Protein 5IBX (pdb70)

Secondary structure (DSSP, 8-state):
-PPPEEEEE--B---HHHHHHHHHHHGGGSPPTTT-EEEEEE-GGGHHHHHHHHTTSSEEEEES---SSSSBS-TTPPPHHHHHHHT--EEEES-HHHHHHT---HHHHHHHHHHHHHTT-EEEEEE---HHHHHTT-HHHHHHHHHHHHHTT--HHHHHH-EEEE--GGGSSSS----HHHHHHHHHHHHHHHHHHH-HHHHTTSEEEE-S---TTTHHHHH-----EEEESGGGSSHHHHHHTTTT-/-PPPEEEEE--B---HHHHHHHHHHHGGGPPPTTT-EEEEE--GGGHHHHHHHHTTSSEEEEES---SSSSBS-TTPPPHHHHHHHT--EEEES-HHHHHHT---HHHHHHHHHHHHHTT-EEEEEE---HHHHHTT-HHHHHHHHHHHHHTT--HHHHHH-EEEE--GGGSSSS----HHHHHHHHHHHHHHHHHHH-HHHHTTSEEEE-S---TTTHHHHH-----EEEESGGGSSHHHHHHTTTT-/-PPPEEEEE--B---HHHHHHHHHHHGGGPPPTTT-EEEEE--GGGHHHHHHHHTTSS-EEEES---SSSSBS-TTPPPHHHHHHHT--EEEES-HHHHHHT---HHHHHHHHHHHHHTT-EEEEEE---HHHHHTT-HHHHHHHHHHHHHTT--HHHHHH-EEEE--GGGSSSS----HHHHHHHHHHHHHHHHHHH-HHHHTTSEEEE-S---TTTHHHHHTSTT--EEEESGGGSSHHHHHHTTTT-/---EEEEE--B---HHHHHHHHHHHGGGSPPTTT-EEEEEE-GGGHHHHHHHHTTSSEEEEES---SSSSBS-TTPPPHHHHHHHT--EEEES-HHHHHHT---HHHHHHHHHHHHHTT-EEEEEE---HHHHHTT-HHHHHHHHHHHHHTT--HHHHHH-EEEE--GGG-STT----HHHHHHHHHHHHHHHHHHH-HHHHTTSEEEE-S---TTTHHHHH-----EEEESGGGGSHHHHHHTTTT-/-PPPPEEEEE--B---HHHHHHHHHHHGGGSPPTTT-EEEEEE-HHHHHHHHHHHTTSSEEEEES---SSSSBS-TTPPPHHHHHHTT--EEEES-HHHHHHS---HHHHHHHHHHHHHTT-EEEEEE---HHHHHTT-HHHHHHHHHHHHHTT--HHHHHT-EEEE--GGGSSTT----HHHHHHHHHHHHHHHHHHH-HHHHTTSEEEE-S---TTTHHHHH-----EEEE-GGGGSHHHHHHTTTT-/-PPPEEEEE--B---HHHHHHHHHHHGGGPPPTTT-EEEEEE-GGGHHHHHHHHTTSSEEEEES---SSSSBS-TTPPPHHHHHHHT--EEEES-HHHHHHT---HHHHHHHHHHHHHTT-EEEEEE---HHHHHHT-HHHHHHHHHHHHHTT--HHHHHH-EEEE--GGGSSSS----HHHHHHHHHHHHHHHHHHH-HHHHTTSEEEE-S---TTTHHHHHTSTT--EEEESGGGSSHHHHHHTTTT-/---EEEEE--B---HHHHHHHHHHHGGG---TTT-EEEEE--GGGHHHHHHHHTTSSEEEEES---SSSSBS-TTPPPHHHHHHHT--EEEES-HHHHHHT---HHHHHHHHHHHHHTT-EEEEEE---HHHHHTT-HHHHHHHHHHHHHTT--HHHHHH-EEEE--GGGSSSS----HHHHHHHHHHHHHHHHHHH-HHHHTTSEEEE-S---TTTHHHHHTSTT--EEEE-GGGSSHHHHHHTT--/-PPPEEEEE--B---HHHHHHHHHHHGGG---TTT-EEEEE--GGGHHHHHHHHTTSSEEEEES---SSSSBS-TTPPPHHHHHHHT--EEEES-HHHHHHT---HHHHHHHHHHHHHTT-EEEEEE---HHHHHTT-HHHHHHHHHHHHHTT--HHHHHH-EEEE--GGGSSTT----HHHHHHHHHHHHHHHHHHH-HHHHTTSEEEE-S---GGGHHHHH-----EEEESGGGSSHHHHHHTTGGG-

B-factor: mean 23.42, std 8.45, range [7.86, 64.73]

Radius of gyration: 40.4 Å; Cα contacts (8 Å, |Δi|>4): 4637; chains: 8; bounding box: 104×89×93 Å

Nearest PDB structures (foldseek):
  5ibx-assembly2_B  TM=1.004E+00  e=4.397E-53  Streptococcus pneumoniae D39
  2btm-assembly1_B  TM=9.777E-01  e=1.548E-35  Geobacillus stearothermophilus
  4y8f-assembly1_A-2  TM=9.765E-01  e=9.057E-35  Clostridium perfringens str. 13
  1btm-assembly1_B  TM=9.770E-01  e=6.709E-34  Geobacillus stearothermophilus
  1b9b-assembly1_B  TM=9.474E-01  e=2.130E-29  Thermotoga maritima

CATH classification: 3.20.20.70

Organism: Streptococcus pneumoniae serotype 2 (strain D39 / NCTC 7466) (NCBI:txid373153)

Solvent-accessible surface area: 74454 Å² total

Structure (mmCIF, N/CA/C/O backbone):
data_5IBX
#
_entry.id   5IBX
#
_cell.length_a   78.845
_cell.length_b   84.351
_cell.length_c   92.463
_cell.angle_alpha   75.43
_cell.angle_beta   65.97
_cell.angle_gamma   62.03
#
_symmetry.space_group_name_H-M   'P 1'
#
loop_
_entity.id
_entity.type
_entity.pdbx_description
1 polymer 'Triosephosphate isomerase'
2 polymer 'Triosephosphate isomerase'
3 non-polymer 'SODIUM ION'
4 water water
#
loop_
_atom_site.group_PDB
_atom_site.id
_atom_site.type_symbol
_atom_site.label_atom_id
_atom_site.label_alt_id
_atom_site.label_comp_id
_atom_site.label_asym_id
_atom_site.label_entity_id
_atom_site.label_seq_id
_atom_site.pdbx_PDB_ins_code
_atom_site.Cartn_x
_atom_site.Cartn_y
_atom_site.Cartn_z
_atom_site.occupancy
_atom_site.B_iso_or_equiv
_atom_site.auth_seq_id
_atom_site.auth_comp_id
_atom_site.auth_asym_id
_atom_site.auth_atom_id
_atom_site.pdbx_PDB_model_num
ATOM 1 N N . SER A 1 5 ? 4.085 -14.804 115.395 1.00 47.20 2 SER A N 1
ATOM 2 C CA . SER A 1 5 ? 2.602 -14.753 115.567 1.00 44.65 2 SER A CA 1
ATOM 3 C C . SER A 1 5 ? 2.056 -13.335 115.431 1.00 41.15 2 SER A C 1
ATOM 4 O O . SER A 1 5 ? 1.693 -12.700 116.426 1.00 43.94 2 SER A O 1
ATOM 7 N N . ARG A 1 6 ? 1.976 -12.848 114.202 1.00 36.80 3 ARG A N 1
ATOM 8 C CA . ARG A 1 6 ? 1.464 -11.497 113.963 1.00 33.71 3 ARG A CA 1
ATOM 9 C C . ARG A 1 6 ? -0.046 -11.420 114.205 1.00 32.80 3 ARG A C 1
ATOM 10 O O . ARG A 1 6 ? -0.824 -12.249 113.704 1.00 31.90 3 ARG A O 1
ATOM 18 N N . LYS A 1 7 ? -0.449 -10.386 114.935 1.00 32.82 4 LYS A N 1
ATOM 19 C CA . LYS A 1 7 ? -1.840 -10.169 115.319 1.00 32.44 4 LYS A CA 1
ATOM 20 C C . LYS A 1 7 ? -2.703 -9.772 114.119 1.00 30.59 4 LYS A C 1
ATOM 21 O O . LYS A 1 7 ? -2.378 -8.786 113.450 1.00 29.49 4 LYS A O 1
ATOM 27 N N . PRO A 1 8 ? -3.793 -10.528 113.841 1.00 27.66 5 PRO A N 1
ATOM 28 C CA . PRO A 1 8 ? -4.631 -10.137 112.695 1.00 27.03 5 PRO A CA 1
ATOM 29 C C . PRO A 1 8 ? -5.292 -8.784 112.895 1.00 24.31 5 PRO A C 1
ATOM 30 O O . PRO A 1 8 ? -5.685 -8.465 114.009 1.00 25.50 5 PRO A O 1
ATOM 34 N N . PHE A 1 9 ? -5.447 -8.028 111.814 1.00 21.84 6 PHE A N 1
ATOM 35 C CA . PHE A 1 9 ? -5.985 -6.671 111.882 1.00 20.99 6 PHE A CA 1
ATOM 36 C C . PHE A 1 9 ? -7.010 -6.454 110.774 1.00 19.31 6 PHE A C 1
ATOM 37 O O . PHE A 1 9 ? -6.650 -6.489 109.637 1.00 17.77 6 PHE A O 1
ATOM 45 N N . ILE A 1 10 ? -8.290 -6.309 111.136 1.00 18.21 7 ILE A N 1
ATOM 46 C CA . ILE A 1 10 ? -9.333 -6.026 110.179 1.00 18.53 7 ILE A CA 1
ATOM 47 C C . ILE A 1 10 ? -9.649 -4.541 110.282 1.00 17.73 7 ILE A C 1
ATOM 48 O O . ILE A 1 10 ? -10.093 -4.086 111.321 1.00 17.43 7 ILE A O 1
ATOM 53 N N . ALA A 1 11 ? -9.377 -3.784 109.213 1.00 17.48 8 ALA A N 1
ATOM 54 C CA . ALA A 1 11 ? -9.634 -2.338 109.200 1.00 17.03 8 ALA A CA 1
ATOM 55 C C . ALA A 1 11 ? -10.668 -2.052 108.154 1.00 15.96 8 ALA A C 1
ATOM 56 O O . ALA A 1 11 ? -10.520 -2.476 107.014 1.00 15.79 8 ALA A O 1
ATOM 58 N N . GLY A 1 12 ? -11.740 -1.380 108.573 1.00 15.70 9 GLY A N 1
ATOM 59 C CA . GLY A 1 12 ? -12.819 -1.030 107.704 1.00 15.27 9 GLY A CA 1
ATOM 60 C C . GLY A 1 12 ? -12.689 0.356 107.172 1.00 15.38 9 GLY A C 1
ATOM 61 O O . GLY A 1 12 ? -12.712 1.317 107.930 1.00 15.95 9 GLY A O 1
ATOM 62 N N . ASN A 1 13 ? -12.497 0.458 105.867 1.00 14.83 10 ASN A N 1
ATOM 63 C CA . ASN A 1 13 ? -12.353 1.752 105.197 1.00 14.16 10 ASN A CA 1
ATOM 64 C C . ASN A 1 13 ? -13.725 2.200 104.730 1.00 13.66 10 ASN A C 1
ATOM 65 O O . ASN A 1 13 ? -14.239 1.680 103.743 1.00 13.17 10 ASN A O 1
ATOM 70 N N . TRP A 1 14 ? -14.337 3.142 105.453 1.00 13.24 11 TRP A N 1
ATOM 71 C CA . TRP A 1 14 ? -15.666 3.658 105.050 1.00 13.36 11 TRP A CA 1
ATOM 72 C C . TRP A 1 14 ? -15.628 4.477 103.764 1.00 13.12 11 TRP A C 1
ATOM 73 O O . TRP A 1 14 ? -16.662 4.724 103.163 1.00 14.08 11 TRP A O 1
ATOM 84 N N . LYS A 1 15 ? -14.439 4.879 103.348 1.00 12.77 12 LYS A N 1
ATOM 85 C CA . LYS A 1 15 ? -14.287 5.792 102.202 1.00 12.79 12 LYS A CA 1
ATOM 86 C C . LYS A 1 15 ? -15.141 7.058 102.392 1.00 13.16 12 LYS A C 1
ATOM 87 O O . LYS A 1 15 ? -15.304 7.488 103.523 1.00 14.53 12 LYS A O 1
ATOM 93 N N . MET A 1 16 ? -15.654 7.690 101.330 1.00 13.08 13 MET A N 1
ATOM 94 C CA . MET A 1 16 ? -16.390 8.933 101.510 1.00 13.56 13 MET A CA 1
ATOM 95 C C . MET A 1 16 ? -17.880 8.661 101.787 1.00 13.56 13 MET A C 1
ATOM 96 O O . MET A 1 16 ? -18.725 8.853 100.908 1.00 13.89 13 MET A O 1
ATOM 101 N N . ASN A 1 17 ? -18.146 8.134 102.982 1.00 13.67 14 ASN A N 1
ATOM 102 C CA . ASN A 1 17 ? -19.490 7.783 103.440 1.00 14.38 14 ASN A CA 1
ATOM 103 C C . ASN A 1 17 ? -19.619 8.107 104.909 1.00 14.18 14 ASN A C 1
ATOM 104 O O . ASN A 1 17 ? -18.641 8.012 105.643 1.00 14.98 14 ASN A O 1
ATOM 109 N N . LYS A 1 18 ? -20.831 8.529 105.285 1.00 14.69 15 LYS A N 1
ATOM 110 C CA . LYS A 1 18 ? -21.292 8.824 106.646 1.00 14.59 15 LYS A CA 1
ATOM 111 C C . LYS A 1 18 ? -21.021 10.227 107.186 1.00 14.23 15 LYS A C 1
ATOM 112 O O . LYS A 1 18 ? -19.925 10.753 107.058 1.00 13.53 15 LYS A O 1
ATOM 118 N N . ASN A 1 19 ? -22.052 10.801 107.792 1.00 14.60 16 ASN A N 1
ATOM 119 C CA . ASN A 1 19 ? -21.943 12.040 108.550 1.00 15.01 16 ASN A CA 1
ATOM 120 C C . ASN A 1 19 ? -21.603 11.698 110.028 1.00 15.22 16 ASN A C 1
ATOM 121 O O . ASN A 1 19 ? -21.570 10.526 110.407 1.00 15.71 16 ASN A O 1
ATOM 126 N N . PRO A 1 20 ? -21.354 12.711 110.873 1.00 15.01 17 PRO A N 1
ATOM 127 C CA . PRO A 1 20 ? -21.002 12.358 112.244 1.00 15.54 17 PRO A CA 1
ATOM 128 C C . PRO A 1 20 ? -22.083 11.543 113.007 1.00 16.50 17 PRO A C 1
ATOM 129 O O . PRO A 1 20 ? -21.741 10.617 113.759 1.00 16.56 17 PRO A O 1
ATOM 133 N N . GLU A 1 21 ? -23.361 11.885 112.825 1.00 17.29 18 GLU A N 1
ATOM 134 C CA . GLU A 1 21 ? -24.428 11.148 113.505 1.00 19.15 18 GLU A CA 1
ATOM 135 C C . GLU A 1 21 ? -24.457 9.688 113.068 1.00 18.29 18 GLU A C 1
ATOM 136 O O . GLU A 1 21 ? -24.601 8.781 113.904 1.00 18.27 18 GLU A O 1
ATOM 142 N N . GLU A 1 22 ? -24.285 9.451 111.768 1.00 17.30 19 GLU A N 1
ATOM 143 C CA . GLU A 1 22 ? -24.259 8.074 111.239 1.00 16.87 19 GLU A CA 1
ATOM 144 C C . GLU A 1 22 ? -23.047 7.328 111.759 1.00 16.72 19 GLU A C 1
ATOM 145 O O . GLU A 1 22 ? -23.132 6.137 112.092 1.00 16.94 19 GLU A O 1
ATOM 151 N N . ALA A 1 23 ? -21.927 8.040 111.863 1.00 15.48 20 ALA A N 1
ATOM 152 C CA . ALA A 1 23 ? -20.675 7.450 112.344 1.00 15.64 20 ALA A CA 1
ATOM 153 C C . ALA A 1 23 ? -20.793 7.086 113.826 1.00 16.81 20 ALA A C 1
ATOM 154 O O . ALA A 1 23 ? -20.380 6.006 114.273 1.00 16.73 20 ALA A O 1
ATOM 156 N N . LYS A 1 24 ? -21.424 7.977 114.562 1.00 17.71 21 LYS A N 1
ATOM 157 C CA . LYS A 1 24 ? -21.677 7.786 115.963 1.00 19.51 21 LYS A CA 1
ATOM 158 C C . LYS A 1 24 ? -22.528 6.562 116.191 1.00 19.51 21 LYS A C 1
ATOM 159 O O . LYS A 1 24 ? -22.223 5.730 117.050 1.00 19.13 21 LYS A O 1
ATOM 165 N N . ALA A 1 25 ? -23.606 6.445 115.416 1.00 18.81 22 ALA A N 1
ATOM 166 C CA . ALA A 1 25 ? -24.517 5.300 115.589 1.00 18.80 22 ALA A CA 1
ATOM 167 C C . ALA A 1 25 ? -23.769 3.989 115.335 1.00 18.54 22 ALA A C 1
ATOM 168 O O . ALA A 1 25 ? -23.991 2.997 116.041 1.00 18.45 22 ALA A O 1
ATOM 170 N N . PHE A 1 26 ? -22.894 3.984 114.321 1.00 17.68 23 PHE A N 1
ATOM 171 C CA . PHE A 1 26 ? -22.143 2.761 113.973 1.00 17.50 23 PHE A CA 1
ATOM 172 C C . PHE A 1 26 ? -21.241 2.345 115.117 1.00 18.76 23 PHE A C 1
ATOM 173 O O . PHE A 1 26 ? -21.260 1.196 115.556 1.00 18.87 23 PHE A O 1
ATOM 181 N N . VAL A 1 27 ? -20.480 3.289 115.642 1.00 19.11 24 VAL A N 1
ATOM 182 C CA . VAL A 1 27 ? -19.529 2.960 116.698 1.00 20.63 24 VAL A CA 1
ATOM 183 C C . VAL A 1 27 ? -20.274 2.488 117.967 1.00 21.91 24 VAL A C 1
ATOM 184 O O . VAL A 1 27 ? -19.821 1.550 118.632 1.00 22.32 24 VAL A O 1
ATOM 188 N N . GLU A 1 28 ? -21.404 3.118 118.296 1.00 22.84 25 GLU A N 1
ATOM 189 C CA . GLU A 1 28 ? -22.192 2.703 119.466 1.00 25.08 25 GLU A CA 1
ATOM 190 C C . GLU A 1 28 ? -22.677 1.271 119.291 1.00 25.19 25 GLU A C 1
ATOM 191 O O . GLU A 1 28 ? -22.801 0.530 120.271 1.00 26.90 25 GLU A O 1
ATOM 197 N N . ALA A 1 29 ? -22.951 0.887 118.055 1.00 23.75 26 ALA A N 1
ATOM 198 C CA . ALA A 1 29 ? -23.420 -0.468 117.765 1.00 24.79 26 ALA A CA 1
ATOM 199 C C . ALA A 1 29 ? -22.319 -1.519 117.760 1.00 25.59 26 ALA A C 1
ATOM 200 O O . ALA A 1 29 ? -22.611 -2.681 118.025 1.00 28.04 26 ALA A O 1
ATOM 202 N N . VAL A 1 30 ? -21.070 -1.130 117.508 1.00 24.83 27 VAL A N 1
ATOM 203 C CA . VAL A 1 30 ? -19.981 -2.123 117.346 1.00 25.35 27 VAL A CA 1
ATOM 204 C C . VAL A 1 30 ? -18.878 -2.156 118.420 1.00 26.79 27 VAL A C 1
ATOM 205 O O . VAL A 1 30 ? -18.375 -3.227 118.721 1.00 27.66 27 VAL A O 1
ATOM 209 N N . ALA A 1 31 ? -18.517 -1.006 118.988 1.00 28.24 28 ALA A N 1
ATOM 210 C CA . ALA A 1 31 ? -17.357 -0.916 119.883 1.00 30.24 28 ALA A CA 1
ATOM 211 C C . ALA A 1 31 ? -17.396 -1.873 121.077 1.00 33.80 28 ALA A C 1
ATOM 212 O O . ALA A 1 31 ? -16.411 -2.535 121.378 1.00 35.84 28 ALA A O 1
ATOM 214 N N . SER A 1 32 ? -18.536 -1.974 121.733 1.00 33.37 29 SER A N 1
ATOM 215 C CA . SER A 1 32 ? -18.642 -2.855 122.894 1.00 35.43 29 SER A CA 1
ATOM 216 C C . SER A 1 32 ? -18.906 -4.316 122.513 1.00 36.17 29 SER A C 1
ATOM 217 O O . SER A 1 32 ? -19.033 -5.157 123.397 1.00 37.64 29 SER A O 1
ATOM 220 N N . LYS A 1 33 ? -18.962 -4.628 121.210 1.00 36.47 30 LYS A N 1
ATOM 221 C CA . LYS A 1 33 ? -19.250 -5.993 120.763 1.00 35.87 30 LYS A CA 1
ATOM 222 C C . LYS A 1 33 ? -18.141 -6.616 119.923 1.00 33.00 30 LYS A C 1
ATOM 223 O O . LYS A 1 33 ? -18.370 -7.630 119.242 1.00 32.93 30 LYS A O 1
ATOM 229 N N . LEU A 1 34 ? -16.947 -6.027 119.951 1.00 31.02 31 LEU A N 1
ATOM 230 C CA . LEU A 1 34 ? -15.818 -6.577 119.187 1.00 28.94 31 LEU A CA 1
ATOM 231 C C . LEU A 1 34 ? -15.252 -7.767 119.944 1.00 29.41 31 LEU A C 1
ATOM 232 O O . LEU A 1 34 ? -15.435 -7.865 121.146 1.00 29.47 31 LEU A O 1
ATOM 237 N N . PRO A 1 35 ? -14.548 -8.667 119.243 1.00 30.76 32 PRO A N 1
ATOM 238 C CA . PRO A 1 35 ? -13.921 -9.745 120.004 1.00 32.15 32 PRO A CA 1
ATOM 239 C C . PRO A 1 35 ? -12.787 -9.187 120.867 1.00 33.63 32 PRO A C 1
ATOM 240 O O . PRO A 1 35 ? -12.364 -8.039 120.682 1.00 31.95 32 PRO A O 1
ATOM 244 N N . SER A 1 36 ? -12.317 -9.992 121.817 1.00 35.58 33 SER A N 1
ATOM 245 C CA . SER A 1 36 ? -11.230 -9.586 122.700 1.00 37.09 33 SER A CA 1
ATOM 246 C C . SER A 1 36 ? -10.009 -9.071 121.930 1.00 35.04 33 SER A C 1
ATOM 247 O O . SER A 1 36 ? -9.643 -9.633 120.899 1.00 31.47 33 SER A O 1
ATOM 250 N N . SER A 1 37 ? -9.364 -8.031 122.465 1.00 35.44 34 SER A N 1
ATOM 251 C CA . SER A 1 37 ? -8.205 -7.399 121.808 1.00 36.22 34 SER A CA 1
ATOM 252 C C . SER A 1 37 ? -7.051 -8.362 121.552 1.00 37.87 34 SER A C 1
ATOM 253 O O . SER A 1 37 ? -6.284 -8.150 120.633 1.00 36.18 34 SER A O 1
ATOM 256 N N . ASP A 1 38 ? -6.923 -9.398 122.372 1.00 38.68 35 ASP A N 1
ATOM 257 C CA . ASP A 1 38 ? -5.884 -10.418 122.172 1.00 42.00 35 ASP A CA 1
ATOM 258 C C . ASP A 1 38 ? -6.097 -11.299 120.916 1.00 39.99 35 ASP A C 1
ATOM 259 O O . ASP A 1 38 ? -5.127 -11.827 120.374 1.00 43.56 35 ASP A O 1
ATOM 264 N N . LEU A 1 39 ? -7.354 -11.431 120.464 1.00 36.59 36 LEU A N 1
ATOM 265 C CA . LEU A 1 39 ? -7.736 -12.287 119.311 1.00 34.64 36 LEU A CA 1
ATOM 266 C C . LEU A 1 39 ? -7.673 -11.608 117.942 1.00 32.12 36 LEU A C 1
ATOM 267 O O . LEU A 1 39 ? -7.297 -12.226 116.946 1.00 33.26 36 LEU A O 1
ATOM 272 N N . VAL A 1 40 ? -8.103 -10.356 117.882 1.00 28.75 37 VAL A N 1
ATOM 273 C CA . VAL A 1 40 ? -8.063 -9.613 116.636 1.00 25.61 37 VAL A CA 1
ATOM 274 C C . VAL A 1 40 ? -8.062 -8.128 116.952 1.00 23.91 37 VAL A C 1
ATOM 275 O O . VAL A 1 40 ? -8.597 -7.695 117.976 1.00 23.32 37 VAL A O 1
ATOM 279 N N . GLU A 1 41 ? -7.426 -7.366 116.077 1.00 21.64 38 GLU A N 1
ATOM 280 C CA . GLU A 1 41 ? -7.427 -5.924 116.160 1.00 20.67 38 GLU A CA 1
ATOM 281 C C . GLU A 1 41 ? -8.444 -5.459 115.128 1.00 19.51 38 GLU A C 1
ATOM 282 O O . GLU A 1 41 ? -8.428 -5.915 113.982 1.00 18.82 38 GLU A O 1
ATOM 288 N N . ALA A 1 42 ? -9.359 -4.600 115.553 1.00 18.99 39 ALA A N 1
ATOM 289 C CA . ALA A 1 42 ? -10.417 -4.122 114.687 1.00 17.80 39 ALA A CA 1
ATOM 290 C C . ALA A 1 42 ? -10.389 -2.623 114.680 1.00 17.42 39 ALA A C 1
ATOM 291 O O . ALA A 1 42 ? -10.230 -1.996 115.744 1.00 17.09 39 ALA A O 1
ATOM 293 N N . GLY A 1 43 ? -10.547 -2.034 113.497 1.00 16.78 40 GLY A N 1
ATOM 294 C CA . GLY A 1 43 ? -10.556 -0.573 113.384 1.00 16.90 40 GLY A CA 1
ATOM 295 C C . GLY A 1 43 ? -11.392 -0.067 112.215 1.00 16.35 40 GLY A C 1
ATOM 296 O O . GLY A 1 43 ? -11.815 -0.835 111.345 1.00 15.35 40 GLY A O 1
ATOM 297 N N . ILE A 1 44 ? -11.650 1.244 112.241 1.00 16.56 41 ILE A N 1
ATOM 298 C CA . ILE A 1 44 ? -12.410 1.943 111.198 1.00 15.08 41 ILE A CA 1
ATOM 299 C C . ILE A 1 44 ? -11.610 3.152 110.761 1.00 14.83 41 ILE A C 1
ATOM 300 O O . ILE A 1 44 ? -11.105 3.907 111.600 1.00 14.57 41 ILE A O 1
ATOM 305 N N . ALA A 1 45 ? -11.563 3.339 109.445 1.00 13.90 42 ALA A N 1
ATOM 306 C CA . ALA A 1 45 ? -10.959 4.503 108.823 1.00 13.61 42 ALA A CA 1
ATOM 307 C C . ALA A 1 45 ? -12.120 5.387 108.403 1.00 13.41 42 ALA A C 1
ATOM 308 O O . ALA A 1 45 ? -12.886 5.038 107.516 1.00 13.49 42 ALA A O 1
ATOM 310 N N . ALA A 1 46 ? -12.291 6.503 109.096 1.00 13.69 43 ALA A N 1
ATOM 311 C CA . ALA A 1 46 ? -13.435 7.355 108.903 1.00 14.46 43 ALA A CA 1
ATOM 312 C C . ALA A 1 46 ? -13.087 8.676 108.242 1.00 13.66 43 ALA A C 1
ATOM 313 O O . ALA A 1 46 ? -11.945 9.144 108.347 1.00 13.79 43 ALA A O 1
ATOM 315 N N . PRO A 1 47 ? -14.086 9.302 107.619 1.00 14.16 44 PRO A N 1
ATOM 316 C CA . PRO A 1 47 ? -13.841 10.657 107.067 1.00 14.08 44 PRO A CA 1
ATOM 317 C C . PRO A 1 47 ? -13.388 11.686 108.135 1.00 13.89 44 PRO A C 1
ATOM 318 O O . PRO A 1 47 ? -13.784 11.601 109.289 1.00 14.44 44 PRO A O 1
ATOM 322 N N . ALA A 1 48 ? -12.542 12.630 107.727 1.00 13.15 45 ALA A N 1
ATOM 323 C CA . ALA A 1 48 ? -12.048 13.682 108.612 1.00 13.40 45 ALA A CA 1
ATOM 324 C C . ALA A 1 48 ? -13.154 14.433 109.383 1.00 14.00 45 ALA A C 1
ATOM 325 O O . ALA A 1 48 ? -12.987 14.747 110.588 1.00 14.69 45 ALA A O 1
ATOM 327 N N . LEU A 1 49 ? -14.248 14.769 108.712 1.00 14.57 46 LEU A N 1
ATOM 328 C CA . LEU A 1 49 ? -15.397 15.423 109.379 1.00 14.66 46 LEU A CA 1
ATOM 329 C C . LEU A 1 49 ? -15.926 14.664 110.556 1.00 15.02 46 LEU A C 1
ATOM 330 O O . LEU A 1 49 ? -16.468 15.267 111.490 1.00 15.34 46 LEU A O 1
ATOM 335 N N . ASP A 1 50 ? -15.787 13.338 110.495 1.00 14.04 47 ASP A N 1
ATOM 336 C CA . ASP A 1 50 ? -16.363 12.445 111.489 1.00 15.09 47 ASP A CA 1
ATOM 337 C C . ASP A 1 50 ? -15.431 11.998 112.594 1.00 15.38 47 ASP A C 1
ATOM 338 O O . ASP A 1 50 ? -15.892 11.398 113.562 1.00 16.21 47 ASP A O 1
ATOM 343 N N . LEU A 1 51 ? -14.133 12.274 112.475 1.00 14.81 48 LEU A N 1
ATOM 344 C CA . LEU A 1 51 ? -13.165 11.688 113.396 1.00 15.63 48 LEU A CA 1
ATOM 345 C C . LEU A 1 51 ? -13.320 12.037 114.858 1.00 15.74 48 LEU A C 1
ATOM 346 O O . LEU A 1 51 ? -13.211 11.152 115.694 1.00 15.45 48 LEU A O 1
ATOM 351 N N . THR A 1 52 ? -13.525 13.310 115.193 1.00 16.48 49 THR A N 1
ATOM 352 C CA . THR A 1 52 ? -13.637 13.662 116.602 1.00 17.58 49 THR A CA 1
ATOM 353 C C . THR A 1 52 ? -14.853 12.954 117.212 1.00 17.77 49 THR A C 1
ATOM 354 O O . THR A 1 52 ? -14.831 12.543 118.358 1.00 19.31 49 THR A O 1
ATOM 358 N N . THR A 1 53 ? -15.894 12.786 116.411 1.00 17.19 50 THR A N 1
ATOM 359 C CA . THR A 1 53 ? -17.125 12.098 116.864 1.00 17.10 50 THR A CA 1
ATOM 360 C C . THR A 1 53 ? -16.853 10.595 117.119 1.00 16.94 50 THR A C 1
ATOM 361 O O . THR A 1 53 ? -17.207 10.044 118.207 1.00 17.86 50 THR A O 1
ATOM 365 N N . VAL A 1 54 ? -16.216 9.951 116.143 1.00 16.68 51 VAL A N 1
ATOM 366 C CA . VAL A 1 54 ? -15.852 8.523 116.242 1.00 16.85 51 VAL A CA 1
ATOM 367 C C . VAL A 1 54 ? -14.944 8.311 117.492 1.00 17.76 51 VAL A C 1
ATOM 368 O O . VAL A 1 54 ? -15.106 7.347 118.248 1.00 18.23 51 VAL A O 1
ATOM 372 N N . LEU A 1 55 ? -13.988 9.219 117.697 1.00 17.95 52 LEU A N 1
ATOM 373 C CA . LEU A 1 55 ? -13.041 9.093 118.795 1.00 19.02 52 LEU A CA 1
ATOM 374 C C . LEU A 1 55 ? -13.714 9.211 120.137 1.00 20.44 52 LEU A C 1
ATOM 375 O O . LEU A 1 55 ? -13.416 8.432 121.034 1.00 22.16 52 LEU A O 1
ATOM 380 N N . ALA A 1 56 ? -14.647 10.150 120.255 1.00 21.04 53 ALA A N 1
ATOM 381 C CA . ALA A 1 56 ? -15.377 10.348 121.509 1.00 22.62 53 ALA A CA 1
ATOM 382 C C . ALA A 1 56 ? -16.193 9.118 121.899 1.00 24.50 53 ALA A C 1
ATOM 383 O O . ALA A 1 56 ? -16.216 8.720 123.089 1.00 25.63 53 ALA A O 1
ATOM 385 N N . VAL A 1 57 ? -16.863 8.507 120.913 1.00 25.82 54 VAL A N 1
ATOM 386 C CA . VAL A 1 57 ? -17.691 7.316 121.185 1.00 28.12 54 VAL A CA 1
ATOM 387 C C . VAL A 1 57 ? -16.861 6.051 121.320 1.00 28.39 54 VAL A C 1
ATOM 388 O O . VAL A 1 57 ? -17.257 5.127 122.049 1.00 30.78 54 VAL A O 1
ATOM 392 N N . ALA A 1 58 ? -15.723 6.003 120.634 1.00 25.75 55 ALA A N 1
ATOM 393 C CA . ALA A 1 58 ? -14.829 4.870 120.710 1.00 27.79 55 ALA A CA 1
ATOM 394 C C . ALA A 1 58 ? -13.981 4.864 121.994 1.00 31.75 55 ALA A C 1
ATOM 395 O O . ALA A 1 58 ? -13.407 3.820 122.338 1.00 32.76 55 ALA A O 1
ATOM 397 N N A LYS A 1 59 ? -13.912 6.004 122.689 0.50 32.19 56 LYS A N 1
ATOM 398 N N B LYS A 1 59 ? -13.904 6.008 122.690 0.50 31.37 56 LYS A N 1
ATOM 399 C CA A LYS A 1 59 ? -13.146 6.117 123.931 0.50 34.97 56 LYS A CA 1
ATOM 400 C CA B LYS A 1 59 ? -13.132 6.094 123.933 0.50 33.43 56 LYS A CA 1
ATOM 401 C C A LYS A 1 59 ? -13.542 5.040 124.946 0.50 34.46 56 LYS A C 1
ATOM 402 C C B LYS A 1 59 ? -13.543 5.018 124.929 0.50 33.59 56 LYS A C 1
ATOM 403 O O A LYS A 1 59 ? -14.721 4.874 125.260 0.50 36.30 56 LYS A O 1
ATOM 404 O O B LYS A 1 59 ? -14.728 4.832 125.213 0.50 35.28 56 LYS A O 1
ATOM 415 N N . GLY A 1 60 ? -12.547 4.298 125.431 1.00 35.31 57 GLY A N 1
ATOM 416 C CA . GLY A 1 60 ? -12.761 3.221 126.389 1.00 35.27 57 GLY A CA 1
ATOM 417 C C . GLY A 1 60 ? -13.021 1.873 125.743 1.00 33.98 57 GLY A C 1
ATOM 418 O O . GLY A 1 60 ? -13.318 0.923 126.439 1.00 36.13 57 GLY A O 1
ATOM 419 N N . SER A 1 61 ? -12.925 1.783 124.413 1.00 30.98 58 SER A N 1
ATOM 420 C CA . SER A 1 61 ? -13.153 0.512 123.707 1.00 28.06 58 SER A CA 1
ATOM 421 C C . SER A 1 61 ? -11.897 0.050 122.997 1.00 26.03 58 SER A C 1
ATOM 422 O O . SER A 1 61 ? -10.892 0.768 122.947 1.00 27.45 58 SER A O 1
ATOM 425 N N . ASN A 1 62 ? -11.986 -1.135 122.395 1.00 25.47 59 ASN A N 1
ATOM 426 C CA . ASN A 1 62 ? -10.883 -1.703 121.622 1.00 25.64 59 ASN A CA 1
ATOM 427 C C . ASN A 1 62 ? -10.969 -1.377 120.127 1.00 23.74 59 ASN A C 1
ATOM 428 O O . ASN A 1 62 ? -10.179 -1.886 119.341 1.00 22.55 59 ASN A O 1
ATOM 433 N N . LEU A 1 63 ? -11.903 -0.515 119.734 1.00 21.95 60 LEU A N 1
ATOM 434 C CA . LEU A 1 63 ? -11.995 -0.119 118.331 1.00 20.41 60 LEU A CA 1
ATOM 435 C C . LEU A 1 63 ? -10.886 0.884 117.992 1.00 20.61 60 LEU A C 1
ATOM 436 O O . LEU A 1 63 ? -10.838 1.981 118.572 1.00 22.65 60 LEU A O 1
ATOM 441 N N . LYS A 1 64 ? -10.015 0.521 117.062 1.00 19.48 61 LYS A N 1
ATOM 442 C CA . LYS A 1 64 ? -8.953 1.431 116.620 1.00 19.98 61 LYS A CA 1
ATOM 443 C C . LYS A 1 64 ? -9.549 2.408 115.613 1.00 19.00 61 LYS A C 1
ATOM 444 O O . LYS A 1 64 ? -10.518 2.093 114.930 1.00 18.42 61 LYS A O 1
ATOM 450 N N . VAL A 1 65 ? -9.001 3.615 115.577 1.00 17.46 62 VAL A N 1
ATOM 451 C CA . VAL A 1 65 ? -9.520 4.673 114.718 1.00 17.19 62 VAL A CA 1
ATOM 452 C C . VAL A 1 65 ? -8.435 5.117 113.741 1.00 15.97 62 VAL A C 1
ATOM 453 O O . VAL A 1 65 ? -7.282 5.420 114.139 1.00 16.94 62 VAL A O 1
ATOM 457 N N . ALA A 1 66 ? -8.774 5.119 112.462 1.00 14.48 63 ALA A N 1
ATOM 458 C CA . ALA A 1 66 ? -7.845 5.538 111.452 1.00 13.90 63 ALA A CA 1
ATOM 459 C C . ALA A 1 66 ? -8.414 6.684 110.638 1.00 13.51 63 ALA A C 1
ATOM 460 O O . ALA A 1 66 ? -9.646 6.836 110.496 1.00 13.64 63 ALA A O 1
ATOM 462 N N . ALA A 1 67 ? -7.503 7.548 110.172 1.00 13.36 64 ALA A N 1
ATOM 463 C CA . ALA A 1 67 ? -7.838 8.563 109.182 1.00 12.99 64 ALA A CA 1
ATOM 464 C C . ALA A 1 67 ? -7.612 7.911 107.813 1.00 12.69 64 ALA A C 1
ATOM 465 O O . ALA A 1 67 ? -6.873 6.898 107.676 1.00 12.11 64 ALA A O 1
ATOM 467 N N . GLN A 1 68 ? -8.229 8.500 106.778 1.00 12.26 65 GLN A N 1
ATOM 468 C CA . GLN A 1 68 ? -8.138 7.958 105.404 1.00 12.66 65 GLN A CA 1
ATOM 469 C C . GLN A 1 68 ? -7.026 8.563 104.564 1.00 13.40 65 GLN A C 1
ATOM 470 O O . GLN A 1 68 ? -6.828 8.158 103.418 1.00 13.58 65 GLN A O 1
ATOM 476 N N . ASN A 1 69 ? -6.351 9.573 105.117 1.00 13.17 66 ASN A N 1
ATOM 477 C CA . ASN A 1 69 ? -5.288 10.300 104.435 1.00 12.94 66 ASN A CA 1
ATOM 478 C C . ASN A 1 69 ? -4.823 11.419 105.371 1.00 13.36 66 ASN A C 1
ATOM 479 O O . ASN A 1 69 ? -5.568 11.824 106.276 1.00 14.10 66 ASN A O 1
ATOM 484 N N . CYS A 1 70 ? -3.595 11.875 105.200 1.00 12.64 67 CYS A N 1
ATOM 485 C CA . CYS A 1 70 ? -3.150 13.118 105.877 1.00 13.36 67 CYS A CA 1
ATOM 486 C C . CYS A 1 70 ? -2.063 13.734 104.970 1.00 13.82 67 CYS A C 1
ATOM 487 O O . CYS A 1 70 ? -1.605 13.064 104.019 1.00 13.94 67 CYS A O 1
ATOM 490 N N . TYR A 1 71 ? -1.664 14.980 105.258 1.00 13.99 68 TYR A N 1
ATOM 491 C CA . TYR A 1 71 ? -0.608 15.644 104.520 1.00 14.83 68 TYR A CA 1
ATOM 492 C C . TYR A 1 71 ? 0.726 15.353 105.212 1.00 15.42 68 TYR A C 1
ATOM 493 O O . TYR A 1 71 ? 0.743 14.731 106.254 1.00 15.42 68 TYR A O 1
ATOM 502 N N . PHE A 1 72 ? 1.853 15.747 104.628 1.00 14.98 69 PHE A N 1
ATOM 503 C CA . PHE A 1 72 ? 3.166 15.388 105.224 1.00 15.67 69 PHE A CA 1
ATOM 504 C C . PHE A 1 72 ? 3.891 16.479 106.050 1.00 16.36 69 PHE A C 1
ATOM 505 O O . PHE A 1 72 ? 5.080 16.359 106.338 1.00 18.65 69 PHE A O 1
ATOM 513 N N . GLU A 1 73 ? 3.190 17.575 106.322 1.00 17.62 70 GLU A N 1
ATOM 514 C CA . GLU A 1 73 ? 3.656 18.652 107.217 1.00 18.55 70 GLU A CA 1
ATOM 515 C C . GLU A 1 73 ? 2.680 18.765 108.394 1.00 18.05 70 GLU A C 1
ATOM 516 O O . GLU A 1 73 ? 1.512 18.424 108.267 1.00 16.63 70 GLU A O 1
ATOM 522 N N . ASN A 1 74 ? 3.180 19.242 109.541 1.00 17.75 71 ASN A N 1
ATOM 523 C CA . ASN A 1 74 ? 2.354 19.383 110.740 1.00 18.07 71 ASN A CA 1
ATOM 524 C C . ASN A 1 74 ? 1.376 20.544 110.638 1.00 16.72 71 ASN A C 1
ATOM 525 O O . ASN A 1 74 ? 0.291 20.487 111.177 1.00 17.53 71 ASN A O 1
ATOM 530 N N . ALA A 1 75 ? 1.770 21.616 109.972 1.00 16.35 72 ALA A N 1
ATOM 531 C CA . ALA A 1 75 ? 0.916 22.795 109.845 1.00 16.83 72 ALA A CA 1
ATOM 532 C C . ALA A 1 75 ? 1.428 23.680 108.756 1.00 16.78 72 ALA A C 1
ATOM 533 O O . ALA A 1 75 ? 2.628 23.650 108.410 1.00 18.09 72 ALA A O 1
ATOM 535 N N . GLY A 1 76 ? 0.549 24.523 108.247 1.00 16.25 73 GLY A N 1
ATOM 536 C CA . GLY A 1 76 ? 0.963 25.477 107.258 1.00 16.32 73 GLY A CA 1
ATOM 537 C C . GLY A 1 76 ? -0.022 25.801 106.186 1.00 15.48 73 GLY A C 1
ATOM 538 O O . GLY A 1 76 ? -1.208 25.529 106.308 1.00 15.48 73 GLY A O 1
ATOM 539 N N . ALA A 1 77 ? 0.507 26.413 105.127 1.00 15.89 74 ALA A N 1
ATOM 540 C CA . ALA A 1 77 ? -0.288 26.938 104.031 1.00 15.47 74 ALA A CA 1
ATOM 541 C C . ALA A 1 77 ? -0.681 25.866 103.000 1.00 15.42 74 ALA A C 1
ATOM 542 O O . ALA A 1 77 ? -0.180 25.848 101.871 1.00 15.41 74 ALA A O 1
ATOM 544 N N . PHE A 1 78 ? -1.571 24.973 103.439 1.00 14.20 75 PHE A N 1
ATOM 545 C CA . PHE A 1 78 ? -2.000 23.806 102.635 1.00 14.19 75 PHE A CA 1
ATOM 546 C C . PHE A 1 78 ? -3.508 23.718 102.757 1.00 13.68 75 PHE A C 1
ATOM 547 O O . PHE A 1 78 ? -4.050 22.885 103.436 1.00 14.01 75 PHE A O 1
ATOM 555 N N . THR A 1 79 ? -4.170 24.694 102.174 1.00 14.04 76 THR A N 1
ATOM 556 C CA . THR A 1 79 ? -5.628 24.799 102.267 1.00 14.44 76 THR A CA 1
ATOM 557 C C . THR A 1 79 ? -6.294 23.482 101.888 1.00 14.26 76 THR A C 1
ATOM 558 O O . THR A 1 79 ? -5.956 22.883 100.860 1.00 14.09 76 THR A O 1
ATOM 562 N N . GLY A 1 80 ? -7.218 23.020 102.739 1.00 13.93 77 GLY A N 1
ATOM 563 C CA . GLY A 1 80 ? -7.927 21.786 102.485 1.00 13.77 77 GLY A CA 1
ATOM 564 C C . GLY A 1 80 ? -7.274 20.513 103.003 1.00 14.09 77 GLY A C 1
ATOM 565 O O . GLY A 1 80 ? -7.857 19.433 102.858 1.00 14.31 77 GLY A O 1
ATOM 566 N N . GLU A 1 81 ? -6.068 20.611 103.598 1.00 13.65 78 GLU A N 1
ATOM 567 C CA . GLU A 1 81 ? -5.326 19.412 104.068 1.00 14.05 78 GLU A CA 1
ATOM 568 C C . GLU A 1 81 ? -5.497 19.086 105.519 1.00 15.36 78 GLU A C 1
ATOM 569 O O . GLU A 1 81 ? -5.669 19.971 106.344 1.00 14.94 78 GLU A O 1
ATOM 575 N N . THR A 1 82 ? -5.384 17.798 105.826 1.00 14.96 79 THR A N 1
ATOM 576 C CA . THR A 1 82 ? -5.534 17.283 107.188 1.00 15.32 79 THR A CA 1
ATOM 577 C C . THR A 1 82 ? -4.142 17.045 107.804 1.00 15.10 79 THR A C 1
ATOM 578 O O . THR A 1 82 ? -3.316 16.317 107.258 1.00 14.80 79 THR A O 1
ATOM 582 N N . SER A 1 83 ? -3.897 17.667 108.961 1.00 14.24 80 SER A N 1
ATOM 583 C CA . SER A 1 83 ? -2.618 17.577 109.657 1.00 14.10 80 SER A CA 1
ATOM 584 C C . SER A 1 83 ? -2.426 16.277 110.460 1.00 13.89 80 SER A C 1
ATOM 585 O O . SER A 1 83 ? -3.302 15.944 111.296 1.00 14.04 80 SER A O 1
ATOM 588 N N . PRO A 1 84 ? -1.269 15.592 110.280 1.00 13.40 81 PRO A N 1
ATOM 589 C CA . PRO A 1 84 ? -0.983 14.411 111.130 1.00 13.62 81 PRO A CA 1
ATOM 590 C C . PRO A 1 84 ? -0.746 14.804 112.610 1.00 14.60 81 PRO A C 1
ATOM 591 O O . PRO A 1 84 ? -0.998 14.007 113.511 1.00 15.23 81 PRO A O 1
ATOM 595 N N . GLN A 1 85 ? -0.318 16.035 112.848 1.00 15.33 82 GLN A N 1
ATOM 596 C CA . GLN A 1 85 ? -0.140 16.524 114.205 1.00 16.58 82 GLN A CA 1
ATOM 597 C C . GLN A 1 85 ? -1.499 16.604 114.934 1.00 16.54 82 GLN A C 1
ATOM 598 O O . GLN A 1 85 ? -1.643 16.165 116.113 1.00 17.11 82 GLN A O 1
ATOM 604 N N . VAL A 1 86 ? -2.459 17.235 114.268 1.00 16.04 83 VAL A N 1
ATOM 605 C CA . VAL A 1 86 ? -3.814 17.331 114.785 1.00 16.45 83 VAL A CA 1
ATOM 606 C C . VAL A 1 86 ? -4.416 15.938 114.933 1.00 16.37 83 VAL A C 1
ATOM 607 O O . VAL A 1 86 ? -5.060 15.674 115.963 1.00 16.60 83 VAL A O 1
ATOM 611 N N . LEU A 1 87 ? -4.268 15.081 113.912 1.00 15.32 84 LEU A N 1
ATOM 612 C CA . LEU A 1 87 ? -4.756 13.705 114.023 1.00 15.36 84 LEU A CA 1
ATOM 613 C C . LEU A 1 87 ? -4.266 13.015 115.282 1.00 16.55 84 LEU A C 1
ATOM 614 O O . LEU A 1 87 ? -5.028 12.332 115.939 1.00 16.13 84 LEU A O 1
ATOM 619 N N . LYS A 1 88 ? -2.990 13.211 115.624 1.00 17.60 85 LYS A N 1
ATOM 620 C CA . LYS A 1 88 ? -2.416 12.579 116.794 1.00 17.77 85 LYS A CA 1
ATOM 621 C C . LYS A 1 88 ? -3.036 13.158 118.083 1.00 18.32 85 LYS A C 1
ATOM 622 O O . LYS A 1 88 ? -3.405 12.424 118.989 1.00 17.50 85 LYS A O 1
ATOM 628 N N . GLU A 1 89 ? -3.118 14.478 118.152 1.00 19.36 86 GLU A N 1
ATOM 629 C CA . GLU A 1 89 ? -3.681 15.200 119.306 1.00 20.84 86 GLU A CA 1
ATOM 630 C C . GLU A 1 89 ? -5.116 14.766 119.633 1.00 20.25 86 GLU A C 1
ATOM 631 O O . GLU A 1 89 ? -5.474 14.707 120.794 1.00 22.67 86 GLU A O 1
ATOM 637 N N . ILE A 1 90 ? -5.922 14.456 118.607 1.00 18.48 87 ILE A N 1
ATOM 638 C CA . ILE A 1 90 ? -7.338 14.077 118.823 1.00 17.83 87 ILE A CA 1
ATOM 639 C C . ILE A 1 90 ? -7.442 12.597 119.220 1.00 17.78 87 ILE A C 1
ATOM 640 O O . ILE A 1 90 ? -8.475 12.150 119.711 1.00 17.47 87 ILE A O 1
ATOM 645 N N . GLY A 1 91 ? -6.358 11.849 119.045 1.00 17.18 88 GLY A N 1
ATOM 646 C CA . GLY A 1 91 ? -6.305 10.445 119.480 1.00 17.61 88 GLY A CA 1
ATOM 647 C C . GLY A 1 91 ? -6.321 9.373 118.422 1.00 16.90 88 GLY A C 1
ATOM 648 O O . GLY A 1 91 ? -6.544 8.202 118.754 1.00 17.45 88 GLY A O 1
ATOM 649 N N . THR A 1 92 ? -6.061 9.743 117.162 1.00 16.17 89 THR A N 1
ATOM 650 C CA . THR A 1 92 ? -6.092 8.810 116.018 1.00 15.86 89 THR A CA 1
ATOM 651 C C . THR A 1 92 ? -4.994 7.789 116.156 1.00 16.79 89 THR A C 1
ATOM 652 O O . THR A 1 92 ? -3.911 8.133 116.619 1.00 17.11 89 THR A O 1
ATOM 656 N N . ASP A 1 93 ? -5.289 6.511 115.830 1.00 16.87 90 ASP A N 1
ATOM 657 C CA . ASP A 1 93 ? -4.292 5.426 115.957 1.00 17.19 90 ASP A CA 1
ATOM 658 C C . ASP A 1 93 ? -3.481 5.205 114.678 1.00 16.59 90 ASP A C 1
ATOM 659 O O . ASP A 1 93 ? -2.229 5.093 114.722 1.00 17.87 90 ASP A O 1
ATOM 664 N N . TYR A 1 94 ? -4.179 5.138 113.542 1.00 15.99 91 TYR A N 1
ATOM 665 C CA . TYR A 1 94 ? -3.586 4.860 112.256 1.00 14.87 91 TYR A CA 1
ATOM 666 C C . TYR A 1 94 ? -3.970 5.890 111.217 1.00 14.77 91 TYR A C 1
ATOM 667 O O . TYR A 1 94 ? -4.955 6.623 111.373 1.00 14.83 91 TYR A O 1
ATOM 676 N N . VAL A 1 95 ? -3.210 5.918 110.128 1.00 14.27 92 VAL A N 1
ATOM 677 C CA . VAL A 1 95 ? -3.564 6.732 108.954 1.00 14.09 92 VAL A CA 1
ATOM 678 C C . VAL A 1 95 ? -3.342 5.887 107.725 1.00 13.33 92 VAL A C 1
ATOM 679 O O . VAL A 1 95 ? -2.230 5.411 107.497 1.00 13.50 92 VAL A O 1
ATOM 683 N N . VAL A 1 96 ? -4.394 5.687 106.951 1.00 13.36 93 VAL A N 1
ATOM 684 C CA . VAL A 1 96 ? -4.314 5.026 105.675 1.00 12.80 93 VAL A CA 1
ATOM 685 C C . VAL A 1 96 ? -3.681 5.993 104.678 1.00 12.74 93 VAL A C 1
ATOM 686 O O . VAL A 1 96 ? -4.103 7.145 104.583 1.00 13.10 93 VAL A O 1
ATOM 690 N N . ILE A 1 97 ? -2.678 5.530 103.956 1.00 13.58 94 ILE A N 1
ATOM 691 C CA . ILE A 1 97 ? -2.011 6.333 102.913 1.00 13.99 94 ILE A CA 1
ATOM 692 C C . ILE A 1 97 ? -1.751 5.530 101.642 1.00 13.75 94 ILE A C 1
ATOM 693 O O . ILE A 1 97 ? -1.600 4.300 101.661 1.00 12.96 94 ILE A O 1
ATOM 698 N N . GLY A 1 98 ? -1.797 6.227 100.506 1.00 12.99 95 GLY A N 1
ATOM 699 C CA . GLY A 1 98 ? -1.515 5.599 99.247 1.00 13.44 95 GLY A CA 1
ATOM 700 C C . GLY A 1 98 ? -2.606 4.710 98.715 1.00 13.14 95 GLY A C 1
ATOM 701 O O . GLY A 1 98 ? -2.360 3.898 97.820 1.00 14.05 95 GLY A O 1
ATOM 702 N N . HIS A 1 99 ? -3.829 4.907 99.204 1.00 12.15 96 HIS A N 1
ATOM 703 C CA . HIS A 1 99 ? -4.943 4.132 98.718 1.00 12.14 96 HIS A CA 1
ATOM 704 C C . HIS A 1 99 ? -5.053 4.311 97.206 1.00 11.64 96 HIS A C 1
ATOM 705 O O . HIS A 1 99 ? -4.827 5.440 96.668 1.00 11.47 96 HIS A O 1
ATOM 712 N N . SER A 1 100 ? -5.390 3.238 96.496 1.00 12.01 97 SER A N 1
ATOM 713 C CA . SER A 1 100 ? -5.533 3.287 95.057 1.00 12.97 97 SER A CA 1
ATOM 714 C C . SER A 1 100 ? -6.343 4.499 94.541 1.00 13.15 97 SER A C 1
ATOM 715 O O . SER A 1 100 ? -6.047 5.087 93.485 1.00 13.72 97 SER A O 1
ATOM 718 N N . GLU A 1 101 ? -7.412 4.834 95.239 1.00 13.06 98 GLU A N 1
ATOM 719 C CA . GLU A 1 101 ? -8.256 5.942 94.805 1.00 13.71 98 GLU A CA 1
ATOM 720 C C . GLU A 1 101 ? -7.531 7.267 94.862 1.00 14.21 98 GLU A C 1
ATOM 721 O O . GLU A 1 101 ? -7.766 8.142 94.013 1.00 14.78 98 GLU A O 1
ATOM 727 N N . ARG A 1 102 ? -6.623 7.410 95.822 1.00 13.51 99 ARG A N 1
ATOM 728 C CA . ARG A 1 102 ? -5.880 8.668 95.942 1.00 13.63 99 ARG A CA 1
ATOM 729 C C . ARG A 1 102 ? -4.709 8.729 94.926 1.00 14.32 99 ARG A C 1
ATOM 730 O O . ARG A 1 102 ? -4.389 9.802 94.400 1.00 14.29 99 ARG A O 1
ATOM 738 N N . ARG A 1 103 ? -4.075 7.588 94.665 1.00 13.87 100 ARG A N 1
ATOM 739 C CA . ARG A 1 103 ? -3.011 7.539 93.679 1.00 15.05 100 ARG A CA 1
ATOM 740 C C . ARG A 1 103 ? -3.637 7.789 92.305 1.00 15.72 100 ARG A C 1
ATOM 741 O O . ARG A 1 103 ? -2.983 8.362 91.423 1.00 15.84 100 ARG A O 1
ATOM 749 N N . ASP A 1 104 ? -4.914 7.409 92.163 1.00 16.31 101 ASP A N 1
ATOM 750 C CA . ASP A 1 104 ? -5.651 7.617 90.913 1.00 17.35 101 ASP A CA 1
ATOM 751 C C . ASP A 1 104 ? -6.191 9.052 90.810 1.00 17.17 101 ASP A C 1
ATOM 752 O O . ASP A 1 104 ? -5.570 9.915 90.190 1.00 17.87 101 ASP A O 1
ATOM 757 N N . TYR A 1 105 ? -7.310 9.335 91.454 1.00 15.95 102 TYR A N 1
ATOM 758 C CA . TYR A 1 105 ? -7.949 10.623 91.275 1.00 15.76 102 TYR A CA 1
AT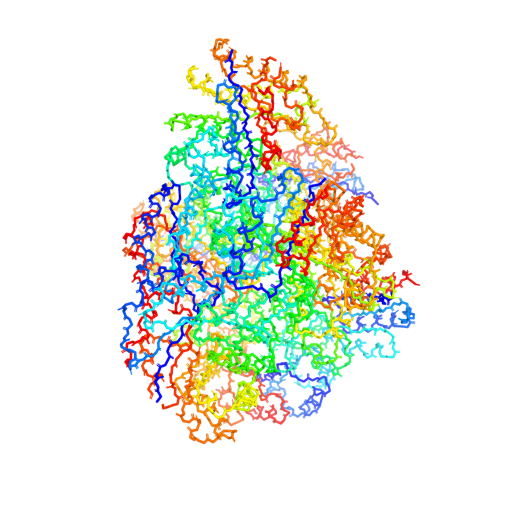OM 759 C C . TYR A 1 105 ? -7.134 11.821 91.698 1.00 15.22 102 TYR A C 1
ATOM 760 O O . TYR A 1 105 ? -7.216 12.868 91.042 1.00 15.53 102 TYR A O 1
ATOM 769 N N . PHE A 1 106 ? -6.410 11.674 92.812 1.00 14.47 103 PHE A N 1
ATOM 770 C CA . PHE A 1 106 ? -5.726 12.782 93.485 1.00 14.54 103 PHE A CA 1
ATOM 771 C C . PHE A 1 106 ? -4.199 12.816 93.312 1.00 14.85 103 PHE A C 1
ATOM 772 O O . PHE A 1 106 ? -3.466 13.512 94.060 1.00 15.62 103 PHE A O 1
ATOM 780 N N . HIS A 1 107 ? -3.740 12.097 92.298 1.00 15.68 104 HIS A N 1
ATOM 781 C CA . HIS A 1 107 ? -2.343 12.177 91.834 1.00 15.87 104 HIS A CA 1
ATOM 782 C C . HIS A 1 107 ? -1.255 11.830 92.864 1.00 15.70 104 HIS A C 1
ATOM 783 O O . HIS A 1 107 ? -0.117 12.223 92.699 1.00 16.96 104 HIS A O 1
ATOM 790 N N . GLU A 1 108 ? -1.572 11.071 93.894 1.00 15.02 105 GLU A N 1
ATOM 791 C CA . GLU A 1 108 ? -0.542 10.785 94.920 1.00 15.51 105 GLU A CA 1
ATOM 792 C C . GLU A 1 108 ? 0.543 9.909 94.358 1.00 15.80 105 GLU A C 1
ATOM 793 O O . GLU A 1 108 ? 0.265 8.932 93.643 1.00 15.33 105 GLU A O 1
ATOM 799 N N . THR A 1 109 ? 1.784 10.281 94.653 1.00 15.60 106 THR A N 1
ATOM 800 C CA . THR A 1 109 ? 2.951 9.577 94.160 1.00 16.12 106 THR A CA 1
ATOM 801 C C . THR A 1 109 ? 3.626 8.778 95.263 1.00 16.16 106 THR A C 1
ATOM 802 O O . THR A 1 109 ? 3.330 8.955 96.424 1.00 15.86 106 THR A O 1
ATOM 806 N N . ASP A 1 110 ? 4.561 7.909 94.877 1.00 17.49 107 ASP A N 1
ATOM 807 C CA . ASP A 1 110 ? 5.354 7.156 95.862 1.00 17.65 107 ASP A CA 1
ATOM 808 C C . ASP A 1 110 ? 6.068 8.140 96.803 1.00 18.13 107 ASP A C 1
ATOM 809 O O . ASP A 1 110 ? 6.153 7.886 98.005 1.00 19.36 107 ASP A O 1
ATOM 814 N N . GLU A 1 111 ? 6.568 9.251 96.260 1.00 18.27 108 GLU A N 1
ATOM 815 C CA . GLU A 1 111 ? 7.272 10.261 97.048 1.00 19.42 108 GLU A CA 1
ATOM 816 C C . GLU A 1 111 ? 6.350 10.853 98.112 1.00 17.38 108 GLU A C 1
ATOM 817 O O . GLU A 1 111 ? 6.760 10.984 99.251 1.00 17.42 108 GLU A O 1
ATOM 823 N N . ASP A 1 112 ? 5.117 11.196 97.738 1.00 16.60 109 ASP A N 1
ATOM 824 C CA . ASP A 1 112 ? 4.117 11.710 98.712 1.00 15.95 109 ASP A CA 1
ATOM 825 C C . ASP A 1 112 ? 3.865 10.674 99.830 1.00 15.40 109 ASP A C 1
ATOM 826 O O . ASP A 1 112 ? 3.836 11.017 100.989 1.00 15.20 109 ASP A O 1
ATOM 831 N N . ILE A 1 113 ? 3.718 9.415 99.452 1.00 14.48 110 ILE A N 1
ATOM 832 C CA . ILE A 1 113 ? 3.460 8.337 100.416 1.00 14.54 110 ILE A CA 1
ATOM 833 C C . ILE A 1 113 ? 4.624 8.129 101.370 1.00 14.64 110 ILE A C 1
ATOM 834 O O . ILE A 1 113 ? 4.436 7.967 102.577 1.00 14.45 110 ILE A O 1
ATOM 839 N N . ASN A 1 114 ? 5.835 8.148 100.839 1.00 14.65 111 ASN A N 1
ATOM 840 C CA . ASN A 1 114 ? 7.014 8.045 101.680 1.00 15.43 111 ASN A CA 1
ATOM 841 C C . ASN A 1 114 ? 7.041 9.204 102.677 1.00 15.37 111 ASN A C 1
ATOM 842 O O . ASN A 1 114 ? 7.332 9.009 103.854 1.00 15.71 111 ASN A O 1
ATOM 847 N N . LYS A 1 115 ? 6.775 10.424 102.209 1.00 15.31 112 LYS A N 1
ATOM 848 C CA . LYS A 1 115 ? 6.759 11.603 103.110 1.00 15.66 112 LYS A CA 1
ATOM 849 C C . LYS A 1 115 ? 5.674 11.503 104.191 1.00 15.80 112 LYS A C 1
ATOM 850 O O . LYS A 1 115 ? 5.901 11.853 105.360 1.00 15.43 112 LYS A O 1
ATOM 856 N N . LYS A 1 116 ? 4.522 10.980 103.799 1.00 14.89 113 LYS A N 1
ATOM 857 C CA . LYS A 1 116 ? 3.409 10.780 104.706 1.00 15.07 113 LYS A CA 1
ATOM 858 C C . LYS A 1 116 ? 3.748 9.752 105.795 1.00 14.36 113 LYS A C 1
ATOM 859 O O . LYS A 1 116 ? 3.460 9.972 106.954 1.00 14.28 113 LYS A O 1
ATOM 865 N N . ALA A 1 117 ? 4.362 8.650 105.407 1.00 14.53 114 ALA A N 1
ATOM 866 C CA . ALA A 1 117 ? 4.744 7.590 106.380 1.00 15.07 114 ALA A CA 1
ATOM 867 C C . ALA A 1 117 ? 5.681 8.167 107.447 1.00 15.64 114 ALA A C 1
ATOM 868 O O . ALA A 1 117 ? 5.499 7.909 108.630 1.00 15.78 114 ALA A O 1
ATOM 870 N N . LYS A 1 118 ? 6.673 8.951 107.006 1.00 15.89 115 LYS A N 1
ATOM 871 C CA . LYS A 1 118 ? 7.616 9.615 107.910 1.00 17.61 115 LYS A CA 1
ATOM 872 C C . LYS A 1 118 ? 6.909 10.606 108.827 1.00 17.26 115 LYS A C 1
ATOM 873 O O . LYS A 1 118 ? 7.184 10.642 110.008 1.00 18.03 115 LYS A O 1
ATOM 879 N N . ALA A 1 119 ? 5.978 11.385 108.283 1.00 16.78 116 ALA A N 1
ATOM 880 C CA . ALA A 1 119 ? 5.187 12.324 109.076 1.00 16.84 116 ALA A CA 1
ATOM 881 C C . ALA A 1 119 ? 4.304 11.645 110.124 1.00 16.39 116 ALA A C 1
ATOM 882 O O . ALA A 1 119 ? 4.171 12.131 111.235 1.00 17.04 116 ALA A O 1
ATOM 884 N N . ILE A 1 120 ? 3.761 10.481 109.768 1.00 16.04 117 ILE A N 1
ATOM 885 C CA . ILE A 1 120 ? 2.870 9.744 110.625 1.00 16.21 117 ILE A CA 1
ATOM 886 C C . ILE A 1 120 ? 3.647 9.206 111.823 1.00 17.34 117 ILE A C 1
ATOM 887 O O . ILE A 1 120 ? 3.199 9.332 112.945 1.00 17.25 117 ILE A O 1
ATOM 892 N N . PHE A 1 121 ? 4.834 8.637 111.590 1.00 17.69 118 PHE A N 1
ATOM 893 C CA . PHE A 1 121 ? 5.675 8.183 112.707 1.00 18.35 118 PHE A CA 1
ATOM 894 C C . PHE A 1 121 ? 6.223 9.356 113.515 1.00 18.76 118 PHE A C 1
ATOM 895 O O . PHE A 1 121 ? 6.393 9.244 114.723 1.00 19.56 118 PHE A O 1
ATOM 903 N N . ALA A 1 122 ? 6.487 10.487 112.864 1.00 18.61 119 ALA A N 1
ATOM 904 C CA . ALA A 1 122 ? 7.005 11.658 113.601 1.00 19.93 119 ALA A CA 1
ATOM 905 C C . ALA A 1 122 ? 5.951 12.170 114.577 1.00 20.38 119 ALA A C 1
ATOM 906 O O . ALA A 1 122 ? 6.271 12.837 115.577 1.00 23.47 119 ALA A O 1
ATOM 908 N N . ASN A 1 123 ? 4.695 11.883 114.250 1.00 20.02 120 ASN A N 1
ATOM 909 C CA . ASN A 1 123 ? 3.528 12.264 115.063 1.00 19.28 120 ASN A CA 1
ATOM 910 C C . ASN A 1 123 ? 2.960 11.106 115.885 1.00 19.99 120 ASN A C 1
ATOM 911 O O . ASN A 1 123 ? 1.818 11.154 116.307 1.00 20.45 120 ASN A O 1
ATOM 916 N N . GLY A 1 124 ? 3.782 10.080 116.133 1.00 19.86 121 GLY A N 1
ATOM 917 C CA . GLY A 1 124 ? 3.418 8.970 117.010 1.00 20.03 121 GLY A CA 1
ATOM 918 C C . GLY A 1 124 ? 2.206 8.144 116.648 1.00 19.37 121 GLY A C 1
ATOM 919 O O . GLY A 1 124 ? 1.485 7.680 117.551 1.00 20.88 121 GLY A O 1
ATOM 920 N N . MET A 1 125 ? 1.945 7.998 115.349 1.00 17.46 122 MET A N 1
ATOM 921 C CA . MET A 1 125 ? 0.852 7.162 114.890 1.00 17.08 122 MET A CA 1
ATOM 922 C C . MET A 1 125 ? 1.446 6.101 113.998 1.00 17.03 122 MET A C 1
ATOM 923 O O . MET A 1 125 ? 2.655 6.015 113.876 1.00 17.17 122 MET A O 1
ATOM 928 N N . LEU A 1 126 ? 0.591 5.263 113.416 1.00 17.03 123 LEU A N 1
ATOM 929 C CA . LEU A 1 126 ? 1.034 4.168 112.555 1.00 16.93 123 LEU A CA 1
ATOM 930 C C . LEU A 1 126 ? 0.355 4.240 111.195 1.00 16.32 123 LEU A C 1
ATOM 931 O O . LEU A 1 126 ? -0.827 4.494 111.110 1.00 15.28 123 LEU A O 1
ATOM 936 N N . PRO A 1 127 ? 1.102 3.955 110.125 1.00 15.66 124 PRO A N 1
ATOM 937 C CA . PRO A 1 127 ? 0.541 4.036 108.806 1.00 15.37 124 PRO A CA 1
ATOM 938 C C . PRO A 1 127 ? 0.000 2.702 108.332 1.00 14.87 124 PRO A C 1
ATOM 939 O O . PRO A 1 127 ? 0.510 1.658 108.732 1.00 14.53 124 PRO A O 1
ATOM 943 N N . ILE A 1 128 ? -1.042 2.772 107.509 1.00 14.03 125 ILE A N 1
ATOM 944 C CA . ILE A 1 128 ? -1.557 1.605 106.748 1.00 13.54 125 ILE A CA 1
ATOM 945 C C . ILE A 1 128 ? -1.224 1.993 105.332 1.00 12.99 125 ILE A C 1
ATOM 946 O O . ILE A 1 128 ? -1.877 2.876 104.748 1.00 14.02 125 ILE A O 1
ATOM 951 N N . ILE A 1 129 ? -0.138 1.422 104.815 1.00 13.38 126 ILE A N 1
ATOM 952 C CA . ILE A 1 129 ? 0.393 1.786 103.496 1.00 13.07 126 ILE A CA 1
ATOM 953 C C . ILE A 1 129 ? -0.202 0.909 102.426 1.00 14.08 126 ILE A C 1
ATOM 954 O O . ILE A 1 129 ? 0.014 -0.324 102.432 1.00 14.81 126 ILE A O 1
ATOM 959 N N . CYS A 1 130 ? -0.916 1.535 101.485 1.00 13.62 127 CYS A N 1
ATOM 960 C CA . CYS A 1 130 ? -1.579 0.804 100.424 1.00 13.79 127 CYS A CA 1
ATOM 961 C C . CYS A 1 130 ? -0.736 0.707 99.182 1.00 14.27 127 CYS A C 1
ATOM 962 O O . CYS A 1 130 ? 0.013 1.617 98.879 1.00 14.14 127 CYS A O 1
ATOM 965 N N . CYS A 1 131 ? -0.846 -0.434 98.505 1.00 14.65 128 CYS A N 1
ATOM 966 C CA . CYS A 1 131 ? -0.146 -0.694 97.249 1.00 15.69 128 CYS A CA 1
ATOM 967 C C . CYS A 1 131 ? -1.010 -1.603 96.395 1.00 15.92 128 CYS A C 1
ATOM 968 O O . CYS A 1 131 ? -2.067 -2.093 96.836 1.00 15.14 128 CYS A O 1
ATOM 971 N N . GLY A 1 132 ? -0.606 -1.797 95.159 1.00 16.32 129 GLY A N 1
ATOM 972 C CA . GLY A 1 132 ? -1.350 -2.697 94.282 1.00 17.47 129 GLY A CA 1
ATOM 973 C C . GLY A 1 132 ? -1.183 -2.330 92.852 1.00 18.78 129 GLY A C 1
ATOM 974 O O . GLY A 1 132 ? -1.012 -1.159 92.562 1.00 18.76 129 GLY A O 1
ATOM 975 N N . GLU A 1 133 ? -1.312 -3.329 91.966 1.00 19.97 130 GLU A N 1
ATOM 976 C CA . GLU A 1 133 ? -1.106 -3.150 90.506 1.00 21.10 130 GLU A CA 1
ATOM 977 C C . GLU A 1 133 ? -2.391 -3.075 89.683 1.00 22.21 130 GLU A C 1
ATOM 978 O O . GLU A 1 133 ? -3.411 -3.668 90.037 1.00 22.79 130 GLU A O 1
ATOM 984 N N . SER A 1 134 ? -2.307 -2.342 88.572 1.00 23.36 131 SER A N 1
ATOM 985 C CA . SER A 1 134 ? -3.410 -2.178 87.630 1.00 25.24 131 SER A CA 1
ATOM 986 C C . SER A 1 134 ? -3.674 -3.435 86.800 1.00 25.88 131 SER A C 1
ATOM 987 O O . SER A 1 134 ? -2.876 -4.355 86.779 1.00 24.66 131 SER A O 1
ATOM 990 N N . LEU A 1 135 ? -4.787 -3.427 86.074 1.00 28.22 132 LEU A N 1
ATOM 991 C CA . LEU A 1 135 ? -5.125 -4.513 85.148 1.00 30.38 132 LEU A CA 1
ATOM 992 C C . LEU A 1 135 ? -4.004 -4.672 84.105 1.00 31.87 132 LEU A C 1
ATOM 993 O O . LEU A 1 135 ? -3.517 -5.781 83.882 1.00 35.38 132 LEU A O 1
ATOM 998 N N . GLU A 1 136 ? -3.586 -3.570 83.490 1.00 33.03 133 GLU A N 1
ATOM 999 C CA . GLU A 1 136 ? -2.507 -3.610 82.479 1.00 34.82 133 GLU A CA 1
ATOM 1000 C C . GLU A 1 136 ? -1.229 -4.271 83.012 1.00 33.21 133 GLU A C 1
ATOM 1001 O O . GLU A 1 136 ? -0.675 -5.174 82.368 1.00 36.65 133 GLU A O 1
ATOM 1007 N N . THR A 1 137 ? -0.779 -3.838 84.191 1.00 31.22 134 THR A N 1
ATOM 1008 C CA . THR A 1 137 ? 0.424 -4.397 84.813 1.00 29.13 134 THR A CA 1
ATOM 1009 C C . THR A 1 137 ? 0.219 -5.875 85.124 1.00 28.81 134 THR A C 1
ATOM 1010 O O . THR A 1 137 ? 1.112 -6.691 84.917 1.00 29.15 134 THR A O 1
ATOM 1014 N N . TYR A 1 138 ? -0.963 -6.219 85.615 1.00 27.97 135 TYR A N 1
ATOM 1015 C CA . TYR A 1 138 ? -1.280 -7.605 85.941 1.00 28.59 135 TYR A CA 1
ATOM 1016 C C . TYR A 1 138 ? -1.188 -8.490 84.686 1.00 31.05 135 TYR A C 1
ATOM 1017 O O . TYR A 1 138 ? -0.536 -9.546 84.710 1.00 32.99 135 TYR A O 1
ATOM 1026 N N . GLU A 1 139 ? -1.827 -8.046 83.602 1.00 32.67 136 GLU A N 1
ATOM 1027 C CA . GLU A 1 139 ? -1.828 -8.789 82.329 1.00 36.10 136 GLU A CA 1
ATOM 1028 C C . GLU A 1 139 ? -0.413 -8.929 81.759 1.00 36.30 136 GLU A C 1
ATOM 1029 O O . GLU A 1 139 ? -0.122 -9.889 81.046 1.00 37.39 136 GLU A O 1
ATOM 1035 N N . ALA A 1 140 ? 0.460 -7.963 82.046 1.00 34.86 137 ALA A N 1
ATOM 1036 C CA . ALA A 1 140 ? 1.849 -8.003 81.538 1.00 35.57 137 ALA A CA 1
ATOM 1037 C C . ALA A 1 140 ? 2.836 -8.882 82.362 1.00 35.74 137 ALA A C 1
ATOM 1038 O O . ALA A 1 140 ? 4.028 -8.969 82.010 1.00 36.42 137 ALA A O 1
ATOM 1040 N N . GLY A 1 141 ? 2.342 -9.527 83.428 1.00 33.64 138 GLY A N 1
ATOM 1041 C CA . GLY A 1 141 ? 3.167 -10.359 84.311 1.00 33.37 138 GLY A CA 1
ATOM 1042 C C . GLY A 1 141 ? 4.145 -9.551 85.153 1.00 33.26 138 GLY A C 1
ATOM 1043 O O . GLY A 1 141 ? 5.178 -10.076 85.588 1.00 34.38 138 GLY A O 1
ATOM 1044 N N . LYS A 1 142 ? 3.819 -8.277 85.390 1.00 32.22 139 LYS A N 1
ATOM 1045 C CA . LYS A 1 142 ? 4.705 -7.369 86.134 1.00 31.59 139 LYS A CA 1
ATOM 1046 C C . LYS A 1 142 ? 4.197 -6.967 87.533 1.00 29.55 139 LYS A C 1
ATOM 1047 O O . LYS A 1 142 ? 4.707 -6.014 88.117 1.00 27.54 139 LYS A O 1
ATOM 1053 N N . ALA A 1 143 ? 3.236 -7.709 88.096 1.00 28.47 140 ALA A N 1
ATOM 1054 C CA . ALA A 1 143 ? 2.689 -7.372 89.424 1.00 25.95 140 ALA A CA 1
ATOM 1055 C C . ALA A 1 143 ? 3.750 -7.335 90.502 1.00 25.35 140 ALA A C 1
ATOM 1056 O O . ALA A 1 143 ? 3.851 -6.356 91.255 1.00 23.76 140 ALA A O 1
ATOM 1058 N N . ALA A 1 144 ? 4.555 -8.388 90.570 1.00 25.51 141 ALA A N 1
ATOM 1059 C CA . ALA A 1 144 ? 5.563 -8.487 91.619 1.00 25.75 141 ALA A CA 1
ATOM 1060 C C . ALA A 1 144 ? 6.573 -7.331 91.602 1.00 26.19 141 ALA A C 1
ATOM 1061 O O . ALA A 1 144 ? 6.863 -6.745 92.653 1.00 25.93 141 ALA A O 1
ATOM 1063 N N A GLU A 1 145 ? 7.093 -7.008 90.421 0.50 26.79 142 GLU A N 1
ATOM 1064 N N B GLU A 1 145 ? 7.095 -6.995 90.427 0.50 27.26 142 GLU A N 1
ATOM 1065 C CA A GLU A 1 145 ? 8.048 -5.902 90.273 0.50 26.33 142 GLU A CA 1
ATOM 1066 C CA B GLU A 1 145 ? 8.070 -5.899 90.303 0.50 27.13 142 GLU A CA 1
ATOM 1067 C C A GLU A 1 145 ? 7.431 -4.540 90.597 0.50 25.23 142 GLU A C 1
ATOM 1068 C C B GLU A 1 145 ? 7.459 -4.505 90.536 0.50 25.70 142 GLU A C 1
ATOM 1069 O O A GLU A 1 145 ? 8.051 -3.717 91.272 0.50 24.88 142 GLU A O 1
ATOM 1070 O O B GLU A 1 145 ? 8.115 -3.624 91.093 0.50 25.42 142 GLU A O 1
ATOM 1081 N N . PHE A 1 146 ? 6.210 -4.306 90.121 1.00 24.51 143 PHE A N 1
ATOM 1082 C CA . PHE A 1 146 ? 5.523 -3.023 90.351 1.00 23.21 143 PHE A CA 1
ATOM 1083 C C . PHE A 1 146 ? 5.221 -2.822 91.846 1.00 21.81 143 PHE A C 1
ATOM 1084 O O . PHE A 1 146 ? 5.549 -1.766 92.439 1.00 20.69 143 PHE A O 1
ATOM 1092 N N . VAL A 1 147 ? 4.609 -3.835 92.461 1.00 21.16 144 VAL A N 1
ATOM 1093 C CA . VAL A 1 147 ? 4.250 -3.739 93.873 1.00 20.04 144 VAL A CA 1
ATOM 1094 C C . VAL A 1 147 ? 5.517 -3.628 94.691 1.00 20.10 144 VAL A C 1
ATOM 1095 O O . VAL A 1 147 ? 5.572 -2.832 95.620 1.00 20.09 144 VAL A O 1
ATOM 1099 N N . GLY A 1 148 ? 6.525 -4.434 94.352 1.00 21.73 145 GLY A N 1
ATOM 1100 C CA . GLY A 1 148 ? 7.802 -4.390 95.049 1.00 22.33 145 GLY A CA 1
ATOM 1101 C C . GLY A 1 148 ? 8.380 -2.989 95.086 1.00 22.02 145 GLY A C 1
ATOM 1102 O O . GLY A 1 148 ? 8.756 -2.494 96.135 1.00 22.37 145 GLY A O 1
ATOM 1103 N N . ALA A 1 149 ? 8.397 -2.328 93.938 1.00 21.64 146 ALA A N 1
ATOM 1104 C CA . ALA A 1 149 ? 8.924 -0.971 93.853 1.00 22.74 146 ALA A CA 1
ATOM 1105 C C . ALA A 1 149 ? 8.111 -0.005 94.720 1.00 21.05 146 ALA A C 1
ATOM 1106 O O . ALA A 1 149 ? 8.681 0.869 95.426 1.00 21.35 146 ALA A O 1
ATOM 1108 N N . GLN A 1 150 ? 6.781 -0.135 94.675 1.00 20.04 147 GLN A N 1
ATOM 1109 C CA . GLN A 1 150 ? 5.906 0.735 95.496 1.00 18.27 147 GLN A CA 1
ATOM 1110 C C . GLN A 1 150 ? 6.235 0.607 96.990 1.00 17.59 147 GLN A C 1
ATOM 1111 O O . GLN A 1 150 ? 6.371 1.614 97.720 1.00 16.61 147 GLN A O 1
ATOM 1117 N N . VAL A 1 151 ? 6.348 -0.635 97.442 1.00 17.28 148 VAL A N 1
ATOM 1118 C CA . VAL A 1 151 ? 6.605 -0.910 98.835 1.00 17.37 148 VAL A CA 1
ATOM 1119 C C . VAL A 1 151 ? 7.956 -0.357 99.246 1.00 17.71 148 VAL A C 1
ATOM 1120 O O . VAL A 1 151 ? 8.078 0.334 100.285 1.00 17.06 148 VAL A O 1
ATOM 1124 N N . SER A 1 152 ? 8.965 -0.632 98.422 1.00 18.58 149 SER A N 1
ATOM 1125 C CA . SER A 1 152 ? 10.326 -0.172 98.700 1.00 18.98 149 SER A CA 1
ATOM 1126 C C . SER A 1 152 ? 10.378 1.344 98.767 1.00 18.61 149 SER A C 1
ATOM 1127 O O . SER A 1 152 ? 10.946 1.902 99.696 1.00 18.66 149 SER A O 1
ATOM 1130 N N . ALA A 1 153 ? 9.741 2.005 97.810 1.00 18.63 150 ALA A N 1
ATOM 1131 C CA . ALA A 1 153 ? 9.733 3.466 97.788 1.00 18.39 150 ALA A CA 1
ATOM 1132 C C . ALA A 1 153 ? 9.066 4.052 99.042 1.00 18.24 150 ALA A C 1
ATOM 1133 O O . ALA A 1 153 ? 9.583 5.010 99.661 1.00 18.24 150 ALA A O 1
ATOM 1135 N N . ALA A 1 154 ? 7.940 3.464 99.448 1.00 16.77 151 ALA A N 1
ATOM 1136 C CA . ALA A 1 154 ? 7.183 3.982 100.595 1.00 16.60 151 ALA A CA 1
ATOM 1137 C C . ALA A 1 154 ? 7.938 3.877 101.911 1.00 16.66 151 ALA A C 1
ATOM 1138 O O . ALA A 1 154 ? 7.797 4.747 102.783 1.00 16.12 151 ALA A O 1
ATOM 1140 N N . LEU A 1 155 ? 8.733 2.814 102.063 1.00 17.41 152 LEU A N 1
ATOM 1141 C CA . LEU A 1 155 ? 9.434 2.570 103.302 1.00 18.16 152 LEU A CA 1
ATOM 1142 C C . LEU A 1 155 ? 10.831 3.176 103.398 1.00 19.12 152 LEU A C 1
ATOM 1143 O O . LEU A 1 155 ? 11.408 3.193 104.482 1.00 19.23 152 LEU A O 1
ATOM 1148 N N . ALA A 1 156 ? 11.363 3.665 102.281 1.00 19.90 153 ALA A N 1
ATOM 1149 C CA . ALA A 1 156 ? 12.737 4.157 102.240 1.00 20.94 153 ALA A CA 1
ATOM 1150 C C . ALA A 1 156 ? 13.002 5.219 103.321 1.00 20.67 153 ALA A C 1
ATOM 1151 O O . ALA A 1 156 ? 12.291 6.206 103.427 1.00 20.59 153 ALA A O 1
ATOM 1153 N N . GLY A 1 157 ? 14.023 5.002 104.140 1.00 21.36 154 GLY A N 1
ATOM 1154 C CA . GLY A 1 157 ? 14.364 5.963 105.175 1.00 21.71 154 GLY A CA 1
ATOM 1155 C C . GLY A 1 157 ? 13.764 5.723 106.538 1.00 22.06 154 GLY A C 1
ATOM 1156 O O . GLY A 1 157 ? 14.176 6.373 107.497 1.00 21.78 154 GLY A O 1
ATOM 1157 N N . LEU A 1 158 ? 12.764 4.833 106.646 1.00 21.32 155 LEU A N 1
ATOM 1158 C CA . LEU A 1 158 ? 12.212 4.512 107.945 1.00 21.02 155 LEU A CA 1
ATOM 1159 C C . LEU A 1 158 ? 13.196 3.650 108.702 1.00 21.74 155 LEU A C 1
ATOM 1160 O O . LEU A 1 158 ? 14.043 3.000 108.105 1.00 22.69 155 LEU A O 1
ATOM 1165 N N . THR A 1 159 ? 13.117 3.679 110.024 1.00 22.38 156 THR A N 1
ATOM 1166 C CA . THR A 1 159 ? 13.963 2.822 110.828 1.00 23.83 156 THR A CA 1
ATOM 1167 C C . THR A 1 159 ? 13.398 1.423 110.804 1.00 23.76 156 THR A C 1
ATOM 1168 O O . THR A 1 159 ? 12.219 1.220 110.472 1.00 22.73 156 THR A O 1
ATOM 1172 N N . ALA A 1 160 ? 14.231 0.455 111.190 1.00 24.17 157 ALA A N 1
ATOM 1173 C CA . ALA A 1 160 ? 13.798 -0.949 111.274 1.00 24.64 157 ALA A CA 1
ATOM 1174 C C . ALA A 1 160 ? 12.614 -1.112 112.224 1.00 24.27 157 ALA A C 1
ATOM 1175 O O . ALA A 1 160 ? 11.701 -1.897 111.951 1.00 22.98 157 ALA A O 1
ATOM 1177 N N . GLU A 1 161 ? 12.635 -0.364 113.328 1.00 24.68 158 GLU A N 1
ATOM 1178 C CA . GLU A 1 161 ? 11.562 -0.418 114.327 1.00 25.58 158 GLU A CA 1
ATOM 1179 C C . GLU A 1 161 ? 10.258 0.167 113.753 1.00 23.41 158 GLU A C 1
ATOM 1180 O O . GLU A 1 161 ? 9.184 -0.376 113.964 1.00 21.98 158 GLU A O 1
ATOM 1186 N N . GLN A 1 162 ? 10.367 1.269 113.011 1.00 21.74 159 GLN A N 1
ATOM 1187 C CA . GLN A 1 162 ? 9.207 1.848 112.344 1.00 20.74 159 GLN A CA 1
ATOM 1188 C C . GLN A 1 162 ? 8.625 0.892 111.299 1.00 19.82 159 GLN A C 1
ATOM 1189 O O . GLN A 1 162 ? 7.404 0.679 111.261 1.00 18.98 159 GLN A O 1
ATOM 1195 N N . VAL A 1 163 ? 9.479 0.283 110.475 1.00 19.78 160 VAL A N 1
ATOM 1196 C CA . VAL A 1 163 ? 8.995 -0.701 109.514 1.00 19.73 160 VAL A CA 1
ATOM 1197 C C . VAL A 1 163 ? 8.260 -1.851 110.222 1.00 19.78 160 VAL A C 1
ATOM 1198 O O . VAL A 1 163 ? 7.148 -2.235 109.820 1.00 18.73 160 VAL A O 1
ATOM 1202 N N . ALA A 1 164 ? 8.858 -2.378 111.284 1.00 20.75 161 ALA A N 1
ATOM 1203 C CA . ALA A 1 164 ? 8.252 -3.501 111.995 1.00 20.90 161 ALA A CA 1
ATOM 1204 C C . ALA A 1 164 ? 6.837 -3.200 112.520 1.00 20.86 161 ALA A C 1
ATOM 1205 O O . ALA A 1 164 ? 6.011 -4.116 112.674 1.00 21.78 161 ALA A O 1
ATOM 1207 N N . ALA A 1 165 ? 6.582 -1.941 112.831 1.00 20.60 162 ALA A N 1
ATOM 1208 C CA . ALA A 1 165 ? 5.291 -1.502 113.358 1.00 20.89 162 ALA A CA 1
ATOM 1209 C C . ALA A 1 165 ? 4.300 -1.016 112.298 1.00 21.00 162 ALA A C 1
ATOM 1210 O O . ALA A 1 165 ? 3.167 -0.678 112.650 1.00 22.43 162 ALA A O 1
ATOM 1212 N N . SER A 1 166 ? 4.701 -0.989 111.021 1.00 19.82 163 SER A N 1
ATOM 1213 C CA . SER A 1 166 ? 3.824 -0.546 109.932 1.00 19.67 163 SER A CA 1
ATOM 1214 C C . SER A 1 166 ? 2.878 -1.647 109.482 1.00 18.79 163 SER A C 1
ATOM 1215 O O . SER A 1 166 ? 3.070 -2.830 109.796 1.00 20.86 163 SER A O 1
ATOM 1218 N N . VAL A 1 167 ? 1.805 -1.218 108.844 1.00 16.84 164 VAL A N 1
ATOM 1219 C CA . VAL A 1 167 ? 0.870 -2.113 108.200 1.00 15.74 164 VAL A CA 1
ATOM 1220 C C . VAL A 1 167 ? 0.925 -1.791 106.729 1.00 15.45 164 VAL A C 1
ATOM 1221 O O . VAL A 1 167 ? 0.946 -0.620 106.353 1.00 15.08 164 VAL A O 1
ATOM 1225 N N . ILE A 1 168 ? 0.902 -2.825 105.883 1.00 14.88 165 ILE A N 1
ATOM 1226 C CA . ILE A 1 168 ? 0.876 -2.622 104.451 1.00 15.28 165 ILE A CA 1
ATOM 1227 C C . ILE A 1 168 ? -0.345 -3.372 103.946 1.00 15.33 165 ILE A C 1
ATOM 1228 O O . ILE A 1 168 ? -0.546 -4.546 104.311 1.00 16.44 165 ILE A O 1
ATOM 1233 N N . ALA A 1 169 ? -1.129 -2.724 103.096 1.00 15.10 166 ALA A N 1
ATOM 1234 C CA . ALA A 1 169 ? -2.345 -3.315 102.542 1.00 15.21 166 ALA A CA 1
ATOM 1235 C C . ALA A 1 169 ? -2.217 -3.473 101.046 1.00 15.60 166 ALA A C 1
ATOM 1236 O O . ALA A 1 169 ? -1.907 -2.512 100.335 1.00 15.52 166 ALA A O 1
ATOM 1238 N N . TYR A 1 170 ? -2.369 -4.699 100.566 1.00 16.13 167 TYR A N 1
ATOM 1239 C CA . TYR A 1 170 ? -2.294 -5.007 99.128 1.00 16.47 167 TYR A CA 1
ATOM 1240 C C . TYR A 1 170 ? -3.683 -5.007 98.492 1.00 17.10 167 TYR A C 1
ATOM 1241 O O . TYR A 1 170 ? -4.566 -5.768 98.903 1.00 15.48 167 TYR A O 1
ATOM 1250 N N . GLU A 1 171 ? -3.887 -4.115 97.519 1.00 17.17 168 GLU A N 1
ATOM 1251 C CA . GLU A 1 171 ? -5.165 -4.017 96.785 1.00 17.28 168 GLU A CA 1
ATOM 1252 C C . GLU A 1 171 ? -5.034 -4.611 95.367 1.00 18.72 168 GLU A C 1
ATOM 1253 O O . GLU A 1 171 ? -4.274 -4.096 94.535 1.00 17.43 168 GLU A O 1
ATOM 1259 N N . PRO A 1 172 ? -5.785 -5.672 95.072 1.00 19.10 169 PRO A N 1
ATOM 1260 C CA . PRO A 1 172 ? -5.757 -6.206 93.717 1.00 19.49 169 PRO A CA 1
ATOM 1261 C C . PRO A 1 172 ? -6.630 -5.358 92.780 1.00 20.05 169 PRO A C 1
ATOM 1262 O O . PRO A 1 172 ? -7.768 -5.732 92.479 1.00 20.70 169 PRO A O 1
ATOM 1266 N N . ILE A 1 173 ? -6.076 -4.229 92.318 1.00 19.95 170 ILE A N 1
ATOM 1267 C CA . ILE A 1 173 ? -6.812 -3.260 91.501 1.00 20.06 170 ILE A CA 1
ATOM 1268 C C . ILE A 1 173 ? -7.296 -3.873 90.188 1.00 22.07 170 ILE A C 1
ATOM 1269 O O . ILE A 1 173 ? -8.379 -3.540 89.684 1.00 24.45 170 ILE A O 1
ATOM 1274 N N . TRP A 1 174 ? -6.493 -4.784 89.665 1.00 22.52 171 TRP A N 1
ATOM 1275 C CA . TRP A 1 174 ? -6.833 -5.551 88.467 1.00 24.30 171 TRP A CA 1
ATOM 1276 C C . TRP A 1 174 ? -8.100 -6.379 88.555 1.00 26.52 171 TRP A C 1
ATOM 1277 O O . TRP A 1 174 ? -8.652 -6.757 87.524 1.00 29.06 171 TRP A O 1
ATOM 1288 N N . ALA A 1 175 ? -8.539 -6.704 89.765 1.00 27.25 172 ALA A N 1
ATOM 1289 C CA . ALA A 1 175 ? -9.715 -7.544 89.945 1.00 28.41 172 ALA A CA 1
ATOM 1290 C C . ALA A 1 175 ? -11.012 -6.759 90.148 1.00 31.05 172 ALA A C 1
ATOM 1291 O O . ALA A 1 175 ? -12.051 -7.367 90.364 1.00 31.81 172 ALA A O 1
ATOM 1293 N N . ILE A 1 176 ? -10.977 -5.430 90.043 1.00 35.00 173 ILE A N 1
ATOM 1294 C CA . ILE A 1 176 ? -12.199 -4.620 90.210 1.00 38.94 173 ILE A CA 1
ATOM 1295 C C . ILE A 1 176 ? -13.234 -4.850 89.085 1.00 42.38 173 ILE A C 1
ATOM 1296 O O . ILE A 1 176 ? -14.441 -4.790 89.335 1.00 44.61 173 ILE A O 1
ATOM 1301 N N . GLY A 1 177 ? -12.760 -5.120 87.867 1.00 44.08 174 GLY A N 1
ATOM 1302 C CA . GLY A 1 177 ? -13.629 -5.286 86.692 1.00 46.38 174 GLY A CA 1
ATOM 1303 C C . GLY A 1 177 ? -14.451 -6.556 86.604 1.00 47.57 174 GLY A C 1
ATOM 1304 O O . GLY A 1 177 ? -14.535 -7.326 87.563 1.00 49.24 174 GLY A O 1
ATOM 1305 N N . THR A 1 178 ? -15.036 -6.782 85.425 1.00 50.78 175 THR A N 1
ATOM 1306 C CA . THR A 1 178 ? -15.935 -7.916 85.193 1.00 51.88 175 THR A CA 1
ATOM 1307 C C . THR A 1 178 ? -15.201 -9.243 85.083 1.00 50.95 175 THR A C 1
ATOM 1308 O O . THR A 1 178 ? -15.388 -10.137 85.909 1.00 50.62 175 THR A O 1
ATOM 1312 N N . GLY A 1 179 ? -14.344 -9.351 84.073 1.00 50.73 176 GLY A N 1
ATOM 1313 C CA . GLY A 1 179 ? -13.656 -10.598 83.768 1.00 50.45 176 GLY A CA 1
ATOM 1314 C C . GLY A 1 179 ? -12.510 -11.038 84.652 1.00 47.49 176 GLY A C 1
ATOM 1315 O O . GLY A 1 179 ? -11.765 -11.944 84.269 1.00 45.53 176 GLY A O 1
ATOM 1316 N N . LYS A 1 180 ? -12.344 -10.415 85.819 1.00 44.70 177 LYS A N 1
ATOM 1317 C CA . LYS A 1 180 ? -11.265 -10.799 86.732 1.00 42.99 177 LYS A CA 1
ATOM 1318 C C . LYS A 1 180 ? -11.780 -10.999 88.146 1.00 40.32 177 LYS A C 1
ATOM 1319 O O . LYS A 1 180 ? -12.620 -10.241 88.627 1.00 40.92 177 LYS A O 1
ATOM 1325 N N . SER A 1 181 ? -11.283 -12.044 88.799 1.00 38.23 178 SER A N 1
ATOM 1326 C CA . SER A 1 181 ? -11.659 -12.363 90.178 1.00 36.15 178 SER A CA 1
ATOM 1327 C C . SER A 1 181 ? -10.411 -12.800 90.923 1.00 32.96 178 SER A C 1
ATOM 1328 O O . SER A 1 181 ? -9.625 -13.572 90.379 1.00 32.62 178 SER A O 1
ATOM 1331 N N . ALA A 1 182 ? -10.222 -12.291 92.148 1.00 28.54 179 ALA A N 1
ATOM 1332 C CA . ALA A 1 182 ? -9.066 -12.648 92.975 1.00 27.45 179 ALA A CA 1
ATOM 1333 C C . ALA A 1 182 ? -9.412 -13.859 93.843 1.00 27.14 179 ALA A C 1
ATOM 1334 O O . ALA A 1 182 ? -10.588 -14.101 94.145 1.00 28.60 179 ALA A O 1
ATOM 1336 N N . SER A 1 183 ? -8.395 -14.640 94.189 1.00 25.22 180 SER A N 1
ATOM 1337 C CA . SER A 1 183 ? -8.555 -15.819 95.046 1.00 24.69 180 SER A CA 1
ATOM 1338 C C . SER A 1 183 ? -7.582 -15.804 96.220 1.00 23.08 180 SER A C 1
ATOM 1339 O O . SER A 1 183 ? -6.682 -14.955 96.309 1.00 22.03 180 SER A O 1
ATOM 1342 N N . GLN A 1 184 ? -7.723 -16.786 97.108 1.00 21.61 181 GLN A N 1
ATOM 1343 C CA . GLN A 1 184 ? -6.803 -16.937 98.224 1.00 21.13 181 GLN A CA 1
ATOM 1344 C C . GLN A 1 184 ? -5.356 -17.081 97.699 1.00 21.45 181 GLN A C 1
ATOM 1345 O O . GLN A 1 184 ? -4.419 -16.553 98.287 1.00 19.91 181 GLN A O 1
ATOM 1351 N N . ASP A 1 185 ? -5.187 -17.785 96.581 1.00 22.80 182 ASP A N 1
ATOM 1352 C CA . ASP A 1 185 ? -3.865 -17.911 95.979 1.00 24.25 182 ASP A CA 1
ATOM 1353 C C . ASP A 1 185 ? -3.279 -16.528 95.663 1.00 23.14 182 ASP A C 1
ATOM 1354 O O . ASP A 1 185 ? -2.092 -16.303 95.887 1.00 23.43 182 ASP A O 1
ATOM 1359 N N . ASP A 1 186 ? -4.117 -15.612 95.163 1.00 22.55 183 ASP A N 1
ATOM 1360 C CA . ASP A 1 186 ? -3.674 -14.253 94.822 1.00 22.86 183 ASP A CA 1
ATOM 1361 C C . ASP A 1 186 ? -3.304 -13.493 96.068 1.00 20.59 183 ASP A C 1
ATOM 1362 O O . ASP A 1 186 ? -2.243 -12.873 96.122 1.00 21.11 183 ASP A O 1
ATOM 1367 N N . ALA A 1 187 ? -4.164 -13.527 97.078 1.00 19.60 184 ALA A N 1
ATOM 1368 C CA . ALA A 1 187 ? -3.863 -12.830 98.353 1.00 18.62 184 ALA A CA 1
ATOM 1369 C C . ALA A 1 187 ? -2.543 -13.286 98.940 1.00 19.11 184 ALA A C 1
ATOM 1370 O O . ALA A 1 187 ? -1.720 -12.468 99.356 1.00 18.93 184 ALA A O 1
ATOM 1372 N N . GLN A 1 188 ? -2.357 -14.600 99.014 1.00 18.15 185 GLN A N 1
ATOM 1373 C CA . GLN A 1 188 ? -1.146 -15.159 99.576 1.00 19.53 185 GLN A CA 1
ATOM 1374 C C . GLN A 1 188 ? 0.125 -14.793 98.785 1.00 19.77 185 GLN A C 1
ATOM 1375 O O . GLN A 1 188 ? 1.125 -14.341 99.354 1.00 18.80 185 GLN A O 1
ATOM 1381 N N . LYS A 1 189 ? 0.069 -14.982 97.483 1.00 20.12 186 LYS A N 1
ATOM 1382 C CA . LYS A 1 189 ? 1.195 -14.680 96.613 1.00 21.81 186 LYS A CA 1
ATOM 1383 C C . LYS A 1 189 ? 1.575 -13.215 96.732 1.00 20.03 186 LYS A C 1
ATOM 1384 O O . LYS A 1 189 ? 2.749 -12.881 96.890 1.00 18.36 186 LYS A O 1
ATOM 1390 N N . MET A 1 190 ? 0.579 -12.337 96.665 1.00 18.56 187 MET A N 1
ATOM 1391 C CA . MET A 1 190 ? 0.888 -10.900 96.694 1.00 18.76 187 MET A CA 1
ATOM 1392 C C . MET A 1 190 ? 1.277 -10.386 98.064 1.00 17.88 187 MET A C 1
ATOM 1393 O O . MET A 1 190 ? 2.151 -9.517 98.149 1.00 17.28 187 MET A O 1
ATOM 1398 N N . CYS A 1 191 ? 0.679 -10.919 99.141 1.00 17.44 188 CYS A N 1
ATOM 1399 C CA . CYS A 1 191 ? 1.100 -10.520 100.487 1.00 18.04 188 CYS A CA 1
ATOM 1400 C C . CYS A 1 191 ? 2.555 -10.993 100.756 1.00 19.14 188 CYS A C 1
ATOM 1401 O O . CYS A 1 191 ? 3.317 -10.291 101.444 1.00 18.79 188 CYS A O 1
ATOM 1404 N N . LYS A 1 192 ? 2.931 -12.146 100.184 1.00 20.00 189 LYS A N 1
ATOM 1405 C CA . LYS A 1 192 ? 4.299 -12.624 100.311 1.00 21.29 189 LYS A CA 1
ATOM 1406 C C . LYS A 1 192 ? 5.257 -11.751 99.494 1.00 19.46 189 LYS A C 1
ATOM 1407 O O . LYS A 1 192 ? 6.400 -11.522 99.920 1.00 21.47 189 LYS A O 1
ATOM 1413 N N . VAL A 1 193 ? 4.811 -11.272 98.333 1.00 19.11 190 VAL A N 1
ATOM 1414 C CA . VAL A 1 193 ? 5.633 -10.363 97.518 1.00 19.51 190 VAL A CA 1
ATOM 1415 C C . VAL A 1 193 ? 5.972 -9.164 98.391 1.00 19.01 190 VAL A C 1
ATOM 1416 O O . VAL A 1 193 ? 7.125 -8.711 98.403 1.00 19.10 190 VAL A O 1
ATOM 1420 N N . VAL A 1 194 ? 4.981 -8.652 99.132 1.00 18.57 191 VAL A N 1
ATOM 1421 C CA . VAL A 1 194 ? 5.223 -7.487 99.982 1.00 17.89 191 VAL A CA 1
ATOM 1422 C C . VAL A 1 194 ? 6.262 -7.817 101.046 1.00 18.09 191 VAL A C 1
ATOM 1423 O O . VAL A 1 194 ? 7.219 -7.061 101.264 1.00 17.51 191 VAL A O 1
ATOM 1427 N N . ARG A 1 195 ? 6.059 -8.931 101.737 1.00 17.55 192 ARG A N 1
ATOM 1428 C CA . ARG A 1 195 ? 6.948 -9.297 102.829 1.00 18.15 192 ARG A CA 1
ATOM 1429 C C . ARG A 1 195 ? 8.391 -9.552 102.322 1.00 19.23 192 ARG A C 1
ATOM 1430 O O . ARG A 1 195 ? 9.350 -9.156 102.966 1.00 19.83 192 ARG A O 1
ATOM 1438 N N . ASP A 1 196 ? 8.544 -10.188 101.169 1.00 20.72 193 ASP A N 1
ATOM 1439 C CA . ASP A 1 196 ? 9.889 -10.429 100.628 1.00 22.32 193 ASP A CA 1
ATOM 1440 C C . ASP A 1 196 ? 10.620 -9.117 100.376 1.00 21.64 193 ASP A C 1
ATOM 1441 O O . ASP A 1 196 ? 11.820 -9.044 100.607 1.00 22.55 193 ASP A O 1
ATOM 1446 N N . VAL A 1 197 ? 9.893 -8.100 99.910 1.00 21.05 194 VAL A N 1
ATOM 1447 C CA . VAL A 1 197 ? 10.482 -6.778 99.650 1.00 21.82 194 VAL A CA 1
ATOM 1448 C C . VAL A 1 197 ? 10.969 -6.174 100.945 1.00 21.12 194 VAL A C 1
ATOM 1449 O O . VAL A 1 197 ? 12.102 -5.648 101.006 1.00 21.23 194 VAL A O 1
ATOM 1453 N N . VAL A 1 198 ? 10.134 -6.251 101.980 1.00 20.60 195 VAL A N 1
ATOM 1454 C CA . VAL A 1 198 ? 10.542 -5.748 103.284 1.00 21.03 195 VAL A CA 1
ATOM 1455 C C . VAL A 1 198 ? 11.806 -6.523 103.751 1.00 21.43 195 VAL A C 1
ATOM 1456 O O . VAL A 1 198 ? 12.729 -5.936 104.306 1.00 21.27 195 VAL A O 1
ATOM 1460 N N . ALA A 1 199 ? 11.850 -7.831 103.483 1.00 21.70 196 ALA A N 1
ATOM 1461 C CA . ALA A 1 199 ? 13.005 -8.646 103.848 1.00 22.58 196 ALA A CA 1
ATOM 1462 C C . ALA A 1 199 ? 14.267 -8.184 103.131 1.00 23.22 196 ALA A C 1
ATOM 1463 O O . ALA A 1 199 ? 15.339 -8.050 103.754 1.00 24.27 196 ALA A O 1
ATOM 1465 N N . ALA A 1 200 ? 14.146 -7.904 101.830 1.00 22.13 197 ALA A N 1
ATOM 1466 C CA . ALA A 1 200 ? 15.309 -7.452 101.041 1.00 23.91 197 ALA A CA 1
ATOM 1467 C C . ALA A 1 200 ? 15.873 -6.122 101.507 1.00 24.75 197 ALA A C 1
ATOM 1468 O O . ALA A 1 200 ? 17.075 -5.902 101.392 1.00 27.40 197 ALA A O 1
ATOM 1470 N N . ASP A 1 201 ? 15.011 -5.241 102.012 1.00 24.25 198 ASP A N 1
ATOM 1471 C CA . ASP A 1 201 ? 15.416 -3.888 102.432 1.00 23.93 198 ASP A CA 1
ATOM 1472 C C . ASP A 1 201 ? 15.746 -3.732 103.938 1.00 23.66 198 ASP A C 1
ATOM 1473 O O . ASP A 1 201 ? 16.551 -2.863 104.318 1.00 25.03 198 ASP A O 1
ATOM 1478 N N . PHE A 1 202 ? 15.131 -4.552 104.787 1.00 22.86 199 PHE A N 1
ATOM 1479 C CA . PHE A 1 202 ? 15.258 -4.401 106.242 1.00 23.29 199 PHE A CA 1
ATOM 1480 C C . PHE A 1 202 ? 15.576 -5.696 106.969 1.00 23.67 199 PHE A C 1
ATOM 1481 O O . PHE A 1 202 ? 15.776 -5.674 108.174 1.00 24.83 199 PHE A O 1
ATOM 1489 N N . GLY A 1 203 ? 15.650 -6.810 106.235 1.00 24.49 200 GLY A N 1
ATOM 1490 C CA . GLY A 1 203 ? 15.951 -8.115 106.815 1.00 24.74 200 GLY A CA 1
ATOM 1491 C C . GLY A 1 203 ? 14.712 -8.930 107.162 1.00 24.69 200 GLY A C 1
ATOM 1492 O O . GLY A 1 203 ? 13.636 -8.382 107.438 1.00 23.67 200 GLY A O 1
ATOM 1493 N N . GLN A 1 204 ? 14.892 -10.250 107.193 1.00 25.06 201 GLN A N 1
ATOM 1494 C CA . GLN A 1 204 ? 13.780 -11.157 107.445 1.00 25.41 201 GLN A CA 1
ATOM 1495 C C . GLN A 1 204 ? 13.145 -10.965 108.843 1.00 25.43 201 GLN A C 1
ATOM 1496 O O . GLN A 1 204 ? 11.928 -11.130 108.985 1.00 24.90 201 GLN A O 1
ATOM 1502 N N . GLU A 1 205 ? 13.945 -10.618 109.860 1.00 26.74 202 GLU A N 1
ATOM 1503 C CA . GLU A 1 205 ? 13.414 -10.442 111.221 1.00 29.11 202 GLU A CA 1
ATOM 1504 C C . GLU A 1 205 ? 12.372 -9.312 111.252 1.00 27.08 202 GLU A C 1
ATOM 1505 O O . GLU A 1 205 ? 11.316 -9.449 111.880 1.00 26.59 202 GLU A O 1
ATOM 1511 N N . VAL A 1 206 ? 12.680 -8.199 110.596 1.00 25.70 203 VAL A N 1
ATOM 1512 C CA . VAL A 1 206 ? 11.738 -7.087 110.507 1.00 24.05 203 VAL A CA 1
ATOM 1513 C C . VAL A 1 206 ? 10.533 -7.513 109.650 1.00 23.28 203 VAL A C 1
ATOM 1514 O O . VAL A 1 206 ? 9.357 -7.250 110.003 1.00 21.32 203 VAL A O 1
ATOM 1518 N N . ALA A 1 207 ? 10.821 -8.179 108.533 1.00 22.50 204 ALA A N 1
ATOM 1519 C CA . ALA A 1 207 ? 9.776 -8.598 107.601 1.00 22.11 204 ALA A CA 1
ATOM 1520 C C . ALA A 1 207 ? 8.745 -9.474 108.272 1.00 23.04 204 ALA A C 1
ATOM 1521 O O . ALA A 1 207 ? 7.578 -9.421 107.935 1.00 23.47 204 ALA A O 1
ATOM 1523 N N . ASP A 1 208 ? 9.193 -10.281 109.216 1.00 24.29 205 ASP A N 1
ATOM 1524 C CA . ASP A 1 208 ? 8.297 -11.184 109.928 1.00 24.49 205 ASP A CA 1
ATOM 1525 C C . ASP A 1 208 ? 7.408 -10.508 110.979 1.00 24.31 205 ASP A C 1
ATOM 1526 O O . ASP A 1 208 ? 6.511 -11.148 111.507 1.00 24.35 205 ASP A O 1
ATOM 1531 N N . LYS A 1 209 ? 7.633 -9.216 111.257 1.00 22.98 206 LYS A N 1
ATOM 1532 C CA . LYS A 1 209 ? 6.819 -8.472 112.228 1.00 23.62 206 LYS A CA 1
ATOM 1533 C C . LYS A 1 209 ? 5.787 -7.557 111.577 1.00 22.93 206 LYS A C 1
ATOM 1534 O O . LYS A 1 209 ? 4.751 -7.223 112.182 1.00 23.26 206 LYS A O 1
ATOM 1540 N N A VAL A 1 210 ? 6.090 -7.105 110.369 0.50 21.55 207 VAL A N 1
ATOM 1541 N N B VAL A 1 210 ? 6.040 -7.187 110.325 0.50 21.99 207 VAL A N 1
ATOM 1542 C CA A VAL A 1 210 ? 5.217 -6.177 109.677 0.50 20.44 207 VAL A CA 1
ATOM 1543 C CA B VAL A 1 210 ? 5.121 -6.345 109.563 0.50 21.16 207 VAL A CA 1
ATOM 1544 C C A VAL A 1 210 ? 3.935 -6.891 109.237 0.50 19.66 207 VAL A C 1
ATOM 1545 C C B VAL A 1 210 ? 3.785 -7.057 109.340 0.50 20.44 207 VAL A C 1
ATOM 1546 O O A VAL A 1 210 ? 3.989 -7.990 108.651 0.50 20.43 207 VAL A O 1
ATOM 1547 O O B VAL A 1 210 ? 3.767 -8.258 109.043 0.50 19.89 207 VAL A O 1
ATOM 1554 N N A ARG A 1 211 ? 2.779 -6.320 109.575 0.50 18.50 208 ARG A N 1
ATOM 1555 N N B ARG A 1 211 ? 2.666 -6.350 109.511 0.50 19.40 208 ARG A N 1
ATOM 1556 C CA A ARG A 1 211 ? 1.524 -6.905 109.133 0.50 17.14 208 ARG A CA 1
ATOM 1557 C CA B ARG A 1 211 ? 1.376 -6.956 109.206 0.50 18.43 208 ARG A CA 1
ATOM 1558 C C A ARG A 1 211 ? 1.240 -6.548 107.679 0.50 15.69 208 ARG A C 1
ATOM 1559 C C B ARG A 1 211 ? 0.942 -6.538 107.803 0.50 16.47 208 ARG A C 1
ATOM 1560 O O A ARG A 1 211 ? 1.457 -5.403 107.244 0.50 15.33 208 ARG A O 1
ATOM 1561 O O B ARG A 1 211 ? 0.783 -5.344 107.531 0.50 16.29 208 ARG A O 1
ATOM 1576 N N . VAL A 1 212 ? 0.746 -7.527 106.934 1.00 19.16 209 VAL A N 1
ATOM 1577 C CA . VAL A 1 212 ? 0.345 -7.312 105.548 1.00 18.36 209 VAL A CA 1
ATOM 1578 C C . VAL A 1 212 ? -1.126 -7.706 105.429 1.00 17.52 209 VAL A C 1
ATOM 1579 O O . VAL A 1 212 ? -1.468 -8.853 105.689 1.00 17.32 209 VAL A O 1
ATOM 1583 N N . GLN A 1 213 ? -1.972 -6.738 105.076 1.00 16.51 210 GLN A N 1
ATOM 1584 C CA . GLN A 1 213 ? -3.412 -6.951 104.903 1.00 16.28 210 GLN A CA 1
ATOM 1585 C C . GLN A 1 213 ? -3.759 -7.195 103.456 1.00 16.58 210 GLN A C 1
ATOM 1586 O O . GLN A 1 213 ? -3.125 -6.636 102.556 1.00 16.76 210 GLN A O 1
ATOM 1592 N N . TYR A 1 214 ? -4.793 -7.998 103.226 1.00 16.08 211 TYR A N 1
ATOM 1593 C CA . TYR A 1 214 ? -5.323 -8.169 101.892 1.00 16.40 211 TYR A CA 1
ATOM 1594 C C . TYR A 1 214 ? -6.459 -7.171 101.739 1.00 16.75 211 TYR A C 1
ATOM 1595 O O . TYR A 1 214 ? -7.350 -7.106 102.588 1.00 15.85 211 TYR A O 1
ATOM 1604 N N . GLY A 1 215 ? -6.462 -6.419 100.633 1.00 17.58 212 GLY A N 1
ATOM 1605 C CA . GLY A 1 215 ? -7.506 -5.419 100.380 1.00 19.25 212 GLY A CA 1
ATOM 1606 C C . GLY A 1 215 ? -8.516 -5.813 99.301 1.00 20.53 212 GLY A C 1
ATOM 1607 O O . GLY A 1 215 ? -9.302 -4.992 98.858 1.00 22.11 212 GLY A O 1
ATOM 1608 N N . GLY A 1 216 ? -8.473 -7.051 98.834 1.00 21.01 213 GLY A N 1
ATOM 1609 C CA . GLY A 1 216 ? -9.440 -7.509 97.846 1.00 22.96 213 GLY A CA 1
ATOM 1610 C C . GLY A 1 216 ? -10.733 -7.910 98.537 1.00 24.59 213 GLY A C 1
ATOM 1611 O O . GLY A 1 216 ? -10.849 -7.798 99.752 1.00 22.93 213 GLY A O 1
ATOM 1612 N N . SER A 1 217 ? -11.686 -8.434 97.769 1.00 26.56 214 SER A N 1
ATOM 1613 C CA . SER A 1 217 ? -12.977 -8.865 98.346 1.00 29.08 214 SER A CA 1
ATOM 1614 C C . SER A 1 217 ? -12.901 -10.065 99.298 1.00 29.10 214 SER A C 1
ATOM 1615 O O . SER A 1 217 ? -12.409 -11.142 98.918 1.00 30.45 214 SER A O 1
ATOM 1618 N N . VAL A 1 218 ? -13.371 -9.869 100.536 1.00 30.13 215 VAL A N 1
ATOM 1619 C CA . VAL A 1 218 ? -13.520 -10.953 101.521 1.00 31.33 215 VAL A CA 1
ATOM 1620 C C . VAL A 1 218 ? -14.972 -10.868 102.021 1.00 33.29 215 VAL A C 1
ATOM 1621 O O . VAL A 1 218 ? -15.516 -9.772 102.157 1.00 33.55 215 VAL A O 1
ATOM 1625 N N A LYS A 1 219 ? -15.596 -12.018 102.265 0.50 34.29 216 LYS A N 1
ATOM 1626 N N B LYS A 1 219 ? -15.587 -12.021 102.275 0.50 34.22 216 LYS A N 1
ATOM 1627 C CA A LYS A 1 219 ? -16.976 -12.071 102.742 0.50 35.24 216 LYS A CA 1
ATOM 1628 C CA B LYS A 1 219 ? -16.968 -12.088 102.743 0.50 35.13 216 LYS A CA 1
ATOM 1629 C C A LYS A 1 219 ? -17.023 -12.979 103.973 0.50 35.93 216 LYS A C 1
ATOM 1630 C C B LYS A 1 219 ? -17.022 -12.990 103.976 0.50 35.87 216 LYS A C 1
ATOM 1631 O O A LYS A 1 219 ? -16.084 -13.734 104.208 0.50 34.46 216 LYS A O 1
ATOM 1632 O O B LYS A 1 219 ? -16.087 -13.748 104.217 0.50 34.40 216 LYS A O 1
ATOM 1643 N N . PRO A 1 220 ? -18.118 -12.918 104.762 1.00 37.02 217 PRO A N 1
ATOM 1644 C CA . PRO A 1 220 ? -18.266 -13.765 105.969 1.00 37.13 217 PRO A CA 1
ATOM 1645 C C . PRO A 1 220 ? -18.016 -15.257 105.775 1.00 37.07 217 PRO A C 1
ATOM 1646 O O . PRO A 1 220 ? -17.446 -15.907 106.644 1.00 39.45 217 PRO A O 1
ATOM 1650 N N . GLU A 1 221 ? -18.419 -15.776 104.627 1.00 36.41 218 GLU A N 1
ATOM 1651 C CA . GLU A 1 221 ? -18.227 -17.172 104.317 1.00 35.95 218 GLU A CA 1
ATOM 1652 C C . GLU A 1 221 ? -16.828 -17.494 103.760 1.00 31.96 218 GLU A C 1
ATOM 1653 O O . GLU A 1 221 ? -16.591 -18.649 103.375 1.00 33.31 218 GLU A O 1
ATOM 1659 N N A ASN A 1 222 ? -15.945 -16.491 103.683 0.50 29.10 219 ASN A N 1
ATOM 1660 N N B ASN A 1 222 ? -15.911 -16.523 103.716 0.50 28.27 219 ASN A N 1
ATOM 1661 C CA A ASN A 1 222 ? -14.607 -16.667 103.107 0.50 26.87 219 ASN A CA 1
ATOM 1662 C CA B ASN A 1 222 ? -14.542 -16.824 103.261 0.50 25.57 219 ASN A CA 1
ATOM 1663 C C A ASN A 1 222 ? -13.494 -15.951 103.853 0.50 24.83 219 ASN A C 1
ATOM 1664 C C B ASN A 1 222 ? -13.444 -15.984 103.890 0.50 23.85 219 ASN A C 1
ATOM 1665 O O A ASN A 1 222 ? -12.329 -16.300 103.716 0.50 22.70 219 ASN A O 1
ATOM 1666 O O B ASN A 1 222 ? -12.275 -16.251 103.660 0.50 21.83 219 ASN A O 1
ATOM 1675 N N A VAL A 1 223 ? -13.842 -14.942 104.633 0.50 24.58 220 VAL A N 1
ATOM 1676 N N B VAL A 1 223 ? -13.784 -14.982 104.688 0.50 23.87 220 VAL A N 1
ATOM 1677 C CA A VAL A 1 223 ? -12.830 -14.166 105.344 0.50 23.98 220 VAL A CA 1
ATOM 1678 C CA B VAL A 1 223 ? -12.723 -14.174 105.289 0.50 23.42 220 VAL A CA 1
ATOM 1679 C C A VAL A 1 223 ? -11.812 -15.052 106.095 0.50 23.26 220 VAL A C 1
ATOM 1680 C C B VAL A 1 223 ? -11.768 -15.062 106.104 0.50 22.93 220 VAL A C 1
ATOM 1681 O O A VAL A 1 223 ? -10.602 -14.855 105.958 0.50 22.72 220 VAL A O 1
ATOM 1682 O O B VAL A 1 223 ? -10.550 -14.871 106.040 0.50 22.38 220 VAL A O 1
ATOM 1689 N N . ALA A 1 224 ? -12.301 -16.044 106.839 1.00 23.76 221 ALA A N 1
ATOM 1690 C CA . ALA A 1 224 ? -11.432 -16.956 107.639 1.00 23.57 221 ALA A CA 1
ATOM 1691 C C . ALA A 1 224 ? -10.405 -17.686 106.759 1.00 22.18 221 ALA A C 1
ATOM 1692 O O . ALA A 1 224 ? -9.221 -17.787 107.098 1.00 21.40 221 ALA A O 1
ATOM 1694 N N . SER A 1 225 ? -10.872 -18.172 105.617 1.00 22.01 222 SER A N 1
ATOM 1695 C CA . SER A 1 225 ? -10.001 -18.858 104.659 1.00 21.17 222 SER A CA 1
ATOM 1696 C C . SER A 1 225 ? -8.868 -17.968 104.154 1.00 20.49 222 SER A C 1
ATOM 1697 O O . SER A 1 225 ? -7.720 -18.415 104.097 1.00 21.10 222 SER A O 1
ATOM 1700 N N . TYR A 1 226 ? -9.166 -16.699 103.814 1.00 19.99 223 TYR A N 1
ATOM 1701 C CA . TYR A 1 226 ? -8.135 -15.780 103.390 1.00 19.34 223 TYR A CA 1
ATOM 1702 C C . TYR A 1 226 ? -7.121 -15.462 104.499 1.00 18.87 223 TYR A C 1
ATOM 1703 O O . TYR A 1 226 ? -5.891 -15.463 104.253 1.00 18.07 223 TYR A O 1
ATOM 1712 N N . MET A 1 227 ? -7.635 -15.233 105.700 1.00 19.90 224 MET A N 1
ATOM 1713 C CA . MET A 1 227 ? -6.806 -14.848 106.857 1.00 20.72 224 MET A CA 1
ATOM 1714 C C . MET A 1 227 ? -5.928 -15.994 107.308 1.00 20.64 224 MET A C 1
ATOM 1715 O O . MET A 1 227 ? -4.907 -15.770 107.957 1.00 19.56 224 MET A O 1
ATOM 1720 N N . ALA A 1 228 ? -6.332 -17.226 106.987 1.00 19.53 225 ALA A N 1
ATOM 1721 C CA . ALA A 1 228 ? -5.527 -18.376 107.363 1.00 19.77 225 ALA A CA 1
ATOM 1722 C C . ALA A 1 228 ? -4.296 -18.579 106.472 1.00 19.69 225 ALA A C 1
ATOM 1723 O O . ALA A 1 228 ? -3.475 -19.420 106.779 1.00 20.38 225 ALA A O 1
ATOM 1735 N N . PRO A 1 230 ? -0.624 -18.030 105.123 1.00 21.07 227 PRO A N 1
ATOM 1736 C CA . PRO A 1 230 ? 0.549 -17.723 105.988 1.00 21.30 227 PRO A CA 1
ATOM 1737 C C . PRO A 1 230 ? 1.030 -16.275 106.020 1.00 20.24 227 PRO A C 1
ATOM 1738 O O . PRO A 1 230 ? 1.419 -15.762 107.079 1.00 21.01 227 PRO A O 1
ATOM 1742 N N . ASP A 1 231 ? 0.966 -15.602 104.883 1.00 19.77 228 ASP A N 1
ATOM 1743 C CA . ASP A 1 231 ? 1.440 -14.228 104.785 1.00 19.47 228 ASP A CA 1
ATOM 1744 C C . ASP A 1 231 ? 0.358 -13.139 104.832 1.00 18.61 228 ASP A C 1
ATOM 1745 O O . ASP A 1 231 ? 0.672 -11.943 104.754 1.00 17.80 228 ASP A O 1
ATOM 1750 N N . VAL A 1 232 ? -0.902 -13.546 104.983 1.00 18.17 229 VAL A N 1
ATOM 1751 C CA . VAL A 1 232 ? -2.049 -12.607 105.111 1.00 18.08 229 VAL A CA 1
ATOM 1752 C C . VAL A 1 232 ? -2.334 -12.399 106.603 1.00 18.03 229 VAL A C 1
ATOM 1753 O O . VAL A 1 232 ? -2.647 -13.376 107.316 1.00 18.30 229 VAL A O 1
ATOM 1757 N N . ASP A 1 233 ? -2.216 -11.158 107.079 1.00 18.45 230 ASP A N 1
ATOM 1758 C CA . ASP A 1 233 ? -2.357 -10.800 108.496 1.00 19.05 230 ASP A CA 1
ATOM 1759 C C . ASP A 1 233 ? -3.583 -9.963 108.800 1.00 19.01 230 ASP A C 1
ATOM 1760 O O . ASP A 1 233 ? -3.649 -9.328 109.846 1.00 20.61 230 ASP A O 1
ATOM 1765 N N . GLY A 1 234 ? -4.506 -9.854 107.850 1.00 18.69 231 GLY A N 1
ATOM 1766 C CA . GLY A 1 234 ? -5.703 -9.054 108.058 1.00 18.01 231 GLY A CA 1
ATOM 1767 C C . GLY A 1 234 ? -6.302 -8.609 106.733 1.00 16.97 231 GLY A C 1
ATOM 1768 O O . GLY A 1 234 ? -5.974 -9.140 105.689 1.00 16.20 231 GLY A O 1
ATOM 1769 N N . ALA A 1 235 ? -7.223 -7.668 106.818 1.00 17.24 232 ALA A N 1
ATOM 1770 C CA . ALA A 1 235 ? -7.930 -7.155 105.646 1.00 17.50 232 ALA A CA 1
ATOM 1771 C C . ALA A 1 235 ? -8.297 -5.695 105.782 1.00 17.68 232 ALA A C 1
ATOM 1772 O O . ALA A 1 235 ? -8.634 -5.202 106.855 1.00 17.53 232 ALA A O 1
ATOM 1774 N N . LEU A 1 236 ? -8.197 -4.991 104.659 1.00 17.57 233 LEU A N 1
ATOM 1775 C CA . LEU A 1 236 ? -8.642 -3.610 104.542 1.00 17.68 233 LEU A CA 1
ATOM 1776 C C . LEU A 1 236 ? -9.897 -3.784 103.714 1.00 18.35 233 LEU A C 1
ATOM 1777 O O . LEU A 1 236 ? -9.832 -4.175 102.544 1.00 19.17 233 LEU A O 1
ATOM 1782 N N . VAL A 1 237 ? -11.039 -3.556 104.358 1.00 18.03 234 VAL A N 1
ATOM 1783 C CA . VAL A 1 237 ? -12.355 -3.892 103.846 1.00 17.87 234 VAL A CA 1
ATOM 1784 C C . VAL A 1 237 ? -13.099 -2.631 103.444 1.00 17.46 234 VAL A C 1
ATOM 1785 O O . VAL A 1 237 ? -13.108 -1.676 104.192 1.00 16.53 234 VAL A O 1
ATOM 1789 N N . GLY A 1 238 ? -13.727 -2.624 102.266 1.00 17.45 235 GLY A N 1
ATOM 1790 C CA . GLY A 1 238 ? -14.453 -1.440 101.830 1.00 17.30 235 GLY A CA 1
ATOM 1791 C C . GLY A 1 238 ? -15.923 -1.488 102.180 1.00 17.25 235 GLY A C 1
ATOM 1792 O O . GLY A 1 238 ? -16.308 -1.323 103.330 1.00 16.45 235 GLY A O 1
ATOM 1793 N N . GLY A 1 239 ? -16.739 -1.738 101.153 1.00 18.14 236 GLY A N 1
ATOM 1794 C CA . GLY A 1 239 ? -18.199 -1.775 101.272 1.00 18.73 236 GLY A CA 1
ATOM 1795 C C . GLY A 1 239 ? -18.769 -2.527 102.470 1.00 18.95 236 GLY A C 1
ATOM 1796 O O . GLY A 1 239 ? -19.746 -2.062 103.069 1.00 19.50 236 GLY A O 1
ATOM 1797 N N . ALA A 1 240 ? -18.169 -3.659 102.842 1.00 20.09 237 ALA A N 1
ATOM 1798 C CA . ALA A 1 240 ? -18.683 -4.461 103.979 1.00 21.09 237 ALA A CA 1
ATOM 1799 C C . ALA A 1 240 ? -18.460 -3.824 105.363 1.00 20.76 237 ALA A C 1
ATOM 1800 O O . ALA A 1 240 ? -18.922 -4.368 106.375 1.00 23.92 237 ALA A O 1
ATOM 1802 N N . SER A 1 241 ? -17.728 -2.720 105.427 1.00 19.84 238 SER A N 1
ATOM 1803 C CA . SER A 1 241 ? -17.517 -2.049 106.705 1.00 19.39 238 SER A CA 1
ATOM 1804 C C . SER A 1 241 ? -18.539 -0.960 106.972 1.00 19.11 238 SER A C 1
ATOM 1805 O O . SER A 1 241 ? -18.494 -0.342 108.030 1.00 19.36 238 SER A O 1
ATOM 1808 N N . LEU A 1 242 ? -19.443 -0.715 106.020 1.00 19.40 239 LEU A N 1
ATOM 1809 C CA . LEU A 1 242 ? -20.433 0.366 106.139 1.00 20.17 239 LEU A CA 1
ATOM 1810 C C . LEU A 1 242 ? -21.617 0.047 107.032 1.00 20.38 239 LEU A C 1
ATOM 1811 O O . LEU A 1 242 ? -22.277 0.967 107.499 1.00 20.87 239 LEU A O 1
ATOM 1816 N N . GLU A 1 243 ? -21.853 -1.222 107.318 1.00 21.50 240 GLU A N 1
ATOM 1817 C CA . GLU A 1 243 ? -22.944 -1.603 108.190 1.00 23.38 240 GLU A CA 1
ATOM 1818 C C . GLU A 1 243 ? -22.383 -2.345 109.396 1.00 23.31 240 GLU A C 1
ATOM 1819 O O . GLU A 1 243 ? -21.486 -3.190 109.240 1.00 22.33 240 GLU A O 1
ATOM 1825 N N . ALA A 1 244 ? -22.904 -2.015 110.584 1.00 23.10 241 ALA A N 1
ATOM 1826 C CA . ALA A 1 244 ? -22.447 -2.607 111.848 1.00 23.58 241 ALA A CA 1
ATOM 1827 C C . ALA A 1 244 ? -22.477 -4.126 111.804 1.00 23.87 241 ALA A C 1
ATOM 1828 O O . ALA A 1 244 ? -21.503 -4.775 112.161 1.00 22.98 241 ALA A O 1
ATOM 1830 N N A GLU A 1 245 ? -23.619 -4.649 111.362 0.50 24.74 242 GLU A N 1
ATOM 1831 N N B GLU A 1 245 ? -23.577 -4.718 111.335 0.50 25.04 242 GLU A N 1
ATOM 1832 C CA A GLU A 1 245 ? -23.871 -6.075 111.257 0.50 25.60 242 GLU A CA 1
ATOM 1833 C CA B GLU A 1 245 ? -23.666 -6.187 111.303 0.50 26.04 242 GLU A CA 1
ATOM 1834 C C A GLU A 1 245 ? -22.862 -6.772 110.335 0.50 24.69 242 GLU A C 1
ATOM 1835 C C B GLU A 1 245 ? -22.641 -6.822 110.356 0.50 24.89 242 GLU A C 1
ATOM 1836 O O A GLU A 1 245 ? -22.370 -7.856 110.650 0.50 24.62 242 GLU A O 1
ATOM 1837 O O B GLU A 1 245 ? -21.986 -7.797 110.724 0.50 24.68 242 GLU A O 1
ATOM 1848 N N A SER A 1 246 ? -22.548 -6.137 109.211 0.50 23.38 243 SER A N 1
ATOM 1849 N N B SER A 1 246 ? -22.495 -6.274 109.153 0.50 23.68 243 SER A N 1
ATOM 1850 C CA A SER A 1 246 ? -21.592 -6.688 108.238 0.50 22.79 243 SER A CA 1
ATOM 1851 C CA B SER A 1 246 ? -21.527 -6.826 108.196 0.50 23.02 243 SER A CA 1
ATOM 1852 C C A SER A 1 246 ? -20.155 -6.657 108.735 0.50 21.89 243 SER A C 1
ATOM 1853 C C B SER A 1 246 ? -20.079 -6.646 108.661 0.50 21.94 243 SER A C 1
ATOM 1854 O O A SER A 1 246 ? -19.403 -7.607 108.557 0.50 22.48 243 SER A O 1
ATOM 1855 O O B SER A 1 246 ? -19.242 -7.509 108.415 0.50 22.27 243 SER A O 1
ATOM 1860 N N . PHE A 1 247 ? -19.770 -5.535 109.333 1.00 20.83 244 PHE A N 1
ATOM 1861 C CA . PHE A 1 247 ? -18.426 -5.349 109.862 1.00 20.34 244 PHE A CA 1
ATOM 1862 C C . PHE A 1 247 ? -18.167 -6.364 110.968 1.00 21.71 244 PHE A C 1
ATOM 1863 O O . PHE A 1 247 ? -17.148 -7.039 110.971 1.00 22.08 244 PHE A O 1
ATOM 1871 N N . LEU A 1 248 ? -19.119 -6.495 111.884 1.00 22.12 245 LEU A N 1
ATOM 1872 C CA . LEU A 1 248 ? -18.977 -7.458 112.979 1.00 23.16 245 LEU A CA 1
ATOM 1873 C C . LEU A 1 248 ? -18.845 -8.885 112.475 1.00 24.96 245 LEU A C 1
ATOM 1874 O O . LEU A 1 248 ? -18.149 -9.712 113.085 1.00 26.48 245 LEU A O 1
ATOM 1879 N N . ALA A 1 249 ? -19.508 -9.181 111.364 1.00 26.37 246 ALA A N 1
ATOM 1880 C CA . ALA A 1 249 ? -19.489 -10.536 110.795 1.00 27.65 246 ALA A CA 1
ATOM 1881 C C . ALA A 1 249 ? -18.104 -10.921 110.283 1.00 28.72 246 ALA A C 1
ATOM 1882 O O . ALA A 1 249 ? -17.758 -12.110 110.274 1.00 31.21 246 ALA A O 1
ATOM 1884 N N . LEU A 1 250 ? -17.326 -9.932 109.848 1.00 27.69 247 LEU A N 1
ATOM 1885 C CA . LEU A 1 250 ? -15.964 -10.181 109.388 1.00 28.70 247 LEU A CA 1
ATOM 1886 C C . LEU A 1 250 ? -14.933 -10.445 110.510 1.00 30.22 247 LEU A C 1
ATOM 1887 O O . LEU A 1 250 ? -13.766 -10.746 110.212 1.00 31.31 247 LEU A O 1
ATOM 1892 N N . LEU A 1 251 ? -15.348 -10.346 111.770 1.00 28.88 248 LEU A N 1
ATOM 1893 C CA . LEU A 1 251 ? -14.451 -10.597 112.884 1.00 30.37 248 LEU A CA 1
ATOM 1894 C C . LEU A 1 251 ? -14.667 -12.018 113.444 1.00 33.50 248 LEU A C 1
ATOM 1895 O O . LEU A 1 251 ? -13.917 -12.463 114.305 1.00 35.19 248 LEU A O 1
ATOM 1900 N N . ASP A 1 252 ? -15.656 -12.737 112.907 1.00 38.38 249 ASP A N 1
ATOM 1901 C CA . ASP A 1 252 ? -15.983 -14.126 113.340 1.00 40.52 249 ASP A CA 1
ATOM 1902 C C . ASP A 1 252 ? -14.850 -15.160 113.264 1.00 41.58 249 ASP A C 1
ATOM 1903 O O . ASP A 1 252 ? -14.809 -16.091 114.079 1.00 42.26 249 ASP A O 1
ATOM 1908 N N . PHE A 1 253 ? -13.949 -15.020 112.291 1.00 40.93 250 PHE A N 1
ATOM 1909 C CA . PHE A 1 253 ? -12.859 -16.006 112.097 1.00 41.33 250 PHE A CA 1
ATOM 1910 C C . PHE A 1 253 ? -11.960 -16.261 113.315 1.00 42.32 250 PHE A C 1
ATOM 1911 O O . PHE A 1 253 ? -11.270 -17.282 113.361 1.00 43.60 250 PHE A O 1
ATOM 1919 N N . VAL A 1 254 ? -11.947 -15.337 114.278 1.00 42.15 251 VAL A N 1
ATOM 1920 C CA . VAL A 1 254 ? -11.121 -15.507 115.498 1.00 42.60 251 VAL A CA 1
ATOM 1921 C C . VAL A 1 254 ? -11.888 -16.140 116.655 1.00 45.07 251 VAL A C 1
ATOM 1922 O O . VAL A 1 254 ? -11.320 -16.375 117.724 1.00 44.25 251 VAL A O 1
ATOM 1926 N N . SER B 1 5 ? -5.296 6.749 74.034 1.00 43.96 2 SER B N 1
ATOM 1927 C CA . SER B 1 5 ? -4.597 6.568 72.719 1.00 40.55 2 SER B CA 1
ATOM 1928 C C . SER B 1 5 ? -4.186 7.909 72.127 1.00 35.58 2 SER B C 1
ATOM 1929 O O . SER B 1 5 ? -5.032 8.773 71.850 1.00 34.99 2 SER B O 1
ATOM 1932 N N . ARG B 1 6 ? -2.879 8.076 71.947 1.00 30.28 3 ARG B N 1
ATOM 1933 C CA . ARG B 1 6 ? -2.322 9.306 71.427 1.00 26.20 3 ARG B CA 1
ATOM 1934 C C . ARG B 1 6 ? -2.132 9.167 69.913 1.00 25.19 3 ARG B C 1
ATOM 1935 O O . ARG B 1 6 ? -1.507 8.214 69.439 1.00 22.84 3 ARG B O 1
ATOM 1943 N N . LYS B 1 7 ? -2.695 10.120 69.166 1.00 23.34 4 LYS B N 1
ATOM 1944 C CA . LYS B 1 7 ? -2.603 10.108 67.723 1.00 24.96 4 LYS B CA 1
ATOM 1945 C C . LYS B 1 7 ? -1.163 10.423 67.331 1.00 22.81 4 LYS B C 1
ATOM 1946 O O . LYS B 1 7 ? -0.633 11.469 67.718 1.00 21.53 4 LYS B O 1
ATOM 1952 N N . PRO B 1 8 ? -0.513 9.528 66.581 1.00 23.03 5 PRO B N 1
ATOM 1953 C CA . PRO B 1 8 ? 0.866 9.853 66.188 1.00 21.66 5 PRO B CA 1
ATOM 1954 C C . PRO B 1 8 ? 0.923 11.080 65.291 1.00 20.64 5 PRO B C 1
ATOM 1955 O O . PRO B 1 8 ? -0.046 11.338 64.531 1.00 20.74 5 PRO B O 1
ATOM 1959 N N . PHE B 1 9 ? 2.046 11.807 65.358 1.00 18.61 6 PHE B N 1
ATOM 1960 C CA . PHE B 1 9 ? 2.226 13.067 64.626 1.00 18.22 6 PHE B CA 1
ATOM 1961 C C . PHE B 1 9 ? 3.641 13.251 64.073 1.00 17.79 6 PHE B C 1
ATOM 1962 O O . PHE B 1 9 ? 4.591 13.394 64.834 1.00 16.19 6 PHE B O 1
ATOM 1970 N N . ILE B 1 10 ? 3.768 13.199 62.747 1.00 18.39 7 ILE B N 1
ATOM 1971 C CA . ILE B 1 10 ? 5.013 13.437 62.059 1.00 18.17 7 ILE B CA 1
ATOM 1972 C C . ILE B 1 10 ? 4.921 14.843 61.507 1.00 17.14 7 ILE B C 1
ATOM 1973 O O . ILE B 1 10 ? 4.038 15.138 60.686 1.00 17.55 7 ILE B O 1
ATOM 1978 N N . ALA B 1 11 ? 5.798 15.713 61.988 1.00 15.69 8 ALA B N 1
ATOM 1979 C CA . ALA B 1 11 ? 5.866 17.085 61.528 1.00 15.82 8 ALA B CA 1
ATOM 1980 C C . ALA B 1 11 ? 7.195 17.266 60.846 1.00 16.25 8 ALA B C 1
ATOM 1981 O O . ALA B 1 11 ? 8.242 17.076 61.472 1.00 16.68 8 ALA B O 1
ATOM 1983 N N . GLY B 1 12 ? 7.175 17.654 59.572 1.00 16.83 9 GLY B N 1
ATOM 1984 C CA . GLY B 1 12 ? 8.414 17.865 58.862 1.00 16.95 9 GLY B CA 1
ATOM 1985 C C . GLY B 1 12 ? 8.826 19.293 59.035 1.00 17.09 9 GLY B C 1
ATOM 1986 O O . GLY B 1 12 ? 8.069 20.209 58.646 1.00 19.85 9 GLY B O 1
ATOM 1987 N N . ASN B 1 13 ? 10.023 19.505 59.564 1.00 16.67 10 ASN B N 1
ATOM 1988 C CA . ASN B 1 13 ? 10.561 20.826 59.736 1.00 15.54 10 ASN B CA 1
ATOM 1989 C C . ASN B 1 13 ? 11.515 21.112 58.602 1.00 16.25 10 ASN B C 1
ATOM 1990 O O . ASN B 1 13 ? 12.626 20.598 58.591 1.00 17.31 10 ASN B O 1
ATOM 1995 N N . TRP B 1 14 ? 11.086 21.912 57.628 1.00 15.87 11 TRP B N 1
ATOM 1996 C CA . TRP B 1 14 ? 11.942 22.222 56.493 1.00 16.21 11 TRP B CA 1
ATOM 1997 C C . TRP B 1 14 ? 13.101 23.126 56.871 1.00 15.75 11 TRP B C 1
ATOM 1998 O O . TRP B 1 14 ? 14.075 23.249 56.110 1.00 15.84 11 TRP B O 1
ATOM 2009 N N . LYS B 1 15 ? 13.013 23.776 58.021 1.00 14.87 12 LYS B N 1
ATOM 2010 C CA . LYS B 1 15 ? 14.047 24.758 58.444 1.00 14.65 12 LYS B CA 1
ATOM 2011 C C . LYS B 1 15 ? 14.141 25.874 57.364 1.00 14.76 12 LYS B C 1
ATOM 2012 O O . LYS B 1 15 ? 13.133 26.148 56.747 1.00 15.85 12 LYS B O 1
ATOM 2018 N N . MET B 1 16 ? 15.296 26.495 57.151 1.00 14.75 13 MET B N 1
ATOM 2019 C CA . MET B 1 16 ? 15.390 27.597 56.151 1.00 15.21 13 MET B CA 1
ATOM 2020 C C . MET B 1 16 ? 15.722 27.030 54.792 1.00 15.47 13 MET B C 1
ATOM 2021 O O . MET B 1 16 ? 16.844 27.180 54.275 1.00 16.33 13 MET B O 1
ATOM 2026 N N . ASN B 1 17 ? 14.715 26.399 54.208 1.00 16.14 14 ASN B N 1
ATOM 2027 C CA . ASN B 1 17 ? 14.782 25.772 52.908 1.00 16.73 14 ASN B CA 1
ATOM 2028 C C . ASN B 1 17 ? 13.467 25.898 52.167 1.00 17.76 14 ASN B C 1
ATOM 2029 O O . ASN B 1 17 ? 12.401 25.805 52.792 1.00 18.18 14 ASN B O 1
ATOM 2034 N N . LYS B 1 18 ? 13.573 26.115 50.856 1.00 19.34 15 LYS B N 1
ATOM 2035 C CA . LYS B 1 18 ? 12.462 26.176 49.887 1.00 18.44 15 LYS B CA 1
ATOM 2036 C C . LYS B 1 18 ? 11.872 27.580 49.681 1.00 17.95 15 LYS B C 1
ATOM 2037 O O . LYS B 1 18 ? 11.611 28.321 50.633 1.00 16.56 15 LYS B O 1
ATOM 2043 N N . ASN B 1 19 ? 11.702 27.919 48.413 1.00 17.36 16 ASN B N 1
ATOM 2044 C CA . ASN B 1 19 ? 11.025 29.127 48.006 1.00 17.96 16 ASN B CA 1
ATOM 2045 C C . ASN B 1 19 ? 9.509 28.774 47.864 1.00 17.85 16 ASN B C 1
ATOM 2046 O O . ASN B 1 19 ? 9.111 27.595 48.075 1.00 17.09 16 ASN B O 1
ATOM 2051 N N . PRO B 1 20 ? 8.652 29.771 47.571 1.00 17.84 17 PRO B N 1
ATOM 2052 C CA . PRO B 1 20 ? 7.236 29.463 47.516 1.00 17.91 17 PRO B CA 1
ATOM 2053 C C . PRO B 1 20 ? 6.848 28.459 46.436 1.00 18.84 17 PRO B C 1
ATOM 2054 O O . PRO B 1 20 ? 5.949 27.649 46.665 1.00 19.84 17 PRO B O 1
ATOM 2058 N N . GLU B 1 21 ? 7.501 28.507 45.279 1.00 19.79 18 GLU B N 1
ATOM 2059 C CA . GLU B 1 21 ? 7.176 27.560 44.199 1.00 20.83 18 GLU B CA 1
ATOM 2060 C C . GLU B 1 21 ? 7.572 26.122 44.557 1.00 20.31 18 GLU B C 1
ATOM 2061 O O . GLU B 1 21 ? 6.816 25.186 44.300 1.00 19.40 18 GLU B O 1
ATOM 2067 N N . GLU B 1 22 ? 8.726 25.962 45.191 1.00 20.31 19 GLU B N 1
ATOM 2068 C CA . GLU B 1 22 ? 9.134 24.647 45.702 1.00 20.15 19 GLU B CA 1
ATOM 2069 C C . GLU B 1 22 ? 8.144 24.131 46.743 1.00 19.05 19 GLU B C 1
ATOM 2070 O O . GLU B 1 22 ? 7.781 22.932 46.727 1.00 18.27 19 GLU B O 1
ATOM 2076 N N . ALA B 1 23 ? 7.731 25.019 47.661 1.00 18.24 20 ALA B N 1
ATOM 2077 C CA . ALA B 1 23 ? 6.769 24.641 48.699 1.00 18.17 20 ALA B CA 1
ATOM 2078 C C . ALA B 1 23 ? 5.461 24.182 48.062 1.00 18.11 20 ALA B C 1
ATOM 2079 O O . ALA B 1 23 ? 4.938 23.140 48.426 1.00 17.19 20 ALA B O 1
ATOM 2081 N N . LYS B 1 24 ? 4.983 24.939 47.067 1.00 19.06 21 LYS B N 1
ATOM 2082 C CA . LYS B 1 24 ? 3.716 24.622 46.393 1.00 20.78 21 LYS B CA 1
ATOM 2083 C C . LYS B 1 24 ? 3.778 23.233 45.746 1.00 20.68 21 LYS B C 1
ATOM 2084 O O . LYS B 1 24 ? 2.840 22.414 45.858 1.00 22.35 21 LYS B O 1
ATOM 2090 N N . ALA B 1 25 ? 4.898 22.956 45.096 1.00 19.34 22 ALA B N 1
ATOM 2091 C CA . ALA B 1 25 ? 5.069 21.697 44.363 1.00 19.55 22 ALA B CA 1
ATOM 2092 C C . ALA B 1 25 ? 5.125 20.532 45.338 1.00 18.82 22 ALA B C 1
ATOM 2093 O O . ALA B 1 25 ? 4.574 19.484 45.046 1.00 19.43 22 ALA B O 1
ATOM 2095 N N . PHE B 1 26 ? 5.790 20.709 46.479 1.00 18.28 23 PHE B N 1
ATOM 2096 C CA . PHE B 1 26 ? 5.847 19.652 47.530 1.00 18.19 23 PHE B CA 1
ATOM 2097 C C . PHE B 1 26 ? 4.438 19.362 48.063 1.00 19.38 23 PHE B C 1
ATOM 2098 O O . PHE B 1 26 ? 4.020 18.213 48.083 1.00 20.01 23 PHE B O 1
ATOM 2106 N N . VAL B 1 27 ? 3.706 20.398 48.468 1.00 19.49 24 VAL B N 1
ATOM 2107 C CA . VAL B 1 27 ? 2.335 20.215 48.996 1.00 19.97 24 VAL B CA 1
ATOM 2108 C C . VAL B 1 27 ? 1.420 19.532 47.955 1.00 21.47 24 VAL B C 1
ATOM 2109 O O . VAL B 1 27 ? 0.660 18.637 48.310 1.00 21.48 24 VAL B O 1
ATOM 2113 N N A GLU B 1 28 ? 1.499 19.961 46.696 0.50 21.98 25 GLU B N 1
ATOM 2114 N N B GLU B 1 28 ? 1.474 19.961 46.692 0.50 22.57 25 GLU B N 1
ATOM 2115 C CA A GLU B 1 28 ? 0.731 19.332 45.626 0.50 23.40 25 GLU B CA 1
ATOM 2116 C CA B GLU B 1 28 ? 0.702 19.287 45.641 0.50 24.41 25 GLU B CA 1
ATOM 2117 C C A GLU B 1 28 ? 1.102 17.852 45.450 0.50 24.31 25 GLU B C 1
ATOM 2118 C C B GLU B 1 28 ? 1.091 17.821 45.490 0.50 24.89 25 GLU B C 1
ATOM 2119 O O A GLU B 1 28 ? 0.246 17.036 45.095 0.50 25.66 25 GLU B O 1
ATOM 2120 O O B GLU B 1 28 ? 0.239 16.982 45.184 0.50 26.21 25 GLU B O 1
ATOM 2131 N N . ALA B 1 29 ? 2.371 17.511 45.695 1.00 24.09 26 ALA B N 1
ATOM 2132 C CA . ALA B 1 29 ? 2.848 16.122 45.575 1.00 24.69 26 ALA B CA 1
ATOM 2133 C C . ALA B 1 29 ? 2.464 15.224 46.747 1.00 25.47 26 ALA B C 1
ATOM 2134 O O . ALA B 1 29 ? 2.408 14.002 46.589 1.00 28.94 26 ALA B O 1
ATOM 2136 N N . VAL B 1 30 ? 2.195 15.806 47.909 1.00 25.31 27 VAL B N 1
ATOM 2137 C CA . VAL B 1 30 ? 1.920 14.997 49.117 1.00 25.03 27 VAL B CA 1
ATOM 2138 C C . VAL B 1 30 ? 0.500 15.090 49.704 1.00 25.60 27 VAL B C 1
ATOM 2139 O O . VAL B 1 30 ? -0.026 14.082 50.171 1.00 25.45 27 VAL B O 1
ATOM 2143 N N . ALA B 1 31 ? -0.129 16.260 49.603 1.00 27.01 28 ALA B N 1
ATOM 2144 C CA . ALA B 1 31 ? -1.436 16.542 50.241 1.00 29.17 28 ALA B CA 1
ATOM 2145 C C . ALA B 1 31 ? -2.531 15.490 50.056 1.00 31.61 28 ALA B C 1
ATOM 2146 O O . ALA B 1 31 ? -3.099 15.012 51.042 1.00 33.55 28 ALA B O 1
ATOM 2148 N N . SER B 1 32 ? -2.823 15.131 48.815 1.00 33.17 29 SER B N 1
ATOM 2149 C CA . SER B 1 32 ? -3.870 14.136 48.531 1.00 34.72 29 SER B CA 1
ATOM 2150 C C . SER B 1 32 ? -3.468 12.680 48.827 1.00 34.37 29 SER B C 1
ATOM 2151 O O . SER B 1 32 ? -4.339 11.807 48.851 1.00 35.99 29 SER B O 1
ATOM 2154 N N . LYS B 1 33 ? -2.170 12.430 49.055 1.00 32.53 30 LYS B N 1
ATOM 2155 C CA . LYS B 1 33 ? -1.620 11.076 49.300 1.00 33.53 30 LYS B CA 1
ATOM 2156 C C . LYS B 1 33 ? -1.364 10.726 50.776 1.00 32.05 30 LYS B C 1
ATOM 2157 O O . LYS B 1 33 ? -0.722 9.705 51.074 1.00 31.54 30 LYS B O 1
ATOM 2163 N N . LEU B 1 34 ? -1.834 11.567 51.699 1.00 30.37 31 LEU B N 1
ATOM 2164 C CA . LEU B 1 34 ? -1.645 11.307 53.115 1.00 29.88 31 LEU B CA 1
ATOM 2165 C C . LEU B 1 34 ? -2.511 10.131 53.564 1.00 31.05 31 LEU B C 1
ATOM 2166 O O . LEU B 1 34 ? -3.545 9.866 52.962 1.00 32.54 31 LEU B O 1
ATOM 2171 N N . PRO B 1 35 ? -2.074 9.403 54.606 1.00 32.25 32 PRO B N 1
ATOM 2172 C CA . PRO B 1 35 ? -2.953 8.358 55.117 1.00 33.58 32 PRO B CA 1
ATOM 2173 C C . PRO B 1 35 ? -4.138 8.986 55.846 1.00 33.15 32 PRO B C 1
ATOM 2174 O O . PRO B 1 35 ? -4.194 10.204 56.003 1.00 30.99 32 PRO B O 1
ATOM 2178 N N . SER B 1 36 ? -5.086 8.158 56.257 1.00 34.82 33 SER B N 1
ATOM 2179 C CA . SER B 1 36 ? -6.230 8.637 57.017 1.00 35.45 33 SER B CA 1
ATOM 2180 C C . SER B 1 36 ? -5.767 9.433 58.226 1.00 33.02 33 SER B C 1
ATOM 2181 O O . SER B 1 36 ? -4.854 9.010 58.933 1.00 30.74 33 SER B O 1
ATOM 2184 N N . SER B 1 37 ? -6.432 10.555 58.477 1.00 33.19 34 SER B N 1
ATOM 2185 C CA . SER B 1 37 ? -6.154 11.381 59.656 1.00 34.54 34 SER B CA 1
ATOM 2186 C C . SER B 1 37 ? -6.326 10.564 60.942 1.00 35.36 34 SER B C 1
ATOM 2187 O O . SER B 1 37 ? -5.703 10.865 61.952 1.00 39.19 34 SER B O 1
ATOM 2190 N N . ASP B 1 38 ? -7.154 9.525 60.885 1.00 36.81 35 ASP B N 1
ATOM 2191 C CA . ASP B 1 38 ? -7.389 8.655 62.043 1.00 38.14 35 ASP B CA 1
ATOM 2192 C C . ASP B 1 38 ? -6.189 7.770 62.395 1.00 35.05 35 ASP B C 1
ATOM 2193 O O . ASP B 1 38 ? -6.093 7.300 63.530 1.00 35.04 35 ASP B O 1
ATOM 2198 N N . LEU B 1 39 ? -5.287 7.552 61.436 1.00 31.53 36 LEU B N 1
ATOM 2199 C CA . LEU B 1 39 ? -4.087 6.730 61.654 1.00 30.49 36 LEU B CA 1
ATOM 2200 C C . LEU B 1 39 ? -2.873 7.551 62.068 1.00 28.02 36 LEU B C 1
ATOM 2201 O O . LEU B 1 39 ? -2.133 7.174 62.974 1.00 27.02 36 LEU B O 1
ATOM 2206 N N . VAL B 1 40 ? -2.626 8.639 61.347 1.00 26.39 37 VAL B N 1
ATOM 2207 C CA . VAL B 1 40 ? -1.491 9.506 61.644 1.00 24.64 37 VAL B CA 1
ATOM 2208 C C . VAL B 1 40 ? -1.808 10.953 61.285 1.00 22.90 37 VAL B C 1
ATOM 2209 O O . VAL B 1 40 ? -2.526 11.196 60.307 1.00 24.37 37 VAL B O 1
ATOM 2213 N N . GLU B 1 41 ? -1.336 11.895 62.106 1.00 20.55 38 GLU B N 1
ATOM 2214 C CA . GLU B 1 41 ? -1.435 13.333 61.819 1.00 19.86 38 GLU B CA 1
ATOM 2215 C C . GLU B 1 41 ? -0.123 13.696 61.140 1.00 18.66 38 GLU B C 1
ATOM 2216 O O . GLU B 1 41 ? 0.931 13.315 61.629 1.00 17.80 38 GLU B O 1
ATOM 2222 N N . ALA B 1 42 ? -0.200 14.411 60.002 1.00 17.96 39 ALA B N 1
ATOM 2223 C CA . ALA B 1 42 ? 0.969 14.805 59.238 1.00 17.73 39 ALA B CA 1
ATOM 2224 C C . ALA B 1 42 ? 0.939 16.297 58.980 1.00 17.72 39 ALA B C 1
ATOM 2225 O O . ALA B 1 42 ? -0.077 16.854 58.562 1.00 17.87 39 ALA B O 1
ATOM 2227 N N . GLY B 1 43 ? 2.092 16.916 59.165 1.00 16.90 40 GLY B N 1
ATOM 2228 C CA . GLY B 1 43 ? 2.220 18.392 58.999 1.00 17.33 40 GLY B CA 1
ATOM 2229 C C . GLY B 1 43 ? 3.599 18.797 58.530 1.00 17.19 40 GLY B C 1
ATOM 2230 O O . GLY B 1 43 ? 4.565 18.007 58.604 1.00 16.49 40 GLY B O 1
ATOM 2231 N N . ILE B 1 44 ? 3.682 20.050 58.079 1.00 16.24 41 ILE B N 1
ATOM 2232 C CA . ILE B 1 44 ? 4.912 20.652 57.616 1.00 17.64 41 ILE B CA 1
ATOM 2233 C C . ILE B 1 44 ? 5.093 22.008 58.254 1.00 16.97 41 ILE B C 1
ATOM 2234 O O . ILE B 1 44 ? 4.154 22.834 58.239 1.00 16.65 41 ILE B O 1
ATOM 2239 N N . ALA B 1 45 ? 6.292 22.240 58.802 1.00 15.77 42 ALA B N 1
ATOM 2240 C CA . ALA B 1 45 ? 6.673 23.542 59.328 1.00 15.47 42 ALA B CA 1
ATOM 2241 C C . ALA B 1 45 ? 7.492 24.241 58.234 1.00 16.47 42 ALA B C 1
ATOM 2242 O O . ALA B 1 45 ? 8.637 23.867 57.944 1.00 16.78 42 ALA B O 1
ATOM 2244 N N . ALA B 1 46 ? 6.885 25.267 57.621 1.00 15.82 43 ALA B N 1
ATOM 2245 C CA . ALA B 1 46 ? 7.491 25.956 56.493 1.00 15.40 43 ALA B CA 1
ATOM 2246 C C . ALA B 1 46 ? 7.963 27.347 56.861 1.00 15.44 43 ALA B C 1
ATOM 2247 O O . ALA B 1 46 ? 7.406 27.961 57.770 1.00 14.38 43 ALA B O 1
ATOM 2249 N N . PRO B 1 47 ? 8.941 27.870 56.090 1.00 15.68 44 PRO B N 1
ATOM 2250 C CA . PRO B 1 47 ? 9.402 29.240 56.249 1.00 15.99 44 PRO B CA 1
ATOM 2251 C C . PRO B 1 47 ? 8.238 30.225 56.115 1.00 15.61 44 PRO B C 1
ATOM 2252 O O . PRO B 1 47 ? 7.299 30.005 55.336 1.00 13.83 44 PRO B O 1
ATOM 2256 N N . ALA B 1 48 ? 8.356 31.358 56.790 1.00 14.62 45 ALA B N 1
ATOM 2257 C CA . ALA B 1 48 ? 7.293 32.350 56.800 1.00 14.84 45 ALA B CA 1
ATOM 2258 C C . ALA B 1 48 ? 6.940 32.864 55.414 1.00 14.64 45 ALA B C 1
ATOM 2259 O O . ALA B 1 48 ? 5.776 33.098 55.127 1.00 14.92 45 ALA B O 1
ATOM 2261 N N . LEU B 1 49 ? 7.947 33.016 54.561 1.00 14.07 46 LEU B N 1
ATOM 2262 C CA . LEU B 1 49 ? 7.734 33.466 53.186 1.00 15.01 46 LEU B CA 1
ATOM 2263 C C . LEU B 1 49 ? 6.861 32.507 52.392 1.00 14.85 46 LEU B C 1
ATOM 2264 O O . LEU B 1 49 ? 6.244 32.948 51.411 1.00 15.00 46 LEU B O 1
ATOM 2269 N N . ASP B 1 50 ? 6.834 31.223 52.795 1.00 14.97 47 ASP B N 1
ATOM 2270 C CA . ASP B 1 50 ? 6.120 30.166 52.058 1.00 15.32 47 ASP B CA 1
ATOM 2271 C C . ASP B 1 50 ? 4.733 29.783 52.629 1.00 15.34 47 ASP B C 1
ATOM 2272 O O . ASP B 1 50 ? 4.018 28.980 52.031 1.00 16.68 47 ASP B O 1
ATOM 2277 N N . LEU B 1 51 ? 4.382 30.322 53.781 1.00 15.16 48 LEU B N 1
ATOM 2278 C CA . LEU B 1 51 ? 3.169 29.895 54.499 1.00 15.72 48 LEU B CA 1
ATOM 2279 C C . LEU B 1 51 ? 1.857 30.149 53.787 1.00 16.57 48 LEU B C 1
ATOM 2280 O O . LEU B 1 51 ? 0.983 29.245 53.743 1.00 16.45 48 LEU B O 1
ATOM 2285 N N . THR B 1 52 ? 1.687 31.328 53.194 1.00 16.00 49 THR B N 1
ATOM 2286 C CA . THR B 1 52 ? 0.422 31.591 52.502 1.00 16.42 49 THR B CA 1
ATOM 2287 C C . THR B 1 52 ? 0.208 30.624 51.318 1.00 16.63 49 THR B C 1
ATOM 2288 O O . THR B 1 52 ? -0.915 30.170 51.083 1.00 17.08 49 THR B O 1
ATOM 2292 N N . THR B 1 53 ? 1.292 30.299 50.612 1.00 16.16 50 THR B N 1
ATOM 2293 C CA . THR B 1 53 ? 1.290 29.374 49.487 1.00 17.27 50 THR B CA 1
ATOM 2294 C C . THR B 1 53 ? 0.962 27.951 50.001 1.00 17.60 50 THR B C 1
ATOM 2295 O O . THR B 1 53 ? 0.061 27.272 49.488 1.00 17.49 50 THR B O 1
ATOM 2299 N N . VAL B 1 54 ? 1.662 27.516 51.059 1.00 16.48 51 VAL B N 1
ATOM 2300 C CA . VAL B 1 54 ? 1.407 26.175 51.632 1.00 16.96 51 VAL B CA 1
ATOM 2301 C C . VAL B 1 54 ? -0.059 26.054 52.047 1.00 16.59 51 VAL B C 1
ATOM 2302 O O . VAL B 1 54 ? -0.719 25.063 51.724 1.00 17.52 51 VAL B O 1
ATOM 2306 N N . LEU B 1 55 ? -0.573 27.080 52.716 1.00 16.17 52 LEU B N 1
ATOM 2307 C CA . LEU B 1 55 ? -1.972 27.043 53.217 1.00 16.44 52 LEU B CA 1
ATOM 2308 C C . LEU B 1 55 ? -2.980 26.980 52.055 1.00 17.78 52 LEU B C 1
ATOM 2309 O O . LEU B 1 55 ? -3.969 26.245 52.093 1.00 18.70 52 LEU B O 1
ATOM 2314 N N . ALA B 1 56 ? -2.713 27.738 51.008 1.00 17.91 53 ALA B N 1
ATOM 2315 C CA . ALA B 1 56 ? -3.619 27.746 49.856 1.00 19.95 53 ALA B CA 1
ATOM 2316 C C . ALA B 1 56 ? -3.713 26.366 49.193 1.00 21.23 53 ALA B C 1
ATOM 2317 O O . ALA B 1 56 ? -4.820 25.869 48.913 1.00 21.87 53 ALA B O 1
ATOM 2319 N N A VAL B 1 57 ? -2.559 25.741 49.003 0.50 20.99 54 VAL B N 1
ATOM 2320 N N B VAL B 1 57 ? -2.574 25.719 48.945 0.50 21.01 54 VAL B N 1
ATOM 2321 C CA A VAL B 1 57 ? -2.500 24.433 48.397 0.50 22.49 54 VAL B CA 1
ATOM 2322 C CA B VAL B 1 57 ? -2.624 24.394 48.322 0.50 22.64 54 VAL B CA 1
ATOM 2323 C C A VAL B 1 57 ? -3.072 23.340 49.292 0.50 22.51 54 VAL B C 1
ATOM 2324 C C B VAL B 1 57 ? -3.028 23.268 49.287 0.50 22.66 54 VAL B C 1
ATOM 2325 O O A VAL B 1 57 ? -3.767 22.441 48.800 0.50 23.29 54 VAL B O 1
ATOM 2326 O O B VAL B 1 57 ? -3.564 22.251 48.831 0.50 23.56 54 VAL B O 1
ATOM 2333 N N . ALA B 1 58 ? -2.806 23.432 50.596 1.00 22.33 55 ALA B N 1
ATOM 2334 C CA . ALA B 1 58 ? -3.245 22.410 51.565 1.00 21.99 55 ALA B CA 1
ATOM 2335 C C . ALA B 1 58 ? -4.725 22.454 51.917 1.00 22.26 55 ALA B C 1
ATOM 2336 O O . ALA B 1 58 ? -5.207 21.499 52.534 1.00 20.71 55 ALA B O 1
ATOM 2338 N N . LYS B 1 59 ? -5.421 23.559 51.588 1.00 21.77 56 LYS B N 1
ATOM 2339 C CA . LYS B 1 59 ? -6.845 23.695 51.926 1.00 22.16 56 LYS B CA 1
ATOM 2340 C C . LYS B 1 59 ? -7.662 22.513 51.428 1.00 23.92 56 LYS B C 1
ATOM 2341 O O . LYS B 1 59 ? -7.590 22.146 50.256 1.00 24.07 56 LYS B O 1
ATOM 2347 N N . GLY B 1 60 ? -8.426 21.925 52.346 1.00 24.98 57 GLY B N 1
ATOM 2348 C CA . GLY B 1 60 ? -9.267 20.783 52.047 1.00 26.53 57 GLY B CA 1
ATOM 2349 C C . GLY B 1 60 ? -8.621 19.437 52.319 1.00 26.76 57 GLY B C 1
ATOM 2350 O O . GLY B 1 60 ? -9.335 18.422 52.394 1.00 29.45 57 GLY B O 1
ATOM 2351 N N . SER B 1 61 ? -7.285 19.404 52.428 1.00 24.65 58 SER B N 1
ATOM 2352 C CA . SER B 1 61 ? -6.561 18.163 52.724 1.00 24.55 58 SER B CA 1
ATOM 2353 C C . SER B 1 61 ? -6.333 18.010 54.219 1.00 24.81 58 SER B C 1
ATOM 2354 O O . SER B 1 61 ? -6.684 18.894 55.025 1.00 25.29 58 SER B O 1
ATOM 2357 N N . ASN B 1 62 ? -5.716 16.889 54.594 1.00 25.01 59 ASN B N 1
ATOM 2358 C CA . ASN B 1 62 ? -5.407 16.646 56.001 1.00 25.35 59 ASN B CA 1
ATOM 2359 C C . ASN B 1 62 ? -4.000 17.094 56.378 1.00 24.39 59 ASN B C 1
ATOM 2360 O O . ASN B 1 62 ? -3.521 16.771 57.449 1.00 23.26 59 ASN B O 1
ATOM 2365 N N . LEU B 1 63 ? -3.318 17.830 55.496 1.00 22.88 60 LEU B N 1
ATOM 2366 C CA . LEU B 1 63 ? -1.986 18.292 55.815 1.00 21.88 60 LEU B CA 1
ATOM 2367 C C . LEU B 1 63 ? -2.073 19.459 56.810 1.00 21.53 60 LEU B C 1
ATOM 2368 O O . LEU B 1 63 ? -2.666 20.504 56.509 1.00 20.90 60 LEU B O 1
ATOM 2373 N N . LYS B 1 64 ? -1.481 19.287 57.980 1.00 19.74 61 LYS B N 1
ATOM 2374 C CA . LYS B 1 64 ? -1.424 20.371 58.969 1.00 19.97 61 LYS B CA 1
ATOM 2375 C C . LYS B 1 64 ? -0.276 21.309 58.630 1.00 18.44 61 LYS B C 1
ATOM 2376 O O . LYS B 1 64 ? 0.751 20.890 58.120 1.00 19.16 61 LYS B O 1
ATOM 2382 N N . VAL B 1 65 ? -0.436 22.587 58.953 1.00 18.02 62 VAL B N 1
ATOM 2383 C CA . VAL B 1 65 ? 0.565 23.592 58.612 1.00 17.19 62 VAL B CA 1
ATOM 2384 C C . VAL B 1 65 ? 1.096 24.239 59.856 1.00 16.36 62 VAL B C 1
ATOM 2385 O O . VAL B 1 65 ? 0.319 24.625 60.745 1.00 16.78 62 VAL B O 1
ATOM 2389 N N . ALA B 1 66 ? 2.416 24.340 59.934 1.00 14.80 63 ALA B N 1
ATOM 2390 C CA . ALA B 1 66 ? 3.047 24.965 61.106 1.00 15.72 63 ALA B CA 1
ATOM 2391 C C . ALA B 1 66 ? 4.029 26.035 60.727 1.00 15.59 63 ALA B C 1
ATOM 2392 O O . ALA B 1 66 ? 4.677 25.941 59.695 1.00 15.65 63 ALA B O 1
ATOM 2394 N N . ALA B 1 67 ? 4.146 27.060 61.577 1.00 14.66 64 ALA B N 1
ATOM 2395 C CA . ALA B 1 67 ? 5.207 28.048 61.431 1.00 14.57 64 ALA B CA 1
ATOM 2396 C C . ALA B 1 67 ? 6.411 27.522 62.180 1.00 14.77 64 ALA B C 1
ATOM 2397 O O . ALA B 1 67 ? 6.265 26.625 63.035 1.00 15.15 64 ALA B O 1
ATOM 2399 N N . GLN B 1 68 ? 7.582 28.103 61.911 1.00 15.21 65 GLN B N 1
ATOM 2400 C CA . GLN B 1 68 ? 8.842 27.683 62.543 1.00 15.09 65 GLN B CA 1
ATOM 2401 C C . GLN B 1 68 ? 9.259 28.509 63.744 1.00 14.80 65 GLN B C 1
ATOM 2402 O O . GLN B 1 68 ? 10.198 28.146 64.430 1.00 14.34 65 GLN B O 1
ATOM 2408 N N . ASN B 1 69 ? 8.512 29.587 63.992 1.00 14.05 66 ASN B N 1
ATOM 2409 C CA . ASN B 1 69 ? 8.702 30.530 65.083 1.00 13.62 66 ASN B CA 1
ATOM 2410 C C . ASN B 1 69 ? 7.636 31.633 64.978 1.00 14.34 66 ASN B C 1
ATOM 2411 O O . ASN B 1 69 ? 7.015 31.823 63.921 1.00 14.94 66 ASN B O 1
ATOM 2416 N N . CYS B 1 70 ? 7.405 32.347 66.062 1.00 13.72 67 CYS B N 1
ATOM 2417 C CA . CYS B 1 70 ? 6.540 33.535 66.027 1.00 13.04 67 CYS B CA 1
ATOM 2418 C C . CYS B 1 70 ? 6.944 34.347 67.224 1.00 12.41 67 CYS B C 1
ATOM 2419 O O . CYS B 1 70 ? 7.652 33.816 68.061 1.00 12.51 67 CYS B O 1
ATOM 2422 N N . TYR B 1 71 ? 6.492 35.596 67.319 1.00 11.76 68 TYR B N 1
ATOM 2423 C CA . TYR B 1 71 ? 6.806 36.442 68.482 1.00 12.19 68 TYR B CA 1
ATOM 2424 C C . TYR B 1 71 ? 5.700 36.242 69.516 1.00 12.18 68 TYR B C 1
ATOM 2425 O O . TYR B 1 71 ? 4.697 35.579 69.238 1.00 12.30 68 TYR B O 1
ATOM 2434 N N . PHE B 1 72 ? 5.865 36.807 70.716 1.00 12.48 69 PHE B N 1
ATOM 2435 C CA . PHE B 1 72 ? 4.879 36.616 71.773 1.00 13.27 69 PHE B CA 1
ATOM 2436 C C . PHE B 1 72 ? 3.893 37.795 71.982 1.00 13.63 69 PHE B C 1
ATOM 2437 O O . PHE B 1 72 ? 3.302 37.930 73.071 1.00 14.86 69 PHE B O 1
ATOM 2445 N N . GLU B 1 73 ? 3.773 38.678 70.982 1.00 14.10 70 GLU B N 1
ATOM 2446 C CA . GLU B 1 73 ? 2.749 39.732 70.967 1.00 14.91 70 GLU B CA 1
ATOM 2447 C C . GLU B 1 73 ? 2.058 39.654 69.599 1.00 14.84 70 GLU B C 1
ATOM 2448 O O . GLU B 1 73 ? 2.608 39.135 68.673 1.00 13.99 70 GLU B O 1
ATOM 2454 N N . ASN B 1 74 ? 0.838 40.178 69.518 1.00 15.04 71 ASN B N 1
ATOM 2455 C CA . ASN B 1 74 ? 0.024 40.063 68.343 1.00 14.80 71 ASN B CA 1
ATOM 2456 C C . ASN B 1 74 ? 0.398 41.020 67.220 1.00 14.71 71 ASN B C 1
ATOM 2457 O O . ASN B 1 74 ? 0.333 40.652 66.060 1.00 15.29 71 ASN B O 1
ATOM 2462 N N . ALA B 1 75 ? 0.760 42.249 67.591 1.00 14.74 72 ALA B N 1
ATOM 2463 C CA . ALA B 1 75 ? 1.085 43.263 66.607 1.00 15.07 72 ALA B CA 1
ATOM 2464 C C . ALA B 1 75 ? 1.864 44.377 67.282 1.00 15.02 72 ALA B C 1
ATOM 2465 O O . ALA B 1 75 ? 1.760 44.587 68.503 1.00 16.62 72 ALA B O 1
ATOM 2467 N N . GLY B 1 76 ? 2.683 45.065 66.501 1.00 15.25 73 GLY B N 1
ATOM 2468 C CA . GLY B 1 76 ? 3.416 46.197 67.039 1.00 14.81 73 GLY B CA 1
ATOM 2469 C C . GLY B 1 76 ? 4.781 46.451 66.475 1.00 13.91 73 GLY B C 1
ATOM 2470 O O . GLY B 1 76 ? 5.158 45.932 65.430 1.00 14.59 73 GLY B O 1
ATOM 2471 N N . ALA B 1 77 ? 5.536 47.240 67.218 1.00 13.80 74 ALA B N 1
ATOM 2472 C CA . ALA B 1 77 ? 6.827 47.705 66.798 1.00 14.30 74 ALA B CA 1
ATOM 2473 C C . ALA B 1 77 ? 7.879 46.639 67.059 1.00 13.85 74 ALA B C 1
ATOM 2474 O O . ALA B 1 77 ? 8.711 46.770 67.921 1.00 13.53 74 ALA B O 1
ATOM 2476 N N . PHE B 1 78 ? 7.821 45.565 66.245 1.00 14.26 75 PHE B N 1
ATOM 2477 C CA . PHE B 1 78 ? 8.705 44.419 66.381 1.00 14.69 75 PHE B CA 1
ATOM 2478 C C . PHE B 1 78 ? 9.200 44.065 64.985 1.00 13.56 75 PHE B C 1
ATOM 2479 O O . PHE B 1 78 ? 8.832 43.048 64.381 1.00 13.33 75 PHE B O 1
ATOM 2487 N N . THR B 1 79 ? 10.014 44.980 64.464 1.00 14.43 76 THR B N 1
ATOM 2488 C CA . THR B 1 79 ? 10.519 44.881 63.093 1.00 14.67 76 THR B CA 1
ATOM 2489 C C . THR B 1 79 ? 11.152 43.504 62.830 1.00 14.86 76 THR B C 1
ATOM 2490 O O . THR B 1 79 ? 12.018 43.058 63.580 1.00 14.53 76 THR B O 1
ATOM 2494 N N . GLY B 1 80 ? 10.670 42.835 61.790 1.00 13.84 77 GLY B N 1
ATOM 2495 C CA . GLY B 1 80 ? 11.180 41.545 61.377 1.00 14.54 77 GLY B CA 1
ATOM 2496 C C . GLY B 1 80 ? 10.509 40.348 61.983 1.00 14.05 77 GLY B C 1
ATOM 2497 O O . GLY B 1 80 ? 10.843 39.233 61.616 1.00 15.52 77 GLY B O 1
ATOM 2498 N N . GLU B 1 81 ? 9.567 40.547 62.925 1.00 13.80 78 GLU B N 1
ATOM 2499 C CA . GLU B 1 81 ? 8.915 39.400 63.585 1.00 14.41 78 GLU B CA 1
ATOM 2500 C C . GLU B 1 81 ? 7.654 38.920 62.909 1.00 15.02 78 GLU B C 1
ATOM 2501 O O . GLU B 1 81 ? 6.994 39.667 62.156 1.00 13.85 78 GLU B O 1
ATOM 2507 N N . THR B 1 82 ? 7.345 37.650 63.195 1.00 15.20 79 THR B N 1
ATOM 2508 C CA . THR B 1 82 ? 6.184 36.976 62.654 1.00 14.65 79 THR B CA 1
ATOM 2509 C C . THR B 1 82 ? 5.102 36.931 63.738 1.00 14.10 79 THR B C 1
ATOM 2510 O O . THR B 1 82 ? 5.337 36.423 64.846 1.00 13.74 79 THR B O 1
ATOM 2514 N N . SER B 1 83 ? 3.937 37.487 63.407 1.00 13.22 80 SER B N 1
ATOM 2515 C CA . SER B 1 83 ? 2.813 37.609 64.330 1.00 13.44 80 SER B CA 1
ATOM 2516 C C . SER B 1 83 ? 2.005 36.362 64.493 1.00 13.34 80 SER B C 1
ATOM 2517 O O . SER B 1 83 ? 1.574 35.801 63.507 1.00 13.44 80 SER B O 1
ATOM 2520 N N . PRO B 1 84 ? 1.760 35.940 65.742 1.00 13.29 81 PRO B N 1
ATOM 2521 C CA . PRO B 1 84 ? 0.897 34.770 65.921 1.00 13.15 81 PRO B CA 1
ATOM 2522 C C . PRO B 1 84 ? -0.573 35.038 65.548 1.00 13.98 81 PRO B C 1
ATOM 2523 O O . PRO B 1 84 ? -1.292 34.114 65.178 1.00 13.91 81 PRO B O 1
ATOM 2527 N N . GLN B 1 85 ? -0.998 36.299 65.616 1.00 13.89 82 GLN B N 1
ATOM 2528 C CA . GLN B 1 85 ? -2.353 36.711 65.238 1.00 14.67 82 GLN B CA 1
ATOM 2529 C C . GLN B 1 85 ? -2.487 36.549 63.729 1.00 14.21 82 GLN B C 1
ATOM 2530 O O . GLN B 1 85 ? -3.432 35.922 63.255 1.00 14.49 82 GLN B O 1
ATOM 2536 N N . VAL B 1 86 ? -1.514 37.050 62.970 1.00 14.34 83 VAL B N 1
ATOM 2537 C CA . VAL B 1 86 ? -1.561 36.865 61.553 1.00 14.03 83 VAL B CA 1
ATOM 2538 C C . VAL B 1 86 ? -1.475 35.374 61.181 1.00 13.94 83 VAL B C 1
ATOM 2539 O O . VAL B 1 86 ? -2.143 34.924 60.253 1.00 13.34 83 VAL B O 1
ATOM 2543 N N . LEU B 1 87 ? -0.639 34.604 61.882 1.00 13.71 84 LEU B N 1
ATOM 2544 C CA . LEU B 1 87 ? -0.589 33.163 61.616 1.00 13.84 84 LEU B CA 1
ATOM 2545 C C . LEU B 1 87 ? -1.959 32.551 61.733 1.00 14.44 84 LEU B C 1
ATOM 2546 O O . LEU B 1 87 ? -2.375 31.735 60.871 1.00 13.21 84 LEU B O 1
ATOM 2551 N N A LYS B 1 88 ? -2.686 32.906 62.787 0.50 14.57 85 LYS B N 1
ATOM 2552 N N B LYS B 1 88 ? -2.677 32.909 62.796 0.50 14.22 85 LYS B N 1
ATOM 2553 C CA A LYS B 1 88 ? -4.037 32.371 62.949 0.50 15.70 85 LYS B CA 1
ATOM 2554 C CA B LYS B 1 88 ? -4.042 32.407 62.994 0.50 15.05 85 LYS B CA 1
ATOM 2555 C C A LYS B 1 88 ? -4.980 32.861 61.847 0.50 15.56 85 LYS B C 1
ATOM 2556 C C B LYS B 1 88 ? -4.984 32.868 61.875 0.50 15.22 85 LYS B C 1
ATOM 2557 O O A LYS B 1 88 ? -5.735 32.076 61.262 0.50 15.19 85 LYS B O 1
ATOM 2558 O O B LYS B 1 88 ? -5.727 32.067 61.294 0.50 14.94 85 LYS B O 1
ATOM 2569 N N . GLU B 1 89 ? -4.931 34.158 61.562 1.00 14.86 86 GLU B N 1
ATOM 2570 C CA . GLU B 1 89 ? -5.792 34.741 60.516 1.00 16.23 86 GLU B CA 1
ATOM 2571 C C . GLU B 1 89 ? -5.656 34.075 59.138 1.00 15.73 86 GLU B C 1
ATOM 2572 O O . GLU B 1 89 ? -6.626 34.033 58.392 1.00 17.70 86 GLU B O 1
ATOM 2578 N N . ILE B 1 90 ? -4.480 33.528 58.829 1.00 15.14 87 ILE B N 1
ATOM 2579 C CA . ILE B 1 90 ? -4.277 32.835 57.541 1.00 15.26 87 ILE B CA 1
ATOM 2580 C C . ILE B 1 90 ? -4.564 31.344 57.614 1.00 15.36 87 ILE B C 1
ATOM 2581 O O . ILE B 1 90 ? -4.597 30.649 56.553 1.00 16.72 87 ILE B O 1
ATOM 2586 N N . GLY B 1 91 ? -4.704 30.822 58.837 1.00 14.38 88 GLY B N 1
ATOM 2587 C CA . GLY B 1 91 ? -5.105 29.435 59.039 1.00 15.56 88 GLY B CA 1
ATOM 2588 C C . GLY B 1 91 ? -4.077 28.430 59.482 1.00 15.89 88 GLY B C 1
ATOM 2589 O O . GLY B 1 91 ? -4.283 27.203 59.279 1.00 16.82 88 GLY B O 1
ATOM 2590 N N . THR B 1 92 ? -3.008 28.914 60.127 1.00 15.68 89 THR B N 1
ATOM 2591 C CA . THR B 1 92 ? -1.912 28.077 60.598 1.00 15.39 89 THR B CA 1
ATOM 2592 C C . THR B 1 92 ? -2.417 27.228 61.785 1.00 15.24 89 THR B C 1
ATOM 2593 O O . THR B 1 92 ? -3.228 27.694 62.586 1.00 16.09 89 THR B O 1
ATOM 2597 N N . ASP B 1 93 ? -1.960 25.981 61.857 1.00 15.61 90 ASP B N 1
ATOM 2598 C CA . ASP B 1 93 ? -2.369 25.058 62.894 1.00 16.83 90 ASP B CA 1
ATOM 2599 C C . ASP B 1 93 ? -1.454 25.073 64.106 1.00 15.92 90 ASP B C 1
ATOM 2600 O O . ASP B 1 93 ? -1.920 25.072 65.253 1.00 16.30 90 ASP B O 1
ATOM 2605 N N . TYR B 1 94 ? -0.151 24.996 63.850 1.00 15.58 91 TYR B N 1
ATOM 2606 C CA . TYR B 1 94 ? 0.839 24.851 64.917 1.00 16.39 91 TYR B CA 1
ATOM 2607 C C . TYR B 1 94 ? 1.950 25.843 64.741 1.00 15.16 91 TYR B C 1
ATOM 2608 O O . TYR B 1 94 ? 2.123 26.426 63.657 1.00 14.71 91 TYR B O 1
ATOM 2617 N N . VAL B 1 95 ? 2.671 26.093 65.825 1.00 14.55 92 VAL B N 1
ATOM 2618 C CA . VAL B 1 95 ? 3.891 26.904 65.765 1.00 14.44 92 VAL B CA 1
ATOM 2619 C C . VAL B 1 95 ? 5.004 26.176 66.535 1.00 14.44 92 VAL B C 1
ATOM 2620 O O . VAL B 1 95 ? 4.812 25.834 67.702 1.00 13.99 92 VAL B O 1
ATOM 2624 N N . VAL B 1 96 ? 6.112 25.876 65.862 1.00 14.00 93 VAL B N 1
ATOM 2625 C CA . VAL B 1 96 ? 7.285 25.333 66.503 1.00 14.05 93 VAL B CA 1
ATOM 2626 C C . VAL B 1 96 ? 7.971 26.468 67.299 1.00 13.39 93 VAL B C 1
ATOM 2627 O O . VAL B 1 96 ? 8.197 27.541 66.757 1.00 12.97 93 VAL B O 1
ATOM 2631 N N . ILE B 1 97 ? 8.263 26.244 68.565 1.00 13.34 94 ILE B N 1
ATOM 2632 C CA . ILE B 1 97 ? 8.956 27.216 69.425 1.00 13.63 94 ILE B CA 1
ATOM 2633 C C . ILE B 1 97 ? 10.027 26.560 70.258 1.00 15.24 94 ILE B C 1
ATOM 2634 O O . ILE B 1 97 ? 9.932 25.367 70.608 1.00 13.98 94 ILE B O 1
ATOM 2639 N N . GLY B 1 98 ? 11.106 27.311 70.493 1.00 15.20 95 GLY B N 1
ATOM 2640 C CA . GLY B 1 98 ? 12.218 26.787 71.284 1.00 16.13 95 GLY B CA 1
ATOM 2641 C C . GLY B 1 98 ? 13.135 25.815 70.570 1.00 15.40 95 GLY B C 1
ATOM 2642 O O . GLY B 1 98 ? 13.916 25.117 71.211 1.00 14.97 95 GLY B O 1
ATOM 2643 N N . HIS B 1 99 ? 13.073 25.769 69.239 1.00 14.56 96 HIS B N 1
ATOM 2644 C CA . HIS B 1 99 ? 13.949 24.880 68.500 1.00 15.26 96 HIS B CA 1
ATOM 2645 C C . HIS B 1 99 ? 15.414 25.160 68.920 1.00 15.93 96 HIS B C 1
ATOM 2646 O O . HIS B 1 99 ? 15.806 26.306 69.176 1.00 14.96 96 HIS B O 1
ATOM 2653 N N . SER B 1 100 ? 16.224 24.099 68.981 1.00 16.32 97 SER B N 1
ATOM 2654 C CA . SER B 1 100 ? 17.642 24.219 69.341 1.00 16.58 97 SER B CA 1
ATOM 2655 C C . SER B 1 100 ? 18.352 25.327 68.585 1.00 16.50 97 SER B C 1
ATOM 2656 O O . SER B 1 100 ? 19.114 26.083 69.165 1.00 17.08 97 SER B O 1
ATOM 2659 N N . GLU B 1 101 ? 18.085 25.404 67.282 1.00 16.52 98 GLU B N 1
ATOM 2660 C CA . GLU B 1 101 ? 18.732 26.423 66.442 1.00 16.50 98 GLU B CA 1
ATOM 2661 C C . GLU B 1 101 ? 18.429 27.842 66.904 1.00 16.71 98 GLU B C 1
ATOM 2662 O O . GLU B 1 101 ? 19.292 28.723 66.848 1.00 17.46 98 GLU B O 1
ATOM 2668 N N . ARG B 1 102 ? 17.204 28.076 67.366 1.00 15.89 99 ARG B N 1
ATOM 2669 C CA . ARG B 1 102 ? 16.830 29.396 67.856 1.00 15.50 99 ARG B CA 1
ATOM 2670 C C . ARG B 1 102 ? 17.351 29.700 69.255 1.00 16.53 99 ARG B C 1
ATOM 2671 O O . ARG B 1 102 ? 17.722 30.841 69.547 1.00 16.35 99 ARG B O 1
ATOM 2679 N N . ARG B 1 103 ? 17.360 28.685 70.139 1.00 15.36 100 ARG B N 1
ATOM 2680 C CA . ARG B 1 103 ? 17.963 28.854 71.450 1.00 15.88 100 ARG B CA 1
ATOM 2681 C C . ARG B 1 103 ? 19.474 29.130 71.318 1.00 17.59 100 ARG B C 1
ATOM 2682 O O . ARG B 1 103 ? 20.056 29.834 72.150 1.00 17.48 100 ARG B O 1
ATOM 2690 N N . ASP B 1 104 ? 20.080 28.597 70.260 1.00 17.43 101 ASP B N 1
ATOM 2691 C CA . ASP B 1 104 ? 21.519 28.748 69.983 1.00 18.52 101 ASP B CA 1
ATOM 2692 C C . ASP B 1 104 ? 21.879 30.077 69.306 1.00 18.38 101 ASP B C 1
ATOM 2693 O O . ASP B 1 104 ? 22.414 31.001 69.962 1.00 18.18 101 ASP B O 1
ATOM 2698 N N . TYR B 1 105 ? 21.597 30.168 68.017 1.00 17.59 102 TYR B N 1
ATOM 2699 C CA . TYR B 1 105 ? 21.966 31.355 67.244 1.00 18.13 102 TYR B CA 1
ATOM 2700 C C . TYR B 1 105 ? 21.254 32.641 67.656 1.00 17.78 102 TYR B C 1
ATOM 2701 O O . TYR B 1 105 ? 21.848 33.729 67.589 1.00 17.52 102 TYR B O 1
ATOM 2710 N N . PHE B 1 106 ? 20.001 32.535 68.075 1.00 17.20 103 PHE B N 1
ATOM 2711 C CA . PHE B 1 106 ? 19.179 33.730 68.370 1.00 17.26 103 PHE B CA 1
ATOM 2712 C C . PHE B 1 106 ? 18.940 33.986 69.860 1.00 18.24 103 PHE B C 1
ATOM 2713 O O . PHE B 1 106 ? 18.175 34.865 70.232 1.00 17.43 103 PHE B O 1
ATOM 2721 N N . HIS B 1 107 ? 19.656 33.225 70.692 1.00 18.74 104 HIS B N 1
ATOM 2722 C CA . HIS B 1 107 ? 19.661 33.399 72.121 1.00 21.59 104 HIS B CA 1
ATOM 2723 C C . HIS B 1 107 ? 18.274 33.353 72.756 1.00 19.67 104 HIS B C 1
ATOM 2724 O O . HIS B 1 107 ? 18.049 33.957 73.814 1.00 20.88 104 HIS B O 1
ATOM 2731 N N . GLU B 1 108 ? 17.358 32.564 72.186 1.00 16.92 105 GLU B N 1
ATOM 2732 C CA . GLU B 1 108 ? 16.022 32.441 72.807 1.00 16.66 105 GLU B CA 1
ATOM 2733 C C . GLU B 1 108 ? 16.135 31.786 74.187 1.00 16.56 105 GLU B C 1
ATOM 2734 O O . GLU B 1 108 ? 16.914 30.862 74.373 1.00 17.87 105 GLU B O 1
ATOM 2740 N N . THR B 1 109 ? 15.358 32.302 75.115 1.00 15.90 106 THR B N 1
ATOM 2741 C CA . THR B 1 109 ? 15.358 31.865 76.520 1.00 17.35 106 THR B CA 1
ATOM 2742 C C . THR B 1 109 ? 14.086 31.088 76.874 1.00 16.66 106 THR B C 1
ATOM 2743 O O . THR B 1 109 ? 13.091 31.132 76.146 1.00 16.59 106 THR B O 1
ATOM 2747 N N . ASP B 1 110 ? 14.136 30.402 78.023 1.00 16.58 107 ASP B N 1
ATOM 2748 C CA . ASP B 1 110 ? 12.979 29.684 78.528 1.00 16.76 107 ASP B CA 1
ATOM 2749 C C . ASP B 1 110 ? 11.799 30.650 78.728 1.00 16.08 107 ASP B C 1
ATOM 2750 O O . ASP B 1 110 ? 10.656 30.293 78.461 1.00 15.75 107 ASP B O 1
ATOM 2755 N N . GLU B 1 111 ? 12.091 31.872 79.171 1.00 15.39 108 GLU B N 1
ATOM 2756 C CA . GLU B 1 111 ? 11.072 32.897 79.299 1.00 15.40 108 GLU B CA 1
ATOM 2757 C C . GLU B 1 111 ? 10.428 33.263 77.948 1.00 14.32 108 GLU B C 1
ATOM 2758 O O . GLU B 1 111 ? 9.229 33.396 77.872 1.00 14.71 108 GLU B O 1
ATOM 2764 N N . ASP B 1 112 ? 11.235 33.446 76.900 1.00 14.84 109 ASP B N 1
ATOM 2765 C CA . ASP B 1 112 ? 10.706 33.736 75.549 1.00 14.49 109 ASP B CA 1
ATOM 2766 C C . ASP B 1 112 ? 9.777 32.601 75.124 1.00 13.91 109 ASP B C 1
ATOM 2767 O O . ASP B 1 112 ? 8.688 32.841 74.557 1.00 13.29 109 ASP B O 1
ATOM 2772 N N . ILE B 1 113 ? 10.185 31.354 75.421 1.00 13.71 110 ILE B N 1
ATOM 2773 C CA . ILE B 1 113 ? 9.411 30.177 75.019 1.00 14.01 110 ILE B CA 1
ATOM 2774 C C . ILE B 1 113 ? 8.086 30.100 75.759 1.00 13.38 110 ILE B C 1
ATOM 2775 O O . ILE B 1 113 ? 7.040 29.791 75.157 1.00 13.31 110 ILE B O 1
ATOM 2780 N N . ASN B 1 114 ? 8.137 30.404 77.041 1.00 13.13 111 ASN B N 1
ATOM 2781 C CA . ASN B 1 114 ? 6.940 30.447 77.887 1.00 12.97 111 ASN B CA 1
ATOM 2782 C C . ASN B 1 114 ? 5.932 31.458 77.318 1.00 12.81 111 ASN B C 1
ATOM 2783 O O . ASN B 1 114 ? 4.751 31.169 77.190 1.00 14.23 111 ASN B O 1
ATOM 2788 N N . LYS B 1 115 ? 6.405 32.655 77.035 1.00 12.88 112 LYS B N 1
ATOM 2789 C CA . LYS B 1 115 ? 5.559 33.727 76.492 1.00 13.29 112 LYS B CA 1
ATOM 2790 C C . LYS B 1 115 ? 5.019 33.349 75.107 1.00 13.05 112 LYS B C 1
ATOM 2791 O O . LYS B 1 115 ? 3.841 33.557 74.821 1.00 12.66 112 LYS B O 1
ATOM 2797 N N . LYS B 1 116 ? 5.853 32.739 74.278 1.00 12.91 113 LYS B N 1
ATOM 2798 C CA . LYS B 1 116 ? 5.364 32.288 72.946 1.00 13.90 113 LYS B CA 1
ATOM 2799 C C . LYS B 1 116 ? 4.237 31.284 73.039 1.00 13.32 113 LYS B C 1
ATOM 2800 O O . LYS B 1 116 ? 3.241 31.358 72.281 1.00 13.06 113 LYS B O 1
ATOM 2806 N N . ALA B 1 117 ? 4.353 30.348 73.977 1.00 12.76 114 ALA B N 1
ATOM 2807 C CA . ALA B 1 117 ? 3.320 29.347 74.096 1.00 12.52 114 ALA B CA 1
ATOM 2808 C C . ALA B 1 117 ? 1.991 30.017 74.466 1.00 12.83 114 ALA B C 1
ATOM 2809 O O . ALA B 1 117 ? 0.948 29.640 73.959 1.00 13.62 114 ALA B O 1
ATOM 2811 N N . LYS B 1 118 ? 2.040 31.028 75.334 1.00 12.49 115 LYS B N 1
ATOM 2812 C CA . LYS B 1 118 ? 0.820 31.721 75.735 1.00 12.85 115 LYS B CA 1
ATOM 2813 C C . LYS B 1 118 ? 0.220 32.493 74.578 1.00 13.15 115 LYS B C 1
ATOM 2814 O O . LYS B 1 118 ? -0.995 32.528 74.439 1.00 13.76 115 LYS B O 1
ATOM 2820 N N . ALA B 1 119 ? 1.073 33.117 73.759 1.00 12.10 116 ALA B N 1
ATOM 2821 C CA . ALA B 1 119 ? 0.596 33.848 72.593 1.00 12.60 116 ALA B CA 1
ATOM 2822 C C . ALA B 1 119 ? -0.026 32.903 71.547 1.00 12.96 116 ALA B C 1
ATOM 2823 O O . ALA B 1 119 ? -1.022 33.240 70.937 1.00 14.58 116 ALA B O 1
ATOM 2825 N N . ILE B 1 120 ? 0.531 31.692 71.415 1.00 13.05 117 ILE B N 1
ATOM 2826 C CA . ILE B 1 120 ? 0.023 30.677 70.492 1.00 12.58 117 ILE B CA 1
ATOM 2827 C C . ILE B 1 120 ? -1.393 30.237 70.901 1.00 13.76 117 ILE B C 1
ATOM 2828 O O . ILE B 1 120 ? -2.300 30.243 70.081 1.00 14.27 117 ILE B O 1
ATOM 2833 N N . PHE B 1 121 ? -1.573 29.880 72.176 1.00 14.96 118 PHE B N 1
ATOM 2834 C CA . PHE B 1 121 ? -2.894 29.531 72.687 1.00 15.35 118 PHE B CA 1
ATOM 2835 C C . PHE B 1 121 ? -3.856 30.718 72.616 1.00 15.27 118 PHE B C 1
ATOM 2836 O O . PHE B 1 121 ? -5.041 30.536 72.356 1.00 15.96 118 PHE B O 1
ATOM 2844 N N . ALA B 1 122 ? -3.364 31.929 72.890 1.00 15.58 119 ALA B N 1
ATOM 2845 C CA . ALA B 1 122 ? -4.240 33.106 72.855 1.00 15.77 119 ALA B CA 1
ATOM 2846 C C . ALA B 1 122 ? -4.805 33.331 71.427 1.00 15.95 119 ALA B C 1
ATOM 2847 O O . ALA B 1 122 ? -5.894 33.871 71.258 1.00 17.07 119 ALA B O 1
ATOM 2849 N N . ASN B 1 123 ? -4.086 32.832 70.438 1.00 14.54 120 ASN B N 1
ATOM 2850 C CA . ASN B 1 123 ? -4.483 32.938 69.052 1.00 14.79 120 ASN B CA 1
ATOM 2851 C C . ASN B 1 123 ? -5.058 31.635 68.465 1.00 15.81 120 ASN B C 1
ATOM 2852 O O . ASN B 1 123 ? -5.021 31.417 67.267 1.00 16.51 120 ASN B O 1
ATOM 2857 N N . GLY B 1 124 ? -5.540 30.741 69.330 1.00 14.94 121 GLY B N 1
ATOM 2858 C CA . GLY B 1 124 ? -6.226 29.525 68.870 1.00 15.41 121 GLY B CA 1
ATOM 2859 C C . GLY B 1 124 ? -5.446 28.515 68.070 1.00 15.72 121 GLY B C 1
ATOM 2860 O O . GLY B 1 124 ? -6.031 27.788 67.272 1.00 16.90 121 GLY B O 1
ATOM 2861 N N . MET B 1 125 ? -4.127 28.483 68.280 1.00 15.75 122 MET B N 1
ATOM 2862 C CA . MET B 1 125 ? -3.195 27.551 67.619 1.00 15.21 122 MET B CA 1
ATOM 2863 C C . MET B 1 125 ? -2.567 26.670 68.716 1.00 15.11 122 MET B C 1
ATOM 2864 O O . MET B 1 125 ? -2.847 26.853 69.908 1.00 15.29 122 MET B O 1
ATOM 2869 N N . LEU B 1 126 ? -1.718 25.717 68.323 1.00 15.30 123 LEU B N 1
ATOM 2870 C CA . LEU B 1 126 ? -1.073 24.804 69.298 1.00 15.38 123 LEU B CA 1
ATOM 2871 C C . LEU B 1 126 ? 0.424 24.841 69.085 1.00 15.19 123 LEU B C 1
ATOM 2872 O O . LEU B 1 126 ? 0.890 24.912 67.960 1.00 15.07 123 LEU B O 1
ATOM 2877 N N . PRO B 1 127 ? 1.195 24.792 70.175 1.00 15.01 124 PRO B N 1
ATOM 2878 C CA . PRO B 1 127 ? 2.612 24.861 70.010 1.00 14.72 124 PRO B CA 1
ATOM 2879 C C . PRO B 1 127 ? 3.266 23.511 69.914 1.00 15.07 124 PRO B C 1
ATOM 2880 O O . PRO B 1 127 ? 2.764 22.534 70.490 1.00 16.00 124 PRO B O 1
ATOM 2884 N N . ILE B 1 128 ? 4.404 23.470 69.235 1.00 14.09 125 ILE B N 1
ATOM 2885 C CA . ILE B 1 128 ? 5.290 22.320 69.243 1.00 14.26 125 ILE B CA 1
ATOM 2886 C C . ILE B 1 128 ? 6.491 22.856 69.974 1.00 13.99 125 ILE B C 1
ATOM 2887 O O . ILE B 1 128 ? 7.315 23.600 69.403 1.00 14.08 125 ILE B O 1
ATOM 2892 N N . ILE B 1 129 ? 6.602 22.484 71.249 1.00 14.02 126 ILE B N 1
ATOM 2893 C CA . ILE B 1 129 ? 7.618 23.036 72.128 1.00 14.60 126 ILE B CA 1
ATOM 2894 C C . ILE B 1 129 ? 8.862 22.153 72.102 1.00 15.43 126 ILE B C 1
ATOM 2895 O O . ILE B 1 129 ? 8.790 20.968 72.440 1.00 15.32 126 ILE B O 1
ATOM 2900 N N . CYS B 1 130 ? 9.982 22.726 71.699 1.00 15.12 127 CYS B N 1
ATOM 2901 C CA . CYS B 1 130 ? 11.242 21.999 71.595 1.00 15.84 127 CYS B CA 1
ATOM 2902 C C . CYS B 1 130 ? 12.104 22.132 72.838 1.00 16.20 127 CYS B C 1
ATOM 2903 O O . CYS B 1 130 ? 12.179 23.200 73.448 1.00 15.62 127 CYS B O 1
ATOM 2906 N N . CYS B 1 131 ? 12.736 21.017 73.226 1.00 15.91 128 CYS B N 1
ATOM 2907 C CA . CYS B 1 131 ? 13.653 20.980 74.356 1.00 16.57 128 CYS B CA 1
ATOM 2908 C C . CYS B 1 131 ? 14.795 20.023 73.995 1.00 16.15 128 CYS B C 1
ATOM 2909 O O . CYS B 1 131 ? 14.749 19.334 72.960 1.00 16.50 128 CYS B O 1
ATOM 2912 N N . GLY B 1 132 ? 15.805 19.960 74.846 1.00 15.35 129 GLY B N 1
ATOM 2913 C CA . GLY B 1 132 ? 16.922 19.065 74.590 1.00 16.21 129 GLY B CA 1
ATOM 2914 C C . GLY B 1 132 ? 18.195 19.544 75.245 1.00 16.80 129 GLY B C 1
ATOM 2915 O O . GLY B 1 132 ? 18.445 20.750 75.302 1.00 16.78 129 GLY B O 1
ATOM 2916 N N . GLU B 1 133 ? 19.034 18.597 75.671 1.00 17.21 130 GLU B N 1
ATOM 2917 C CA . GLU B 1 133 ? 20.267 18.949 76.331 1.00 17.65 130 GLU B CA 1
ATOM 2918 C C . GLU B 1 133 ? 21.481 18.839 75.442 1.00 18.18 130 GLU B C 1
ATOM 2919 O O . GLU B 1 133 ? 21.527 18.019 74.534 1.00 17.44 130 GLU B O 1
ATOM 2925 N N . SER B 1 134 ? 22.477 19.650 75.772 1.00 18.50 131 SER B N 1
ATOM 2926 C CA . SER B 1 134 ? 23.780 19.717 75.077 1.00 20.16 131 SER B CA 1
ATOM 2927 C C . SER B 1 134 ? 24.652 18.543 75.435 1.00 21.12 131 SER B C 1
ATOM 2928 O O . SER B 1 134 ? 24.362 17.803 76.396 1.00 20.77 131 SER B O 1
ATOM 2931 N N . LEU B 1 135 ? 25.765 18.400 74.708 1.00 21.70 132 LEU B N 1
ATOM 2932 C CA . LEU B 1 135 ? 26.708 17.329 74.970 1.00 23.38 132 LEU B CA 1
ATOM 2933 C C . LEU B 1 135 ? 27.314 17.440 76.381 1.00 23.32 132 LEU B C 1
ATOM 2934 O O . LEU B 1 135 ? 27.466 16.443 77.068 1.00 22.55 132 LEU B O 1
ATOM 2939 N N . GLU B 1 136 ? 27.626 18.666 76.808 1.00 23.84 133 GLU B N 1
ATOM 2940 C CA . GLU B 1 136 ? 28.166 18.896 78.141 1.00 24.04 133 GLU B CA 1
ATOM 2941 C C . GLU B 1 136 ? 27.193 18.347 79.205 1.00 22.20 133 GLU B C 1
ATOM 2942 O O . GLU B 1 136 ? 27.588 17.647 80.154 1.00 22.81 133 GLU B O 1
ATOM 2948 N N . THR B 1 137 ? 25.919 18.644 79.027 1.00 20.08 134 THR B N 1
ATOM 2949 C CA . THR B 1 137 ? 24.890 18.184 79.963 1.00 19.29 134 THR B CA 1
ATOM 2950 C C . THR B 1 137 ? 24.687 16.670 79.905 1.00 19.61 134 THR B C 1
ATOM 2951 O O . THR B 1 137 ? 24.563 16.013 80.954 1.00 18.92 134 THR B O 1
ATOM 2955 N N . TYR B 1 138 ? 24.647 16.136 78.697 1.00 19.52 135 TYR B N 1
ATOM 2956 C CA . TYR B 1 138 ? 24.523 14.687 78.452 1.00 20.73 135 TYR B CA 1
ATOM 2957 C C . TYR B 1 138 ? 25.652 13.947 79.166 1.00 21.81 135 TYR B C 1
ATOM 2958 O O . TYR B 1 138 ? 25.405 12.988 79.918 1.00 21.64 135 TYR B O 1
ATOM 2967 N N A GLU B 1 139 ? 26.879 14.408 78.937 0.70 22.69 136 GLU B N 1
ATOM 2968 N N B GLU B 1 139 ? 26.887 14.395 78.941 0.30 21.89 136 GLU B N 1
ATOM 2969 C CA A GLU B 1 139 ? 28.075 13.832 79.549 0.70 24.20 136 GLU B CA 1
ATOM 2970 C CA B GLU B 1 139 ? 28.065 13.780 79.561 0.30 22.64 136 GLU B CA 1
ATOM 2971 C C A GLU B 1 139 ? 28.063 13.957 81.083 0.70 23.86 136 GLU B C 1
ATOM 2972 C C B GLU B 1 139 ? 28.119 13.983 81.088 0.30 22.94 136 GLU B C 1
ATOM 2973 O O A GLU B 1 139 ? 28.551 13.070 81.794 0.70 24.33 136 GLU B O 1
ATOM 2974 O O B GLU B 1 139 ? 28.714 13.170 81.802 0.30 23.54 136 GLU B O 1
ATOM 2985 N N . ALA B 1 140 ? 27.485 15.046 81.586 1.00 22.60 137 ALA B N 1
ATOM 2986 C CA . ALA B 1 140 ? 27.422 15.295 83.027 1.00 23.01 137 ALA B CA 1
ATOM 2987 C C . ALA B 1 140 ? 26.383 14.409 83.715 1.00 23.14 137 ALA B C 1
ATOM 2988 O O . ALA B 1 140 ? 26.294 14.410 84.946 1.00 23.26 137 ALA B O 1
ATOM 2990 N N . GLY B 1 141 ? 25.605 13.656 82.929 1.00 23.40 138 GLY B N 1
ATOM 2991 C CA . GLY B 1 141 ? 24.559 12.790 83.484 1.00 23.19 138 GLY B CA 1
ATOM 2992 C C . GLY B 1 141 ? 23.362 13.584 83.987 1.00 22.11 138 GLY B C 1
ATOM 2993 O O . GLY B 1 141 ? 22.598 13.084 84.813 1.00 23.30 138 GLY B O 1
ATOM 2994 N N . LYS B 1 142 ? 23.201 14.815 83.484 1.00 20.99 139 LYS B N 1
ATOM 2995 C CA . LYS B 1 142 ? 22.143 15.717 83.932 1.00 20.14 139 LYS B CA 1
ATOM 2996 C C . LYS B 1 142 ? 21.055 15.983 82.887 1.00 19.37 139 LYS B C 1
ATOM 2997 O O . LYS B 1 142 ? 20.292 16.965 83.014 1.00 18.60 139 LYS B O 1
ATOM 3003 N N . ALA B 1 143 ? 20.904 15.085 81.911 1.00 18.57 140 ALA B N 1
ATOM 3004 C CA . ALA B 1 143 ? 19.871 15.270 80.864 1.00 18.30 140 ALA B CA 1
ATOM 3005 C C . ALA B 1 143 ? 18.461 15.416 81.449 1.00 17.76 140 ALA B C 1
ATOM 3006 O O . ALA B 1 143 ? 17.769 16.366 81.173 1.00 16.51 140 ALA B O 1
ATOM 3008 N N . ALA B 1 144 ? 18.080 14.509 82.346 1.00 17.80 141 ALA B N 1
ATOM 3009 C CA . ALA B 1 144 ? 16.743 14.552 82.914 1.00 18.02 141 ALA B CA 1
ATOM 3010 C C . ALA B 1 144 ? 16.437 15.854 83.668 1.00 17.57 141 ALA B C 1
ATOM 3011 O O . ALA B 1 144 ? 15.358 16.436 83.497 1.00 16.60 141 ALA B O 1
ATOM 3013 N N . GLU B 1 145 ? 17.399 16.315 84.466 1.00 17.01 142 GLU B N 1
ATOM 3014 C CA . GLU B 1 145 ? 17.228 17.548 85.230 1.00 17.05 142 GLU B CA 1
ATOM 3015 C C . GLU B 1 145 ? 17.077 18.749 84.272 1.00 15.95 142 GLU B C 1
ATOM 3016 O O . GLU B 1 145 ? 16.148 19.573 84.411 1.00 15.06 142 GLU B O 1
ATOM 3022 N N . PHE B 1 146 ? 17.981 18.829 83.300 1.00 15.71 143 PHE B N 1
ATOM 3023 C CA . PHE B 1 146 ? 18.005 19.948 82.354 1.00 15.56 143 PHE B CA 1
ATOM 3024 C C . PHE B 1 146 ? 16.754 19.993 81.500 1.00 15.54 143 PHE B C 1
ATOM 3025 O O . PHE B 1 146 ? 16.083 20.993 81.449 1.00 16.00 143 PHE B O 1
ATOM 3033 N N . VAL B 1 147 ? 16.452 18.902 80.818 1.00 15.88 144 VAL B N 1
ATOM 3034 C CA . VAL B 1 147 ? 15.249 18.842 79.953 1.00 15.69 144 VAL B CA 1
ATOM 3035 C C . VAL B 1 147 ? 13.981 19.065 80.803 1.00 15.77 144 VAL B C 1
ATOM 3036 O O . VAL B 1 147 ? 13.129 19.856 80.454 1.00 15.91 144 VAL B O 1
ATOM 3040 N N . GLY B 1 148 ? 13.888 18.404 81.952 1.00 16.02 145 GLY B N 1
ATOM 3041 C CA . GLY B 1 148 ? 12.752 18.651 82.828 1.00 16.42 145 GLY B CA 1
ATOM 3042 C C . GLY B 1 148 ? 12.568 20.127 83.206 1.00 16.30 145 GLY B C 1
ATOM 3043 O O . GLY B 1 148 ? 11.438 20.643 83.263 1.00 15.39 145 GLY B O 1
ATOM 3044 N N . ALA B 1 149 ? 13.655 20.815 83.497 1.00 15.35 146 ALA B N 1
ATOM 3045 C CA . ALA B 1 149 ? 13.533 22.215 83.846 1.00 15.75 146 ALA B CA 1
ATOM 3046 C C . ALA B 1 149 ? 13.064 23.030 82.651 1.00 15.26 146 ALA B C 1
ATOM 3047 O O . ALA B 1 149 ? 12.255 23.969 82.816 1.00 15.54 146 ALA B O 1
ATOM 3049 N N . GLN B 1 150 ? 13.513 22.672 81.444 1.00 15.15 147 GLN B N 1
ATOM 3050 C CA . GLN B 1 150 ? 13.048 23.400 80.261 1.00 14.66 147 GLN B CA 1
ATOM 3051 C C . GLN B 1 150 ? 11.541 23.206 80.049 1.00 14.65 147 GLN B C 1
ATOM 3052 O O . GLN B 1 150 ? 10.831 24.143 79.732 1.00 14.43 147 GLN B O 1
ATOM 3058 N N . VAL B 1 151 ? 11.084 21.967 80.147 1.00 15.00 148 VAL B N 1
ATOM 3059 C CA . VAL B 1 151 ? 9.679 21.668 79.953 1.00 15.25 148 VAL B CA 1
ATOM 3060 C C . VAL B 1 151 ? 8.823 22.400 80.975 1.00 16.03 148 VAL B C 1
ATOM 3061 O O . VAL B 1 151 ? 7.850 23.053 80.579 1.00 17.44 148 VAL B O 1
ATOM 3065 N N . SER B 1 152 ? 9.169 22.286 82.266 1.00 15.74 149 SER B N 1
ATOM 3066 C CA . SER B 1 152 ? 8.422 22.971 83.333 1.00 15.00 149 SER B CA 1
ATOM 3067 C C . SER B 1 152 ? 8.352 24.475 83.105 1.00 14.35 149 SER B C 1
ATOM 3068 O O . SER B 1 152 ? 7.303 25.087 83.293 1.00 14.83 149 SER B O 1
ATOM 3071 N N . ALA B 1 153 ? 9.460 25.041 82.666 1.00 13.46 150 ALA B N 1
ATOM 3072 C CA . ALA B 1 153 ? 9.544 26.469 82.364 1.00 13.55 150 ALA B CA 1
ATOM 3073 C C . ALA B 1 153 ? 8.660 26.894 81.242 1.00 13.25 150 ALA B C 1
ATOM 3074 O O . ALA B 1 153 ? 8.033 27.972 81.304 1.00 14.40 150 ALA B O 1
ATOM 3076 N N . ALA B 1 154 ? 8.610 26.080 80.187 1.00 13.69 151 ALA B N 1
ATOM 3077 C CA . ALA B 1 154 ? 7.797 26.408 79.024 1.00 13.40 151 ALA B CA 1
ATOM 3078 C C . ALA B 1 154 ? 6.318 26.386 79.345 1.00 13.35 151 ALA B C 1
ATOM 3079 O O . ALA B 1 154 ? 5.588 27.250 78.934 1.00 13.20 151 ALA B O 1
ATOM 3081 N N . LEU B 1 155 ? 5.911 25.386 80.120 1.00 13.23 152 LEU B N 1
ATOM 3082 C CA . LEU B 1 155 ? 4.504 25.151 80.410 1.00 14.16 152 LEU B CA 1
ATOM 3083 C C . LEU B 1 155 ? 3.958 25.940 81.585 1.00 13.21 152 LEU B C 1
ATOM 3084 O O . LEU B 1 155 ? 2.716 25.996 81.753 1.00 13.39 152 LEU B O 1
ATOM 3089 N N . ALA B 1 156 ? 4.833 26.576 82.373 1.00 13.24 153 ALA B N 1
ATOM 3090 C CA . ALA B 1 156 ? 4.403 27.241 83.634 1.00 13.07 153 ALA B CA 1
ATOM 3091 C C . ALA B 1 156 ? 3.300 28.258 83.453 1.00 13.14 153 ALA B C 1
ATOM 3092 O O . ALA B 1 156 ? 3.439 29.184 82.665 1.00 13.10 153 ALA B O 1
ATOM 3094 N N . GLY B 1 157 ? 2.183 28.044 84.137 1.00 13.64 154 GLY B N 1
ATOM 3095 C CA . GLY B 1 157 ? 1.016 28.933 84.025 1.00 14.17 154 GLY B CA 1
ATOM 3096 C C . GLY B 1 157 ? -0.070 28.532 83.058 1.00 14.46 154 GLY B C 1
ATOM 3097 O O . GLY B 1 157 ? -1.189 29.039 83.150 1.00 15.54 154 GLY B O 1
ATOM 3098 N N . LEU B 1 158 ? 0.224 27.604 82.154 1.00 13.72 155 LEU B N 1
ATOM 3099 C CA . LEU B 1 158 ? -0.796 27.060 81.237 1.00 14.01 155 LEU B CA 1
ATOM 3100 C C . LEU B 1 158 ? -1.784 26.193 82.017 1.00 14.78 155 LEU B C 1
ATOM 3101 O O . LEU B 1 158 ? -1.478 25.727 83.125 1.00 15.56 155 LEU B O 1
ATOM 3106 N N . THR B 1 159 ? -2.953 25.976 81.431 1.00 14.82 156 THR B N 1
ATOM 3107 C CA . THR B 1 159 ? -3.972 25.138 82.028 1.00 15.52 156 THR B CA 1
ATOM 3108 C C . THR B 1 159 ? -3.737 23.717 81.644 1.00 15.39 156 THR B C 1
ATOM 3109 O O . THR B 1 159 ? -3.024 23.431 80.721 1.00 15.19 156 THR B O 1
ATOM 3113 N N . ALA B 1 160 ? -4.330 22.814 82.398 1.00 16.62 157 ALA B N 1
ATOM 3114 C CA . ALA B 1 160 ? -4.243 21.389 82.102 1.00 17.36 157 ALA B CA 1
ATOM 3115 C C . ALA B 1 160 ? -4.709 21.024 80.666 1.00 18.03 157 ALA B C 1
ATOM 3116 O O . ALA B 1 160 ? -4.083 20.186 79.989 1.00 16.92 157 ALA B O 1
ATOM 3118 N N . GLU B 1 161 ? -5.806 21.628 80.218 1.00 19.24 158 GLU B N 1
ATOM 3119 C CA . GLU B 1 161 ? -6.333 21.333 78.882 1.00 20.10 158 GLU B CA 1
ATOM 3120 C C . GLU B 1 161 ? -5.391 21.854 77.811 1.00 18.98 158 GLU B C 1
ATOM 3121 O O . GLU B 1 161 ? -5.248 21.240 76.755 1.00 19.00 158 GLU B O 1
ATOM 3127 N N . GLN B 1 162 ? -4.713 22.976 78.092 1.00 17.46 159 GLN B N 1
ATOM 3128 C CA . GLN B 1 162 ? -3.720 23.501 77.157 1.00 16.72 159 GLN B CA 1
ATOM 3129 C C . GLN B 1 162 ? -2.505 22.575 77.097 1.00 16.11 159 GLN B C 1
ATOM 3130 O O . GLN B 1 162 ? -2.082 22.210 75.999 1.00 15.79 159 GLN B O 1
ATOM 3136 N N . VAL B 1 163 ? -2.016 22.102 78.259 1.00 15.03 160 VAL B N 1
ATOM 3137 C CA . VAL B 1 163 ? -0.865 21.200 78.280 1.00 15.47 160 VAL B CA 1
ATOM 3138 C C . VAL B 1 163 ? -1.249 19.894 77.561 1.00 16.30 160 VAL B C 1
ATOM 3139 O O . VAL B 1 163 ? -0.491 19.395 76.744 1.00 17.06 160 VAL B O 1
ATOM 3143 N N . ALA B 1 164 ? -2.458 19.399 77.807 1.00 16.62 161 ALA B N 1
ATOM 3144 C CA . ALA B 1 164 ? -2.940 18.146 77.180 1.00 17.66 161 ALA B CA 1
ATOM 3145 C C . ALA B 1 164 ? -2.960 18.174 75.644 1.00 18.47 161 ALA B C 1
ATOM 3146 O O . ALA B 1 164 ? -2.828 17.119 74.989 1.00 19.40 161 ALA B O 1
ATOM 3148 N N . ALA B 1 165 ? -3.162 19.362 75.084 1.00 17.62 162 ALA B N 1
ATOM 3149 C CA . ALA B 1 165 ? -3.225 19.587 73.623 1.00 18.06 162 ALA B CA 1
ATOM 3150 C C . ALA B 1 165 ? -1.896 20.014 72.985 1.00 17.52 162 ALA B C 1
ATOM 3151 O O . ALA B 1 165 ? -1.797 20.104 71.736 1.00 18.58 162 ALA B O 1
ATOM 3153 N N A SER B 1 166 ? -0.880 20.280 73.811 0.50 17.80 163 SER B N 1
ATOM 3154 N N B SER B 1 166 ? -0.887 20.289 73.825 0.50 16.41 163 SER B N 1
ATOM 3155 C CA A SER B 1 166 ? 0.421 20.705 73.294 0.50 17.65 163 SER B CA 1
ATOM 3156 C CA B SER B 1 166 ? 0.440 20.716 73.351 0.50 15.45 163 SER B CA 1
ATOM 3157 C C A SER B 1 166 ? 1.208 19.534 72.762 0.50 17.00 163 SER B C 1
ATOM 3158 C C B SER B 1 166 ? 1.275 19.549 72.865 0.50 15.78 163 SER B C 1
ATOM 3159 O O A SER B 1 166 ? 0.862 18.363 72.974 0.50 17.17 163 SER B O 1
ATOM 3160 O O B SER B 1 166 ? 1.030 18.390 73.217 0.50 16.02 163 SER B O 1
ATOM 3165 N N . VAL B 1 167 ? 2.272 19.852 72.047 1.00 16.01 164 VAL B N 1
ATOM 3166 C CA . VAL B 1 167 ? 3.160 18.852 71.565 1.00 16.91 164 VAL B CA 1
ATOM 3167 C C . VAL B 1 167 ? 4.508 19.314 72.076 1.00 16.91 164 VAL B C 1
ATOM 3168 O O . VAL B 1 167 ? 4.816 20.508 72.086 1.00 17.02 164 VAL B O 1
ATOM 3172 N N . ILE B 1 168 ? 5.332 18.370 72.489 1.00 16.40 165 ILE B N 1
ATOM 3173 C CA . ILE B 1 168 ? 6.661 18.684 72.967 1.00 15.89 165 ILE B CA 1
ATOM 3174 C C . ILE B 1 168 ? 7.598 17.776 72.199 1.00 16.07 165 ILE B C 1
ATOM 3175 O O . ILE B 1 168 ? 7.396 16.551 72.202 1.00 16.50 165 ILE B O 1
ATOM 3180 N N . ALA B 1 169 ? 8.649 18.363 71.639 1.00 15.39 166 ALA B N 1
ATOM 3181 C CA . ALA B 1 169 ? 9.655 17.643 70.842 1.00 15.87 166 ALA B CA 1
ATOM 3182 C C . ALA B 1 169 ? 11.020 17.628 71.534 1.00 16.56 166 ALA B C 1
ATOM 3183 O O . ALA B 1 169 ? 11.562 18.682 71.925 1.00 15.66 166 ALA B O 1
ATOM 3185 N N . TYR B 1 170 ? 11.525 16.409 71.785 1.00 17.43 167 TYR B N 1
ATOM 3186 C CA . TYR B 1 170 ? 12.818 16.224 72.398 1.00 16.88 167 TYR B CA 1
ATOM 3187 C C . TYR B 1 170 ? 13.923 16.144 71.329 1.00 16.93 167 TYR B C 1
ATOM 3188 O O . TYR B 1 170 ? 13.887 15.244 70.461 1.00 16.88 167 TYR B O 1
ATOM 3197 N N . GLU B 1 171 ? 14.911 17.035 71.421 1.00 16.46 168 GLU B N 1
ATOM 3198 C CA . GLU B 1 171 ? 16.037 17.053 70.468 1.00 16.84 168 GLU B CA 1
ATOM 3199 C C . GLU B 1 171 ? 17.304 16.602 71.145 1.00 17.14 168 GLU B C 1
ATOM 3200 O O . GLU B 1 171 ? 17.734 17.246 72.103 1.00 16.45 168 GLU B O 1
ATOM 3206 N N . PRO B 1 172 ? 17.929 15.520 70.651 1.00 17.92 169 PRO B N 1
ATOM 3207 C CA . PRO B 1 172 ? 19.174 15.078 71.276 1.00 19.11 169 PRO B CA 1
ATOM 3208 C C . PRO B 1 172 ? 20.289 15.925 70.734 1.00 19.13 169 PRO B C 1
ATOM 3209 O O . PRO B 1 172 ? 21.069 15.495 69.889 1.00 19.36 169 PRO B O 1
ATOM 3213 N N . ILE B 1 173 ? 20.352 17.147 71.257 1.00 19.77 170 ILE B N 1
ATOM 3214 C CA . ILE B 1 173 ? 21.323 18.142 70.811 1.00 20.34 170 ILE B CA 1
ATOM 3215 C C . ILE B 1 173 ? 22.748 17.610 70.872 1.00 20.70 170 ILE B C 1
ATOM 3216 O O . ILE B 1 173 ? 23.559 17.916 70.011 1.00 21.01 170 ILE B O 1
ATOM 3221 N N . TRP B 1 174 ? 23.020 16.820 71.911 1.00 20.04 171 TRP B N 1
ATOM 3222 C CA . TRP B 1 174 ? 24.325 16.185 72.130 1.00 20.83 171 TRP B CA 1
ATOM 3223 C C . TRP B 1 174 ? 24.795 15.278 70.986 1.00 22.65 171 TRP B C 1
ATOM 3224 O O . TRP B 1 174 ? 25.985 14.904 70.941 1.00 24.75 171 TRP B O 1
ATOM 3235 N N . ALA B 1 175 ? 23.859 14.880 70.114 1.00 22.30 172 ALA B N 1
ATOM 3236 C CA . ALA B 1 175 ? 24.110 14.013 68.944 1.00 23.92 172 ALA B CA 1
ATOM 3237 C C . ALA B 1 175 ? 23.924 14.733 67.610 1.00 25.43 172 ALA B C 1
ATOM 3238 O O . ALA B 1 175 ? 23.757 14.085 66.550 1.00 28.93 172 ALA B O 1
ATOM 3240 N N . ILE B 1 176 ? 23.908 16.059 67.635 1.00 23.69 173 ILE B N 1
ATOM 3241 C CA . ILE B 1 176 ? 23.768 16.832 66.402 1.00 25.46 173 ILE B CA 1
ATOM 3242 C C . ILE B 1 176 ? 25.103 17.490 66.153 1.00 25.14 173 ILE B C 1
ATOM 3243 O O . ILE B 1 176 ? 25.462 18.424 66.848 1.00 25.81 173 ILE B O 1
ATOM 3248 N N . GLY B 1 177 ? 25.833 16.979 65.165 1.00 27.55 174 GLY B N 1
ATOM 3249 C CA . GLY B 1 177 ? 27.128 17.526 64.756 1.00 28.22 174 GLY B CA 1
ATOM 3250 C C . GLY B 1 177 ? 28.193 17.521 65.823 1.00 28.51 174 GLY B C 1
ATOM 3251 O O . GLY B 1 177 ? 28.975 18.465 65.919 1.00 29.12 174 GLY B O 1
ATOM 3252 N N . THR B 1 178 ? 28.229 16.446 66.612 1.00 27.67 175 THR B N 1
ATOM 3253 C CA . THR B 1 178 ? 29.175 16.287 67.733 1.00 27.93 175 THR B CA 1
ATOM 3254 C C . THR B 1 178 ? 30.047 15.049 67.583 1.00 28.64 175 THR B C 1
ATOM 3255 O O . THR B 1 178 ? 30.968 14.821 68.385 1.00 29.29 175 THR B O 1
ATOM 3259 N N . GLY B 1 179 ? 29.709 14.213 66.604 1.00 28.83 176 GLY B N 1
ATOM 3260 C CA . GLY B 1 179 ? 30.394 12.955 66.387 1.00 30.32 176 GLY B CA 1
ATOM 3261 C C . GLY B 1 179 ? 29.735 11.826 67.152 1.00 30.67 176 GLY B C 1
ATOM 3262 O O . GLY B 1 179 ? 30.223 10.698 67.098 1.00 31.90 176 GLY B O 1
ATOM 3263 N N . LYS B 1 180 ? 28.645 12.133 67.879 1.00 29.15 177 LYS B N 1
ATOM 3264 C CA . LYS B 1 180 ? 27.900 11.146 68.663 1.00 29.92 177 LYS B CA 1
ATOM 3265 C C . LYS B 1 180 ? 26.619 10.763 67.924 1.00 29.55 177 LYS B C 1
ATOM 3266 O O . LYS B 1 180 ? 26.209 11.440 66.966 1.00 30.05 177 LYS B O 1
ATOM 3272 N N . SER B 1 181 ? 25.993 9.680 68.359 1.00 30.35 178 SER B N 1
ATOM 3273 C CA . SER B 1 181 ? 24.756 9.197 67.753 1.00 30.36 178 SER B CA 1
ATOM 3274 C C . SER B 1 181 ? 23.750 8.794 68.814 1.00 29.10 178 SER B C 1
ATOM 3275 O O . SER B 1 181 ? 24.104 8.113 69.777 1.00 28.49 178 SER B O 1
ATOM 3278 N N . ALA B 1 182 ? 22.500 9.217 68.613 1.00 27.62 179 ALA B N 1
ATOM 3279 C CA . ALA B 1 182 ? 21.383 8.832 69.466 1.00 27.36 179 ALA B CA 1
ATOM 3280 C C . ALA B 1 182 ? 20.654 7.672 68.771 1.00 28.09 179 ALA B C 1
ATOM 3281 O O . ALA B 1 182 ? 20.714 7.545 67.531 1.00 28.68 179 ALA B O 1
ATOM 3283 N N . SER B 1 183 ? 19.963 6.847 69.557 1.00 27.03 180 SER B N 1
ATOM 3284 C CA . SER B 1 183 ? 19.240 5.688 69.034 1.00 28.35 180 SER B CA 1
ATOM 3285 C C . SER B 1 183 ? 17.821 5.633 69.592 1.00 27.15 180 SER B C 1
ATOM 3286 O O . SER B 1 183 ? 17.396 6.529 70.320 1.00 24.59 180 SER B O 1
ATOM 3289 N N . GLN B 1 184 ? 17.093 4.562 69.271 1.00 27.78 181 GLN B N 1
ATOM 3290 C CA . GLN B 1 184 ? 15.737 4.398 69.780 1.00 27.20 181 GLN B CA 1
ATOM 3291 C C . GLN B 1 184 ? 15.696 4.344 71.319 1.00 26.72 181 GLN B C 1
ATOM 3292 O O . GLN B 1 184 ? 14.692 4.758 71.934 1.00 23.51 181 GLN B O 1
ATOM 3298 N N . ASP B 1 185 ? 16.761 3.825 71.943 1.00 28.13 182 ASP B N 1
ATOM 3299 C CA . ASP B 1 185 ? 16.824 3.769 73.418 1.00 28.54 182 ASP B CA 1
ATOM 3300 C C . ASP B 1 185 ? 16.773 5.193 73.998 1.00 25.14 182 ASP B C 1
ATOM 3301 O O . ASP B 1 185 ? 16.016 5.462 74.908 1.00 23.81 182 ASP B O 1
ATOM 3306 N N . ASP B 1 186 ? 17.555 6.094 73.419 1.00 24.43 183 ASP B N 1
ATOM 3307 C CA . ASP B 1 186 ? 17.575 7.506 73.832 1.00 23.29 183 ASP B CA 1
ATOM 3308 C C . ASP B 1 186 ? 16.229 8.197 73.600 1.00 22.02 183 ASP B C 1
ATOM 3309 O O . ASP B 1 186 ? 15.788 8.985 74.429 1.00 21.45 183 ASP B O 1
ATOM 3314 N N . ALA B 1 187 ? 15.590 7.904 72.466 1.00 21.64 184 ALA B N 1
ATOM 3315 C CA . ALA B 1 187 ? 14.283 8.493 72.116 1.00 20.82 184 ALA B CA 1
ATOM 3316 C C . ALA B 1 187 ? 13.227 8.101 73.170 1.00 20.76 184 ALA B C 1
ATOM 3317 O O . ALA B 1 187 ? 12.511 8.948 73.685 1.00 20.62 184 ALA B O 1
ATOM 3319 N N . GLN B 1 188 ? 13.179 6.813 73.511 1.00 20.48 185 GLN B N 1
ATOM 3320 C CA . GLN B 1 188 ? 12.244 6.335 74.525 1.00 20.56 185 GLN B CA 1
ATOM 3321 C C . GLN B 1 188 ? 12.539 6.933 75.905 1.00 20.06 185 GLN B C 1
ATOM 3322 O O . GLN B 1 188 ? 11.626 7.424 76.553 1.00 19.17 185 GLN B O 1
ATOM 3328 N N . LYS B 1 189 ? 13.800 6.847 76.339 1.00 21.22 186 LYS B N 1
ATOM 3329 C CA . LYS B 1 189 ? 14.248 7.365 77.661 1.00 22.21 186 LYS B CA 1
ATOM 3330 C C . LYS B 1 189 ? 13.897 8.851 77.845 1.00 20.48 186 LYS B C 1
ATOM 3331 O O . LYS B 1 189 ? 13.305 9.250 78.833 1.00 20.12 186 LYS B O 1
ATOM 3337 N N . MET B 1 190 ? 14.300 9.665 76.877 1.00 20.19 187 MET B N 1
ATOM 3338 C CA . MET B 1 190 ? 14.119 11.125 76.979 1.00 18.86 187 MET B CA 1
ATOM 3339 C C . MET B 1 190 ? 12.687 11.586 76.730 1.00 18.03 187 MET B C 1
ATOM 3340 O O . MET B 1 190 ? 12.260 12.583 77.315 1.00 17.36 187 MET B O 1
ATOM 3345 N N . CYS B 1 1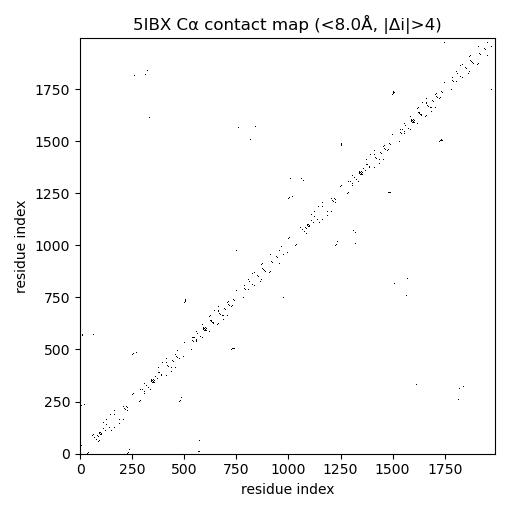91 ? 11.962 10.920 75.822 1.00 17.61 188 CYS B N 1
ATOM 3346 C CA . CYS B 1 191 ? 10.530 11.215 75.673 1.00 17.99 188 CYS B CA 1
ATOM 3347 C C . CYS B 1 191 ? 9.782 10.842 76.977 1.00 18.18 188 CYS B C 1
ATOM 3348 O O . CYS B 1 191 ? 8.845 11.535 77.405 1.00 17.76 188 CYS B O 1
ATOM 3351 N N . LYS B 1 192 ? 10.213 9.786 77.657 1.00 19.05 189 LYS B N 1
ATOM 3352 C CA . LYS B 1 192 ? 9.578 9.448 78.941 1.00 19.14 189 LYS B CA 1
ATOM 3353 C C . LYS B 1 192 ? 9.933 10.481 80.021 1.00 18.06 189 LYS B C 1
ATOM 3354 O O . LYS B 1 192 ? 9.116 10.797 80.896 1.00 17.58 189 LYS B O 1
ATOM 3360 N N . VAL B 1 193 ? 11.156 10.983 79.980 1.00 17.07 190 VAL B N 1
ATOM 3361 C CA . VAL B 1 193 ? 11.534 12.053 80.888 1.00 17.08 190 VAL B CA 1
ATOM 3362 C C . VAL B 1 193 ? 10.590 13.246 80.733 1.00 16.97 190 VAL B C 1
ATOM 3363 O O . VAL B 1 193 ? 10.169 13.856 81.746 1.00 17.01 190 VAL B O 1
ATOM 3367 N N . VAL B 1 194 ? 10.303 13.608 79.474 1.00 16.52 191 VAL B N 1
ATOM 3368 C CA . VAL B 1 194 ? 9.389 14.708 79.186 1.00 16.37 191 VAL B CA 1
ATOM 3369 C C . VAL B 1 194 ? 8.005 14.417 79.754 1.00 16.42 191 VAL B C 1
ATOM 3370 O O . VAL B 1 194 ? 7.449 15.238 80.488 1.00 16.27 191 VAL B O 1
ATOM 3374 N N . ARG B 1 195 ? 7.456 13.241 79.456 1.00 16.47 192 ARG B N 1
ATOM 3375 C CA . ARG B 1 195 ? 6.121 12.892 79.976 1.00 17.01 192 ARG B CA 1
ATOM 3376 C C . ARG B 1 195 ? 6.063 12.912 81.503 1.00 17.68 192 ARG B C 1
ATOM 3377 O O . ARG B 1 195 ? 5.077 13.364 82.122 1.00 17.90 192 ARG B O 1
ATOM 3385 N N . ASP B 1 196 ? 7.111 12.383 82.105 1.00 17.68 193 ASP B N 1
ATOM 3386 C CA . ASP B 1 196 ? 7.222 12.307 83.558 1.00 17.96 193 ASP B CA 1
ATOM 3387 C C . ASP B 1 196 ? 7.205 13.681 84.225 1.00 17.54 193 ASP B C 1
ATOM 3388 O O . ASP B 1 196 ? 6.594 13.841 85.282 1.00 17.06 193 ASP B O 1
ATOM 3393 N N A VAL B 1 197 ? 7.839 14.658 83.588 0.50 16.80 194 VAL B N 1
ATOM 3394 N N B VAL B 1 197 ? 7.828 14.673 83.603 0.50 17.06 194 VAL B N 1
ATOM 3395 C CA A VAL B 1 197 ? 7.849 16.032 84.095 0.50 16.73 194 VAL B CA 1
ATOM 3396 C CA B VAL B 1 197 ? 7.828 16.013 84.194 0.50 17.24 194 VAL B CA 1
ATOM 3397 C C A VAL B 1 197 ? 6.469 16.661 83.966 0.50 16.45 194 VAL B C 1
ATOM 3398 C C B VAL B 1 197 ? 6.469 16.693 83.966 0.50 16.71 194 VAL B C 1
ATOM 3399 O O A VAL B 1 197 ? 6.033 17.396 84.834 0.50 16.29 194 VAL B O 1
ATOM 3400 O O B VAL B 1 197 ? 6.038 17.490 84.786 0.50 16.49 194 VAL B O 1
ATOM 3407 N N . VAL B 1 198 ? 5.789 16.385 82.852 1.00 16.66 195 VAL B N 1
ATOM 3408 C CA . VAL B 1 198 ? 4.435 16.913 82.637 1.00 16.33 195 VAL B CA 1
ATOM 3409 C C . VAL B 1 198 ? 3.540 16.313 83.731 1.00 17.36 195 VAL B C 1
ATOM 3410 O O . VAL B 1 198 ? 2.763 17.022 84.363 1.00 17.66 195 VAL B O 1
ATOM 3414 N N . ALA B 1 199 ? 3.752 15.034 84.041 1.00 17.16 196 ALA B N 1
ATOM 3415 C CA . ALA B 1 199 ? 2.991 14.378 85.108 1.00 18.28 196 ALA B CA 1
ATOM 3416 C C . ALA B 1 199 ? 3.293 14.995 86.486 1.00 18.36 196 ALA B C 1
ATOM 3417 O O . ALA B 1 199 ? 2.392 15.137 87.344 1.00 19.21 196 ALA B O 1
ATOM 3419 N N . ALA B 1 200 ? 4.542 15.371 86.708 1.00 17.99 197 ALA B N 1
ATOM 3420 C CA . ALA B 1 200 ? 4.917 16.006 87.989 1.00 18.41 197 ALA B CA 1
ATOM 3421 C C . ALA B 1 200 ? 4.278 17.388 88.172 1.00 18.18 197 ALA B C 1
ATOM 3422 O O . ALA B 1 200 ? 3.900 17.780 89.296 1.00 18.58 197 ALA B O 1
ATOM 3424 N N . ASP B 1 201 ? 4.168 18.142 87.077 1.00 17.83 198 ASP B N 1
ATOM 3425 C CA . ASP B 1 201 ? 3.586 19.463 87.157 1.00 17.60 198 ASP B CA 1
ATOM 3426 C C . ASP B 1 201 ? 2.074 19.561 86.980 1.00 17.25 198 ASP B C 1
ATOM 3427 O O . ASP B 1 201 ? 1.474 20.527 87.487 1.00 17.29 198 ASP B O 1
ATOM 3432 N N . PHE B 1 202 ? 1.465 18.595 86.281 1.00 16.27 199 PHE B N 1
ATOM 3433 C CA . PHE B 1 202 ? 0.034 18.635 85.933 1.00 16.81 199 PHE B CA 1
ATOM 3434 C C . PHE B 1 202 ? -0.775 17.376 86.249 1.00 17.79 199 PHE B C 1
ATOM 3435 O O . PHE B 1 202 ? -1.988 17.383 86.097 1.00 18.59 199 PHE B O 1
ATOM 3443 N N . GLY B 1 203 ? -0.130 16.323 86.734 1.00 18.72 200 GLY B N 1
ATOM 3444 C CA . GLY B 1 203 ? -0.826 15.057 86.983 1.00 18.95 200 GLY B CA 1
ATOM 3445 C C . GLY B 1 203 ? -0.712 14.109 85.781 1.00 18.98 200 GLY B C 1
ATOM 3446 O O . GLY B 1 203 ? -0.535 14.526 84.632 1.00 18.93 200 GLY B O 1
ATOM 3447 N N . GLN B 1 204 ? -0.874 12.817 86.048 1.00 19.69 201 GLN B N 1
ATOM 3448 C CA . GLN B 1 204 ? -0.688 11.813 85.010 1.00 20.66 201 GLN B CA 1
ATOM 3449 C C . GLN B 1 204 ? -1.747 11.838 83.927 1.00 21.32 201 GLN B C 1
ATOM 3450 O O . GLN B 1 204 ? -1.447 11.456 82.816 1.00 21.32 201 GLN B O 1
ATOM 3456 N N . GLU B 1 205 ? -2.980 12.240 84.257 1.00 22.12 202 GLU B N 1
ATOM 3457 C CA . GLU B 1 205 ? -4.044 12.285 83.263 1.00 23.23 202 GLU B CA 1
ATOM 3458 C C . GLU B 1 205 ? -3.642 13.205 82.144 1.00 21.79 202 GLU B C 1
ATOM 3459 O O . GLU B 1 205 ? -3.815 12.862 80.992 1.00 22.83 202 GLU B O 1
ATOM 3465 N N . VAL B 1 206 ? -3.090 14.369 82.488 1.00 20.20 203 VAL B N 1
ATOM 3466 C CA . VAL B 1 206 ? -2.645 15.338 81.471 1.00 19.04 203 VAL B CA 1
ATOM 3467 C C . VAL B 1 206 ? -1.439 14.774 80.710 1.00 18.76 203 VAL B C 1
ATOM 3468 O O . VAL B 1 206 ? -1.347 14.905 79.490 1.00 18.27 203 VAL B O 1
ATOM 3472 N N . ALA B 1 207 ? -0.519 14.141 81.430 1.00 18.93 204 ALA B N 1
ATOM 3473 C CA . ALA B 1 207 ? 0.704 13.619 80.802 1.00 19.80 204 ALA B CA 1
ATOM 3474 C C . ALA B 1 207 ? 0.412 12.517 79.809 1.00 20.73 204 ALA B C 1
ATOM 3475 O O . ALA B 1 207 ? 1.135 12.358 78.816 1.00 21.10 204 ALA B O 1
ATOM 3477 N N . ASP B 1 208 ? -0.643 11.750 80.055 1.00 21.05 205 ASP B N 1
ATOM 3478 C CA . ASP B 1 208 ? -0.995 10.665 79.122 1.00 22.20 205 ASP B CA 1
ATOM 3479 C C . ASP B 1 208 ? -1.629 11.136 77.811 1.00 21.45 205 ASP B C 1
ATOM 3480 O O . ASP B 1 208 ? -1.795 10.334 76.873 1.00 21.35 205 ASP B O 1
ATOM 3485 N N . LYS B 1 209 ? -1.970 12.421 77.740 1.00 20.92 206 LYS B N 1
ATOM 3486 C CA . LYS B 1 209 ? -2.569 13.012 76.533 1.00 21.65 206 LYS B CA 1
ATOM 3487 C C . LYS B 1 209 ? -1.556 13.804 75.715 1.00 20.68 206 LYS B C 1
ATOM 3488 O O . LYS B 1 209 ? -1.650 13.869 74.476 1.00 19.82 206 LYS B O 1
ATOM 3494 N N . VAL B 1 210 ? -0.596 14.428 76.393 1.00 19.82 207 VAL B N 1
ATOM 3495 C CA . VAL B 1 210 ? 0.393 15.247 75.686 1.00 19.88 207 VAL B CA 1
ATOM 3496 C C . VAL B 1 210 ? 1.179 14.358 74.746 1.00 19.46 207 VAL B C 1
ATOM 3497 O O . VAL B 1 210 ? 1.548 13.234 75.089 1.00 19.66 207 VAL B O 1
ATOM 3501 N N . ARG B 1 211 ? 1.446 14.859 73.560 1.00 19.48 208 ARG B N 1
ATOM 3502 C CA . ARG B 1 211 ? 2.205 14.101 72.586 1.00 20.11 208 ARG B CA 1
ATOM 3503 C C . ARG B 1 211 ? 3.638 14.572 72.570 1.00 19.41 208 ARG B C 1
ATOM 3504 O O . ARG B 1 211 ? 3.927 15.791 72.528 1.00 18.77 208 ARG B O 1
ATOM 3512 N N . VAL B 1 212 ? 4.529 13.593 72.606 1.00 18.46 209 VAL B N 1
ATOM 3513 C CA . VAL B 1 212 ? 5.954 13.835 72.743 1.00 17.83 209 VAL B CA 1
ATOM 3514 C C . VAL B 1 212 ? 6.625 13.284 71.520 1.00 17.87 209 VAL B C 1
ATOM 3515 O O . VAL B 1 212 ? 6.600 12.078 71.271 1.00 19.12 209 VAL B O 1
ATOM 3519 N N . GLN B 1 213 ? 7.193 14.185 70.731 1.00 16.81 210 GLN B N 1
ATOM 3520 C CA . GLN B 1 213 ? 7.869 13.811 69.515 1.00 16.81 210 GLN B CA 1
ATOM 3521 C C . GLN B 1 213 ? 9.342 13.674 69.780 1.00 16.85 210 GLN B C 1
ATOM 3522 O O . GLN B 1 213 ? 9.907 14.347 70.646 1.00 16.05 210 GLN B O 1
ATOM 3528 N N . TYR B 1 214 ? 9.952 12.794 69.005 1.00 17.48 211 TYR B N 1
ATOM 3529 C CA . TYR B 1 214 ? 11.386 12.616 68.987 1.00 18.51 211 TYR B CA 1
ATOM 3530 C C . TYR B 1 214 ? 11.935 13.515 67.876 1.00 19.52 211 TYR B C 1
ATOM 3531 O O . TYR B 1 214 ? 11.472 13.467 66.752 1.00 19.34 211 TYR B O 1
ATOM 3540 N N . GLY B 1 215 ? 12.905 14.352 68.253 1.00 19.98 212 GLY B N 1
ATOM 3541 C CA . GLY B 1 215 ? 13.511 15.343 67.379 1.00 21.35 212 GLY B CA 1
ATOM 3542 C C . GLY B 1 215 ? 14.874 15.017 66.832 1.00 22.81 212 GLY B C 1
ATOM 3543 O O . GLY B 1 215 ? 15.507 15.875 66.209 1.00 23.78 212 GLY B O 1
ATOM 3544 N N . GLY B 1 216 ? 15.337 13.785 67.056 1.00 23.61 213 GLY B N 1
ATOM 3545 C CA . GLY B 1 216 ? 16.621 13.329 66.524 1.00 24.41 213 GLY B CA 1
ATOM 3546 C C . GLY B 1 216 ? 16.456 12.833 65.094 1.00 25.89 213 GLY B C 1
ATOM 3547 O O . GLY B 1 216 ? 15.382 12.893 64.531 1.00 28.13 213 GLY B O 1
ATOM 3548 N N . SER B 1 217 ? 17.518 12.316 64.506 1.00 26.87 214 SER B N 1
ATOM 3549 C CA . SER B 1 217 ? 17.433 11.838 63.134 1.00 27.28 214 SER B CA 1
ATOM 3550 C C . SER B 1 217 ? 16.596 10.576 63.025 1.00 28.47 214 SER B C 1
ATOM 3551 O O . SER B 1 217 ? 16.832 9.601 63.762 1.00 29.48 214 SER B O 1
ATOM 3554 N N . VAL B 1 218 ? 15.585 10.634 62.162 1.00 28.67 215 VAL B N 1
ATOM 3555 C CA . VAL B 1 218 ? 14.779 9.473 61.780 1.00 30.07 215 VAL B CA 1
ATOM 3556 C C . VAL B 1 218 ? 14.703 9.510 60.263 1.00 31.13 215 VAL B C 1
ATOM 3557 O O . VAL B 1 218 ? 14.879 10.577 59.639 1.00 31.07 215 VAL B O 1
ATOM 3561 N N . LYS B 1 219 ? 14.438 8.343 59.690 1.00 31.85 216 LYS B N 1
ATOM 3562 C CA . LYS B 1 219 ? 14.329 8.160 58.255 1.00 34.42 216 LYS B CA 1
ATOM 3563 C C . LYS B 1 219 ? 13.179 7.193 57.979 1.00 33.58 216 LYS B C 1
ATOM 3564 O O . LYS B 1 219 ? 12.744 6.479 58.890 1.00 33.83 216 LYS B O 1
ATOM 3570 N N . PRO B 1 220 ? 12.668 7.170 56.731 1.00 28.37 217 PRO B N 1
ATOM 3571 C CA . PRO B 1 220 ? 11.619 6.207 56.363 1.00 28.77 217 PRO B CA 1
ATOM 3572 C C . PRO B 1 220 ? 11.952 4.782 56.783 1.00 29.89 217 PRO B C 1
ATOM 3573 O O . PRO B 1 220 ? 11.075 4.038 57.215 1.00 30.28 217 PRO B O 1
ATOM 3577 N N . GLU B 1 221 ? 13.232 4.431 56.681 1.00 31.88 218 GLU B N 1
ATOM 3578 C CA . GLU B 1 221 ? 13.694 3.078 56.989 1.00 34.38 218 GLU B CA 1
ATOM 3579 C C . GLU B 1 221 ? 13.663 2.708 58.480 1.00 33.83 218 GLU B C 1
ATOM 3580 O O . GLU B 1 221 ? 13.475 1.535 58.822 1.00 34.52 218 GLU B O 1
ATOM 3586 N N . ASN B 1 222 ? 13.853 3.690 59.363 1.00 33.89 219 ASN B N 1
ATOM 3587 C CA . ASN B 1 222 ? 13.882 3.416 60.794 1.00 34.53 219 ASN B CA 1
ATOM 3588 C C . ASN B 1 222 ? 12.730 4.033 61.602 1.00 32.93 219 ASN B C 1
ATOM 3589 O O . ASN B 1 222 ? 12.620 3.787 62.799 1.00 33.70 219 ASN B O 1
ATOM 3594 N N . VAL B 1 223 ? 11.865 4.814 60.954 1.00 32.44 220 VAL B N 1
ATOM 3595 C CA . VAL B 1 223 ? 10.786 5.509 61.693 1.00 30.57 220 VAL B CA 1
ATOM 3596 C C . VAL B 1 223 ? 9.825 4.593 62.499 1.00 30.34 220 VAL B C 1
ATOM 3597 O O . VAL B 1 223 ? 9.437 4.939 63.626 1.00 30.78 220 VAL B O 1
ATOM 3601 N N . ALA B 1 224 ? 9.454 3.434 61.948 1.00 28.99 221 ALA B N 1
ATOM 3602 C CA . ALA B 1 224 ? 8.562 2.509 62.669 1.00 28.22 221 ALA B CA 1
ATOM 3603 C C . ALA B 1 224 ? 9.143 2.075 64.023 1.00 27.30 221 ALA B C 1
ATOM 3604 O O . ALA B 1 224 ? 8.407 1.943 64.985 1.00 25.58 221 ALA B O 1
ATOM 3606 N N . SER B 1 225 ? 10.457 1.872 64.073 1.00 27.46 222 SER B N 1
ATOM 3607 C CA . SER B 1 225 ? 11.144 1.429 65.305 1.00 27.83 222 SER B CA 1
ATOM 3608 C C . SER B 1 225 ? 11.127 2.506 66.382 1.00 26.08 222 SER B C 1
ATOM 3609 O O . SER B 1 225 ? 11.056 2.191 67.552 1.00 26.50 222 SER B O 1
ATOM 3612 N N . TYR B 1 226 ? 11.233 3.770 65.986 1.00 25.01 223 TYR B N 1
ATOM 3613 C CA . TYR B 1 226 ? 11.124 4.883 66.921 1.00 24.28 223 TYR B CA 1
ATOM 3614 C C . TYR B 1 226 ? 9.696 5.030 67.379 1.00 24.11 223 TYR B C 1
ATOM 3615 O O . TYR B 1 226 ? 9.439 5.191 68.577 1.00 24.24 223 TYR B O 1
ATOM 3624 N N . MET B 1 227 ? 8.758 4.913 66.428 1.00 24.29 224 MET B N 1
ATOM 3625 C CA . MET B 1 227 ? 7.332 5.049 66.737 1.00 23.73 224 MET B CA 1
ATOM 3626 C C . MET B 1 227 ? 6.785 3.941 67.649 1.00 23.61 224 MET B C 1
ATOM 3627 O O . MET B 1 227 ? 5.810 4.162 68.344 1.00 24.10 224 MET B O 1
ATOM 3632 N N . ALA B 1 228 ? 7.430 2.779 67.662 1.00 24.00 225 ALA B N 1
ATOM 3633 C CA . ALA B 1 228 ? 7.063 1.658 68.526 1.00 24.52 225 ALA B CA 1
ATOM 3634 C C . ALA B 1 228 ? 7.349 1.901 70.010 1.00 24.60 225 ALA B C 1
ATOM 3635 O O . ALA B 1 228 ? 6.833 1.185 70.873 1.00 25.39 225 ALA B O 1
ATOM 3647 N N . PRO B 1 230 ? 6.894 3.091 73.521 1.00 22.68 227 PRO B N 1
ATOM 3648 C CA . PRO B 1 230 ? 5.647 3.509 74.208 1.00 22.51 227 PRO B CA 1
ATOM 3649 C C . PRO B 1 230 ? 5.466 5.005 74.527 1.00 21.73 227 PRO B C 1
ATOM 3650 O O . PRO B 1 230 ? 4.318 5.478 74.539 1.00 21.31 227 PRO B O 1
ATOM 3654 N N . ASP B 1 231 ? 6.556 5.747 74.764 1.00 20.40 228 ASP B N 1
ATOM 3655 C CA . ASP B 1 231 ? 6.427 7.183 75.050 1.00 19.46 228 ASP B CA 1
ATOM 3656 C C . ASP B 1 231 ? 6.774 8.094 73.893 1.00 18.95 228 ASP B C 1
ATOM 3657 O O . ASP B 1 231 ? 6.817 9.318 74.086 1.00 18.10 228 ASP B O 1
ATOM 3662 N N . VAL B 1 232 ? 6.993 7.524 72.699 1.00 19.50 229 VAL B N 1
ATOM 3663 C CA . VAL B 1 232 ? 7.296 8.315 71.480 1.00 19.14 229 VAL B CA 1
ATOM 3664 C C . VAL B 1 232 ? 6.049 8.365 70.609 1.00 19.39 229 VAL B C 1
ATOM 3665 O O . VAL B 1 232 ? 5.594 7.322 70.134 1.00 18.90 229 VAL B O 1
ATOM 3669 N N . ASP B 1 233 ? 5.508 9.571 70.385 1.00 18.38 230 ASP B N 1
ATOM 3670 C CA . ASP B 1 233 ? 4.220 9.749 69.692 1.00 18.58 230 ASP B CA 1
ATOM 3671 C C . ASP B 1 233 ? 4.359 10.468 68.380 1.00 18.35 230 ASP B C 1
ATOM 3672 O O . ASP B 1 233 ? 3.354 10.923 67.803 1.00 18.48 230 ASP B O 1
ATOM 3677 N N . GLY B 1 234 ? 5.583 10.560 67.888 1.00 17.98 231 GLY B N 1
ATOM 3678 C CA . GLY B 1 234 ? 5.809 11.253 66.660 1.00 17.67 231 GLY B CA 1
ATOM 3679 C C . GLY B 1 234 ? 7.240 11.643 66.520 1.00 17.12 231 GLY B C 1
ATOM 3680 O O . GLY B 1 234 ? 8.058 11.255 67.307 1.00 16.85 231 GLY B O 1
ATOM 3681 N N . ALA B 1 235 ? 7.521 12.437 65.491 1.00 16.45 232 ALA B N 1
ATOM 3682 C CA . ALA B 1 235 ? 8.833 12.912 65.237 1.00 16.91 232 ALA B CA 1
ATOM 3683 C C . ALA B 1 235 ? 8.784 14.294 64.574 1.00 17.14 232 ALA B C 1
ATOM 3684 O O . ALA B 1 235 ? 7.922 14.541 63.758 1.00 17.74 232 ALA B O 1
ATOM 3686 N N . LEU B 1 236 ? 9.746 15.149 64.906 1.00 16.72 233 LEU B N 1
ATOM 3687 C CA . LEU B 1 236 ? 9.924 16.448 64.285 1.00 15.76 233 LEU B CA 1
ATOM 3688 C C . LEU B 1 236 ? 11.156 16.219 63.411 1.00 16.96 233 LEU B C 1
ATOM 3689 O O . LEU B 1 236 ? 12.308 16.118 63.911 1.00 16.49 233 LEU B O 1
ATOM 3694 N N . VAL B 1 237 ? 10.886 16.088 62.113 1.00 17.69 234 VAL B N 1
ATOM 3695 C CA . VAL B 1 237 ? 11.885 15.602 61.154 1.00 19.06 234 VAL B CA 1
ATOM 3696 C C . VAL B 1 237 ? 12.482 16.711 60.318 1.00 19.54 234 VAL B C 1
ATOM 3697 O O . VAL B 1 237 ? 11.752 17.472 59.698 1.00 20.07 234 VAL B O 1
ATOM 3701 N N . GLY B 1 238 ? 13.817 16.752 60.249 1.00 20.26 235 GLY B N 1
ATOM 3702 C CA . GLY B 1 238 ? 14.499 17.739 59.435 1.00 20.83 235 GLY B CA 1
ATOM 3703 C C . GLY B 1 238 ? 14.705 17.296 57.997 1.00 21.01 235 GLY B C 1
ATOM 3704 O O . GLY B 1 238 ? 13.765 17.262 57.187 1.00 22.38 235 GLY B O 1
ATOM 3705 N N . GLY B 1 239 ? 15.942 16.931 57.677 1.00 21.86 236 GLY B N 1
ATOM 3706 C CA . GLY B 1 239 ? 16.319 16.535 56.312 1.00 21.26 236 GLY B CA 1
ATOM 3707 C C . GLY B 1 239 ? 15.415 15.575 55.547 1.00 21.36 236 GLY B C 1
ATOM 3708 O O . GLY B 1 239 ? 15.185 15.765 54.351 1.00 20.35 236 GLY B O 1
ATOM 3709 N N . ALA B 1 240 ? 14.920 14.538 56.221 1.00 21.08 237 ALA B N 1
ATOM 3710 C CA . ALA B 1 240 ? 14.070 13.549 55.575 1.00 20.92 237 ALA B CA 1
ATOM 3711 C C . ALA B 1 240 ? 12.676 14.080 55.243 1.00 20.40 237 ALA B C 1
ATOM 3712 O O . ALA B 1 240 ? 11.872 13.364 54.672 1.00 21.37 237 ALA B O 1
ATOM 3714 N N . SER B 1 241 ? 12.388 15.336 55.609 1.00 19.37 238 SER B N 1
ATOM 3715 C CA . SER B 1 241 ? 11.080 15.941 55.324 1.00 18.29 238 SER B CA 1
ATOM 3716 C C . SER B 1 241 ? 11.177 16.844 54.103 1.00 18.21 238 SER B C 1
ATOM 3717 O O . SER B 1 241 ? 10.167 17.344 53.663 1.00 19.50 238 SER B O 1
ATOM 3720 N N . LEU B 1 242 ? 12.384 17.063 53.579 1.00 18.48 239 LEU B N 1
ATOM 3721 C CA . LEU B 1 242 ? 12.562 17.960 52.394 1.00 19.10 239 LEU B CA 1
ATOM 3722 C C . LEU B 1 242 ? 12.078 17.413 51.048 1.00 20.12 239 LEU B C 1
ATOM 3723 O O . LEU B 1 242 ? 11.736 18.203 50.160 1.00 20.85 239 LEU B O 1
ATOM 3728 N N . GLU B 1 243 ? 12.092 16.093 50.869 1.00 21.42 240 GLU B N 1
ATOM 3729 C CA . GLU B 1 243 ? 11.652 15.479 49.598 1.00 24.19 240 GLU B CA 1
ATOM 3730 C C . GLU B 1 243 ? 10.303 14.798 49.807 1.00 23.86 240 GLU B C 1
ATOM 3731 O O . GLU B 1 243 ? 10.104 14.091 50.808 1.00 23.79 240 GLU B O 1
ATOM 3737 N N . ALA B 1 244 ? 9.402 15.000 48.840 1.00 23.74 241 ALA B N 1
ATOM 3738 C CA . ALA B 1 244 ? 8.012 14.535 48.920 1.00 23.88 241 ALA B CA 1
ATOM 3739 C C . ALA B 1 244 ? 7.877 13.040 49.196 1.00 24.95 241 ALA B C 1
ATOM 3740 O O . ALA B 1 244 ? 7.171 12.647 50.118 1.00 23.48 241 ALA B O 1
ATOM 3742 N N . GLU B 1 245 ? 8.531 12.209 48.396 1.00 26.20 242 GLU B N 1
ATOM 3743 C CA . GLU B 1 245 ? 8.429 10.764 48.619 1.00 28.43 242 GLU B CA 1
ATOM 3744 C C . GLU B 1 245 ? 9.015 10.298 49.966 1.00 27.24 242 GLU B C 1
ATOM 3745 O O . GLU B 1 245 ? 8.421 9.420 50.610 1.00 26.78 242 GLU B O 1
ATOM 3751 N N . SER B 1 246 ? 10.122 10.909 50.426 1.00 25.56 243 SER B N 1
ATOM 3752 C CA . SER B 1 246 ? 10.702 10.578 51.753 1.00 24.66 243 SER B CA 1
ATOM 3753 C C . SER B 1 246 ? 9.711 10.974 52.854 1.00 23.78 243 SER B C 1
ATOM 3754 O O . SER B 1 246 ? 9.475 10.202 53.779 1.00 23.03 243 SER B O 1
ATOM 3757 N N . PHE B 1 247 ? 9.118 12.174 52.723 1.00 23.89 244 PHE B N 1
ATOM 3758 C CA . PHE B 1 247 ? 8.117 12.614 53.686 1.00 22.26 244 PHE B CA 1
ATOM 3759 C C . PHE B 1 247 ? 6.957 11.626 53.750 1.00 23.85 244 PHE B C 1
ATOM 3760 O O . PHE B 1 247 ? 6.535 11.205 54.856 1.00 21.46 244 PHE B O 1
ATOM 3768 N N . LEU B 1 248 ? 6.444 11.242 52.576 1.00 22.48 245 LEU B N 1
ATOM 3769 C CA . LEU B 1 248 ? 5.351 10.277 52.535 1.00 23.38 245 LEU B CA 1
ATOM 3770 C C . LEU B 1 248 ? 5.753 8.943 53.136 1.00 23.88 245 LEU B C 1
ATOM 3771 O O . LEU B 1 248 ? 4.936 8.279 53.785 1.00 23.52 245 LEU B O 1
ATOM 3776 N N . ALA B 1 249 ? 7.010 8.558 52.931 1.00 24.59 246 ALA B N 1
ATOM 3777 C CA . ALA B 1 249 ? 7.517 7.292 53.446 1.00 25.13 246 ALA B CA 1
ATOM 3778 C C . ALA B 1 249 ? 7.581 7.256 54.971 1.00 25.86 246 ALA B C 1
ATOM 3779 O O . ALA B 1 249 ? 7.505 6.173 55.562 1.00 27.16 246 ALA B O 1
ATOM 3781 N N . LEU B 1 250 ? 7.644 8.435 55.604 1.00 25.51 247 LEU B N 1
ATOM 3782 C CA . LEU B 1 250 ? 7.651 8.550 57.079 1.00 25.79 247 LEU B CA 1
ATOM 3783 C C . LEU B 1 250 ? 6.296 8.271 57.725 1.00 26.90 247 LEU B C 1
ATOM 3784 O O . LEU B 1 250 ? 6.205 8.211 58.952 1.00 27.90 247 LEU B O 1
ATOM 3789 N N . LEU B 1 251 ? 5.243 8.125 56.915 1.00 27.70 248 LEU B N 1
ATOM 3790 C CA . LEU B 1 251 ? 3.881 7.939 57.435 1.00 28.22 248 LEU B CA 1
ATOM 3791 C C . LEU B 1 251 ? 3.347 6.506 57.276 1.00 31.82 248 LEU B C 1
ATOM 3792 O O . LEU B 1 251 ? 2.233 6.224 57.706 1.00 33.91 248 LEU B O 1
ATOM 3797 N N . ASP B 1 252 ? 4.126 5.614 56.656 1.00 33.75 249 ASP B N 1
ATOM 3798 C CA . ASP B 1 252 ? 3.667 4.235 56.376 1.00 36.08 249 ASP B CA 1
ATOM 3799 C C . ASP B 1 252 ? 3.741 3.226 57.531 1.00 36.81 249 ASP B C 1
ATOM 3800 O O . ASP B 1 252 ? 3.375 2.071 57.347 1.00 35.42 249 ASP B O 1
ATOM 3805 N N . PHE B 1 253 ? 4.212 3.656 58.701 1.00 36.30 250 PHE B N 1
ATOM 3806 C CA . PHE B 1 253 ? 4.331 2.777 59.878 1.00 37.70 250 PHE B CA 1
ATOM 3807 C C . PHE B 1 253 ? 2.989 2.335 60.499 1.00 40.31 250 PHE B C 1
ATOM 3808 O O . PHE B 1 253 ? 2.989 1.474 61.365 1.00 43.19 250 PHE B O 1
ATOM 3816 N N . VAL B 1 254 ? 1.885 2.984 60.110 1.00 44.98 251 VAL B N 1
ATOM 3817 C CA . VAL B 1 254 ? 0.508 2.621 60.525 1.00 47.84 251 VAL B CA 1
ATOM 3818 C C . VAL B 1 254 ? 0.414 1.962 61.913 1.00 49.46 251 VAL B C 1
ATOM 3819 O O . VAL B 1 254 ? 0.243 0.738 62.048 1.00 48.11 251 VAL B O 1
ATOM 3823 N N . SER C 2 5 ? -24.233 48.585 97.552 1.00 41.97 2 SER C N 1
ATOM 3824 C CA . SER C 2 5 ? -24.964 47.841 98.624 1.00 42.38 2 SER C CA 1
ATOM 3825 C C . SER C 2 5 ? -24.574 46.350 98.712 1.00 37.27 2 SER C C 1
ATOM 3826 O O . SER C 2 5 ? -25.383 45.518 99.124 1.00 37.78 2 SER C O 1
ATOM 3829 N N . ARG C 2 6 ? -23.349 46.002 98.307 1.00 33.48 3 ARG C N 1
ATOM 3830 C CA . ARG C 2 6 ? -22.883 44.624 98.475 1.00 29.85 3 ARG C CA 1
ATOM 3831 C C . ARG C 2 6 ? -22.351 44.540 99.890 1.00 29.19 3 ARG C C 1
ATOM 3832 O O . ARG C 2 6 ? -21.496 45.358 100.288 1.00 29.93 3 ARG C O 1
ATOM 3840 N N . LYS C 2 7 ? -22.844 43.574 100.660 1.00 28.02 4 LYS C N 1
ATOM 3841 C CA . LYS C 2 7 ? -22.414 43.440 102.047 1.00 27.91 4 LYS C CA 1
ATOM 3842 C C . LYS C 2 7 ? -20.956 42.968 102.063 1.00 25.50 4 LYS C C 1
ATOM 3843 O O . LYS C 2 7 ? -20.638 41.981 101.418 1.00 23.55 4 LYS C O 1
ATOM 3849 N N . PRO C 2 8 ? -20.075 43.669 102.799 1.00 24.31 5 PRO C N 1
ATOM 3850 C CA . PRO C 2 8 ? -18.692 43.230 102.890 1.00 23.18 5 PRO C CA 1
ATOM 3851 C C . PRO C 2 8 ? -18.559 41.860 103.553 1.00 21.63 5 PRO C C 1
ATOM 3852 O O . PRO C 2 8 ? -19.306 41.576 104.475 1.00 21.50 5 PRO C O 1
ATOM 3856 N N . PHE C 2 9 ? -17.579 41.058 103.118 1.00 19.88 6 PHE C N 1
ATOM 3857 C CA . PHE C 2 9 ? -17.408 39.691 103.646 1.00 19.38 6 PHE C CA 1
ATOM 3858 C C . PHE C 2 9 ? -15.938 39.407 103.884 1.00 19.02 6 PHE C C 1
ATOM 3859 O O . PHE C 2 9 ? -15.151 39.297 102.947 1.00 18.25 6 PHE C O 1
ATOM 3867 N N . ILE C 2 10 ? -15.565 39.322 105.160 1.00 19.97 7 ILE C N 1
ATOM 3868 C CA . ILE C 2 10 ? -14.206 38.985 105.537 1.00 19.62 7 ILE C CA 1
ATOM 3869 C C . ILE C 2 10 ? -14.227 37.504 105.939 1.00 19.16 7 ILE C C 1
ATOM 3870 O O . ILE C 2 10 ? -14.929 37.120 106.890 1.00 18.22 7 ILE C O 1
ATOM 3875 N N . ALA C 2 11 ? -13.473 36.692 105.214 1.00 17.51 8 ALA C N 1
ATOM 3876 C CA . ALA C 2 11 ? -13.357 35.269 105.505 1.00 16.99 8 ALA C CA 1
ATOM 3877 C C . ALA C 2 11 ? -11.959 34.919 105.926 1.00 17.88 8 ALA C C 1
ATOM 3878 O O . ALA C 2 11 ? -10.996 35.153 105.188 1.00 17.34 8 ALA C O 1
ATOM 3880 N N . GLY C 2 12 ? -11.823 34.361 107.128 1.00 18.42 9 GLY C N 1
ATOM 3881 C CA . GLY C 2 12 ? -10.520 33.953 107.596 1.00 18.63 9 GLY C CA 1
ATOM 3882 C C . GLY C 2 12 ? -10.188 32.540 107.200 1.00 18.14 9 GLY C C 1
ATOM 3883 O O . GLY C 2 12 ? -10.798 31.615 107.726 1.00 18.22 9 GLY C O 1
ATOM 3884 N N . ASN C 2 13 ? -9.272 32.373 106.238 1.00 17.00 10 ASN C N 1
ATOM 3885 C CA . ASN C 2 13 ? -8.796 31.034 105.862 1.00 16.39 10 ASN C CA 1
ATOM 3886 C C . ASN C 2 13 ? -7.684 30.566 106.792 1.00 16.08 10 ASN C C 1
ATOM 3887 O O . ASN C 2 13 ? -6.522 30.996 106.675 1.00 16.77 10 ASN C O 1
ATOM 3892 N N . TRP C 2 14 ? -8.009 29.693 107.734 1.00 15.14 11 TRP C N 1
ATOM 3893 C CA . TRP C 2 14 ? -6.983 29.173 108.626 1.00 15.45 11 TRP C CA 1
ATOM 3894 C C . TRP C 2 14 ? -5.942 28.279 107.961 1.00 15.00 11 TRP C C 1
ATOM 3895 O O . TRP C 2 14 ? -4.879 28.049 108.528 1.00 15.23 11 TRP C O 1
ATOM 3906 N N . LYS C 2 15 ? -6.268 27.742 106.783 1.00 14.17 12 LYS C N 1
ATOM 3907 C CA . LYS C 2 15 ? -5.419 26.799 106.064 1.00 14.39 12 LYS C CA 1
ATOM 3908 C C . LYS C 2 15 ? -5.234 25.582 106.971 1.00 14.14 12 LYS C C 1
ATOM 3909 O O . LYS C 2 15 ? -6.164 25.258 107.694 1.00 13.67 12 LYS C O 1
ATOM 3915 N N . MET C 2 16 ? -4.082 24.933 106.941 1.00 13.60 13 MET C N 1
ATOM 3916 C CA . MET C 2 16 ? -3.901 23.708 107.721 1.00 14.27 13 MET C CA 1
ATOM 3917 C C . MET C 2 16 ? -3.302 24.076 109.077 1.00 14.07 13 MET C C 1
ATOM 3918 O O . MET C 2 16 ? -2.130 23.834 109.335 1.00 15.83 13 MET C O 1
ATOM 3923 N N . ASN C 2 17 ? -4.129 24.700 109.905 1.00 14.88 14 ASN C N 1
ATOM 3924 C CA . ASN C 2 17 ? -3.758 25.143 111.253 1.00 15.98 14 ASN C CA 1
ATOM 3925 C C . ASN C 2 17 ? -4.937 24.991 112.199 1.00 16.18 14 ASN C C 1
ATOM 3926 O O . ASN C 2 17 ? -6.112 25.190 111.789 1.00 16.25 14 ASN C O 1
ATOM 3931 N N . LYS C 2 18 ? -4.605 24.626 113.444 1.00 17.14 15 LYS C N 1
ATOM 3932 C CA . LYS C 2 18 ? -5.525 24.494 114.591 1.00 17.82 15 LYS C CA 1
ATOM 3933 C C . LYS C 2 18 ? -6.165 23.126 114.771 1.00 17.06 15 LYS C C 1
ATOM 3934 O O . LYS C 2 18 ? -6.614 22.506 113.810 1.00 17.43 15 LYS C O 1
ATOM 3940 N N . ASN C 2 19 ? -6.130 22.654 116.023 1.00 18.37 16 ASN C N 1
ATOM 3941 C CA . ASN C 2 19 ? -6.805 21.447 116.437 1.00 17.75 16 ASN C CA 1
ATOM 3942 C C . ASN C 2 19 ? -8.173 21.879 116.970 1.00 18.33 16 ASN C C 1
ATOM 3943 O O . ASN C 2 19 ? -8.446 23.087 117.123 1.00 17.88 16 ASN C O 1
ATOM 3948 N N . PRO C 2 20 ? -9.037 20.922 117.260 1.00 18.73 17 PRO C N 1
ATOM 3949 C CA . PRO C 2 20 ? -10.353 21.312 117.742 1.00 18.59 17 PRO C CA 1
ATOM 3950 C C . PRO C 2 20 ? -10.389 22.205 118.984 1.00 19.41 17 PRO C C 1
ATOM 3951 O O . PRO C 2 20 ? -11.216 23.122 119.044 1.00 19.54 17 PRO C O 1
ATOM 3955 N N . GLU C 2 21 ? -9.535 21.957 119.973 1.00 20.61 18 GLU C N 1
ATOM 3956 C CA . GLU C 2 21 ? -9.550 22.821 121.180 1.00 21.82 18 GLU C CA 1
ATOM 3957 C C . GLU C 2 21 ? -9.116 24.252 120.854 1.00 21.05 18 GLU C C 1
ATOM 3958 O O . GLU C 2 21 ? -9.662 25.204 121.421 1.00 21.11 18 GLU C O 1
ATOM 3964 N N A GLU C 2 22 ? -8.141 24.392 119.953 0.70 19.86 19 GLU C N 1
ATOM 3965 N N B GLU C 2 22 ? -8.137 24.402 119.959 0.30 20.32 19 GLU C N 1
ATOM 3966 C CA A GLU C 2 22 ? -7.677 25.708 119.505 0.70 20.09 19 GLU C CA 1
ATOM 3967 C CA B GLU C 2 22 ? -7.673 25.729 119.538 0.30 20.48 19 GLU C CA 1
ATOM 3968 C C A GLU C 2 22 ? -8.778 26.418 118.749 0.70 19.56 19 GLU C C 1
ATOM 3969 C C B GLU C 2 22 ? -8.749 26.433 118.712 0.30 19.95 19 GLU C C 1
ATOM 3970 O O A GLU C 2 22 ? -9.050 27.606 118.991 0.70 19.72 19 GLU C O 1
ATOM 3971 O O B GLU C 2 22 ? -8.959 27.641 118.857 0.30 20.40 19 GLU C O 1
ATOM 3982 N N . ALA C 2 23 ? -9.457 25.665 117.885 1.00 19.54 20 ALA C N 1
ATOM 3983 C CA . ALA C 2 23 ? -10.574 26.198 117.101 1.00 18.78 20 ALA C CA 1
ATOM 3984 C C . ALA C 2 23 ? -11.726 26.645 118.020 1.00 19.51 20 ALA C C 1
ATOM 3985 O O . ALA C 2 23 ? -12.324 27.694 117.818 1.00 19.24 20 ALA C O 1
ATOM 3987 N N . LYS C 2 24 ? -12.021 25.843 119.037 1.00 20.20 21 LYS C N 1
ATOM 3988 C CA . LYS C 2 24 ? -13.063 26.190 120.025 1.00 21.78 21 LYS C CA 1
ATOM 3989 C C . LYS C 2 24 ? -12.688 27.468 120.785 1.00 22.71 21 LYS C C 1
ATOM 3990 O O . LYS C 2 24 ? -13.527 28.343 120.980 1.00 22.90 21 LYS C O 1
ATOM 3996 N N . ALA C 2 25 ? -11.435 27.564 121.221 1.00 23.25 22 ALA C N 1
ATOM 3997 C CA . ALA C 2 25 ? -10.995 28.749 121.999 1.00 24.38 22 ALA C CA 1
ATOM 3998 C C . ALA C 2 25 ? -11.096 30.025 121.165 1.00 24.42 22 ALA C C 1
ATOM 3999 O O . ALA C 2 25 ? -11.513 31.077 121.671 1.00 24.83 22 ALA C O 1
ATOM 4001 N N . PHE C 2 26 ? -10.749 29.921 119.880 1.00 22.39 23 PHE C N 1
ATOM 4002 C CA . PHE C 2 26 ? -10.846 31.072 118.961 1.00 21.54 23 PHE C CA 1
ATOM 4003 C C . PHE C 2 26 ? -12.294 31.551 118.824 1.00 21.91 23 PHE C C 1
ATOM 4004 O O . PHE C 2 26 ? -12.589 32.747 119.005 1.00 22.33 23 PHE C O 1
ATOM 4012 N N . VAL C 2 27 ? -13.196 30.613 118.519 1.00 21.44 24 VAL C N 1
ATOM 4013 C CA . VAL C 2 27 ? -14.611 30.933 118.333 1.00 22.26 24 VAL C CA 1
ATOM 4014 C C . VAL C 2 27 ? -15.178 31.529 119.627 1.00 23.29 24 VAL C C 1
ATOM 4015 O O . VAL C 2 27 ? -15.914 32.511 119.603 1.00 23.62 24 VAL C O 1
ATOM 4019 N N . GLU C 2 28 ? -14.818 30.953 120.762 1.00 25.47 25 GLU C N 1
ATOM 4020 C CA . GLU C 2 28 ? -15.241 31.518 122.051 1.00 27.84 25 GLU C CA 1
ATOM 4021 C C . GLU C 2 28 ? -14.782 32.964 122.239 1.00 27.91 25 GLU C C 1
ATOM 4022 O O . GLU C 2 28 ? -15.458 33.769 122.880 1.00 28.57 25 GLU C O 1
ATOM 4028 N N . ALA C 2 29 ? -13.633 33.295 121.680 1.00 27.06 26 ALA C N 1
ATOM 4029 C CA . ALA C 2 29 ? -13.074 34.653 121.795 1.00 28.45 26 ALA C CA 1
ATOM 4030 C C . ALA C 2 29 ? -13.579 35.678 120.756 1.00 28.81 26 ALA C C 1
ATOM 4031 O O . ALA C 2 29 ? -13.409 36.893 120.967 1.00 29.63 26 ALA C O 1
ATOM 4033 N N A VAL C 2 30 ? -14.182 35.220 119.655 0.50 27.53 27 VAL C N 1
ATOM 4034 N N B VAL C 2 30 ? -14.174 35.189 119.668 0.50 27.64 27 VAL C N 1
ATOM 4035 C CA A VAL C 2 30 ? -14.661 36.135 118.603 0.50 27.87 27 VAL C CA 1
ATOM 4036 C CA B VAL C 2 30 ? -14.625 36.025 118.557 0.50 27.96 27 VAL C CA 1
ATOM 4037 C C A VAL C 2 30 ? -16.162 36.110 118.296 0.50 28.69 27 VAL C C 1
ATOM 4038 C C B VAL C 2 30 ? -16.133 36.086 118.287 0.50 28.82 27 VAL C C 1
ATOM 4039 O O A VAL C 2 30 ? -16.685 37.087 117.775 0.50 28.53 27 VAL C O 1
ATOM 4040 O O B VAL C 2 30 ? -16.627 37.096 117.802 0.50 28.75 27 VAL C O 1
ATOM 4047 N N . ALA C 2 31 ? -16.852 35.008 118.591 1.00 29.02 28 ALA C N 1
ATOM 4048 C CA . ALA C 2 31 ? -18.275 34.904 118.284 1.00 30.91 28 ALA C CA 1
ATOM 4049 C C . ALA C 2 31 ? -19.128 36.056 118.802 1.00 33.10 28 ALA C C 1
ATOM 4050 O O . ALA C 2 31 ? -19.820 36.707 118.033 1.00 33.61 28 ALA C O 1
ATOM 4052 N N A SER C 2 32 ? -19.015 36.342 120.093 0.70 34.98 29 SER C N 1
ATOM 4053 N N B SER C 2 32 ? -19.017 36.332 120.097 0.30 34.06 29 SER C N 1
ATOM 4054 C CA A SER C 2 32 ? -19.842 37.368 120.736 0.70 37.11 29 SER C CA 1
ATOM 4055 C CA B SER C 2 32 ? -19.818 37.365 120.757 0.30 35.42 29 SER C CA 1
ATOM 4056 C C A SER C 2 32 ? -19.349 38.808 120.537 0.70 36.53 29 SER C C 1
ATOM 4057 C C B SER C 2 32 ? -19.350 38.806 120.529 0.30 35.84 29 SER C C 1
ATOM 4058 O O A SER C 2 32 ? -20.010 39.746 120.975 0.70 39.23 29 SER C O 1
ATOM 4059 O O B SER C 2 32 ? -20.037 39.743 120.934 0.30 37.58 29 SER C O 1
ATOM 4064 N N . LYS C 2 33 ? -18.195 38.980 119.887 1.00 35.85 30 LYS C N 1
ATOM 4065 C CA . LYS C 2 33 ? -17.622 40.306 119.640 1.00 35.70 30 LYS C CA 1
ATOM 4066 C C . LYS C 2 33 ? -17.663 40.782 118.185 1.00 33.55 30 LYS C C 1
ATOM 4067 O O . LYS C 2 33 ? -17.086 41.833 117.863 1.00 33.25 30 LYS C O 1
ATOM 4073 N N . LEU C 2 34 ? -18.350 40.044 117.307 1.00 31.06 31 LEU C N 1
ATOM 4074 C CA . LEU C 2 34 ? -18.447 40.439 115.903 1.00 28.41 31 LEU C CA 1
ATOM 4075 C C . LEU C 2 34 ? -19.397 41.622 115.751 1.00 29.91 31 LEU C C 1
ATOM 4076 O O . LEU C 2 34 ? -20.289 41.804 116.583 1.00 29.08 31 LEU C O 1
ATOM 4081 N N . PRO C 2 35 ? -19.218 42.425 114.685 1.00 29.82 32 PRO C N 1
ATOM 4082 C CA . PRO C 2 35 ? -20.157 43.519 114.452 1.00 31.69 32 PRO C CA 1
ATOM 4083 C C . PRO C 2 35 ? -21.516 42.991 114.012 1.00 32.67 32 PRO C C 1
ATOM 4084 O O . PRO C 2 35 ? -21.658 41.811 113.693 1.00 33.01 32 PRO C O 1
ATOM 4088 N N . SER C 2 36 ? -22.505 43.869 113.995 1.00 35.49 33 SER C N 1
ATOM 4089 C CA . SER C 2 36 ? -23.826 43.522 113.503 1.00 36.11 33 SER C CA 1
ATOM 4090 C C . SER C 2 36 ? -23.706 42.951 112.075 1.00 34.77 33 SER C C 1
ATOM 4091 O O . SER C 2 36 ? -22.878 43.415 111.290 1.00 33.34 33 SER C O 1
ATOM 4094 N N A SER C 2 37 ? -24.530 41.950 111.756 0.70 34.19 34 SER C N 1
ATOM 4095 N N B SER C 2 37 ? -24.541 41.959 111.759 0.30 34.65 34 SER C N 1
ATOM 4096 C CA A SER C 2 37 ? -24.518 41.329 110.422 0.70 34.31 34 SER C CA 1
ATOM 4097 C CA B SER C 2 37 ? -24.554 41.329 110.433 0.30 34.59 34 SER C CA 1
ATOM 4098 C C A SER C 2 37 ? -24.855 42.325 109.307 0.70 34.99 34 SER C C 1
ATOM 4099 C C B SER C 2 37 ? -24.844 42.330 109.314 0.30 35.38 34 SER C C 1
ATOM 4100 O O A SER C 2 37 ? -24.482 42.116 108.161 0.70 35.59 34 SER C O 1
ATOM 4101 O O B SER C 2 37 ? -24.436 42.128 108.173 0.30 35.30 34 SER C O 1
ATOM 4106 N N . ASP C 2 38 ? -25.552 43.405 109.656 1.00 37.39 35 ASP C N 1
ATOM 4107 C CA . ASP C 2 38 ? -25.880 44.475 108.710 1.00 38.73 35 ASP C CA 1
ATOM 4108 C C . ASP C 2 38 ? -24.641 45.253 108.220 1.00 38.12 35 ASP C C 1
ATOM 4109 O O . ASP C 2 38 ? -24.682 45.871 107.154 1.00 39.08 35 ASP C O 1
ATOM 4114 N N . LEU C 2 39 ? -23.558 45.235 109.002 1.00 35.14 36 LEU C N 1
ATOM 4115 C CA . LEU C 2 39 ? -22.349 45.986 108.674 1.00 32.79 36 LEU C CA 1
ATOM 4116 C C . LEU C 2 39 ? -21.305 45.179 107.906 1.00 30.23 36 LEU C C 1
ATOM 4117 O O . LEU C 2 39 ? -20.734 45.664 106.928 1.00 28.15 36 LEU C O 1
ATOM 4122 N N . VAL C 2 40 ? -21.079 43.942 108.340 1.00 27.97 37 VAL C N 1
ATOM 4123 C CA . VAL C 2 40 ? -20.078 43.093 107.693 1.00 26.92 37 VAL C CA 1
ATOM 4124 C C . VAL C 2 40 ? -20.355 41.629 107.992 1.00 25.06 37 VAL C C 1
ATOM 4125 O O . VAL C 2 40 ? -20.785 41.285 109.092 1.00 25.62 37 VAL C O 1
ATOM 4129 N N . GLU C 2 41 ? -20.151 40.784 106.992 1.00 23.14 38 GLU C N 1
ATOM 4130 C CA . GLU C 2 41 ? -20.246 39.346 107.178 1.00 22.97 38 GLU C CA 1
ATOM 4131 C C . GLU C 2 41 ? -18.839 38.811 107.534 1.00 21.56 38 GLU C C 1
ATOM 4132 O O . GLU C 2 41 ? -17.848 39.120 106.860 1.00 21.50 38 GLU C O 1
ATOM 4138 N N . ALA C 2 42 ? -18.764 38.033 108.604 1.00 20.67 39 ALA C N 1
ATOM 4139 C CA . ALA C 2 42 ? -17.520 37.464 109.073 1.00 19.87 39 ALA C CA 1
ATOM 4140 C C . ALA C 2 42 ? -17.597 35.952 109.122 1.00 19.74 39 ALA C C 1
ATOM 4141 O O . ALA C 2 42 ? -18.519 35.393 109.757 1.00 19.78 39 ALA C O 1
ATOM 4143 N N . GLY C 2 43 ? -16.598 35.293 108.510 1.00 19.16 40 GLY C N 1
ATOM 4144 C CA . GLY C 2 43 ? -16.532 33.836 108.506 1.00 18.46 40 GLY C CA 1
ATOM 4145 C C . GLY C 2 43 ? -15.143 33.262 108.731 1.00 17.59 40 GLY C C 1
ATOM 4146 O O . GLY C 2 43 ? -14.124 33.956 108.593 1.00 17.46 40 GLY C O 1
ATOM 4147 N N . ILE C 2 44 ? -15.111 31.969 109.058 1.00 17.30 41 ILE C N 1
ATOM 4148 C CA . ILE C 2 44 ? -13.872 31.213 109.257 1.00 17.54 41 ILE C CA 1
ATOM 4149 C C . ILE C 2 44 ? -13.925 29.947 108.403 1.00 16.98 41 ILE C C 1
ATOM 4150 O O . ILE C 2 44 ? -14.910 29.197 108.467 1.00 16.25 41 ILE C O 1
ATOM 4155 N N . ALA C 2 45 ? -12.917 29.750 107.548 1.00 15.65 42 ALA C N 1
ATOM 4156 C CA . ALA C 2 45 ? -12.774 28.487 106.788 1.00 15.29 42 ALA C CA 1
ATOM 4157 C C . ALA C 2 45 ? -11.817 27.624 107.598 1.00 15.13 42 ALA C C 1
ATOM 4158 O O . ALA C 2 45 ? -10.651 27.916 107.669 1.00 14.97 42 ALA C O 1
ATOM 4160 N N . ALA C 2 46 ? -12.328 26.585 108.257 1.00 15.35 43 ALA C N 1
ATOM 4161 C CA . ALA C 2 46 ? -11.561 25.756 109.203 1.00 15.02 43 ALA C CA 1
ATOM 4162 C C . ALA C 2 46 ? -11.269 24.383 108.639 1.00 15.40 43 ALA C C 1
ATOM 4163 O O . ALA C 2 46 ? -11.999 23.916 107.750 1.00 14.24 43 ALA C O 1
ATOM 4165 N N . PRO C 2 47 ? -10.208 23.715 109.166 1.00 15.25 44 PRO C N 1
ATOM 4166 C CA . PRO C 2 47 ? -9.924 22.329 108.684 1.00 14.71 44 PRO C CA 1
ATOM 4167 C C . PRO C 2 47 ? -11.100 21.363 108.903 1.00 15.23 44 PRO C C 1
ATOM 4168 O O . PRO C 2 47 ? -11.886 21.549 109.872 1.00 15.49 44 PRO C O 1
ATOM 4172 N N . ALA C 2 48 ? -11.217 20.329 108.063 1.00 15.18 45 ALA C N 1
ATOM 4173 C CA . ALA C 2 48 ? -12.318 19.392 108.228 1.00 14.73 45 ALA C CA 1
ATOM 4174 C C . ALA C 2 48 ? -12.369 18.754 109.601 1.00 15.69 45 ALA C C 1
ATOM 4175 O O . ALA C 2 48 ? -13.488 18.542 110.115 1.00 16.49 45 ALA C O 1
ATOM 4177 N N . LEU C 2 49 ? -11.207 18.492 110.222 1.00 15.53 46 LEU C N 1
ATOM 4178 C CA . LEU C 2 49 ? -11.158 17.894 111.587 1.00 16.39 46 LEU C CA 1
ATOM 4179 C C . LEU C 2 49 ? -11.823 18.765 112.617 1.00 17.05 46 LEU C C 1
ATOM 4180 O O . LEU C 2 49 ? -12.357 18.261 113.610 1.00 16.64 46 LEU C O 1
ATOM 4185 N N . ASP C 2 50 ? -11.792 20.076 112.382 1.00 16.20 47 ASP C N 1
ATOM 4186 C CA . ASP C 2 50 ? -12.335 21.036 113.334 1.00 16.59 47 ASP C CA 1
ATOM 4187 C C . ASP C 2 50 ? -13.754 21.511 113.069 1.00 16.76 47 ASP C C 1
ATOM 4188 O O . ASP C 2 50 ? -14.311 22.244 113.884 1.00 16.96 47 ASP C O 1
ATOM 4193 N N . LEU C 2 51 ? -14.348 21.155 111.928 1.00 17.42 48 LEU C N 1
ATOM 4194 C CA . LEU C 2 51 ? -15.647 21.762 111.557 1.00 16.98 48 LEU C CA 1
ATOM 4195 C C . LEU C 2 51 ? -16.820 21.541 112.505 1.00 17.12 48 LEU C C 1
ATOM 4196 O O . LEU C 2 51 ? -17.545 22.502 112.799 1.00 17.20 48 LEU C O 1
ATOM 4201 N N . THR C 2 52 ? -17.015 20.321 113.002 1.00 17.42 49 THR C N 1
ATOM 4202 C CA . THR C 2 52 ? -18.134 20.090 113.915 1.00 17.61 49 THR C CA 1
ATOM 4203 C C . THR C 2 52 ? -17.963 20.901 115.199 1.00 18.44 49 THR C C 1
ATOM 4204 O O . THR C 2 52 ? -18.963 21.397 115.770 1.00 18.09 49 THR C O 1
ATOM 4208 N N . THR C 2 53 ? -16.715 21.023 115.653 1.00 18.02 50 THR C N 1
ATOM 4209 C CA . THR C 2 53 ? -16.391 21.789 116.847 1.00 18.89 50 THR C CA 1
ATOM 4210 C C . THR C 2 53 ? -16.659 23.277 116.606 1.00 18.73 50 THR C C 1
ATOM 4211 O O . THR C 2 53 ? -17.264 23.923 117.448 1.00 19.30 50 THR C O 1
ATOM 4215 N N . VAL C 2 54 ? -16.234 23.805 115.465 1.00 18.38 51 VAL C N 1
ATOM 4216 C CA . VAL C 2 54 ? -16.472 25.212 115.160 1.00 18.35 51 VAL C CA 1
ATOM 4217 C C . VAL C 2 54 ? -17.996 25.482 115.073 1.00 18.60 51 VAL C C 1
ATOM 4218 O O . VAL C 2 54 ? -18.479 26.459 115.598 1.00 17.81 51 VAL C O 1
ATOM 4222 N N . LEU C 2 55 ? -18.713 24.614 114.372 1.00 16.79 52 LEU C N 1
ATOM 4223 C CA . LEU C 2 55 ? -20.131 24.777 114.192 1.00 17.67 52 LEU C CA 1
ATOM 4224 C C . LEU C 2 55 ? -20.871 24.813 115.515 1.00 18.44 52 LEU C C 1
ATOM 4225 O O . LEU C 2 55 ? -21.768 25.637 115.686 1.00 20.47 52 LEU C O 1
ATOM 4230 N N . ALA C 2 56 ? -20.501 23.933 116.447 1.00 18.05 53 ALA C N 1
ATOM 4231 C CA . ALA C 2 56 ? -21.190 23.842 117.709 1.00 19.28 53 ALA C CA 1
ATOM 4232 C C . ALA C 2 56 ? -20.913 25.040 118.609 1.00 20.53 53 ALA C C 1
ATOM 4233 O O . ALA C 2 56 ? -21.801 25.512 119.301 1.00 21.91 53 ALA C O 1
ATOM 4235 N N . VAL C 2 57 ? -19.688 25.536 118.572 1.00 20.75 54 VAL C N 1
ATOM 4236 C CA . VAL C 2 57 ? -19.297 26.680 119.398 1.00 21.27 54 VAL C CA 1
ATOM 4237 C C . VAL C 2 57 ? -19.877 27.984 118.808 1.00 21.99 54 VAL C C 1
ATOM 4238 O O . VAL C 2 57 ? -20.231 28.917 119.557 1.00 23.59 54 VAL C O 1
ATOM 4242 N N . ALA C 2 58 ? -19.994 28.042 117.481 1.00 21.93 55 ALA C N 1
ATOM 4243 C CA . ALA C 2 58 ? -20.515 29.220 116.763 1.00 22.61 55 ALA C CA 1
ATOM 4244 C C . ALA C 2 58 ? -22.048 29.281 116.690 1.00 24.04 55 ALA C C 1
ATOM 4245 O O . ALA C 2 58 ? -22.614 30.296 116.329 1.00 23.52 55 ALA C O 1
ATOM 4247 N N . LYS C 2 59 ? -22.719 28.213 117.098 1.00 25.73 56 LYS C N 1
ATOM 4248 C CA . LYS C 2 59 ? -24.163 28.149 116.998 1.00 27.54 56 LYS C CA 1
ATOM 4249 C C . LYS C 2 59 ? -24.858 29.277 117.752 1.00 27.11 56 LYS C C 1
ATOM 4250 O O . LYS C 2 59 ? -24.594 29.519 118.935 1.00 27.75 56 LYS C O 1
ATOM 4256 N N . GLY C 2 60 ? -25.711 29.998 117.035 1.00 26.69 57 GLY C N 1
ATOM 4257 C CA . GLY C 2 60 ? -26.453 31.117 117.594 1.00 26.74 57 GLY C CA 1
ATOM 4258 C C . GLY C 2 60 ? -25.777 32.457 117.372 1.00 27.24 57 GLY C C 1
ATOM 4259 O O . GLY C 2 60 ? -26.408 33.513 117.572 1.00 27.95 57 GLY C O 1
ATOM 4260 N N . SER C 2 61 ? -24.499 32.435 116.982 1.00 25.42 58 SER C N 1
ATOM 4261 C CA . SER C 2 61 ? -23.748 33.671 116.678 1.00 25.82 58 SER C CA 1
ATOM 4262 C C . SER C 2 61 ? -23.924 34.036 115.212 1.00 25.70 58 SER C C 1
ATOM 4263 O O . SER C 2 61 ? -24.549 33.302 114.448 1.00 26.28 58 SER C O 1
ATOM 4266 N N . ASN C 2 62 ? -23.328 35.153 114.811 1.00 27.01 59 ASN C N 1
ATOM 4267 C CA . ASN C 2 62 ? -23.320 35.554 113.393 1.00 27.88 59 ASN C CA 1
ATOM 4268 C C . ASN C 2 62 ? -22.048 35.116 112.652 1.00 26.01 59 ASN C C 1
ATOM 4269 O O . ASN C 2 62 ? -21.837 35.512 111.513 1.00 27.18 59 ASN C O 1
ATOM 4274 N N . LEU C 2 63 ? -21.219 34.285 113.288 1.00 24.26 60 LEU C N 1
ATOM 4275 C CA . LEU C 2 63 ? -20.008 33.785 112.652 1.00 22.08 60 LEU C CA 1
ATOM 4276 C C . LEU C 2 63 ? -20.378 32.756 111.593 1.00 22.36 60 LEU C C 1
ATOM 4277 O O . LEU C 2 63 ? -21.030 31.749 111.908 1.00 22.32 60 LEU C O 1
ATOM 4282 N N . LYS C 2 64 ? -20.024 33.032 110.342 1.00 21.08 61 LYS C N 1
ATOM 4283 C CA . LYS C 2 64 ? -20.233 32.082 109.254 1.00 21.10 61 LYS C CA 1
ATOM 4284 C C . LYS C 2 64 ? -19.102 31.050 109.245 1.00 20.29 61 LYS C C 1
ATOM 4285 O O . LYS C 2 64 ? -17.972 31.336 109.631 1.00 19.45 61 LYS C O 1
ATOM 4291 N N . VAL C 2 65 ? -19.438 29.830 108.847 1.00 19.79 62 VAL C N 1
ATOM 4292 C CA . VAL C 2 65 ? -18.483 28.721 108.843 1.00 18.48 62 VAL C CA 1
ATOM 4293 C C . VAL C 2 65 ? -18.302 28.176 107.430 1.00 18.63 62 VAL C C 1
ATOM 4294 O O . VAL C 2 65 ? -19.290 27.880 106.738 1.00 18.62 62 VAL C O 1
ATOM 4298 N N . ALA C 2 66 ? -17.032 28.040 107.024 1.00 16.38 63 ALA C N 1
ATOM 4299 C CA . ALA C 2 66 ? -16.658 27.530 105.711 1.00 16.22 63 ALA C CA 1
ATOM 4300 C C . ALA C 2 66 ? -15.710 26.335 105.792 1.00 15.16 63 ALA C C 1
ATOM 4301 O O . ALA C 2 66 ? -14.956 26.194 106.770 1.00 15.15 63 ALA C O 1
ATOM 4303 N N . ALA C 2 67 ? -15.831 25.442 104.798 1.00 15.36 64 ALA C N 1
ATOM 4304 C CA . ALA C 2 67 ? -14.886 24.338 104.613 1.00 13.96 64 ALA C CA 1
ATOM 4305 C C . ALA C 2 67 ? -13.837 24.898 103.677 1.00 14.07 64 ALA C C 1
ATOM 4306 O O . ALA C 2 67 ? -14.100 25.910 102.983 1.00 14.48 64 ALA C O 1
ATOM 4308 N N . GLN C 2 68 ? -12.672 24.268 103.681 1.00 13.46 65 GLN C N 1
ATOM 4309 C CA . GLN C 2 68 ? -11.575 24.699 102.827 1.00 13.68 65 GLN C CA 1
ATOM 4310 C C . GLN C 2 68 ? -11.511 24.000 101.475 1.00 14.65 65 GLN C C 1
ATOM 4311 O O . GLN C 2 68 ? -10.633 24.320 100.676 1.00 14.99 65 GLN C O 1
ATOM 4317 N N . ASN C 2 69 ? -12.355 22.984 101.286 1.00 14.78 66 ASN C N 1
ATOM 4318 C CA . ASN C 2 69 ? -12.429 22.208 100.076 1.00 14.59 66 ASN C CA 1
ATOM 4319 C C . ASN C 2 69 ? -13.488 21.121 100.262 1.00 14.62 66 ASN C C 1
ATOM 4320 O O . ASN C 2 69 ? -13.872 20.827 101.391 1.00 15.31 66 ASN C O 1
ATOM 4325 N N . CYS C 2 70 ? -13.936 20.530 99.149 1.00 14.13 67 CYS C N 1
ATOM 4326 C CA . CYS C 2 70 ? -14.822 19.369 99.183 1.00 14.01 67 CYS C CA 1
ATOM 4327 C C . CYS C 2 70 ? -14.719 18.695 97.811 1.00 14.49 67 CYS C C 1
ATOM 4328 O O . CYS C 2 70 ? -14.164 19.255 96.883 1.00 14.65 67 CYS C O 1
ATOM 4331 N N . TYR C 2 71 ? -15.223 17.476 97.705 1.00 14.06 68 TYR C N 1
ATOM 4332 C CA . TYR C 2 71 ? -15.249 16.761 96.448 1.00 14.49 68 TYR C CA 1
ATOM 4333 C C . TYR C 2 71 ? -16.545 17.089 95.725 1.00 15.69 68 TYR C C 1
ATOM 4334 O O . TYR C 2 71 ? -17.380 17.820 96.251 1.00 16.85 68 TYR C O 1
ATOM 4343 N N . PHE C 2 72 ? -16.757 16.516 94.533 1.00 16.80 69 PHE C N 1
ATOM 4344 C CA . PHE C 2 72 ? -17.935 16.872 93.733 1.00 17.71 69 PHE C CA 1
ATOM 4345 C C . PHE C 2 72 ? -18.981 15.758 93.602 1.00 18.95 69 PHE C C 1
ATOM 4346 O O . PHE C 2 72 ? -19.836 15.797 92.704 1.00 19.41 69 PHE C O 1
ATOM 4354 N N . GLU C 2 73 ? -18.883 14.751 94.472 1.00 18.20 70 GLU C N 1
ATOM 4355 C CA . GLU C 2 73 ? -19.899 13.716 94.607 1.00 18.71 70 GLU C CA 1
ATOM 4356 C C . GLU C 2 73 ? -20.303 13.716 96.063 1.00 17.41 70 GLU C C 1
ATOM 4357 O O . GLU C 2 73 ? -19.488 14.052 96.912 1.00 16.10 70 GLU C O 1
ATOM 4363 N N . ASN C 2 74 ? -21.547 13.300 96.363 1.00 16.67 71 ASN C N 1
ATOM 4364 C CA . ASN C 2 74 ? -22.022 13.258 97.759 1.00 16.26 71 ASN C CA 1
ATOM 4365 C C . ASN C 2 74 ? -21.434 12.118 98.587 1.00 15.59 71 ASN C C 1
ATOM 4366 O O . ASN C 2 74 ? -21.217 12.260 99.800 1.00 15.40 71 ASN C O 1
ATOM 4371 N N . ALA C 2 75 ? -21.290 10.962 97.962 1.00 15.82 72 ALA C N 1
ATOM 4372 C CA . ALA C 2 75 ? -20.778 9.786 98.660 1.00 15.38 72 ALA C CA 1
ATOM 4373 C C . ALA C 2 75 ? -20.204 8.819 97.677 1.00 16.22 72 ALA C C 1
ATOM 4374 O O . ALA C 2 75 ? -20.649 8.772 96.516 1.00 18.00 72 ALA C O 1
ATOM 4376 N N . GLY C 2 76 ? -19.247 8.020 98.140 1.00 14.58 73 GLY C N 1
ATOM 4377 C CA . GLY C 2 76 ? -18.720 6.946 97.307 1.00 14.89 73 GLY C CA 1
ATOM 4378 C C . GLY C 2 76 ? -17.289 6.582 97.566 1.00 14.36 73 GLY C C 1
ATOM 4379 O O . GLY C 2 76 ? -16.713 6.953 98.590 1.00 12.75 73 GLY C O 1
ATOM 4380 N N . ALA C 2 77 ? -16.723 5.933 96.558 1.00 14.74 74 ALA C N 1
ATOM 4381 C CA . ALA C 2 77 ? -15.388 5.317 96.645 1.00 15.40 74 ALA C CA 1
ATOM 4382 C C . ALA C 2 77 ? -14.291 6.327 96.353 1.00 14.94 74 ALA C C 1
ATOM 4383 O O . ALA C 2 77 ? -13.543 6.225 95.367 1.00 16.44 74 ALA C O 1
ATOM 4385 N N . PHE C 2 78 ? -14.196 7.284 97.266 1.00 15.02 75 PHE C N 1
ATOM 4386 C CA . PHE C 2 78 ? -13.249 8.402 97.168 1.00 14.47 75 PHE C CA 1
ATOM 4387 C C . PHE C 2 78 ? -12.533 8.580 98.504 1.00 14.48 75 PHE C C 1
ATOM 4388 O O . PHE C 2 78 ? -12.720 9.574 99.219 1.00 13.91 75 PHE C O 1
ATOM 4396 N N . THR C 2 79 ? -11.667 7.613 98.796 1.00 14.20 76 THR C N 1
ATOM 4397 C CA . THR C 2 79 ? -10.960 7.576 100.065 1.00 13.88 76 THR C CA 1
ATOM 4398 C C . THR C 2 79 ? -10.231 8.886 100.349 1.00 14.11 76 THR C C 1
ATOM 4399 O O . THR C 2 79 ? -9.496 9.386 99.505 1.00 13.80 76 THR C O 1
ATOM 4403 N N . GLY C 2 80 ? -10.477 9.438 101.523 1.00 13.75 77 GLY C N 1
ATOM 4404 C CA . GLY C 2 80 ? -9.817 10.656 101.968 1.00 14.45 77 GLY C CA 1
ATOM 4405 C C . GLY C 2 80 ? -10.498 11.958 101.627 1.00 14.20 77 GLY C C 1
ATOM 4406 O O . GLY C 2 80 ? -10.062 13.029 102.108 1.00 15.45 77 GLY C O 1
ATOM 4407 N N . GLU C 2 81 ? -11.593 11.898 100.868 1.00 13.86 78 GLU C N 1
ATOM 4408 C CA . GLU C 2 81 ? -12.352 13.103 100.466 1.00 13.78 78 GLU C CA 1
ATOM 4409 C C . GLU C 2 81 ? -13.463 13.563 101.423 1.00 13.74 78 GLU C C 1
ATOM 4410 O O . GLU C 2 81 ? -14.060 12.767 102.176 1.00 14.84 78 GLU C O 1
ATOM 4416 N N . THR C 2 82 ? -13.712 14.863 101.384 1.00 14.07 79 THR C N 1
ATOM 4417 C CA . THR C 2 82 ? -14.731 15.501 102.198 1.00 14.72 79 THR C CA 1
ATOM 4418 C C . THR C 2 82 ? -15.994 15.697 101.366 1.00 14.38 79 THR C C 1
ATOM 4419 O O . THR C 2 82 ? -15.963 16.304 100.311 1.00 13.52 79 THR C O 1
ATOM 4423 N N . SER C 2 83 ? -17.109 15.178 101.867 1.00 14.37 80 SER C N 1
ATOM 4424 C CA . SER C 2 83 ? -18.397 15.244 101.155 1.00 14.96 80 SER C CA 1
ATOM 4425 C C . SER C 2 83 ? -19.151 16.561 101.364 1.00 14.76 80 SER C C 1
ATOM 4426 O O . SER C 2 83 ? -19.263 17.011 102.496 1.00 14.07 80 SER C O 1
ATOM 4429 N N . PRO C 2 84 ? -19.631 17.199 100.257 1.00 15.17 81 PRO C N 1
ATOM 4430 C CA . PRO C 2 84 ? -20.474 18.404 100.354 1.00 15.48 81 PRO C CA 1
ATOM 4431 C C . PRO C 2 84 ? -21.840 18.124 100.972 1.00 15.66 81 PRO C C 1
ATOM 4432 O O . PRO C 2 84 ? -22.441 19.019 101.577 1.00 16.31 81 PRO C O 1
ATOM 4436 N N . GLN C 2 85 ? -22.300 16.876 100.843 1.00 14.72 82 GLN C N 1
ATOM 4437 C CA . GLN C 2 85 ? -23.560 16.483 101.446 1.00 15.80 82 GLN C CA 1
ATOM 4438 C C . GLN C 2 85 ? -23.388 16.479 102.950 1.00 15.77 82 GLN C C 1
ATOM 4439 O O . GLN C 2 85 ? -24.235 17.020 103.655 1.00 17.18 82 GLN C O 1
ATOM 4445 N N . VAL C 2 86 ? -22.315 15.875 103.450 1.00 14.63 83 VAL C N 1
ATOM 4446 C CA . VAL C 2 86 ? -22.060 15.902 104.898 1.00 14.88 83 VAL C CA 1
ATOM 4447 C C . VAL C 2 86 ? -21.797 17.340 105.348 1.00 14.83 83 VAL C C 1
ATOM 4448 O O . VAL C 2 86 ? -22.240 17.720 106.392 1.00 15.29 83 VAL C O 1
ATOM 4452 N N . LEU C 2 87 ? -21.059 18.126 104.556 1.00 14.50 84 LEU C N 1
ATOM 4453 C CA . LEU C 2 87 ? -20.834 19.550 104.960 1.00 14.97 84 LEU C CA 1
ATOM 4454 C C . LEU C 2 87 ? -22.177 20.266 105.196 1.00 15.85 84 LEU C C 1
ATOM 4455 O O . LEU C 2 87 ? -22.354 20.998 106.184 1.00 16.13 84 LEU C O 1
ATOM 4460 N N . LYS C 2 88 ? -23.147 20.058 104.308 1.00 16.13 85 LYS C N 1
ATOM 4461 C CA . LYS C 2 88 ? -24.478 20.668 104.514 1.00 16.82 85 LYS C CA 1
ATOM 4462 C C . LYS C 2 88 ? -25.141 20.078 105.758 1.00 16.91 85 LYS C C 1
ATOM 4463 O O . LYS C 2 88 ? -25.662 20.809 106.602 1.00 16.58 85 LYS C O 1
ATOM 4469 N N . GLU C 2 89 ? -25.123 18.751 105.870 1.00 17.14 86 GLU C N 1
ATOM 4470 C CA . GLU C 2 89 ? -25.738 18.071 107.014 1.00 18.00 86 GLU C CA 1
ATOM 4471 C C . GLU C 2 89 ? -25.285 18.590 108.400 1.00 17.98 86 GLU C C 1
ATOM 4472 O O . GLU C 2 89 ? -26.100 18.736 109.327 1.00 18.94 86 GLU C O 1
ATOM 4478 N N . ILE C 2 90 ? -24.017 18.934 108.522 1.00 17.25 87 ILE C N 1
ATOM 4479 C CA . ILE C 2 90 ? -23.500 19.454 109.794 1.00 17.59 87 ILE C CA 1
ATOM 4480 C C . ILE C 2 90 ? -23.768 20.941 109.994 1.00 17.76 87 ILE C C 1
ATOM 4481 O O . ILE C 2 90 ? -23.518 21.466 111.084 1.00 19.09 87 ILE C O 1
ATOM 4486 N N . GLY C 2 91 ? -24.192 21.629 108.932 1.00 17.72 88 GLY C N 1
ATOM 4487 C CA . GLY C 2 91 ? -24.546 23.052 108.961 1.00 18.01 88 GLY C CA 1
ATOM 4488 C C . GLY C 2 91 ? -23.587 24.065 108.340 1.00 17.57 88 GLY C C 1
ATOM 4489 O O . GLY C 2 91 ? -23.693 25.244 108.634 1.00 17.75 88 GLY C O 1
ATOM 4490 N N . THR C 2 92 ? -22.652 23.622 107.498 1.00 16.78 89 THR C N 1
ATOM 4491 C CA . THR C 2 92 ? -21.688 24.532 106.902 1.00 17.00 89 THR C CA 1
ATOM 4492 C C . THR C 2 92 ? -22.347 25.576 105.990 1.00 17.41 89 THR C C 1
ATOM 4493 O O . THR C 2 92 ? -23.302 25.272 105.266 1.00 17.84 89 THR C O 1
ATOM 4497 N N . ASP C 2 93 ? -21.843 26.819 106.018 1.00 17.76 90 ASP C N 1
ATOM 4498 C CA . ASP C 2 93 ? -22.380 27.890 105.173 1.00 18.51 90 ASP C CA 1
ATOM 4499 C C . ASP C 2 93 ? -21.748 27.939 103.781 1.00 18.48 90 ASP C C 1
ATOM 4500 O O . ASP C 2 93 ? -22.468 27.995 102.771 1.00 17.25 90 ASP C O 1
ATOM 4505 N N . TYR C 2 94 ? -20.407 27.985 103.753 1.00 17.68 91 TYR C N 1
ATOM 4506 C CA . TYR C 2 94 ? -19.616 28.134 102.519 1.00 17.26 91 TYR C CA 1
ATOM 4507 C C . TYR C 2 94 ? -18.568 27.047 102.329 1.00 15.90 91 TYR C C 1
ATOM 4508 O O . TYR C 2 94 ? -18.179 26.358 103.271 1.00 16.01 91 TYR C O 1
ATOM 4517 N N . VAL C 2 95 ? -18.082 26.925 101.103 1.00 15.08 92 VAL C N 1
ATOM 4518 C CA . VAL C 2 95 ? -16.948 26.051 100.809 1.00 14.80 92 VAL C CA 1
ATOM 4519 C C . VAL C 2 95 ? -16.016 26.783 99.867 1.00 14.81 92 VAL C C 1
ATOM 4520 O O . VAL C 2 95 ? -16.442 27.201 98.804 1.00 14.93 92 VAL C O 1
ATOM 4524 N N . VAL C 2 96 ? -14.754 26.919 100.286 1.00 14.73 93 VAL C N 1
ATOM 4525 C CA . VAL C 2 96 ? -13.701 27.513 99.487 1.00 14.96 93 VAL C CA 1
ATOM 4526 C C . VAL C 2 96 ? -13.276 26.463 98.487 1.00 14.37 93 VAL C C 1
ATOM 4527 O O . VAL C 2 96 ? -13.026 25.314 98.837 1.00 13.83 93 VAL C O 1
ATOM 4531 N N . ILE C 2 97 ? -13.288 26.814 97.229 1.00 14.14 94 ILE C N 1
ATOM 4532 C CA . ILE C 2 97 ? -12.850 25.893 96.218 1.00 14.60 94 ILE C CA 1
ATOM 4533 C C . ILE C 2 97 ? -11.872 26.606 95.290 1.00 13.43 94 ILE C C 1
ATOM 4534 O O . ILE C 2 97 ? -11.972 27.836 95.081 1.00 13.24 94 ILE C O 1
ATOM 4539 N N . GLY C 2 98 ? -10.972 25.830 94.702 1.00 13.60 95 GLY C N 1
ATOM 4540 C CA . GLY C 2 98 ? -10.026 26.377 93.747 1.00 14.06 95 GLY C CA 1
ATOM 4541 C C . GLY C 2 98 ? -8.929 27.235 94.320 1.00 13.90 95 GLY C C 1
ATOM 4542 O O . GLY C 2 98 ? -8.273 27.965 93.571 1.00 14.60 95 GLY C O 1
ATOM 4543 N N . HIS C 2 99 ? -8.695 27.136 95.625 1.00 13.75 96 HIS C N 1
ATOM 4544 C CA . HIS C 2 99 ? -7.616 27.889 96.226 1.00 13.30 96 HIS C CA 1
ATOM 4545 C C . HIS C 2 99 ? -6.287 27.621 95.465 1.00 13.21 96 HIS C C 1
ATOM 4546 O O . HIS C 2 99 ? -6.015 26.500 95.034 1.00 12.28 96 HIS C O 1
ATOM 4553 N N . SER C 2 100 ? -5.472 28.667 95.305 1.00 12.21 97 SER C N 1
ATOM 4554 C CA . SER C 2 100 ? -4.165 28.546 94.645 1.00 12.76 97 SER C CA 1
ATOM 4555 C C . SER C 2 100 ? -3.339 27.309 95.078 1.00 12.98 97 SER C C 1
ATOM 4556 O O . SER C 2 100 ? -2.743 26.634 94.243 1.00 14.11 97 SER C O 1
ATOM 4559 N N . GLU C 2 101 ? -3.316 27.030 96.382 1.00 13.05 98 GLU C N 1
ATOM 4560 C CA . GLU C 2 101 ? -2.581 25.905 96.957 1.00 13.10 98 GLU C CA 1
ATOM 4561 C C . GLU C 2 101 ? -3.083 24.564 96.452 1.00 13.04 98 GLU C C 1
ATOM 4562 O O . GLU C 2 101 ? -2.303 23.668 96.268 1.00 13.29 98 GLU C O 1
ATOM 4568 N N . ARG C 2 102 ? -4.397 24.439 96.239 1.00 13.76 99 ARG C N 1
ATOM 4569 C CA . ARG C 2 102 ? -4.957 23.183 95.724 1.00 13.39 99 ARG C CA 1
ATOM 4570 C C . ARG C 2 102 ? -4.743 23.060 94.223 1.00 12.87 99 ARG C C 1
ATOM 4571 O O . ARG C 2 102 ? -4.537 21.992 93.706 1.00 13.71 99 ARG C O 1
ATOM 4579 N N . ARG C 2 103 ? -4.860 24.161 93.484 1.00 13.37 100 ARG C N 1
ATOM 4580 C CA . ARG C 2 103 ? -4.583 24.109 92.074 1.00 13.27 100 ARG C CA 1
ATOM 4581 C C . ARG C 2 103 ? -3.093 23.773 91.877 1.00 13.63 100 ARG C C 1
ATOM 4582 O O . ARG C 2 103 ? -2.754 23.130 90.886 1.00 14.20 100 ARG C O 1
ATOM 4590 N N . ASP C 2 104 ? -2.230 24.214 92.819 1.00 13.60 101 ASP C N 1
ATOM 4591 C CA . ASP C 2 104 ? -0.800 23.946 92.774 1.00 14.60 101 ASP C CA 1
ATOM 4592 C C . ASP C 2 104 ? -0.475 22.515 93.193 1.00 14.33 101 ASP C C 1
ATOM 4593 O O . ASP C 2 104 ? -0.298 21.636 92.345 1.00 16.08 101 ASP C O 1
ATOM 4598 N N . TYR C 2 105 ? -0.463 22.262 94.495 1.00 14.70 102 TYR C N 1
ATOM 4599 C CA . TYR C 2 105 ? -0.024 20.971 95.025 1.00 14.70 102 TYR C CA 1
ATOM 4600 C C . TYR C 2 105 ? -0.836 19.771 94.549 1.00 14.44 102 TYR C C 1
ATOM 4601 O O . TYR C 2 105 ? -0.283 18.686 94.367 1.00 15.22 102 TYR C O 1
ATOM 4610 N N . PHE C 2 106 ? -2.125 19.969 94.360 1.00 13.96 103 PHE C N 1
ATOM 4611 C CA . PHE C 2 106 ? -3.020 18.865 94.014 1.00 14.47 103 PHE C CA 1
ATOM 4612 C C . PHE C 2 106 ? -3.553 18.903 92.589 1.00 14.53 103 PHE C C 1
ATOM 4613 O O . PHE C 2 106 ? -4.435 18.111 92.212 1.00 14.60 103 PHE C O 1
ATOM 4621 N N . HIS C 2 107 ? -2.973 19.773 91.766 1.00 14.00 104 HIS C N 1
ATOM 4622 C CA . HIS C 2 107 ? -3.304 19.831 90.331 1.00 15.51 104 HIS C CA 1
ATOM 4623 C C . HIS C 2 107 ? -4.797 19.986 90.027 1.00 14.88 104 HIS C C 1
ATOM 4624 O O . HIS C 2 107 ? -5.275 19.497 89.019 1.00 15.31 104 HIS C O 1
ATOM 4631 N N . GLU C 2 108 ? -5.530 20.704 90.871 1.00 14.87 105 GLU C N 1
ATOM 4632 C CA . GLU C 2 108 ? -6.973 20.824 90.642 1.00 15.86 105 GLU C CA 1
ATOM 4633 C C . GLU C 2 108 ? -7.201 21.658 89.405 1.00 15.60 105 GLU C C 1
ATOM 4634 O O . GLU C 2 108 ? -6.519 22.669 89.220 1.00 16.33 105 GLU C O 1
ATOM 4640 N N . THR C 2 109 ? -8.111 21.203 88.555 1.00 14.07 106 THR C N 1
ATOM 4641 C CA . THR C 2 109 ? -8.410 21.869 87.283 1.00 15.20 106 THR C CA 1
ATOM 4642 C C . THR C 2 109 ? -9.646 22.757 87.332 1.00 14.90 106 THR C C 1
ATOM 4643 O O . THR C 2 109 ? -10.457 22.680 88.263 1.00 14.85 106 THR C O 1
ATOM 4647 N N . ASP C 2 110 ? -9.791 23.602 86.306 1.00 15.70 107 ASP C N 1
ATOM 4648 C CA . ASP C 2 110 ? -11.004 24.391 86.136 1.00 16.29 107 ASP C CA 1
ATOM 4649 C C . ASP C 2 110 ? -12.241 23.477 86.037 1.00 16.64 107 ASP C C 1
ATOM 4650 O O . ASP C 2 110 ? -13.297 23.821 86.575 1.00 16.54 107 ASP C O 1
ATOM 4655 N N . GLU C 2 111 ? -12.107 22.310 85.400 1.00 17.22 108 GLU C N 1
ATOM 4656 C CA . GLU C 2 111 ? -13.235 21.381 85.323 1.00 19.06 108 GLU C CA 1
ATOM 4657 C C . GLU C 2 111 ? -13.625 20.893 86.721 1.00 18.48 108 GLU C C 1
ATOM 4658 O O . GLU C 2 111 ? -14.808 20.802 86.996 1.00 18.50 108 GLU C O 1
ATOM 4664 N N . ASP C 2 112 ? -12.629 20.569 87.565 1.00 18.00 109 ASP C N 1
ATOM 4665 C CA . ASP C 2 112 ? -12.867 20.126 88.971 1.00 17.58 109 ASP C CA 1
ATOM 4666 C C . ASP C 2 112 ? -13.638 21.225 89.724 1.00 16.77 109 ASP C C 1
ATOM 4667 O O . ASP C 2 112 ? -14.598 20.943 90.453 1.00 15.66 109 ASP C O 1
ATOM 4672 N N . ILE C 2 113 ? -13.222 22.482 89.527 1.00 15.76 110 ILE C N 1
ATOM 4673 C CA . ILE C 2 113 ? -13.809 23.595 90.254 1.00 15.24 110 ILE C CA 1
ATOM 4674 C C . ILE C 2 113 ? -15.249 23.833 89.847 1.00 15.90 110 ILE C C 1
ATOM 4675 O O . ILE C 2 113 ? -16.095 24.077 90.687 1.00 14.97 110 ILE C O 1
ATOM 4680 N N . ASN C 2 114 ? -15.510 23.779 88.546 1.00 17.10 111 ASN C N 1
ATOM 4681 C CA . ASN C 2 114 ? -16.861 23.921 88.037 1.00 18.51 111 ASN C CA 1
ATOM 4682 C C . ASN C 2 114 ? -17.789 22.850 88.631 1.00 18.12 111 ASN C C 1
ATOM 4683 O O . ASN C 2 114 ? -18.873 23.162 89.102 1.00 18.50 111 ASN C O 1
ATOM 4688 N N . LYS C 2 115 ? -17.317 21.607 88.663 1.00 18.17 112 LYS C N 1
ATOM 4689 C CA . LYS C 2 115 ? -18.104 20.507 89.250 1.00 18.48 112 LYS C CA 1
ATOM 4690 C C . LYS C 2 115 ? -18.335 20.723 90.732 1.00 17.99 112 LYS C C 1
ATOM 4691 O O . LYS C 2 115 ? -19.448 20.446 91.235 1.00 17.85 112 LYS C O 1
ATOM 4697 N N . LYS C 2 116 ? -17.320 21.245 91.429 1.00 16.63 113 LYS C N 1
ATOM 4698 C CA . LYS C 2 116 ? -17.466 21.519 92.849 1.00 16.93 113 LYS C CA 1
ATOM 4699 C C . LYS C 2 116 ? -18.511 22.637 93.085 1.00 16.88 113 LYS C C 1
ATOM 4700 O O . LYS C 2 116 ? -19.350 22.531 93.937 1.00 15.06 113 LYS C O 1
ATOM 4706 N N . ALA C 2 117 ? -18.448 23.705 92.301 1.00 16.18 114 ALA C N 1
ATOM 4707 C CA . ALA C 2 117 ? -19.424 24.805 92.442 1.00 17.06 114 ALA C CA 1
ATOM 4708 C C . ALA C 2 117 ? -20.856 24.284 92.303 1.00 17.20 114 ALA C C 1
ATOM 4709 O O . ALA C 2 117 ? -21.737 24.632 93.079 1.00 18.36 114 ALA C O 1
ATOM 4711 N N . LYS C 2 118 ? -21.064 23.416 91.316 1.00 17.83 115 LYS C N 1
ATOM 4712 C CA . LYS C 2 118 ? -22.374 22.836 91.059 1.00 18.68 115 LYS C CA 1
ATOM 4713 C C . LYS C 2 118 ? -22.786 21.934 92.224 1.00 17.58 115 LYS C C 1
ATOM 4714 O O . LYS C 2 118 ? -23.918 22.008 92.676 1.00 17.98 115 LYS C O 1
ATOM 4720 N N . ALA C 2 119 ? -21.852 21.132 92.708 1.00 16.92 116 ALA C N 1
ATOM 4721 C CA . ALA C 2 119 ? -22.101 20.238 93.844 1.00 17.12 116 ALA C CA 1
ATOM 4722 C C . ALA C 2 119 ? -22.485 21.034 95.087 1.00 17.58 116 ALA C C 1
ATOM 4723 O O . ALA C 2 119 ? -23.344 20.612 95.894 1.00 18.39 116 ALA C O 1
ATOM 4725 N N . ILE C 2 120 ? -21.796 22.169 95.278 1.00 17.20 117 ILE C N 1
ATOM 4726 C CA . ILE C 2 120 ? -22.024 23.019 96.441 1.00 17.82 117 ILE C CA 1
ATOM 4727 C C . ILE C 2 120 ? -23.433 23.594 96.411 1.00 18.04 117 ILE C C 1
ATOM 4728 O O . ILE C 2 120 ? -24.115 23.615 97.465 1.00 18.12 117 ILE C O 1
ATOM 4733 N N . PHE C 2 121 ? -23.864 24.092 95.241 1.00 17.79 118 PHE C N 1
ATOM 4734 C CA . PHE C 2 121 ? -25.241 24.585 95.114 1.00 18.87 118 PHE C CA 1
ATOM 4735 C C . PHE C 2 121 ? -26.257 23.473 95.205 1.00 18.55 118 PHE C C 1
ATOM 4736 O O . PHE C 2 121 ? -27.305 23.680 95.791 1.00 18.54 118 PHE C O 1
ATOM 4744 N N . ALA C 2 122 ? -25.955 22.303 94.625 1.00 18.86 119 ALA C N 1
ATOM 4745 C CA . ALA C 2 122 ? -26.888 21.172 94.675 1.00 19.25 119 ALA C CA 1
ATOM 4746 C C . ALA C 2 122 ? -27.148 20.771 96.109 1.00 19.61 119 ALA C C 1
ATOM 4747 O O . ALA C 2 122 ? -28.252 20.310 96.421 1.00 20.98 119 ALA C O 1
ATOM 4749 N N . ASN C 2 123 ? -26.142 20.959 96.970 1.00 18.43 120 ASN C N 1
ATOM 4750 C CA . ASN C 2 123 ? -26.244 20.695 98.426 1.00 18.25 120 ASN C CA 1
ATOM 4751 C C . ASN C 2 123 ? -26.643 21.895 99.310 1.00 18.80 120 ASN C C 1
ATOM 4752 O O . ASN C 2 123 ? -26.489 21.833 100.535 1.00 19.36 120 ASN C O 1
ATOM 4757 N N . GLY C 2 124 ? -27.104 22.989 98.706 1.00 19.01 121 GLY C N 1
ATOM 4758 C CA . GLY C 2 124 ? -27.616 24.128 99.468 1.00 19.13 121 GLY C CA 1
ATOM 4759 C C . GLY C 2 124 ? -26.642 24.989 100.237 1.00 19.49 121 GLY C C 1
ATOM 4760 O O . GLY C 2 124 ? -27.016 25.567 101.230 1.00 19.79 121 GLY C O 1
ATOM 4761 N N . MET C 2 125 ? -25.397 25.066 99.760 1.00 18.89 122 MET C N 1
ATOM 4762 C CA . MET C 2 125 ? -24.381 25.925 100.360 1.00 18.60 122 MET C CA 1
ATOM 4763 C C . MET C 2 125 ? -23.934 26.907 99.293 1.00 18.97 122 MET C C 1
ATOM 4764 O O . MET C 2 125 ? -24.410 26.860 98.157 1.00 18.78 122 MET C O 1
ATOM 4769 N N . LEU C 2 126 ? -22.987 27.779 99.659 1.00 18.31 123 LEU C N 1
ATOM 4770 C CA . LEU C 2 126 ? -22.478 28.817 98.754 1.00 18.36 123 LEU C CA 1
ATOM 4771 C C . LEU C 2 126 ? -20.976 28.624 98.544 1.00 17.32 123 LEU C C 1
ATOM 4772 O O . LEU C 2 126 ? -20.266 28.343 99.514 1.00 16.95 123 LEU C O 1
ATOM 4777 N N . PRO C 2 127 ? -20.485 28.769 97.297 1.00 17.17 124 PRO C N 1
ATOM 4778 C CA . PRO C 2 127 ? -19.031 28.638 97.112 1.00 16.45 124 PRO C CA 1
ATOM 4779 C C . PRO C 2 127 ? -18.251 29.954 97.294 1.00 16.53 124 PRO C C 1
ATOM 4780 O O . PRO C 2 127 ? -18.815 31.026 97.081 1.00 16.90 124 PRO C O 1
ATOM 4784 N N . ILE C 2 128 ? -17.006 29.832 97.741 1.00 16.23 125 ILE C N 1
ATOM 4785 C CA . ILE C 2 128 ? -16.022 30.923 97.689 1.00 16.25 125 ILE C CA 1
ATOM 4786 C C . ILE C 2 128 ? -15.069 30.386 96.613 1.00 16.16 125 ILE C C 1
ATOM 4787 O O . ILE C 2 128 ? -14.251 29.502 96.886 1.00 15.05 125 ILE C O 1
ATOM 4792 N N . ILE C 2 129 ? -15.180 30.925 95.390 1.00 15.77 126 ILE C N 1
ATOM 4793 C CA . ILE C 2 129 ? -14.426 30.437 94.216 1.00 16.46 126 ILE C CA 1
ATOM 4794 C C . ILE C 2 129 ? -13.154 31.225 94.051 1.00 15.77 126 ILE C C 1
ATOM 4795 O O . ILE C 2 129 ? -13.240 32.435 93.866 1.00 16.55 126 ILE C O 1
ATOM 4800 N N . CYS C 2 130 ? -11.995 30.558 94.153 1.00 15.19 127 CYS C N 1
ATOM 4801 C CA . CYS C 2 130 ? -10.708 31.238 94.049 1.00 15.11 127 CYS C CA 1
ATOM 4802 C C . CYS C 2 130 ? -10.133 31.204 92.645 1.00 15.12 127 CYS C C 1
ATOM 4803 O O . CYS C 2 130 ? -10.264 30.223 91.893 1.00 15.99 127 CYS C O 1
ATOM 4806 N N . CYS C 2 131 ? -9.523 32.312 92.278 1.00 15.80 128 CYS C N 1
ATOM 4807 C CA . CYS C 2 131 ? -8.916 32.439 90.977 1.00 15.80 128 CYS C CA 1
ATOM 4808 C C . CYS C 2 131 ? -7.677 33.298 91.111 1.00 14.85 128 CYS C C 1
ATOM 4809 O O . CYS C 2 131 ? -7.450 33.868 92.169 1.00 16.38 128 CYS C O 1
ATOM 4812 N N . GLY C 2 132 ? -6.855 33.351 90.069 1.00 15.06 129 GLY C N 1
ATOM 4813 C CA . GLY C 2 132 ? -5.633 34.202 90.094 1.00 14.78 129 GLY C CA 1
ATOM 4814 C C . GLY C 2 132 ? -4.541 33.679 89.210 1.00 14.89 129 GLY C C 1
ATOM 4815 O O . GLY C 2 132 ? -4.427 32.450 89.031 1.00 16.00 129 GLY C O 1
ATOM 4816 N N . GLU C 2 133 ? -3.729 34.589 88.663 1.00 14.13 130 GLU C N 1
ATOM 4817 C CA . GLU C 2 133 ? -2.699 34.217 87.707 1.00 13.69 130 GLU C CA 1
ATOM 4818 C C . GLU C 2 133 ? -1.309 34.100 88.307 1.00 13.22 130 GLU C C 1
ATOM 4819 O O . GLU C 2 133 ? -0.915 34.851 89.233 1.00 12.45 130 GLU C O 1
ATOM 4825 N N . SER C 2 134 ? -0.556 33.185 87.706 1.00 13.12 131 SER C N 1
ATOM 4826 C CA . SER C 2 134 ? 0.835 32.923 88.036 1.00 13.46 131 SER C CA 1
ATOM 4827 C C . SER C 2 134 ? 1.722 34.093 87.644 1.00 13.23 131 SER C C 1
ATOM 4828 O O . SER C 2 134 ? 1.342 34.941 86.827 1.00 13.00 131 SER C O 1
ATOM 4831 N N . LEU C 2 135 ? 2.934 34.076 88.189 1.00 13.35 132 LEU C N 1
ATOM 4832 C CA . LEU C 2 135 ? 3.937 35.081 87.838 1.00 13.31 132 LEU C CA 1
ATOM 4833 C C . LEU C 2 135 ? 4.222 35.020 86.330 1.00 13.37 132 LEU C C 1
ATOM 4834 O O . LEU C 2 135 ? 4.351 36.069 85.711 1.00 14.04 132 LEU C O 1
ATOM 4839 N N . GLU C 2 136 ? 4.264 33.816 85.751 1.00 13.38 133 GLU C N 1
ATOM 4840 C CA . GLU C 2 136 ? 4.576 33.703 84.306 1.00 13.86 133 GLU C CA 1
ATOM 4841 C C . GLU C 2 136 ? 3.489 34.381 83.430 1.00 13.16 133 GLU C C 1
ATOM 4842 O O . GLU C 2 136 ? 3.783 35.082 82.457 1.00 13.21 133 GLU C O 1
ATOM 4848 N N . THR C 2 137 ? 2.233 34.135 83.768 1.00 12.79 134 THR C N 1
ATOM 4849 C CA . THR C 2 137 ? 1.112 34.693 83.114 1.00 12.77 134 THR C CA 1
ATOM 4850 C C . THR C 2 137 ? 1.092 36.201 83.326 1.00 13.08 134 THR C C 1
ATOM 4851 O O . THR C 2 137 ? 0.895 36.971 82.376 1.00 13.73 134 THR C O 1
ATOM 4855 N N . TYR C 2 138 ? 1.302 36.636 84.568 1.00 13.61 135 TYR C N 1
ATOM 4856 C CA . TYR C 2 138 ? 1.427 38.069 84.868 1.00 14.35 135 TYR C CA 1
ATOM 4857 C C . TYR C 2 138 ? 2.508 38.756 83.992 1.00 14.79 135 TYR C C 1
ATOM 4858 O O . TYR C 2 138 ? 2.250 39.810 83.372 1.00 15.09 135 TYR C O 1
ATOM 4867 N N . GLU C 2 139 ? 3.703 38.173 83.925 1.00 15.23 136 GLU C N 1
ATOM 4868 C CA . GLU C 2 139 ? 4.814 38.763 83.148 1.00 16.06 136 GLU C CA 1
ATOM 4869 C C . GLU C 2 139 ? 4.540 38.759 81.663 1.00 15.62 136 GLU C C 1
ATOM 4870 O O . GLU C 2 139 ? 5.070 39.609 80.927 1.00 15.95 136 GLU C O 1
ATOM 4876 N N . ALA C 2 140 ? 3.762 37.783 81.216 1.00 14.90 137 ALA C N 1
ATOM 4877 C CA . ALA C 2 140 ? 3.363 37.697 79.793 1.00 15.78 137 ALA C CA 1
ATOM 4878 C C . ALA C 2 140 ? 2.289 38.741 79.388 1.00 16.29 137 ALA C C 1
ATOM 4879 O O . ALA C 2 140 ? 1.926 38.828 78.208 1.00 16.98 137 ALA C O 1
ATOM 4881 N N . GLY C 2 141 ? 1.749 39.493 80.349 1.00 17.17 138 GLY C N 1
ATOM 4882 C CA . GLY C 2 141 ? 0.689 40.489 80.059 1.00 17.84 138 GLY C CA 1
ATOM 4883 C C . GLY C 2 141 ? -0.669 39.869 79.819 1.00 19.16 138 GLY C C 1
ATOM 4884 O O . GLY C 2 141 ? -1.528 40.466 79.189 1.00 20.00 138 GLY C O 1
ATOM 4885 N N . LYS C 2 142 ? -0.882 38.669 80.347 1.00 18.26 139 LYS C N 1
ATOM 4886 C CA . LYS C 2 142 ? -2.107 37.946 80.074 1.00 19.74 139 LYS C CA 1
ATOM 4887 C C . LYS C 2 142 ? -2.984 37.689 81.291 1.00 17.55 139 LYS C C 1
ATOM 4888 O O . LYS C 2 142 ? -3.846 36.836 81.263 1.00 17.56 139 LYS C O 1
ATOM 4894 N N . ALA C 2 143 ? -2.785 38.479 82.335 1.00 16.74 140 ALA C N 1
ATOM 4895 C CA . ALA C 2 143 ? -3.548 38.311 83.553 1.00 16.64 140 ALA C CA 1
ATOM 4896 C C . ALA C 2 143 ? -5.064 38.394 83.354 1.00 16.76 140 ALA C C 1
ATOM 4897 O O . ALA C 2 143 ? -5.794 37.537 83.831 1.00 15.97 140 ALA C O 1
ATOM 4899 N N . ALA C 2 144 ? -5.539 39.441 82.671 1.00 17.80 141 ALA C N 1
ATOM 4900 C CA . ALA C 2 144 ? -7.006 39.640 82.531 1.00 19.23 141 ALA C CA 1
ATOM 4901 C C . ALA C 2 144 ? -7.697 38.478 81.823 1.00 19.89 141 ALA C C 1
ATOM 4902 O O . ALA C 2 144 ? -8.749 37.995 82.260 1.00 21.36 141 ALA C O 1
ATOM 4904 N N A GLU C 2 145 ? -7.077 38.045 80.734 0.70 21.63 142 GLU C N 1
ATOM 4905 N N B GLU C 2 145 ? -7.119 38.036 80.710 0.30 20.13 142 GLU C N 1
ATOM 4906 C CA A GLU C 2 145 ? -7.561 36.952 79.926 0.70 22.10 142 GLU C CA 1
ATOM 4907 C CA B GLU C 2 145 ? -7.667 36.913 79.953 0.30 20.05 142 GLU C CA 1
ATOM 4908 C C A GLU C 2 145 ? -7.549 35.654 80.735 0.70 21.04 142 GLU C C 1
ATOM 4909 C C B GLU C 2 145 ? -7.566 35.616 80.740 0.30 19.37 142 GLU C C 1
ATOM 4910 O O A GLU C 2 145 ? -8.508 34.894 80.707 0.70 19.52 142 GLU C O 1
ATOM 4911 O O B GLU C 2 145 ? -8.481 34.799 80.692 0.30 18.90 142 GLU C O 1
ATOM 4922 N N . PHE C 2 146 ? -6.459 35.419 81.453 1.00 17.81 143 PHE C N 1
ATOM 4923 C CA . PHE C 2 146 ? -6.307 34.181 82.248 1.00 17.26 143 PHE C CA 1
ATOM 4924 C C . PHE C 2 146 ? -7.364 34.088 83.348 1.00 17.04 143 PHE C C 1
ATOM 4925 O O . PHE C 2 146 ? -8.070 33.070 83.468 1.00 17.20 143 PHE C O 1
ATOM 4933 N N . VAL C 2 147 ? -7.486 35.158 84.133 1.00 17.13 144 VAL C N 1
ATOM 4934 C CA . VAL C 2 147 ? -8.432 35.212 85.253 1.00 17.56 144 VAL C CA 1
ATOM 4935 C C . VAL C 2 147 ? -9.861 35.168 84.728 1.00 17.73 144 VAL C C 1
ATOM 4936 O O . VAL C 2 147 ? -10.696 34.428 85.265 1.00 17.68 144 VAL C O 1
ATOM 4940 N N . GLY C 2 148 ? -10.123 35.905 83.641 1.00 18.38 145 GLY C N 1
ATOM 4941 C CA . GLY C 2 148 ? -11.448 35.902 83.022 1.00 18.53 145 GLY C CA 1
ATOM 4942 C C . GLY C 2 148 ? -11.869 34.492 82.626 1.00 18.70 145 GLY C C 1
ATOM 4943 O O . GLY C 2 148 ? -13.003 34.061 82.884 1.00 19.10 145 GLY C O 1
ATOM 4944 N N . ALA C 2 149 ? -10.933 33.746 82.059 1.00 18.45 146 ALA C N 1
ATOM 4945 C CA . ALA C 2 149 ? -11.214 32.372 81.636 1.00 18.81 146 ALA C CA 1
ATOM 4946 C C . ALA C 2 149 ? -11.543 31.481 82.826 1.00 18.43 146 ALA C C 1
ATOM 4947 O O . ALA C 2 149 ? -12.372 30.590 82.715 1.00 18.29 146 ALA C O 1
ATOM 4949 N N . GLN C 2 150 ? -10.824 31.674 83.935 1.00 17.63 147 GLN C N 1
ATOM 4950 C CA . GLN C 2 150 ? -11.037 30.861 85.153 1.00 17.38 147 GLN C CA 1
ATOM 4951 C C . GLN C 2 150 ? -12.434 31.102 85.717 1.00 17.67 147 GLN C C 1
ATOM 4952 O O . GLN C 2 150 ? -13.144 30.170 86.115 1.00 17.21 147 GLN C O 1
ATOM 4958 N N . VAL C 2 151 ? -12.791 32.373 85.807 1.00 17.59 148 VAL C N 1
ATOM 4959 C CA . VAL C 2 151 ? -14.119 32.757 86.285 1.00 17.87 148 VAL C CA 1
ATOM 4960 C C . VAL C 2 151 ? -15.204 32.183 85.371 1.00 19.49 148 VAL C C 1
ATOM 4961 O O . VAL C 2 151 ? -16.147 31.567 85.842 1.00 20.29 148 VAL C O 1
ATOM 4965 N N . SER C 2 152 ? -15.071 32.375 84.067 1.00 19.80 149 SER C N 1
ATOM 4966 C CA . SER C 2 152 ? -16.084 31.875 83.145 1.00 20.95 149 SER C CA 1
ATOM 4967 C C . SER C 2 152 ? -16.212 30.351 83.265 1.00 21.04 149 SER C C 1
ATOM 4968 O O . SER C 2 152 ? -17.326 29.835 83.291 1.00 20.32 149 SER C O 1
ATOM 4971 N N . ALA C 2 153 ? -15.080 29.655 83.375 1.00 19.85 150 ALA C N 1
ATOM 4972 C CA . ALA C 2 153 ? -15.099 28.176 83.486 1.00 20.97 150 ALA C CA 1
ATOM 4973 C C . ALA C 2 153 ? -15.744 27.709 84.778 1.00 19.73 150 ALA C C 1
ATOM 4974 O O . ALA C 2 153 ? -16.488 26.757 84.783 1.00 19.44 150 ALA C O 1
ATOM 4976 N N . ALA C 2 154 ? -15.486 28.424 85.856 1.00 18.62 151 ALA C N 1
ATOM 4977 C CA . ALA C 2 154 ? -15.980 28.038 87.182 1.00 18.83 151 ALA C CA 1
ATOM 4978 C C . ALA C 2 154 ? -17.503 28.226 87.282 1.00 19.20 151 ALA C C 1
ATOM 4979 O O . ALA C 2 154 ? -18.205 27.395 87.882 1.00 20.21 151 ALA C O 1
ATOM 4981 N N . LEU C 2 155 ? -18.016 29.300 86.669 1.00 19.52 152 LEU C N 1
ATOM 4982 C CA . LEU C 2 155 ? -19.452 29.620 86.734 1.00 20.09 152 LEU C CA 1
ATOM 4983 C C . LEU C 2 155 ? -20.339 28.998 85.647 1.00 20.98 152 LEU C C 1
ATOM 4984 O O . LEU C 2 155 ? -21.569 29.048 85.750 1.00 21.05 152 LEU C O 1
ATOM 4989 N N . ALA C 2 156 ? -19.733 28.394 84.632 1.00 22.31 153 ALA C N 1
ATOM 4990 C CA . ALA C 2 156 ? -20.464 27.855 83.487 1.00 23.79 153 ALA C CA 1
ATOM 4991 C C . ALA C 2 156 ? -21.511 26.851 83.916 1.00 24.67 153 ALA C C 1
ATOM 4992 O O . ALA C 2 156 ? -21.205 25.920 84.647 1.00 24.35 153 ALA C O 1
ATOM 4994 N N . GLY C 2 157 ? -22.744 27.066 83.469 1.00 25.89 154 GLY C N 1
ATOM 4995 C CA . GLY C 2 157 ? -23.857 26.190 83.825 1.00 25.77 154 GLY C CA 1
ATOM 4996 C C . GLY C 2 157 ? -24.651 26.620 85.042 1.00 25.14 154 GLY C C 1
ATOM 4997 O O . GLY C 2 157 ? -25.765 26.121 85.256 1.00 27.19 154 GLY C O 1
ATOM 4998 N N . LEU C 2 158 ? -24.098 27.510 85.867 1.00 23.57 155 LEU C N 1
ATOM 4999 C CA . LEU C 2 158 ? -24.825 27.998 87.024 1.00 23.88 155 LEU C CA 1
ATOM 5000 C C . LEU C 2 158 ? -25.916 28.960 86.571 1.00 25.61 155 LEU C C 1
ATOM 5001 O O . LEU C 2 158 ? -25.842 29.535 85.480 1.00 26.70 155 LEU C O 1
ATOM 5006 N N . THR C 2 159 ? -26.906 29.151 87.424 1.00 25.90 156 THR C N 1
ATOM 5007 C CA . THR C 2 159 ? -28.005 30.065 87.115 1.00 26.26 156 THR C CA 1
ATOM 5008 C C . THR C 2 159 ? -27.620 31.459 87.576 1.00 26.01 156 THR C C 1
ATOM 5009 O O . THR C 2 159 ? -26.756 31.615 88.434 1.00 24.83 156 THR C O 1
ATOM 5013 N N . ALA C 2 160 ? -28.283 32.472 87.018 1.00 26.80 157 ALA C N 1
ATOM 5014 C CA . ALA C 2 160 ? -28.052 33.861 87.414 1.00 27.19 157 ALA C CA 1
ATOM 5015 C C . ALA C 2 160 ? -28.221 34.073 88.926 1.00 26.92 157 ALA C C 1
ATOM 5016 O O . ALA C 2 160 ? -27.445 34.816 89.522 1.00 26.94 157 ALA C O 1
ATOM 5018 N N A GLU C 2 161 ? -29.222 33.439 89.544 0.50 27.84 158 GLU C N 1
ATOM 5019 N N B GLU C 2 161 ? -29.228 33.422 89.512 0.50 27.81 158 GLU C N 1
ATOM 5020 C CA A GLU C 2 161 ? -29.441 33.565 91.003 0.50 28.23 158 GLU C CA 1
ATOM 5021 C CA B GLU C 2 161 ? -29.498 33.483 90.954 0.50 28.21 158 GLU C CA 1
ATOM 5022 C C A GLU C 2 161 ? -28.314 32.926 91.814 0.50 26.80 158 GLU C C 1
ATOM 5023 C C B GLU C 2 161 ? -28.330 32.932 91.778 0.50 26.81 158 GLU C C 1
ATOM 5024 O O A GLU C 2 161 ? -27.961 33.419 92.891 0.50 26.96 158 GLU C O 1
ATOM 5025 O O B GLU C 2 161 ? -27.961 33.494 92.813 0.50 27.16 158 GLU C O 1
ATOM 5036 N N . GLN C 2 162 ? -27.772 31.818 91.316 1.00 25.89 159 GLN C N 1
ATOM 5037 C CA . GLN C 2 162 ? -26.618 31.163 91.979 1.00 24.33 159 GLN C CA 1
ATOM 5038 C C . GLN C 2 162 ? -25.370 32.020 91.870 1.00 24.02 159 GLN C C 1
ATOM 5039 O O . GLN C 2 162 ? -24.644 32.219 92.849 1.00 23.89 159 GLN C O 1
ATOM 5045 N N . VAL C 2 163 ? -25.137 32.585 90.690 1.00 23.03 160 VAL C N 1
ATOM 5046 C CA . VAL C 2 163 ? -23.990 33.482 90.512 1.00 22.83 160 VAL C CA 1
ATOM 5047 C C . VAL C 2 163 ? -24.079 34.702 91.459 1.00 22.46 160 VAL C C 1
ATOM 5048 O O . VAL C 2 163 ? -23.098 35.042 92.113 1.00 21.25 160 VAL C O 1
ATOM 5052 N N . ALA C 2 164 ? -25.269 35.296 91.589 1.00 22.80 161 ALA C N 1
ATOM 5053 C CA . ALA C 2 164 ? -25.470 36.488 92.436 1.00 24.46 161 ALA C CA 1
ATOM 5054 C C . ALA C 2 164 ? -25.131 36.235 93.895 1.00 24.39 161 ALA C C 1
ATOM 5055 O O . ALA C 2 164 ? -24.646 37.137 94.594 1.00 24.38 161 ALA C O 1
ATOM 5057 N N . ALA C 2 165 ? -25.346 34.995 94.324 1.00 23.76 162 ALA C N 1
ATOM 5058 C CA . ALA C 2 165 ? -25.082 34.565 95.693 1.00 24.23 162 ALA C CA 1
ATOM 5059 C C . ALA C 2 165 ? -23.676 33.986 95.887 1.00 22.62 162 ALA C C 1
ATOM 5060 O O . ALA C 2 165 ? -23.285 33.675 97.027 1.00 23.23 162 ALA C O 1
ATOM 5062 N N . SER C 2 166 ? -22.929 33.826 94.807 1.00 21.55 163 SER C N 1
ATOM 5063 C CA . SER C 2 166 ? -21.571 33.301 94.922 1.00 21.03 163 SER C CA 1
ATOM 5064 C C . SER C 2 166 ? -20.609 34.368 95.378 1.00 20.78 163 SER C C 1
ATOM 5065 O O . SER C 2 166 ? -20.900 35.564 95.308 1.00 19.09 163 SER C O 1
ATOM 5068 N N . VAL C 2 167 ? -19.453 33.902 95.842 1.00 20.13 164 VAL C N 1
ATOM 5069 C CA . VAL C 2 167 ? -18.338 34.769 96.262 1.00 19.18 164 VAL C CA 1
ATOM 5070 C C . VAL C 2 167 ? -17.146 34.319 95.446 1.00 18.86 164 VAL C C 1
ATOM 5071 O O . VAL C 2 167 ? -16.934 33.113 95.277 1.00 18.27 164 VAL C O 1
ATOM 5075 N N . ILE C 2 168 ? -16.378 35.273 94.920 1.00 17.04 165 ILE C N 1
ATOM 5076 C CA . ILE C 2 168 ? -15.203 34.977 94.099 1.00 17.41 165 ILE C CA 1
ATOM 5077 C C . ILE C 2 168 ? -14.040 35.704 94.726 1.00 17.46 165 ILE C C 1
ATOM 5078 O O . ILE C 2 168 ? -14.136 36.900 95.004 1.00 18.60 165 ILE C O 1
ATOM 5083 N N . ALA C 2 169 ? -12.932 34.989 94.944 1.00 16.27 166 ALA C N 1
ATOM 5084 C CA . ALA C 2 169 ? -11.736 35.557 95.585 1.00 16.65 166 ALA C CA 1
ATOM 5085 C C . ALA C 2 169 ? -10.555 35.614 94.623 1.00 16.34 166 ALA C C 1
ATOM 5086 O O . ALA C 2 169 ? -10.129 34.588 94.090 1.00 16.73 166 ALA C O 1
ATOM 5088 N N . TYR C 2 170 ? -10.096 36.821 94.312 1.00 16.21 167 TYR C N 1
ATOM 5089 C CA . TYR C 2 170 ? -8.921 36.992 93.422 1.00 14.81 167 TYR C CA 1
ATOM 5090 C C . TYR C 2 170 ? -7.644 36.914 94.244 1.00 15.03 167 TYR C C 1
ATOM 5091 O O . TYR C 2 170 ? -7.457 37.723 95.164 1.00 14.33 167 TYR C O 1
ATOM 5100 N N . GLU C 2 171 ? -6.762 35.938 93.934 1.00 15.01 168 GLU C N 1
ATOM 5101 C CA . GLU C 2 171 ? -5.490 35.784 94.629 1.00 14.70 168 GLU C CA 1
ATOM 5102 C C . GLU C 2 171 ? -4.390 36.203 93.658 1.00 14.30 168 GLU C C 1
ATOM 5103 O O . GLU C 2 171 ? -4.301 35.687 92.550 1.00 14.62 168 GLU C O 1
ATOM 5109 N N . PRO C 2 172 ? -3.576 37.194 94.030 1.00 14.59 169 PRO C N 1
ATOM 5110 C CA . PRO C 2 172 ? -2.478 37.614 93.163 1.00 14.83 169 PRO C CA 1
ATOM 5111 C C . PRO C 2 172 ? -1.314 36.633 93.344 1.00 14.52 169 PRO C C 1
ATOM 5112 O O . PRO C 2 172 ? -0.344 36.923 94.059 1.00 14.30 169 PRO C O 1
ATOM 5116 N N A ILE C 2 173 ? -1.425 35.477 92.699 0.70 14.17 170 ILE C N 1
ATOM 5117 N N B ILE C 2 173 ? -1.425 35.468 92.710 0.30 14.45 170 ILE C N 1
ATOM 5118 C CA A ILE C 2 173 ? -0.460 34.382 92.861 0.70 13.66 170 ILE C CA 1
ATOM 5119 C CA B ILE C 2 173 ? -0.440 34.387 92.857 0.30 14.31 170 ILE C CA 1
ATOM 5120 C C A ILE C 2 173 ? 0.959 34.820 92.489 0.70 13.60 170 ILE C C 1
ATOM 5121 C C B ILE C 2 173 ? 0.968 34.815 92.483 0.30 13.96 170 ILE C C 1
ATOM 5122 O O A ILE C 2 173 ? 1.926 34.458 93.149 0.70 13.27 170 ILE C O 1
ATOM 5123 O O B ILE C 2 173 ? 1.944 34.410 93.108 0.30 13.79 170 ILE C O 1
ATOM 5132 N N . TRP C 2 174 ? 1.041 35.666 91.473 1.00 13.62 171 TRP C N 1
ATOM 5133 C CA . TRP C 2 174 ? 2.276 36.240 91.025 1.00 13.63 171 TRP C CA 1
ATOM 5134 C C . TRP C 2 174 ? 2.981 37.076 92.115 1.00 13.72 171 TRP C C 1
ATOM 5135 O O . TRP C 2 174 ? 4.171 37.379 91.958 1.00 14.22 171 TRP C O 1
ATOM 5146 N N . ALA C 2 175 ? 2.230 37.450 93.170 1.00 13.85 172 ALA C N 1
ATOM 5147 C CA . ALA C 2 175 ? 2.742 38.250 94.295 1.00 14.70 172 ALA C CA 1
ATOM 5148 C C . ALA C 2 175 ? 2.591 37.506 95.614 1.00 15.15 172 ALA C C 1
ATOM 5149 O O . ALA C 2 175 ? 2.447 38.147 96.679 1.00 16.10 172 ALA C O 1
ATOM 5151 N N . ILE C 2 176 ? 2.583 36.175 95.552 1.00 14.42 173 ILE C N 1
ATOM 5152 C CA . ILE C 2 176 ? 2.546 35.350 96.785 1.00 14.88 173 ILE C CA 1
ATOM 5153 C C . ILE C 2 176 ? 3.751 34.400 96.716 1.00 15.15 173 ILE C C 1
ATOM 5154 O O . ILE C 2 176 ? 3.817 33.484 95.857 1.00 16.27 173 ILE C O 1
ATOM 5159 N N . GLY C 2 177 ? 4.712 34.623 97.602 1.00 15.51 174 GLY C N 1
ATOM 5160 C CA . GLY C 2 177 ? 5.925 33.823 97.665 1.00 15.42 174 GLY C CA 1
ATOM 5161 C C . GLY C 2 177 ? 6.791 33.857 96.442 1.00 15.60 174 GLY C C 1
ATOM 5162 O O . GLY C 2 177 ? 7.455 32.878 96.145 1.00 15.66 174 GLY C O 1
ATOM 5163 N N . THR C 2 178 ? 6.832 35.015 95.762 1.00 14.36 175 THR C N 1
ATOM 5164 C CA . THR C 2 178 ? 7.634 35.175 94.525 1.00 15.18 175 THR C CA 1
ATOM 5165 C C . THR C 2 178 ? 8.661 36.288 94.625 1.00 15.66 175 THR C C 1
ATOM 5166 O O . THR C 2 178 ? 9.414 36.517 93.696 1.00 15.04 175 THR C O 1
ATOM 5170 N N . GLY C 2 179 ? 8.638 37.019 95.741 1.00 16.01 176 GLY C N 1
ATOM 5171 C CA . GLY C 2 179 ? 9.476 38.207 95.898 1.00 16.48 176 GLY C CA 1
ATOM 5172 C C . GLY C 2 179 ? 8.837 39.470 95.327 1.00 16.98 176 GLY C C 1
ATOM 5173 O O . GLY C 2 179 ? 9.455 40.533 95.383 1.00 17.18 176 GLY C O 1
ATOM 5174 N N . LYS C 2 180 ? 7.607 39.362 94.812 1.00 16.66 177 LYS C N 1
ATOM 5175 C CA . LYS C 2 180 ? 6.881 40.516 94.268 1.00 17.51 177 LYS C CA 1
ATOM 5176 C C . LYS C 2 180 ? 5.744 40.889 95.207 1.00 18.16 177 LYS C C 1
ATOM 5177 O O . LYS C 2 180 ? 5.249 40.058 95.942 1.00 18.01 177 LYS C O 1
ATOM 5183 N N . SER C 2 181 ? 5.357 42.156 95.190 1.00 19.50 178 SER C N 1
ATOM 5184 C CA . SER C 2 181 ? 4.277 42.642 96.003 1.00 20.66 178 SER C CA 1
ATOM 5185 C C . SER C 2 181 ? 3.157 43.221 95.194 1.00 20.57 178 SER C C 1
ATOM 5186 O O . SER C 2 181 ? 3.379 43.849 94.169 1.00 20.16 178 SER C O 1
ATOM 5189 N N . ALA C 2 182 ? 1.945 42.992 95.681 1.00 20.40 179 ALA C N 1
ATOM 5190 C CA . ALA C 2 182 ? 0.745 43.512 95.076 1.00 21.29 179 ALA C CA 1
ATOM 5191 C C . ALA C 2 182 ? 0.196 44.577 96.026 1.00 24.29 179 ALA C C 1
ATOM 5192 O O . ALA C 2 182 ? 0.417 44.496 97.253 1.00 27.97 179 ALA C O 1
ATOM 5194 N N . SER C 2 183 ? -0.531 45.532 95.462 1.00 24.79 180 SER C N 1
ATOM 5195 C CA . SER C 2 183 ? -1.061 46.674 96.204 1.00 26.30 180 SER C CA 1
ATOM 5196 C C . SER C 2 183 ? -2.572 46.809 96.062 1.00 24.07 180 SER C C 1
ATOM 5197 O O . SER C 2 183 ? -3.225 45.998 95.409 1.00 21.22 180 SER C O 1
ATOM 5200 N N . GLN C 2 184 ? -3.111 47.855 96.676 1.00 23.83 181 GLN C N 1
ATOM 5201 C CA . GLN C 2 184 ? -4.532 48.169 96.561 1.00 25.03 181 GLN C CA 1
ATOM 5202 C C . GLN C 2 184 ? -4.884 48.412 95.086 1.00 24.89 181 GLN C C 1
ATOM 5203 O O . GLN C 2 184 ? -5.954 48.092 94.650 1.00 24.98 181 GLN C O 1
ATOM 5209 N N . ASP C 2 185 ? -3.944 48.931 94.301 1.00 25.48 182 ASP C N 1
ATOM 5210 C CA . ASP C 2 185 ? -4.211 49.155 92.891 1.00 26.83 182 ASP C CA 1
ATOM 5211 C C . ASP C 2 185 ? -4.434 47.841 92.113 1.00 25.63 182 ASP C C 1
ATOM 5212 O O . ASP C 2 185 ? -5.217 47.792 91.163 1.00 25.86 182 ASP C O 1
ATOM 5217 N N . ASP C 2 186 ? -3.679 46.804 92.472 1.00 24.84 183 ASP C N 1
ATOM 5218 C CA . ASP C 2 186 ? -3.806 45.491 91.834 1.00 23.39 183 ASP C CA 1
ATOM 5219 C C . ASP C 2 186 ? -5.130 44.864 92.244 1.00 22.29 183 ASP C C 1
ATOM 5220 O O . ASP C 2 186 ? -5.812 44.240 91.435 1.00 21.61 183 ASP C O 1
ATOM 5225 N N . ALA C 2 187 ? -5.460 44.994 93.521 1.00 21.41 184 ALA C N 1
ATOM 5226 C CA . ALA C 2 187 ? -6.712 44.482 94.053 1.00 20.55 184 ALA C CA 1
ATOM 5227 C C . ALA C 2 187 ? -7.918 45.056 93.294 1.00 21.26 184 ALA C C 1
ATOM 5228 O O . ALA C 2 187 ? -8.787 44.333 92.817 1.00 22.02 184 ALA C O 1
ATOM 5230 N N . GLN C 2 188 ? -7.962 46.377 93.162 1.00 21.92 185 GLN C N 1
ATOM 5231 C CA . GLN C 2 188 ? -9.069 47.014 92.468 1.00 22.17 185 GLN C CA 1
ATOM 5232 C C . GLN C 2 188 ? -9.110 46.579 91.009 1.00 22.00 185 GLN C C 1
ATOM 5233 O O . GLN C 2 188 ? -10.184 46.230 90.489 1.00 20.54 185 GLN C O 1
ATOM 5239 N N . LYS C 2 189 ? -7.950 46.615 90.339 1.00 21.67 186 LYS C N 1
ATOM 5240 C CA . LYS C 2 189 ? -7.870 46.270 88.905 1.00 22.66 186 LYS C CA 1
ATOM 5241 C C . LYS C 2 189 ? -8.395 44.863 88.655 1.00 21.12 186 LYS C C 1
ATOM 5242 O O . LYS C 2 189 ? -9.249 44.644 87.794 1.00 20.07 186 LYS C O 1
ATOM 5248 N N . MET C 2 190 ? -7.888 43.917 89.449 1.00 19.85 187 MET C N 1
ATOM 5249 C CA . MET C 2 190 ? -8.202 42.515 89.262 1.00 19.84 187 MET C CA 1
ATOM 5250 C C . MET C 2 190 ? -9.592 42.137 89.769 1.00 19.66 187 MET C C 1
ATOM 5251 O O . MET C 2 190 ? -10.238 41.292 89.171 1.00 19.80 187 MET C O 1
ATOM 5256 N N . CYS C 2 191 ? -10.066 42.766 90.844 1.00 20.04 188 CYS C N 1
ATOM 5257 C CA . CYS C 2 191 ? -11.427 42.476 91.297 1.00 20.80 188 CYS C CA 1
ATOM 5258 C C . CYS C 2 191 ? -12.434 43.017 90.272 1.00 21.05 188 CYS C C 1
ATOM 5259 O O . CYS C 2 191 ? -13.483 42.416 90.084 1.00 21.59 188 CYS C O 1
ATOM 5262 N N . LYS C 2 192 ? -12.103 44.138 89.602 1.00 22.17 189 LYS C N 1
ATOM 5263 C CA . LYS C 2 192 ? -12.951 44.661 88.518 1.00 23.40 189 LYS C CA 1
ATOM 5264 C C . LYS C 2 192 ? -12.905 43.726 87.293 1.00 23.23 189 LYS C C 1
ATOM 5265 O O . LYS C 2 192 ? -13.913 43.536 86.631 1.00 23.59 189 LYS C O 1
ATOM 5271 N N . VAL C 2 193 ? -11.740 43.142 86.988 1.00 22.94 190 VAL C N 1
ATOM 5272 C CA . VAL C 2 193 ? -11.642 42.167 85.887 1.00 22.93 190 VAL C CA 1
ATOM 5273 C C . VAL C 2 193 ? -12.638 41.036 86.141 1.00 22.23 190 VAL C C 1
ATOM 5274 O O . VAL C 2 193 ? -13.344 40.619 85.232 1.00 21.74 190 VAL C O 1
ATOM 5278 N N . VAL C 2 194 ? -12.673 40.544 87.381 1.00 21.47 191 VAL C N 1
ATOM 5279 C CA . VAL C 2 194 ? -13.581 39.482 87.754 1.00 20.73 191 VAL C CA 1
ATOM 5280 C C . VAL C 2 194 ? -15.031 39.916 87.536 1.00 21.14 191 VAL C C 1
ATOM 5281 O O . VAL C 2 194 ? -15.774 39.221 86.876 1.00 20.25 191 VAL C O 1
ATOM 5285 N N . ARG C 2 195 ? -15.398 41.076 88.063 1.00 20.99 192 ARG C N 1
ATOM 5286 C CA . ARG C 2 195 ? -16.790 41.556 87.957 1.00 22.84 192 ARG C CA 1
ATOM 5287 C C . ARG C 2 195 ? -17.160 41.787 86.494 1.00 23.51 192 ARG C C 1
ATOM 5288 O O . ARG C 2 195 ? -18.278 41.497 86.081 1.00 24.46 192 ARG C O 1
ATOM 5296 N N . ASP C 2 196 ? -16.219 42.307 85.709 1.00 24.41 193 ASP C N 1
ATOM 5297 C CA . ASP C 2 196 ? -16.471 42.543 84.287 1.00 25.97 193 ASP C CA 1
ATOM 5298 C C . ASP C 2 196 ? -16.769 41.233 83.545 1.00 25.39 193 ASP C C 1
ATOM 5299 O O . ASP C 2 196 ? -17.625 41.226 82.673 1.00 25.64 193 ASP C O 1
ATOM 5304 N N . VAL C 2 197 ? -16.104 40.125 83.915 1.00 24.85 194 VAL C N 1
ATOM 5305 C CA . VAL C 2 197 ? -16.389 38.828 83.286 1.00 24.72 194 VAL C CA 1
ATOM 5306 C C . VAL C 2 197 ? -17.758 38.323 83.758 1.00 23.88 194 VAL C C 1
ATOM 5307 O O . VAL C 2 197 ? -18.495 37.760 82.973 1.00 23.25 194 VAL C O 1
ATOM 5311 N N . VAL C 2 198 ? -18.102 38.544 85.021 1.00 23.32 195 VAL C N 1
ATOM 5312 C CA . VAL C 2 198 ? -19.437 38.150 85.503 1.00 23.67 195 VAL C CA 1
ATOM 5313 C C . VAL C 2 198 ? -20.505 38.923 84.707 1.00 24.95 195 VAL C C 1
ATOM 5314 O O . VAL C 2 198 ? -21.484 38.328 84.246 1.00 26.45 195 VAL C O 1
ATOM 5318 N N . ALA C 2 199 ? -20.304 40.234 84.537 1.00 25.44 196 ALA C N 1
ATOM 5319 C CA . ALA C 2 199 ? -21.226 41.086 83.748 1.00 27.53 196 ALA C CA 1
ATOM 5320 C C . ALA C 2 199 ? -21.373 40.574 82.318 1.00 28.11 196 ALA C C 1
ATOM 5321 O O . ALA C 2 199 ? -22.492 40.470 81.790 1.00 27.87 196 ALA C O 1
ATOM 5323 N N . ALA C 2 200 ? -20.242 40.224 81.708 1.00 27.91 197 ALA C N 1
ATOM 5324 C CA . ALA C 2 200 ? -20.230 39.727 80.337 1.00 28.97 197 ALA C CA 1
ATOM 5325 C C . ALA C 2 200 ? -21.018 38.431 80.195 1.00 29.20 197 ALA C C 1
ATOM 5326 O O . ALA C 2 200 ? -21.766 38.258 79.228 1.00 31.27 197 ALA C O 1
ATOM 5328 N N . ASP C 2 201 ? -20.822 37.520 81.151 1.00 28.02 198 ASP C N 1
ATOM 5329 C CA . ASP C 2 201 ? -21.461 36.210 81.117 1.00 27.83 198 ASP C CA 1
ATOM 5330 C C . ASP C 2 201 ? -22.898 36.188 81.613 1.00 28.08 198 ASP C C 1
ATOM 5331 O O . ASP C 2 201 ? -23.706 35.424 81.072 1.00 29.30 198 ASP C O 1
ATOM 5336 N N . PHE C 2 202 ? -23.217 36.992 82.636 1.00 27.71 199 PHE C N 1
ATOM 5337 C CA . PHE C 2 202 ? -24.539 36.962 83.283 1.00 28.42 199 PHE C CA 1
ATOM 5338 C C . PHE C 2 202 ? -25.318 38.273 83.373 1.00 29.42 199 PHE C C 1
ATOM 5339 O O . PHE C 2 202 ? -26.431 38.272 83.900 1.00 30.61 199 PHE C O 1
ATOM 5347 N N . GLY C 2 203 ? -24.762 39.363 82.837 1.00 30.23 200 GLY C N 1
ATOM 5348 C CA . GLY C 2 203 ? -25.408 40.682 82.871 1.00 30.83 200 GLY C CA 1
ATOM 5349 C C . GLY C 2 203 ? -24.929 41.496 84.058 1.00 30.90 200 GLY C C 1
ATOM 5350 O O . GLY C 2 203 ? -24.569 40.932 85.113 1.00 28.18 200 GLY C O 1
ATOM 5351 N N . GLN C 2 204 ? -24.957 42.823 83.904 1.00 31.04 201 GLN C N 1
ATOM 5352 C CA . GLN C 2 204 ? -24.442 43.741 84.936 1.00 31.50 201 GLN C CA 1
ATOM 5353 C C . GLN C 2 204 ? -25.217 43.659 86.258 1.00 30.27 201 GLN C C 1
ATOM 5354 O O . GLN C 2 204 ? -24.626 43.864 87.325 1.00 28.82 201 GLN C O 1
ATOM 5360 N N . GLU C 2 205 ? -26.524 43.387 86.174 1.00 37.51 202 GLU C N 1
ATOM 5361 C CA . GLU C 2 205 ? -27.388 43.272 87.358 1.00 37.54 202 GLU C CA 1
ATOM 5362 C C . GLU C 2 205 ? -26.861 42.168 88.282 1.00 34.61 202 GLU C C 1
ATOM 5363 O O . GLU C 2 205 ? -26.757 42.367 89.496 1.00 32.89 202 GLU C O 1
ATOM 5369 N N . VAL C 2 206 ? -26.524 41.026 87.693 1.00 32.90 203 VAL C N 1
ATOM 5370 C CA . VAL C 2 206 ? -25.937 39.904 88.458 1.00 31.25 203 VAL C CA 1
ATOM 5371 C C . VAL C 2 206 ? -24.551 40.295 88.970 1.00 29.88 203 VAL C C 1
ATOM 5372 O O . VAL C 2 206 ? -24.223 40.075 90.130 1.00 29.01 203 VAL C O 1
ATOM 5376 N N . ALA C 2 207 ? -23.738 40.895 88.107 1.00 29.34 204 ALA C N 1
ATOM 5377 C CA . ALA C 2 207 ? -22.387 41.290 88.486 1.00 28.11 204 ALA C CA 1
ATOM 5378 C C . ALA C 2 207 ? -22.362 42.270 89.658 1.00 28.37 204 ALA C C 1
ATOM 5379 O O . ALA C 2 207 ? -21.491 42.170 90.519 1.00 28.39 204 ALA C O 1
ATOM 5381 N N . ASP C 2 208 ? -23.344 43.171 89.726 1.00 29.44 205 ASP C N 1
ATOM 5382 C CA . ASP C 2 208 ? -23.392 44.152 90.820 1.00 29.96 205 ASP C CA 1
ATOM 5383 C C . ASP C 2 208 ? -23.787 43.570 92.181 1.00 28.85 205 ASP C C 1
ATOM 5384 O O . ASP C 2 208 ? -23.705 44.257 93.204 1.00 28.07 205 ASP C O 1
ATOM 5389 N N . LYS C 2 209 ? -24.167 42.293 92.190 1.00 28.65 206 LYS C N 1
ATOM 5390 C CA . LYS C 2 209 ? -24.539 41.598 93.428 1.00 28.38 206 LYS C CA 1
ATOM 5391 C C . LYS C 2 209 ? -23.442 40.647 93.887 1.00 26.98 206 LYS C C 1
ATOM 5392 O O . LYS C 2 209 ? -23.279 40.451 95.089 1.00 26.98 206 LYS C O 1
ATOM 5398 N N A VAL C 2 210 ? -22.705 40.048 92.949 0.50 26.33 207 VAL C N 1
ATOM 5399 N N B VAL C 2 210 ? -22.701 40.061 92.945 0.50 26.30 207 VAL C N 1
ATOM 5400 C CA A VAL C 2 210 ? -21.646 39.087 93.307 0.50 25.34 207 VAL C CA 1
ATOM 5401 C CA B VAL C 2 210 ? -21.608 39.135 93.284 0.50 25.30 207 VAL C CA 1
ATOM 5402 C C A VAL C 2 210 ? -20.544 39.779 94.097 0.50 24.55 207 VAL C C 1
ATOM 5403 C C B VAL C 2 210 ? -20.562 39.823 94.130 0.50 24.54 207 VAL C C 1
ATOM 5404 O O A VAL C 2 210 ? -20.067 40.844 93.704 0.50 24.88 207 VAL C O 1
ATOM 5405 O O B VAL C 2 210 ? -20.130 40.928 93.807 0.50 24.85 207 VAL C O 1
ATOM 5412 N N . ARG C 2 211 ? -20.157 39.175 95.218 1.00 23.96 208 ARG C N 1
ATOM 5413 C CA . ARG C 2 211 ? -19.119 39.728 96.068 1.00 23.01 208 ARG C CA 1
ATOM 5414 C C . ARG C 2 211 ? -17.773 39.166 95.649 1.00 21.83 208 ARG C C 1
ATOM 5415 O O . ARG C 2 211 ? -17.610 37.960 95.463 1.00 21.63 208 ARG C O 1
ATOM 5423 N N . VAL C 2 212 ? -16.839 40.084 95.416 1.00 21.12 209 VAL C N 1
ATOM 5424 C CA . VAL C 2 212 ? -15.501 39.738 94.957 1.00 20.17 209 VAL C CA 1
ATOM 5425 C C . VAL C 2 212 ? -14.549 40.115 96.062 1.00 19.90 209 VAL C C 1
ATOM 5426 O O . VAL C 2 212 ? -14.454 41.278 96.439 1.00 20.59 209 VAL C O 1
ATOM 5430 N N . GLN C 2 213 ? -13.851 39.117 96.585 1.00 19.01 210 GLN C N 1
ATOM 5431 C CA . GLN C 2 213 ? -12.914 39.313 97.652 1.00 18.74 210 GLN C CA 1
ATOM 5432 C C . GLN C 2 213 ? -11.517 39.412 97.089 1.00 18.41 210 GLN C C 1
ATOM 5433 O O . GLN C 2 213 ? -11.224 38.865 96.004 1.00 18.15 210 GLN C O 1
ATOM 5439 N N . TYR C 2 214 ? -10.647 40.052 97.860 1.00 18.57 211 TYR C N 1
ATOM 5440 C CA . TYR C 2 214 ? -9.237 40.108 97.535 1.00 18.51 211 TYR C CA 1
ATOM 5441 C C . TYR C 2 214 ? -8.511 39.074 98.383 1.00 19.09 211 TYR C C 1
ATOM 5442 O O . TYR C 2 214 ? -8.756 38.968 99.599 1.00 19.73 211 TYR C O 1
ATOM 5451 N N . GLY C 2 215 ? -7.602 38.325 97.762 1.00 19.41 212 GLY C N 1
ATOM 5452 C CA . GLY C 2 215 ? -6.871 37.255 98.445 1.00 20.20 212 GLY C CA 1
ATOM 5453 C C . GLY C 2 215 ? -5.380 37.445 98.625 1.00 21.27 212 GLY C C 1
ATOM 5454 O O . GLY C 2 215 ? -4.658 36.497 98.907 1.00 21.55 212 GLY C O 1
ATOM 5455 N N . GLY C 2 216 ? -4.917 38.685 98.500 1.00 22.68 213 GLY C N 1
ATOM 5456 C CA . GLY C 2 216 ? -3.519 39.024 98.722 1.00 24.24 213 GLY C CA 1
ATOM 5457 C C . GLY C 2 216 ? -3.218 39.371 100.170 1.00 26.13 213 GLY C C 1
ATOM 5458 O O . GLY C 2 216 ? -3.985 39.060 101.056 1.00 27.07 213 GLY C O 1
ATOM 5459 N N . SER C 2 217 ? -2.087 40.012 100.413 1.00 27.53 214 SER C N 1
ATOM 5460 C CA . SER C 2 217 ? -1.687 40.317 101.795 1.00 29.58 214 SER C CA 1
ATOM 5461 C C . SER C 2 217 ? -2.536 41.421 102.468 1.00 29.76 214 SER C C 1
ATOM 5462 O O . SER C 2 217 ? -2.251 42.619 102.347 1.00 32.00 214 SER C O 1
ATOM 5465 N N . VAL C 2 218 ? -3.570 41.003 103.191 1.00 29.00 215 VAL C N 1
ATOM 5466 C CA . VAL C 2 218 ? -4.471 41.930 103.904 1.00 29.22 215 VAL C CA 1
ATOM 5467 C C . VAL C 2 218 ? -4.262 41.712 105.393 1.00 29.64 215 VAL C C 1
ATOM 5468 O O . VAL C 2 218 ? -4.203 40.565 105.870 1.00 28.45 215 VAL C O 1
ATOM 5472 N N . LYS C 2 219 ? -4.178 42.834 106.105 1.00 30.55 216 LYS C N 1
ATOM 5473 C CA . LYS C 2 219 ? -3.871 42.893 107.525 1.00 31.56 216 LYS C CA 1
ATOM 5474 C C . LYS C 2 219 ? -4.729 43.950 108.196 1.00 30.74 216 LYS C C 1
ATOM 5475 O O . LYS C 2 219 ? -5.226 44.839 107.504 1.00 29.67 216 LYS C O 1
ATOM 5481 N N . PRO C 2 220 ? -4.881 43.875 109.545 1.00 30.69 217 PRO C N 1
ATOM 5482 C CA . PRO C 2 220 ? -5.700 44.855 110.285 1.00 30.78 217 PRO C CA 1
ATOM 5483 C C . PRO C 2 220 ? -5.345 46.305 109.993 1.00 30.92 217 PRO C C 1
ATOM 5484 O O . PRO C 2 220 ? -6.221 47.160 109.948 1.00 30.13 217 PRO C O 1
ATOM 5488 N N . GLU C 2 221 ? -4.065 46.563 109.790 1.00 31.51 218 GLU C N 1
ATOM 5489 C CA . GLU C 2 221 ? -3.582 47.922 109.546 1.00 32.71 218 GLU C CA 1
ATOM 5490 C C . GLU C 2 221 ? -4.008 48.470 108.185 1.00 31.19 218 GLU C C 1
ATOM 5491 O O . GLU C 2 221 ? -4.175 49.677 108.030 1.00 31.59 218 GLU C O 1
ATOM 5497 N N . ASN C 2 222 ? -4.206 47.590 107.208 1.00 29.63 219 ASN C N 1
ATOM 5498 C CA . ASN C 2 222 ? -4.518 48.036 105.859 1.00 28.80 219 ASN C CA 1
ATOM 5499 C C . ASN C 2 222 ? -5.840 47.552 105.291 1.00 27.13 219 ASN C C 1
ATOM 5500 O O . ASN C 2 222 ? -6.164 47.902 104.174 1.00 26.59 219 ASN C O 1
ATOM 5505 N N . VAL C 2 223 ? -6.622 46.786 106.055 1.00 26.60 220 VAL C N 1
ATOM 5506 C CA . VAL C 2 223 ? -7.875 46.246 105.504 1.00 25.34 220 VAL C CA 1
ATOM 5507 C C . VAL C 2 223 ? -8.811 47.345 104.999 1.00 25.30 220 VAL C C 1
ATOM 5508 O O . VAL C 2 223 ? -9.370 47.218 103.918 1.00 24.24 220 VAL C O 1
ATOM 5512 N N . ALA C 2 224 ? -8.927 48.443 105.744 1.00 25.69 221 ALA C N 1
ATOM 5513 C CA . ALA C 2 224 ? -9.818 49.532 105.327 1.00 26.06 221 ALA C CA 1
ATOM 5514 C C . ALA C 2 224 ? -9.484 50.067 103.937 1.00 26.33 221 ALA C C 1
ATOM 5515 O O . ALA C 2 224 ? -10.395 50.327 103.115 1.00 26.01 221 ALA C O 1
ATOM 5517 N N . SER C 2 225 ? -8.178 50.240 103.677 1.00 26.59 222 SER C N 1
ATOM 5518 C CA . SER C 2 225 ? -7.714 50.762 102.403 1.00 26.81 222 SER C CA 1
ATOM 5519 C C . SER C 2 225 ? -8.086 49.853 101.249 1.00 25.68 222 SER C C 1
ATOM 5520 O O . SER C 2 225 ? -8.336 50.324 100.145 1.00 25.47 222 SER C O 1
ATOM 5523 N N . TYR C 2 226 ? -8.088 48.544 101.474 1.00 25.06 223 TYR C N 1
ATOM 5524 C CA . TYR C 2 226 ? -8.515 47.644 100.413 1.00 24.62 223 TYR C CA 1
ATOM 5525 C C . TYR C 2 226 ? -10.027 47.668 100.244 1.00 24.78 223 TYR C C 1
ATOM 5526 O O . TYR C 2 226 ? -10.520 47.655 99.122 1.00 24.42 223 TYR C O 1
ATOM 5535 N N . MET C 2 227 ? -10.738 47.692 101.358 1.00 25.50 224 MET C N 1
ATOM 5536 C CA . MET C 2 227 ? -12.210 47.691 101.335 1.00 26.21 224 MET C CA 1
ATOM 5537 C C . MET C 2 227 ? -12.784 48.938 100.664 1.00 27.29 224 MET C C 1
ATOM 5538 O O . MET C 2 227 ? -13.886 48.878 100.111 1.00 26.94 224 MET C O 1
ATOM 5543 N N . ALA C 2 228 ? -12.042 50.046 100.686 1.00 25.41 225 ALA C N 1
ATOM 5544 C CA . ALA C 2 228 ? -12.502 51.280 100.039 1.00 27.12 225 ALA C CA 1
ATOM 5545 C C . ALA C 2 228 ? -12.587 51.153 98.516 1.00 27.44 225 ALA C C 1
ATOM 5546 O O . ALA C 2 228 ? -13.302 51.933 97.865 1.00 27.89 225 ALA C O 1
ATOM 5548 N N . CYS C 2 229 ? -11.839 50.205 97.934 1.00 27.60 226 CYS C N 1
ATOM 5549 C CA . CYS C 2 229 ? -11.820 50.066 96.482 1.00 26.68 226 CYS C CA 1
ATOM 5550 C C . CYS C 2 229 ? -13.217 49.687 96.040 1.00 25.81 226 CYS C C 1
ATOM 5551 O O . CYS C 2 229 ? -13.800 48.770 96.599 1.00 24.31 226 CYS C O 1
ATOM 5554 N N . PRO C 2 230 ? -13.736 50.357 95.008 1.00 26.72 227 PRO C N 1
ATOM 5555 C CA . PRO C 2 230 ? -15.126 50.164 94.647 1.00 27.07 227 PRO C CA 1
ATOM 5556 C C . PRO C 2 230 ? -15.500 48.749 94.285 1.00 25.84 227 PRO C C 1
ATOM 5557 O O . PRO C 2 230 ? -16.619 48.338 94.594 1.00 25.61 227 PRO C O 1
ATOM 5561 N N . ASP C 2 231 ? -14.567 47.983 93.719 1.00 24.63 228 ASP C N 1
ATOM 5562 C CA . ASP C 2 231 ? -14.870 46.604 93.290 1.00 23.60 228 ASP C CA 1
ATOM 5563 C C . ASP C 2 231 ? -14.352 45.533 94.231 1.00 22.42 228 ASP C C 1
ATOM 5564 O O . ASP C 2 231 ? -14.517 44.342 93.933 1.00 22.42 228 ASP C O 1
ATOM 5569 N N . VAL C 2 232 ? -13.793 45.936 95.384 1.00 22.09 229 VAL C N 1
ATOM 5570 C CA . VAL C 2 232 ? -13.344 44.984 96.416 1.00 21.02 229 VAL C CA 1
ATOM 5571 C C . VAL C 2 232 ? -14.412 44.909 97.517 1.00 21.12 229 VAL C C 1
ATOM 5572 O O . VAL C 2 232 ? -14.680 45.928 98.199 1.00 21.83 229 VAL C O 1
ATOM 5576 N N . ASP C 2 233 ? -15.021 43.727 97.688 1.00 20.67 230 ASP C N 1
ATOM 5577 C CA . ASP C 2 233 ? -16.131 43.489 98.650 1.00 21.36 230 ASP C CA 1
ATOM 5578 C C . ASP C 2 233 ? -15.741 42.688 99.900 1.00 20.44 230 ASP C C 1
ATOM 5579 O O . ASP C 2 233 ? -16.584 42.315 100.709 1.00 21.47 230 ASP C O 1
ATOM 5584 N N . GLY C 2 234 ? -14.458 42.446 100.074 1.00 19.88 231 GLY C N 1
ATOM 5585 C CA . GLY C 2 234 ? -14.014 41.648 101.197 1.00 18.82 231 GLY C CA 1
ATOM 5586 C C . GLY C 2 234 ? -12.629 41.123 100.943 1.00 18.75 231 GLY C C 1
ATOM 5587 O O . GLY C 2 234 ? -11.946 41.541 99.985 1.00 19.07 231 GLY C O 1
ATOM 5588 N N . ALA C 2 235 ? -12.214 40.206 101.823 1.00 18.60 232 ALA C N 1
ATOM 5589 C CA . ALA C 2 235 ? -10.909 39.603 101.760 1.00 18.03 232 ALA C CA 1
ATOM 5590 C C . ALA C 2 235 ? -10.998 38.156 102.227 1.00 17.66 232 ALA C C 1
ATOM 5591 O O . ALA C 2 235 ? -11.840 37.828 103.072 1.00 17.65 232 ALA C O 1
ATOM 5593 N N . LEU C 2 236 ? -10.233 37.295 101.554 1.00 17.30 233 LEU C N 1
ATOM 5594 C CA . LEU C 2 236 ? -10.045 35.907 101.963 1.00 16.72 233 LEU C CA 1
ATOM 5595 C C . LEU C 2 236 ? -8.662 35.993 102.598 1.00 16.48 233 LEU C C 1
ATOM 5596 O O . LEU C 2 236 ? -7.652 36.124 101.910 1.00 17.40 233 LEU C O 1
ATOM 5601 N N . VAL C 2 237 ? -8.654 36.024 103.921 1.00 16.38 234 VAL C N 1
ATOM 5602 C CA . VAL C 2 237 ? -7.475 36.339 104.699 1.00 17.28 234 VAL C CA 1
ATOM 5603 C C . VAL C 2 237 ? -6.809 35.142 105.328 1.00 17.64 234 VAL C C 1
ATOM 5604 O O . VAL C 2 237 ? -7.469 34.365 106.019 1.00 17.83 234 VAL C O 1
ATOM 5608 N N . GLY C 2 238 ? -5.509 34.986 105.062 1.00 17.18 235 GLY C N 1
ATOM 5609 C CA . GLY C 2 238 ? -4.732 33.890 105.636 1.00 17.00 235 GLY C CA 1
ATOM 5610 C C . GLY C 2 238 ? -4.180 34.125 107.036 1.00 17.33 235 GLY C C 1
ATOM 5611 O O . GLY C 2 238 ? -4.919 34.062 108.027 1.00 17.35 235 GLY C O 1
ATOM 5612 N N . GLY C 2 239 ? -2.874 34.398 107.127 1.00 17.87 236 GLY C N 1
ATOM 5613 C CA . GLY C 2 239 ? -2.205 34.524 108.445 1.00 19.22 236 GLY C CA 1
ATOM 5614 C C . GLY C 2 239 ? -2.855 35.421 109.490 1.00 19.65 236 GLY C C 1
ATOM 5615 O O . GLY C 2 239 ? -2.883 35.093 110.706 1.00 20.16 236 GLY C O 1
ATOM 5616 N N . ALA C 2 240 ? -3.376 36.543 109.024 1.00 20.49 237 ALA C N 1
ATOM 5617 C CA . ALA C 2 240 ? -4.024 37.529 109.875 1.00 21.38 237 ALA C CA 1
ATOM 5618 C C . ALA C 2 240 ? -5.344 37.046 110.516 1.00 21.20 237 ALA C C 1
ATOM 5619 O O . ALA C 2 240 ? -5.909 37.726 111.406 1.00 22.36 237 ALA C O 1
ATOM 5621 N N . SER C 2 241 ? -5.836 35.879 110.080 1.00 19.61 238 SER C N 1
ATOM 5622 C CA . SER C 2 241 ? -7.075 35.298 110.624 1.00 19.71 238 SER C CA 1
ATOM 5623 C C . SER C 2 241 ? -6.836 34.237 111.703 1.00 19.50 238 SER C C 1
ATOM 5624 O O . SER C 2 241 ? -7.782 33.781 112.304 1.00 19.69 238 SER C O 1
ATOM 5627 N N . LEU C 2 242 ? -5.575 33.881 111.956 1.00 19.54 239 LEU C N 1
ATOM 5628 C CA . LEU C 2 242 ? -5.226 32.846 112.961 1.00 19.33 239 LEU C CA 1
ATOM 5629 C C . LEU C 2 242 ? -5.359 33.277 114.432 1.00 20.46 239 LEU C C 1
ATOM 5630 O O . LEU C 2 242 ? -5.650 32.460 115.303 1.00 20.93 239 LEU C O 1
ATOM 5635 N N . GLU C 2 243 ? -5.120 34.551 114.728 1.00 22.24 240 GLU C N 1
ATOM 5636 C CA . GLU C 2 243 ? -5.264 35.038 116.099 1.00 24.91 240 GLU C CA 1
ATOM 5637 C C . GLU C 2 243 ? -6.602 35.779 116.245 1.00 24.56 240 GLU C C 1
ATOM 5638 O O . GLU C 2 243 ? -6.987 36.557 115.355 1.00 23.17 240 GLU C O 1
ATOM 5644 N N . ALA C 2 244 ? -7.288 35.551 117.372 1.00 25.46 241 ALA C N 1
ATOM 5645 C CA . ALA C 2 244 ? -8.611 36.153 117.657 1.00 25.37 241 ALA C CA 1
ATOM 5646 C C . ALA C 2 244 ? -8.610 37.672 117.586 1.00 26.86 241 ALA C C 1
ATOM 5647 O O . ALA C 2 244 ? -9.434 38.253 116.875 1.00 25.90 241 ALA C O 1
ATOM 5649 N N A GLU C 2 245 ? -7.688 38.309 118.316 0.40 27.64 242 GLU C N 1
ATOM 5650 N N B GLU C 2 245 ? -7.681 38.291 118.320 0.60 27.80 242 GLU C N 1
ATOM 5651 C CA A GLU C 2 245 ? -7.583 39.769 118.317 0.40 28.99 242 GLU C CA 1
ATOM 5652 C CA B GLU C 2 245 ? -7.514 39.750 118.352 0.60 29.57 242 GLU C CA 1
ATOM 5653 C C A GLU C 2 245 ? -7.425 40.286 116.882 0.40 27.82 242 GLU C C 1
ATOM 5654 C C B GLU C 2 245 ? -7.342 40.333 116.934 0.60 28.27 242 GLU C C 1
ATOM 5655 O O A GLU C 2 245 ? -8.155 41.186 116.458 0.40 27.74 242 GLU C O 1
ATOM 5656 O O B GLU C 2 245 ? -7.986 41.323 116.577 0.60 28.20 242 GLU C O 1
ATOM 5667 N N . SER C 2 246 ? -6.485 39.692 116.142 1.00 26.73 243 SER C N 1
ATOM 5668 C CA . SER C 2 246 ? -6.206 40.092 114.759 1.00 25.37 243 SER C CA 1
ATOM 5669 C C . SER C 2 246 ? -7.398 39.926 113.819 1.00 24.48 243 SER C C 1
ATOM 5670 O O . SER C 2 246 ? -7.656 40.799 112.975 1.00 24.14 243 SER C O 1
ATOM 5673 N N . PHE C 2 247 ? -8.134 38.818 113.965 1.00 24.09 244 PHE C N 1
ATOM 5674 C CA . PHE C 2 247 ? -9.325 38.590 113.132 1.00 23.30 244 PHE C CA 1
ATOM 5675 C C . PHE C 2 247 ? -10.392 39.646 113.398 1.00 24.11 244 PHE C C 1
ATOM 5676 O O . PHE C 2 247 ? -10.973 40.206 112.453 1.00 23.74 244 PHE C O 1
ATOM 5684 N N . LEU C 2 248 ? -10.644 39.915 114.677 1.00 25.33 245 LEU C N 1
ATOM 5685 C CA . LEU C 2 248 ? -11.599 40.958 115.050 1.00 26.93 245 LEU C CA 1
ATOM 5686 C C . LEU C 2 248 ? -11.146 42.320 114.502 1.00 27.80 245 LEU C C 1
ATOM 5687 O O . LEU C 2 248 ? -11.969 43.108 114.059 1.00 28.75 245 LEU C O 1
ATOM 5692 N N . ALA C 2 249 ? -9.841 42.566 114.480 1.00 28.07 246 ALA C N 1
ATOM 5693 C CA . ALA C 2 249 ? -9.328 43.850 113.992 1.00 28.95 246 ALA C CA 1
ATOM 5694 C C . ALA C 2 249 ? -9.492 44.021 112.482 1.00 28.29 246 ALA C C 1
ATOM 5695 O O . ALA C 2 249 ? -9.398 45.132 111.982 1.00 29.21 246 ALA C O 1
ATOM 5697 N N . LEU C 2 250 ? -9.734 42.931 111.763 1.00 26.28 247 LEU C N 1
ATOM 5698 C CA . LEU C 2 250 ? -10.053 43.006 110.328 1.00 26.34 247 LEU C CA 1
ATOM 5699 C C . LEU C 2 250 ? -11.496 43.473 110.050 1.00 27.41 247 LEU C C 1
ATOM 5700 O O . LEU C 2 250 ? -11.846 43.737 108.900 1.00 27.21 247 LEU C O 1
ATOM 5705 N N . LEU C 2 251 ? -12.330 43.544 111.090 1.00 28.52 248 LEU C N 1
ATOM 5706 C CA . LEU C 2 251 ? -13.757 43.857 110.946 1.00 29.27 248 LEU C CA 1
ATOM 5707 C C . LEU C 2 251 ? -14.155 45.269 111.368 1.00 32.26 248 LEU C C 1
ATOM 5708 O O . LEU C 2 251 ? -15.334 45.607 111.332 1.00 35.19 248 LEU C O 1
ATOM 5713 N N . ASP C 2 252 ? -13.176 46.104 111.715 1.00 33.78 249 ASP C N 1
ATOM 5714 C CA . ASP C 2 252 ? -13.452 47.455 112.222 1.00 35.25 249 ASP C CA 1
ATOM 5715 C C . ASP C 2 252 ? -13.497 48.563 111.169 1.00 35.47 249 ASP C C 1
ATOM 5716 O O . ASP C 2 252 ? -13.717 49.734 111.520 1.00 35.53 249 ASP C O 1
ATOM 5721 N N . PHE C 2 253 ? -13.309 48.213 109.896 1.00 34.90 250 PHE C N 1
ATOM 5722 C CA . PHE C 2 253 ? -13.381 49.214 108.800 1.00 36.13 250 PHE C CA 1
ATOM 5723 C C . PHE C 2 253 ? -14.797 49.799 108.604 1.00 39.41 250 PHE C C 1
ATOM 5724 O O . PHE C 2 253 ? -14.960 50.771 107.857 1.00 39.65 250 PHE C O 1
ATOM 5732 N N . VAL C 2 254 ? -15.816 49.176 109.213 1.00 41.77 251 VAL C N 1
ATOM 5733 C CA . VAL C 2 254 ? -17.182 49.753 109.238 1.00 45.70 251 VAL C CA 1
ATOM 5734 C C . VAL C 2 254 ? -17.754 49.731 110.652 1.00 47.71 251 VAL C C 1
ATOM 5735 O O . VAL C 2 254 ? -18.637 50.528 110.980 1.00 53.34 251 VAL C O 1
ATOM 5739 N N . ARG D 1 6 ? -40.126 4.785 47.205 1.00 23.25 3 ARG D N 1
ATOM 5740 C CA . ARG D 1 6 ? -39.523 6.116 47.502 1.00 21.82 3 ARG D CA 1
ATOM 5741 C C . ARG D 1 6 ? -38.123 6.233 46.901 1.00 21.94 3 ARG D C 1
ATOM 5742 O O . ARG D 1 6 ? -37.265 5.384 47.138 1.00 20.88 3 ARG D O 1
ATOM 5750 N N A LYS D 1 7 ? -37.892 7.328 46.182 0.50 21.67 4 LYS D N 1
ATOM 5751 N N B LYS D 1 7 ? -37.896 7.303 46.147 0.50 21.73 4 LYS D N 1
ATOM 5752 C CA A LYS D 1 7 ? -36.629 7.570 45.499 0.50 21.88 4 LYS D CA 1
ATOM 5753 C CA B LYS D 1 7 ? -36.618 7.507 45.492 0.50 21.86 4 LYS D CA 1
ATOM 5754 C C A LYS D 1 7 ? -35.573 8.023 46.494 0.50 20.01 4 LYS D C 1
ATOM 5755 C C B LYS D 1 7 ? -35.587 7.992 46.492 0.50 20.00 4 LYS D C 1
ATOM 5756 O O A LYS D 1 7 ? -35.770 9.041 47.153 0.50 18.61 4 LYS D O 1
ATOM 5757 O O B LYS D 1 7 ? -35.814 9.007 47.149 0.50 18.60 4 LYS D O 1
ATOM 5768 N N . PRO D 1 8 ? -34.455 7.272 46.627 1.00 19.73 5 PRO D N 1
ATOM 5769 C CA . PRO D 1 8 ? -33.428 7.739 47.571 1.00 18.55 5 PRO D CA 1
ATOM 5770 C C . PRO D 1 8 ? -32.852 9.108 47.234 1.00 16.93 5 PRO D C 1
ATOM 5771 O O . PRO D 1 8 ? -32.664 9.444 46.038 1.00 17.81 5 PRO D O 1
ATOM 5775 N N . PHE D 1 9 ? -32.554 9.869 48.279 1.00 15.30 6 PHE D N 1
ATOM 5776 C CA . PHE D 1 9 ? -32.065 11.237 48.145 1.00 14.17 6 PHE D CA 1
ATOM 5777 C C . PHE D 1 9 ? -30.857 11.464 49.050 1.00 13.63 6 PHE D C 1
ATOM 5778 O O . PHE D 1 9 ? -30.971 11.350 50.262 1.00 12.64 6 PHE D O 1
ATOM 5786 N N . ILE D 1 10 ? -29.711 11.736 48.443 1.00 13.81 7 ILE D N 1
ATOM 5787 C CA . ILE D 1 10 ? -28.519 12.053 49.138 1.00 13.62 7 ILE D CA 1
ATOM 5788 C C . ILE D 1 10 ? -28.322 13.546 48.936 1.00 13.54 7 ILE D C 1
ATOM 5789 O O . ILE D 1 10 ? -28.163 14.017 47.786 1.00 13.33 7 ILE D O 1
ATOM 5794 N N . ALA D 1 11 ? -28.324 14.274 50.045 1.00 13.84 8 ALA D N 1
ATOM 5795 C CA . ALA D 1 11 ? -28.135 15.723 50.031 1.00 14.05 8 ALA D CA 1
ATOM 5796 C C . ALA D 1 11 ? -26.869 16.045 50.799 1.00 14.32 8 ALA D C 1
ATOM 5797 O O . ALA D 1 11 ? -26.740 15.694 51.974 1.00 14.34 8 ALA D O 1
ATOM 5799 N N . GLY D 1 12 ? -25.965 16.755 50.135 1.00 13.73 9 GLY D N 1
ATOM 5800 C CA . GLY D 1 12 ? -24.717 17.172 50.735 1.00 14.02 9 GLY D CA 1
ATOM 5801 C C . GLY D 1 12 ? -24.844 18.559 51.288 1.00 13.18 9 GLY D C 1
ATOM 5802 O O . GLY D 1 12 ? -25.079 19.522 50.531 1.00 14.65 9 GLY D O 1
ATOM 5803 N N . ASN D 1 13 ? -24.682 18.685 52.600 1.00 13.58 10 ASN D N 1
ATOM 5804 C CA . ASN D 1 13 ? -24.739 19.971 53.286 1.00 14.30 10 ASN D CA 1
ATOM 5805 C C . ASN D 1 13 ? -23.314 20.489 53.492 1.00 13.80 10 ASN D C 1
ATOM 5806 O O . ASN D 1 13 ? -22.587 20.024 54.383 1.00 14.00 10 ASN D O 1
ATOM 5811 N N . TRP D 1 14 ? -22.949 21.494 52.706 1.00 13.03 11 TRP D N 1
ATOM 5812 C CA . TRP D 1 14 ? -21.610 22.059 52.811 1.00 12.38 11 TRP D CA 1
ATOM 5813 C C . TRP D 1 14 ? -21.453 22.863 54.088 1.00 12.07 11 TRP D C 1
ATOM 5814 O O . TRP D 1 14 ? -20.329 23.160 54.474 1.00 12.16 11 TRP D O 1
ATOM 5825 N N . LYS D 1 15 ? -22.567 23.242 54.727 1.00 11.54 12 LYS D N 1
ATOM 5826 C CA . LYS D 1 15 ? -22.499 24.118 55.912 1.00 12.01 12 LYS D CA 1
ATOM 5827 C C . LYS D 1 15 ? -21.754 25.427 55.509 1.00 12.35 12 LYS D C 1
ATOM 5828 O O . LYS D 1 15 ? -21.867 25.874 54.323 1.00 11.86 12 LYS D O 1
ATOM 5834 N N . MET D 1 16 ? -21.005 26.043 56.425 1.00 12.97 13 MET D N 1
ATOM 5835 C CA . MET D 1 16 ? -20.385 27.315 56.103 1.00 13.37 13 MET D CA 1
ATOM 5836 C C . MET D 1 16 ? -18.973 27.083 55.552 1.00 13.33 13 MET D C 1
ATOM 5837 O O . MET D 1 16 ? -17.938 27.362 56.214 1.00 13.73 13 MET D O 1
ATOM 5842 N N . ASN D 1 17 ? -18.953 26.657 54.294 1.00 13.25 14 ASN D N 1
ATOM 5843 C CA . ASN D 1 17 ? -17.733 26.392 53.544 1.00 13.85 14 ASN D CA 1
ATOM 5844 C C . ASN D 1 17 ? -17.958 26.674 52.070 1.00 14.19 14 ASN D C 1
ATOM 5845 O O . ASN D 1 17 ? -19.053 26.445 51.552 1.00 13.56 14 ASN D O 1
ATOM 5850 N N . LYS D 1 18 ? -16.867 27.113 51.438 1.00 14.44 15 LYS D N 1
ATOM 5851 C CA . LYS D 1 18 ? -16.724 27.436 50.018 1.00 14.77 15 LYS D CA 1
ATOM 5852 C C . LYS D 1 18 ? -17.134 28.832 49.608 1.00 14.36 15 LYS D C 1
ATOM 5853 O O . LYS D 1 18 ? -18.168 29.379 50.036 1.00 14.69 15 LYS D O 1
ATOM 5859 N N . ASN D 1 19 ? -16.297 29.418 48.762 1.00 14.01 16 ASN D N 1
ATOM 5860 C CA . ASN D 1 19 ? -16.631 30.661 48.094 1.00 13.99 16 ASN D CA 1
ATOM 5861 C C . ASN D 1 19 ? -17.230 30.285 46.699 1.00 14.04 16 ASN D C 1
ATOM 5862 O O . ASN D 1 19 ? -17.322 29.096 46.364 1.00 14.62 16 ASN D O 1
ATOM 5867 N N . PRO D 1 20 ? -17.709 31.271 45.929 1.00 14.96 17 PRO D N 1
ATOM 5868 C CA . PRO D 1 20 ? -18.300 30.918 44.648 1.00 15.62 17 PRO D CA 1
ATOM 5869 C C . PRO D 1 20 ? -17.393 30.162 43.701 1.00 16.50 17 PRO D C 1
ATOM 5870 O O . PRO D 1 20 ? -17.877 29.258 43.002 1.00 16.98 17 PRO D O 1
ATOM 5874 N N . GLU D 1 21 ? -16.111 30.515 43.636 1.00 17.37 18 GLU D N 1
ATOM 5875 C CA . GLU D 1 21 ? -15.248 29.818 42.685 1.00 19.18 18 GLU D CA 1
ATOM 5876 C C . GLU D 1 21 ? -15.052 28.367 43.107 1.00 17.62 18 GLU D C 1
ATOM 5877 O O . GLU D 1 21 ? -15.091 27.458 42.278 1.00 17.47 18 GLU D O 1
ATOM 5883 N N . GLU D 1 22 ? -14.834 28.151 44.394 1.00 16.72 19 GLU D N 1
ATOM 5884 C CA . GLU D 1 22 ? -14.781 26.777 44.935 1.00 16.70 19 GLU D CA 1
ATOM 5885 C C . GLU D 1 22 ? -16.096 26.023 44.711 1.00 16.22 19 GLU D C 1
ATOM 5886 O O . GLU D 1 22 ? -16.092 24.828 44.374 1.00 16.56 19 GLU D O 1
ATOM 5892 N N . ALA D 1 23 ? -17.228 26.706 44.849 1.00 15.21 20 ALA D N 1
ATOM 5893 C CA . ALA D 1 23 ? -18.533 26.052 44.601 1.00 15.20 20 ALA D CA 1
ATOM 5894 C C . ALA D 1 23 ? -18.711 25.633 43.137 1.00 16.17 20 ALA D C 1
ATOM 5895 O O . ALA D 1 23 ? -19.129 24.493 42.852 1.00 14.51 20 ALA D O 1
ATOM 5897 N N . LYS D 1 24 ? -18.360 26.550 42.226 1.00 17.55 21 LYS D N 1
ATOM 5898 C CA . LYS D 1 24 ? -18.425 26.264 40.796 1.00 18.35 21 LYS D CA 1
ATOM 5899 C C . LYS D 1 24 ? -17.576 25.055 40.398 1.00 18.38 21 LYS D C 1
ATOM 5900 O O . LYS D 1 24 ? -18.038 24.178 39.626 1.00 18.17 21 LYS D O 1
ATOM 5906 N N . ALA D 1 25 ? -16.346 25.009 40.896 1.00 17.38 22 ALA D N 1
ATOM 5907 C CA . ALA D 1 25 ? -15.419 23.900 40.614 1.00 17.12 22 ALA D CA 1
ATOM 5908 C C . ALA D 1 25 ? -15.998 22.560 41.073 1.00 16.76 22 ALA D C 1
ATOM 5909 O O . ALA D 1 25 ? -15.863 21.567 40.372 1.00 17.48 22 ALA D O 1
ATOM 5911 N N . PHE D 1 26 ? -16.632 22.541 42.247 1.00 16.20 23 PHE D N 1
ATOM 5912 C CA . PHE D 1 26 ? -17.268 21.314 42.770 1.00 15.76 23 PHE D CA 1
ATOM 5913 C C . PHE D 1 26 ? -18.389 20.858 41.841 1.00 15.94 23 PHE D C 1
ATOM 5914 O O . PHE D 1 26 ? -18.428 19.683 41.443 1.00 14.60 23 PHE D O 1
ATOM 5922 N N . VAL D 1 27 ? -19.280 21.786 41.452 1.00 16.14 24 VAL D N 1
ATOM 5923 C CA . VAL D 1 27 ? -20.387 21.408 40.577 1.00 17.08 24 VAL D CA 1
ATOM 5924 C C . VAL D 1 27 ? -19.850 20.843 39.251 1.00 17.24 24 VAL D C 1
ATOM 5925 O O . VAL D 1 27 ? -20.324 19.824 38.762 1.00 17.43 24 VAL D O 1
ATOM 5929 N N . GLU D 1 28 ? -18.840 21.500 38.691 1.00 17.62 25 GLU D N 1
ATOM 5930 C CA . GLU D 1 28 ? -18.240 21.030 37.454 1.00 18.98 25 GLU D CA 1
ATOM 5931 C C . GLU D 1 28 ? -17.629 19.641 37.634 1.00 19.29 25 GLU D C 1
ATOM 5932 O O . GLU D 1 28 ? -17.649 18.835 36.706 1.00 20.26 25 GLU D O 1
ATOM 5938 N N . ALA D 1 29 ? -17.108 19.356 38.827 1.00 18.66 26 ALA D N 1
ATOM 5939 C CA . ALA D 1 29 ? -16.471 18.053 39.083 1.00 19.45 26 ALA D CA 1
ATOM 5940 C C . ALA D 1 29 ? -17.466 16.925 39.332 1.00 20.26 26 ALA D C 1
ATOM 5941 O O . ALA D 1 29 ? -17.062 15.751 39.310 1.00 22.92 26 ALA D O 1
ATOM 5943 N N . VAL D 1 30 ? -18.744 17.242 39.560 1.00 19.04 27 VAL D N 1
ATOM 5944 C CA . VAL D 1 30 ? -19.729 16.192 39.890 1.00 20.41 27 VAL D CA 1
ATOM 5945 C C . VAL D 1 30 ? -20.954 16.098 39.000 1.00 20.59 27 VAL D C 1
ATOM 5946 O O . VAL D 1 30 ? -21.444 15.006 38.787 1.00 18.58 27 VAL D O 1
ATOM 5950 N N . ALA D 1 31 ? -21.463 17.226 38.505 1.00 20.54 28 ALA D N 1
ATOM 5951 C CA . ALA D 1 31 ? -22.750 17.239 37.802 1.00 21.56 28 ALA D CA 1
ATOM 5952 C C . ALA D 1 31 ? -22.925 16.203 36.697 1.00 22.97 28 ALA D C 1
ATOM 5953 O O . ALA D 1 31 ? -23.965 15.561 36.653 1.00 23.92 28 ALA D O 1
ATOM 5955 N N . SER D 1 32 ? -21.918 16.008 35.834 1.00 21.38 29 SER D N 1
ATOM 5956 C CA . SER D 1 32 ? -22.013 15.021 34.728 1.00 22.61 29 SER D CA 1
ATOM 5957 C C . SER D 1 32 ? -21.680 13.576 35.141 1.00 21.96 29 SER D C 1
ATOM 5958 O O . SER D 1 32 ? -21.821 12.648 34.340 1.00 21.26 29 SER D O 1
ATOM 5961 N N . LYS D 1 33 ? -21.320 13.373 36.414 1.00 21.35 30 LYS D N 1
ATOM 5962 C CA . LYS D 1 33 ? -20.896 12.081 36.908 1.00 21.42 30 LYS D CA 1
ATOM 5963 C C . LYS D 1 33 ? -21.946 11.449 37.813 1.00 20.94 30 LYS D C 1
ATOM 5964 O O . LYS D 1 33 ? -21.717 10.348 38.335 1.00 22.59 30 LYS D O 1
ATOM 5970 N N . LEU D 1 34 ? -23.092 12.109 38.000 1.00 19.35 31 LEU D N 1
ATOM 5971 C CA . LEU D 1 34 ? -24.122 11.564 38.884 1.00 18.68 31 LEU D CA 1
ATOM 5972 C C . LEU D 1 34 ? -24.769 10.360 38.242 1.00 19.87 31 LEU D C 1
ATOM 5973 O O . LEU D 1 34 ? -24.789 10.259 37.016 1.00 20.52 31 LEU D O 1
ATOM 5978 N N . PRO D 1 35 ? -25.304 9.443 39.072 1.00 19.71 32 PRO D N 1
ATOM 5979 C CA . PRO D 1 35 ? -26.015 8.335 38.479 1.00 21.76 32 PRO D CA 1
ATOM 5980 C C . PRO D 1 35 ? -27.306 8.830 37.907 1.00 22.20 32 PRO D C 1
ATOM 5981 O O . PRO D 1 35 ? -27.728 9.985 38.179 1.00 22.34 32 PRO D O 1
ATOM 5985 N N . SER D 1 36 ? -27.975 7.961 37.167 1.00 23.13 33 SER D N 1
ATOM 5986 C CA . SER D 1 36 ? -29.233 8.319 36.594 1.00 24.81 33 SER D CA 1
ATOM 5987 C C . SER D 1 36 ? -30.215 8.818 37.645 1.00 23.35 33 SER D C 1
ATOM 5988 O O . SER D 1 36 ? -30.273 8.292 38.744 1.00 22.59 33 SER D O 1
ATOM 5991 N N . SER D 1 37 ? -31.015 9.802 37.247 1.00 23.77 34 SER D N 1
ATOM 5992 C CA . SER D 1 37 ? -32.037 10.428 38.085 1.00 25.58 34 SER D CA 1
ATOM 5993 C C . SER D 1 37 ? -33.116 9.470 38.580 1.00 24.50 34 SER D C 1
ATOM 5994 O O . SER D 1 37 ? -33.769 9.721 39.582 1.00 22.01 34 SER D O 1
ATOM 5997 N N . ASP D 1 38 ? -33.329 8.402 37.818 1.00 23.81 35 ASP D N 1
ATOM 5998 C CA . ASP D 1 38 ? -34.289 7.372 38.174 1.00 26.35 35 ASP D CA 1
ATOM 5999 C C . ASP D 1 38 ? -33.798 6.505 39.319 1.00 24.26 35 ASP D C 1
ATOM 6000 O O . ASP D 1 38 ? -34.599 5.836 39.946 1.00 25.13 35 ASP D O 1
ATOM 6005 N N . LEU D 1 39 ? -32.482 6.454 39.544 1.00 22.60 36 LEU D N 1
ATOM 6006 C CA . LEU D 1 39 ? -31.924 5.599 40.598 1.00 22.61 36 LEU D CA 1
ATOM 6007 C C . LEU D 1 39 ? -31.749 6.336 41.917 1.00 21.10 36 LEU D C 1
ATOM 6008 O O . LEU D 1 39 ? -31.965 5.762 42.984 1.00 20.54 36 LEU D O 1
ATOM 6013 N N . VAL D 1 40 ? -31.381 7.608 41.848 1.00 19.77 37 VAL D N 1
ATOM 6014 C CA . VAL D 1 40 ? -31.105 8.354 43.068 1.00 19.03 37 VAL D CA 1
ATOM 6015 C C . VAL D 1 40 ? -31.208 9.810 42.780 1.00 18.04 37 VAL D C 1
ATOM 6016 O O . VAL D 1 40 ? -30.916 10.245 41.675 1.00 18.46 37 VAL D O 1
ATOM 6020 N N . GLU D 1 41 ? -31.624 10.574 43.768 1.00 17.24 38 GLU D N 1
ATOM 6021 C CA . GLU D 1 41 ? -31.696 12.016 43.649 1.00 16.13 38 GLU D CA 1
ATOM 6022 C C . GLU D 1 41 ? -30.508 12.541 44.450 1.00 15.46 38 GLU D C 1
ATOM 6023 O O . GLU D 1 41 ? -30.275 12.110 45.573 1.00 14.93 38 GLU D O 1
ATOM 6029 N N . ALA D 1 42 ? -29.722 13.427 43.843 1.00 14.52 39 ALA D N 1
ATOM 6030 C CA . ALA D 1 42 ? -28.530 13.995 44.485 1.00 14.23 39 ALA D CA 1
ATOM 6031 C C . ALA D 1 42 ? -28.590 15.502 44.465 1.00 13.82 39 ALA D C 1
ATOM 6032 O O . ALA D 1 42 ? -28.929 16.119 43.423 1.00 14.93 39 ALA D O 1
ATOM 6034 N N . GLY D 1 43 ? -28.189 16.112 45.580 1.00 14.28 40 GLY D N 1
ATOM 6035 C CA . GLY D 1 43 ? -28.191 17.534 45.674 1.00 14.50 40 GLY D CA 1
ATOM 6036 C C . GLY D 1 43 ? -27.216 18.082 46.674 1.00 14.47 40 GLY D C 1
ATOM 6037 O O . GLY D 1 43 ? -26.671 17.351 47.516 1.00 14.33 40 GLY D O 1
ATOM 6038 N N . ILE D 1 44 ? -27.007 19.395 46.579 1.00 14.13 41 ILE D N 1
ATOM 6039 C CA . ILE D 1 44 ? -26.081 20.080 47.472 1.00 14.33 41 ILE D CA 1
ATOM 6040 C C . ILE D 1 44 ? -26.779 21.270 48.058 1.00 14.18 41 ILE D C 1
ATOM 6041 O O . ILE D 1 44 ? -27.471 22.001 47.340 1.00 13.86 41 ILE D O 1
ATOM 6046 N N . ALA D 1 45 ? -26.546 21.487 49.346 1.00 14.18 42 ALA D N 1
ATOM 6047 C CA . ALA D 1 45 ? -27.077 22.630 50.095 1.00 13.98 42 ALA D CA 1
ATOM 6048 C C . ALA D 1 45 ? -25.907 23.608 50.248 1.00 13.83 42 ALA D C 1
ATOM 6049 O O . ALA D 1 45 ? -24.973 23.351 50.974 1.00 13.06 42 ALA D O 1
ATOM 6051 N N . ALA D 1 46 ? -25.958 24.702 49.489 1.00 13.29 43 ALA D N 1
ATOM 6052 C CA . ALA D 1 46 ? -24.858 25.649 49.401 1.00 14.08 43 ALA D CA 1
ATOM 6053 C C . ALA D 1 46 ? -25.140 26.926 50.177 1.00 14.07 43 ALA D C 1
ATOM 6054 O O . ALA D 1 46 ? -26.298 27.308 50.312 1.00 14.94 43 ALA D O 1
ATOM 6056 N N . PRO D 1 47 ? -24.074 27.624 50.638 1.00 13.85 44 PRO D N 1
ATOM 6057 C CA . PRO D 1 47 ? -24.265 28.923 51.275 1.00 13.99 44 PRO D CA 1
ATOM 6058 C C . PRO D 1 47 ? -24.937 29.926 50.357 1.00 13.71 44 PRO D C 1
ATOM 6059 O O . PRO D 1 47 ? -24.729 29.899 49.124 1.00 13.22 44 PRO D O 1
ATOM 6063 N N . ALA D 1 48 ? -25.673 30.858 50.970 1.00 13.75 45 ALA D N 1
ATOM 6064 C CA . ALA D 1 48 ? -26.426 31.876 50.264 1.00 14.53 45 ALA D CA 1
ATOM 6065 C C . ALA D 1 48 ? -25.546 32.675 49.292 1.00 14.89 45 ALA D C 1
ATOM 6066 O O . ALA D 1 48 ? -25.953 32.933 48.149 1.00 14.53 45 ALA D O 1
ATOM 6068 N N . LEU D 1 49 ? -24.340 33.044 49.720 1.00 14.65 46 LEU D N 1
ATOM 6069 C CA . LEU D 1 49 ? -23.402 33.769 48.810 1.00 14.86 46 LEU D CA 1
ATOM 6070 C C . LEU D 1 49 ? -23.067 33.060 47.510 1.00 14.30 46 LEU D C 1
ATOM 6071 O O . LEU D 1 49 ? -22.775 33.736 46.476 1.00 13.60 46 LEU D O 1
ATOM 6076 N N . ASP D 1 50 ? -23.129 31.727 47.570 1.00 13.09 47 ASP D N 1
ATOM 6077 C CA . ASP D 1 50 ? -22.773 30.836 46.469 1.00 13.80 47 ASP D CA 1
ATOM 6078 C C . ASP D 1 50 ? -23.926 30.366 45.587 1.00 13.78 47 ASP D C 1
ATOM 6079 O O . ASP D 1 50 ? -23.669 29.735 44.531 1.00 14.40 47 ASP D O 1
ATOM 6084 N N . LEU D 1 51 ? -25.172 30.613 45.990 1.00 12.73 48 LEU D N 1
ATOM 6085 C CA . LEU D 1 51 ? -26.297 29.981 45.279 1.00 13.48 48 LEU D CA 1
ATOM 6086 C C . LEU D 1 51 ? -26.468 30.381 43.824 1.00 13.86 48 LEU D C 1
ATOM 6087 O O . LEU D 1 51 ? -26.642 29.504 42.986 1.00 14.20 48 LEU D O 1
ATOM 6092 N N . THR D 1 52 ? -26.382 31.658 43.492 1.00 14.78 49 THR D N 1
ATOM 6093 C CA . THR D 1 52 ? -26.558 32.021 42.086 1.00 16.34 49 THR D CA 1
ATOM 6094 C C . THR D 1 52 ? -25.506 31.344 41.229 1.00 16.74 49 THR D C 1
ATOM 6095 O O . THR D 1 52 ? -25.823 30.863 40.124 1.00 16.84 49 THR D O 1
ATOM 6099 N N . THR D 1 53 ? -24.290 31.267 41.754 1.00 16.03 50 THR D N 1
ATOM 6100 C CA . THR D 1 53 ? -23.181 30.613 41.058 1.00 16.49 50 THR D CA 1
ATOM 6101 C C . THR D 1 53 ? -23.430 29.113 40.851 1.00 16.73 50 THR D C 1
ATOM 6102 O O . THR D 1 53 ? -23.278 28.598 39.754 1.00 17.81 50 THR D O 1
ATOM 6106 N N . VAL D 1 54 ? -23.802 28.417 41.914 1.00 15.69 51 VAL D N 1
ATOM 6107 C CA . VAL D 1 54 ? -24.098 26.965 41.853 1.00 15.88 51 VAL D CA 1
ATOM 6108 C C . VAL D 1 54 ? -25.242 26.701 40.887 1.00 16.57 51 VAL D C 1
ATOM 6109 O O . VAL D 1 54 ? -25.204 25.746 40.081 1.00 17.15 51 VAL D O 1
ATOM 6113 N N . LEU D 1 55 ? -26.255 27.562 40.939 1.00 16.75 52 LEU D N 1
ATOM 6114 C CA . LEU D 1 55 ? -27.456 27.363 40.108 1.00 17.09 52 LEU D CA 1
ATOM 6115 C C . LEU D 1 55 ? -27.122 27.464 38.617 1.00 18.24 52 LEU D C 1
ATOM 6116 O O . LEU D 1 55 ? -27.520 26.601 37.804 1.00 20.24 52 LEU D O 1
ATOM 6121 N N . ALA D 1 56 ? -26.320 28.459 38.272 1.00 18.96 53 ALA D N 1
ATOM 6122 C CA . ALA D 1 56 ? -25.932 28.653 36.876 1.00 20.03 53 ALA D CA 1
ATOM 6123 C C . ALA D 1 56 ? -25.078 27.514 36.327 1.00 20.90 53 ALA D C 1
ATOM 6124 O O . ALA D 1 56 ? -25.191 27.158 35.143 1.00 22.76 53 ALA D O 1
ATOM 6126 N N . VAL D 1 57 ? -24.196 26.957 37.142 1.00 20.54 54 VAL D N 1
ATOM 6127 C CA . VAL D 1 57 ? -23.359 25.871 36.631 1.00 22.85 54 VAL D CA 1
ATOM 6128 C C . VAL D 1 57 ? -24.092 24.517 36.644 1.00 21.29 54 VAL D C 1
ATOM 6129 O O . VAL D 1 57 ? -23.770 23.650 35.864 1.00 22.41 54 VAL D O 1
ATOM 6133 N N . ALA D 1 58 ? -25.096 24.376 37.512 1.00 20.97 55 ALA D N 1
ATOM 6134 C CA . ALA D 1 58 ? -25.884 23.133 37.613 1.00 19.91 55 ALA D CA 1
ATOM 6135 C C . ALA D 1 58 ? -27.096 23.119 36.708 1.00 20.04 55 ALA D C 1
ATOM 6136 O O . ALA D 1 58 ? -27.656 22.048 36.456 1.00 20.10 55 ALA D O 1
ATOM 6138 N N . LYS D 1 59 ? -27.509 24.287 36.210 1.00 20.90 56 LYS D N 1
ATOM 6139 C CA . LYS D 1 59 ? -28.694 24.357 35.366 1.00 22.43 56 LYS D CA 1
ATOM 6140 C C . LYS D 1 59 ? -28.571 23.365 34.201 1.00 23.15 56 LYS D C 1
ATOM 6141 O O . LYS D 1 59 ? -27.525 23.281 33.536 1.00 21.57 56 LYS D O 1
ATOM 6147 N N . GLY D 1 60 ? -29.613 22.562 34.014 1.00 23.26 57 GLY D N 1
ATOM 6148 C CA . GLY D 1 60 ? -29.628 21.563 32.956 1.00 23.72 57 GLY D CA 1
ATOM 6149 C C . GLY D 1 60 ? -29.075 20.202 33.329 1.00 22.96 57 GLY D C 1
ATOM 6150 O O . GLY D 1 60 ? -29.171 19.252 32.527 1.00 23.46 57 GLY D O 1
ATOM 6151 N N . SER D 1 61 ? -28.496 20.088 34.526 1.00 20.64 58 SER D N 1
ATOM 6152 C CA . SER D 1 61 ? -27.964 18.817 35.030 1.00 18.99 58 SER D CA 1
ATOM 6153 C C . SER D 1 61 ? -28.940 18.202 36.028 1.00 18.68 58 SER D C 1
ATOM 6154 O O . SER D 1 61 ? -29.938 18.794 36.344 1.00 19.25 58 SER D O 1
ATOM 6157 N N . ASN D 1 62 ? -28.604 17.019 36.537 1.00 19.06 59 ASN D N 1
ATOM 6158 C CA . ASN D 1 62 ? -29.408 16.348 37.543 1.00 20.21 59 ASN D CA 1
ATOM 6159 C C . ASN D 1 62 ? -29.036 16.704 38.984 1.00 18.49 59 ASN D C 1
ATOM 6160 O O . ASN D 1 62 ? -29.568 16.100 39.924 1.00 18.25 59 ASN D O 1
ATOM 6165 N N . LEU D 1 63 ? -28.179 17.710 39.202 1.00 16.80 60 LEU D N 1
ATOM 6166 C CA . LEU D 1 63 ? -27.796 18.075 40.574 1.00 17.05 60 LEU D CA 1
ATOM 6167 C C . LEU D 1 63 ? -28.841 19.032 41.137 1.00 16.32 60 LEU D C 1
ATOM 6168 O O . LEU D 1 63 ? -29.015 20.165 40.623 1.00 17.16 60 LEU D O 1
ATOM 6173 N N . LYS D 1 64 ? -29.529 18.601 42.185 1.00 14.51 61 LYS D N 1
ATOM 6174 C CA . LYS D 1 64 ? -30.520 19.443 42.829 1.00 14.55 61 LYS D CA 1
ATOM 6175 C C . LYS D 1 64 ? -29.778 20.461 43.735 1.00 14.24 61 LYS D C 1
ATOM 6176 O O . LYS D 1 64 ? -28.707 20.193 44.239 1.00 13.43 61 LYS D O 1
ATOM 6182 N N . VAL D 1 65 ? -30.380 21.625 43.915 1.00 13.94 62 VAL D N 1
ATOM 6183 C CA . VAL D 1 65 ? -29.757 22.708 44.661 1.00 13.16 62 VAL D CA 1
ATOM 6184 C C . VAL D 1 65 ? -30.663 23.143 45.788 1.00 13.39 62 VAL D C 1
ATOM 6185 O O . VAL D 1 65 ? -31.875 23.367 45.603 1.00 13.41 62 VAL D O 1
ATOM 6189 N N . ALA D 1 66 ? -30.061 23.204 46.979 1.00 12.80 63 ALA D N 1
ATOM 6190 C CA . ALA D 1 66 ? -30.749 23.588 48.192 1.00 12.75 63 ALA D CA 1
ATOM 6191 C C . ALA D 1 66 ? -30.079 24.761 48.871 1.00 12.26 63 ALA D C 1
ATOM 6192 O O . ALA D 1 66 ? -28.836 24.933 48.823 1.00 12.02 63 ALA D O 1
ATOM 6194 N N . ALA D 1 67 ? -30.915 25.558 49.517 1.00 11.52 64 ALA D N 1
ATOM 6195 C CA . ALA D 1 67 ? -30.422 26.568 50.482 1.00 11.45 64 ALA D CA 1
ATOM 6196 C C . ALA D 1 67 ? -30.297 25.884 51.862 1.00 11.69 64 ALA D C 1
ATOM 6197 O O . ALA D 1 67 ? -30.894 24.821 52.116 1.00 11.85 64 ALA D O 1
ATOM 6199 N N . GLN D 1 68 ? -29.499 26.480 52.764 1.00 11.61 65 GLN D N 1
ATOM 6200 C CA . GLN D 1 68 ? -29.269 25.923 54.123 1.00 11.94 65 GLN D CA 1
ATOM 6201 C C . GLN D 1 68 ? -30.203 26.475 55.192 1.00 11.98 65 GLN D C 1
ATOM 6202 O O . GLN D 1 68 ? -30.135 26.044 56.367 1.00 11.98 65 GLN D O 1
ATOM 6208 N N . ASN D 1 69 ? -31.010 27.466 54.804 1.00 12.48 66 ASN D N 1
ATOM 6209 C CA . ASN D 1 69 ? -31.968 28.143 55.665 1.00 12.98 66 ASN D CA 1
ATOM 6210 C C . ASN D 1 69 ? -32.696 29.217 54.857 1.00 13.55 66 ASN D C 1
ATOM 6211 O O . ASN D 1 69 ? -32.254 29.629 53.787 1.00 13.56 66 ASN D O 1
ATOM 6216 N N . CYS D 1 70 ? -33.832 29.669 55.375 1.00 14.94 67 CYS D N 1
ATOM 6217 C CA . CYS D 1 70 ? -34.461 30.883 54.827 1.00 15.12 67 CYS D CA 1
ATOM 6218 C C . CYS D 1 70 ? -35.378 31.446 55.896 1.00 15.30 67 CYS D C 1
ATOM 6219 O O . CYS D 1 70 ? -35.571 30.812 56.912 1.00 16.20 67 CYS D O 1
ATOM 6222 N N . TYR D 1 71 ? -35.870 32.652 55.697 1.00 14.99 68 TYR D N 1
ATOM 6223 C CA . TYR D 1 71 ? -36.845 33.234 56.609 1.00 15.55 68 TYR D CA 1
ATOM 6224 C C . TYR D 1 71 ? -38.256 32.838 56.181 1.00 16.07 68 TYR D C 1
ATOM 6225 O O . TYR D 1 71 ? -38.458 32.243 55.131 1.00 16.55 68 TYR D O 1
ATOM 6234 N N . PHE D 1 72 ? -39.244 33.200 56.987 1.00 16.32 69 PHE D N 1
ATOM 6235 C CA . PHE D 1 72 ? -40.631 32.817 56.712 1.00 17.81 69 PHE D CA 1
ATOM 6236 C C . PHE D 1 72 ? -41.544 33.911 56.153 1.00 18.75 69 PHE D C 1
ATOM 6237 O O . PHE D 1 72 ? -42.775 33.733 56.078 1.00 21.55 69 PHE D O 1
ATOM 6245 N N . GLU D 1 73 ? -40.960 35.044 55.783 1.00 19.17 70 GLU D N 1
ATOM 6246 C CA . GLU D 1 73 ? -41.668 36.120 55.107 1.00 20.31 70 GLU D CA 1
ATOM 6247 C C . GLU D 1 73 ? -41.016 36.243 53.747 1.00 18.77 70 GLU D C 1
ATOM 6248 O O . GLU D 1 73 ? -39.873 35.825 53.558 1.00 17.42 70 GLU D O 1
ATOM 6254 N N . ASN D 1 74 ? -41.764 36.768 52.787 1.00 19.56 71 ASN D N 1
ATOM 6255 C CA . ASN D 1 74 ? -41.257 36.951 51.431 1.00 18.81 71 ASN D CA 1
ATOM 6256 C C . ASN D 1 74 ? -40.320 38.137 51.275 1.00 18.02 71 ASN D C 1
ATOM 6257 O O . ASN D 1 74 ? -39.359 38.098 50.510 1.00 17.26 71 ASN D O 1
ATOM 6262 N N . ALA D 1 75 ? -40.645 39.206 51.974 1.00 18.55 72 ALA D N 1
ATOM 6263 C CA . ALA D 1 75 ? -39.876 40.420 51.920 1.00 18.05 72 ALA D CA 1
ATOM 6264 C C . ALA D 1 75 ? -40.189 41.263 53.105 1.00 18.19 72 ALA D C 1
ATOM 6265 O O . ALA D 1 75 ? -41.320 41.193 53.670 1.00 19.21 72 ALA D O 1
ATOM 6267 N N . GLY D 1 76 ? -39.249 42.136 53.451 1.00 17.57 73 GLY D N 1
ATOM 6268 C CA . GLY D 1 76 ? -39.481 43.060 54.584 1.00 17.73 73 GLY D CA 1
ATOM 6269 C C . GLY D 1 76 ? -38.280 43.458 55.405 1.00 17.30 73 GLY D C 1
ATOM 6270 O O . GLY D 1 76 ? -37.125 43.219 55.024 1.00 17.50 73 GLY D O 1
ATOM 6271 N N . ALA D 1 77 ? -38.557 44.016 56.570 1.00 17.94 74 ALA D N 1
ATOM 6272 C CA . ALA D 1 77 ? -37.515 44.562 57.450 1.00 17.79 74 ALA D CA 1
ATOM 6273 C C . ALA D 1 77 ? -36.943 43.491 58.361 1.00 17.23 74 ALA D C 1
ATOM 6274 O O . ALA D 1 77 ? -37.226 43.456 59.561 1.00 17.42 74 ALA D O 1
ATOM 6276 N N . PHE D 1 78 ? -36.134 42.624 57.747 1.00 16.01 75 PHE D N 1
ATOM 6277 C CA . PHE D 1 78 ? -35.489 41.481 58.377 1.00 15.39 75 PHE D CA 1
ATOM 6278 C C . PHE D 1 78 ? -34.035 41.468 57.899 1.00 14.85 75 PHE D C 1
ATOM 6279 O O . PHE D 1 78 ? -33.610 40.595 57.194 1.00 14.54 75 PHE D O 1
ATOM 6287 N N . THR D 1 79 ? -33.317 42.515 58.274 1.00 15.71 76 THR D N 1
ATOM 6288 C CA . THR D 1 79 ? -31.931 42.687 57.921 1.00 15.32 76 THR D CA 1
ATOM 6289 C C . THR D 1 79 ? -31.131 41.390 58.147 1.00 15.25 76 THR D C 1
ATOM 6290 O O . THR D 1 79 ? -31.206 40.763 59.227 1.00 15.52 76 THR D O 1
ATOM 6294 N N . GLY D 1 80 ? -30.418 40.981 57.108 1.00 15.28 77 GLY D N 1
ATOM 6295 C CA . GLY D 1 80 ? -29.563 39.801 57.153 1.00 15.49 77 GLY D CA 1
ATOM 6296 C C . GLY D 1 80 ? -30.219 38.489 56.721 1.00 15.13 77 GLY D C 1
ATOM 6297 O O . GLY D 1 80 ? -29.546 37.484 56.647 1.00 15.49 77 GLY D O 1
ATOM 6298 N N . GLU D 1 81 ? -31.522 38.489 56.457 1.00 15.04 78 GLU D N 1
ATOM 6299 C CA . GLU D 1 81 ? -32.260 37.258 56.158 1.00 15.51 78 GLU D CA 1
ATOM 6300 C C . GLU D 1 81 ? -32.381 36.932 54.696 1.00 15.61 78 GLU D C 1
ATOM 6301 O O . GLU D 1 81 ? -32.386 37.828 53.840 1.00 16.71 78 GLU D O 1
ATOM 6307 N N . THR D 1 82 ? -32.534 35.646 54.424 1.00 15.31 79 THR D N 1
ATOM 6308 C CA . THR D 1 82 ? -32.663 35.142 53.070 1.00 15.27 79 THR D CA 1
ATOM 6309 C C . THR D 1 82 ? -34.137 34.856 52.733 1.00 14.84 79 THR D C 1
ATOM 6310 O O . THR D 1 82 ? -34.821 34.096 53.414 1.00 16.09 79 THR D O 1
ATOM 6314 N N . SER D 1 83 ? -34.623 35.475 51.674 1.00 15.32 80 SER D N 1
ATOM 6315 C CA . SER D 1 83 ? -36.023 35.365 51.306 1.00 15.27 80 SER D CA 1
ATOM 6316 C C . SER D 1 83 ? -36.374 34.090 50.552 1.00 14.54 80 SER D C 1
ATOM 6317 O O . SER D 1 83 ? -35.705 33.771 49.610 1.00 13.63 80 SER D O 1
ATOM 6320 N N . PRO D 1 84 ? -37.429 33.364 50.975 1.00 14.62 81 PRO D N 1
ATOM 6321 C CA . PRO D 1 84 ? -37.822 32.193 50.185 1.00 14.31 81 PRO D CA 1
ATOM 6322 C C . PRO D 1 84 ? -38.386 32.572 48.824 1.00 15.46 81 PRO D C 1
ATOM 6323 O O . PRO D 1 84 ? -38.328 31.768 47.908 1.00 15.29 81 PRO D O 1
ATOM 6327 N N . GLN D 1 85 ? -38.934 33.783 48.701 1.00 15.78 82 GLN D N 1
ATOM 6328 C CA . GLN D 1 85 ? -39.400 34.279 47.427 1.00 16.83 82 GLN D CA 1
ATOM 6329 C C . GLN D 1 85 ? -38.204 34.420 46.448 1.00 16.15 82 GLN D C 1
ATOM 6330 O O . GLN D 1 85 ? -38.267 33.940 45.357 1.00 16.43 82 GLN D O 1
ATOM 6336 N N . VAL D 1 86 ? -37.130 35.073 46.872 1.00 15.38 83 VAL D N 1
ATOM 6337 C CA . VAL D 1 86 ? -35.933 35.224 46.028 1.00 15.01 83 VAL D CA 1
ATOM 6338 C C . VAL D 1 86 ? -35.289 33.873 45.702 1.00 14.82 83 VAL D C 1
ATOM 6339 O O . VAL D 1 86 ? -34.901 33.634 44.549 1.00 15.82 83 VAL D O 1
ATOM 6343 N N . LEU D 1 87 ? -35.245 32.956 46.672 1.00 14.74 84 LEU D N 1
ATOM 6344 C CA . LEU D 1 87 ? -34.713 31.627 46.429 1.00 13.75 84 LEU D CA 1
ATOM 6345 C C . LEU D 1 87 ? -35.445 30.932 45.290 1.00 14.91 84 LEU D C 1
ATOM 6346 O O . LEU D 1 87 ? -34.830 30.275 44.464 1.00 15.29 84 LEU D O 1
ATOM 6351 N N . LYS D 1 88 ? -36.771 31.058 45.228 1.00 16.14 85 LYS D N 1
ATOM 6352 C CA . LYS D 1 88 ? -37.511 30.427 44.145 1.00 16.50 85 LYS D CA 1
ATOM 6353 C C . LYS D 1 88 ? -37.211 31.113 42.832 1.00 17.05 85 LYS D C 1
ATOM 6354 O O . LYS D 1 88 ? -37.024 30.454 41.805 1.00 17.33 85 LYS D O 1
ATOM 6360 N N . GLU D 1 89 ? -37.147 32.443 42.865 1.00 17.22 86 GLU D N 1
ATOM 6361 C CA . GLU D 1 89 ? -36.879 33.193 41.645 1.00 19.23 86 GLU D CA 1
ATOM 6362 C C . GLU D 1 89 ? -35.558 32.802 41.004 1.00 18.46 86 GLU D C 1
ATOM 6363 O O . GLU D 1 89 ? -35.482 32.735 39.749 1.00 19.83 86 GLU D O 1
ATOM 6369 N N . ILE D 1 90 ? -34.537 32.518 41.815 1.00 16.63 87 ILE D N 1
ATOM 6370 C CA . ILE D 1 90 ? -33.206 32.136 41.278 1.00 16.81 87 ILE D CA 1
ATOM 6371 C C . ILE D 1 90 ? -33.171 30.674 40.844 1.00 17.06 87 ILE D C 1
ATOM 6372 O O . ILE D 1 90 ? -32.212 30.251 40.180 1.00 18.30 87 ILE D O 1
ATOM 6377 N N . GLY D 1 91 ? -34.212 29.919 41.211 1.00 16.75 88 GLY D N 1
ATOM 6378 C CA . GLY D 1 91 ? -34.362 28.488 40.807 1.00 16.79 88 GLY D CA 1
ATOM 6379 C C . GLY D 1 91 ? -34.044 27.411 41.819 1.00 15.47 88 GLY D C 1
ATOM 6380 O O . GLY D 1 91 ? -33.941 26.226 41.463 1.00 15.97 88 GLY D O 1
ATOM 6381 N N . THR D 1 92 ? -33.874 27.799 43.082 1.00 15.08 89 THR D N 1
ATOM 6382 C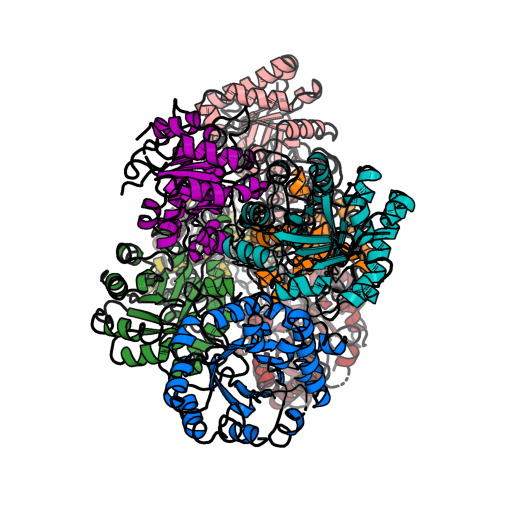 CA . THR D 1 92 ? -33.611 26.836 44.155 1.00 14.10 89 THR D CA 1
ATOM 6383 C C . THR D 1 92 ? -34.700 25.745 44.228 1.00 14.44 89 THR D C 1
ATOM 6384 O O . THR D 1 92 ? -35.876 26.054 44.189 1.00 15.32 89 THR D O 1
ATOM 6388 N N . ASP D 1 93 ? -34.292 24.482 44.420 1.00 15.18 90 ASP D N 1
ATOM 6389 C CA . ASP D 1 93 ? -35.205 23.326 44.516 1.00 15.09 90 ASP D CA 1
ATOM 6390 C C . ASP D 1 93 ? -35.647 23.033 45.979 1.00 14.85 90 ASP D C 1
ATOM 6391 O O . ASP D 1 93 ? -36.830 22.856 46.240 1.00 14.30 90 ASP D O 1
ATOM 6396 N N . TYR D 1 94 ? -34.697 23.033 46.905 1.00 13.57 91 TYR D N 1
ATOM 6397 C CA . TYR D 1 94 ? -34.954 22.672 48.316 1.00 13.34 91 TYR D CA 1
ATOM 6398 C C . TYR D 1 94 ? -34.416 23.705 49.272 1.00 12.63 91 TYR D C 1
ATOM 6399 O O . TYR D 1 94 ? -33.554 24.514 48.884 1.00 12.35 91 TYR D O 1
ATOM 6408 N N . VAL D 1 95 ? -34.942 23.689 50.506 1.00 12.49 92 VAL D N 1
ATOM 6409 C CA . VAL D 1 95 ? -34.424 24.503 51.588 1.00 12.23 92 VAL D CA 1
ATOM 6410 C C . VAL D 1 95 ? -34.325 23.654 52.835 1.00 12.81 92 VAL D C 1
ATOM 6411 O O . VAL D 1 95 ? -35.331 23.097 53.266 1.00 13.26 92 VAL D O 1
ATOM 6415 N N . VAL D 1 96 ? -33.109 23.517 53.355 1.00 12.81 93 VAL D N 1
ATOM 6416 C CA . VAL D 1 96 ? -32.879 22.845 54.639 1.00 13.62 93 VAL D CA 1
ATOM 6417 C C . VAL D 1 96 ? -33.381 23.791 55.737 1.00 14.63 93 VAL D C 1
ATOM 6418 O O . VAL D 1 96 ? -33.007 24.959 55.775 1.00 15.73 93 VAL D O 1
ATOM 6422 N N . ILE D 1 97 ? -34.226 23.279 56.640 1.00 12.97 94 ILE D N 1
ATOM 6423 C CA . ILE D 1 97 ? -34.711 24.049 57.783 1.00 12.62 94 ILE D CA 1
ATOM 6424 C C . ILE D 1 97 ? -34.628 23.231 59.063 1.00 13.19 94 ILE D C 1
ATOM 6425 O O . ILE D 1 97 ? -34.763 21.969 59.060 1.00 13.35 94 ILE D O 1
ATOM 6430 N N . GLY D 1 98 ? -34.429 23.940 60.162 1.00 13.09 95 GLY D N 1
ATOM 6431 C CA . GLY D 1 98 ? -34.357 23.290 61.470 1.00 13.81 95 GLY D CA 1
ATOM 6432 C C . GLY D 1 98 ? -33.139 22.455 61.739 1.00 13.79 95 GLY D C 1
ATOM 6433 O O . GLY D 1 98 ? -33.132 21.654 62.722 1.00 14.08 95 GLY D O 1
ATOM 6434 N N . HIS D 1 99 ? -32.066 22.684 61.000 1.00 12.97 96 HIS D N 1
ATOM 6435 C CA . HIS D 1 99 ? -30.836 21.961 61.266 1.00 13.51 96 HIS D CA 1
ATOM 6436 C C . HIS D 1 99 ? -30.444 22.134 62.740 1.00 13.73 96 HIS D C 1
ATOM 6437 O O . HIS D 1 99 ? -30.637 23.210 63.323 1.00 14.32 96 HIS D O 1
ATOM 6444 N N . SER D 1 100 ? -29.895 21.082 63.348 1.00 14.19 97 SER D N 1
ATOM 6445 C CA . SER D 1 100 ? -29.475 21.127 64.747 1.00 15.05 97 SER D CA 1
ATOM 6446 C C . SER D 1 100 ? -28.610 22.353 65.087 1.00 14.60 97 SER D C 1
ATOM 6447 O O . SER D 1 100 ? -28.755 22.944 66.141 1.00 15.36 97 SER D O 1
ATOM 6450 N N . GLU D 1 101 ? -27.759 22.761 64.133 1.00 13.82 98 GLU D N 1
ATOM 6451 C CA . GLU D 1 101 ? -26.908 23.911 64.348 1.00 13.96 98 GLU D CA 1
ATOM 6452 C C . GLU D 1 101 ? -27.666 25.227 64.460 1.00 13.82 98 GLU D C 1
ATOM 6453 O O . GLU D 1 101 ? -27.235 26.124 65.248 1.00 15.11 98 GLU D O 1
ATOM 6459 N N . ARG D 1 102 ? -28.816 25.324 63.799 1.00 13.06 99 ARG D N 1
ATOM 6460 C CA . ARG D 1 102 ? -29.624 26.545 63.852 1.00 13.84 99 ARG D CA 1
ATOM 6461 C C . ARG D 1 102 ? -30.537 26.528 65.063 1.00 14.20 99 ARG D C 1
ATOM 6462 O O . ARG D 1 102 ? -30.766 27.573 65.682 1.00 16.92 99 ARG D O 1
ATOM 6470 N N . ARG D 1 103 ? -31.005 25.337 65.438 1.00 15.02 100 ARG D N 1
ATOM 6471 C CA . ARG D 1 103 ? -31.791 25.180 66.671 1.00 15.96 100 ARG D CA 1
ATOM 6472 C C . ARG D 1 103 ? -30.911 25.482 67.899 1.00 16.46 100 ARG D C 1
ATOM 6473 O O . ARG D 1 103 ? -31.403 26.028 68.924 1.00 19.77 100 ARG D O 1
ATOM 6481 N N . ASP D 1 104 ? -29.613 25.194 67.766 1.00 17.29 101 ASP D N 1
ATOM 6482 C CA . ASP D 1 104 ? -28.620 25.388 68.821 1.00 18.10 101 ASP D CA 1
ATOM 6483 C C . ASP D 1 104 ? -28.163 26.835 68.884 1.00 18.77 101 ASP D C 1
ATOM 6484 O O . ASP D 1 104 ? -28.626 27.592 69.774 1.00 19.16 101 ASP D O 1
ATOM 6489 N N . TYR D 1 105 ? -27.280 27.226 67.957 1.00 17.41 102 TYR D N 1
ATOM 6490 C CA . TYR D 1 105 ? -26.656 28.553 67.985 1.00 18.61 102 TYR D CA 1
ATOM 6491 C C . TYR D 1 105 ? -27.595 29.738 67.835 1.00 18.37 102 TYR D C 1
ATOM 6492 O O . TYR D 1 105 ? -27.375 30.775 68.462 1.00 18.20 102 TYR D O 1
ATOM 6501 N N . PHE D 1 106 ? -28.589 29.588 66.959 1.00 17.34 103 PHE D N 1
ATOM 6502 C CA . PHE D 1 106 ? -29.501 30.677 66.593 1.00 17.63 103 PHE D CA 1
ATOM 6503 C C . PHE D 1 106 ? -30.904 30.559 67.138 1.00 18.28 103 PHE D C 1
ATOM 6504 O O . PHE D 1 106 ? -31.819 31.260 66.687 1.00 20.64 103 PHE D O 1
ATOM 6512 N N . HIS D 1 107 ? -31.050 29.665 68.110 1.00 19.51 104 HIS D N 1
ATOM 6513 C CA . HIS D 1 107 ? -32.272 29.508 68.882 1.00 20.43 104 HIS D CA 1
ATOM 6514 C C . HIS D 1 107 ? -33.549 29.329 68.111 1.00 18.76 104 HIS D C 1
ATOM 6515 O O . HIS D 1 107 ? -34.621 29.758 68.560 1.00 17.42 104 HIS D O 1
ATOM 6522 N N . GLU D 1 108 ? -33.479 28.636 66.984 1.00 18.07 105 GLU D N 1
ATOM 6523 C CA . GLU D 1 108 ? -34.684 28.424 66.157 1.00 17.86 105 GLU D CA 1
ATOM 6524 C C . GLU D 1 108 ? -35.613 27.469 66.848 1.00 18.36 105 GLU D C 1
ATOM 6525 O O . GLU D 1 108 ? -35.162 26.516 67.479 1.00 18.68 105 GLU D O 1
ATOM 6531 N N . THR D 1 109 ? -36.903 27.778 66.783 1.00 17.84 106 THR D N 1
ATOM 6532 C CA . THR D 1 109 ? -37.923 27.023 67.489 1.00 18.71 106 THR D CA 1
ATOM 6533 C C . THR D 1 109 ? -38.785 26.234 66.536 1.00 18.30 106 THR D C 1
ATOM 6534 O O . THR D 1 109 ? -38.743 26.453 65.302 1.00 17.24 106 THR D O 1
ATOM 6538 N N . ASP D 1 110 ? -39.566 25.305 67.083 1.00 19.33 107 ASP D N 1
ATOM 6539 C CA . ASP D 1 110 ? -40.494 24.511 66.245 1.00 19.15 107 ASP D CA 1
ATOM 6540 C C . ASP D 1 110 ? -41.461 25.435 65.511 1.00 19.37 107 ASP D C 1
ATOM 6541 O O . ASP D 1 110 ? -41.800 25.188 64.358 1.00 19.13 107 ASP D O 1
ATOM 6546 N N . GLU D 1 111 ? -41.891 26.514 66.165 1.00 20.09 108 GLU D N 1
ATOM 6547 C CA . GLU D 1 111 ? -42.794 27.466 65.529 1.00 21.21 108 GLU D CA 1
ATOM 6548 C C . GLU D 1 111 ? -42.105 28.098 64.322 1.00 19.32 108 GLU D C 1
ATOM 6549 O O . GLU D 1 111 ? -42.704 28.242 63.253 1.00 17.46 108 GLU D O 1
ATOM 6555 N N . ASP D 1 112 ? -40.827 28.451 64.475 1.00 18.00 109 ASP D N 1
ATOM 6556 C CA . ASP D 1 112 ? -40.081 29.026 63.348 1.00 17.01 109 ASP D CA 1
ATOM 6557 C C . ASP D 1 112 ? -40.045 28.061 62.170 1.00 16.25 109 ASP D C 1
ATOM 6558 O O . ASP D 1 112 ? -40.208 28.495 61.074 1.00 16.77 109 ASP D O 1
ATOM 6563 N N . ILE D 1 113 ? -39.789 26.781 62.446 1.00 15.38 110 ILE D N 1
ATOM 6564 C CA . ILE D 1 113 ? -39.624 25.753 61.424 1.00 15.32 110 ILE D CA 1
ATOM 6565 C C . ILE D 1 113 ? -40.936 25.521 60.707 1.00 15.35 110 ILE D C 1
ATOM 6566 O O . ILE D 1 113 ? -40.938 25.372 59.483 1.00 14.77 110 ILE D O 1
ATOM 6571 N N . ASN D 1 114 ? -42.045 25.504 61.452 1.00 15.91 111 ASN D N 1
ATOM 6572 C CA . ASN D 1 114 ? -43.366 25.338 60.823 1.00 16.57 111 ASN D CA 1
ATOM 6573 C C . ASN D 1 114 ? -43.653 26.479 59.832 1.00 16.53 111 ASN D C 1
ATOM 6574 O O . ASN D 1 114 ? -44.080 26.241 58.681 1.00 15.92 111 ASN D O 1
ATOM 6579 N N A LYS D 1 115 ? -43.382 27.712 60.263 0.60 17.47 112 LYS D N 1
ATOM 6580 N N B LYS D 1 115 ? -43.375 27.699 60.274 0.40 16.88 112 LYS D N 1
ATOM 6581 C CA A LYS D 1 115 ? -43.604 28.877 59.408 0.60 17.77 112 LYS D CA 1
ATOM 6582 C CA B LYS D 1 115 ? -43.570 28.883 59.459 0.40 16.98 112 LYS D CA 1
ATOM 6583 C C A LYS D 1 115 ? -42.695 28.824 58.184 0.60 16.62 112 LYS D C 1
ATOM 6584 C C B LYS D 1 115 ? -42.677 28.869 58.218 0.40 16.27 112 LYS D C 1
ATOM 6585 O O A LYS D 1 115 ? -43.122 29.179 57.075 0.60 17.39 112 LYS D O 1
ATOM 6586 O O B LYS D 1 115 ? -43.100 29.286 57.136 0.40 16.94 112 LYS D O 1
ATOM 6597 N N . LYS D 1 116 ? -41.457 28.359 58.371 1.00 15.62 113 LYS D N 1
ATOM 6598 C CA . LYS D 1 116 ? -40.517 28.233 57.243 1.00 15.58 113 LYS D CA 1
ATOM 6599 C C . LYS D 1 116 ? -41.053 27.203 56.241 1.00 15.00 113 LYS D C 1
ATOM 6600 O O . LYS D 1 116 ? -41.109 27.477 55.062 1.00 14.97 113 LYS D O 1
ATOM 6606 N N . ALA D 1 117 ? -41.502 26.052 56.743 1.00 15.53 114 ALA D N 1
ATOM 6607 C CA . ALA D 1 117 ? -42.062 25.006 55.877 1.00 15.15 114 ALA D CA 1
ATOM 6608 C C . ALA D 1 117 ? -43.237 25.537 55.018 1.00 15.67 114 ALA D C 1
ATOM 6609 O O . ALA D 1 117 ? -43.311 25.306 53.808 1.00 16.53 114 ALA D O 1
ATOM 6611 N N . LYS D 1 118 ? -44.128 26.293 55.639 1.00 15.90 115 LYS D N 1
ATOM 6612 C CA . LYS D 1 118 ? -45.237 26.898 54.924 1.00 17.05 115 LYS D CA 1
ATOM 6613 C C . LYS D 1 118 ? -44.768 27.894 53.897 1.00 16.68 115 LYS D C 1
ATOM 6614 O O . LYS D 1 118 ? -45.261 27.887 52.800 1.00 16.80 115 LYS D O 1
ATOM 6620 N N . ALA D 1 119 ? -43.821 28.761 54.263 1.00 16.04 116 ALA D N 1
ATOM 6621 C CA . ALA D 1 119 ? -43.237 29.732 53.312 1.00 15.75 116 ALA D CA 1
ATOM 6622 C C . ALA D 1 119 ? -42.567 29.063 52.126 1.00 15.32 116 ALA D C 1
ATOM 6623 O O . ALA D 1 119 ? -42.668 29.539 50.983 1.00 14.69 116 ALA D O 1
ATOM 6625 N N A ILE D 1 120 ? -41.907 27.949 52.401 0.50 14.15 117 ILE D N 1
ATOM 6626 N N B ILE D 1 120 ? -41.898 27.944 52.398 0.50 14.92 117 ILE D N 1
ATOM 6627 C CA A ILE D 1 120 ? -41.202 27.215 51.377 0.50 13.46 117 ILE D CA 1
ATOM 6628 C CA B ILE D 1 120 ? -41.210 27.205 51.355 0.50 14.80 117 ILE D CA 1
ATOM 6629 C C A ILE D 1 120 ? -42.185 26.652 50.340 0.50 14.13 117 ILE D C 1
ATOM 6630 C C B ILE D 1 120 ? -42.231 26.718 50.330 0.50 14.90 117 ILE D C 1
ATOM 6631 O O A ILE D 1 120 ? -41.959 26.792 49.133 0.50 14.59 117 ILE D O 1
ATOM 6632 O O B ILE D 1 120 ? -42.086 26.966 49.128 0.50 15.31 117 ILE D O 1
ATOM 6641 N N . PHE D 1 121 ? -43.282 26.055 50.799 1.00 14.99 118 PHE D N 1
ATOM 6642 C CA . PHE D 1 121 ? -44.338 25.564 49.883 1.00 15.90 118 PHE D CA 1
ATOM 6643 C C . PHE D 1 121 ? -45.074 26.702 49.202 1.00 17.05 118 PHE D C 1
ATOM 6644 O O . PHE D 1 121 ? -45.455 26.594 48.029 1.00 18.56 118 PHE D O 1
ATOM 6652 N N . ALA D 1 122 ? -45.236 27.823 49.913 1.00 17.27 119 ALA D N 1
ATOM 6653 C CA . ALA D 1 122 ? -45.943 28.972 49.361 1.00 18.31 119 ALA D CA 1
ATOM 6654 C C . ALA D 1 122 ? -45.184 29.535 48.182 1.00 19.13 119 ALA D C 1
ATOM 6655 O O . ALA D 1 122 ? -45.790 30.102 47.250 1.00 20.27 119 ALA D O 1
ATOM 6657 N N . ASN D 1 123 ? -43.859 29.338 48.216 1.00 17.78 120 ASN D N 1
ATOM 6658 C CA . ASN D 1 123 ? -42.941 29.773 47.181 1.00 17.12 120 ASN D CA 1
ATOM 6659 C C . ASN D 1 123 ? -42.464 28.670 46.260 1.00 16.98 120 ASN D C 1
ATOM 6660 O O . ASN D 1 123 ? -41.392 28.767 45.663 1.00 18.18 120 ASN D O 1
ATOM 6665 N N . GLY D 1 124 ? -43.261 27.612 46.120 1.00 17.11 121 GLY D N 1
ATOM 6666 C CA . GLY D 1 124 ? -42.972 26.581 45.138 1.00 17.09 121 GLY D CA 1
ATOM 6667 C C . GLY D 1 124 ? -41.700 25.787 45.317 1.00 16.67 121 GLY D C 1
ATOM 6668 O O . GLY D 1 124 ? -41.163 25.299 44.348 1.00 18.15 121 GLY D O 1
ATOM 6669 N N . MET D 1 125 ? -41.259 25.578 46.550 1.00 16.11 122 MET D N 1
ATOM 6670 C CA . MET D 1 125 ? -40.063 24.786 46.792 1.00 15.90 122 MET D CA 1
ATOM 6671 C C . MET D 1 125 ? -40.433 23.665 47.751 1.00 15.26 122 MET D C 1
ATOM 6672 O O . MET D 1 125 ? -41.591 23.545 48.130 1.00 15.62 122 MET D O 1
ATOM 6677 N N . LEU D 1 126 ? -39.450 22.835 48.074 1.00 14.83 123 LEU D N 1
ATOM 6678 C CA . LEU D 1 126 ? -39.614 21.720 48.985 1.00 15.67 123 LEU D CA 1
ATOM 6679 C C . LEU D 1 126 ? -38.675 21.843 50.170 1.00 15.22 123 LEU D C 1
ATOM 6680 O O . LEU D 1 126 ? -37.524 22.195 50.005 1.00 14.33 123 LEU D O 1
ATOM 6685 N N . PRO D 1 127 ? -39.182 21.567 51.384 1.00 15.73 124 PRO D N 1
ATOM 6686 C CA . PRO D 1 127 ? -38.340 21.645 52.595 1.00 14.50 124 PRO D CA 1
ATOM 6687 C C . PRO D 1 127 ? -37.620 20.335 52.908 1.00 15.00 124 PRO D C 1
ATOM 6688 O O . PRO D 1 127 ? -38.105 19.268 52.545 1.00 15.13 124 PRO D O 1
ATOM 6692 N N . ILE D 1 128 ? -36.434 20.438 53.500 1.00 14.34 125 ILE D N 1
ATOM 6693 C CA . ILE D 1 128 ? -35.723 19.301 54.061 1.00 13.69 125 ILE D CA 1
ATOM 6694 C C . ILE D 1 128 ? -35.755 19.648 55.544 1.00 13.15 125 ILE D C 1
ATOM 6695 O O . ILE D 1 128 ? -35.023 20.548 55.996 1.00 12.41 125 ILE D O 1
ATOM 6700 N N . ILE D 1 129 ? -36.679 19.031 56.265 1.00 12.97 126 ILE D N 1
ATOM 6701 C CA . ILE D 1 129 ? -36.948 19.381 57.665 1.00 14.30 126 ILE D CA 1
ATOM 6702 C C . ILE D 1 129 ? -36.089 18.515 58.564 1.00 14.56 126 ILE D C 1
ATOM 6703 O O . ILE D 1 129 ? -36.246 17.311 58.581 1.00 15.04 126 ILE D O 1
ATOM 6708 N N . CYS D 1 130 ? -35.209 19.156 59.339 1.00 14.39 127 CYS D N 1
ATOM 6709 C CA . CYS D 1 130 ? -34.313 18.472 60.253 1.00 14.68 127 CYS D CA 1
ATOM 6710 C C . CYS D 1 130 ? -34.879 18.318 61.646 1.00 14.57 127 CYS D C 1
ATOM 6711 O O . CYS D 1 130 ? -35.561 19.208 62.130 1.00 14.34 127 CYS D O 1
ATOM 6714 N N . CYS D 1 131 ? -34.602 17.167 62.272 1.00 13.87 128 CYS D N 1
ATOM 6715 C CA . CYS D 1 131 ? -35.013 16.881 63.659 1.00 14.80 128 CYS D CA 1
ATOM 6716 C C . CYS D 1 131 ? -33.945 15.990 64.281 1.00 14.49 128 CYS D C 1
ATOM 6717 O O . CYS D 1 131 ? -33.032 15.524 63.590 1.00 14.78 128 CYS D O 1
ATOM 6720 N N . GLY D 1 132 ? -34.028 15.779 65.597 1.00 15.63 129 GLY D N 1
ATOM 6721 C CA . GLY D 1 132 ? -33.048 14.961 66.302 1.00 15.66 129 GLY D CA 1
ATOM 6722 C C . GLY D 1 132 ? -32.947 15.336 67.772 1.00 15.93 129 GLY D C 1
ATOM 6723 O O . GLY D 1 132 ? -33.114 16.503 68.139 1.00 16.00 129 GLY D O 1
ATOM 6724 N N . GLU D 1 133 ? -32.655 14.369 68.621 1.00 17.13 130 GLU D N 1
ATOM 6725 C CA . GLU D 1 133 ? -32.644 14.622 70.046 1.00 18.11 130 GLU D CA 1
ATOM 6726 C C . GLU D 1 133 ? -31.245 14.710 70.625 1.00 18.43 130 GLU D C 1
ATOM 6727 O O . GLU D 1 133 ? -30.318 14.112 70.107 1.00 19.13 130 GLU D O 1
ATOM 6733 N N . SER D 1 134 ? -31.128 15.483 71.702 1.00 19.18 131 SER D N 1
ATOM 6734 C CA . SER D 1 134 ? -29.892 15.684 72.436 1.00 20.10 131 SER D CA 1
ATOM 6735 C C . SER D 1 134 ? -29.513 14.434 73.228 1.00 21.56 131 SER D C 1
ATOM 6736 O O . SER D 1 134 ? -30.321 13.514 73.388 1.00 21.28 131 SER D O 1
ATOM 6739 N N . LEU D 1 135 ? -28.286 14.443 73.735 1.00 23.21 132 LEU D N 1
ATOM 6740 C CA . LEU D 1 135 ? -27.760 13.370 74.562 1.00 25.16 132 LEU D CA 1
ATOM 6741 C C . LEU D 1 135 ? -28.657 13.200 75.775 1.00 25.60 132 LEU D C 1
ATOM 6742 O O . LEU D 1 135 ? -29.066 12.090 76.084 1.00 26.86 132 LEU D O 1
ATOM 6747 N N . GLU D 1 136 ? -28.968 14.310 76.446 1.00 26.19 133 GLU D N 1
ATOM 6748 C CA . GLU D 1 136 ? -29.845 14.291 77.647 1.00 28.62 133 GLU D CA 1
ATOM 6749 C C . GLU D 1 136 ? -31.187 13.579 77.340 1.00 26.53 133 GLU D C 1
ATOM 6750 O O . GLU D 1 136 ? -31.630 12.688 78.080 1.00 26.85 133 GLU D O 1
ATOM 6756 N N . THR D 1 137 ? -31.814 13.965 76.233 1.00 23.55 134 THR D N 1
ATOM 6757 C CA . THR D 1 137 ? -33.097 13.365 75.811 1.00 22.56 134 THR D CA 1
ATOM 6758 C C . THR D 1 137 ? -32.959 11.879 75.459 1.00 22.53 134 THR D C 1
ATOM 6759 O O . THR D 1 137 ? -33.823 11.046 75.835 1.00 23.10 134 THR D O 1
ATOM 6763 N N . TYR D 1 138 ? -31.865 11.551 74.772 1.00 21.83 135 TYR D N 1
ATOM 6764 C CA . TYR D 1 138 ? -31.535 10.164 74.444 1.00 22.34 135 TYR D CA 1
ATOM 6765 C C . TYR D 1 138 ? -31.378 9.319 75.728 1.00 23.59 135 TYR D C 1
ATOM 6766 O O . TYR D 1 138 ? -31.983 8.239 75.866 1.00 23.95 135 TYR D O 1
ATOM 6775 N N . GLU D 1 139 ? -30.587 9.827 76.678 1.00 25.15 136 GLU D N 1
ATOM 6776 C CA . GLU D 1 139 ? -30.318 9.116 77.941 1.00 27.24 136 GLU D CA 1
ATOM 6777 C C . GLU D 1 139 ? -31.579 8.953 78.812 1.00 26.81 136 GLU D C 1
ATOM 6778 O O . GLU D 1 139 ? -31.680 7.998 79.555 1.00 26.87 136 GLU D O 1
ATOM 6784 N N . ALA D 1 140 ? -32.516 9.899 78.712 1.00 25.29 137 ALA D N 1
ATOM 6785 C CA . ALA D 1 140 ? -33.772 9.849 79.452 1.00 25.51 137 ALA D CA 1
ATOM 6786 C C . ALA D 1 140 ? -34.811 8.898 78.836 1.00 25.52 137 ALA D C 1
ATOM 6787 O O . ALA D 1 140 ? -35.900 8.762 79.382 1.00 25.42 137 ALA D O 1
ATOM 6789 N N . GLY D 1 141 ? -34.508 8.306 77.675 1.00 25.86 138 GLY D N 1
ATOM 6790 C CA . GLY D 1 141 ? -35.422 7.375 76.999 1.00 26.16 138 GLY D CA 1
ATOM 6791 C C . GLY D 1 141 ? -36.576 8.066 76.286 1.00 26.62 138 GLY D C 1
ATOM 6792 O O . GLY D 1 141 ? -37.610 7.443 76.023 1.00 26.62 138 GLY D O 1
ATOM 6793 N N . LYS D 1 142 ? -36.376 9.330 75.900 1.00 25.29 139 LYS D N 1
ATOM 6794 C CA . LYS D 1 142 ? -37.454 10.147 75.326 1.00 25.25 139 LYS D CA 1
ATOM 6795 C C . LYS D 1 142 ? -37.271 10.538 73.871 1.00 23.96 139 LYS D C 1
ATOM 6796 O O . LYS D 1 142 ? -37.955 11.443 73.385 1.00 23.29 139 LYS D O 1
ATOM 6802 N N . ALA D 1 143 ? -36.370 9.852 73.174 1.00 23.21 140 ALA D N 1
ATOM 6803 C CA . ALA D 1 143 ? -36.096 10.169 71.762 1.00 22.61 140 ALA D CA 1
ATOM 6804 C C . ALA D 1 143 ? -37.360 10.143 70.904 1.00 22.86 140 ALA D C 1
ATOM 6805 O O . ALA D 1 143 ? -37.617 11.083 70.140 1.00 22.24 140 ALA D O 1
ATOM 6807 N N . ALA D 1 144 ? -38.166 9.088 71.031 1.00 24.55 141 ALA D N 1
ATOM 6808 C CA . ALA D 1 144 ? -39.358 8.964 70.179 1.00 24.44 141 ALA D CA 1
ATOM 6809 C C . ALA D 1 144 ? -40.351 10.100 70.433 1.00 24.78 141 ALA D C 1
ATOM 6810 O O 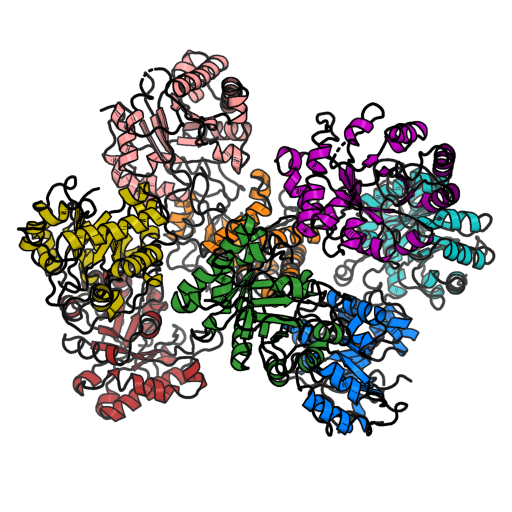. ALA D 1 144 ? -40.905 10.684 69.503 1.00 23.41 141 ALA D O 1
ATOM 6812 N N . GLU D 1 145 ? -40.532 10.426 71.703 1.00 24.16 142 GLU D N 1
ATOM 6813 C CA . GLU D 1 145 ? -41.450 11.471 72.114 1.00 24.96 142 GLU D CA 1
ATOM 6814 C C . GLU D 1 145 ? -40.952 12.847 71.643 1.00 23.42 142 GLU D C 1
ATOM 6815 O O . GLU D 1 145 ? -41.718 13.646 71.093 1.00 22.06 142 GLU D O 1
ATOM 6821 N N . PHE D 1 146 ? -39.656 13.098 71.810 1.00 22.44 143 PHE D N 1
ATOM 6822 C CA . PHE D 1 146 ? -39.087 14.384 71.445 1.00 21.81 143 PHE D CA 1
ATOM 6823 C C . PHE D 1 146 ? -39.098 14.592 69.936 1.00 21.15 143 PHE D C 1
ATOM 6824 O O . PHE D 1 146 ? -39.513 15.638 69.454 1.00 20.87 143 PHE D O 1
ATOM 6832 N N . VAL D 1 147 ? -38.629 13.589 69.201 1.00 20.30 144 VAL D N 1
ATOM 6833 C CA . VAL D 1 147 ? -38.528 13.708 67.738 1.00 20.22 144 VAL D CA 1
ATOM 6834 C C . VAL D 1 147 ? -39.917 13.747 67.163 1.00 20.14 144 VAL D C 1
ATOM 6835 O O . VAL D 1 147 ? -40.198 14.533 66.269 1.00 19.90 144 VAL D O 1
ATOM 6839 N N . GLY D 1 148 ? -40.803 12.915 67.700 1.00 21.78 145 GLY D N 1
ATOM 6840 C CA . GLY D 1 148 ? -42.200 12.928 67.277 1.00 21.75 145 GLY D CA 1
ATOM 6841 C C . GLY D 1 148 ? -42.821 14.301 67.407 1.00 21.85 145 GLY D C 1
ATOM 6842 O O . GLY D 1 148 ? -43.458 14.797 66.471 1.00 22.34 145 GLY D O 1
ATOM 6843 N N . ALA D 1 149 ? -42.592 14.956 68.547 1.00 20.23 146 ALA D N 1
ATOM 6844 C CA . ALA D 1 149 ? -43.123 16.304 68.733 1.00 19.68 146 ALA D CA 1
ATOM 6845 C C . ALA D 1 149 ? -42.563 17.298 67.692 1.00 18.70 146 ALA D C 1
ATOM 6846 O O . ALA D 1 149 ? -43.279 18.151 67.197 1.00 17.62 146 ALA D O 1
ATOM 6848 N N . GLN D 1 150 ? -41.271 17.198 67.397 1.00 18.11 147 GLN D N 1
ATOM 6849 C CA . GLN D 1 150 ? -40.639 18.102 66.429 1.00 17.61 147 GLN D CA 1
ATOM 6850 C C . GLN D 1 150 ? -41.246 17.938 65.037 1.00 17.31 147 GLN D C 1
ATOM 6851 O O . GLN D 1 150 ? -41.518 18.938 64.344 1.00 17.55 147 GLN D O 1
ATOM 6857 N N . VAL D 1 151 ? -41.429 16.689 64.613 1.00 17.74 148 VAL D N 1
ATOM 6858 C CA . VAL D 1 151 ? -41.993 16.429 63.262 1.00 17.56 148 VAL D CA 1
ATOM 6859 C C . VAL D 1 151 ? -43.429 16.932 63.177 1.00 18.11 148 VAL D C 1
ATOM 6860 O O . VAL D 1 151 ? -43.774 17.621 62.223 1.00 17.66 148 VAL D O 1
ATOM 6864 N N A SER D 1 152 ? -44.245 16.575 64.172 0.60 18.86 149 SER D N 1
ATOM 6865 N N B SER D 1 152 ? -44.262 16.595 64.154 0.40 18.61 149 SER D N 1
ATOM 6866 C CA A SER D 1 152 ? -45.659 16.984 64.230 0.60 19.72 149 SER D CA 1
ATOM 6867 C CA B SER D 1 152 ? -45.659 17.027 64.120 0.40 19.21 149 SER D CA 1
ATOM 6868 C C A SER D 1 152 ? -45.799 18.507 64.173 0.60 19.22 149 SER D C 1
ATOM 6869 C C B SER D 1 152 ? -45.774 18.542 64.119 0.40 19.01 149 SER D C 1
ATOM 6870 O O A SER D 1 152 ? -46.630 19.039 63.423 0.60 19.23 149 SER D O 1
ATOM 6871 O O B SER D 1 152 ? -46.577 19.110 63.362 0.40 19.03 149 SER D O 1
ATOM 6876 N N . ALA D 1 153 ? -44.956 19.196 64.944 1.00 19.00 150 ALA D N 1
ATOM 6877 C CA . ALA D 1 153 ? -44.936 20.659 64.996 1.00 19.01 150 ALA D CA 1
ATOM 6878 C C . ALA D 1 153 ? -44.542 21.283 63.660 1.00 17.80 150 ALA D C 1
ATOM 6879 O O . ALA D 1 153 ? -45.158 22.253 63.242 1.00 17.14 150 ALA D O 1
ATOM 6881 N N . ALA D 1 154 ? -43.511 20.731 63.011 1.00 17.23 151 ALA D N 1
ATOM 6882 C CA . ALA D 1 154 ? -43.042 21.252 61.707 1.00 16.65 151 ALA D CA 1
ATOM 6883 C C . ALA D 1 154 ? -44.087 21.120 60.602 1.00 17.19 151 ALA D C 1
ATOM 6884 O O . ALA D 1 154 ? -44.259 22.019 59.781 1.00 16.87 151 ALA D O 1
ATOM 6886 N N . LEU D 1 155 ? -44.778 19.990 60.574 1.00 17.79 152 LEU D N 1
ATOM 6887 C CA . LEU D 1 155 ? -45.769 19.712 59.528 1.00 18.79 152 LEU D CA 1
ATOM 6888 C C . LEU D 1 155 ? -47.181 20.274 59.775 1.00 19.33 152 LEU D C 1
ATOM 6889 O O . LEU D 1 155 ? -48.035 20.200 58.886 1.00 19.73 152 LEU D O 1
ATOM 6894 N N . ALA D 1 156 ? -47.432 20.795 60.975 1.00 20.47 153 ALA D N 1
ATOM 6895 C CA . ALA D 1 156 ? -48.802 21.240 61.367 1.00 21.10 153 ALA D CA 1
ATOM 6896 C C . ALA D 1 156 ? -49.378 22.237 60.379 1.00 20.87 153 ALA D C 1
ATOM 6897 O O . ALA D 1 156 ? -48.740 23.238 60.075 1.00 19.94 153 ALA D O 1
ATOM 6899 N N . GLY D 1 157 ? -50.576 21.959 59.858 1.00 21.36 154 GLY D N 1
ATOM 6900 C CA . GLY D 1 157 ? -51.213 22.866 58.891 1.00 21.76 154 GLY D CA 1
ATOM 6901 C C . GLY D 1 157 ? -50.910 22.660 57.415 1.00 22.12 154 GLY D C 1
ATOM 6902 O O . GLY D 1 157 ? -51.582 23.254 56.572 1.00 22.79 154 GLY D O 1
ATOM 6903 N N . LEU D 1 158 ? -49.888 21.865 57.088 1.00 20.73 155 LEU D N 1
ATOM 6904 C CA . LEU D 1 158 ? -49.597 21.533 55.700 1.00 20.47 155 LEU D CA 1
ATOM 6905 C C . LEU D 1 158 ? -50.665 20.588 55.194 1.00 21.60 155 LEU D C 1
ATOM 6906 O O . LEU D 1 158 ? -51.369 19.957 55.993 1.00 21.45 155 LEU D O 1
ATOM 6911 N N . THR D 1 159 ? -50.797 20.526 53.868 1.00 22.06 156 THR D N 1
ATOM 6912 C CA . THR D 1 159 ? -51.765 19.640 53.215 1.00 23.01 156 THR D CA 1
ATOM 6913 C C . THR D 1 159 ? -51.131 18.265 53.058 1.00 23.09 156 THR D C 1
ATOM 6914 O O . THR D 1 159 ? -49.915 18.125 53.120 1.00 22.04 156 THR D O 1
ATOM 6918 N N . ALA D 1 160 ? -51.965 17.254 52.828 1.00 23.91 157 ALA D N 1
ATOM 6919 C CA . ALA D 1 160 ? -51.480 15.902 52.557 1.00 23.43 157 ALA D CA 1
ATOM 6920 C C . ALA D 1 160 ? -50.473 15.891 51.395 1.00 22.83 157 ALA D C 1
ATOM 6921 O O . ALA D 1 160 ? -49.467 15.201 51.451 1.00 21.51 157 ALA D O 1
ATOM 6923 N N . GLU D 1 161 ? -50.777 16.628 50.337 1.00 22.98 158 GLU D N 1
ATOM 6924 C CA . GLU D 1 161 ? -49.876 16.694 49.157 1.00 24.57 158 GLU D CA 1
ATOM 6925 C C . GLU D 1 161 ? -48.522 17.330 49.461 1.00 22.78 158 GLU D C 1
ATOM 6926 O O . GLU D 1 161 ? -47.485 16.881 48.940 1.00 22.30 158 GLU D O 1
ATOM 6932 N N . GLN D 1 162 ? -48.526 18.371 50.297 1.00 21.38 159 GLN D N 1
ATOM 6933 C CA . GLN D 1 162 ? -47.284 19.010 50.727 1.00 19.98 159 GLN D CA 1
ATOM 6934 C C . GLN D 1 162 ? -46.481 18.058 51.614 1.00 18.85 159 GLN D C 1
ATOM 6935 O O . GLN D 1 162 ? -45.295 17.836 51.382 1.00 18.19 159 GLN D O 1
ATOM 6941 N N . VAL D 1 163 ? -47.145 17.413 52.568 1.00 19.72 160 VAL D N 1
ATOM 6942 C CA . VAL D 1 163 ? -46.438 16.490 53.442 1.00 19.35 160 VAL D CA 1
ATOM 6943 C C . VAL D 1 163 ? -45.799 15.354 52.650 1.00 18.70 160 VAL D C 1
ATOM 6944 O O . VAL D 1 163 ? -44.631 15.075 52.851 1.00 18.31 160 VAL D O 1
ATOM 6948 N N . ALA D 1 164 ? -46.534 14.776 51.699 1.00 18.76 161 ALA D N 1
ATOM 6949 C CA . ALA D 1 164 ? -46.000 13.675 50.889 1.00 18.50 161 ALA D CA 1
ATOM 6950 C C . ALA D 1 164 ? -44.785 14.071 50.050 1.00 18.01 161 ALA D C 1
ATOM 6951 O O . ALA D 1 164 ? -43.934 13.209 49.728 1.00 18.66 161 ALA D O 1
ATOM 6953 N N . ALA D 1 165 ? -44.678 15.357 49.712 1.00 17.03 162 ALA D N 1
ATOM 6954 C CA . ALA D 1 165 ? -43.541 15.853 48.930 1.00 17.41 162 ALA D CA 1
ATOM 6955 C C . ALA D 1 165 ? -42.363 16.400 49.788 1.00 16.95 162 ALA D C 1
ATOM 6956 O O . ALA D 1 165 ? -41.326 16.769 49.231 1.00 17.57 162 ALA D O 1
ATOM 6958 N N A SER D 1 166 ? -42.532 16.415 51.111 0.60 16.28 163 SER D N 1
ATOM 6959 N N B SER D 1 166 ? -42.523 16.425 51.111 0.40 16.91 163 SER D N 1
ATOM 6960 C CA A SER D 1 166 ? -41.510 16.914 52.031 0.60 15.95 163 SER D CA 1
ATOM 6961 C CA B SER D 1 166 ? -41.485 16.932 52.002 0.40 16.80 163 SER D CA 1
ATOM 6962 C C A SER D 1 166 ? -40.426 15.844 52.237 0.60 15.78 163 SER D C 1
ATOM 6963 C C B SER D 1 166 ? -40.430 15.853 52.236 0.40 16.20 163 SER D C 1
ATOM 6964 O O A SER D 1 166 ? -40.629 14.662 51.944 0.60 16.31 163 SER D O 1
ATOM 6965 O O B SER D 1 166 ? -40.658 14.672 51.969 0.40 16.70 163 SER D O 1
ATOM 6970 N N . VAL D 1 167 ? -39.266 16.287 52.697 1.00 15.07 164 VAL D N 1
ATOM 6971 C CA . VAL D 1 167 ? -38.177 15.414 53.039 1.00 14.13 164 VAL D CA 1
ATOM 6972 C C . VAL D 1 167 ? -37.894 15.741 54.500 1.00 13.85 164 VAL D C 1
ATOM 6973 O O . VAL D 1 167 ? -37.948 16.904 54.895 1.00 13.89 164 VAL D O 1
ATOM 6977 N N A ILE D 1 168 ? -37.636 14.717 55.318 0.70 14.11 165 ILE D N 1
ATOM 6978 N N B ILE D 1 168 ? -37.644 14.723 55.313 0.30 14.32 165 ILE D N 1
ATOM 6979 C CA A ILE D 1 168 ? -37.340 14.910 56.747 0.70 13.63 165 ILE D CA 1
ATOM 6980 C CA B ILE D 1 168 ? -37.319 14.951 56.710 0.30 14.20 165 ILE D CA 1
ATOM 6981 C C A ILE D 1 168 ? -36.037 14.220 57.054 0.70 14.42 165 ILE D C 1
ATOM 6982 C C B ILE D 1 168 ? -35.962 14.317 56.913 0.30 14.41 165 ILE D C 1
ATOM 6983 O O A ILE D 1 168 ? -35.869 13.046 56.686 0.70 14.67 165 ILE D O 1
ATOM 6984 O O B ILE D 1 168 ? -35.645 13.324 56.261 0.30 14.42 165 ILE D O 1
ATOM 6993 N N . ALA D 1 169 ? -35.144 14.917 57.770 1.00 13.86 166 ALA D N 1
ATOM 6994 C CA . ALA D 1 169 ? -33.808 14.381 58.077 1.00 14.76 166 ALA D CA 1
ATOM 6995 C C . ALA D 1 169 ? -33.625 14.249 59.553 1.00 14.74 166 ALA D C 1
ATOM 6996 O O . ALA D 1 169 ? -33.754 15.227 60.293 1.00 14.69 166 ALA D O 1
ATOM 6998 N N . TYR D 1 170 ? -33.367 13.021 59.977 1.00 14.98 167 TYR D N 1
ATOM 6999 C CA . TYR D 1 170 ? -33.079 12.705 61.378 1.00 15.24 167 TYR D CA 1
ATOM 7000 C C . TYR D 1 170 ? -31.595 12.798 61.707 1.00 15.25 167 TYR D C 1
ATOM 7001 O O . TYR D 1 170 ? -30.804 12.014 61.199 1.00 15.36 167 TYR D O 1
ATOM 7010 N N . GLU D 1 171 ? -31.250 13.689 62.653 1.00 16.03 168 GLU D N 1
ATOM 7011 C CA . GLU D 1 171 ? -29.886 13.869 63.113 1.00 16.56 168 GLU D CA 1
ATOM 7012 C C . GLU D 1 171 ? -29.725 13.276 64.519 1.00 16.79 168 GLU D C 1
ATOM 7013 O O . GLU D 1 171 ? -30.391 13.751 65.441 1.00 16.76 168 GLU D O 1
ATOM 7019 N N A PRO D 1 172 ? -28.860 12.246 64.703 0.70 16.90 169 PRO D N 1
ATOM 7020 N N B PRO D 1 172 ? -28.850 12.259 64.692 0.30 17.25 169 PRO D N 1
ATOM 7021 C CA A PRO D 1 172 ? -28.636 11.721 66.088 0.70 17.16 169 PRO D CA 1
ATOM 7022 C CA B PRO D 1 172 ? -28.619 11.717 66.045 0.30 17.81 169 PRO D CA 1
ATOM 7023 C C A PRO D 1 172 ? -27.612 12.630 66.771 0.70 17.58 169 PRO D C 1
ATOM 7024 C C B PRO D 1 172 ? -27.638 12.612 66.789 0.30 18.08 169 PRO D C 1
ATOM 7025 O O A PRO D 1 172 ? -26.404 12.325 66.812 0.70 18.36 169 PRO D O 1
ATOM 7026 O O B PRO D 1 172 ? -26.469 12.251 66.967 0.30 18.69 169 PRO D O 1
ATOM 7033 N N A ILE D 1 173 ? -28.100 13.757 67.269 0.70 17.89 170 ILE D N 1
ATOM 7034 N N B ILE D 1 173 ? -28.114 13.785 67.190 0.30 18.14 170 ILE D N 1
ATOM 7035 C CA A ILE D 1 173 ? -27.258 14.792 67.882 0.70 17.89 170 ILE D CA 1
ATOM 7036 C CA B ILE D 1 173 ? -27.303 14.773 67.894 0.30 18.22 170 ILE D CA 1
ATOM 7037 C C A ILE D 1 173 ? -26.528 14.204 69.069 0.70 19.09 170 ILE D C 1
ATOM 7038 C C B ILE D 1 173 ? -26.523 14.162 69.028 0.30 19.34 170 ILE D C 1
ATOM 7039 O O A ILE D 1 173 ? -25.378 14.565 69.343 0.70 19.39 170 ILE D O 1
ATOM 7040 O O B ILE D 1 173 ? -25.354 14.493 69.250 0.30 19.54 170 ILE D O 1
ATOM 7049 N N . TRP D 1 174 ? -27.191 13.264 69.740 1.00 20.52 171 TRP D N 1
ATOM 7050 C CA . TRP D 1 174 ? -26.619 12.552 70.895 1.00 21.59 171 TRP D CA 1
ATOM 7051 C C . TRP D 1 174 ? -25.317 11.809 70.602 1.00 24.11 171 TRP D C 1
ATOM 7052 O O . TRP D 1 174 ? -24.564 11.481 71.529 1.00 25.82 171 TRP D O 1
ATOM 7063 N N . ALA D 1 175 ? -25.074 11.519 69.326 1.00 26.23 172 ALA D N 1
ATOM 7064 C CA . ALA D 1 175 ? -23.885 10.782 68.903 1.00 29.02 172 ALA D CA 1
ATOM 7065 C C . ALA D 1 175 ? -22.692 11.627 68.413 1.00 32.59 172 ALA D C 1
ATOM 7066 O O . ALA D 1 175 ? -21.811 11.086 67.735 1.00 33.46 172 ALA D O 1
ATOM 7068 N N A ILE D 1 176 ? -22.655 12.921 68.742 0.70 35.02 173 ILE D N 1
ATOM 7069 N N B ILE D 1 176 ? -22.643 12.915 68.772 0.30 34.84 173 ILE D N 1
ATOM 7070 C CA A ILE D 1 176 ? -21.522 13.768 68.347 0.70 38.49 173 ILE D CA 1
ATOM 7071 C CA B ILE D 1 176 ? -21.546 13.806 68.347 0.30 37.53 173 ILE D CA 1
ATOM 7072 C C A ILE D 1 176 ? -20.257 13.385 69.103 0.70 42.02 173 ILE D C 1
ATOM 7073 C C B ILE D 1 176 ? -20.250 13.617 69.149 0.30 41.15 173 ILE D C 1
ATOM 7074 O O A ILE D 1 176 ? -19.197 13.217 68.497 0.70 44.42 173 ILE D O 1
ATOM 7075 O O B ILE D 1 176 ? -19.159 13.832 68.621 0.30 42.43 173 ILE D O 1
ATOM 7084 N N . GLY D 1 177 ? -20.377 13.249 70.424 1.00 44.58 174 GLY D N 1
ATOM 7085 C CA . GLY D 1 177 ? -19.227 12.977 71.283 1.00 46.42 174 GLY D CA 1
ATOM 7086 C C . GLY D 1 177 ? -18.548 11.644 71.009 1.00 47.67 174 GLY D C 1
ATOM 7087 O O . GLY D 1 177 ? -19.153 10.731 70.443 1.00 46.70 174 GLY D O 1
ATOM 7088 N N . THR D 1 178 ? -17.275 11.558 71.403 1.00 50.84 175 THR D N 1
ATOM 7089 C CA . THR D 1 178 ? -16.449 10.347 71.257 1.00 52.16 175 THR D CA 1
ATOM 7090 C C . THR D 1 178 ? -16.976 9.131 72.023 1.00 52.30 175 THR D C 1
ATOM 7091 O O . THR D 1 178 ? -16.618 7.992 71.714 1.00 51.15 175 THR D O 1
ATOM 7095 N N . GLY D 1 179 ? -17.785 9.380 73.047 1.00 54.82 176 GLY D N 1
ATOM 7096 C CA . GLY D 1 179 ? -18.349 8.307 73.854 1.00 55.20 176 GLY D CA 1
ATOM 7097 C C . GLY D 1 179 ? -19.526 7.566 73.253 1.00 52.33 176 GLY D C 1
ATOM 7098 O O . GLY D 1 179 ? -19.865 6.480 73.723 1.00 55.47 176 GLY D O 1
ATOM 7099 N N A LYS D 1 180 ? -20.145 8.140 72.221 0.50 50.56 177 LYS D N 1
ATOM 7100 N N B LYS D 1 180 ? -20.139 8.144 72.221 0.50 50.38 177 LYS D N 1
ATOM 7101 C CA A LYS D 1 180 ? -21.322 7.543 71.589 0.50 47.52 177 LYS D CA 1
ATOM 7102 C CA B LYS D 1 180 ? -21.313 7.561 71.576 0.50 47.22 177 LYS D CA 1
ATOM 7103 C C A LYS D 1 180 ? -21.180 7.457 70.071 0.50 44.69 177 LYS D C 1
ATOM 7104 C C B LYS D 1 180 ? -21.114 7.417 70.071 0.50 44.54 177 LYS D C 1
ATOM 7105 O O A LYS D 1 180 ? -20.548 8.311 69.443 0.50 45.45 177 LYS D O 1
ATOM 7106 O O B LYS D 1 180 ? -20.376 8.190 69.453 0.50 45.25 177 LYS D O 1
ATOM 7117 N N . SER D 1 181 ? -21.764 6.406 69.498 1.00 41.51 178 SER D N 1
ATOM 7118 C CA . SER D 1 181 ? -21.759 6.173 68.055 1.00 38.79 178 SER D CA 1
ATOM 7119 C C . SER D 1 181 ? -23.104 5.622 67.686 1.00 33.92 178 SER D C 1
ATOM 7120 O O . SER D 1 181 ? -23.652 4.779 68.401 1.00 33.21 178 SER D O 1
ATOM 7123 N N . ALA D 1 182 ? -23.625 6.110 66.565 1.00 28.15 179 ALA D N 1
ATOM 7124 C CA . ALA D 1 182 ? -24.921 5.697 66.041 1.00 26.36 179 ALA D CA 1
ATOM 7125 C C . ALA D 1 182 ? -24.689 4.557 65.063 1.00 25.16 179 ALA D C 1
ATOM 7126 O O . ALA D 1 182 ? -23.593 4.419 64.507 1.00 27.41 179 ALA D O 1
ATOM 7128 N N . SER D 1 183 ? -25.701 3.729 64.856 1.00 23.07 180 SER D N 1
ATOM 7129 C CA . SER D 1 183 ? -25.569 2.564 63.984 1.00 22.80 180 SER D CA 1
ATOM 7130 C C . SER D 1 183 ? -26.790 2.458 63.100 1.00 21.39 180 SER D C 1
ATOM 7131 O O . SER D 1 183 ? -27.728 3.252 63.207 1.00 19.16 180 SER D O 1
ATOM 7134 N N . GLN D 1 184 ? -26.771 1.463 62.226 1.00 20.16 181 GLN D N 1
ATOM 7135 C CA . GLN D 1 184 ? -27.901 1.188 61.369 1.00 20.53 181 GLN D CA 1
ATOM 7136 C C . GLN D 1 184 ? -29.215 1.024 62.146 1.00 21.30 181 GLN D C 1
ATOM 7137 O O . GLN D 1 184 ? -30.242 1.490 61.687 1.00 21.39 181 GLN D O 1
ATOM 7143 N N . ASP D 1 185 ? -29.175 0.338 63.303 1.00 22.95 182 ASP D N 1
ATOM 7144 C CA . ASP D 1 185 ? -30.354 0.126 64.148 1.00 25.10 182 ASP D CA 1
ATOM 7145 C C . ASP D 1 185 ? -30.962 1.434 64.606 1.00 23.28 182 ASP D C 1
ATOM 7146 O O . ASP D 1 185 ? -32.179 1.580 64.613 1.00 23.23 182 ASP D O 1
ATOM 7151 N N . ASP D 1 186 ? -30.107 2.372 65.001 1.00 22.57 183 ASP D N 1
ATOM 7152 C CA . ASP D 1 186 ? -30.555 3.714 65.368 1.00 20.97 183 ASP D CA 1
ATOM 7153 C C . ASP D 1 186 ? -31.182 4.426 64.181 1.00 20.08 183 ASP D C 1
ATOM 7154 O O . ASP D 1 186 ? -32.249 5.019 64.304 1.00 19.97 183 ASP D O 1
ATOM 7159 N N . ALA D 1 187 ? -30.497 4.407 63.043 1.00 19.28 184 ALA D N 1
ATOM 7160 C CA . ALA D 1 187 ? -31.012 5.044 61.818 1.00 18.48 184 ALA D CA 1
ATOM 7161 C C . ALA D 1 187 ? -32.406 4.524 61.448 1.00 17.35 184 ALA D C 1
ATOM 7162 O O . ALA D 1 187 ? -33.338 5.285 61.238 1.00 17.42 184 ALA D O 1
ATOM 7164 N N . GLN D 1 188 ? -32.549 3.201 61.405 1.00 18.51 185 GLN D N 1
ATOM 7165 C CA . GLN D 1 188 ? -33.839 2.588 61.062 1.00 19.74 185 GLN D CA 1
ATOM 7166 C C . GLN D 1 188 ? -34.911 2.938 62.112 1.00 20.21 185 GLN D C 1
ATOM 7167 O O . GLN D 1 188 ? -36.030 3.345 61.754 1.00 20.31 185 GLN D O 1
ATOM 7173 N N . LYS D 1 189 ? -34.590 2.744 63.393 1.00 21.70 186 LYS D N 1
ATOM 7174 C CA . LYS D 1 189 ? -35.529 3.016 64.471 1.00 22.61 186 LYS D CA 1
ATOM 7175 C C . LYS D 1 189 ? -36.051 4.441 64.444 1.00 21.08 186 LYS D C 1
ATOM 7176 O O . LYS D 1 189 ? -37.261 4.666 64.591 1.00 19.48 186 LYS D O 1
ATOM 7182 N N . MET D 1 190 ? -35.131 5.395 64.307 1.00 19.03 187 MET D N 1
ATOM 7183 C CA . MET D 1 190 ? -35.527 6.796 64.370 1.00 19.50 187 MET D CA 1
ATOM 7184 C C . MET D 1 190 ? -36.178 7.277 63.070 1.00 19.46 187 MET D C 1
ATOM 7185 O O . MET D 1 190 ? -37.097 8.092 63.114 1.00 19.41 187 MET D O 1
ATOM 7190 N N . CYS D 1 191 ? -35.761 6.744 61.929 1.00 17.71 188 CYS D N 1
ATOM 7191 C CA . CYS D 1 191 ? -36.455 7.089 60.664 1.00 17.90 188 CYS D CA 1
ATOM 7192 C C . CYS D 1 191 ? -37.881 6.529 60.710 1.00 18.29 188 CYS D C 1
ATOM 7193 O O . CYS D 1 191 ? -38.846 7.172 60.255 1.00 16.68 188 CYS D O 1
ATOM 7196 N N . LYS D 1 192 ? -38.034 5.340 61.315 1.00 19.71 189 LYS D N 1
ATOM 7197 C CA . LYS D 1 192 ? -39.370 4.774 61.515 1.00 20.59 189 LYS D CA 1
ATOM 7198 C C . LYS D 1 192 ? -40.199 5.616 62.506 1.00 20.19 189 LYS D C 1
ATOM 7199 O O . LYS D 1 192 ? -41.396 5.760 62.308 1.00 22.03 189 LYS D O 1
ATOM 7205 N N . VAL D 1 193 ? -39.577 6.183 63.551 1.00 19.35 190 VAL D N 1
ATOM 7206 C CA . VAL D 1 193 ? -40.318 7.019 64.487 1.00 19.44 190 VAL D CA 1
ATOM 7207 C C . VAL D 1 193 ? -40.907 8.201 63.709 1.00 18.80 190 VAL D C 1
ATOM 7208 O O . VAL D 1 193 ? -42.062 8.570 63.914 1.00 19.36 190 VAL D O 1
ATOM 7212 N N . VAL D 1 194 ? -40.091 8.778 62.842 1.00 18.17 191 VAL D N 1
ATOM 7213 C CA . VAL D 1 194 ? -40.513 9.900 61.986 1.00 17.74 191 VAL D CA 1
ATOM 7214 C C . VAL D 1 194 ? -41.709 9.507 61.120 1.00 17.00 191 VAL D C 1
ATOM 7215 O O . VAL D 1 194 ? -42.728 10.199 61.138 1.00 17.58 191 VAL D O 1
ATOM 7219 N N . ARG D 1 195 ? -41.599 8.375 60.410 1.00 17.30 192 ARG D N 1
ATOM 7220 C CA . ARG D 1 195 ? -42.653 7.953 59.499 1.00 18.15 192 ARG D CA 1
ATOM 7221 C C . ARG D 1 195 ? -43.937 7.669 60.279 1.00 18.73 192 ARG D C 1
ATOM 7222 O O . ARG D 1 195 ? -45.009 8.038 59.849 1.00 19.29 192 ARG D O 1
ATOM 7230 N N . ASP D 1 196 ? -43.799 7.027 61.432 1.00 19.23 193 ASP D N 1
ATOM 7231 C CA . ASP D 1 196 ? -44.943 6.712 62.276 1.00 21.40 193 ASP D CA 1
ATOM 7232 C C . ASP D 1 196 ? -45.711 7.959 62.745 1.00 21.51 193 ASP D C 1
ATOM 7233 O O . ASP D 1 196 ? -46.955 7.927 62.815 1.00 21.21 193 ASP D O 1
ATOM 7238 N N . VAL D 1 197 ? -44.982 9.019 63.111 1.00 20.47 194 VAL D N 1
ATOM 7239 C CA . VAL D 1 197 ? -45.607 10.278 63.491 1.00 20.97 194 VAL D CA 1
ATOM 7240 C C . VAL D 1 197 ? -46.334 10.925 62.308 1.00 20.63 194 VAL D C 1
ATOM 7241 O O . VAL D 1 197 ? -47.446 11.422 62.450 1.00 21.39 194 VAL D O 1
ATOM 7245 N N . VAL D 1 198 ? -45.716 10.917 61.133 1.00 19.89 195 VAL D N 1
ATOM 7246 C CA . VAL D 1 198 ? -46.389 11.423 59.937 1.00 20.23 195 VAL D CA 1
ATOM 7247 C C . VAL D 1 198 ? -47.699 10.637 59.709 1.00 22.93 195 VAL D C 1
ATOM 7248 O O . VAL D 1 198 ? -48.731 11.227 59.408 1.00 23.99 195 VAL D O 1
ATOM 7252 N N . ALA D 1 199 ? -47.656 9.324 59.893 1.00 21.69 196 ALA D N 1
ATOM 7253 C CA . ALA D 1 199 ? -48.843 8.494 59.677 1.00 23.85 196 ALA D CA 1
ATOM 7254 C C . ALA D 1 199 ? -49.938 8.844 60.668 1.00 23.98 196 ALA D C 1
ATOM 7255 O O . ALA D 1 199 ? -51.107 8.835 60.320 1.00 24.30 196 ALA D O 1
ATOM 7257 N N . ALA D 1 200 ? -49.561 9.173 61.900 1.00 23.72 197 ALA D N 1
ATOM 7258 C CA . ALA D 1 200 ? -50.563 9.532 62.898 1.00 24.72 197 ALA D CA 1
ATOM 7259 C C . ALA D 1 200 ? -51.294 10.824 62.538 1.00 24.36 197 ALA D C 1
ATOM 7260 O O . ALA D 1 200 ? -52.507 10.909 62.734 1.00 25.51 197 ALA D O 1
ATOM 7262 N N . ASP D 1 201 ? -50.584 11.808 61.974 1.00 23.50 198 ASP D N 1
ATOM 7263 C CA . ASP D 1 201 ? -51.213 13.097 61.618 1.00 25.09 198 ASP D CA 1
ATOM 7264 C C . ASP D 1 201 ? -51.748 13.198 60.188 1.00 24.91 198 ASP D C 1
ATOM 7265 O O . ASP D 1 201 ? -52.608 14.049 59.937 1.00 25.83 198 ASP D O 1
ATOM 7270 N N . PHE D 1 202 ? -51.252 12.366 59.262 1.00 23.70 199 PHE D N 1
ATOM 7271 C CA . PHE D 1 202 ? -51.659 12.455 57.846 1.00 24.51 199 PHE D CA 1
ATOM 7272 C C . PHE D 1 202 ? -52.045 11.125 57.188 1.00 25.47 199 PHE D C 1
ATOM 7273 O O . PHE D 1 202 ? -52.411 11.097 56.023 1.00 26.97 199 PHE D O 1
ATOM 7281 N N . GLY D 1 203 ? -52.006 10.028 57.941 1.00 25.96 200 GLY D N 1
ATOM 7282 C CA . GLY D 1 203 ? -52.369 8.727 57.399 1.00 25.94 200 GLY D CA 1
ATOM 7283 C C . GLY D 1 203 ? -51.176 7.992 56.821 1.00 24.49 200 GLY D C 1
ATOM 7284 O O . GLY D 1 203 ? -50.196 8.602 56.404 1.00 22.82 200 GLY D O 1
ATOM 7285 N N . GLN D 1 204 ? -51.303 6.673 56.748 1.00 25.37 201 GLN D N 1
ATOM 7286 C CA . GLN D 1 204 ? -50.235 5.816 56.304 1.00 25.96 201 GLN D CA 1
ATOM 7287 C C . GLN D 1 204 ? -49.865 5.992 54.823 1.00 25.65 201 GLN D C 1
ATOM 7288 O O . GLN D 1 204 ? -48.692 5.832 54.472 1.00 25.79 201 GLN D O 1
ATOM 7294 N N . GLU D 1 205 ? -50.832 6.319 53.972 1.00 26.76 202 GLU D N 1
ATOM 7295 C CA . GLU D 1 205 ? -50.576 6.523 52.533 1.00 28.41 202 GLU D CA 1
ATOM 7296 C C . GLU D 1 205 ? -49.587 7.675 52.310 1.00 25.75 202 GLU D C 1
ATOM 7297 O O . GLU D 1 205 ? -48.615 7.546 51.547 1.00 25.96 202 GLU D O 1
ATOM 7303 N N . VAL D 1 206 ? -49.871 8.802 52.952 1.00 24.11 203 VAL D N 1
ATOM 7304 C CA . VAL D 1 206 ? -48.980 9.973 52.920 1.00 22.23 203 VAL D CA 1
ATOM 7305 C C . VAL D 1 206 ? -47.613 9.630 53.530 1.00 20.97 203 VAL D C 1
ATOM 7306 O O . VAL D 1 206 ? -46.581 9.923 52.928 1.00 20.76 203 VAL D O 1
ATOM 7310 N N . ALA D 1 207 ? -47.616 9.026 54.724 1.00 21.67 204 ALA D N 1
ATOM 7311 C CA . ALA D 1 207 ? -46.377 8.638 55.412 1.00 20.86 204 ALA D CA 1
ATOM 7312 C C . ALA D 1 207 ? -45.476 7.766 54.518 1.00 21.43 204 ALA D C 1
ATOM 7313 O O . ALA D 1 207 ? -44.259 7.920 54.512 1.00 21.17 204 ALA D O 1
ATOM 7315 N N . ASP D 1 208 ? -46.080 6.859 53.755 1.00 22.79 205 ASP D N 1
ATOM 7316 C CA . ASP D 1 208 ? -45.318 5.972 52.862 1.00 23.97 205 ASP D CA 1
ATOM 7317 C C . ASP D 1 208 ? -44.655 6.670 51.675 1.00 23.57 205 ASP D C 1
ATOM 7318 O O . ASP D 1 208 ? -43.792 6.069 51.020 1.00 21.73 205 ASP D O 1
ATOM 7323 N N . LYS D 1 209 ? -45.040 7.923 51.421 1.00 22.95 206 LYS D N 1
ATOM 7324 C CA . LYS D 1 209 ? -44.452 8.744 50.336 1.00 22.66 206 LYS D CA 1
ATOM 7325 C C . LYS D 1 209 ? -43.332 9.675 50.780 1.00 22.03 206 LYS D C 1
ATOM 7326 O O . LYS D 1 209 ? -42.467 10.018 49.981 1.00 22.30 206 LYS D O 1
ATOM 7332 N N . VAL D 1 210 ? -43.333 10.065 52.047 1.00 22.82 207 VAL D N 1
ATOM 7333 C CA . VAL D 1 210 ? -42.304 10.989 52.563 1.00 21.63 207 VAL D CA 1
ATOM 7334 C C . VAL D 1 210 ? -40.919 10.349 52.606 1.00 20.39 207 VAL D C 1
ATOM 7335 O O . VAL D 1 210 ? -40.754 9.232 53.118 1.00 21.06 207 VAL D O 1
ATOM 7339 N N . ARG D 1 211 ? -39.924 11.025 52.034 1.00 18.53 208 ARG D N 1
ATOM 7340 C CA . ARG D 1 211 ? -38.541 10.537 52.152 1.00 17.82 208 ARG D CA 1
ATOM 7341 C C . ARG D 1 211 ? -37.966 10.992 53.495 1.00 16.27 208 ARG D C 1
ATOM 7342 O O . ARG D 1 211 ? -37.990 12.180 53.818 1.00 14.94 208 ARG D O 1
ATOM 7350 N N . VAL D 1 212 ? -37.493 10.025 54.278 1.00 15.72 209 VAL D N 1
ATOM 7351 C CA . VAL D 1 212 ? -36.872 10.304 55.554 1.00 15.81 209 VAL D CA 1
ATOM 7352 C C . VAL D 1 212 ? -35.403 9.999 55.403 1.00 16.17 209 VAL D C 1
ATOM 7353 O O . VAL D 1 212 ? -35.055 8.852 55.127 1.00 16.94 209 VAL D O 1
ATOM 7357 N N . GLN D 1 213 ? -34.553 11.021 55.542 1.00 15.63 210 GLN D N 1
ATOM 7358 C CA . GLN D 1 213 ? -33.089 10.864 55.444 1.00 15.05 210 GLN D CA 1
ATOM 7359 C C . GLN D 1 213 ? -32.453 10.618 56.814 1.00 15.67 210 GLN D C 1
ATOM 7360 O O . GLN D 1 213 ? -32.934 11.117 57.841 1.00 14.98 210 GLN D O 1
ATOM 7366 N N . TYR D 1 214 ? -31.347 9.875 56.814 1.00 15.70 211 TYR D N 1
ATOM 7367 C CA . TYR D 1 214 ? -30.517 9.700 58.002 1.00 16.55 211 TYR D CA 1
ATOM 7368 C C . TYR D 1 214 ? -29.397 10.759 57.941 1.00 16.60 211 TYR D C 1
ATOM 7369 O O . TYR D 1 214 ? -28.635 10.796 56.987 1.00 16.30 211 TYR D O 1
ATOM 7378 N N . GLY D 1 215 ? -29.275 11.563 58.996 1.00 18.04 212 GLY D N 1
ATOM 7379 C CA . GLY D 1 215 ? -28.283 12.620 59.100 1.00 18.52 212 GLY D CA 1
ATOM 7380 C C . GLY D 1 215 ? -27.006 12.293 59.872 1.00 20.06 212 GLY D C 1
ATOM 7381 O O . GLY D 1 215 ? -26.096 13.123 59.937 1.00 20.53 212 GLY D O 1
ATOM 7382 N N . GLY D 1 216 ? -26.935 11.094 60.457 1.00 19.49 213 GLY D N 1
ATOM 7383 C CA . GLY D 1 216 ? -25.758 10.623 61.142 1.00 20.89 213 GLY D CA 1
ATOM 7384 C C . GLY D 1 216 ? -24.637 10.251 60.179 1.00 22.27 213 GLY D C 1
ATOM 7385 O O . GLY D 1 216 ? -24.805 10.311 58.959 1.00 21.06 213 GLY D O 1
ATOM 7386 N N A SER D 1 217 ? -23.522 9.803 60.746 0.50 23.52 214 SER D N 1
ATOM 7387 N N B SER D 1 217 ? -23.490 9.863 60.725 0.50 23.69 214 SER D N 1
ATOM 7388 C CA A SER D 1 217 ? -22.334 9.419 59.989 0.50 24.36 214 SER D CA 1
ATOM 7389 C CA B SER D 1 217 ? -22.307 9.561 59.914 0.50 24.48 214 SER D CA 1
ATOM 7390 C C A SER D 1 217 ? -22.569 8.261 59.018 0.50 24.30 214 SER D C 1
ATOM 7391 C C B SER D 1 217 ? -22.465 8.298 59.046 0.50 24.48 214 SER D C 1
ATOM 7392 O O A SER D 1 217 ? -23.113 7.222 59.412 0.50 24.06 214 SER D O 1
ATOM 7393 O O B SER D 1 217 ? -22.847 7.232 59.540 0.50 24.58 214 SER D O 1
ATOM 7398 N N . VAL D 1 218 ? -22.206 8.451 57.744 1.00 23.78 215 VAL D N 1
ATOM 7399 C CA . VAL D 1 218 ? -22.248 7.346 56.774 1.00 24.23 215 VAL D CA 1
ATOM 7400 C C . VAL D 1 218 ? -20.943 7.459 55.966 1.00 25.82 215 VAL D C 1
ATOM 7401 O O . VAL D 1 218 ? -20.414 8.548 55.754 1.00 26.67 215 VAL D O 1
ATOM 7405 N N . LYS D 1 219 ? -20.395 6.329 55.572 1.00 26.88 216 LYS D N 1
ATOM 7406 C CA . LYS D 1 219 ? -19.136 6.314 54.861 1.00 28.57 216 LYS D CA 1
ATOM 7407 C C . LYS D 1 219 ? -19.295 5.415 53.652 1.00 28.54 216 LYS D C 1
ATOM 7408 O O . LYS D 1 219 ? -20.266 4.655 53.560 1.00 26.70 216 LYS D O 1
ATOM 7414 N N . PRO D 1 220 ? -18.349 5.493 52.709 1.00 29.00 217 PRO D N 1
ATOM 7415 C CA . PRO D 1 220 ? -18.494 4.638 51.540 1.00 28.45 217 PRO D CA 1
ATOM 7416 C C . PRO D 1 220 ? -18.605 3.136 51.825 1.00 29.07 217 PRO D C 1
ATOM 7417 O O . PRO D 1 220 ? -19.282 2.439 51.083 1.00 31.63 217 PRO D O 1
ATOM 7421 N N A GLU D 1 221 ? -17.967 2.658 52.893 0.50 28.84 218 GLU D N 1
ATOM 7422 N N B GLU D 1 221 ? -17.942 2.649 52.868 0.50 28.83 218 GLU D N 1
ATOM 7423 C CA A GLU D 1 221 ? -17.976 1.229 53.213 0.50 28.98 218 GLU D CA 1
ATOM 7424 C CA B GLU D 1 221 ? -17.988 1.225 53.183 0.50 28.86 218 GLU D CA 1
ATOM 7425 C C A GLU D 1 221 ? -19.184 0.776 54.025 0.50 27.43 218 GLU D C 1
ATOM 7426 C C B GLU D 1 221 ? -19.333 0.771 53.728 0.50 27.26 218 GLU D C 1
ATOM 7427 O O A GLU D 1 221 ? -19.258 -0.383 54.413 0.50 27.84 218 GLU D O 1
ATOM 7428 O O B GLU D 1 221 ? -19.690 -0.393 53.565 0.50 26.91 218 GLU D O 1
ATOM 7439 N N . ASN D 1 222 ? -20.111 1.692 54.304 1.00 25.21 219 ASN D N 1
ATOM 7440 C CA . ASN D 1 222 ? -21.378 1.333 54.954 1.00 23.21 219 ASN D CA 1
ATOM 7441 C C . ASN D 1 222 ? -22.622 2.096 54.522 1.00 21.38 219 ASN D C 1
ATOM 7442 O O . ASN D 1 222 ? -23.685 1.810 55.000 1.00 20.12 219 ASN D O 1
ATOM 7447 N N . VAL D 1 223 ? -22.502 3.062 53.622 1.00 21.30 220 VAL D N 1
ATOM 7448 C CA . VAL D 1 223 ? -23.670 3.816 53.181 1.00 21.55 220 VAL D CA 1
ATOM 7449 C C . VAL D 1 223 ? -24.754 2.917 52.576 1.00 20.19 220 VAL D C 1
ATOM 7450 O O . VAL D 1 223 ? -25.922 3.102 52.876 1.00 18.68 220 VAL D O 1
ATOM 7454 N N . ALA D 1 224 ? -24.373 1.933 51.770 1.00 20.42 221 ALA D N 1
ATOM 7455 C CA . ALA D 1 224 ? -25.357 1.022 51.189 1.00 19.79 221 ALA D CA 1
ATOM 7456 C C . ALA D 1 224 ? -26.113 0.253 52.275 1.00 19.52 221 ALA D C 1
ATOM 7457 O O . ALA D 1 224 ? -27.309 -0.016 52.139 1.00 18.72 221 ALA D O 1
ATOM 7459 N N . SER D 1 225 ? -25.402 -0.118 53.337 1.00 19.55 222 SER D N 1
ATOM 7460 C CA . SER D 1 225 ? -26.031 -0.837 54.429 1.00 19.28 222 SER D CA 1
ATOM 7461 C C . SER D 1 225 ? -27.090 0.013 55.124 1.00 18.75 222 SER D C 1
ATOM 7462 O O . SER D 1 225 ? -28.166 -0.470 55.429 1.00 18.26 222 SER D O 1
ATOM 7465 N N . TYR D 1 226 ? -26.772 1.288 55.373 1.00 18.13 223 TYR D N 1
ATOM 7466 C CA . TYR D 1 226 ? -27.758 2.191 55.976 1.00 18.91 223 TYR D CA 1
ATOM 7467 C C . TYR D 1 226 ? -28.962 2.427 55.067 1.00 18.35 223 TYR D C 1
ATOM 7468 O O . TYR D 1 226 ? -30.087 2.433 55.539 1.00 18.05 223 TYR D O 1
ATOM 7477 N N . MET D 1 227 ? -28.718 2.648 53.776 1.00 18.57 224 MET D N 1
ATOM 7478 C CA . MET D 1 227 ? -29.794 2.935 52.825 1.00 19.07 224 MET D CA 1
ATOM 7479 C C . MET D 1 227 ? -30.717 1.743 52.588 1.00 19.80 224 MET D C 1
ATOM 7480 O O . MET D 1 227 ? -31.873 1.910 52.188 1.00 19.71 224 MET D O 1
ATOM 7485 N N . ALA D 1 228 ? -30.209 0.541 52.840 1.00 19.18 225 ALA D N 1
ATOM 7486 C CA . ALA D 1 228 ? -30.995 -0.682 52.672 1.00 19.99 225 ALA D CA 1
ATOM 7487 C C . ALA D 1 228 ? -31.997 -0.908 53.825 1.00 20.42 225 ALA D C 1
ATOM 7488 O O . ALA D 1 228 ? -32.811 -1.824 53.753 1.00 21.84 225 ALA D O 1
ATOM 7500 N N . PRO D 1 230 ? -35.203 -0.483 55.836 1.00 21.21 227 PRO D N 1
ATOM 7501 C CA . PRO D 1 230 ? -36.529 -0.243 55.231 1.00 21.32 227 PRO D CA 1
ATOM 7502 C C . PRO D 1 230 ? -37.116 1.160 55.350 1.00 20.11 227 PRO D C 1
ATOM 7503 O O . PRO D 1 230 ? -37.788 1.601 54.412 1.00 19.62 227 PRO D O 1
ATOM 7507 N N . ASP D 1 231 ? -36.817 1.879 56.428 1.00 19.69 228 ASP D N 1
ATOM 7508 C CA . ASP D 1 231 ? -37.377 3.220 56.595 1.00 18.89 228 ASP D CA 1
ATOM 7509 C C . ASP D 1 231 ? -36.426 4.388 56.333 1.00 17.58 228 ASP D C 1
ATOM 7510 O O . ASP D 1 231 ? -36.823 5.550 56.484 1.00 17.30 228 ASP D O 1
ATOM 7515 N N . VAL D 1 232 ? -35.226 4.059 55.835 1.00 17.07 229 VAL D N 1
ATOM 7516 C CA . VAL D 1 232 ? -34.195 5.041 55.492 1.00 16.08 229 VAL D CA 1
ATOM 7517 C C . VAL D 1 232 ? -34.221 5.294 53.988 1.00 15.95 229 VAL D C 1
ATOM 7518 O O . VAL D 1 232 ? -34.029 4.367 53.205 1.00 15.28 229 VAL D O 1
ATOM 7522 N N . ASP D 1 233 ? -34.435 6.541 53.582 1.00 15.33 230 ASP D N 1
ATOM 7523 C CA . ASP D 1 233 ? -34.567 6.879 52.165 1.00 16.11 230 ASP D CA 1
ATOM 7524 C C . ASP D 1 233 ? -33.486 7.809 51.652 1.00 15.58 230 ASP D C 1
ATOM 7525 O O . ASP D 1 233 ? -33.633 8.395 50.589 1.00 17.61 230 ASP D O 1
ATOM 7530 N N . GLY D 1 234 ? -32.375 7.910 52.348 1.00 15.00 231 GLY D N 1
ATOM 7531 C CA . GLY D 1 234 ? -31.366 8.858 51.921 1.00 14.71 231 GLY D CA 1
ATOM 7532 C C . GLY D 1 234 ? -30.503 9.273 53.068 1.00 14.03 231 GLY D C 1
ATOM 7533 O O . GLY D 1 234 ? -30.572 8.688 54.166 1.00 13.84 231 GLY D O 1
ATOM 7534 N N . ALA D 1 235 ? -29.725 10.300 52.821 1.00 13.57 232 ALA D N 1
ATOM 7535 C CA . ALA D 1 235 ? -28.789 10.812 53.819 1.00 13.72 232 ALA D CA 1
ATOM 7536 C C . ALA D 1 235 ? -28.597 12.286 53.635 1.00 14.02 232 ALA D C 1
ATOM 7537 O O . ALA D 1 235 ? -28.570 12.755 52.506 1.00 14.71 232 ALA D O 1
ATOM 7539 N N . LEU D 1 236 ? -28.453 13.000 54.747 1.00 13.54 233 LEU D N 1
ATOM 7540 C CA . LEU D 1 236 ? -28.098 14.415 54.755 1.00 14.04 233 LEU D CA 1
ATOM 7541 C C . LEU D 1 236 ? -26.665 14.318 55.264 1.00 14.55 233 LEU D C 1
ATOM 7542 O O . LEU D 1 236 ? -26.412 13.984 56.434 1.00 15.86 233 LEU D O 1
ATOM 7547 N N A VAL D 1 237 ? -25.715 14.601 54.376 0.50 14.78 234 VAL D N 1
ATOM 7548 N N B VAL D 1 237 ? -25.738 14.635 54.372 0.50 14.10 234 VAL D N 1
ATOM 7549 C CA A VAL D 1 237 ? -24.296 14.371 54.637 0.50 15.25 234 VAL D CA 1
ATOM 7550 C CA B VAL D 1 237 ? -24.321 14.450 54.586 0.50 14.17 234 VAL D CA 1
ATOM 7551 C C A VAL D 1 237 ? -23.479 15.647 54.781 0.50 14.92 234 VAL D C 1
ATOM 7552 C C B VAL D 1 237 ? -23.631 15.746 54.907 0.50 14.29 234 VAL D C 1
ATOM 7553 O O A VAL D 1 237 ? -23.490 16.519 53.915 0.50 14.57 234 VAL D O 1
ATOM 7554 O O B VAL D 1 237 ? -23.944 16.769 54.334 0.50 14.06 234 VAL D O 1
ATOM 7561 N N . GLY D 1 238 ? -22.710 15.712 55.859 1.00 15.82 235 GLY D N 1
ATOM 7562 C CA . GLY D 1 238 ? -21.939 16.885 56.183 1.00 15.80 235 GLY D CA 1
ATOM 7563 C C . GLY D 1 238 ? -20.609 16.918 55.482 1.00 16.81 235 GLY D C 1
ATOM 7564 O O . GLY D 1 238 ? -20.519 17.098 54.235 1.00 17.50 235 GLY D O 1
ATOM 7565 N N . GLY D 1 239 ? -19.574 16.694 56.278 1.00 18.00 236 GLY D N 1
ATOM 7566 C CA . GLY D 1 239 ? -18.198 16.798 55.836 1.00 19.25 236 GLY D CA 1
ATOM 7567 C C . GLY D 1 239 ? -17.792 16.065 54.581 1.00 19.43 236 GLY D C 1
ATOM 7568 O O . GLY D 1 239 ? -16.984 16.596 53.802 1.00 20.62 236 GLY D O 1
ATOM 7569 N N . ALA D 1 240 ? -18.385 14.891 54.328 1.00 19.98 237 ALA D N 1
ATOM 7570 C CA . ALA D 1 240 ? -18.021 14.165 53.108 1.00 20.75 237 ALA D CA 1
ATOM 7571 C C . ALA D 1 240 ? -18.541 14.857 51.843 1.00 20.67 237 ALA D C 1
ATOM 7572 O O . ALA D 1 240 ? -18.070 14.580 50.730 1.00 22.99 237 ALA D O 1
ATOM 7574 N N . SER D 1 241 ? -19.473 15.790 51.991 1.00 19.08 238 SER D N 1
ATOM 7575 C CA . SER D 1 241 ? -20.007 16.477 50.815 1.00 18.32 238 SER D CA 1
ATOM 7576 C C . SER D 1 241 ? -19.111 17.596 50.288 1.00 17.97 238 SER D C 1
ATOM 7577 O O . SER D 1 241 ? -19.398 18.206 49.267 1.00 17.68 238 SER D O 1
ATOM 7580 N N . LEU D 1 242 ? -18.032 17.913 51.006 1.00 18.05 239 LEU D N 1
ATOM 7581 C CA . LEU D 1 242 ? -17.150 18.999 50.615 1.00 17.84 239 LEU D CA 1
ATOM 7582 C C . LEU D 1 242 ? -16.176 18.688 49.469 1.00 18.35 239 LEU D C 1
ATOM 7583 O O . LEU D 1 242 ? -15.690 19.603 48.806 1.00 18.46 239 LEU D O 1
ATOM 7588 N N . GLU D 1 243 ? -15.894 17.417 49.238 1.00 19.10 240 GLU D N 1
ATOM 7589 C CA . GLU D 1 243 ? -14.965 17.009 48.203 1.00 20.84 240 GLU D CA 1
ATOM 7590 C C . GLU D 1 243 ? -15.748 16.197 47.145 1.00 19.73 240 GLU D C 1
ATOM 7591 O O . GLU D 1 243 ? -16.518 15.294 47.463 1.00 19.43 240 GLU D O 1
ATOM 7597 N N . ALA D 1 244 ? -15.524 16.529 45.888 1.00 19.44 241 ALA D N 1
ATOM 7598 C CA . ALA D 1 244 ? -16.234 15.869 44.799 1.00 19.68 241 ALA D CA 1
ATOM 7599 C C . ALA D 1 244 ? -16.222 14.354 44.865 1.00 19.97 241 ALA D C 1
ATOM 7600 O O . ALA D 1 244 ? -17.274 13.718 44.768 1.00 18.67 241 ALA D O 1
ATOM 7602 N N . GLU D 1 245 ? -15.044 13.768 45.044 1.00 21.44 242 GLU D N 1
ATOM 7603 C CA . GLU D 1 245 ? -14.930 12.309 44.997 1.00 23.23 242 GLU D CA 1
ATOM 7604 C C . GLU D 1 245 ? -15.586 11.622 46.219 1.00 21.65 242 GLU D C 1
ATOM 7605 O O . GLU D 1 245 ? -16.239 10.599 46.058 1.00 20.58 242 GLU D O 1
ATOM 7611 N N . SER D 1 246 ? -15.470 12.193 47.419 1.00 20.73 243 SER D N 1
ATOM 7612 C CA . SER D 1 246 ? -16.160 11.585 48.577 1.00 21.12 243 SER D CA 1
ATOM 7613 C C . SER D 1 246 ? -17.687 11.727 48.424 1.00 19.67 243 SER D C 1
ATOM 7614 O O . SER D 1 246 ? -18.438 10.877 48.890 1.00 21.18 243 SER D O 1
ATOM 7617 N N . PHE D 1 247 ? -18.149 12.816 47.806 1.00 17.95 244 PHE D N 1
ATOM 7618 C CA . PHE D 1 247 ? -19.567 13.001 47.602 1.00 16.85 244 PHE D CA 1
ATOM 7619 C C . PHE D 1 247 ? -20.080 11.961 46.595 1.00 16.84 244 PHE D C 1
ATOM 7620 O O . PHE D 1 247 ? -21.027 11.270 46.875 1.00 16.47 244 PHE D O 1
ATOM 7628 N N . LEU D 1 248 ? -19.402 11.836 45.460 1.00 16.78 245 LEU D N 1
ATOM 7629 C CA . LEU D 1 248 ? -19.780 10.847 44.437 1.00 18.02 245 LEU D CA 1
ATOM 7630 C C . LEU D 1 248 ? -19.731 9.422 44.963 1.00 19.01 245 LEU D C 1
ATOM 7631 O O . LEU D 1 248 ? -20.567 8.598 44.570 1.00 21.11 245 LEU D O 1
ATOM 7636 N N . ALA D 1 249 ? -18.801 9.147 45.873 1.00 19.72 246 ALA D N 1
ATOM 7637 C CA . ALA D 1 249 ? -18.668 7.808 46.477 1.00 20.83 246 ALA D CA 1
ATOM 7638 C C . ALA D 1 249 ? -19.897 7.408 47.296 1.00 21.16 246 ALA D C 1
ATOM 7639 O O . ALA D 1 249 ? -20.146 6.199 47.497 1.00 21.39 246 ALA D O 1
ATOM 7641 N N . LEU D 1 250 ? -20.683 8.379 47.768 1.00 19.99 247 LEU D N 1
ATOM 7642 C CA . LEU D 1 250 ? -21.902 8.040 48.516 1.00 20.71 247 LEU D CA 1
ATOM 7643 C C . LEU D 1 250 ? -23.113 7.757 47.610 1.00 20.91 247 LEU D C 1
ATOM 7644 O O . LEU D 1 250 ? -24.200 7.492 48.107 1.00 21.05 247 LEU D O 1
ATOM 7649 N N . LEU D 1 251 ? -22.931 7.785 46.292 1.00 21.79 248 LEU D N 1
ATOM 7650 C CA . LEU D 1 251 ? -24.038 7.543 45.355 1.00 22.43 248 LEU D CA 1
ATOM 7651 C C . LEU D 1 251 ? -23.945 6.180 44.664 1.00 25.99 248 LEU D C 1
ATOM 7652 O O . LEU D 1 251 ? -24.790 5.860 43.847 1.00 28.92 248 LEU D O 1
ATOM 7657 N N . ASP D 1 252 ? -22.925 5.396 44.995 1.00 27.60 249 ASP D N 1
ATOM 7658 C CA . ASP D 1 252 ? -22.689 4.099 44.343 1.00 29.34 249 ASP D CA 1
ATOM 7659 C C . ASP D 1 252 ? -23.612 2.972 44.817 1.00 28.65 249 ASP D C 1
ATOM 7660 O O . ASP D 1 252 ? -23.757 1.978 44.122 1.00 29.20 249 ASP D O 1
ATOM 7665 N N . PHE D 1 253 ? -24.283 3.136 45.955 1.00 27.41 250 PHE D N 1
ATOM 7666 C CA . PHE D 1 253 ? -25.231 2.099 46.438 1.00 26.97 250 PHE D CA 1
ATOM 7667 C C . PHE D 1 253 ? -26.395 1.805 45.446 1.00 30.46 250 PHE D C 1
ATOM 7668 O O . PHE D 1 253 ? -27.098 0.781 45.575 1.00 29.55 250 PHE D O 1
ATOM 7676 N N . VAL D 1 254 ? -26.567 2.707 44.472 1.00 32.76 251 VAL D N 1
ATOM 7677 C CA . VAL D 1 254 ? -27.556 2.626 43.384 1.00 37.88 251 VAL D CA 1
ATOM 7678 C C . VAL D 1 254 ? -28.998 2.766 43.871 1.00 42.98 251 VAL D C 1
ATOM 7679 O O . VAL D 1 254 ? -29.622 3.811 43.659 1.00 49.26 251 VAL D O 1
ATOM 7683 N N . MET E 1 4 ? 15.226 48.191 116.004 1.00 54.74 1 MET E N 1
ATOM 7684 C CA . MET E 1 4 ? 15.431 48.504 114.556 1.00 54.60 1 MET E CA 1
ATOM 7685 C C . MET E 1 4 ? 16.862 48.215 114.091 1.00 49.63 1 MET E C 1
ATOM 7686 O O . MET E 1 4 ? 17.061 47.727 112.978 1.00 50.98 1 MET E O 1
ATOM 7691 N N . SER E 1 5 ? 17.844 48.520 114.939 1.00 45.81 2 SER E N 1
ATOM 7692 C CA . SER E 1 5 ? 19.251 48.324 114.594 1.00 42.22 2 SER E CA 1
ATOM 7693 C C . SER E 1 5 ? 19.671 46.830 114.600 1.00 35.88 2 SER E C 1
ATOM 7694 O O . SER E 1 5 ? 19.518 46.130 115.604 1.00 34.99 2 SER E O 1
ATOM 7697 N N . ARG E 1 6 ? 20.214 46.359 113.478 1.00 31.24 3 ARG E N 1
ATOM 7698 C CA . ARG E 1 6 ? 20.651 44.965 113.340 1.00 27.87 3 ARG E CA 1
ATOM 7699 C C . ARG E 1 6 ? 22.132 44.821 113.708 1.00 26.98 3 ARG E C 1
ATOM 7700 O O . ARG E 1 6 ? 22.931 45.671 113.364 1.00 26.87 3 ARG E O 1
ATOM 7708 N N . LYS E 1 7 ? 22.482 43.757 114.431 1.00 26.62 4 LYS E N 1
ATOM 7709 C CA . LYS E 1 7 ? 23.866 43.512 114.824 1.00 26.45 4 LYS E CA 1
ATOM 7710 C C . LYS E 1 7 ? 24.704 43.097 113.623 1.00 24.59 4 LYS E C 1
ATOM 7711 O O . LYS E 1 7 ? 24.401 42.094 113.005 1.00 22.83 4 LYS E O 1
ATOM 7717 N N . PRO E 1 8 ? 25.759 43.855 113.291 1.00 24.62 5 PRO E N 1
ATOM 7718 C CA . PRO E 1 8 ? 26.584 43.416 112.160 1.00 24.05 5 PRO E CA 1
ATOM 7719 C C . PRO E 1 8 ? 27.271 42.060 112.382 1.00 22.81 5 PRO E C 1
ATOM 7720 O O . PRO E 1 8 ? 27.688 41.731 113.501 1.00 22.72 5 PRO E O 1
ATOM 7724 N N . PHE E 1 9 ? 27.441 41.319 111.288 1.00 20.40 6 PHE E N 1
ATOM 7725 C CA . PHE E 1 9 ? 28.001 39.965 111.307 1.00 19.25 6 PHE E CA 1
ATOM 7726 C C . PHE E 1 9 ? 29.067 39.808 110.230 1.00 18.41 6 PHE E C 1
ATOM 7727 O O . PHE E 1 9 ? 28.753 39.881 109.033 1.00 19.06 6 PHE E O 1
ATOM 7735 N N . ILE E 1 10 ? 30.321 39.646 110.641 1.00 17.76 7 ILE E N 1
ATOM 7736 C CA . ILE E 1 10 ? 31.430 39.402 109.710 1.00 17.00 7 ILE E CA 1
ATOM 7737 C C . ILE E 1 10 ? 31.730 37.912 109.825 1.00 16.67 7 ILE E C 1
ATOM 7738 O O . ILE E 1 10 ? 32.140 37.454 110.905 1.00 16.59 7 ILE E O 1
ATOM 7743 N N . ALA E 1 11 ? 31.522 37.172 108.735 1.00 16.08 8 ALA E N 1
ATOM 7744 C CA . ALA E 1 11 ? 31.783 35.748 108.708 1.00 15.62 8 ALA E CA 1
ATOM 7745 C C . ALA E 1 11 ? 32.901 35.474 107.693 1.00 15.21 8 ALA E C 1
ATOM 7746 O O . ALA E 1 11 ? 32.818 35.870 106.531 1.00 14.67 8 ALA E O 1
ATOM 7748 N N . GLY E 1 12 ? 33.947 34.823 108.158 1.00 14.54 9 GLY E N 1
ATOM 7749 C CA . GLY E 1 12 ? 35.091 34.475 107.305 1.00 14.34 9 GLY E CA 1
ATOM 7750 C C . GLY E 1 12 ? 34.920 33.111 106.725 1.00 13.89 9 GLY E C 1
ATOM 7751 O O . GLY E 1 12 ? 34.880 32.141 107.463 1.00 14.85 9 GLY E O 1
ATOM 7752 N N . ASN E 1 13 ? 34.778 33.025 105.401 1.00 13.52 10 ASN E N 1
ATOM 7753 C CA . ASN E 1 13 ? 34.629 31.733 104.725 1.00 12.58 10 ASN E CA 1
ATOM 7754 C C . ASN E 1 13 ? 36.003 31.270 104.269 1.00 12.72 10 ASN E C 1
ATOM 7755 O O . ASN E 1 13 ? 36.505 31.759 103.289 1.00 13.60 10 ASN E O 1
ATOM 7760 N N . TRP E 1 14 ? 36.584 30.315 104.980 1.00 12.93 11 TRP E N 1
ATOM 7761 C CA . TRP E 1 14 ? 37.903 29.770 104.631 1.00 13.23 11 TRP E CA 1
ATOM 7762 C C . TRP E 1 14 ? 37.882 28.944 103.364 1.00 13.23 11 TRP E C 1
ATOM 7763 O O . TRP E 1 14 ? 38.950 28.682 102.776 1.00 13.95 11 TRP E O 1
ATOM 7774 N N . LYS E 1 15 ? 36.682 28.554 102.925 1.00 12.63 12 LYS E N 1
ATOM 7775 C CA . LYS E 1 15 ? 36.547 27.668 101.772 1.00 12.90 12 LYS E CA 1
ATOM 7776 C C . LYS E 1 15 ? 37.384 26.373 102.030 1.00 13.79 12 LYS E C 1
ATOM 7777 O O . LYS E 1 15 ? 37.470 25.915 103.198 1.00 14.40 12 LYS E O 1
ATOM 7783 N N . MET E 1 16 ? 38.029 25.799 101.006 1.00 12.97 13 MET E N 1
ATOM 7784 C CA . MET E 1 16 ? 38.722 24.522 101.195 1.00 13.12 13 MET E CA 1
ATOM 7785 C C . MET E 1 16 ? 40.179 24.810 101.500 1.00 13.31 13 MET E C 1
ATOM 7786 O O . MET E 1 16 ? 41.053 24.617 100.662 1.00 13.73 13 MET E O 1
ATOM 7791 N N . ASN E 1 17 ? 40.423 25.301 102.705 1.00 13.65 14 ASN E N 1
ATOM 7792 C CA . ASN E 1 17 ? 41.766 25.660 103.159 1.00 14.38 14 ASN E CA 1
ATOM 7793 C C . ASN E 1 17 ? 41.868 25.339 104.645 1.00 14.59 14 ASN E C 1
ATOM 7794 O O . ASN E 1 17 ? 40.872 25.432 105.363 1.00 14.54 14 ASN E O 1
ATOM 7799 N N . LYS E 1 18 ? 43.058 24.889 105.030 1.00 14.97 15 LYS E N 1
ATOM 7800 C CA . LYS E 1 18 ? 43.504 24.602 106.422 1.00 15.37 15 LYS E CA 1
ATOM 7801 C C . LYS E 1 18 ? 43.159 23.223 106.916 1.00 15.40 15 LYS E C 1
ATOM 7802 O O . LYS E 1 18 ? 42.060 22.696 106.673 1.00 15.59 15 LYS E O 1
ATOM 7808 N N . ASN E 1 19 ? 44.131 22.638 107.608 1.00 14.93 16 ASN E N 1
ATOM 7809 C CA . ASN E 1 19 ? 43.948 21.370 108.313 1.00 15.75 16 ASN E CA 1
ATOM 7810 C C . ASN E 1 19 ? 43.560 21.704 109.794 1.00 15.93 16 ASN E C 1
ATOM 7811 O O . ASN E 1 19 ? 43.446 22.880 110.148 1.00 15.61 16 ASN E O 1
ATOM 7816 N N . PRO E 1 20 ? 43.332 20.683 110.659 1.00 16.21 17 PRO E N 1
ATOM 7817 C CA . PRO E 1 20 ? 42.954 21.001 112.042 1.00 16.74 17 PRO E CA 1
ATOM 7818 C C . PRO E 1 20 ? 43.959 21.786 112.866 1.00 17.54 17 PRO E C 1
ATOM 7819 O O . PRO E 1 20 ? 43.547 22.678 113.593 1.00 17.90 17 PRO E O 1
ATOM 7823 N N . GLU E 1 21 ? 45.251 21.501 112.719 1.00 18.32 18 GLU E N 1
ATOM 7824 C CA . GLU E 1 21 ? 46.268 22.229 113.464 1.00 19.69 18 GLU E CA 1
ATOM 7825 C C . GLU E 1 21 ? 46.334 23.675 112.983 1.00 18.17 18 GLU E C 1
ATOM 7826 O O . GLU E 1 21 ? 46.494 24.599 113.804 1.00 19.08 18 GLU E O 1
ATOM 7832 N N . GLU E 1 22 ? 46.215 23.877 111.683 1.00 17.56 19 GLU E N 1
ATOM 7833 C CA . GLU E 1 22 ? 46.213 25.246 111.156 1.00 17.19 19 GLU E CA 1
ATOM 7834 C C . GLU E 1 22 ? 44.977 26.006 111.647 1.00 16.92 19 GLU E C 1
ATOM 7835 O O . GLU E 1 22 ? 45.058 27.172 112.061 1.00 18.69 19 GLU E O 1
ATOM 7841 N N . ALA E 1 23 ? 43.847 25.325 111.652 1.00 15.94 20 ALA E N 1
ATOM 7842 C CA . ALA E 1 23 ? 42.594 25.906 112.150 1.00 15.98 20 ALA E CA 1
ATOM 7843 C C . ALA E 1 23 ? 42.734 26.293 113.624 1.00 16.44 20 ALA E C 1
ATOM 7844 O O . ALA E 1 23 ? 42.316 27.367 114.024 1.00 16.48 20 ALA E O 1
ATOM 7846 N N . LYS E 1 24 ? 43.261 25.361 114.406 1.00 17.14 21 LYS E N 1
ATOM 7847 C CA . LYS E 1 24 ? 43.522 25.575 115.814 1.00 18.63 21 LYS E CA 1
ATOM 7848 C C . LYS E 1 24 ? 44.379 26.801 116.057 1.00 18.41 21 LYS E C 1
ATOM 7849 O O . LYS E 1 24 ? 44.027 27.628 116.900 1.00 19.59 21 LYS E O 1
ATOM 7855 N N . ALA E 1 25 ? 45.495 26.926 115.333 1.00 18.12 22 ALA E N 1
ATOM 7856 C CA . ALA E 1 25 ? 46.399 28.051 115.496 1.00 18.63 22 ALA E CA 1
ATOM 7857 C C . ALA E 1 25 ? 45.691 29.375 115.204 1.00 18.76 22 ALA E C 1
ATOM 7858 O O . ALA E 1 25 ? 45.853 30.369 115.929 1.00 19.16 22 ALA E O 1
ATOM 7860 N N . PHE E 1 26 ? 44.891 29.386 114.153 1.00 17.76 23 PHE E N 1
ATOM 7861 C CA . PHE E 1 26 ? 44.165 30.596 113.773 1.00 17.98 23 PHE E CA 1
ATOM 7862 C C . PHE E 1 26 ? 43.218 31.019 114.895 1.00 18.95 23 PHE E C 1
ATOM 7863 O O . PHE E 1 26 ? 43.230 32.177 115.320 1.00 19.97 23 PHE E O 1
ATOM 7871 N N . VAL E 1 27 ? 42.461 30.069 115.446 1.00 19.65 24 VAL E N 1
ATOM 7872 C CA . VAL E 1 27 ? 41.471 30.422 116.466 1.00 20.09 24 VAL E CA 1
ATOM 7873 C C . VAL E 1 27 ? 42.177 30.932 117.713 1.00 21.58 24 VAL E C 1
ATOM 7874 O O . VAL E 1 27 ? 41.723 31.879 118.344 1.00 21.98 24 VAL E O 1
ATOM 7878 N N . GLU E 1 28 ? 43.283 30.296 118.063 1.00 22.24 25 GLU E N 1
ATOM 7879 C CA . GLU E 1 28 ? 44.070 30.741 119.199 1.00 24.29 25 GLU E CA 1
ATOM 7880 C C . GLU E 1 28 ? 44.581 32.162 118.988 1.00 24.39 25 GLU E C 1
ATOM 7881 O O . GLU E 1 28 ? 44.742 32.926 119.939 1.00 25.75 25 GLU E O 1
ATOM 7887 N N . ALA E 1 29 ? 44.861 32.498 117.740 1.00 24.06 26 ALA E N 1
ATOM 7888 C CA . ALA E 1 29 ? 45.357 33.816 117.404 1.00 24.51 26 ALA E CA 1
ATOM 7889 C C . ALA E 1 29 ? 44.261 34.887 117.402 1.00 24.96 26 ALA E C 1
ATOM 7890 O O . ALA E 1 29 ? 44.565 36.064 117.649 1.00 25.77 26 ALA E O 1
ATOM 7892 N N . VAL E 1 30 ? 43.002 34.496 117.161 1.00 24.18 27 VAL E N 1
ATOM 7893 C CA . VAL E 1 30 ? 41.918 35.495 117.017 1.00 24.92 27 VAL E CA 1
ATOM 7894 C C . VAL E 1 30 ? 40.820 35.512 118.089 1.00 26.07 27 VAL E C 1
ATOM 7895 O O . VAL E 1 30 ? 40.317 36.576 118.420 1.00 26.76 27 VAL E O 1
ATOM 7899 N N . ALA E 1 31 ? 40.458 34.351 118.624 1.00 27.10 28 ALA E N 1
ATOM 7900 C CA . ALA E 1 31 ? 39.342 34.225 119.581 1.00 28.40 28 ALA E CA 1
ATOM 7901 C C . ALA E 1 31 ? 39.213 35.321 120.651 1.00 30.09 28 ALA E C 1
ATOM 7902 O O . ALA E 1 31 ? 38.162 35.961 120.762 1.00 30.62 28 ALA E O 1
ATOM 7904 N N . SER E 1 32 ? 40.287 35.556 121.396 1.00 30.37 29 SER E N 1
ATOM 7905 C CA . SER E 1 32 ? 40.286 36.521 122.494 1.00 32.58 29 SER E CA 1
ATOM 7906 C C . SER E 1 32 ? 40.527 37.961 122.057 1.00 31.58 29 SER E C 1
ATOM 7907 O O . SER E 1 32 ? 40.452 38.875 122.892 1.00 31.09 29 SER E O 1
ATOM 7910 N N . LYS E 1 33 ? 40.803 38.165 120.762 1.00 30.46 30 LYS E N 1
ATOM 7911 C CA . LYS E 1 33 ? 41.082 39.496 120.220 1.00 31.51 30 LYS E CA 1
ATOM 7912 C C . LYS E 1 33 ? 39.893 40.119 119.512 1.00 30.92 30 LYS E C 1
ATOM 7913 O O . LYS E 1 33 ? 40.032 41.178 118.920 1.00 30.82 30 LYS E O 1
ATOM 7919 N N . LEU E 1 34 ? 38.728 39.483 119.622 1.00 31.31 31 LEU E N 1
ATOM 7920 C CA . LEU E 1 34 ? 37.510 39.949 118.975 1.00 32.52 31 LEU E CA 1
ATOM 7921 C C . LEU E 1 34 ? 36.920 41.084 119.757 1.00 33.18 31 LEU E C 1
ATOM 7922 O O . LEU E 1 34 ? 37.096 41.153 120.973 1.00 35.79 31 LEU E O 1
ATOM 7927 N N . PRO E 1 35 ? 36.177 41.962 119.075 1.00 33.08 32 PRO E N 1
ATOM 7928 C CA . PRO E 1 35 ? 35.516 43.031 119.797 1.00 33.91 32 PRO E CA 1
ATOM 7929 C C . PRO E 1 35 ? 34.340 42.496 120.611 1.00 34.85 32 PRO E C 1
ATOM 7930 O O . PRO E 1 35 ? 33.911 41.351 120.421 1.00 34.36 32 PRO E O 1
ATOM 7934 N N . SER E 1 36 ? 33.805 43.332 121.491 1.00 36.51 33 SER E N 1
ATOM 7935 C CA . SER E 1 36 ? 32.659 42.958 122.314 1.00 37.06 33 SER E CA 1
ATOM 7936 C C . SER E 1 36 ? 31.529 42.328 121.489 1.00 36.61 33 SER E C 1
ATOM 7937 O O . SER E 1 36 ? 31.178 42.821 120.416 1.00 35.67 33 SER E O 1
ATOM 7940 N N . SER E 1 37 ? 30.926 41.286 122.042 1.00 37.82 34 SER E N 1
ATOM 7941 C CA . SER E 1 37 ? 29.821 40.577 121.382 1.00 38.36 34 SER E CA 1
ATOM 7942 C C . SER E 1 37 ? 28.613 41.507 121.108 1.00 39.39 34 SER E C 1
ATOM 7943 O O . SER E 1 37 ? 27.788 41.228 120.236 1.00 39.07 34 SER E O 1
ATOM 7946 N N . ASP E 1 38 ? 28.520 42.610 121.856 1.00 40.26 35 ASP E N 1
ATOM 7947 C CA . ASP E 1 38 ? 27.453 43.605 121.672 1.00 40.62 35 ASP E CA 1
ATOM 7948 C C . ASP E 1 38 ? 27.691 44.529 120.463 1.00 39.35 35 ASP E C 1
ATOM 7949 O O . ASP E 1 38 ? 26.738 45.110 119.926 1.00 39.40 35 ASP E O 1
ATOM 7954 N N . LEU E 1 39 ? 28.956 44.647 120.036 1.00 35.78 36 LEU E N 1
ATOM 7955 C CA . LEU E 1 39 ? 29.350 45.540 118.949 1.00 34.03 36 LEU E CA 1
ATOM 7956 C C . LEU E 1 39 ? 29.260 44.867 117.596 1.00 30.98 36 LEU E C 1
ATOM 7957 O O . LEU E 1 39 ? 28.778 45.469 116.649 1.00 31.68 36 LEU E O 1
ATOM 7962 N N . VAL E 1 40 ? 29.763 43.638 117.515 1.00 29.08 37 VAL E N 1
ATOM 7963 C CA . VAL E 1 40 ? 29.779 42.884 116.256 1.00 27.61 37 VAL E CA 1
ATOM 7964 C C . VAL E 1 40 ? 29.803 41.397 116.530 1.00 26.38 37 VAL E C 1
ATOM 7965 O O . VAL E 1 40 ? 30.284 40.970 117.572 1.00 28.27 37 VAL E O 1
ATOM 7969 N N . GLU E 1 41 ? 29.253 40.613 115.602 1.00 24.44 38 GLU E N 1
ATOM 7970 C CA . GLU E 1 41 ? 29.288 39.173 115.682 1.00 22.83 38 GLU E CA 1
ATOM 7971 C C . GLU E 1 41 ? 30.366 38.754 114.712 1.00 21.35 38 GLU E C 1
ATOM 7972 O O . GLU E 1 41 ? 30.404 39.263 113.584 1.00 20.50 38 GLU E O 1
ATOM 7978 N N . ALA E 1 42 ? 31.266 37.875 115.135 1.00 19.93 39 ALA E N 1
ATOM 7979 C CA . ALA E 1 42 ? 32.346 37.415 114.248 1.00 18.64 39 ALA E CA 1
ATOM 7980 C C . ALA E 1 42 ? 32.380 35.905 114.265 1.00 18.31 39 ALA E C 1
ATOM 7981 O O . ALA E 1 42 ? 32.229 35.259 115.336 1.00 18.15 39 ALA E O 1
ATOM 7983 N N . GLY E 1 43 ? 32.556 35.330 113.082 1.00 17.34 40 GLY E N 1
ATOM 7984 C CA . GLY E 1 43 ? 32.624 33.903 112.958 1.00 16.85 40 GLY E CA 1
ATOM 7985 C C . GLY E 1 43 ? 33.446 33.438 111.794 1.00 15.62 40 GLY E C 1
ATOM 7986 O O . GLY E 1 43 ? 33.824 34.235 110.928 1.00 15.32 40 GLY E O 1
ATOM 7987 N N . ILE E 1 44 ? 33.660 32.126 111.763 1.00 15.26 41 ILE E N 1
ATOM 7988 C CA . ILE E 1 44 ? 34.416 31.467 110.696 1.00 15.13 41 ILE E CA 1
ATOM 7989 C C . ILE E 1 44 ? 33.644 30.254 110.172 1.00 14.20 41 ILE E C 1
ATOM 7990 O O . ILE E 1 44 ? 33.173 29.431 110.955 1.00 13.61 41 ILE E O 1
ATOM 7995 N N . ALA E 1 45 ? 33.585 30.118 108.847 1.00 13.33 42 ALA E N 1
ATOM 7996 C CA . ALA E 1 45 ? 33.007 28.927 108.197 1.00 13.11 42 ALA E CA 1
ATOM 7997 C C . ALA E 1 45 ? 34.174 28.010 107.864 1.00 13.30 42 ALA E C 1
ATOM 7998 O O . ALA E 1 45 ? 34.999 28.321 107.000 1.00 13.01 42 ALA E O 1
ATOM 8000 N N . ALA E 1 46 ? 34.293 26.914 108.628 1.00 13.78 43 ALA E N 1
ATOM 8001 C CA . ALA E 1 46 ? 35.431 25.988 108.507 1.00 13.87 43 ALA E CA 1
ATOM 8002 C C . ALA E 1 46 ? 35.080 24.689 107.805 1.00 13.72 43 ALA E C 1
ATOM 8003 O O . ALA E 1 46 ? 33.909 24.250 107.811 1.00 14.20 43 ALA E O 1
ATOM 8005 N N . PRO E 1 47 ? 36.080 24.051 107.182 1.00 13.81 44 PRO E N 1
ATOM 8006 C CA . PRO E 1 47 ? 35.819 22.760 106.558 1.00 13.27 44 PRO E CA 1
ATOM 8007 C C . PRO E 1 47 ? 35.417 21.699 107.569 1.00 13.22 44 PRO E C 1
ATOM 8008 O O . PRO E 1 47 ? 35.852 21.752 108.723 1.00 14.37 44 PRO E O 1
ATOM 8012 N N . ALA E 1 48 ? 34.620 20.732 107.131 1.00 13.54 45 ALA E N 1
ATOM 8013 C CA . ALA E 1 48 ? 34.085 19.675 107.998 1.00 14.40 45 ALA E CA 1
ATOM 8014 C C . ALA E 1 48 ? 35.186 18.920 108.774 1.00 15.31 45 ALA E C 1
ATOM 8015 O O . ALA E 1 48 ? 35.055 18.649 109.994 1.00 15.60 45 ALA E O 1
ATOM 8017 N N . LEU E 1 49 ? 36.308 18.642 108.110 1.00 14.61 46 LEU E N 1
ATOM 8018 C CA . LEU E 1 49 ? 37.419 17.973 108.804 1.00 15.46 46 LEU E CA 1
ATOM 8019 C C . LEU E 1 49 ? 37.930 18.751 110.040 1.00 15.38 46 LEU E C 1
ATOM 8020 O O . LEU E 1 49 ? 38.473 18.147 110.966 1.00 15.98 46 LEU E O 1
ATOM 8025 N N . ASP E 1 50 ? 37.734 20.070 110.056 1.00 14.33 47 ASP E N 1
ATOM 8026 C CA . ASP E 1 50 ? 38.287 20.952 111.082 1.00 14.83 47 ASP E CA 1
ATOM 8027 C C . ASP E 1 50 ? 37.293 21.418 112.137 1.00 15.26 47 ASP E C 1
ATOM 8028 O O . ASP E 1 50 ? 37.680 22.008 113.147 1.00 15.52 47 ASP E O 1
ATOM 8033 N N . LEU E 1 51 ? 36.023 21.122 111.926 1.00 15.38 48 LEU E N 1
ATOM 8034 C CA . LEU E 1 51 ? 34.979 21.665 112.789 1.00 15.37 48 LEU E CA 1
ATOM 8035 C C . LEU E 1 51 ? 35.085 21.272 114.253 1.00 16.57 48 LEU E C 1
ATOM 8036 O O . LEU E 1 51 ? 35.011 22.141 115.109 1.00 16.33 48 LEU E O 1
ATOM 8041 N N . THR E 1 52 ? 35.304 19.997 114.546 1.00 16.63 49 THR E N 1
ATOM 8042 C CA . THR E 1 52 ? 35.435 19.625 115.962 1.00 18.01 49 THR E CA 1
ATOM 8043 C C . THR E 1 52 ? 36.608 20.341 116.633 1.00 18.27 49 THR E C 1
ATOM 8044 O O . THR E 1 52 ? 36.496 20.733 117.786 1.00 19.14 49 THR E O 1
ATOM 8048 N N . THR E 1 53 ? 37.714 20.541 115.894 1.00 18.48 50 THR E N 1
ATOM 8049 C CA . THR E 1 53 ? 38.899 21.225 116.420 1.00 18.47 50 THR E CA 1
ATOM 8050 C C . THR E 1 53 ? 38.583 22.702 116.657 1.00 18.37 50 THR E C 1
ATOM 8051 O O . THR E 1 53 ? 38.839 23.249 117.718 1.00 19.61 50 THR E O 1
ATOM 8055 N N . VAL E 1 54 ? 38.037 23.352 115.646 1.00 18.10 51 VAL E N 1
ATOM 8056 C CA . VAL E 1 54 ? 37.663 24.762 115.760 1.00 18.39 51 VAL E CA 1
ATOM 8057 C C . VAL E 1 54 ? 36.714 24.978 116.945 1.00 18.90 51 VAL E C 1
ATOM 8058 O O . VAL E 1 54 ? 36.920 25.891 117.763 1.00 19.93 51 VAL E O 1
ATOM 8062 N N . LEU E 1 55 ? 35.713 24.100 117.082 1.00 19.59 52 LEU E N 1
ATOM 8063 C CA . LEU E 1 55 ? 34.728 24.231 118.166 1.00 19.77 52 LEU E CA 1
ATOM 8064 C C . LEU E 1 55 ? 35.369 24.091 119.544 1.00 21.00 52 LEU E C 1
ATOM 8065 O O . LEU E 1 55 ? 35.071 24.882 120.449 1.00 21.46 52 LEU E O 1
ATOM 8070 N N . ALA E 1 56 ? 36.270 23.118 119.699 1.00 21.35 53 ALA E N 1
ATOM 8071 C CA . ALA E 1 56 ? 36.921 22.892 121.011 1.00 22.72 53 ALA E CA 1
ATOM 8072 C C . ALA E 1 56 ? 37.799 24.077 121.392 1.00 23.99 53 ALA E C 1
ATOM 8073 O O . ALA E 1 56 ? 37.788 24.515 122.548 1.00 23.25 53 ALA E O 1
ATOM 8075 N N . VAL E 1 57 ? 38.520 24.611 120.398 1.00 24.13 54 VAL E N 1
ATOM 8076 C CA . VAL E 1 57 ? 39.430 25.725 120.606 1.00 26.13 54 VAL E CA 1
ATOM 8077 C C . VAL E 1 57 ? 38.656 27.037 120.840 1.00 26.92 54 VAL E C 1
ATOM 8078 O O . VAL E 1 57 ? 39.086 27.885 121.637 1.00 26.58 54 VAL E O 1
ATOM 8082 N N . ALA E 1 58 ? 37.519 27.184 120.157 1.00 25.57 55 ALA E N 1
ATOM 8083 C CA . ALA E 1 58 ? 36.665 28.364 120.279 1.00 26.29 55 ALA E CA 1
ATOM 8084 C C . ALA E 1 58 ? 35.721 28.357 121.488 1.00 26.81 55 ALA E C 1
ATOM 8085 O O . ALA E 1 58 ? 35.151 29.392 121.816 1.00 28.52 55 ALA E O 1
ATOM 8087 N N . LYS E 1 59 ? 35.543 27.219 122.151 1.00 26.77 56 LYS E N 1
ATOM 8088 C CA . LYS E 1 59 ? 34.585 27.165 123.260 1.00 28.26 56 LYS E CA 1
ATOM 8089 C C . LYS E 1 59 ? 34.983 28.183 124.333 1.00 29.26 56 LYS E C 1
ATOM 8090 O O . LYS E 1 59 ? 36.153 28.259 124.711 1.00 29.46 56 LYS E O 1
ATOM 8096 N N . GLY E 1 60 ? 34.018 28.975 124.791 1.00 28.67 57 GLY E N 1
ATOM 8097 C CA . GLY E 1 60 ? 34.279 29.980 125.829 1.00 30.03 57 GLY E CA 1
ATOM 8098 C C . GLY E 1 60 ? 34.597 31.348 125.272 1.00 29.65 57 GLY E C 1
ATOM 8099 O O . GLY E 1 60 ? 34.790 32.296 126.027 1.00 30.57 57 GLY E O 1
ATOM 8100 N N . SER E 1 61 ? 34.650 31.457 123.943 1.00 27.86 58 SER E N 1
ATOM 8101 C CA . SER E 1 61 ? 34.905 32.732 123.272 1.00 27.76 58 SER E CA 1
ATOM 8102 C C . SER E 1 61 ? 33.673 33.197 122.522 1.00 27.82 58 SER E C 1
ATOM 8103 O O . SER E 1 61 ? 32.655 32.492 122.431 1.00 26.80 58 SER E O 1
ATOM 8106 N N . ASN E 1 62 ? 33.801 34.385 121.944 1.00 29.02 59 ASN E N 1
ATOM 8107 C CA . ASN E 1 62 ? 32.755 34.979 121.125 1.00 28.51 59 ASN E CA 1
ATOM 8108 C C . ASN E 1 62 ? 32.841 34.602 119.665 1.00 26.75 59 ASN E C 1
ATOM 8109 O O . ASN E 1 62 ? 32.067 35.120 118.886 1.00 23.92 59 ASN E O 1
ATOM 8114 N N . LEU E 1 63 ? 33.792 33.741 119.292 1.00 25.18 60 LEU E N 1
ATOM 8115 C CA . LEU E 1 63 ? 33.935 33.342 117.901 1.00 23.00 60 LEU E CA 1
ATOM 8116 C C . LEU E 1 63 ? 32.834 32.357 117.526 1.00 22.67 60 LEU E C 1
ATOM 8117 O O . LEU E 1 63 ? 32.773 31.243 118.077 1.00 24.13 60 LEU E O 1
ATOM 8122 N N . LYS E 1 64 ? 31.960 32.781 116.612 1.00 21.27 61 LYS E N 1
ATOM 8123 C CA . LYS E 1 64 ? 30.892 31.910 116.091 1.00 20.49 61 LYS E CA 1
ATOM 8124 C C . LYS E 1 64 ? 31.492 30.966 115.039 1.00 18.64 61 LYS E C 1
ATOM 8125 O O . LYS E 1 64 ? 32.479 31.293 114.384 1.00 18.79 61 LYS E O 1
ATOM 8131 N N . VAL E 1 65 ? 30.891 29.803 114.877 1.00 17.49 62 VAL E N 1
ATOM 8132 C CA . VAL E 1 65 ? 31.445 28.764 114.040 1.00 16.82 62 VAL E CA 1
ATOM 8133 C C . VAL E 1 65 ? 30.372 28.293 113.075 1.00 15.94 62 VAL E C 1
ATOM 8134 O O . VAL E 1 65 ? 29.231 27.988 113.481 1.00 15.85 62 VAL E O 1
ATOM 8138 N N . ALA E 1 66 ? 30.746 28.270 111.801 1.00 14.72 63 ALA E N 1
ATOM 8139 C CA . ALA E 1 66 ? 29.856 27.884 110.741 1.00 13.73 63 ALA E CA 1
ATOM 8140 C C . ALA E 1 66 ? 30.408 26.727 109.940 1.00 13.09 63 ALA E C 1
ATOM 8141 O O . ALA E 1 66 ? 31.624 26.572 109.785 1.00 13.22 63 ALA E O 1
ATOM 8143 N N . ALA E 1 67 ? 29.517 25.871 109.454 1.00 12.98 64 ALA E N 1
ATOM 8144 C CA . ALA E 1 67 ? 29.896 24.872 108.459 1.00 13.04 64 ALA E CA 1
ATOM 8145 C C . ALA E 1 67 ? 29.744 25.562 107.113 1.00 12.81 64 ALA E C 1
ATOM 8146 O O . ALA E 1 67 ? 29.064 26.584 107.014 1.00 13.28 64 ALA E O 1
ATOM 8148 N N . GLN E 1 68 ? 30.325 24.980 106.073 1.00 12.44 65 GLN E N 1
ATOM 8149 C CA . GLN E 1 68 ? 30.276 25.535 104.687 1.00 11.94 65 GLN E CA 1
ATOM 8150 C C . GLN E 1 68 ? 29.208 24.925 103.808 1.00 12.26 65 GLN E C 1
ATOM 8151 O O . GLN E 1 68 ? 29.008 25.372 102.683 1.00 13.15 65 GLN E O 1
ATOM 8157 N N . ASN E 1 69 ? 28.544 23.891 104.328 1.00 11.83 66 ASN E N 1
ATOM 8158 C CA . ASN E 1 69 ? 27.479 23.175 103.657 1.00 12.06 66 ASN E CA 1
ATOM 8159 C C . ASN E 1 69 ? 27.030 22.047 104.609 1.00 12.59 66 ASN E C 1
ATOM 8160 O O . ASN E 1 69 ? 27.703 21.740 105.612 1.00 14.08 66 ASN E O 1
ATOM 8165 N N . CYS E 1 70 ? 25.831 21.542 104.356 1.00 13.65 67 CYS E N 1
ATOM 8166 C CA . CYS E 1 70 ? 25.333 20.334 105.008 1.00 13.43 67 CYS E CA 1
ATOM 8167 C C . CYS E 1 70 ? 24.239 19.729 104.106 1.00 13.41 67 CYS E C 1
ATOM 8168 O O . CYS E 1 70 ? 23.778 20.392 103.179 1.00 13.01 67 CYS E O 1
ATOM 8171 N N . TYR E 1 71 ? 23.846 18.487 104.351 1.00 12.74 68 TYR E N 1
ATOM 8172 C CA . TYR E 1 71 ? 22.755 17.859 103.601 1.00 13.60 68 TYR E CA 1
ATOM 8173 C C . TYR E 1 71 ? 21.414 18.175 104.262 1.00 14.39 68 TYR E C 1
ATOM 8174 O O . TYR E 1 71 ? 21.377 18.712 105.384 1.00 14.03 68 TYR E O 1
ATOM 8183 N N . PHE E 1 72 ? 20.311 17.813 103.602 1.00 14.20 69 PHE E N 1
ATOM 8184 C CA . PHE E 1 72 ? 18.981 18.126 104.146 1.00 15.65 69 PHE E CA 1
ATOM 8185 C C . PHE E 1 72 ? 18.293 17.043 104.971 1.00 16.94 69 PHE E C 1
ATOM 8186 O O . PHE E 1 72 ? 17.202 17.268 105.483 1.00 19.25 69 PHE E O 1
ATOM 8194 N N . GLU E 1 73 ? 18.945 15.887 105.130 1.00 16.98 70 GLU E N 1
ATOM 8195 C CA . GLU E 1 73 ? 18.434 14.801 105.981 1.00 18.84 70 GLU E CA 1
ATOM 8196 C C . GLU E 1 73 ? 19.334 14.710 107.202 1.00 18.47 70 GLU E C 1
ATOM 8197 O O . GLU E 1 73 ? 20.507 15.107 107.142 1.00 17.96 70 GLU E O 1
ATOM 8203 N N . ASN E 1 74 ? 18.803 14.147 108.293 1.00 18.74 71 ASN E N 1
ATOM 8204 C CA . ASN E 1 74 ? 19.566 14.012 109.542 1.00 19.48 71 ASN E CA 1
ATOM 8205 C C . ASN E 1 74 ? 20.553 12.871 109.571 1.00 19.14 71 ASN E C 1
ATOM 8206 O O . ASN E 1 74 ? 21.604 12.980 110.180 1.00 19.12 71 ASN E O 1
ATOM 8211 N N . ALA E 1 75 ? 20.205 11.771 108.909 1.00 18.63 72 ALA E N 1
ATOM 8212 C CA . ALA E 1 75 ? 21.071 10.613 108.859 1.00 18.50 72 ALA E CA 1
ATOM 8213 C C . ALA E 1 75 ? 20.617 9.692 107.732 1.00 18.65 72 ALA E C 1
ATOM 8214 O O . ALA E 1 75 ? 19.502 9.804 107.251 1.00 19.18 72 ALA E O 1
ATOM 8216 N N . GLY E 1 76 ? 21.502 8.823 107.262 1.00 18.28 73 GLY E N 1
ATOM 8217 C CA . GLY E 1 76 ? 21.117 7.844 106.255 1.00 18.50 73 GLY E CA 1
ATOM 8218 C C . GLY E 1 76 ? 22.169 7.542 105.211 1.00 17.57 73 GLY E C 1
ATOM 8219 O O . GLY E 1 76 ? 23.367 7.812 105.407 1.00 17.16 73 GLY E O 1
ATOM 8220 N N . ALA E 1 77 ? 21.678 6.966 104.120 1.00 17.02 74 ALA E N 1
ATOM 8221 C CA . ALA E 1 77 ? 22.492 6.441 103.054 1.00 16.76 74 ALA E CA 1
ATOM 8222 C C . ALA E 1 77 ? 22.840 7.526 102.058 1.00 16.27 74 ALA E C 1
ATOM 8223 O O . ALA E 1 77 ? 22.319 7.565 100.957 1.00 16.34 74 ALA E O 1
ATOM 8225 N N . PHE E 1 78 ? 23.724 8.419 102.521 1.00 15.46 75 PHE E N 1
ATOM 8226 C CA . PHE E 1 78 ? 24.193 9.585 101.769 1.00 15.23 75 PHE E CA 1
ATOM 8227 C C . PHE E 1 78 ? 25.685 9.694 101.959 1.00 14.84 75 PHE E C 1
ATOM 8228 O O . PHE E 1 78 ? 26.185 10.590 102.633 1.00 14.07 75 PHE E O 1
ATOM 8236 N N . THR E 1 79 ? 26.384 8.726 101.393 1.00 15.25 76 THR E N 1
ATOM 8237 C CA . THR E 1 79 ? 27.824 8.610 101.515 1.00 15.46 76 THR E CA 1
ATOM 8238 C C . THR E 1 79 ? 28.496 9.938 101.192 1.00 15.19 76 THR E C 1
ATOM 8239 O O . THR E 1 79 ? 28.212 10.537 100.162 1.00 14.77 76 THR E O 1
ATOM 8243 N N . GLY E 1 80 ? 29.331 10.425 102.117 1.00 15.63 77 GLY E N 1
ATOM 8244 C CA . GLY E 1 80 ? 30.110 11.642 101.902 1.00 15.66 77 GLY E CA 1
ATOM 8245 C C . GLY E 1 80 ? 29.452 12.928 102.359 1.00 15.24 77 GLY E C 1
ATOM 8246 O O . GLY E 1 80 ? 30.096 14.007 102.345 1.00 16.83 77 GLY E O 1
ATOM 8247 N N . GLU E 1 81 ? 28.212 12.854 102.805 1.00 15.08 78 GLU E N 1
ATOM 8248 C CA . GLU E 1 81 ? 27.491 14.056 103.213 1.00 15.02 78 GLU E CA 1
ATOM 8249 C C . GLU E 1 81 ? 27.653 14.387 104.681 1.00 15.31 78 GLU E C 1
ATOM 8250 O O . GLU E 1 81 ? 27.893 13.508 105.525 1.00 16.06 78 GLU E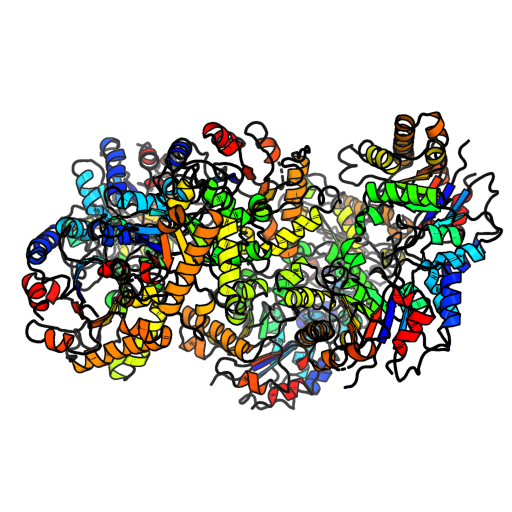 O 1
ATOM 8256 N N . THR E 1 82 ? 27.531 15.667 104.971 1.00 15.27 79 THR E N 1
ATOM 8257 C CA . THR E 1 82 ? 27.615 16.182 106.339 1.00 14.91 79 THR E CA 1
ATOM 8258 C C . THR E 1 82 ? 26.228 16.419 106.913 1.00 14.07 79 THR E C 1
ATOM 8259 O O . THR E 1 82 ? 25.403 17.155 106.354 1.00 13.93 79 THR E O 1
ATOM 8263 N N . SER E 1 83 ? 25.988 15.818 108.090 1.00 14.42 80 SER E N 1
ATOM 8264 C CA . SER E 1 83 ? 24.675 15.897 108.734 1.00 14.33 80 SER E CA 1
ATOM 8265 C C . SER E 1 83 ? 24.424 17.177 109.524 1.00 14.47 80 SER E C 1
ATOM 8266 O O . SER E 1 83 ? 25.244 17.508 110.375 1.00 15.67 80 SER E O 1
ATOM 8269 N N . PRO E 1 84 ? 23.256 17.848 109.310 1.00 14.62 81 PRO E N 1
ATOM 8270 C CA . PRO E 1 84 ? 22.908 19.004 110.147 1.00 14.29 81 PRO E CA 1
ATOM 8271 C C . PRO E 1 84 ? 22.627 18.604 111.616 1.00 15.17 81 PRO E C 1
ATOM 8272 O O . PRO E 1 84 ? 22.842 19.411 112.522 1.00 15.64 81 PRO E O 1
ATOM 8276 N N . GLN E 1 85 ? 22.198 17.368 111.837 1.00 15.76 82 GLN E N 1
ATOM 8277 C CA . GLN E 1 85 ? 21.951 16.850 113.190 1.00 16.82 82 GLN E CA 1
ATOM 8278 C C . GLN E 1 85 ? 23.262 16.785 113.970 1.00 16.42 82 GLN E C 1
ATOM 8279 O O . GLN E 1 85 ? 23.366 17.313 115.079 1.00 16.88 82 GLN E O 1
ATOM 8285 N N . VAL E 1 86 ? 24.276 16.191 113.350 1.00 15.22 83 VAL E N 1
ATOM 8286 C CA . VAL E 1 86 ? 25.590 16.086 113.954 1.00 15.47 83 VAL E CA 1
ATOM 8287 C C . VAL E 1 86 ? 26.255 17.458 114.115 1.00 14.90 83 VAL E C 1
ATOM 8288 O O . VAL E 1 86 ? 26.880 17.720 115.134 1.00 15.55 83 VAL E O 1
ATOM 8292 N N . LEU E 1 87 ? 26.148 18.307 113.098 1.00 14.17 84 LEU E N 1
ATOM 8293 C CA . LEU E 1 87 ? 26.628 19.677 113.198 1.00 14.13 84 LEU E CA 1
ATOM 8294 C C . LEU E 1 87 ? 26.068 20.350 114.449 1.00 15.23 84 LEU E C 1
ATOM 8295 O O . LEU E 1 87 ? 26.822 21.039 115.146 1.00 15.56 84 LEU E O 1
ATOM 8300 N N . LYS E 1 88 ? 24.774 20.154 114.736 1.00 15.80 85 LYS E N 1
ATOM 8301 C CA . LYS E 1 88 ? 24.175 20.747 115.920 1.00 16.81 85 LYS E CA 1
ATOM 8302 C C . LYS E 1 88 ? 24.760 20.117 117.163 1.00 17.79 85 LYS E C 1
ATOM 8303 O O . LYS E 1 88 ? 25.135 20.831 118.084 1.00 17.48 85 LYS E O 1
ATOM 8309 N N . GLU E 1 89 ? 24.854 18.787 117.164 1.00 18.55 86 GLU E N 1
ATOM 8310 C CA . GLU E 1 89 ? 25.372 18.053 118.304 1.00 20.60 86 GLU E CA 1
ATOM 8311 C C . GLU E 1 89 ? 26.766 18.529 118.757 1.00 20.64 86 GLU E C 1
ATOM 8312 O O . GLU E 1 89 ? 27.013 18.637 119.958 1.00 22.36 86 GLU E O 1
ATOM 8318 N N . ILE E 1 90 ? 27.654 18.847 117.802 1.00 19.99 87 ILE E N 1
ATOM 8319 C CA . ILE E 1 90 ? 28.998 19.325 118.147 1.00 19.81 87 ILE E CA 1
ATOM 8320 C C . ILE E 1 90 ? 29.043 20.807 118.464 1.00 19.57 87 ILE E C 1
ATOM 8321 O O . ILE E 1 90 ? 30.077 21.301 118.883 1.00 20.48 87 ILE E O 1
ATOM 8326 N N . GLY E 1 91 ? 27.918 21.507 118.276 1.00 18.96 88 GLY E N 1
ATOM 8327 C CA . GLY E 1 91 ? 27.797 22.912 118.644 1.00 19.10 88 GLY E CA 1
ATOM 8328 C C . GLY E 1 91 ? 27.963 23.967 117.579 1.00 17.78 88 GLY E C 1
ATOM 8329 O O . GLY E 1 91 ? 28.252 25.117 117.891 1.00 17.33 88 GLY E O 1
ATOM 8330 N N . THR E 1 92 ? 27.805 23.584 116.320 1.00 16.75 89 THR E N 1
ATOM 8331 C CA . THR E 1 92 ? 27.884 24.528 115.216 1.00 15.98 89 THR E CA 1
ATOM 8332 C C . THR E 1 92 ? 26.764 25.576 115.348 1.00 16.29 89 THR E C 1
ATOM 8333 O O . THR E 1 92 ? 25.670 25.253 115.720 1.00 15.94 89 THR E O 1
ATOM 8337 N N . ASP E 1 93 ? 27.075 26.842 115.073 1.00 16.38 90 ASP E N 1
ATOM 8338 C CA . ASP E 1 93 ? 26.112 27.952 115.144 1.00 17.03 90 ASP E CA 1
ATOM 8339 C C . ASP E 1 93 ? 25.373 28.241 113.849 1.00 16.13 90 ASP E C 1
ATOM 8340 O O . ASP E 1 93 ? 24.157 28.454 113.849 1.00 15.80 90 ASP E O 1
ATOM 8345 N N . TYR E 1 94 ? 26.131 28.268 112.764 1.00 15.13 91 TYR E N 1
ATOM 8346 C CA . TYR E 1 94 ? 25.618 28.598 111.456 1.00 14.62 91 TYR E CA 1
ATOM 8347 C C . TYR E 1 94 ? 26.007 27.579 110.379 1.00 13.70 91 TYR E C 1
ATOM 8348 O O . TYR E 1 94 ? 26.949 26.829 110.540 1.00 14.00 91 TYR E O 1
ATOM 8357 N N . VAL E 1 95 ? 25.252 27.558 109.287 1.00 13.44 92 VAL E N 1
ATOM 8358 C CA . VAL E 1 95 ? 25.627 26.760 108.072 1.00 13.26 92 VAL E CA 1
ATOM 8359 C C . VAL E 1 95 ? 25.473 27.631 106.836 1.00 12.50 92 VAL E C 1
ATOM 8360 O O . VAL E 1 95 ? 24.378 28.102 106.559 1.00 12.00 92 VAL E O 1
ATOM 8364 N N . VAL E 1 96 ? 26.564 27.820 106.099 1.00 11.75 93 VAL E N 1
ATOM 8365 C CA . VAL E 1 96 ? 26.540 28.539 104.823 1.00 12.32 93 VAL E CA 1
ATOM 8366 C C . VAL E 1 96 ? 25.910 27.546 103.820 1.00 12.30 93 VAL E C 1
ATOM 8367 O O . VAL E 1 96 ? 26.292 26.363 103.768 1.00 13.22 93 VAL E O 1
ATOM 8371 N N . ILE E 1 97 ? 24.914 28.012 103.080 1.00 13.20 94 ILE E N 1
ATOM 8372 C CA . ILE E 1 97 ? 24.268 27.241 102.020 1.00 12.11 94 ILE E CA 1
ATOM 8373 C C . ILE E 1 97 ? 24.094 28.081 100.770 1.00 12.66 94 ILE E C 1
ATOM 8374 O O . ILE E 1 97 ? 23.935 29.319 100.847 1.00 12.72 94 ILE E O 1
ATOM 8379 N N . GLY E 1 98 ? 24.156 27.400 99.621 1.00 11.78 95 GLY E N 1
ATOM 8380 C CA . GLY E 1 98 ? 23.943 28.050 98.339 1.00 12.23 95 GLY E CA 1
ATOM 8381 C C . GLY E 1 98 ? 25.061 28.922 97.867 1.00 11.86 95 GLY E C 1
ATOM 8382 O O . GLY E 1 98 ? 24.864 29.782 97.000 1.00 11.49 95 GLY E O 1
ATOM 8383 N N . HIS E 1 99 ? 26.255 28.688 98.401 1.00 12.18 96 HIS E N 1
ATOM 8384 C CA . HIS E 1 99 ? 27.423 29.463 97.972 1.00 12.75 96 HIS E CA 1
ATOM 8385 C C . HIS E 1 99 ? 27.569 29.292 96.474 1.00 12.47 96 HIS E C 1
ATOM 8386 O O . HIS E 1 99 ? 27.324 28.189 95.901 1.00 12.16 96 HIS E O 1
ATOM 8393 N N . SER E 1 100 ? 27.962 30.371 95.810 1.00 12.95 97 SER E N 1
ATOM 8394 C CA . SER E 1 100 ? 28.118 30.314 94.355 1.00 13.79 97 SER E CA 1
ATOM 8395 C C . SER E 1 100 ? 28.972 29.127 93.873 1.00 13.28 97 SER E C 1
ATOM 8396 O O . SER E 1 100 ? 28.716 28.568 92.819 1.00 13.95 97 SER E O 1
ATOM 8399 N N . GLU E 1 101 ? 30.010 28.768 94.630 1.00 12.99 98 GLU E N 1
ATOM 8400 C CA . GLU E 1 101 ? 30.888 27.663 94.226 1.00 13.53 98 GLU E CA 1
ATOM 8401 C C . GLU E 1 101 ? 30.155 26.326 94.203 1.00 13.72 98 GLU E C 1
ATOM 8402 O O . GLU E 1 101 ? 30.436 25.463 93.366 1.00 13.74 98 GLU E O 1
ATOM 8408 N N . ARG E 1 102 ? 29.187 26.178 95.090 1.00 13.56 99 ARG E N 1
ATOM 8409 C CA . ARG E 1 102 ? 28.411 24.939 95.161 1.00 13.66 99 ARG E CA 1
ATOM 8410 C C . ARG E 1 102 ? 27.306 24.899 94.105 1.00 13.69 99 ARG E C 1
ATOM 8411 O O . ARG E 1 102 ? 27.033 23.861 93.514 1.00 12.36 99 ARG E O 1
ATOM 8419 N N . ARG E 1 103 ? 26.710 26.052 93.846 1.00 14.05 100 ARG E N 1
ATOM 8420 C CA . ARG E 1 103 ? 25.760 26.162 92.755 1.00 15.58 100 ARG E CA 1
ATOM 8421 C C . ARG E 1 103 ? 26.469 25.925 91.400 1.00 17.02 100 ARG E C 1
ATOM 8422 O O . ARG E 1 103 ? 25.859 25.377 90.465 1.00 18.58 100 ARG E O 1
ATOM 8430 N N . ASP E 1 104 ? 27.753 26.283 91.311 1.00 17.68 101 ASP E N 1
ATOM 8431 C CA . ASP E 1 104 ? 28.554 26.139 90.062 1.00 19.25 101 ASP E CA 1
ATOM 8432 C C . ASP E 1 104 ? 29.110 24.734 89.882 1.00 19.98 101 ASP E C 1
ATOM 8433 O O . ASP E 1 104 ? 28.720 24.013 88.941 1.00 23.88 101 ASP E O 1
ATOM 8438 N N . TYR E 1 105 ? 29.991 24.333 90.778 1.00 17.23 102 TYR E N 1
ATOM 8439 C CA . TYR E 1 105 ? 30.663 23.068 90.618 1.00 18.06 102 TYR E CA 1
ATOM 8440 C C . TYR E 1 105 ? 29.875 21.856 91.045 1.00 17.12 102 TYR E C 1
ATOM 8441 O O . TYR E 1 105 ? 30.041 20.775 90.465 1.00 18.11 102 TYR E O 1
ATOM 8450 N N . PHE E 1 106 ? 29.051 22.035 92.075 1.00 15.03 103 PHE E N 1
ATOM 8451 C CA . PHE E 1 106 ? 28.376 20.940 92.731 1.00 15.28 103 PHE E CA 1
ATOM 8452 C C . PHE E 1 106 ? 26.876 20.866 92.505 1.00 15.38 103 PHE E C 1
ATOM 8453 O O . PHE E 1 106 ? 26.155 20.208 93.247 1.00 15.22 103 PHE E O 1
ATOM 8461 N N . HIS E 1 107 ? 26.420 21.523 91.428 1.00 15.93 104 HIS E N 1
ATOM 8462 C CA . HIS E 1 107 ? 25.041 21.312 90.937 1.00 16.75 104 HIS E CA 1
ATOM 8463 C C . HIS E 1 107 ? 23.941 21.730 91.846 1.00 15.61 104 HIS E C 1
ATOM 8464 O O . HIS E 1 107 ? 22.795 21.337 91.632 1.00 15.43 104 HIS E O 1
ATOM 8471 N N . GLU E 1 108 ? 24.231 22.556 92.834 1.00 14.86 105 GLU E N 1
ATOM 8472 C CA . GLU E 1 108 ? 23.163 22.850 93.840 1.00 15.19 105 GLU E CA 1
ATOM 8473 C C . GLU E 1 108 ? 22.070 23.733 93.287 1.00 15.07 105 GLU E C 1
ATOM 8474 O O . GLU E 1 108 ? 22.351 24.690 92.607 1.00 14.30 105 GLU E O 1
ATOM 8480 N N . THR E 1 109 ? 20.816 23.359 93.543 1.00 14.87 106 THR E N 1
ATOM 8481 C CA . THR E 1 109 ? 19.638 24.086 93.054 1.00 15.60 106 THR E CA 1
ATOM 8482 C C . THR E 1 109 ? 18.934 24.867 94.123 1.00 15.27 106 THR E C 1
ATOM 8483 O O . THR E 1 109 ? 19.144 24.635 95.330 1.00 14.05 106 THR E O 1
ATOM 8487 N N . ASP E 1 110 ? 18.049 25.750 93.688 1.00 15.38 107 ASP E N 1
ATOM 8488 C CA . ASP E 1 110 ? 17.215 26.511 94.616 1.00 15.08 107 ASP E CA 1
ATOM 8489 C C . ASP E 1 110 ? 16.473 25.549 95.522 1.00 14.77 107 ASP E C 1
ATOM 8490 O O . ASP E 1 110 ? 16.380 25.766 96.735 1.00 15.35 107 ASP E O 1
ATOM 8495 N N . GLU E 1 111 ? 15.938 24.488 94.942 1.00 15.76 108 GLU E N 1
ATOM 8496 C CA . GLU E 1 111 ? 15.201 23.502 95.736 1.00 17.28 108 GLU E CA 1
ATOM 8497 C C . GLU E 1 111 ? 16.083 22.877 96.809 1.00 15.48 108 GLU E C 1
ATOM 8498 O O . GLU E 1 111 ? 15.638 22.685 97.928 1.00 15.50 108 GLU E O 1
ATOM 8504 N N . ASP E 1 112 ? 17.308 22.500 96.459 1.00 14.82 109 ASP E N 1
ATOM 8505 C CA . ASP E 1 112 ? 18.224 21.928 97.442 1.00 14.85 109 ASP E CA 1
ATOM 8506 C C . ASP E 1 112 ? 18.480 22.922 98.583 1.00 13.63 109 ASP E C 1
ATOM 8507 O O . ASP E 1 112 ? 18.553 22.529 99.734 1.00 13.62 109 ASP E O 1
ATOM 8512 N N A ILE E 1 113 ? 18.647 24.191 98.225 0.60 13.13 110 ILE E N 1
ATOM 8513 N N B ILE E 1 113 ? 18.653 24.192 98.247 0.40 13.17 110 ILE E N 1
ATOM 8514 C CA A ILE E 1 113 ? 18.967 25.248 99.196 0.60 11.96 110 ILE E CA 1
ATOM 8515 C CA B ILE E 1 113 ? 19.002 25.209 99.246 0.40 12.22 110 ILE E CA 1
ATOM 8516 C C A ILE E 1 113 ? 17.803 25.368 100.175 0.60 12.02 110 ILE E C 1
ATOM 8517 C C B ILE E 1 113 ? 17.819 25.538 100.162 0.40 12.32 110 ILE E C 1
ATOM 8518 O O A ILE E 1 113 ? 17.990 25.350 101.377 0.60 11.77 110 ILE E O 1
ATOM 8519 O O B ILE E 1 113 ? 18.025 25.907 101.310 0.40 12.38 110 ILE E O 1
ATOM 8528 N N . ASN E 1 114 ? 16.596 25.449 99.632 1.00 12.30 111 ASN E N 1
ATOM 8529 C CA . ASN E 1 114 ? 15.365 25.607 100.434 1.00 12.87 111 ASN E CA 1
ATOM 8530 C C . ASN E 1 114 ? 15.257 24.443 101.429 1.00 13.24 111 ASN E C 1
ATOM 8531 O O . ASN E 1 114 ? 14.993 24.652 102.615 1.00 13.16 111 ASN E O 1
ATOM 8536 N N . LYS E 1 115 ? 15.436 23.221 100.930 1.00 14.08 112 LYS E N 1
ATOM 8537 C CA . LYS E 1 115 ? 15.413 22.041 101.806 1.00 14.97 112 LYS E CA 1
ATOM 8538 C C . LYS E 1 115 ? 16.453 22.137 102.927 1.00 14.81 112 LYS E C 1
ATOM 8539 O O . LYS E 1 115 ? 16.145 21.787 104.083 1.00 15.20 112 LYS E O 1
ATOM 8545 N N . LYS E 1 116 ? 17.684 22.533 102.584 1.00 13.98 113 LYS E N 1
ATOM 8546 C CA . LYS E 1 116 ? 18.750 22.726 103.583 1.00 14.09 113 LYS E CA 1
ATOM 8547 C C . LYS E 1 116 ? 18.392 23.759 104.602 1.00 13.42 113 LYS E C 1
ATOM 8548 O O . LYS E 1 116 ? 18.620 23.534 105.796 1.00 14.35 113 LYS E O 1
ATOM 8554 N N . ALA E 1 117 ? 17.821 24.888 104.164 1.00 12.83 114 ALA E N 1
ATOM 8555 C CA . ALA E 1 117 ? 17.414 25.939 105.140 1.00 12.57 114 ALA E CA 1
ATOM 8556 C C . ALA E 1 117 ? 16.432 25.347 106.176 1.00 13.00 114 ALA E C 1
ATOM 8557 O O . ALA E 1 117 ? 16.566 25.560 107.416 1.00 13.97 114 ALA E O 1
ATOM 8559 N N . LYS E 1 118 ? 15.457 24.580 105.682 1.00 13.41 115 LYS E N 1
ATOM 8560 C CA . LYS E 1 118 ? 14.468 23.955 106.579 1.00 14.34 115 LYS E CA 1
ATOM 8561 C C . LYS E 1 118 ? 15.143 22.973 107.557 1.00 14.18 115 LYS E C 1
ATOM 8562 O O . LYS E 1 118 ? 14.808 22.950 108.738 1.00 14.20 115 LYS E O 1
ATOM 8568 N N . ALA E 1 119 ? 16.125 22.224 107.071 1.00 14.00 116 ALA E N 1
ATOM 8569 C CA . ALA E 1 119 ? 16.827 21.237 107.907 1.00 13.92 116 ALA E CA 1
ATOM 8570 C C . ALA E 1 119 ? 17.679 21.916 108.960 1.00 14.15 116 ALA E C 1
ATOM 8571 O O . ALA E 1 119 ? 17.846 21.398 110.074 1.00 14.43 116 ALA E O 1
ATOM 8573 N N . ILE E 1 120 ? 18.258 23.063 108.580 1.00 12.88 117 ILE E N 1
ATOM 8574 C CA . ILE E 1 120 ? 19.100 23.830 109.466 1.00 13.08 117 ILE E CA 1
ATOM 8575 C C . ILE E 1 120 ? 18.252 24.323 110.661 1.00 13.35 117 ILE E C 1
ATOM 8576 O O . ILE E 1 120 ? 18.617 24.109 111.838 1.00 14.11 117 ILE E O 1
ATOM 8581 N N . PHE E 1 121 ? 17.149 24.974 110.357 1.00 13.47 118 PHE E N 1
ATOM 8582 C CA . PHE E 1 121 ? 16.193 25.361 111.399 1.00 14.60 118 PHE E CA 1
ATOM 8583 C C . PHE E 1 121 ? 15.644 24.179 112.203 1.00 15.37 118 PHE E C 1
ATOM 8584 O O . PHE E 1 121 ? 15.571 24.257 113.409 1.00 15.52 118 PHE E O 1
ATOM 8592 N N . ALA E 1 122 ? 15.308 23.073 111.562 1.00 14.93 119 ALA E N 1
ATOM 8593 C CA . ALA E 1 122 ? 14.879 21.874 112.292 1.00 15.91 119 ALA E CA 1
ATOM 8594 C C . ALA E 1 122 ? 15.906 21.373 113.321 1.00 16.53 119 ALA E C 1
ATOM 8595 O O . ALA E 1 122 ? 15.520 20.797 114.351 1.00 17.87 119 ALA E O 1
ATOM 8597 N N . ASN E 1 123 ? 17.199 21.558 113.019 1.00 15.78 120 ASN E N 1
ATOM 8598 C CA . ASN E 1 123 ? 18.314 21.207 113.899 1.00 16.10 120 ASN E CA 1
ATOM 8599 C C . ASN E 1 123 ? 18.879 22.364 114.707 1.00 15.90 120 ASN E C 1
ATOM 8600 O O . ASN E 1 123 ? 20.020 22.322 115.138 1.00 16.80 120 ASN E O 1
ATOM 8605 N N . GLY E 1 124 ? 18.078 23.389 114.926 1.00 15.62 121 GLY E N 1
ATOM 8606 C CA . GLY E 1 124 ? 18.438 24.497 115.814 1.00 16.34 121 GLY E CA 1
ATOM 8607 C C . GLY E 1 124 ? 19.661 25.325 115.494 1.00 16.19 121 GLY E C 1
ATOM 8608 O O . GLY E 1 124 ? 20.348 25.816 116.406 1.00 17.21 121 GLY E O 1
ATOM 8609 N N . MET E 1 125 ? 19.942 25.486 114.212 1.00 15.17 122 MET E N 1
ATOM 8610 C CA . MET E 1 125 ? 21.041 26.329 113.797 1.00 14.99 122 MET E CA 1
ATOM 8611 C C . MET E 1 125 ? 20.464 27.422 112.922 1.00 14.49 122 MET E C 1
ATOM 8612 O O . MET E 1 125 ? 19.230 27.502 112.735 1.00 13.93 122 MET E O 1
ATOM 8617 N N . LEU E 1 126 ? 21.343 28.303 112.446 1.00 14.51 123 LEU E N 1
ATOM 8618 C CA . LEU E 1 126 ? 20.914 29.406 111.591 1.00 15.55 123 LEU E CA 1
ATOM 8619 C C . LEU E 1 126 ? 21.608 29.328 110.259 1.00 14.84 123 LEU E C 1
ATOM 8620 O O . LEU E 1 126 ? 22.797 29.008 110.214 1.00 15.37 123 LEU E O 1
ATOM 8625 N N . PRO E 1 127 ? 20.892 29.617 109.144 1.00 15.41 124 PRO E N 1
ATOM 8626 C CA . PRO E 1 127 ? 21.564 29.577 107.843 1.00 14.60 124 PRO E CA 1
ATOM 8627 C C . PRO E 1 127 ? 22.117 30.921 107.395 1.00 15.04 124 PRO E C 1
ATOM 8628 O O . PRO E 1 127 ? 21.623 31.963 107.843 1.00 15.53 124 PRO E O 1
ATOM 8632 N N . ILE E 1 128 ? 23.208 30.852 106.622 1.00 14.13 125 ILE E N 1
ATOM 8633 C CA . ILE E 1 128 ? 23.781 31.986 105.889 1.00 13.79 125 ILE E CA 1
ATOM 8634 C C . ILE E 1 128 ? 23.505 31.594 104.437 1.00 12.93 125 ILE E C 1
ATOM 8635 O O . ILE E 1 128 ? 24.245 30.800 103.845 1.00 12.88 125 ILE E O 1
ATOM 8640 N N . ILE E 1 129 ? 22.420 32.142 103.884 1.00 13.21 126 ILE E N 1
ATOM 8641 C CA . ILE E 1 129 ? 21.936 31.793 102.544 1.00 12.50 126 ILE E CA 1
ATOM 8642 C C . ILE E 1 129 ? 22.582 32.681 101.491 1.00 12.12 126 ILE E C 1
ATOM 8643 O O . ILE E 1 129 ? 22.388 33.894 101.516 1.00 13.18 126 ILE E O 1
ATOM 8648 N N . CYS E 1 130 ? 23.349 32.085 100.575 1.00 11.69 127 CYS E N 1
ATOM 8649 C CA . CYS E 1 130 ? 24.032 32.858 99.533 1.00 11.45 127 CYS E CA 1
ATOM 8650 C C . CYS E 1 130 ? 23.237 32.980 98.230 1.00 11.87 127 CYS E C 1
ATOM 8651 O O . CYS E 1 130 ? 22.557 32.050 97.803 1.00 11.23 127 CYS E O 1
ATOM 8654 N N . CYS E 1 131 ? 23.347 34.152 97.604 1.00 11.89 128 CYS E N 1
ATOM 8655 C CA . CYS E 1 131 ? 22.747 34.425 96.331 1.00 12.80 128 CYS E CA 1
ATOM 8656 C C . CYS E 1 131 ? 23.745 35.325 95.580 1.00 13.08 128 CYS E C 1
ATOM 8657 O O . CYS E 1 131 ? 24.737 35.828 96.174 1.00 14.32 128 CYS E O 1
ATOM 8660 N N . GLY E 1 132 ? 23.473 35.540 94.298 1.00 13.60 129 GLY E N 1
ATOM 8661 C CA . GLY E 1 132 ? 24.283 36.428 93.452 1.00 14.08 129 GLY E CA 1
ATOM 8662 C C . GLY E 1 132 ? 24.196 36.082 91.984 1.00 14.74 129 GLY E C 1
ATOM 8663 O O . GLY E 1 132 ? 24.039 34.914 91.623 1.00 14.69 129 GLY E O 1
ATOM 8664 N N . GLU E 1 133 ? 24.345 37.105 91.140 1.00 16.22 130 GLU E N 1
ATOM 8665 C CA . GLU E 1 133 ? 24.215 36.968 89.696 1.00 16.60 130 GLU E CA 1
ATOM 8666 C C . GLU E 1 133 ? 25.564 36.968 88.965 1.00 17.20 130 GLU E C 1
ATOM 8667 O O . GLU E 1 133 ? 26.565 37.569 89.421 1.00 16.92 130 GLU E O 1
ATOM 8673 N N . SER E 1 134 ? 25.543 36.329 87.801 1.00 16.91 131 SER E N 1
ATOM 8674 C CA . SER E 1 134 ? 26.684 36.232 86.923 1.00 18.15 131 SER E CA 1
ATOM 8675 C C . SER E 1 134 ? 26.910 37.511 86.129 1.00 18.94 131 SER E C 1
ATOM 8676 O O . SER E 1 134 ? 26.067 38.397 86.086 1.00 18.68 131 SER E O 1
ATOM 8679 N N . LEU E 1 135 ? 28.052 37.547 85.442 1.00 20.46 132 LEU E N 1
ATOM 8680 C CA . LEU E 1 135 ? 28.383 38.644 84.551 1.00 22.57 132 LEU E CA 1
ATOM 8681 C C . LEU E 1 135 ? 27.315 38.818 83.477 1.00 23.62 132 LEU E C 1
ATOM 8682 O O . LEU E 1 135 ? 26.905 39.929 83.208 1.00 23.46 132 LEU E O 1
ATOM 8687 N N . GLU E 1 136 ? 26.867 37.719 82.864 1.00 24.41 133 GLU E N 1
ATOM 8688 C CA . GLU E 1 136 ? 25.861 37.795 81.791 1.00 26.30 133 GLU E CA 1
ATOM 8689 C C . GLU E 1 136 ? 24.562 38.403 82.315 1.00 24.58 133 GLU E C 1
ATOM 8690 O O . GLU E 1 136 ? 23.988 39.274 81.684 1.00 23.84 133 GLU E O 1
ATOM 8696 N N . THR E 1 137 ? 24.123 37.953 83.491 1.00 22.31 134 THR E N 1
ATOM 8697 C CA . THR E 1 137 ? 22.879 38.467 84.085 1.00 21.58 134 THR E CA 1
ATOM 8698 C C . THR E 1 137 ? 23.021 39.958 84.417 1.00 21.28 134 THR E C 1
ATOM 8699 O O . THR E 1 137 ? 22.143 40.756 84.121 1.00 21.61 134 THR E O 1
ATOM 8703 N N . TYR E 1 138 ? 24.167 40.315 84.990 1.00 21.05 135 TYR E N 1
ATOM 8704 C CA . TYR E 1 138 ? 24.476 41.687 85.372 1.00 21.25 135 TYR E CA 1
ATOM 8705 C C . TYR E 1 138 ? 24.414 42.581 84.141 1.00 23.15 135 TYR E C 1
ATOM 8706 O O . TYR E 1 138 ? 23.719 43.600 84.157 1.00 23.82 135 TYR E O 1
ATOM 8715 N N . GLU E 1 139 ? 25.123 42.195 83.081 1.00 25.22 136 GLU E N 1
ATOM 8716 C CA . GLU E 1 139 ? 25.171 43.005 81.823 1.00 28.23 136 GLU E CA 1
ATOM 8717 C C . GLU E 1 139 ? 23.800 43.101 81.101 1.00 28.39 136 GLU E C 1
ATOM 8718 O O . GLU E 1 139 ? 23.515 44.083 80.403 1.00 29.07 136 GLU E O 1
ATOM 8724 N N . ALA E 1 140 ? 22.957 42.087 81.299 1.00 28.10 137 ALA E N 1
ATOM 8725 C CA . ALA E 1 140 ? 21.606 42.044 80.760 1.00 28.23 137 ALA E CA 1
ATOM 8726 C C . ALA E 1 140 ? 20.607 42.950 81.513 1.00 27.88 137 ALA E C 1
ATOM 8727 O O . ALA E 1 140 ? 19.462 43.088 81.089 1.00 28.46 137 ALA E O 1
ATOM 8729 N N . GLY E 1 141 ? 21.027 43.538 82.634 1.00 27.44 138 GLY E N 1
ATOM 8730 C CA . GLY E 1 141 ? 20.150 44.381 83.466 1.00 26.27 138 GLY E CA 1
ATOM 8731 C C . GLY E 1 141 ? 19.175 43.604 84.339 1.00 25.12 138 GLY E C 1
ATOM 8732 O O . GLY E 1 141 ? 18.249 44.183 84.896 1.00 24.85 138 GLY E O 1
ATOM 8733 N N . LYS E 1 142 ? 19.412 42.302 84.505 1.00 24.47 139 LYS E N 1
ATOM 8734 C CA . LYS E 1 142 ? 18.491 41.444 85.253 1.00 23.07 139 LYS E CA 1
ATOM 8735 C C . LYS E 1 142 ? 18.954 41.038 86.673 1.00 21.88 139 LYS E C 1
ATOM 8736 O O . LYS E 1 142 ? 18.401 40.094 87.263 1.00 20.09 139 LYS E O 1
ATOM 8742 N N . ALA E 1 143 ? 19.923 41.755 87.254 1.00 21.38 140 ALA E N 1
ATOM 8743 C CA . ALA E 1 143 ? 20.429 41.375 88.600 1.00 20.00 140 ALA E CA 1
ATOM 8744 C C . ALA E 1 143 ? 19.325 41.310 89.671 1.00 19.03 140 ALA E C 1
ATOM 8745 O O . ALA E 1 143 ? 19.227 40.333 90.415 1.00 18.17 140 ALA E O 1
ATOM 8747 N N . ALA E 1 144 ? 18.484 42.331 89.706 1.00 20.08 141 ALA E N 1
ATOM 8748 C CA . ALA E 1 144 ? 17.404 42.428 90.673 1.00 19.44 141 ALA E CA 1
ATOM 8749 C C . ALA E 1 144 ? 16.419 41.264 90.505 1.00 18.74 141 ALA E C 1
ATOM 8750 O O . ALA E 1 144 ? 16.070 40.586 91.483 1.00 17.05 141 ALA E O 1
ATOM 8752 N N . GLU E 1 145 ? 16.021 41.005 89.261 1.00 19.47 142 GLU E N 1
ATOM 8753 C CA . GLU E 1 145 ? 15.093 39.891 88.993 1.00 19.32 142 GLU E CA 1
ATOM 8754 C C . GLU E 1 145 ? 15.693 38.548 89.414 1.00 17.64 142 GLU E C 1
ATOM 8755 O O . GLU E 1 145 ? 15.045 37.759 90.128 1.00 16.48 142 GLU E O 1
ATOM 8761 N N . PHE E 1 146 ? 16.933 38.304 88.991 1.00 16.88 143 PHE E N 1
ATOM 8762 C CA . PHE E 1 146 ? 17.592 37.027 89.237 1.00 15.93 143 PHE E CA 1
ATOM 8763 C C . PHE E 1 146 ? 17.827 36.772 90.701 1.00 14.71 143 PHE E C 1
ATOM 8764 O O . PHE E 1 146 ? 17.498 35.698 91.187 1.00 13.98 143 PHE E O 1
ATOM 8772 N N . VAL E 1 147 ? 18.393 37.762 91.389 1.00 14.04 144 VAL E N 1
ATOM 8773 C CA . VAL E 1 147 ? 18.740 37.630 92.826 1.00 14.27 144 VAL E CA 1
ATOM 8774 C C . VAL E 1 147 ? 17.476 37.569 93.663 1.00 13.91 144 VAL E C 1
ATOM 8775 O O . VAL E 1 147 ? 17.401 36.787 94.602 1.00 14.13 144 VAL E O 1
ATOM 8779 N N . GLY E 1 148 ? 16.489 38.386 93.347 1.00 14.43 145 GLY E N 1
ATOM 8780 C CA . GLY E 1 148 ? 15.220 38.347 94.045 1.00 14.81 145 GLY E CA 1
ATOM 8781 C C . GLY E 1 148 ? 14.603 36.960 93.984 1.00 14.49 145 GLY E C 1
ATOM 8782 O O . GLY E 1 148 ? 14.173 36.418 94.999 1.00 15.83 145 GLY E O 1
ATOM 8783 N N . ALA E 1 149 ? 14.574 36.361 92.787 1.00 14.65 146 ALA E N 1
ATOM 8784 C CA . ALA E 1 149 ? 14.034 35.015 92.629 1.00 14.28 146 ALA E CA 1
ATOM 8785 C C . ALA E 1 149 ? 14.783 33.978 93.460 1.00 13.28 146 ALA E C 1
ATOM 8786 O O . ALA E 1 149 ? 14.168 33.044 93.960 1.00 12.93 146 ALA E O 1
ATOM 8788 N N . GLN E 1 150 ? 16.115 34.086 93.517 1.00 12.88 147 GLN E N 1
ATOM 8789 C CA . GLN E 1 150 ? 16.901 33.169 94.342 1.00 12.69 147 GLN E CA 1
ATOM 8790 C C . GLN E 1 150 ? 16.517 33.244 95.832 1.00 12.21 147 GLN E C 1
ATOM 8791 O O . GLN E 1 150 ? 16.356 32.214 96.500 1.00 11.97 147 GLN E O 1
ATOM 8797 N N . VAL E 1 151 ? 16.375 34.466 96.341 1.00 12.45 148 VAL E N 1
ATOM 8798 C CA . VAL E 1 151 ? 16.067 34.687 97.747 1.00 12.85 148 VAL E CA 1
ATOM 8799 C C . VAL E 1 151 ? 14.664 34.146 98.076 1.00 12.55 148 VAL E C 1
ATOM 8800 O O . VAL E 1 151 ? 14.478 33.416 99.075 1.00 12.82 148 VAL E O 1
ATOM 8804 N N A SER E 1 152 ? 13.689 34.473 97.234 0.50 13.87 149 SER E N 1
ATOM 8805 N N B SER E 1 152 ? 13.692 34.488 97.247 0.50 12.65 149 SER E N 1
ATOM 8806 C CA A SER E 1 152 ? 12.303 34.001 97.416 0.50 14.40 149 SER E CA 1
ATOM 8807 C CA B SER E 1 152 ? 12.325 34.012 97.445 0.50 12.35 149 SER E CA 1
ATOM 8808 C C A SER E 1 152 ? 12.222 32.481 97.398 0.50 13.72 149 SER E C 1
ATOM 8809 C C B SER E 1 152 ? 12.306 32.482 97.468 0.50 12.57 149 SER E C 1
ATOM 8810 O O A SER E 1 152 ? 11.471 31.900 98.168 0.50 13.76 149 SER E O 1
ATOM 8811 O O B SER E 1 152 ? 11.745 31.892 98.385 0.50 12.54 149 SER E O 1
ATOM 8816 N N . ALA E 1 153 ? 12.975 31.848 96.502 1.00 13.50 150 ALA E N 1
ATOM 8817 C CA . ALA E 1 153 ? 13.020 30.359 96.420 1.00 13.87 150 ALA E CA 1
ATOM 8818 C C . ALA E 1 153 ? 13.682 29.733 97.666 1.00 14.17 150 ALA E C 1
ATOM 8819 O O . ALA E 1 153 ? 13.164 28.749 98.242 1.00 15.26 150 ALA E O 1
ATOM 8821 N N . ALA E 1 154 ? 14.780 30.334 98.116 1.00 13.00 151 ALA E N 1
ATOM 8822 C CA . ALA E 1 154 ? 15.498 29.809 99.294 1.00 12.81 151 ALA E CA 1
ATOM 8823 C C . ALA E 1 154 ? 14.654 29.848 100.557 1.00 12.59 151 ALA E C 1
ATOM 8824 O O . ALA E 1 154 ? 14.750 28.942 101.371 1.00 12.63 151 ALA E O 1
ATOM 8826 N N . LEU E 1 155 ? 13.834 30.890 100.714 1.00 12.68 152 LEU E N 1
ATOM 8827 C CA . LEU E 1 155 ? 13.047 31.104 101.940 1.00 12.97 152 LEU E CA 1
ATOM 8828 C C . LEU E 1 155 ? 11.636 30.494 101.921 1.00 13.96 152 LEU E C 1
ATOM 8829 O O . LEU E 1 155 ? 10.961 30.482 102.931 1.00 14.03 152 LEU E O 1
ATOM 8834 N N . ALA E 1 156 ? 11.214 29.981 100.766 1.00 13.97 153 ALA E N 1
ATOM 8835 C CA . ALA E 1 156 ? 9.870 29.475 100.580 1.00 14.53 153 ALA E CA 1
ATOM 8836 C C . ALA E 1 156 ? 9.438 28.510 101.696 1.00 15.09 153 ALA E C 1
ATOM 8837 O O . ALA E 1 156 ? 10.130 27.548 101.994 1.00 14.87 153 ALA E O 1
ATOM 8839 N N . GLY E 1 157 ? 8.309 28.803 102.325 1.00 15.81 154 GLY E N 1
ATOM 8840 C CA . GLY E 1 157 ? 7.776 27.954 103.385 1.00 16.13 154 GLY E CA 1
ATOM 8841 C C . GLY E 1 157 ? 8.320 28.031 104.797 1.00 16.39 154 GLY E C 1
ATOM 8842 O O . GLY E 1 157 ? 7.786 27.350 105.689 1.00 16.35 154 GLY E O 1
ATOM 8843 N N . LEU E 1 158 ? 9.338 28.872 105.020 1.00 15.63 155 LEU E N 1
ATOM 8844 C CA . LEU E 1 158 ? 9.882 29.112 106.358 1.00 15.76 155 LEU E CA 1
ATOM 8845 C C . LEU E 1 158 ? 8.907 29.963 107.141 1.00 15.64 155 LEU E C 1
ATOM 8846 O O . LEU E 1 158 ? 8.022 30.585 106.571 1.00 16.05 155 LEU E O 1
ATOM 8851 N N . THR E 1 159 ? 9.048 29.973 108.458 1.00 16.08 156 THR E N 1
ATOM 8852 C CA . THR E 1 159 ? 8.202 30.804 109.277 1.00 16.53 156 THR E CA 1
ATOM 8853 C C . THR E 1 159 ? 8.778 32.202 109.349 1.00 16.40 156 THR E C 1
ATOM 8854 O O . THR E 1 159 ? 9.966 32.423 109.051 1.00 16.19 156 THR E O 1
ATOM 8858 N N . ALA E 1 160 ? 7.922 33.142 109.750 1.00 17.05 157 ALA E N 1
ATOM 8859 C CA . ALA E 1 160 ? 8.335 34.524 109.918 1.00 17.71 157 ALA E CA 1
ATOM 8860 C C . ALA E 1 160 ? 9.504 34.645 110.890 1.00 18.01 157 ALA E C 1
ATOM 8861 O O . ALA E 1 160 ? 10.445 35.394 110.631 1.00 18.22 157 ALA E O 1
ATOM 8863 N N . GLU E 1 161 ? 9.461 33.878 111.968 1.00 18.32 158 GLU E N 1
ATOM 8864 C CA . GLU E 1 161 ? 10.506 33.906 112.981 1.00 19.50 158 GLU E CA 1
ATOM 8865 C C . GLU E 1 161 ? 11.802 33.269 112.465 1.00 18.32 158 GLU E C 1
ATOM 8866 O O . GLU E 1 161 ? 12.881 33.649 112.894 1.00 18.81 158 GLU E O 1
ATOM 8872 N N . GLN E 1 162 ? 11.691 32.295 111.561 1.00 17.11 159 GLN E N 1
ATOM 8873 C CA . GLN E 1 162 ? 12.888 31.683 110.986 1.00 16.39 159 GLN E CA 1
ATOM 8874 C C . GLN E 1 162 ? 13.574 32.659 110.040 1.00 15.13 159 GLN E C 1
ATOM 8875 O O . GLN E 1 162 ? 14.797 32.834 110.114 1.00 16.59 159 GLN E O 1
ATOM 8881 N N . VAL E 1 163 ? 12.798 33.338 109.205 1.00 14.74 160 VAL E N 1
ATOM 8882 C CA . VAL E 1 163 ? 13.375 34.277 108.239 1.00 14.30 160 VAL E CA 1
ATOM 8883 C C . VAL E 1 163 ? 14.009 35.445 109.002 1.00 14.84 160 VAL E C 1
ATOM 8884 O O . VAL E 1 163 ? 15.084 35.879 108.657 1.00 14.52 160 VAL E O 1
ATOM 8888 N N . ALA E 1 164 ? 13.366 35.903 110.085 1.00 15.29 161 ALA E N 1
ATOM 8889 C CA . ALA E 1 164 ? 13.899 37.052 110.835 1.00 16.59 161 ALA E CA 1
ATOM 8890 C C . ALA E 1 164 ? 15.239 36.750 111.450 1.00 17.06 161 ALA E C 1
ATOM 8891 O O . ALA E 1 164 ? 16.037 37.691 111.697 1.00 19.61 161 ALA E O 1
ATOM 8893 N N . ALA E 1 165 ? 15.475 35.468 111.753 1.00 16.44 162 ALA E N 1
ATOM 8894 C CA . ALA E 1 165 ? 16.744 34.996 112.358 1.00 17.31 162 ALA E CA 1
ATOM 8895 C C . ALA E 1 165 ? 17.811 34.540 111.348 1.00 16.60 162 ALA E C 1
ATOM 8896 O O . ALA E 1 165 ? 18.915 34.165 111.747 1.00 18.06 162 ALA E O 1
ATOM 8898 N N A SER E 1 166 ? 17.471 34.593 110.062 0.50 16.30 163 SER E N 1
ATOM 8899 N N B SER E 1 166 ? 17.481 34.600 110.064 0.50 15.38 163 SER E N 1
ATOM 8900 C CA A SER E 1 166 ? 18.327 34.148 108.983 0.50 15.82 163 SER E CA 1
ATOM 8901 C CA B SER E 1 166 ? 18.360 34.172 109.006 0.50 14.35 163 SER E CA 1
ATOM 8902 C C A SER E 1 166 ? 19.279 35.254 108.524 0.50 15.14 163 SER E C 1
ATOM 8903 C C B SER E 1 166 ? 19.345 35.261 108.610 0.50 14.36 163 SER E C 1
ATOM 8904 O O A SER E 1 166 ? 19.064 36.441 108.802 0.50 15.32 163 SER E O 1
ATOM 8905 O O B SER E 1 166 ? 19.224 36.431 109.005 0.50 14.42 163 SER E O 1
ATOM 8910 N N . VAL E 1 167 ? 20.358 34.821 107.880 1.00 14.17 164 VAL E N 1
ATOM 8911 C CA . VAL E 1 167 ? 21.359 35.694 107.285 1.00 14.10 164 VAL E CA 1
ATOM 8912 C C . VAL E 1 167 ? 21.372 35.371 105.786 1.00 14.27 164 VAL E C 1
ATOM 8913 O O . VAL E 1 167 ? 21.304 34.222 105.398 1.00 13.78 164 VAL E O 1
ATOM 8917 N N . ILE E 1 168 ? 21.442 36.392 104.935 1.00 13.95 165 ILE E N 1
ATOM 8918 C CA . ILE E 1 168 ? 21.501 36.219 103.486 1.00 14.18 165 ILE E CA 1
ATOM 8919 C C . ILE E 1 168 ? 22.763 36.958 103.008 1.00 13.87 165 ILE E C 1
ATOM 8920 O O . ILE E 1 168 ? 22.968 38.143 103.375 1.00 14.22 165 ILE E O 1
ATOM 8925 N N . ALA E 1 169 ? 23.620 36.275 102.248 1.00 13.70 166 ALA E N 1
ATOM 8926 C CA . ALA E 1 169 ? 24.858 36.872 101.713 1.00 13.26 166 ALA E CA 1
ATOM 8927 C C . ALA E 1 169 ? 24.741 37.094 100.224 1.00 13.12 166 ALA E C 1
ATOM 8928 O O . ALA E 1 169 ? 24.488 36.142 99.484 1.00 13.08 166 ALA E O 1
ATOM 8930 N N . TYR E 1 170 ? 24.955 38.325 99.793 1.00 12.37 167 TYR E N 1
ATOM 8931 C CA . TYR E 1 170 ? 24.916 38.675 98.349 1.00 13.15 167 TYR E CA 1
ATOM 8932 C C . TYR E 1 170 ? 26.347 38.678 97.753 1.00 13.54 167 TYR E C 1
ATOM 8933 O O . TYR E 1 170 ? 27.231 39.424 98.203 1.00 13.70 167 TYR E O 1
ATOM 8942 N N . GLU E 1 171 ? 26.566 37.811 96.783 1.00 13.24 168 GLU E N 1
ATOM 8943 C CA . GLU E 1 171 ? 27.862 37.680 96.127 1.00 14.43 168 GLU E CA 1
ATOM 8944 C C . GLU E 1 171 ? 27.816 38.303 94.713 1.00 15.16 168 GLU E C 1
ATOM 8945 O O . GLU E 1 171 ? 27.088 37.780 93.824 1.00 14.52 168 GLU E O 1
ATOM 8951 N N . PRO E 1 172 ? 28.590 39.384 94.479 1.00 16.02 169 PRO E N 1
ATOM 8952 C CA . PRO E 1 172 ? 28.594 39.955 93.137 1.00 17.05 169 PRO E CA 1
ATOM 8953 C C . PRO E 1 172 ? 29.542 39.148 92.271 1.00 17.74 169 PRO E C 1
ATOM 8954 O O . PRO E 1 172 ? 30.691 39.520 92.050 1.00 17.95 169 PRO E O 1
ATOM 8958 N N . ILE E 1 173 ? 29.050 38.000 91.799 1.00 17.67 170 ILE E N 1
ATOM 8959 C CA . ILE E 1 173 ? 29.876 37.062 91.024 1.00 18.02 170 ILE E CA 1
ATOM 8960 C C . ILE E 1 173 ? 30.430 37.737 89.785 1.00 19.82 170 ILE E C 1
ATOM 8961 O O . ILE E 1 173 ? 31.583 37.490 89.382 1.00 21.43 170 ILE E O 1
ATOM 8966 N N . TRP E 1 174 ? 29.627 38.647 89.239 1.00 20.87 171 TRP E N 1
ATOM 8967 C CA . TRP E 1 174 ? 29.982 39.453 88.077 1.00 22.65 171 TRP E CA 1
ATOM 8968 C C . TRP E 1 174 ? 31.260 40.293 88.241 1.00 24.96 171 TRP E C 1
ATOM 8969 O O . TRP E 1 174 ? 31.879 40.684 87.244 1.00 26.89 171 TRP E O 1
ATOM 8980 N N . ALA E 1 175 ? 31.637 40.579 89.484 1.00 24.98 172 ALA E N 1
ATOM 8981 C CA . ALA E 1 175 ? 32.795 41.404 89.778 1.00 29.05 172 ALA E CA 1
ATOM 8982 C C . ALA E 1 175 ? 34.080 40.612 90.046 1.00 31.57 172 ALA E C 1
ATOM 8983 O O . ALA E 1 175 ? 35.090 41.212 90.414 1.00 33.90 172 ALA E O 1
ATOM 8985 N N . ILE E 1 176 ? 34.061 39.294 89.846 1.00 38.32 173 ILE E N 1
ATOM 8986 C CA . ILE E 1 176 ? 35.254 38.462 90.051 1.00 41.98 173 ILE E CA 1
ATOM 8987 C C . ILE E 1 176 ? 36.358 38.791 89.027 1.00 44.24 173 ILE E C 1
ATOM 8988 O O . ILE E 1 176 ? 37.534 38.879 89.392 1.00 43.95 173 ILE E O 1
ATOM 8993 N N . GLY E 1 177 ? 35.973 38.978 87.760 1.00 46.93 174 GLY E N 1
ATOM 8994 C CA . GLY E 1 177 ? 36.927 39.293 86.685 1.00 49.34 174 GLY E CA 1
ATOM 8995 C C . GLY E 1 177 ? 37.609 40.635 86.882 1.00 51.38 174 GLY E C 1
ATOM 8996 O O . GLY E 1 177 ? 37.049 41.546 87.494 1.00 51.20 174 GLY E O 1
ATOM 8997 N N . THR E 1 178 ? 38.828 40.747 86.363 1.00 55.21 175 THR E N 1
ATOM 8998 C CA . THR E 1 178 ? 39.625 41.974 86.483 1.00 58.34 175 THR E CA 1
ATOM 8999 C C . THR E 1 178 ? 38.996 43.197 85.786 1.00 59.48 175 THR E C 1
ATOM 9000 O O . THR E 1 178 ? 39.295 44.337 86.147 1.00 61.68 175 THR E O 1
ATOM 9004 N N . GLY E 1 179 ? 38.143 42.955 84.790 1.00 58.63 176 GLY E N 1
ATOM 9005 C CA . GLY E 1 179 ? 37.461 44.029 84.070 1.00 57.23 176 GLY E CA 1
ATOM 9006 C C . GLY E 1 179 ? 36.293 44.656 84.826 1.00 54.11 176 GLY E C 1
ATOM 9007 O O . GLY E 1 179 ? 35.752 45.669 84.373 1.00 53.90 176 GLY E O 1
ATOM 9008 N N . LYS E 1 180 ? 35.904 44.062 85.966 1.00 49.19 177 LYS E N 1
ATOM 9009 C CA . LYS E 1 180 ? 34.782 44.548 86.786 1.00 45.67 177 LYS E CA 1
ATOM 9010 C C . LYS E 1 180 ? 35.115 44.728 88.275 1.00 42.51 177 LYS E C 1
ATOM 9011 O O . LYS E 1 180 ? 35.741 43.863 88.886 1.00 41.49 177 LYS E O 1
ATOM 9017 N N . SER E 1 181 ? 34.673 45.853 88.843 1.00 39.48 178 SER E N 1
ATOM 9018 C CA . SER E 1 181 ? 34.825 46.156 90.270 1.00 37.82 178 SER E CA 1
ATOM 9019 C C . SER E 1 181 ? 33.494 46.655 90.840 1.00 33.45 178 SER E C 1
ATOM 9020 O O . SER E 1 181 ? 32.832 47.482 90.213 1.00 33.33 178 SER E O 1
ATOM 9023 N N . ALA E 1 182 ? 33.115 46.145 92.017 1.00 29.26 179 ALA E N 1
ATOM 9024 C CA . ALA E 1 182 ? 31.878 46.559 92.709 1.00 27.10 179 ALA E CA 1
ATOM 9025 C C . ALA E 1 182 ? 32.203 47.719 93.669 1.00 26.92 179 ALA E C 1
ATOM 9026 O O . ALA E 1 182 ? 33.355 47.896 94.049 1.00 28.27 179 ALA E O 1
ATOM 9028 N N . SER E 1 183 ? 31.194 48.536 93.978 1.00 24.75 180 SER E N 1
ATOM 9029 C CA . SER E 1 183 ? 31.327 49.710 94.839 1.00 24.36 180 SER E CA 1
ATOM 9030 C C . SER E 1 183 ? 30.318 49.636 95.974 1.00 22.58 180 SER E C 1
ATOM 9031 O O . SER E 1 183 ? 29.407 48.803 95.950 1.00 21.92 180 SER E O 1
ATOM 9034 N N . GLN E 1 184 ? 30.449 50.557 96.928 1.00 21.90 181 GLN E N 1
ATOM 9035 C CA . GLN E 1 184 ? 29.487 50.673 98.023 1.00 21.32 181 GLN E CA 1
ATOM 9036 C C . GLN E 1 184 ? 28.061 50.799 97.505 1.00 21.51 181 GLN E C 1
ATOM 9037 O O . GLN E 1 184 ? 27.111 50.224 98.106 1.00 20.30 181 GLN E O 1
ATOM 9043 N N A ASP E 1 185 ? 27.857 51.538 96.417 0.50 22.81 182 ASP E N 1
ATOM 9044 N N B ASP E 1 185 ? 27.903 51.565 96.414 0.50 22.51 182 ASP E N 1
ATOM 9045 C CA A ASP E 1 185 ? 26.508 51.660 95.912 0.50 23.36 182 ASP E CA 1
ATOM 9046 C CA B ASP E 1 185 ? 26.619 51.753 95.745 0.50 22.90 182 ASP E CA 1
ATOM 9047 C C A ASP E 1 185 ? 25.983 50.313 95.422 0.50 22.51 182 ASP E C 1
ATOM 9048 C C B ASP E 1 185 ? 26.001 50.413 95.317 0.50 22.31 182 ASP E C 1
ATOM 9049 O O A ASP E 1 185 ? 24.813 49.998 95.636 0.50 22.08 182 ASP E O 1
ATOM 9050 O O B ASP E 1 185 ? 24.802 50.216 95.467 0.50 21.94 182 ASP E O 1
ATOM 9059 N N . ASP E 1 186 ? 26.821 49.527 94.741 1.00 22.24 183 ASP E N 1
ATOM 9060 C CA . ASP E 1 186 ? 26.368 48.170 94.327 1.00 21.77 183 ASP E CA 1
ATOM 9061 C C . ASP E 1 186 ? 25.966 47.333 95.552 1.00 19.87 183 ASP E C 1
ATOM 9062 O O . ASP E 1 186 ? 24.977 46.591 95.516 1.00 18.59 183 ASP E O 1
ATOM 9067 N N . ALA E 1 187 ? 26.772 47.420 96.610 1.00 18.70 184 ALA E N 1
ATOM 9068 C CA . ALA E 1 187 ? 26.515 46.647 97.843 1.00 18.41 184 ALA E CA 1
ATOM 9069 C C . ALA E 1 187 ? 25.183 47.041 98.451 1.00 18.41 184 ALA E C 1
ATOM 9070 O O . ALA E 1 187 ? 24.362 46.212 98.769 1.00 17.98 184 ALA E O 1
ATOM 9072 N N . GLN E 1 188 ? 24.985 48.346 98.605 1.00 18.61 185 GLN E N 1
ATOM 9073 C CA . GLN E 1 188 ? 23.734 48.863 99.160 1.00 18.30 185 GLN E CA 1
ATOM 9074 C C . GLN E 1 188 ? 22.511 48.478 98.294 1.00 18.07 185 GLN E C 1
ATOM 9075 O O . GLN E 1 188 ? 21.493 47.967 98.812 1.00 16.93 185 GLN E O 1
ATOM 9081 N N . LYS E 1 189 ? 22.626 48.694 96.991 1.00 18.52 186 LYS E N 1
ATOM 9082 C CA . LYS E 1 189 ? 21.538 48.457 96.067 1.00 19.53 186 LYS E CA 1
ATOM 9083 C C . LYS E 1 189 ? 21.115 46.992 96.090 1.00 18.37 186 LYS E C 1
ATOM 9084 O O . LYS E 1 189 ? 19.937 46.694 96.246 1.00 18.51 186 LYS E O 1
ATOM 9090 N N . MET E 1 190 ? 22.093 46.092 95.983 1.00 17.35 187 MET E N 1
ATOM 9091 C CA . MET E 1 190 ? 21.792 44.665 95.957 1.00 16.93 187 MET E CA 1
ATOM 9092 C C . MET E 1 190 ? 21.380 44.113 97.328 1.00 16.66 187 MET E C 1
ATOM 9093 O O . MET E 1 190 ? 20.558 43.203 97.381 1.00 16.10 187 MET E O 1
ATOM 9098 N N . CYS E 1 191 ? 21.937 44.649 98.413 1.00 16.27 188 CYS E N 1
ATOM 9099 C CA . CYS E 1 191 ? 21.487 44.244 99.764 1.00 16.52 188 CYS E CA 1
ATOM 9100 C C . CYS E 1 191 ? 20.038 44.721 100.009 1.00 15.98 188 CYS E C 1
ATOM 9101 O O . CYS E 1 191 ? 19.260 44.026 100.696 1.00 15.22 188 CYS E O 1
ATOM 9104 N N A LYS E 1 192 ? 19.681 45.879 99.450 0.50 16.27 189 LYS E N 1
ATOM 9105 N N B LYS E 1 192 ? 19.679 45.880 99.440 0.50 16.27 189 LYS E N 1
ATOM 9106 C CA A LYS E 1 192 ? 18.320 46.347 99.554 0.50 17.16 189 LYS E CA 1
ATOM 9107 C CA B LYS E 1 192 ? 18.318 46.390 99.537 0.50 17.17 189 LYS E CA 1
ATOM 9108 C C A LYS E 1 192 ? 17.390 45.472 98.688 0.50 16.87 189 LYS E C 1
ATOM 9109 C C B LYS E 1 192 ? 17.366 45.542 98.650 0.50 16.93 189 LYS E C 1
ATOM 9110 O O A LYS E 1 192 ? 16.271 45.180 99.088 0.50 16.61 189 LYS E O 1
ATOM 9111 O O B LYS E 1 192 ? 16.209 45.341 98.998 0.50 16.86 189 LYS E O 1
ATOM 9122 N N . VAL E 1 193 ? 17.864 45.039 97.519 1.00 16.70 190 VAL E N 1
ATOM 9123 C CA . VAL E 1 193 ? 17.060 44.124 96.655 1.00 16.73 190 VAL E CA 1
ATOM 9124 C C . VAL E 1 193 ? 16.667 42.890 97.469 1.00 16.10 190 VAL E C 1
ATOM 9125 O O . VAL E 1 193 ? 15.495 42.458 97.434 1.00 16.32 190 VAL E O 1
ATOM 9129 N N . VAL E 1 194 ? 17.635 42.344 98.198 1.00 15.51 191 VAL E N 1
ATOM 9130 C CA . VAL E 1 194 ? 17.426 41.175 99.065 1.00 14.85 191 VAL E CA 1
ATOM 9131 C C . VAL E 1 194 ? 16.375 41.487 100.119 1.00 15.58 191 VAL E C 1
ATOM 9132 O O . VAL E 1 194 ? 15.390 40.742 100.311 1.00 16.27 191 VAL E O 1
ATOM 9136 N N . ARG E 1 195 ? 16.563 42.601 100.822 1.00 15.64 192 ARG E N 1
ATOM 9137 C CA . ARG E 1 195 ? 15.624 42.950 101.869 1.00 15.60 192 ARG E CA 1
ATOM 9138 C C . ARG E 1 195 ? 14.208 43.217 101.355 1.00 16.22 192 ARG E C 1
ATOM 9139 O O . ARG E 1 195 ? 13.237 42.842 102.011 1.00 15.31 192 ARG E O 1
ATOM 9147 N N . ASP E 1 196 ? 14.092 43.854 100.194 1.00 16.47 193 ASP E N 1
ATOM 9148 C CA . ASP E 1 196 ? 12.793 44.158 99.598 1.00 18.47 193 ASP E CA 1
ATOM 9149 C C . ASP E 1 196 ? 12.041 42.876 99.258 1.00 17.10 193 ASP E C 1
ATOM 9150 O O . ASP E 1 196 ? 10.841 42.830 99.400 1.00 17.97 193 ASP E O 1
ATOM 9155 N N . VAL E 1 197 ? 12.757 41.844 98.804 1.00 16.91 194 VAL E N 1
ATOM 9156 C CA . VAL E 1 197 ? 12.124 40.533 98.548 1.00 16.67 194 VAL E CA 1
ATOM 9157 C C . VAL E 1 197 ? 11.643 39.893 99.858 1.00 15.85 194 VAL E C 1
ATOM 9158 O O . VAL E 1 197 ? 10.558 39.284 99.911 1.00 15.70 194 VAL E O 1
ATOM 9162 N N . VAL E 1 198 ? 12.443 40.006 100.908 1.00 14.88 195 VAL E N 1
ATOM 9163 C CA . VAL E 1 198 ? 12.014 39.479 102.215 1.00 15.20 195 VAL E CA 1
ATOM 9164 C C . VAL E 1 198 ? 10.742 40.211 102.624 1.00 15.97 195 VAL E C 1
ATOM 9165 O O . VAL E 1 198 ? 9.765 39.572 103.042 1.00 17.10 195 VAL E O 1
ATOM 9169 N N . ALA E 1 199 ? 10.715 41.536 102.453 1.00 16.03 196 ALA E N 1
ATOM 9170 C CA . ALA E 1 199 ? 9.501 42.311 102.767 1.00 16.68 196 ALA E CA 1
ATOM 9171 C C . ALA E 1 199 ? 8.268 41.867 101.934 1.00 17.51 196 ALA E C 1
ATOM 9172 O O . ALA E 1 199 ? 7.144 41.764 102.474 1.00 18.12 196 ALA E O 1
ATOM 9174 N N . ALA E 1 200 ? 8.475 41.598 100.645 1.00 17.37 197 ALA E N 1
ATOM 9175 C CA . ALA E 1 200 ? 7.405 41.134 99.769 1.00 17.23 197 ALA E CA 1
ATOM 9176 C C . ALA E 1 200 ? 6.831 39.783 100.177 1.00 17.34 197 ALA E C 1
ATOM 9177 O O . ALA E 1 200 ? 5.605 39.574 100.076 1.00 18.58 197 ALA E O 1
ATOM 9179 N N . ASP E 1 201 ? 7.688 38.865 100.600 1.00 16.10 198 ASP E N 1
ATOM 9180 C CA . ASP E 1 201 ? 7.245 37.530 100.992 1.00 16.53 198 ASP E CA 1
ATOM 9181 C C . ASP E 1 201 ? 6.857 37.362 102.481 1.00 16.70 198 ASP E C 1
ATOM 9182 O O . ASP E 1 201 ? 6.028 36.520 102.789 1.00 16.76 198 ASP E O 1
ATOM 9187 N N . PHE E 1 202 ? 7.444 38.164 103.390 1.00 17.46 199 PHE E N 1
ATOM 9188 C CA . PHE E 1 202 ? 7.220 37.976 104.841 1.00 17.81 199 PHE E CA 1
ATOM 9189 C C . PHE E 1 202 ? 6.836 39.222 105.626 1.00 19.15 199 PHE E C 1
ATOM 9190 O O . PHE E 1 202 ? 6.583 39.136 106.837 1.00 19.90 199 PHE E O 1
ATOM 9198 N N . GLY E 1 203 ? 6.816 40.377 104.964 1.00 19.40 200 GLY E N 1
ATOM 9199 C CA . GLY E 1 203 ? 6.449 41.616 105.616 1.00 20.57 200 GLY E CA 1
ATOM 9200 C C . GLY E 1 203 ? 7.661 42.395 106.056 1.00 21.05 200 GLY E C 1
ATOM 9201 O O . GLY E 1 203 ? 8.710 41.834 106.325 1.00 20.36 200 GLY E O 1
ATOM 9202 N N . GLN E 1 204 ? 7.489 43.701 106.184 1.00 22.66 201 GLN E N 1
ATOM 9203 C CA . GLN E 1 204 ? 8.593 44.600 106.490 1.00 23.55 201 GLN E CA 1
ATOM 9204 C C . GLN E 1 204 ? 9.158 44.385 107.908 1.00 23.48 201 GLN E C 1
ATOM 9205 O O . GLN E 1 204 ? 10.370 44.536 108.113 1.00 22.49 201 GLN E O 1
ATOM 9211 N N . GLU E 1 205 ? 8.306 44.003 108.856 1.00 24.68 202 GLU E N 1
ATOM 9212 C CA . GLU E 1 205 ? 8.745 43.732 110.237 1.00 25.50 202 GLU E CA 1
ATOM 9213 C C . GLU E 1 205 ? 9.820 42.619 110.242 1.00 23.81 202 GLU E C 1
ATOM 9214 O O . GLU E 1 205 ? 10.846 42.737 110.919 1.00 23.59 202 GLU E O 1
ATOM 9220 N N . VAL E 1 206 ? 9.591 41.558 109.457 1.00 21.66 203 VAL E N 1
ATOM 9221 C CA . VAL E 1 206 ? 10.573 40.478 109.321 1.00 19.61 203 VAL E CA 1
ATOM 9222 C C . VAL E 1 206 ? 11.779 40.990 108.526 1.00 19.22 203 VAL E C 1
ATOM 9223 O O . VAL E 1 206 ? 12.928 40.737 108.917 1.00 18.68 203 VAL E O 1
ATOM 9227 N N . ALA E 1 207 ? 11.525 41.708 107.420 1.00 18.83 204 ALA E N 1
ATOM 9228 C CA . ALA E 1 207 ? 12.626 42.224 106.590 1.00 18.46 204 ALA E CA 1
ATOM 9229 C C . ALA E 1 207 ? 13.590 43.126 107.381 1.00 19.15 204 ALA E C 1
ATOM 9230 O O . ALA E 1 207 ? 14.773 43.175 107.086 1.00 19.24 204 ALA E O 1
ATOM 9232 N N . ASP E 1 208 ? 13.070 43.846 108.358 1.00 21.37 205 ASP E N 1
ATOM 9233 C CA . ASP E 1 208 ? 13.891 44.739 109.155 1.00 22.47 205 ASP E CA 1
ATOM 9234 C C . ASP E 1 208 ? 14.748 44.003 110.196 1.00 22.12 205 ASP E C 1
ATOM 9235 O O . ASP E 1 208 ? 15.606 44.623 110.813 1.00 21.76 205 ASP E O 1
ATOM 9240 N N . LYS E 1 209 ? 14.520 42.697 110.384 1.00 21.21 206 LYS E N 1
ATOM 9241 C CA . LYS E 1 209 ? 15.296 41.875 111.325 1.00 20.79 206 LYS E CA 1
ATOM 9242 C C . LYS E 1 209 ? 16.294 40.996 110.611 1.00 19.67 206 LYS E C 1
ATOM 9243 O O . LYS E 1 209 ? 17.343 40.691 111.159 1.00 19.46 206 LYS E O 1
ATOM 9249 N N . VAL E 1 210 ? 15.976 40.585 109.380 1.00 19.04 207 VAL E N 1
ATOM 9250 C CA . VAL E 1 210 ? 16.887 39.717 108.634 1.00 18.20 207 VAL E CA 1
ATOM 9251 C C . VAL E 1 210 ? 18.202 40.452 108.370 1.00 17.58 207 VAL E C 1
ATOM 9252 O O . VAL E 1 210 ? 18.209 41.646 108.088 1.00 17.49 207 VAL E O 1
ATOM 9256 N N . ARG E 1 211 ? 19.322 39.743 108.497 1.00 17.24 208 ARG E N 1
ATOM 9257 C CA . ARG E 1 211 ? 20.623 40.355 108.282 1.00 17.82 208 ARG E CA 1
ATOM 9258 C C . ARG E 1 211 ? 21.165 39.983 106.893 1.00 16.56 208 ARG E C 1
ATOM 9259 O O . ARG E 1 211 ? 21.191 38.801 106.510 1.00 17.22 208 ARG E O 1
ATOM 9267 N N . VAL E 1 212 ? 21.497 41.023 106.131 1.00 15.76 209 VAL E N 1
ATOM 9268 C CA . VAL E 1 212 ? 22.017 40.885 104.759 1.00 15.68 209 VAL E CA 1
ATOM 9269 C C . VAL E 1 212 ? 23.510 41.245 104.687 1.00 15.59 209 VAL E C 1
ATOM 9270 O O . VAL E 1 212 ? 23.928 42.364 105.016 1.00 15.47 209 VAL E O 1
ATOM 9274 N N . GLN E 1 213 ? 24.309 40.256 104.340 1.00 14.45 210 GLN E N 1
ATOM 9275 C CA . GLN E 1 213 ? 25.757 40.426 104.219 1.00 14.90 210 GLN E CA 1
ATOM 9276 C C . GLN E 1 213 ? 26.162 40.735 102.793 1.00 15.37 210 GLN E C 1
ATOM 9277 O O . GLN E 1 213 ? 25.551 40.244 101.837 1.00 14.84 210 GLN E O 1
ATOM 9283 N N . TYR E 1 214 ? 27.182 41.573 102.663 1.00 15.46 211 TYR E N 1
ATOM 9284 C CA . TYR E 1 214 ? 27.813 41.842 101.368 1.00 16.26 211 TYR E CA 1
ATOM 9285 C C . TYR E 1 214 ? 28.990 40.884 101.257 1.00 16.53 211 TYR E C 1
ATOM 9286 O O . TYR E 1 214 ? 29.851 40.831 102.157 1.00 16.61 211 TYR E O 1
ATOM 9295 N N . GLY E 1 215 ? 29.013 40.109 100.167 1.00 16.05 212 GLY E N 1
ATOM 9296 C CA . GLY E 1 215 ? 30.037 39.096 99.885 1.00 17.01 212 GLY E CA 1
ATOM 9297 C C . GLY E 1 215 ? 31.112 39.499 98.906 1.00 18.63 212 GLY E C 1
ATOM 9298 O O . GLY E 1 215 ? 32.037 38.710 98.622 1.00 20.30 212 GLY E O 1
ATOM 9299 N N . GLY E 1 216 ? 31.045 40.727 98.406 1.00 19.13 213 GLY E N 1
ATOM 9300 C CA . GLY E 1 216 ? 32.060 41.229 97.501 1.00 21.05 213 GLY E CA 1
ATOM 9301 C C . GLY E 1 216 ? 33.307 41.658 98.244 1.00 22.90 213 GLY E C 1
ATOM 9302 O O . GLY E 1 216 ? 33.340 41.641 99.485 1.00 20.57 213 GLY E O 1
ATOM 9303 N N A SER E 1 217 ? 34.302 42.093 97.482 0.60 24.09 214 SER E N 1
ATOM 9304 N N B SER E 1 217 ? 34.350 42.006 97.490 0.40 24.26 214 SER E N 1
ATOM 9305 C CA A SER E 1 217 ? 35.579 42.523 98.043 0.60 25.84 214 SER E CA 1
ATOM 9306 C CA B SER E 1 217 ? 35.654 42.390 98.063 0.40 25.94 214 SER E CA 1
ATOM 9307 C C A SER E 1 217 ? 35.464 43.649 99.048 0.60 26.38 214 SER E C 1
ATOM 9308 C C B SER E 1 217 ? 35.635 43.623 98.975 0.40 26.40 214 SER E C 1
ATOM 9309 O O A SER E 1 217 ? 34.889 44.709 98.742 0.60 25.59 214 SER E O 1
ATOM 9310 O O B SER E 1 217 ? 35.299 44.726 98.529 0.40 26.21 214 SER E O 1
ATOM 9315 N N . VAL E 1 218 ? 36.002 43.410 100.245 1.00 26.39 215 VAL E N 1
ATOM 9316 C CA . VAL E 1 218 ? 36.111 44.466 101.279 1.00 27.01 215 VAL E CA 1
ATOM 9317 C C . VAL E 1 218 ? 37.527 44.391 101.847 1.00 28.16 215 VAL E C 1
ATOM 9318 O O . VAL E 1 218 ? 38.089 43.310 101.978 1.00 28.33 215 VAL E O 1
ATOM 9322 N N . LYS E 1 219 ? 38.073 45.547 102.222 1.00 30.03 216 LYS E N 1
ATOM 9323 C CA . LYS E 1 219 ? 39.441 45.654 102.707 1.00 30.87 216 LYS E CA 1
ATOM 9324 C C . LYS E 1 219 ? 39.476 46.510 103.970 1.00 32.92 216 LYS E C 1
ATOM 9325 O O . LYS E 1 219 ? 38.481 47.166 104.316 1.00 32.11 216 LYS E O 1
ATOM 9331 N N . PRO E 1 220 ? 40.619 46.518 104.678 1.00 31.74 217 PRO E N 1
ATOM 9332 C CA . PRO E 1 220 ? 40.667 47.381 105.864 1.00 31.09 217 PRO E CA 1
ATOM 9333 C C . PRO E 1 220 ? 40.458 48.866 105.548 1.00 31.94 217 PRO E C 1
ATOM 9334 O O . PRO E 1 220 ? 39.943 49.589 106.390 1.00 34.48 217 PRO E O 1
ATOM 9338 N N . GLU E 1 221 ? 40.804 49.295 104.338 1.00 32.12 218 GLU E N 1
ATOM 9339 C CA . GLU E 1 221 ? 40.665 50.702 103.940 1.00 32.77 218 GLU E CA 1
ATOM 9340 C C . GLU E 1 221 ? 39.217 51.070 103.635 1.00 30.20 218 GLU E C 1
ATOM 9341 O O . GLU E 1 221 ? 38.911 52.248 103.435 1.00 31.92 218 GLU E O 1
ATOM 9347 N N . ASN E 1 222 ? 38.335 50.087 103.503 1.00 26.94 219 ASN E N 1
ATOM 9348 C CA . ASN E 1 222 ? 36.962 50.425 103.153 1.00 24.98 219 ASN E CA 1
ATOM 9349 C C . ASN E 1 222 ? 35.839 49.623 103.799 1.00 23.32 219 ASN E C 1
ATOM 9350 O O . ASN E 1 222 ? 34.698 49.892 103.519 1.00 21.86 219 ASN E O 1
ATOM 9355 N N . VAL E 1 223 ? 36.154 48.674 104.670 1.00 22.39 220 VAL E N 1
ATOM 9356 C CA . VAL E 1 223 ? 35.097 47.856 105.274 1.00 21.13 220 VAL E CA 1
ATOM 9357 C C . VAL E 1 223 ? 34.087 48.707 106.063 1.00 20.26 220 VAL E C 1
ATOM 9358 O O . VAL E 1 223 ? 32.872 48.483 105.993 1.00 19.27 220 VAL E O 1
ATOM 9362 N N . ALA E 1 224 ? 34.585 49.688 106.805 1.00 20.65 221 ALA E N 1
ATOM 9363 C CA . ALA E 1 224 ? 33.725 50.554 107.602 1.00 20.80 221 ALA E CA 1
ATOM 9364 C C . ALA E 1 224 ? 32.729 51.285 106.729 1.00 20.18 221 ALA E C 1
ATOM 9365 O O . ALA E 1 224 ? 31.566 51.396 107.077 1.00 19.79 221 ALA E O 1
ATOM 9367 N N . SER E 1 225 ? 33.207 51.778 105.596 1.00 20.03 222 SER E N 1
ATOM 9368 C CA . SER E 1 225 ? 32.365 52.475 104.625 1.00 19.36 222 SER E CA 1
ATOM 9369 C C . SER E 1 225 ? 31.248 51.582 104.019 1.00 18.97 222 SER E C 1
ATOM 9370 O O . SER E 1 225 ? 30.118 52.041 103.862 1.00 18.87 222 SER E O 1
ATOM 9373 N N . TYR E 1 226 ? 31.558 50.322 103.718 1.00 19.09 223 TYR E N 1
ATOM 9374 C CA . TYR E 1 226 ? 30.548 49.386 103.199 1.00 19.00 223 TYR E CA 1
ATOM 9375 C C . TYR E 1 226 ? 29.578 49.027 104.317 1.00 18.83 223 TYR E C 1
ATOM 9376 O O . TYR E 1 226 ? 28.393 49.069 104.084 1.00 19.54 223 TYR E O 1
ATOM 9385 N N . MET E 1 227 ? 30.079 48.778 105.545 1.00 19.26 224 MET E N 1
ATOM 9386 C CA . MET E 1 227 ? 29.195 48.385 106.675 1.00 19.83 224 MET E CA 1
ATOM 9387 C C . MET E 1 227 ? 28.240 49.515 107.093 1.00 20.16 224 MET E C 1
ATOM 9388 O O . MET E 1 227 ? 27.141 49.259 107.568 1.00 19.14 224 MET E O 1
ATOM 9393 N N . ALA E 1 228 ? 28.652 50.774 106.908 1.00 20.23 225 ALA E N 1
ATOM 9394 C CA . ALA E 1 228 ? 27.808 51.916 107.250 1.00 20.70 225 ALA E CA 1
ATOM 9395 C C . ALA E 1 228 ? 26.608 52.139 106.289 1.00 20.26 225 ALA E C 1
ATOM 9396 O O . ALA E 1 228 ? 25.779 53.038 106.514 1.00 21.39 225 ALA E O 1
ATOM 9408 N N . PRO E 1 230 ? 23.047 51.628 104.871 1.00 21.74 227 PRO E N 1
ATOM 9409 C CA . PRO E 1 230 ? 21.852 51.253 105.677 1.00 21.76 227 PRO E CA 1
ATOM 9410 C C . PRO E 1 230 ? 21.313 49.815 105.539 1.00 20.77 227 PRO E C 1
ATOM 9411 O O . PRO E 1 230 ? 20.830 49.231 106.532 1.00 21.28 227 PRO E O 1
ATOM 9415 N N . ASP E 1 231 ? 21.436 49.221 104.365 1.00 19.75 228 ASP E N 1
ATOM 9416 C CA . ASP E 1 231 ? 20.956 47.850 104.183 1.00 19.42 228 ASP E CA 1
ATOM 9417 C C . ASP E 1 231 ? 22.032 46.759 104.196 1.00 18.58 228 ASP E C 1
ATOM 9418 O O . ASP E 1 231 ? 21.709 45.582 104.009 1.00 18.09 228 ASP E O 1
ATOM 9423 N N . VAL E 1 232 ? 23.274 47.146 104.524 1.00 18.29 229 VAL E N 1
ATOM 9424 C CA . VAL E 1 232 ? 24.405 46.206 104.680 1.00 17.75 229 VAL E CA 1
ATOM 9425 C C . VAL E 1 232 ? 24.619 45.890 106.150 1.00 17.97 229 VAL E C 1
ATOM 9426 O O . VAL E 1 232 ? 24.889 46.809 106.967 1.00 17.80 229 VAL E O 1
ATOM 9430 N N . ASP E 1 233 ? 24.543 44.614 106.499 1.00 17.60 230 ASP E N 1
ATOM 9431 C CA . ASP E 1 233 ? 24.642 44.217 107.933 1.00 18.03 230 ASP E CA 1
ATOM 9432 C C . ASP E 1 233 ? 25.849 43.341 108.230 1.00 18.08 230 ASP E C 1
ATOM 9433 O O . ASP E 1 233 ? 25.894 42.652 109.275 1.00 19.85 230 ASP E O 1
ATOM 9438 N N . GLY E 1 234 ? 26.804 43.313 107.321 1.00 17.45 231 GLY E N 1
ATOM 9439 C CA . GLY E 1 234 ? 27.946 42.479 107.480 1.00 17.17 231 GLY E CA 1
ATOM 9440 C C . GLY E 1 234 ? 28.648 42.153 106.193 1.00 16.58 231 GLY E C 1
ATOM 9441 O O . GLY E 1 234 ? 28.379 42.714 105.130 1.00 16.44 231 GLY E O 1
ATOM 9442 N N . ALA E 1 235 ? 29.560 41.202 106.312 1.00 16.49 232 ALA E N 1
ATOM 9443 C CA . ALA E 1 235 ? 30.316 40.726 105.195 1.00 16.01 232 ALA E CA 1
ATOM 9444 C C . ALA E 1 235 ? 30.578 39.239 105.309 1.00 15.89 232 ALA E C 1
ATOM 9445 O O . ALA E 1 235 ? 30.831 38.728 106.394 1.00 16.23 232 ALA E O 1
ATOM 9447 N N . LEU E 1 236 ? 30.410 38.550 104.187 1.00 15.40 233 LEU E N 1
ATOM 9448 C CA . LEU E 1 236 ? 30.878 37.173 104.019 1.00 15.55 233 LEU E CA 1
ATOM 9449 C C . LEU E 1 236 ? 32.229 37.335 103.287 1.00 15.80 233 LEU E C 1
ATOM 9450 O O . LEU E 1 236 ? 32.275 37.665 102.088 1.00 16.50 233 LEU E O 1
ATOM 9455 N N . VAL E 1 237 ? 33.315 37.115 104.016 1.00 16.02 234 VAL E N 1
ATOM 9456 C CA . VAL E 1 237 ? 34.693 37.366 103.546 1.00 16.41 234 VAL E CA 1
ATOM 9457 C C . VAL E 1 237 ? 35.412 36.093 103.127 1.00 16.24 234 VAL E C 1
ATOM 9458 O O . VAL E 1 237 ? 35.404 35.101 103.858 1.00 16.08 234 VAL E O 1
ATOM 9462 N N . GLY E 1 238 ? 36.058 36.120 101.958 1.00 16.61 235 GLY E N 1
ATOM 9463 C CA . GLY E 1 238 ? 36.771 34.953 101.477 1.00 16.82 235 GLY E CA 1
ATOM 9464 C C . GLY E 1 238 ? 38.242 34.971 101.819 1.00 17.46 235 GLY E C 1
ATOM 9465 O O . GLY E 1 238 ? 38.634 34.767 102.995 1.00 17.36 235 GLY E O 1
ATOM 9466 N N . GLY E 1 239 ? 39.059 35.270 100.806 1.00 18.07 236 GLY E N 1
ATOM 9467 C CA . GLY E 1 239 ? 40.516 35.244 100.984 1.00 18.94 236 GLY E CA 1
ATOM 9468 C C . GLY E 1 239 ? 41.101 35.939 102.217 1.00 19.42 236 GLY E C 1
ATOM 9469 O O . GLY E 1 239 ? 42.027 35.411 102.819 1.00 19.94 236 GLY E O 1
ATOM 9470 N N . ALA E 1 240 ? 40.593 37.119 102.582 1.00 19.77 237 ALA E N 1
ATOM 9471 C CA . ALA E 1 240 ? 41.118 37.833 103.788 1.00 20.95 237 ALA E CA 1
ATOM 9472 C C . ALA E 1 240 ? 40.886 37.118 105.132 1.00 20.72 237 ALA E C 1
ATOM 9473 O O . ALA E 1 240 ? 41.548 37.431 106.137 1.00 22.28 237 ALA E O 1
ATOM 9475 N N . SER E 1 241 ? 39.965 36.163 105.172 1.00 19.74 238 SER E N 1
ATOM 9476 C CA . SER E 1 241 ? 39.698 35.425 106.414 1.00 19.16 238 SER E CA 1
ATOM 9477 C C . SER E 1 241 ? 40.715 34.316 106.701 1.00 19.42 238 SER E C 1
ATOM 9478 O O . SER E 1 241 ? 40.662 33.701 107.769 1.00 20.22 238 SER E O 1
ATOM 9481 N N . LEU E 1 242 ? 41.639 34.052 105.775 1.00 19.54 239 LEU E N 1
ATOM 9482 C CA . LEU E 1 242 ? 42.633 32.986 105.962 1.00 19.88 239 LEU E CA 1
ATOM 9483 C C . LEU E 1 242 ? 43.784 33.340 106.924 1.00 21.34 239 LEU E C 1
ATOM 9484 O O . LEU E 1 242 ? 44.353 32.461 107.573 1.00 21.90 239 LEU E O 1
ATOM 9489 N N A GLU E 1 243 ? 44.131 34.621 107.000 0.60 22.44 240 GLU E N 1
ATOM 9490 N N B GLU E 1 243 ? 44.131 34.617 107.011 0.40 21.90 240 GLU E N 1
ATOM 9491 C CA A GLU E 1 243 ? 45.196 35.074 107.875 0.60 24.41 240 GLU E CA 1
ATOM 9492 C CA B GLU E 1 243 ? 45.194 35.037 107.901 0.40 23.22 240 GLU E CA 1
ATOM 9493 C C A GLU E 1 243 ? 44.579 35.748 109.110 0.60 24.43 240 GLU E C 1
ATOM 9494 C C B GLU E 1 243 ? 44.594 35.751 109.105 0.40 23.78 240 GLU E C 1
ATOM 9495 O O A GLU E 1 243 ? 43.668 36.567 108.999 0.60 23.84 240 GLU E O 1
ATOM 9496 O O B GLU E 1 243 ? 43.702 36.589 108.970 0.40 23.38 240 GLU E O 1
ATOM 9507 N N . ALA E 1 244 ? 45.096 35.412 110.284 1.00 24.87 241 ALA E N 1
ATOM 9508 C CA . ALA E 1 244 ? 44.567 35.961 111.527 1.00 25.87 241 ALA E CA 1
ATOM 9509 C C . ALA E 1 244 ? 44.558 37.508 111.546 1.00 27.29 241 ALA E C 1
ATOM 9510 O O . ALA E 1 244 ? 43.529 38.128 111.832 1.00 25.89 241 ALA E O 1
ATOM 9512 N N . GLU E 1 245 ? 45.665 38.125 111.155 1.00 24.92 242 GLU E N 1
ATOM 9513 C CA . GLU E 1 245 ? 45.731 39.598 111.161 1.00 27.18 242 GLU E CA 1
ATOM 9514 C C . GLU E 1 245 ? 44.793 40.278 110.142 1.00 26.20 242 GLU E C 1
ATOM 9515 O O . GLU E 1 245 ? 44.184 41.291 110.454 1.00 24.86 242 GLU E O 1
ATOM 9521 N N . SER E 1 246 ? 44.663 39.709 108.947 1.00 24.89 243 SER E N 1
ATOM 9522 C CA . SER E 1 246 ? 43.736 40.263 107.949 1.00 25.70 243 SER E CA 1
ATOM 9523 C C . SER E 1 246 ? 42.280 40.099 108.398 1.00 23.49 243 SER E C 1
ATOM 9524 O O . SER E 1 246 ? 41.426 40.939 108.095 1.00 23.98 243 SER E O 1
ATOM 9527 N N . PHE E 1 247 ? 41.996 39.013 109.117 1.00 22.05 244 PHE E N 1
ATOM 9528 C CA . PHE E 1 247 ? 40.638 38.769 109.588 1.00 21.40 244 PHE E CA 1
ATOM 9529 C C . PHE E 1 247 ? 40.313 39.796 110.654 1.00 21.96 244 PHE E C 1
ATOM 9530 O O . PHE E 1 247 ? 39.308 40.475 110.572 1.00 21.98 244 PHE E O 1
ATOM 9538 N N . LEU E 1 248 ? 41.200 39.928 111.627 1.00 22.61 245 LEU E N 1
ATOM 9539 C CA . LEU E 1 248 ? 41.010 40.881 112.723 1.00 24.74 245 LEU E CA 1
ATOM 9540 C C . LEU E 1 248 ? 40.867 42.304 112.218 1.00 26.10 245 LEU E C 1
ATOM 9541 O O . LEU E 1 248 ? 40.062 43.065 112.759 1.00 27.75 245 LEU E O 1
ATOM 9546 N N . ALA E 1 249 ? 41.639 42.653 111.194 1.00 27.36 246 ALA E N 1
ATOM 9547 C CA . ALA E 1 249 ? 41.601 44.013 110.607 1.00 29.35 246 ALA E CA 1
ATOM 9548 C C . ALA E 1 249 ? 40.237 44.421 110.071 1.00 29.62 246 ALA E C 1
ATOM 9549 O O . ALA E 1 249 ? 39.959 45.619 109.937 1.00 31.83 246 ALA E O 1
ATOM 9551 N N . LEU E 1 250 ? 39.394 43.432 109.762 1.00 28.74 247 LEU E N 1
ATOM 9552 C CA . LEU E 1 250 ? 38.030 43.667 109.253 1.00 28.53 247 LEU E CA 1
ATOM 9553 C C . LEU E 1 250 ? 36.961 43.896 110.344 1.00 28.52 247 LEU E C 1
ATOM 9554 O O . LEU E 1 250 ? 35.794 44.151 110.034 1.00 29.46 247 LEU E O 1
ATOM 9559 N N . LEU E 1 251 ? 37.363 43.830 111.616 1.00 27.92 248 LEU E N 1
ATOM 9560 C CA . LEU E 1 251 ? 36.452 44.057 112.728 1.00 29.88 248 LEU E CA 1
ATOM 9561 C C . LEU E 1 251 ? 36.677 45.430 113.382 1.00 35.02 248 LEU E C 1
ATOM 9562 O O . LEU E 1 251 ? 36.039 45.753 114.395 1.00 38.42 248 LEU E O 1
ATOM 9567 N N . ASP E 1 252 ? 37.555 46.244 112.793 1.00 37.78 249 ASP E N 1
ATOM 9568 C CA . ASP E 1 252 ? 37.900 47.577 113.348 1.00 40.93 249 ASP E CA 1
ATOM 9569 C C . ASP E 1 252 ? 36.795 48.624 113.224 1.00 40.10 249 ASP E C 1
ATOM 9570 O O . ASP E 1 252 ? 36.844 49.649 113.904 1.00 41.01 249 ASP E O 1
ATOM 9575 N N . PHE E 1 253 ? 35.804 48.368 112.362 1.00 36.65 250 PHE E N 1
ATOM 9576 C CA . PHE E 1 253 ? 34.698 49.337 112.146 1.00 36.29 250 PHE E CA 1
ATOM 9577 C C . PHE E 1 253 ? 33.735 49.595 113.332 1.00 37.49 250 PHE E C 1
ATOM 9578 O O . PHE E 1 253 ? 33.024 50.604 113.327 1.00 39.13 250 PHE E O 1
ATOM 9586 N N . VAL E 1 254 ? 33.698 48.714 114.331 1.00 38.24 251 VAL E N 1
ATOM 9587 C CA . VAL E 1 254 ? 32.789 48.913 115.483 1.00 41.04 251 VAL E CA 1
ATOM 9588 C C . VAL E 1 254 ? 33.505 49.530 116.683 1.00 43.66 251 VAL E C 1
ATOM 9589 O O . VAL E 1 254 ? 32.853 49.991 117.618 1.00 46.19 251 VAL E O 1
ATOM 9593 N N . SER F 2 5 ? 49.143 -13.810 97.386 1.00 43.40 2 SER F N 1
ATOM 9594 C CA . SER F 2 5 ? 47.679 -13.931 97.651 1.00 41.80 2 SER F CA 1
ATOM 9595 C C . SER F 2 5 ? 47.100 -12.580 98.048 1.00 39.07 2 SER F C 1
ATOM 9596 O O . SER F 2 5 ? 47.779 -11.782 98.696 1.00 39.10 2 SER F O 1
ATOM 9599 N N . ARG F 2 6 ? 45.853 -12.319 97.636 1.00 36.66 3 ARG F N 1
ATOM 9600 C CA . ARG F 2 6 ? 45.189 -11.046 97.927 1.00 33.80 3 ARG F CA 1
ATOM 9601 C C . ARG F 2 6 ? 44.626 -11.008 99.338 1.00 32.89 3 ARG F C 1
ATOM 9602 O O . ARG F 2 6 ? 43.803 -11.861 99.729 1.00 33.17 3 ARG F O 1
ATOM 9610 N N . LYS F 2 7 ? 45.060 -9.999 100.088 1.00 31.44 4 LYS F N 1
ATOM 9611 C CA . LYS F 2 7 ? 44.663 -9.833 101.475 1.00 30.86 4 LYS F CA 1
ATOM 9612 C C . LYS F 2 7 ? 43.216 -9.363 101.519 1.00 28.88 4 LYS F C 1
ATOM 9613 O O . LYS F 2 7 ? 42.906 -8.287 101.006 1.00 26.86 4 LYS F O 1
ATOM 9619 N N . PRO F 2 8 ? 42.320 -10.158 102.126 1.00 27.83 5 PRO F N 1
ATOM 9620 C CA . PRO F 2 8 ? 40.934 -9.711 102.169 1.00 27.11 5 PRO F CA 1
ATOM 9621 C C . PRO F 2 8 ? 40.767 -8.391 102.918 1.00 25.21 5 PRO F C 1
ATOM 9622 O O . PRO F 2 8 ? 41.466 -8.152 103.891 1.00 24.86 5 PRO F O 1
ATOM 9626 N N . PHE F 2 9 ? 39.816 -7.564 102.482 1.00 24.10 6 PHE F N 1
ATOM 9627 C CA . PHE F 2 9 ? 39.618 -6.243 103.061 1.00 22.85 6 PHE F CA 1
ATOM 9628 C C . PHE F 2 9 ? 38.135 -5.951 103.315 1.00 21.90 6 PHE F C 1
ATOM 9629 O O . PHE F 2 9 ? 37.330 -5.836 102.371 1.00 21.65 6 PHE F O 1
ATOM 9637 N N . ILE F 2 10 ? 37.792 -5.826 104.595 1.00 21.61 7 ILE F N 1
ATOM 9638 C CA . ILE F 2 10 ? 36.435 -5.471 105.046 1.00 21.24 7 ILE F CA 1
ATOM 9639 C C . ILE F 2 10 ? 36.432 -4.003 105.447 1.00 20.37 7 ILE F C 1
ATOM 9640 O O . ILE F 2 10 ? 37.056 -3.622 106.435 1.00 20.59 7 ILE F O 1
ATOM 9645 N N . ALA F 2 11 ? 35.759 -3.176 104.649 1.00 20.21 8 ALA F N 1
ATOM 9646 C CA . ALA F 2 11 ? 35.655 -1.756 104.924 1.00 19.33 8 ALA F CA 1
ATOM 9647 C C . ALA F 2 11 ? 34.222 -1.429 105.264 1.00 18.96 8 ALA F C 1
ATOM 9648 O O . ALA F 2 11 ? 33.323 -1.657 104.451 1.00 19.25 8 ALA F O 1
ATOM 9650 N N . GLY F 2 12 ? 34.003 -0.900 106.459 1.00 18.51 9 GLY F N 1
ATOM 9651 C CA . GLY F 2 12 ? 32.660 -0.539 106.908 1.00 18.25 9 GLY F CA 1
ATOM 9652 C C . GLY F 2 12 ? 32.298 0.873 106.520 1.00 17.64 9 GLY F C 1
ATOM 9653 O O . GLY F 2 12 ? 32.838 1.814 107.089 1.00 18.15 9 GLY F O 1
ATOM 9654 N N . ASN F 2 13 ? 31.387 1.021 105.569 1.00 17.51 10 ASN F N 1
ATOM 9655 C CA . ASN F 2 13 ? 30.937 2.359 105.135 1.00 16.73 10 ASN F CA 1
ATOM 9656 C C . ASN F 2 13 ? 29.776 2.801 106.017 1.00 16.49 10 ASN F C 1
ATOM 9657 O O . ASN F 2 13 ? 28.654 2.332 105.855 1.00 17.18 10 ASN F O 1
ATOM 9662 N N . TRP F 2 14 ? 30.056 3.678 106.980 1.00 15.79 11 TRP F N 1
ATOM 9663 C CA . TRP F 2 14 ? 29.006 4.201 107.877 1.00 16.25 11 TRP F CA 1
ATOM 9664 C C . TRP F 2 14 ? 27.996 5.107 107.187 1.00 16.22 11 TRP F C 1
ATOM 9665 O O . TRP F 2 14 ? 26.904 5.368 107.730 1.00 16.81 11 TRP F O 1
ATOM 9676 N N . LYS F 2 15 ? 28.350 5.590 106.004 1.00 15.76 12 LYS F N 1
ATOM 9677 C CA . LYS F 2 15 ? 27.549 6.560 105.298 1.00 15.89 12 LYS F CA 1
ATOM 9678 C C . LYS F 2 15 ? 27.306 7.763 106.221 1.00 15.75 12 LYS F C 1
ATOM 9679 O O . LYS F 2 15 ? 28.215 8.109 107.019 1.00 15.54 12 LYS F O 1
ATOM 9685 N N . MET F 2 16 ? 26.160 8.434 106.114 1.00 15.66 13 MET F N 1
ATOM 9686 C CA . MET F 2 16 ? 25.965 9.660 106.931 1.00 15.51 13 MET F CA 1
ATOM 9687 C C . MET F 2 16 ? 25.326 9.282 108.281 1.00 15.89 13 MET F C 1
ATOM 9688 O O . MET F 2 16 ? 24.144 9.534 108.536 1.00 16.49 13 MET F O 1
ATOM 9693 N N . ASN F 2 17 ? 26.125 8.632 109.127 1.00 16.05 14 ASN F N 1
ATOM 9694 C CA . ASN F 2 17 ? 25.688 8.190 110.450 1.00 16.86 14 ASN F CA 1
ATOM 9695 C C . ASN F 2 17 ? 26.840 8.383 111.425 1.00 17.03 14 ASN F C 1
ATOM 9696 O O . ASN F 2 17 ? 28.020 8.175 111.075 1.00 16.56 14 ASN F O 1
ATOM 9701 N N . LYS F 2 18 ? 26.472 8.779 112.640 1.00 18.07 15 LYS F N 1
ATOM 9702 C CA . LYS F 2 18 ? 27.373 8.915 113.785 1.00 18.31 15 LYS F CA 1
ATOM 9703 C C . LYS F 2 18 ? 27.993 10.267 114.012 1.00 18.20 15 LYS F C 1
ATOM 9704 O O . LYS F 2 18 ? 28.467 10.933 113.049 1.00 18.26 15 LYS F O 1
ATOM 9710 N N . ASN F 2 19 ? 27.907 10.701 115.269 1.00 18.41 16 ASN F N 1
ATOM 9711 C CA . ASN F 2 19 ? 28.563 11.915 115.722 1.00 18.37 16 ASN F CA 1
ATOM 9712 C C . ASN F 2 19 ? 29.943 11.491 116.273 1.00 18.37 16 ASN F C 1
ATOM 9713 O O . ASN F 2 19 ? 30.239 10.264 116.368 1.00 18.45 16 ASN F O 1
ATOM 9718 N N . PRO F 2 20 ? 30.788 12.461 116.653 1.00 18.70 17 PRO F N 1
ATOM 9719 C CA . PRO F 2 20 ? 32.136 12.071 117.100 1.00 19.21 17 PRO F CA 1
ATOM 9720 C C . PRO F 2 20 ? 32.189 11.167 118.353 1.00 20.78 17 PRO F C 1
ATOM 9721 O O . PRO F 2 20 ? 33.079 10.296 118.457 1.00 20.83 17 PRO F O 1
ATOM 9725 N N . GLU F 2 21 ? 31.268 11.371 119.286 1.00 22.29 18 GLU F N 1
ATOM 9726 C CA . GLU F 2 21 ? 31.250 10.549 120.472 1.00 24.43 18 GLU F CA 1
ATOM 9727 C C . GLU F 2 21 ? 30.826 9.143 120.165 1.00 23.85 18 GLU F C 1
ATOM 9728 O O . GLU F 2 21 ? 31.365 8.199 120.763 1.00 24.01 18 GLU F O 1
ATOM 9734 N N . GLU F 2 22 ? 29.865 8.985 119.253 1.00 22.84 19 GLU F N 1
ATOM 9735 C CA . GLU F 2 22 ? 29.432 7.651 118.826 1.00 22.54 19 GLU F CA 1
ATOM 9736 C C . GLU F 2 22 ? 30.541 6.944 118.061 1.00 21.71 19 GLU F C 1
ATOM 9737 O O . GLU F 2 22 ? 30.701 5.731 118.146 1.00 21.93 19 GLU F O 1
ATOM 9743 N N . ALA F 2 23 ? 31.272 7.719 117.278 1.00 20.19 20 ALA F N 1
ATOM 9744 C CA . ALA F 2 23 ? 32.386 7.194 116.505 1.00 19.96 20 ALA F CA 1
ATOM 9745 C C . ALA F 2 23 ? 33.480 6.721 117.438 1.00 21.00 20 ALA F C 1
ATOM 9746 O O . ALA F 2 23 ? 33.999 5.602 117.278 1.00 21.92 20 ALA F O 1
ATOM 9748 N N . LYS F 2 24 ? 33.787 7.548 118.439 1.00 21.58 21 LYS F N 1
ATOM 9749 C CA . LYS F 2 24 ? 34.795 7.255 119.451 1.00 22.93 21 LYS F CA 1
ATOM 9750 C C . LYS F 2 24 ? 34.477 5.937 120.157 1.00 23.51 21 LYS F C 1
ATOM 9751 O O . LYS F 2 24 ? 35.340 5.067 120.249 1.00 23.79 21 LYS F O 1
ATOM 9757 N N . ALA F 2 25 ? 33.228 5.792 120.590 1.00 23.59 22 ALA F N 1
ATOM 9758 C CA . ALA F 2 25 ? 32.785 4.592 121.296 1.00 24.58 22 ALA F CA 1
ATOM 9759 C C . ALA F 2 25 ? 32.939 3.323 120.473 1.00 24.66 22 ALA F C 1
ATOM 9760 O O . ALA F 2 25 ? 33.298 2.262 121.011 1.00 25.51 22 ALA F O 1
ATOM 9762 N N . PHE F 2 26 ? 32.613 3.425 119.192 1.00 23.34 23 PHE F N 1
ATOM 9763 C CA . PHE F 2 26 ? 32.693 2.296 118.290 1.00 23.33 23 PHE F CA 1
ATOM 9764 C C . PHE F 2 26 ? 34.142 1.862 118.152 1.00 23.77 23 PHE F C 1
ATOM 9765 O O . PHE F 2 26 ? 34.454 0.676 118.263 1.00 24.30 23 PHE F O 1
ATOM 9773 N N . VAL F 2 27 ? 35.029 2.834 117.907 1.00 22.98 24 VAL F N 1
ATOM 9774 C CA . VAL F 2 27 ? 36.434 2.530 117.719 1.00 23.68 24 VAL F CA 1
ATOM 9775 C C . VAL F 2 27 ? 37.021 1.898 118.987 1.00 26.27 24 VAL F C 1
ATOM 9776 O O . VAL F 2 27 ? 37.816 0.966 118.901 1.00 27.08 24 VAL F O 1
ATOM 9780 N N . GLU F 2 28 ? 36.608 2.385 120.150 1.00 27.97 25 GLU F N 1
ATOM 9781 C CA . GLU F 2 28 ? 37.076 1.814 121.418 1.00 31.04 25 GLU F CA 1
ATOM 9782 C C . GLU F 2 28 ? 36.575 0.394 121.606 1.00 31.73 25 GLU F C 1
ATOM 9783 O O . GLU F 2 28 ? 37.220 -0.405 122.274 1.00 33.59 25 GLU F O 1
ATOM 9789 N N . ALA F 2 29 ? 35.424 0.079 121.028 1.00 31.32 26 ALA F N 1
ATOM 9790 C CA . ALA F 2 29 ? 34.854 -1.261 121.138 1.00 32.76 26 ALA F CA 1
ATOM 9791 C C . ALA F 2 29 ? 35.487 -2.277 120.176 1.00 32.85 26 ALA F C 1
ATOM 9792 O O . ALA F 2 29 ? 35.458 -3.477 120.467 1.00 34.26 26 ALA F O 1
ATOM 9794 N N . VAL F 2 30 ? 36.076 -1.810 119.071 1.00 31.59 27 VAL F N 1
ATOM 9795 C CA . VAL F 2 30 ? 36.632 -2.704 118.041 1.00 31.44 27 VAL F CA 1
ATOM 9796 C C . VAL F 2 30 ? 38.148 -2.671 117.814 1.00 32.26 27 VAL F C 1
ATOM 9797 O O . VAL F 2 30 ? 38.719 -3.675 117.406 1.00 32.14 27 VAL F O 1
ATOM 9801 N N . ALA F 2 31 ? 38.793 -1.529 118.044 1.00 33.17 28 ALA F N 1
ATOM 9802 C CA . ALA F 2 31 ? 40.217 -1.374 117.709 1.00 34.69 28 ALA F CA 1
ATOM 9803 C C . ALA F 2 31 ? 41.136 -2.445 118.301 1.00 36.82 28 ALA F C 1
ATOM 9804 O O . ALA F 2 31 ? 41.928 -3.029 117.574 1.00 38.78 28 ALA F O 1
ATOM 9806 N N . SER F 2 32 ? 41.012 -2.710 119.599 1.00 39.20 29 SER F N 1
ATOM 9807 C CA . SER F 2 32 ? 41.868 -3.703 120.278 1.00 40.97 29 SER F CA 1
ATOM 9808 C C . SER F 2 32 ? 41.442 -5.173 120.092 1.00 41.02 29 SER F C 1
ATOM 9809 O O . SER F 2 32 ? 42.108 -6.071 120.616 1.00 42.26 29 SER F O 1
ATOM 9812 N N . LYS F 2 33 ? 40.358 -5.422 119.351 1.00 38.77 30 LYS F N 1
ATOM 9813 C CA . LYS F 2 33 ? 39.844 -6.784 119.151 1.00 39.16 30 LYS F CA 1
ATOM 9814 C C . LYS F 2 33 ? 39.867 -7.261 117.691 1.00 37.35 30 LYS F C 1
ATOM 9815 O O . LYS F 2 33 ? 39.296 -8.294 117.365 1.00 37.14 30 LYS F O 1
ATOM 9821 N N . LEU F 2 34 ? 40.511 -6.504 116.809 1.00 35.41 31 LEU F N 1
ATOM 9822 C CA . LEU F 2 34 ? 40.603 -6.883 115.400 1.00 34.15 31 LEU F CA 1
ATOM 9823 C C . LEU F 2 34 ? 41.502 -8.103 115.221 1.00 35.79 31 LEU F C 1
ATOM 9824 O O . LEU F 2 34 ? 42.400 -8.330 116.037 1.00 35.71 31 LEU F O 1
ATOM 9829 N N . PRO F 2 35 ? 41.247 -8.914 114.174 1.00 36.19 32 PRO F N 1
ATOM 9830 C CA . PRO F 2 35 ? 42.150 -10.025 113.909 1.00 37.81 32 PRO F CA 1
ATOM 9831 C C . PRO F 2 35 ? 43.515 -9.531 113.449 1.00 38.07 32 PRO F C 1
ATOM 9832 O O . PRO F 2 35 ? 43.678 -8.332 113.130 1.00 35.32 32 PRO F O 1
ATOM 9836 N N . SER F 2 36 ? 44.484 -10.442 113.420 1.00 39.87 33 SER F N 1
ATOM 9837 C CA . SER F 2 36 ? 45.835 -10.127 112.962 1.00 40.16 33 SER F CA 1
ATOM 9838 C C . SER F 2 36 ? 45.789 -9.562 111.533 1.00 38.32 33 SER F C 1
ATOM 9839 O O . SER F 2 36 ? 45.026 -10.050 110.694 1.00 36.08 33 SER F O 1
ATOM 9842 N N . SER F 2 37 ? 46.619 -8.555 111.263 1.00 37.55 34 SER F N 1
ATOM 9843 C CA . SER F 2 37 ? 46.691 -7.920 109.935 1.00 38.40 34 SER F CA 1
ATOM 9844 C C . SER F 2 37 ? 47.017 -8.916 108.824 1.00 39.17 34 SER F C 1
ATOM 9845 O O . SER F 2 37 ? 46.652 -8.696 107.673 1.00 38.44 34 SER F O 1
ATOM 9848 N N . ASP F 2 38 ? 47.695 -10.001 109.185 1.00 40.80 35 ASP F N 1
ATOM 9849 C CA . ASP F 2 38 ? 48.047 -11.070 108.255 1.00 42.71 35 ASP F CA 1
ATOM 9850 C C . ASP F 2 38 ? 46.832 -11.793 107.691 1.00 41.24 35 ASP F C 1
ATOM 9851 O O . ASP F 2 38 ? 46.903 -12.345 106.593 1.00 43.13 35 ASP F O 1
ATOM 9856 N N . LEU F 2 39 ? 45.742 -11.835 108.460 1.00 39.52 36 LEU F N 1
ATOM 9857 C CA . LEU F 2 39 ? 44.527 -12.568 108.060 1.00 38.23 36 LEU F CA 1
ATOM 9858 C C . LEU F 2 39 ? 43.535 -11.729 107.263 1.00 35.38 36 LEU F C 1
ATOM 9859 O O . LEU F 2 39 ? 43.029 -12.173 106.240 1.00 34.45 36 LEU F O 1
ATOM 9864 N N . VAL F 2 40 ? 43.260 -10.524 107.741 1.00 30.82 37 VAL F N 1
ATOM 9865 C CA . VAL F 2 40 ? 42.307 -9.647 107.080 1.00 28.89 37 VAL F CA 1
ATOM 9866 C C . VAL F 2 40 ? 42.573 -8.181 107.408 1.00 27.84 37 VAL F C 1
ATOM 9867 O O . VAL F 2 40 ? 43.013 -7.850 108.504 1.00 27.97 37 VAL F O 1
ATOM 9871 N N . GLU F 2 41 ? 42.317 -7.316 106.435 1.00 26.22 38 GLU F N 1
ATOM 9872 C CA . GLU F 2 41 ? 42.413 -5.881 106.619 1.00 25.39 38 GLU F CA 1
ATOM 9873 C C . GLU F 2 41 ? 41.005 -5.374 106.962 1.00 24.64 38 GLU F C 1
ATOM 9874 O O . GLU F 2 41 ? 40.018 -5.724 106.302 1.00 25.20 38 GLU F O 1
ATOM 9880 N N . ALA F 2 42 ? 40.923 -4.550 107.992 1.00 23.44 39 ALA F N 1
ATOM 9881 C CA . ALA F 2 42 ? 39.657 -4.043 108.485 1.00 22.48 39 ALA F CA 1
ATOM 9882 C C . ALA F 2 42 ? 39.713 -2.551 108.529 1.00 21.79 39 ALA F C 1
ATOM 9883 O O . ALA F 2 42 ? 40.709 -1.989 108.995 1.00 22.48 39 ALA F O 1
ATOM 9885 N N . GLY F 2 43 ? 38.648 -1.896 108.081 1.00 20.78 40 GLY F N 1
ATOM 9886 C CA . GLY F 2 43 ? 38.625 -0.435 108.073 1.00 20.00 40 GLY F CA 1
ATOM 9887 C C . GLY F 2 43 ? 37.241 0.155 108.185 1.00 19.85 40 GLY F C 1
ATOM 9888 O O . GLY F 2 43 ? 36.242 -0.554 108.036 1.00 18.62 40 GLY F O 1
ATOM 9889 N N . ILE F 2 44 ? 37.183 1.460 108.477 1.00 19.41 41 ILE F N 1
ATOM 9890 C CA . ILE F 2 44 ? 35.897 2.169 108.606 1.00 18.79 41 ILE F CA 1
ATOM 9891 C C . ILE F 2 44 ? 35.939 3.427 107.780 1.00 17.63 41 ILE F C 1
ATOM 9892 O O . ILE F 2 44 ? 36.924 4.160 107.864 1.00 18.37 41 ILE F O 1
ATOM 9897 N N . ALA F 2 45 ? 34.904 3.644 106.978 1.00 16.37 42 ALA F N 1
ATOM 9898 C CA . ALA F 2 45 ? 34.764 4.905 106.205 1.00 15.92 42 ALA F CA 1
ATOM 9899 C C . ALA F 2 45 ? 33.808 5.756 107.007 1.00 15.72 42 ALA F C 1
ATOM 9900 O O . ALA F 2 45 ? 32.603 5.462 107.093 1.00 14.90 42 ALA F O 1
ATOM 9902 N N . ALA F 2 46 ? 34.361 6.782 107.665 1.00 16.19 43 ALA F N 1
ATOM 9903 C CA . ALA F 2 46 ? 33.610 7.643 108.582 1.00 16.42 43 ALA F CA 1
ATOM 9904 C C . ALA F 2 46 ? 33.331 9.031 108.042 1.00 15.77 43 ALA F C 1
ATOM 9905 O O . ALA F 2 46 ? 34.096 9.538 107.195 1.00 16.08 43 ALA F O 1
ATOM 9907 N N . PRO F 2 47 ? 32.252 9.676 108.540 1.00 15.89 44 PRO F N 1
ATOM 9908 C CA . PRO F 2 47 ? 31.936 11.036 108.090 1.00 15.66 44 PRO F CA 1
ATOM 9909 C C . PRO F 2 47 ? 33.088 11.992 108.353 1.00 15.76 44 PRO F C 1
ATOM 9910 O O . PRO F 2 47 ? 33.820 11.826 109.333 1.00 16.74 44 PRO F O 1
ATOM 9914 N N . ALA F 2 48 ? 33.240 12.997 107.492 1.00 14.72 45 ALA F N 1
ATOM 9915 C CA . ALA F 2 48 ? 34.327 13.957 107.670 1.00 14.83 45 ALA F CA 1
ATOM 9916 C C . ALA F 2 48 ? 34.364 14.610 109.033 1.00 14.91 45 ALA F C 1
ATOM 9917 O O . ALA F 2 48 ? 35.471 14.833 109.556 1.00 15.33 45 ALA F O 1
ATOM 9919 N N . LEU F 2 49 ? 33.191 14.910 109.617 1.00 14.98 46 LEU F N 1
ATOM 9920 C CA . LEU F 2 49 ? 33.132 15.561 110.936 1.00 14.86 46 LEU F CA 1
ATOM 9921 C C . LEU F 2 49 ? 33.753 14.667 112.016 1.00 16.07 46 LEU F C 1
ATOM 9922 O O . LEU F 2 49 ? 34.245 15.175 113.031 1.00 16.83 46 LEU F O 1
ATOM 9927 N N . ASP F 2 50 ? 33.713 13.356 111.788 1.00 15.83 47 ASP F N 1
ATOM 9928 C CA . ASP F 2 50 ? 34.214 12.350 112.760 1.00 16.08 47 ASP F CA 1
ATOM 9929 C C . ASP F 2 50 ? 35.657 11.854 112.570 1.00 16.58 47 ASP F C 1
ATOM 9930 O O . ASP F 2 50 ? 36.191 11.174 113.422 1.00 16.50 47 ASP F O 1
ATOM 9935 N N . LEU F 2 51 ? 36.291 12.182 111.457 1.00 16.58 48 LEU F N 1
ATOM 9936 C CA . LEU F 2 51 ? 37.609 11.592 111.145 1.00 17.28 48 LEU F CA 1
ATOM 9937 C C . LEU F 2 51 ? 38.766 11.842 112.102 1.00 17.80 48 LEU F C 1
ATOM 9938 O O . LEU F 2 51 ? 39.525 10.900 112.388 1.00 17.38 48 LEU F O 1
ATOM 9943 N N . THR F 2 52 ? 38.934 13.072 112.582 1.00 17.52 49 THR F N 1
ATOM 9944 C CA . THR F 2 52 ? 40.031 13.322 113.513 1.00 18.55 49 THR F CA 1
ATOM 9945 C C . THR F 2 52 ? 39.810 12.503 114.794 1.00 19.28 49 THR F C 1
ATOM 9946 O O . THR F 2 52 ? 40.766 12.017 115.405 1.00 21.16 49 THR F O 1
ATOM 9950 N N . THR F 2 53 ? 38.542 12.352 115.192 1.00 19.69 50 THR F N 1
ATOM 9951 C CA . THR F 2 53 ? 38.178 11.564 116.361 1.00 19.61 50 THR F CA 1
ATOM 9952 C C . THR F 2 53 ? 38.500 10.091 116.200 1.00 19.64 50 THR F C 1
ATOM 9953 O O . THR F 2 53 ? 39.096 9.490 117.088 1.00 19.69 50 THR F O 1
ATOM 9957 N N . VAL F 2 54 ? 38.110 9.523 115.063 1.00 19.39 51 VAL F N 1
ATOM 9958 C CA . VAL F 2 54 ? 38.388 8.133 114.723 1.00 19.88 51 VAL F CA 1
ATOM 9959 C C . VAL F 2 54 ? 39.910 7.860 114.634 1.00 19.91 51 VAL F C 1
ATOM 9960 O O . VAL F 2 54 ? 40.415 6.892 115.207 1.00 19.11 51 VAL F O 1
ATOM 9964 N N . LEU F 2 55 ? 40.637 8.727 113.935 1.00 19.92 52 LEU F N 1
ATOM 9965 C CA . LEU F 2 55 ? 42.084 8.555 113.810 1.00 20.91 52 LEU F CA 1
ATOM 9966 C C . LEU F 2 55 ? 42.786 8.516 115.175 1.00 22.30 52 LEU F C 1
ATOM 9967 O O . LEU F 2 55 ? 43.618 7.640 115.439 1.00 23.03 52 LEU F O 1
ATOM 9972 N N . ALA F 2 56 ? 42.415 9.457 116.034 1.00 21.94 53 ALA F N 1
ATOM 9973 C CA . ALA F 2 56 ? 42.974 9.584 117.354 1.00 22.64 53 ALA F CA 1
ATOM 9974 C C . ALA F 2 56 ? 42.734 8.334 118.193 1.00 24.18 53 ALA F C 1
ATOM 9975 O O . ALA F 2 56 ? 43.656 7.815 118.812 1.00 24.13 53 ALA F O 1
ATOM 9977 N N . VAL F 2 57 ? 41.494 7.851 118.178 1.00 24.06 54 VAL F N 1
ATOM 9978 C CA . VAL F 2 57 ? 41.133 6.677 118.979 1.00 25.37 54 VAL F CA 1
ATOM 9979 C C . VAL F 2 57 ? 41.746 5.403 118.385 1.00 25.30 54 VAL F C 1
ATOM 9980 O O . VAL F 2 57 ? 42.123 4.483 119.140 1.00 25.25 54 VAL F O 1
ATOM 9984 N N . ALA F 2 58 ? 41.876 5.343 117.058 1.00 23.73 55 ALA F N 1
ATOM 9985 C CA . ALA F 2 58 ? 42.442 4.162 116.409 1.00 25.51 55 ALA F CA 1
ATOM 9986 C C . ALA F 2 58 ? 43.964 4.109 116.443 1.00 27.05 55 ALA F C 1
ATOM 9987 O O . ALA F 2 58 ? 44.548 3.098 116.058 1.00 26.98 55 ALA F O 1
ATOM 9989 N N . LYS F 2 59 ? 44.611 5.186 116.890 1.00 29.10 56 LYS F N 1
ATOM 9990 C CA . LYS F 2 59 ? 46.070 5.258 116.836 1.00 30.51 56 LYS F CA 1
ATOM 9991 C C . LYS F 2 59 ? 46.732 4.113 117.624 1.00 31.53 56 LYS F C 1
ATOM 9992 O O . LYS F 2 59 ? 46.360 3.818 118.789 1.00 31.29 56 LYS F O 1
ATOM 9998 N N . GLY F 2 60 ? 47.653 3.423 116.947 1.00 31.04 57 GLY F N 1
ATOM 9999 C CA . GLY F 2 60 ? 48.360 2.275 117.509 1.00 33.43 57 GLY F CA 1
ATOM 10000 C C . GLY F 2 60 ? 47.738 0.934 117.146 1.00 33.26 57 GLY F C 1
ATOM 10001 O O . GLY F 2 60 ? 48.373 -0.113 117.347 1.00 36.57 57 GLY F O 1
ATOM 10002 N N . SER F 2 61 ? 46.503 0.957 116.644 1.00 32.19 58 SER F N 1
ATOM 10003 C CA . SER F 2 61 ? 45.773 -0.260 116.269 1.00 31.80 58 SER F CA 1
ATOM 10004 C C . SER F 2 61 ? 45.960 -0.549 114.792 1.00 30.81 58 SER F C 1
ATOM 10005 O O . SER F 2 61 ? 46.563 0.245 114.087 1.00 30.80 58 SER F O 1
ATOM 10008 N N . ASN F 2 62 ? 45.445 -1.695 114.331 1.00 31.26 59 ASN F N 1
ATOM 10009 C CA . ASN F 2 62 ? 45.463 -2.021 112.887 1.00 31.56 59 ASN F CA 1
ATOM 10010 C C . ASN F 2 62 ? 44.127 -1.628 112.186 1.00 29.41 59 ASN F C 1
ATOM 10011 O O . ASN F 2 62 ? 43.823 -2.102 111.095 1.00 29.20 59 ASN F O 1
ATOM 10016 N N . LEU F 2 63 ? 43.335 -0.759 112.813 1.00 28.13 60 LEU F N 1
ATOM 10017 C CA . LEU F 2 63 ? 42.114 -0.289 112.177 1.00 25.80 60 LEU F CA 1
ATOM 10018 C C . LEU F 2 63 ? 42.488 0.743 111.110 1.00 23.67 60 LEU F C 1
ATOM 10019 O O . LEU F 2 63 ? 43.158 1.756 111.416 1.00 23.91 60 LEU F O 1
ATOM 10024 N N . LYS F 2 64 ? 42.082 0.483 109.867 1.00 22.38 61 LYS F N 1
ATOM 10025 C CA . LYS F 2 64 ? 42.312 1.437 108.765 1.00 21.75 61 LYS F CA 1
ATOM 10026 C C . LYS F 2 64 ? 41.173 2.448 108.726 1.00 20.35 61 LYS F C 1
ATOM 10027 O O . LYS F 2 64 ? 40.015 2.118 108.969 1.00 20.49 61 LYS F O 1
ATOM 10033 N N . VAL F 2 65 ? 41.500 3.693 108.413 1.00 19.58 62 VAL F N 1
ATOM 10034 C CA . VAL F 2 65 ? 40.518 4.753 108.423 1.00 19.00 62 VAL F CA 1
ATOM 10035 C C . VAL F 2 65 ? 40.360 5.300 106.999 1.00 18.36 62 VAL F C 1
ATOM 10036 O O . VAL F 2 65 ? 41.346 5.543 106.292 1.00 18.91 62 VAL F O 1
ATOM 10040 N N . ALA F 2 66 ? 39.115 5.448 106.579 1.00 17.52 63 ALA F N 1
ATOM 10041 C CA . ALA F 2 66 ? 38.813 5.932 105.242 1.00 17.26 63 ALA F CA 1
ATOM 10042 C C . ALA F 2 66 ? 37.897 7.113 105.267 1.00 16.39 63 ALA F C 1
ATOM 10043 O O . ALA F 2 66 ? 37.053 7.248 106.155 1.00 16.81 63 ALA F O 1
ATOM 10045 N N . ALA F 2 67 ? 38.059 8.003 104.298 1.00 15.71 64 ALA F N 1
ATOM 10046 C CA . ALA F 2 67 ? 37.090 9.090 104.132 1.00 15.82 64 ALA F CA 1
ATOM 10047 C C . ALA F 2 67 ? 36.043 8.550 103.143 1.00 15.42 64 ALA F C 1
ATOM 10048 O O . ALA F 2 67 ? 36.332 7.592 102.403 1.00 16.88 64 ALA F O 1
ATOM 10050 N N . GLN F 2 68 ? 34.852 9.169 103.096 1.00 14.69 65 GLN F N 1
ATOM 10051 C CA . GLN F 2 68 ? 33.763 8.720 102.205 1.00 14.01 65 GLN F CA 1
ATOM 10052 C C . GLN F 2 68 ? 33.711 9.476 100.858 1.00 14.59 65 GLN F C 1
ATOM 10053 O O . GLN F 2 68 ? 32.865 9.148 100.004 1.00 15.20 65 GLN F O 1
ATOM 10059 N N . ASN F 2 69 ? 34.555 10.509 100.724 1.00 14.25 66 ASN F N 1
ATOM 10060 C CA . ASN F 2 69 ? 34.689 11.302 99.492 1.00 14.21 66 ASN F CA 1
ATOM 10061 C C . ASN F 2 69 ? 35.780 12.359 99.713 1.00 14.34 66 ASN F C 1
ATOM 10062 O O . ASN F 2 69 ? 36.180 12.602 100.846 1.00 14.93 66 ASN F O 1
ATOM 10067 N N . CYS F 2 70 ? 36.301 12.907 98.618 1.00 14.81 67 CYS F N 1
ATOM 10068 C CA . CYS F 2 70 ? 37.174 14.055 98.650 1.00 14.83 67 CYS F CA 1
ATOM 10069 C C . CYS F 2 70 ? 37.085 14.741 97.302 1.00 14.14 67 CYS F C 1
ATOM 10070 O O . CYS F 2 70 ? 36.554 14.192 96.354 1.00 15.15 67 CYS F O 1
ATOM 10073 N N . TYR F 2 71 ? 37.591 15.958 97.242 1.00 14.26 68 TYR F N 1
ATOM 10074 C CA . TYR F 2 71 ? 37.657 16.709 95.991 1.00 14.08 68 TYR F CA 1
ATOM 10075 C C . TYR F 2 71 ? 39.008 16.390 95.328 1.00 14.85 68 TYR F C 1
ATOM 10076 O O . TYR F 2 71 ? 39.839 15.669 95.890 1.00 14.90 68 TYR F O 1
ATOM 10085 N N . PHE F 2 72 ? 39.232 16.904 94.137 1.00 14.73 69 PHE F N 1
ATOM 10086 C CA . PHE F 2 72 ? 40.453 16.594 93.364 1.00 15.93 69 PHE F CA 1
ATOM 10087 C C . PHE F 2 72 ? 41.501 17.724 93.295 1.00 16.55 69 PHE F C 1
ATOM 10088 O O . PHE F 2 72 ? 42.383 17.690 92.450 1.00 17.49 69 PHE F O 1
ATOM 10096 N N A GLU F 2 73 ? 41.381 18.717 94.171 0.50 16.74 70 GLU F N 1
ATOM 10097 N N B GLU F 2 73 ? 41.356 18.724 94.171 0.50 17.15 70 GLU F N 1
ATOM 10098 C CA A GLU F 2 73 ? 42.384 19.765 94.298 0.50 16.88 70 GLU F CA 1
ATOM 10099 C CA B GLU F 2 73 ? 42.307 19.826 94.325 0.50 17.57 70 GLU F CA 1
ATOM 10100 C C A GLU F 2 73 ? 42.737 19.784 95.767 0.50 16.49 70 GLU F C 1
ATOM 10101 C C B GLU F 2 73 ? 42.737 19.765 95.776 0.50 16.86 70 GLU F C 1
ATOM 10102 O O A GLU F 2 73 ? 41.918 19.391 96.614 0.50 15.49 70 GLU F O 1
ATOM 10103 O O B GLU F 2 73 ? 41.955 19.318 96.629 0.50 15.72 70 GLU F O 1
ATOM 10114 N N . ASN F 2 74 ? 43.954 20.213 96.082 1.00 16.21 71 ASN F N 1
ATOM 10115 C CA . ASN F 2 74 ? 44.414 20.231 97.498 1.00 16.14 71 ASN F CA 1
ATOM 10116 C C . ASN F 2 74 ? 43.814 21.378 98.300 1.00 15.98 71 ASN F C 1
ATOM 10117 O O . ASN F 2 74 ? 43.508 21.242 99.483 1.00 14.73 71 ASN F O 1
ATOM 10122 N N . ALA F 2 75 ? 43.670 22.527 97.665 1.00 16.49 72 ALA F N 1
ATOM 10123 C CA . ALA F 2 75 ? 43.164 23.697 98.383 1.00 16.44 72 ALA F CA 1
ATOM 10124 C C . ALA F 2 75 ? 42.586 24.680 97.430 1.00 16.18 72 ALA F C 1
ATOM 10125 O O . ALA F 2 75 ? 42.954 24.681 96.289 1.00 17.00 72 ALA F O 1
ATOM 10127 N N . GLY F 2 76 ? 41.675 25.515 97.903 1.00 15.09 73 GLY F N 1
ATOM 10128 C CA . GLY F 2 76 ? 41.145 26.566 97.061 1.00 14.94 73 GLY F CA 1
ATOM 10129 C C . GLY F 2 76 ? 39.713 26.930 97.276 1.00 13.80 73 GLY F C 1
ATOM 10130 O O . GLY F 2 76 ? 39.116 26.585 98.289 1.00 13.68 73 GLY F O 1
ATOM 10131 N N . ALA F 2 77 ? 39.167 27.619 96.288 1.00 13.42 74 ALA F N 1
ATOM 10132 C CA . ALA F 2 77 ? 37.825 28.191 96.385 1.00 13.18 74 ALA F CA 1
ATOM 10133 C C . ALA F 2 77 ? 36.781 27.185 95.997 1.00 13.54 74 ALA F C 1
ATOM 10134 O O . ALA F 2 77 ? 36.143 27.299 94.944 1.00 14.04 74 ALA F O 1
ATOM 10136 N N . PHE F 2 78 ? 36.603 26.216 96.892 1.00 14.11 75 PHE F N 1
ATOM 10137 C CA . PHE F 2 78 ? 35.654 25.098 96.718 1.00 13.82 75 PHE F CA 1
ATOM 10138 C C . PHE F 2 78 ? 34.904 24.917 98.051 1.00 13.38 75 PHE F C 1
ATOM 10139 O O . PHE F 2 78 ? 35.068 23.925 98.787 1.00 12.19 75 PHE F O 1
ATOM 10147 N N . THR F 2 79 ? 34.076 25.914 98.353 1.00 13.04 76 THR F N 1
ATOM 10148 C CA . THR F 2 79 ? 33.285 25.966 99.588 1.00 13.06 76 THR F CA 1
ATOM 10149 C C . THR F 2 79 ? 32.564 24.657 99.791 1.00 12.99 76 THR F C 1
ATOM 10150 O O . THR F 2 79 ? 31.917 24.144 98.876 1.00 13.01 76 THR F O 1
ATOM 10154 N N . GLY F 2 80 ? 32.773 24.062 100.964 1.00 12.53 77 GLY F N 1
ATOM 10155 C CA . GLY F 2 80 ? 32.112 22.833 101.322 1.00 13.84 77 GLY F CA 1
ATOM 10156 C C . GLY F 2 80 ? 32.806 21.542 101.002 1.00 14.24 77 GLY F C 1
ATOM 10157 O O . GLY F 2 80 ? 32.332 20.483 101.428 1.00 15.26 77 GLY F O 1
ATOM 10158 N N . GLU F 2 81 ? 33.959 21.608 100.331 1.00 13.47 78 GLU F N 1
ATOM 10159 C CA . GLU F 2 81 ? 34.704 20.400 99.944 1.00 13.55 78 GLU F CA 1
ATOM 10160 C C . GLU F 2 81 ? 35.777 19.942 100.957 1.00 14.20 78 GLU F C 1
ATOM 10161 O O . GLU F 2 81 ? 36.343 20.751 101.717 1.00 14.73 78 GLU F O 1
ATOM 10167 N N . THR F 2 82 ? 36.014 18.630 100.939 1.00 14.45 79 THR F N 1
ATOM 10168 C CA . THR F 2 82 ? 36.997 17.951 101.754 1.00 15.14 79 THR F CA 1
ATOM 10169 C C . THR F 2 82 ? 38.261 17.746 100.909 1.00 14.51 79 THR F C 1
ATOM 10170 O O . THR F 2 82 ? 38.229 17.156 99.806 1.00 14.99 79 THR F O 1
ATOM 10174 N N . SER F 2 83 ? 39.358 18.268 101.430 1.00 14.36 80 SER F N 1
ATOM 10175 C CA . SER F 2 83 ? 40.662 18.207 100.779 1.00 14.13 80 SER F CA 1
ATOM 10176 C C . SER F 2 83 ? 41.402 16.875 100.959 1.00 14.52 80 SER F C 1
ATOM 10177 O O . SER F 2 83 ? 41.546 16.434 102.050 1.00 13.38 80 SER F O 1
ATOM 10180 N N . PRO F 2 84 ? 41.922 16.272 99.868 1.00 14.01 81 PRO F N 1
ATOM 10181 C CA . PRO F 2 84 ? 42.761 15.064 100.028 1.00 14.61 81 PRO F CA 1
ATOM 10182 C C . PRO F 2 84 ? 44.087 15.350 100.705 1.00 14.96 81 PRO F C 1
ATOM 10183 O O . PRO F 2 84 ? 44.664 14.462 101.346 1.00 15.38 81 PRO F O 1
ATOM 10187 N N . GLN F 2 85 ? 44.581 16.587 100.571 1.00 14.23 82 GLN F N 1
ATOM 10188 C CA . GLN F 2 85 ? 45.830 16.941 101.236 1.00 15.25 82 GLN F CA 1
ATOM 10189 C C . GLN F 2 85 ? 45.627 16.961 102.729 1.00 14.99 82 GLN F C 1
ATOM 10190 O O . GLN F 2 85 ? 46.420 16.364 103.486 1.00 15.67 82 GLN F O 1
ATOM 10196 N N . VAL F 2 86 ? 44.539 17.584 103.174 1.00 13.89 83 VAL F N 1
ATOM 10197 C CA . VAL F 2 86 ? 44.216 17.560 104.589 1.00 14.29 83 VAL F CA 1
ATOM 10198 C C . VAL F 2 86 ? 43.933 16.126 105.052 1.00 14.50 83 VAL F C 1
ATOM 10199 O O . VAL F 2 86 ? 44.385 15.746 106.109 1.00 14.88 83 VAL F O 1
ATOM 10203 N N . LEU F 2 87 ? 43.215 15.321 104.264 1.00 14.43 84 LEU F N 1
ATOM 10204 C CA . LEU F 2 87 ? 43.002 13.899 104.637 1.00 14.66 84 LEU F CA 1
ATOM 10205 C C . LEU F 2 87 ? 44.327 13.188 104.934 1.00 15.77 84 LEU F C 1
ATOM 10206 O O . LEU F 2 87 ? 44.448 12.457 105.933 1.00 16.44 84 LEU F O 1
ATOM 10211 N N . LYS F 2 88 ? 45.318 13.375 104.073 1.00 15.12 85 LYS F N 1
ATOM 10212 C CA . LYS F 2 88 ? 46.646 12.792 104.294 1.00 16.12 85 LYS F CA 1
ATOM 10213 C C . LYS F 2 88 ? 47.285 13.370 105.580 1.00 16.39 85 LYS F C 1
ATOM 10214 O O . LYS F 2 88 ? 47.742 12.621 106.458 1.00 17.81 85 LYS F O 1
ATOM 10220 N N . GLU F 2 89 ? 47.246 14.694 105.715 1.00 16.16 86 GLU F N 1
ATOM 10221 C CA . GLU F 2 89 ? 47.870 15.368 106.875 1.00 16.71 86 GLU F CA 1
ATOM 10222 C C . GLU F 2 89 ? 47.345 14.871 108.224 1.00 16.60 86 GLU F C 1
ATOM 10223 O O . GLU F 2 89 ? 48.096 14.774 109.188 1.00 18.01 86 GLU F O 1
ATOM 10229 N N . ILE F 2 90 ? 46.060 14.538 108.289 1.00 17.04 87 ILE F N 1
ATOM 10230 C CA . ILE F 2 90 ? 45.475 14.017 109.523 1.00 17.36 87 ILE F CA 1
ATOM 10231 C C . ILE F 2 90 ? 45.739 12.522 109.743 1.00 18.56 87 ILE F C 1
ATOM 10232 O O . ILE F 2 90 ? 45.553 12.027 110.854 1.00 20.45 87 ILE F O 1
ATOM 10237 N N . GLY F 2 91 ? 46.140 11.807 108.696 1.00 18.39 88 GLY F N 1
ATOM 10238 C CA . GLY F 2 91 ? 46.501 10.382 108.828 1.00 18.57 88 GLY F CA 1
ATOM 10239 C C . GLY F 2 91 ? 45.613 9.355 108.180 1.00 18.35 88 GLY F C 1
ATOM 10240 O O . GLY F 2 91 ? 45.747 8.158 108.471 1.00 17.60 88 GLY F O 1
ATOM 10241 N N . THR F 2 92 ? 44.699 9.800 107.343 1.00 17.60 89 THR F N 1
ATOM 10242 C CA . THR F 2 92 ? 43.759 8.921 106.618 1.00 18.01 89 THR F CA 1
ATOM 10243 C C . THR F 2 92 ? 44.448 7.894 105.694 1.00 18.69 89 THR F C 1
ATOM 10244 O O . THR F 2 92 ? 45.484 8.207 105.081 1.00 17.81 89 THR F O 1
ATOM 10248 N N . ASP F 2 93 ? 43.899 6.666 105.605 1.00 18.74 90 ASP F N 1
ATOM 10249 C CA . ASP F 2 93 ? 44.486 5.611 104.767 1.00 19.12 90 ASP F CA 1
ATOM 10250 C C . ASP F 2 93 ? 43.916 5.530 103.339 1.00 19.00 90 ASP F C 1
ATOM 10251 O O . ASP F 2 93 ? 44.680 5.451 102.363 1.00 18.11 90 ASP F O 1
ATOM 10256 N N . TYR F 2 94 ? 42.578 5.471 103.277 1.00 17.84 91 TYR F N 1
ATOM 10257 C CA . TYR F 2 94 ? 41.814 5.278 102.052 1.00 17.10 91 TYR F CA 1
ATOM 10258 C C . TYR F 2 94 ? 40.786 6.370 101.884 1.00 16.59 91 TYR F C 1
ATOM 10259 O O . TYR F 2 94 ? 40.377 7.033 102.871 1.00 16.13 91 TYR F O 1
ATOM 10268 N N . VAL F 2 95 ? 40.323 6.541 100.653 1.00 15.94 92 VAL F N 1
ATOM 10269 C CA . VAL F 2 95 ? 39.189 7.415 100.380 1.00 15.47 92 VAL F CA 1
ATOM 10270 C C . VAL F 2 95 ? 38.296 6.663 99.425 1.00 15.11 92 VAL F C 1
ATOM 10271 O O . VAL F 2 95 ? 38.759 6.197 98.381 1.00 15.88 92 VAL F O 1
ATOM 10275 N N . VAL F 2 96 ? 37.043 6.488 99.822 1.00 14.35 93 VAL F N 1
ATOM 10276 C CA . VAL F 2 96 ? 36.001 5.951 98.953 1.00 14.45 93 VAL F CA 1
ATOM 10277 C C . VAL F 2 96 ? 35.581 7.046 97.944 1.00 14.78 93 VAL F C 1
ATOM 10278 O O . VAL F 2 96 ? 35.278 8.193 98.317 1.00 14.32 93 VAL F O 1
ATOM 10282 N N . ILE F 2 97 ? 35.569 6.677 96.668 1.00 14.75 94 ILE F N 1
ATOM 10283 C CA . ILE F 2 97 ? 35.125 7.572 95.618 1.00 15.69 94 ILE F CA 1
ATOM 10284 C C . ILE F 2 97 ? 34.200 6.880 94.646 1.00 15.50 94 ILE F C 1
ATOM 10285 O O . ILE F 2 97 ? 34.311 5.680 94.422 1.00 15.43 94 ILE F O 1
ATOM 10290 N N . GLY F 2 98 ? 33.261 7.642 94.089 1.00 15.05 95 GLY F N 1
ATOM 10291 C CA . GLY F 2 98 ? 32.369 7.108 93.075 1.00 15.26 95 GLY F CA 1
ATOM 10292 C C . GLY F 2 98 ? 31.256 6.248 93.623 1.00 15.63 95 GLY F C 1
ATOM 10293 O O . GLY F 2 98 ? 30.652 5.486 92.881 1.00 16.02 95 GLY F O 1
ATOM 10294 N N . HIS F 2 99 ? 31.012 6.311 94.919 1.00 15.20 96 HIS F N 1
ATOM 10295 C CA . HIS F 2 99 ? 29.911 5.543 95.506 1.00 16.08 96 HIS F CA 1
ATOM 10296 C C . HIS F 2 99 ? 28.603 5.875 94.775 1.00 15.84 96 HIS F C 1
ATOM 10297 O O . HIS F 2 99 ? 28.357 7.027 94.416 1.00 14.82 96 HIS F O 1
ATOM 10304 N N . SER F 2 100 ? 27.786 4.856 94.526 1.00 16.10 97 SER F N 1
ATOM 10305 C CA . SER F 2 100 ? 26.508 4.990 93.826 1.00 16.90 97 SER F CA 1
ATOM 10306 C C . SER F 2 100 ? 25.667 6.186 94.282 1.00 15.98 97 SER F C 1
ATOM 10307 O O . SER F 2 100 ? 25.035 6.877 93.481 1.00 15.64 97 SER F O 1
ATOM 10310 N N . GLU F 2 101 ? 25.680 6.416 95.586 1.00 15.71 98 GLU F N 1
ATOM 10311 C CA . GLU F 2 101 ? 24.904 7.516 96.160 1.00 16.09 98 GLU F CA 1
ATOM 10312 C C . GLU F 2 101 ? 25.395 8.889 95.711 1.00 16.14 98 GLU F C 1
ATOM 10313 O O . GLU F 2 101 ? 24.581 9.820 95.532 1.00 15.86 98 GLU F O 1
ATOM 10319 N N . ARG F 2 102 ? 26.709 8.996 95.524 1.00 15.35 99 ARG F N 1
ATOM 10320 C CA . ARG F 2 102 ? 27.313 10.239 95.073 1.00 15.55 99 ARG F CA 1
ATOM 10321 C C . ARG F 2 102 ? 27.157 10.414 93.588 1.00 15.20 99 ARG F C 1
ATOM 10322 O O . ARG F 2 102 ? 26.942 11.542 93.128 1.00 15.32 99 ARG F O 1
ATOM 10330 N N . ARG F 2 103 ? 27.237 9.317 92.828 1.00 15.38 100 ARG F N 1
ATOM 10331 C CA . ARG F 2 103 ? 26.959 9.380 91.400 1.00 15.70 100 ARG F CA 1
ATOM 10332 C C . ARG F 2 103 ? 25.500 9.755 91.130 1.00 16.49 100 ARG F C 1
ATOM 10333 O O . ARG F 2 103 ? 25.184 10.356 90.091 1.00 17.54 100 ARG F O 1
ATOM 10341 N N . ASP F 2 104 ? 24.619 9.394 92.058 1.00 16.86 101 ASP F N 1
ATOM 10342 C CA . ASP F 2 104 ? 23.185 9.643 91.946 1.00 18.69 101 ASP F CA 1
ATOM 10343 C C . ASP F 2 104 ? 22.807 11.042 92.453 1.00 17.96 101 ASP F C 1
ATOM 10344 O O . ASP F 2 104 ? 22.546 11.948 91.652 1.00 19.56 101 ASP F O 1
ATOM 10349 N N . TYR F 2 105 ? 22.811 11.224 93.759 1.00 17.36 102 TYR F N 1
ATOM 10350 C CA . TYR F 2 105 ? 22.415 12.500 94.333 1.00 17.95 102 TYR F CA 1
ATOM 10351 C C . TYR F 2 105 ? 23.254 13.713 93.930 1.00 17.83 102 TYR F C 1
ATOM 10352 O O . TYR F 2 105 ? 22.713 14.813 93.775 1.00 17.95 102 TYR F O 1
ATOM 10361 N N . PHE F 2 106 ? 24.554 13.492 93.729 1.00 16.17 103 PHE F N 1
ATOM 10362 C CA . PHE F 2 106 ? 25.515 14.584 93.495 1.00 16.29 103 PHE F CA 1
ATOM 10363 C C . PHE F 2 106 ? 26.114 14.611 92.086 1.00 16.39 103 PHE F C 1
ATOM 10364 O O . PHE F 2 106 ? 27.052 15.360 91.816 1.00 15.47 103 PHE F O 1
ATOM 10372 N N . HIS F 2 107 ? 25.527 13.826 91.181 1.00 15.30 104 HIS F N 1
ATOM 10373 C CA . HIS F 2 107 ? 25.910 13.821 89.780 1.00 16.13 104 HIS F CA 1
ATOM 10374 C C . HIS F 2 107 ? 27.412 13.655 89.533 1.00 16.47 104 HIS F C 1
ATOM 10375 O O . HIS F 2 107 ? 27.963 14.218 88.607 1.00 16.72 104 HIS F O 1
ATOM 10382 N N . GLU F 2 108 ? 28.077 12.873 90.371 1.00 16.15 105 GLU F N 1
ATOM 10383 C CA . GLU F 2 108 ? 29.503 12.625 90.151 1.00 16.17 105 GLU F CA 1
ATOM 10384 C C . GLU F 2 108 ? 29.704 11.824 88.890 1.00 16.28 105 GLU F C 1
ATOM 10385 O O . GLU F 2 108 ? 28.941 10.906 88.590 1.00 16.28 105 GLU F O 1
ATOM 10391 N N . THR F 2 109 ? 30.718 12.191 88.110 1.00 16.37 106 THR F N 1
ATOM 10392 C CA . THR F 2 109 ? 30.946 11.547 86.837 1.00 17.18 106 THR F CA 1
ATOM 10393 C C . THR F 2 109 ? 32.221 10.727 86.823 1.00 17.48 106 THR F C 1
ATOM 10394 O O . THR F 2 109 ? 33.063 10.843 87.693 1.00 16.91 106 THR F O 1
ATOM 10398 N N . ASP F 2 110 ? 32.363 9.916 85.789 1.00 18.50 107 ASP F N 1
ATOM 10399 C CA . ASP F 2 110 ? 33.585 9.159 85.583 1.00 19.31 107 ASP F CA 1
ATOM 10400 C C . ASP F 2 110 ? 34.828 10.058 85.617 1.00 18.78 107 ASP F C 1
ATOM 10401 O O . ASP F 2 110 ? 35.832 9.692 86.218 1.00 18.83 107 ASP F O 1
ATOM 10406 N N . GLU F 2 111 ? 34.775 11.210 84.931 1.00 19.15 108 GLU F N 1
ATOM 10407 C CA . GLU F 2 111 ? 35.894 12.166 84.939 1.00 20.19 108 GLU F CA 1
ATOM 10408 C C . GLU F 2 111 ? 36.201 12.660 86.349 1.00 18.63 108 GLU F C 1
ATOM 10409 O O . GLU F 2 111 ? 37.359 12.803 86.709 1.00 18.83 108 GLU F O 1
ATOM 10415 N N . ASP F 2 112 ? 35.173 12.978 87.137 1.00 16.95 109 ASP F N 1
ATOM 10416 C CA . ASP F 2 112 ? 35.387 13.372 88.540 1.00 16.65 109 ASP F CA 1
ATOM 10417 C C . ASP F 2 112 ? 36.165 12.264 89.288 1.00 16.83 109 ASP F C 1
ATOM 10418 O O . ASP F 2 112 ? 37.089 12.548 90.068 1.00 16.71 109 ASP F O 1
ATOM 10423 N N . ILE F 2 113 ? 35.768 11.018 89.054 1.00 16.16 110 ILE F N 1
ATOM 10424 C CA . ILE F 2 113 ? 36.345 9.887 89.760 1.00 16.53 110 ILE F CA 1
ATOM 10425 C C . ILE F 2 113 ? 37.779 9.662 89.304 1.00 16.09 110 ILE F C 1
ATOM 10426 O O . ILE F 2 113 ? 38.652 9.409 90.143 1.00 16.23 110 ILE F O 1
ATOM 10431 N N . ASN F 2 114 ? 38.023 9.776 87.989 1.00 16.02 111 ASN F N 1
ATOM 10432 C CA . ASN F 2 114 ? 39.375 9.607 87.468 1.00 16.57 111 ASN F CA 1
ATOM 10433 C C . ASN F 2 114 ? 40.294 10.636 88.153 1.00 16.60 111 ASN F C 1
ATOM 10434 O O . ASN F 2 114 ? 41.386 10.289 88.593 1.00 15.97 111 ASN F O 1
ATOM 10439 N N . LYS F 2 115 ? 39.839 11.901 88.246 1.00 16.64 112 LYS F N 1
ATOM 10440 C CA . LYS F 2 115 ? 40.616 12.964 88.900 1.00 17.49 112 LYS F CA 1
ATOM 10441 C C . LYS F 2 115 ? 40.851 12.725 90.362 1.00 16.88 112 LYS F C 1
ATOM 10442 O O . LYS F 2 115 ? 41.954 12.979 90.871 1.00 17.11 112 LYS F O 1
ATOM 10448 N N . LYS F 2 116 ? 39.808 12.265 91.043 1.00 15.84 113 LYS F N 1
ATOM 10449 C CA . LYS F 2 116 ? 39.924 11.929 92.437 1.00 15.70 113 LYS F CA 1
ATOM 10450 C C . LYS F 2 116 ? 40.934 10.842 92.715 1.00 15.63 113 LYS F C 1
ATOM 10451 O O . LYS F 2 116 ? 41.699 10.974 93.626 1.00 15.42 113 LYS F O 1
ATOM 10457 N N . ALA F 2 117 ? 40.900 9.751 91.951 1.00 15.46 114 ALA F N 1
ATOM 10458 C CA . ALA F 2 117 ? 41.833 8.642 92.160 1.00 16.49 114 ALA F CA 1
ATOM 10459 C C . ALA F 2 117 ? 43.277 9.170 92.031 1.00 16.51 114 ALA F C 1
ATOM 10460 O O . ALA F 2 117 ? 44.118 8.853 92.853 1.00 17.10 114 ALA F O 1
ATOM 10462 N N . LYS F 2 118 ? 43.530 10.014 91.024 1.00 16.75 115 LYS F N 1
ATOM 10463 C CA . LYS F 2 118 ? 44.872 10.600 90.803 1.00 17.78 115 LYS F CA 1
ATOM 10464 C C . LYS F 2 118 ? 45.303 11.490 91.961 1.00 17.15 115 LYS F C 1
ATOM 10465 O O . LYS F 2 118 ? 46.458 11.426 92.401 1.00 18.33 115 LYS F O 1
ATOM 10471 N N . ALA F 2 119 ? 44.367 12.277 92.481 1.00 17.01 116 ALA F N 1
ATOM 10472 C CA . ALA F 2 119 ? 44.603 13.183 93.632 1.00 16.43 116 ALA F CA 1
ATOM 10473 C C . ALA F 2 119 ? 44.896 12.404 94.912 1.00 16.54 116 ALA F C 1
ATOM 10474 O O . ALA F 2 119 ? 45.697 12.826 95.759 1.00 16.17 116 ALA F O 1
ATOM 10476 N N . ILE F 2 120 ? 44.219 11.275 95.065 1.00 15.84 117 ILE F N 1
ATOM 10477 C CA . ILE F 2 120 ? 44.407 10.398 96.237 1.00 16.66 117 ILE F CA 1
ATOM 10478 C C . ILE F 2 120 ? 45.825 9.815 96.198 1.00 16.83 117 ILE F C 1
ATOM 10479 O O . ILE F 2 120 ? 46.510 9.848 97.183 1.00 17.12 117 ILE F O 1
ATOM 10484 N N . PHE F 2 121 ? 46.265 9.316 95.047 1.00 17.92 118 PHE F N 1
ATOM 10485 C CA . PHE F 2 121 ? 47.642 8.824 94.937 1.00 18.42 118 PHE F CA 1
ATOM 10486 C C . PHE F 2 121 ? 48.640 9.932 95.042 1.00 18.48 118 PHE F C 1
ATOM 10487 O O . PHE F 2 121 ? 49.708 9.727 95.629 1.00 18.79 118 PHE F O 1
ATOM 10495 N N . ALA F 2 122 ? 48.341 11.095 94.467 1.00 19.01 119 ALA F N 1
ATOM 10496 C CA . ALA F 2 122 ? 49.312 12.180 94.525 1.00 19.44 119 ALA F CA 1
ATOM 10497 C C . ALA F 2 122 ? 49.531 12.589 95.979 1.00 19.01 119 ALA F C 1
ATOM 10498 O O . ALA F 2 122 ? 50.634 13.021 96.333 1.00 20.20 119 ALA F O 1
ATOM 10500 N N . ASN F 2 123 ? 48.497 12.432 96.810 1.00 17.90 120 ASN F N 1
ATOM 10501 C CA . ASN F 2 123 ? 48.580 12.725 98.259 1.00 17.53 120 ASN F CA 1
ATOM 10502 C C . ASN F 2 123 ? 48.995 11.556 99.177 1.00 17.82 120 ASN F C 1
ATOM 10503 O O . ASN F 2 123 ? 48.868 11.641 100.390 1.00 18.22 120 ASN F O 1
ATOM 10508 N N . GLY F 2 124 ? 49.460 10.453 98.601 1.00 18.83 121 GLY F N 1
ATOM 10509 C CA . GLY F 2 124 ? 49.942 9.317 99.379 1.00 18.26 121 GLY F CA 1
ATOM 10510 C C . GLY F 2 124 ? 48.935 8.437 100.080 1.00 18.77 121 GLY F C 1
ATOM 10511 O O . GLY F 2 124 ? 49.286 7.793 101.053 1.00 18.90 121 GLY F O 1
ATOM 10512 N N . MET F 2 125 ? 47.704 8.408 99.588 1.00 18.15 122 MET F N 1
ATOM 10513 C CA . MET F 2 125 ? 46.642 7.557 100.156 1.00 17.88 122 MET F CA 1
ATOM 10514 C C . MET F 2 125 ? 46.203 6.584 99.083 1.00 18.12 122 MET F C 1
ATOM 10515 O O . MET F 2 125 ? 46.787 6.564 97.990 1.00 16.84 122 MET F O 1
ATOM 10520 N N . LEU F 2 126 ? 45.193 5.762 99.402 1.00 18.01 123 LEU F N 1
ATOM 10521 C CA . LEU F 2 126 ? 44.693 4.711 98.494 1.00 18.59 123 LEU F CA 1
ATOM 10522 C C . LEU F 2 126 ? 43.206 4.861 98.199 1.00 18.44 123 LEU F C 1
ATOM 10523 O O . LEU F 2 126 ? 42.445 5.156 99.090 1.00 17.20 123 LEU F O 1
ATOM 10528 N N . PRO F 2 127 ? 42.795 4.681 96.932 1.00 18.60 124 PRO F N 1
ATOM 10529 C CA . PRO F 2 127 ? 41.389 4.828 96.626 1.00 18.65 124 PRO F CA 1
ATOM 10530 C C . PRO F 2 127 ? 40.587 3.534 96.744 1.00 18.25 124 PRO F C 1
ATOM 10531 O O . PRO F 2 127 ? 41.117 2.443 96.509 1.00 19.82 124 PRO F O 1
ATOM 10535 N N . ILE F 2 128 ? 39.341 3.664 97.153 1.00 17.95 125 ILE F N 1
ATOM 10536 C CA . ILE F 2 128 ? 38.360 2.543 97.079 1.00 17.54 125 ILE F CA 1
ATOM 10537 C C . ILE F 2 128 ? 37.402 3.076 96.040 1.00 16.94 125 ILE F C 1
ATOM 10538 O O . ILE F 2 128 ? 36.559 3.922 96.355 1.00 16.08 125 ILE F O 1
ATOM 10543 N N . ILE F 2 129 ? 37.562 2.601 94.801 1.00 17.60 126 ILE F N 1
ATOM 10544 C CA . ILE F 2 129 ? 36.780 3.078 93.623 1.00 17.40 126 ILE F CA 1
ATOM 10545 C C . ILE F 2 129 ? 35.518 2.263 93.433 1.00 17.75 126 ILE F C 1
ATOM 10546 O O . ILE F 2 129 ? 35.591 1.055 93.192 1.00 18.02 126 ILE F O 1
ATOM 10551 N N . CYS F 2 130 ? 34.364 2.923 93.527 1.00 17.00 127 CYS F N 1
ATOM 10552 C CA . CYS F 2 130 ? 33.082 2.232 93.398 1.00 17.08 127 CYS F CA 1
ATOM 10553 C C . CYS F 2 130 ? 32.523 2.299 91.984 1.00 17.22 127 CYS F C 1
ATOM 10554 O O . CYS F 2 130 ? 32.684 3.296 91.255 1.00 17.30 127 CYS F O 1
ATOM 10557 N N . CYS F 2 131 ? 31.848 1.232 91.613 1.00 17.79 128 CYS F N 1
ATOM 10558 C CA . CYS F 2 131 ? 31.211 1.129 90.312 1.00 18.76 128 CYS F CA 1
ATOM 10559 C C . CYS F 2 131 ? 29.987 0.223 90.499 1.00 19.26 128 CYS F C 1
ATOM 10560 O O . CYS F 2 131 ? 29.809 -0.365 91.566 1.00 18.74 128 CYS F O 1
ATOM 10563 N N . GLY F 2 132 ? 29.147 0.112 89.483 1.00 19.97 129 GLY F N 1
ATOM 10564 C CA . GLY F 2 132 ? 27.929 -0.709 89.603 1.00 20.82 129 GLY F CA 1
ATOM 10565 C C . GLY F 2 132 ? 26.848 -0.243 88.659 1.00 21.12 129 GLY F C 1
ATOM 10566 O O . GLY F 2 132 ? 26.775 0.959 88.362 1.00 19.96 129 GLY F O 1
ATOM 10567 N N . GLU F 2 133 ? 25.974 -1.170 88.232 1.00 21.33 130 GLU F N 1
ATOM 10568 C CA . GLU F 2 133 ? 24.945 -0.829 87.257 1.00 21.60 130 GLU F CA 1
ATOM 10569 C C . GLU F 2 133 ? 23.546 -0.727 87.878 1.00 21.47 130 GLU F C 1
ATOM 10570 O O . GLU F 2 133 ? 23.240 -1.368 88.872 1.00 21.24 130 GLU F O 1
ATOM 10576 N N . SER F 2 134 ? 22.720 0.107 87.267 1.00 21.97 131 SER F N 1
ATOM 10577 C CA . SER F 2 134 ? 21.342 0.320 87.679 1.00 23.85 131 SER F CA 1
ATOM 10578 C C . SER F 2 134 ? 20.432 -0.823 87.209 1.00 24.83 131 SER F C 1
ATOM 10579 O O . SER F 2 134 ? 20.859 -1.737 86.495 1.00 23.52 131 SER F O 1
ATOM 10582 N N . LEU F 2 135 ? 19.161 -0.751 87.609 1.00 25.65 132 LEU F N 1
ATOM 10583 C CA . LEU F 2 135 ? 18.177 -1.771 87.247 1.00 26.98 132 LEU F CA 1
ATOM 10584 C C . LEU F 2 135 ? 17.974 -1.853 85.743 1.00 28.10 132 LEU F C 1
ATOM 10585 O O . LEU F 2 135 ? 18.000 -2.939 85.172 1.00 28.99 132 LEU F O 1
ATOM 10590 N N . GLU F 2 136 ? 17.753 -0.704 85.120 1.00 28.99 133 GLU F N 1
ATOM 10591 C CA . GLU F 2 136 ? 17.559 -0.625 83.674 1.00 32.38 133 GLU F CA 1
ATOM 10592 C C . GLU F 2 136 ? 18.686 -1.353 82.942 1.00 31.69 133 GLU F C 1
ATOM 10593 O O . GLU F 2 136 ? 18.440 -2.220 82.111 1.00 31.48 133 GLU F O 1
ATOM 10599 N N . THR F 2 137 ? 19.919 -1.005 83.283 1.00 30.60 134 THR F N 1
ATOM 10600 C CA . THR F 2 137 ? 21.106 -1.620 82.673 1.00 29.48 134 THR F CA 1
ATOM 10601 C C . THR F 2 137 ? 21.150 -3.138 82.940 1.00 29.41 134 THR F C 1
ATOM 10602 O O . THR F 2 137 ? 21.416 -3.928 82.029 1.00 30.72 134 THR F O 1
ATOM 10606 N N . TYR F 2 138 ? 20.872 -3.528 84.182 1.00 27.93 135 TYR F N 1
ATOM 10607 C CA . TYR F 2 138 ? 20.849 -4.941 84.595 1.00 28.44 135 TYR F CA 1
ATOM 10608 C C . TYR F 2 138 ? 19.832 -5.773 83.806 1.00 30.00 135 TYR F C 1
ATOM 10609 O O . TYR F 2 138 ? 20.175 -6.838 83.282 1.00 30.12 135 TYR F O 1
ATOM 10618 N N A GLU F 2 139 ? 18.591 -5.293 83.722 0.70 30.93 136 GLU F N 1
ATOM 10619 N N B GLU F 2 139 ? 18.591 -5.290 83.732 0.30 30.37 136 GLU F N 1
ATOM 10620 C CA A GLU F 2 139 ? 17.547 -6.018 82.994 0.70 32.73 136 GLU F CA 1
ATOM 10621 C CA B GLU F 2 139 ? 17.539 -5.976 82.979 0.30 31.76 136 GLU F CA 1
ATOM 10622 C C A GLU F 2 139 ? 17.828 -6.042 81.498 0.70 33.49 136 GLU F C 1
ATOM 10623 C C B GLU F 2 139 ? 17.893 -6.075 81.510 0.30 32.82 136 GLU F C 1
ATOM 10624 O O A GLU F 2 139 ? 17.394 -6.967 80.811 0.70 34.85 136 GLU F O 1
ATOM 10625 O O B GLU F 2 139 ? 17.575 -7.070 80.855 0.30 34.02 136 GLU F O 1
ATOM 10636 N N . ALA F 2 140 ? 18.556 -5.039 80.997 1.00 33.12 137 ALA F N 1
ATOM 10637 C CA . ALA F 2 140 ? 18.940 -4.983 79.573 1.00 32.90 137 ALA F CA 1
ATOM 10638 C C . ALA F 2 140 ? 20.031 -5.995 79.196 1.00 33.12 137 ALA F C 1
ATOM 10639 O O . ALA F 2 140 ? 20.192 -6.324 78.009 1.00 35.75 137 ALA F O 1
ATOM 10641 N N . GLY F 2 141 ? 20.727 -6.536 80.195 1.00 32.03 138 GLY F N 1
ATOM 10642 C CA . GLY F 2 141 ? 21.808 -7.490 79.977 1.00 32.01 138 GLY F CA 1
ATOM 10643 C C . GLY F 2 141 ? 23.123 -6.788 79.677 1.00 31.63 138 GLY F C 1
ATOM 10644 O O . GLY F 2 141 ? 24.040 -7.398 79.133 1.00 31.82 138 GLY F O 1
ATOM 10645 N N . LYS F 2 142 ? 23.245 -5.524 80.092 1.00 30.60 139 LYS F N 1
ATOM 10646 C CA . LYS F 2 142 ? 24.417 -4.720 79.775 1.00 29.95 139 LYS F CA 1
ATOM 10647 C C . LYS F 2 142 ? 25.308 -4.413 80.978 1.00 28.29 139 LYS F C 1
ATOM 10648 O O . LYS F 2 142 ? 26.188 -3.548 80.886 1.00 26.91 139 LYS F O 1
ATOM 10654 N N . ALA F 2 143 ? 25.121 -5.148 82.072 1.00 27.20 140 ALA F N 1
ATOM 10655 C CA . ALA F 2 143 ? 25.890 -4.920 83.293 1.00 26.18 140 ALA F CA 1
ATOM 10656 C C . ALA F 2 143 ? 27.412 -4.964 83.073 1.00 25.71 140 ALA F C 1
ATOM 10657 O O . ALA F 2 143 ? 28.105 -4.048 83.453 1.00 24.44 140 ALA F O 1
ATOM 10659 N N . ALA F 2 144 ? 27.902 -6.033 82.455 1.00 26.62 141 ALA F N 1
ATOM 10660 C CA . ALA F 2 144 ? 29.340 -6.190 82.176 1.00 26.69 141 ALA F CA 1
ATOM 10661 C C . ALA F 2 144 ? 29.911 -5.037 81.348 1.00 27.10 141 ALA F C 1
ATOM 10662 O O . ALA F 2 144 ? 31.014 -4.540 81.630 1.00 27.32 141 ALA F O 1
ATOM 10664 N N A GLU F 2 145 ? 29.162 -4.630 80.333 0.50 27.29 142 GLU F N 1
ATOM 10665 N N B GLU F 2 145 ? 29.170 -4.626 80.324 0.50 27.01 142 GLU F N 1
ATOM 10666 C CA A GLU F 2 145 ? 29.560 -3.546 79.452 0.50 27.63 142 GLU F CA 1
ATOM 10667 C CA B GLU F 2 145 ? 29.571 -3.518 79.460 0.50 27.14 142 GLU F CA 1
ATOM 10668 C C A GLU F 2 145 ? 29.611 -2.195 80.184 0.50 26.49 142 GLU F C 1
ATOM 10669 C C B GLU F 2 145 ? 29.638 -2.201 80.225 0.50 26.19 142 GLU F C 1
ATOM 10670 O O A GLU F 2 145 ? 30.591 -1.440 80.058 0.50 26.17 142 GLU F O 1
ATOM 10671 O O B GLU F 2 145 ? 30.642 -1.468 80.154 0.50 25.80 142 GLU F O 1
ATOM 10682 N N . PHE F 2 146 ? 28.577 -1.914 80.974 1.00 25.44 143 PHE F N 1
ATOM 10683 C CA . PHE F 2 146 ? 28.480 -0.666 81.725 1.00 23.81 143 PHE F CA 1
ATOM 10684 C C . PHE F 2 146 ? 29.541 -0.546 82.832 1.00 23.17 143 PHE F C 1
ATOM 10685 O O . PHE F 2 146 ? 30.212 0.477 82.939 1.00 20.50 143 PHE F O 1
ATOM 10693 N N . VAL F 2 147 ? 29.660 -1.589 83.649 1.00 23.03 144 VAL F N 1
ATOM 10694 C CA . VAL F 2 147 ? 30.644 -1.635 84.743 1.00 23.02 144 VAL F CA 1
ATOM 10695 C C . VAL F 2 147 ? 32.067 -1.592 84.157 1.00 23.21 144 VAL F C 1
ATOM 10696 O O . VAL F 2 147 ? 32.942 -0.841 84.622 1.00 22.89 144 VAL F O 1
ATOM 10700 N N . GLY F 2 148 ? 32.305 -2.384 83.116 1.00 23.90 145 GLY F N 1
ATOM 10701 C CA . GLY F 2 148 ? 33.600 -2.356 82.460 1.00 24.55 145 GLY F CA 1
ATOM 10702 C C . GLY F 2 148 ? 34.019 -0.951 82.027 1.00 23.99 145 GLY F C 1
ATOM 10703 O O . GLY F 2 148 ? 35.174 -0.530 82.242 1.00 24.60 145 GLY F O 1
ATOM 10704 N N . ALA F 2 149 ? 33.092 -0.207 81.438 1.00 23.95 146 ALA F N 1
ATOM 10705 C CA . ALA F 2 149 ? 33.415 1.130 80.950 1.00 24.03 146 ALA F CA 1
ATOM 10706 C C . ALA F 2 149 ? 33.722 2.063 82.141 1.00 22.83 146 ALA F C 1
ATOM 10707 O O . ALA F 2 149 ? 34.607 2.923 82.049 1.00 22.37 146 ALA F O 1
ATOM 10709 N N . GLN F 2 150 ? 33.020 1.863 83.263 1.00 21.76 147 GLN F N 1
ATOM 10710 C CA . GLN F 2 150 ? 33.266 2.665 84.448 1.00 21.51 147 GLN F CA 1
ATOM 10711 C C . GLN F 2 150 ? 34.659 2.399 84.995 1.00 22.04 147 GLN F C 1
ATOM 10712 O O . GLN F 2 150 ? 35.352 3.329 85.414 1.00 20.80 147 GLN F O 1
ATOM 10718 N N . VAL F 2 151 ? 35.042 1.120 85.042 1.00 21.69 148 VAL F N 1
ATOM 10719 C CA . VAL F 2 151 ? 36.346 0.738 85.568 1.00 21.76 148 VAL F CA 1
ATOM 10720 C C . VAL F 2 151 ? 37.455 1.300 84.663 1.00 22.23 148 VAL F C 1
ATOM 10721 O O . VAL F 2 151 ? 38.395 1.959 85.150 1.00 22.01 148 VAL F O 1
ATOM 10725 N N . SER F 2 152 ? 37.322 1.123 83.354 1.00 22.91 149 SER F N 1
ATOM 10726 C CA . SER F 2 152 ? 38.326 1.670 82.425 1.00 23.89 149 SER F CA 1
ATOM 10727 C C . SER F 2 152 ? 38.484 3.177 82.585 1.00 23.01 149 SER F C 1
ATOM 10728 O O . SER F 2 152 ? 39.604 3.691 82.710 1.00 23.83 149 SER F O 1
ATOM 10731 N N . ALA F 2 153 ? 37.367 3.892 82.645 1.00 21.79 150 ALA F N 1
ATOM 10732 C CA . ALA F 2 153 ? 37.434 5.351 82.764 1.00 21.27 150 ALA F CA 1
ATOM 10733 C C . ALA F 2 153 ? 38.025 5.803 84.085 1.00 20.15 150 ALA F C 1
ATOM 10734 O O . ALA F 2 153 ? 38.706 6.781 84.094 1.00 19.53 150 ALA F O 1
ATOM 10736 N N . ALA F 2 154 ? 37.754 5.112 85.204 1.00 19.12 151 ALA F N 1
ATOM 10737 C CA . ALA F 2 154 ? 38.302 5.539 86.479 1.00 18.49 151 ALA F CA 1
ATOM 10738 C C . ALA F 2 154 ? 39.810 5.350 86.588 1.00 19.31 151 ALA F C 1
ATOM 10739 O O . ALA F 2 154 ? 40.496 6.156 87.206 1.00 18.79 151 ALA F O 1
ATOM 10741 N N . LEU F 2 155 ? 40.315 4.274 85.992 1.00 20.14 152 LEU F N 1
ATOM 10742 C CA . LEU F 2 155 ? 41.713 3.925 86.091 1.00 21.41 152 LEU F CA 1
ATOM 10743 C C . LEU F 2 155 ? 42.598 4.509 85.003 1.00 22.40 152 LEU F C 1
ATOM 10744 O O . LEU F 2 155 ? 43.825 4.467 85.132 1.00 23.09 152 LEU F O 1
ATOM 10749 N N . ALA F 2 156 ? 42.002 5.039 83.937 1.00 23.06 153 ALA F N 1
ATOM 10750 C CA . ALA F 2 156 ? 42.792 5.537 82.821 1.00 23.77 153 ALA F CA 1
ATOM 10751 C C . ALA F 2 156 ? 43.847 6.531 83.281 1.00 23.56 153 ALA F C 1
ATOM 10752 O O . ALA F 2 156 ? 43.551 7.496 83.990 1.00 22.56 153 ALA F O 1
ATOM 10754 N N . GLY F 2 157 ? 45.090 6.272 82.867 1.00 24.06 154 GLY F N 1
ATOM 10755 C CA . GLY F 2 157 ? 46.217 7.143 83.191 1.00 24.19 154 GLY F CA 1
ATOM 10756 C C . GLY F 2 157 ? 46.985 6.826 84.464 1.00 23.32 154 GLY F C 1
ATOM 10757 O O . GLY F 2 157 ? 48.055 7.387 84.685 1.00 24.53 154 GLY F O 1
ATOM 10758 N N . LEU F 2 158 ? 46.444 5.968 85.324 1.00 22.80 155 LEU F N 1
ATOM 10759 C CA . LEU F 2 158 ? 47.168 5.519 86.505 1.00 22.42 155 LEU F CA 1
ATOM 10760 C C . LEU F 2 158 ? 48.348 4.606 86.114 1.00 23.18 155 LEU F C 1
ATOM 10761 O O . LEU F 2 158 ? 48.322 3.974 85.065 1.00 23.69 155 LEU F O 1
ATOM 10766 N N . THR F 2 159 ? 49.353 4.511 86.981 1.00 23.76 156 THR F N 1
ATOM 10767 C CA . THR F 2 159 ? 50.510 3.611 86.722 1.00 25.37 156 THR F CA 1
ATOM 10768 C C . THR F 2 159 ? 50.080 2.190 87.063 1.00 25.76 156 THR F C 1
ATOM 10769 O O . THR F 2 159 ? 49.109 1.973 87.791 1.00 24.17 156 THR F O 1
ATOM 10773 N N . ALA F 2 160 ? 50.816 1.218 86.552 1.00 26.61 157 ALA F N 1
ATOM 10774 C CA . ALA F 2 160 ? 50.509 -0.156 86.820 1.00 27.49 157 ALA F CA 1
ATOM 10775 C C . ALA F 2 160 ? 50.603 -0.424 88.320 1.00 27.52 157 ALA F C 1
ATOM 10776 O O . ALA F 2 160 ? 49.789 -1.168 88.862 1.00 26.99 157 ALA F O 1
ATOM 10778 N N . GLU F 2 161 ? 51.572 0.207 88.989 1.00 28.22 158 GLU F N 1
ATOM 10779 C CA . GLU F 2 161 ? 51.717 0.060 90.455 1.00 29.66 158 GLU F CA 1
ATOM 10780 C C . GLU F 2 161 ? 50.543 0.663 91.224 1.00 27.28 158 GLU F C 1
ATOM 10781 O O . GLU F 2 161 ? 50.172 0.153 92.287 1.00 26.29 158 GLU F O 1
ATOM 10787 N N . GLN F 2 162 ? 50.020 1.781 90.724 1.00 24.95 159 GLN F N 1
ATOM 10788 C CA . GLN F 2 162 ? 48.841 2.411 91.315 1.00 23.48 159 GLN F CA 1
ATOM 10789 C C . GLN F 2 162 ? 47.590 1.538 91.157 1.00 22.75 159 GLN F C 1
ATOM 10790 O O . GLN F 2 162 ? 46.840 1.358 92.123 1.00 23.90 159 GLN F O 1
ATOM 10796 N N . VAL F 2 163 ? 47.363 0.987 89.968 1.00 22.96 160 VAL F N 1
ATOM 10797 C CA . VAL F 2 163 ? 46.189 0.126 89.732 1.00 23.47 160 VAL F CA 1
ATOM 10798 C C . VAL F 2 163 ? 46.298 -1.108 90.648 1.00 23.58 160 VAL F C 1
ATOM 10799 O O . VAL F 2 163 ? 45.334 -1.505 91.324 1.00 23.51 160 VAL F O 1
ATOM 10803 N N . ALA F 2 164 ? 47.485 -1.699 90.699 1.00 24.51 161 ALA F N 1
ATOM 10804 C CA . ALA F 2 164 ? 47.674 -2.885 91.535 1.00 25.58 161 ALA F CA 1
ATOM 10805 C C . ALA F 2 164 ? 47.414 -2.608 93.032 1.00 25.34 161 ALA F C 1
ATOM 10806 O O . ALA F 2 164 ? 47.018 -3.503 93.755 1.00 27.34 161 ALA F O 1
ATOM 10808 N N . ALA F 2 165 ? 47.642 -1.371 93.473 1.00 25.05 162 ALA F N 1
ATOM 10809 C CA . ALA F 2 165 ? 47.390 -0.941 94.861 1.00 23.74 162 ALA F CA 1
ATOM 10810 C C . ALA F 2 165 ? 45.962 -0.404 95.152 1.00 22.69 162 ALA F C 1
ATOM 10811 O O . ALA F 2 165 ? 45.638 -0.124 96.299 1.00 23.41 162 ALA F O 1
ATOM 10813 N N A SER F 2 166 ? 45.153 -0.228 94.112 0.70 21.88 163 SER F N 1
ATOM 10814 N N B SER F 2 166 ? 45.143 -0.221 94.122 0.30 22.29 163 SER F N 1
ATOM 10815 C CA A SER F 2 166 ? 43.781 0.266 94.269 0.70 20.26 163 SER F CA 1
ATOM 10816 C CA B SER F 2 166 ? 43.790 0.300 94.320 0.30 21.12 163 SER F CA 1
ATOM 10817 C C A SER F 2 166 ? 42.851 -0.820 94.772 0.70 20.58 163 SER F C 1
ATOM 10818 C C B SER F 2 166 ? 42.813 -0.800 94.688 0.30 21.05 163 SER F C 1
ATOM 10819 O O A SER F 2 166 ? 43.143 -2.002 94.656 0.70 20.61 163 SER F O 1
ATOM 10820 O O B SER F 2 166 ? 43.041 -1.973 94.404 0.30 21.36 163 SER F O 1
ATOM 10825 N N . VAL F 2 167 ? 41.714 -0.390 95.312 1.00 19.98 164 VAL F N 1
ATOM 10826 C CA . VAL F 2 167 ? 40.633 -1.289 95.707 1.00 20.53 164 VAL F CA 1
ATOM 10827 C C . VAL F 2 167 ? 39.464 -0.849 94.857 1.00 20.30 164 VAL F C 1
ATOM 10828 O O . VAL F 2 167 ? 39.245 0.372 94.721 1.00 21.01 164 VAL F O 1
ATOM 10832 N N . ILE F 2 168 ? 38.772 -1.806 94.218 1.00 19.97 165 ILE F N 1
ATOM 10833 C CA . ILE F 2 168 ? 37.569 -1.502 93.439 1.00 20.25 165 ILE F CA 1
ATOM 10834 C C . ILE F 2 168 ? 36.372 -2.210 94.107 1.00 20.24 165 ILE F C 1
ATOM 10835 O O . ILE F 2 168 ? 36.426 -3.417 94.377 1.00 20.14 165 ILE F O 1
ATOM 10840 N N . ALA F 2 169 ? 35.295 -1.471 94.376 1.00 19.25 166 ALA F N 1
ATOM 10841 C CA . ALA F 2 169 ? 34.082 -2.027 95.009 1.00 19.67 166 ALA F CA 1
ATOM 10842 C C . ALA F 2 169 ? 32.911 -2.073 94.017 1.00 19.15 166 ALA F C 1
ATOM 10843 O O . ALA F 2 169 ? 32.533 -1.050 93.462 1.00 18.74 166 ALA F O 1
ATOM 10845 N N . TYR F 2 170 ? 32.392 -3.270 93.759 1.00 19.50 167 TYR F N 1
ATOM 10846 C CA . TYR F 2 170 ? 31.229 -3.468 92.886 1.00 18.99 167 TYR F CA 1
ATOM 10847 C C . TYR F 2 170 ? 29.936 -3.390 93.690 1.00 18.90 167 TYR F C 1
ATOM 10848 O O . TYR F 2 170 ? 29.749 -4.177 94.632 1.00 17.92 167 TYR F O 1
ATOM 10857 N N . GLU F 2 171 ? 29.044 -2.488 93.278 1.00 18.15 168 GLU F N 1
ATOM 10858 C CA . GLU F 2 171 ? 27.739 -2.284 93.911 1.00 18.55 168 GLU F CA 1
ATOM 10859 C C . GLU F 2 171 ? 26.632 -2.725 92.957 1.00 19.54 168 GLU F C 1
ATOM 10860 O O . GLU F 2 171 ? 26.491 -2.167 91.864 1.00 19.93 168 GLU F O 1
ATOM 10866 N N . PRO F 2 172 ? 25.830 -3.727 93.348 1.00 19.88 169 PRO F N 1
ATOM 10867 C CA . PRO F 2 172 ? 24.701 -4.056 92.500 1.00 20.62 169 PRO F CA 1
ATOM 10868 C C . PRO F 2 172 ? 23.587 -3.084 92.859 1.00 20.57 169 PRO F C 1
ATOM 10869 O O . PRO F 2 172 ? 22.765 -3.362 93.710 1.00 20.14 169 PRO F O 1
ATOM 10873 N N . ILE F 2 173 ? 23.592 -1.935 92.194 1.00 20.82 170 ILE F N 1
ATOM 10874 C CA . ILE F 2 173 ? 22.712 -0.841 92.539 1.00 21.21 170 ILE F CA 1
ATOM 10875 C C . ILE F 2 173 ? 21.236 -1.231 92.466 1.00 22.32 170 ILE F C 1
ATOM 10876 O O . ILE F 2 173 ? 20.419 -0.741 93.237 1.00 24.49 170 ILE F O 1
ATOM 10881 N N . TRP F 2 174 ? 20.934 -2.111 91.524 1.00 23.63 171 TRP F N 1
ATOM 10882 C CA . TRP F 2 174 ? 19.606 -2.629 91.314 1.00 25.24 171 TRP F CA 1
ATOM 10883 C C . TRP F 2 174 ? 19.057 -3.418 92.526 1.00 26.19 171 TRP F C 1
ATOM 10884 O O . TRP F 2 174 ? 17.855 -3.608 92.623 1.00 25.89 171 TRP F O 1
ATOM 10895 N N . ALA F 2 175 ? 19.936 -3.818 93.450 1.00 25.54 172 ALA F N 1
ATOM 10896 C CA . ALA F 2 175 ? 19.558 -4.591 94.642 1.00 26.31 172 ALA F CA 1
ATOM 10897 C C . ALA F 2 175 ? 19.927 -3.923 95.974 1.00 26.97 172 ALA F C 1
ATOM 10898 O O . ALA F 2 175 ? 20.079 -4.612 96.981 1.00 27.38 172 ALA F O 1
ATOM 10900 N N . ILE F 2 176 ? 20.072 -2.593 95.992 1.00 28.45 173 ILE F N 1
ATOM 10901 C CA . ILE F 2 176 ? 20.418 -1.850 97.226 1.00 28.92 173 ILE F CA 1
ATOM 10902 C C . ILE F 2 176 ? 19.311 -0.846 97.573 1.00 28.95 173 ILE F C 1
ATOM 10903 O O . ILE F 2 176 ? 19.284 0.279 97.056 1.00 30.29 173 ILE F O 1
ATOM 10908 N N . GLY F 2 177 ? 18.433 -1.255 98.489 1.00 28.75 174 GLY F N 1
ATOM 10909 C CA . GLY F 2 177 ? 17.255 -0.466 98.920 1.00 29.69 174 GLY F CA 1
ATOM 10910 C C . GLY F 2 177 ? 16.196 -0.307 97.830 1.00 30.12 174 GLY F C 1
ATOM 10911 O O . GLY F 2 177 ? 15.535 0.743 97.722 1.00 32.75 174 GLY F O 1
ATOM 10912 N N . THR F 2 178 ? 15.992 -1.369 97.056 1.00 29.32 175 THR F N 1
ATOM 10913 C CA . THR F 2 178 ? 15.086 -1.363 95.920 1.00 30.48 175 THR F CA 1
ATOM 10914 C C . THR F 2 178 ? 13.987 -2.423 95.992 1.00 31.30 175 THR F C 1
ATOM 10915 O O . THR F 2 178 ? 13.138 -2.504 95.095 1.00 33.53 175 THR F O 1
ATOM 10919 N N . GLY F 2 179 ? 14.031 -3.250 97.036 1.00 30.94 176 GLY F N 1
ATOM 10920 C CA . GLY F 2 179 ? 13.102 -4.361 97.189 1.00 31.32 176 GLY F CA 1
ATOM 10921 C C . GLY F 2 179 ? 13.587 -5.626 96.508 1.00 31.93 176 GLY F C 1
ATOM 10922 O O . GLY F 2 179 ? 12.870 -6.625 96.477 1.00 33.14 176 GLY F O 1
ATOM 10923 N N . LYS F 2 180 ? 14.812 -5.622 95.985 1.00 31.67 177 LYS F N 1
ATOM 10924 C CA . LYS F 2 180 ? 15.339 -6.823 95.347 1.00 31.62 177 LYS F CA 1
ATOM 10925 C C . LYS F 2 180 ? 16.664 -7.226 96.010 1.00 29.27 177 LYS F C 1
ATOM 10926 O O . LYS F 2 180 ? 17.263 -6.423 96.732 1.00 25.79 177 LYS F O 1
ATOM 10932 N N . SER F 2 181 ? 17.061 -8.487 95.821 1.00 29.40 178 SER F N 1
ATOM 10933 C CA . SER F 2 181 ? 18.326 -9.029 96.379 1.00 29.71 178 SER F CA 1
ATOM 10934 C C . SER F 2 181 ? 19.280 -9.611 95.316 1.00 29.26 178 SER F C 1
ATOM 10935 O O . SER F 2 181 ? 18.844 -10.152 94.295 1.00 29.77 178 SER F O 1
ATOM 10938 N N . ALA F 2 182 ? 20.585 -9.474 95.576 1.00 27.19 179 ALA F N 1
ATOM 10939 C CA . ALA F 2 182 ? 21.641 -10.053 94.752 1.00 26.84 179 ALA F CA 1
ATOM 10940 C C . ALA F 2 182 ? 22.161 -11.286 95.500 1.00 27.69 179 ALA F C 1
ATOM 10941 O O . ALA F 2 182 ? 21.873 -11.445 96.693 1.00 27.88 179 ALA F O 1
ATOM 10943 N N . SER F 2 183 ? 22.927 -12.133 94.810 1.00 27.65 180 SER F N 1
ATOM 10944 C CA . SER F 2 183 ? 23.451 -13.384 95.380 1.00 28.57 180 SER F CA 1
ATOM 10945 C C . SER F 2 183 ? 24.977 -13.463 95.261 1.00 28.77 180 SER F C 1
ATOM 10946 O O . SER F 2 183 ? 25.596 -12.623 94.579 1.00 26.50 180 SER F O 1
ATOM 10949 N N . GLN F 2 184 ? 25.555 -14.497 95.892 1.00 28.08 181 GLN F N 1
ATOM 10950 C CA . GLN F 2 184 ? 27.007 -14.759 95.818 1.00 28.43 181 GLN F CA 1
ATOM 10951 C C . GLN F 2 184 ? 27.409 -14.971 94.359 1.00 29.19 181 GLN F C 1
ATOM 10952 O O . GLN F 2 184 ? 28.505 -14.587 93.948 1.00 30.93 181 GLN F O 1
ATOM 10958 N N . ASP F 2 185 ? 26.506 -15.585 93.583 1.00 32.18 182 ASP F N 1
ATOM 10959 C CA . ASP F 2 185 ? 26.706 -15.817 92.145 1.00 32.70 182 ASP F CA 1
ATOM 10960 C C . ASP F 2 185 ? 26.875 -14.482 91.408 1.00 30.59 182 ASP F C 1
ATOM 10961 O O . ASP F 2 185 ? 27.748 -14.354 90.539 1.00 30.45 182 ASP F O 1
ATOM 10966 N N . ASP F 2 186 ? 26.031 -13.499 91.736 1.00 29.07 183 ASP F N 1
ATOM 10967 C CA . ASP F 2 186 ? 26.160 -12.143 91.153 1.00 28.02 183 ASP F CA 1
ATOM 10968 C C . ASP F 2 186 ? 27.460 -11.469 91.570 1.00 26.15 183 ASP F C 1
ATOM 10969 O O . ASP F 2 186 ? 28.113 -10.824 90.749 1.00 25.81 183 ASP F O 1
ATOM 10974 N N . ALA F 2 187 ? 27.814 -11.614 92.849 1.00 24.93 184 ALA F N 1
ATOM 10975 C CA . ALA F 2 187 ? 29.036 -11.018 93.401 1.00 24.19 184 ALA F CA 1
ATOM 10976 C C . ALA F 2 187 ? 30.289 -11.579 92.732 1.00 23.71 184 ALA F C 1
ATOM 10977 O O . ALA F 2 187 ? 31.180 -10.845 92.388 1.00 24.48 184 ALA F O 1
ATOM 10979 N N . GLN F 2 188 ? 30.331 -12.895 92.515 1.00 23.14 185 GLN F N 1
ATOM 10980 C CA . GLN F 2 188 ? 31.476 -13.508 91.828 1.00 24.82 185 GLN F CA 1
ATOM 10981 C C . GLN F 2 188 ? 31.553 -13.074 90.343 1.00 24.30 185 GLN F C 1
ATOM 10982 O O . GLN F 2 188 ? 32.628 -12.724 89.868 1.00 24.79 185 GLN F O 1
ATOM 10988 N N . LYS F 2 189 ? 30.427 -13.124 89.613 1.00 24.19 186 LYS F N 1
ATOM 10989 C CA . LYS F 2 189 ? 30.427 -12.767 88.192 1.00 25.94 186 LYS F CA 1
ATOM 10990 C C . LYS F 2 189 ? 30.890 -11.335 88.000 1.00 25.93 186 LYS F C 1
ATOM 10991 O O . LYS F 2 189 ? 31.725 -11.070 87.128 1.00 27.13 186 LYS F O 1
ATOM 10997 N N . MET F 2 190 ? 30.326 -10.413 88.791 1.00 25.29 187 MET F N 1
ATOM 10998 C CA . MET F 2 190 ? 30.611 -8.995 88.613 1.00 24.59 187 MET F CA 1
ATOM 10999 C C . MET F 2 190 ? 31.991 -8.566 89.119 1.00 24.11 187 MET F C 1
ATOM 11000 O O . MET F 2 190 ? 32.623 -7.665 88.548 1.00 22.70 187 MET F O 1
ATOM 11005 N N . CYS F 2 191 ? 32.480 -9.209 90.165 1.00 24.55 188 CYS F N 1
ATOM 11006 C CA . CYS F 2 191 ? 33.834 -8.927 90.599 1.00 24.39 188 CYS F CA 1
ATOM 11007 C C . CYS F 2 191 ? 34.832 -9.489 89.587 1.00 24.83 188 CYS F C 1
ATOM 11008 O O . CYS F 2 191 ? 35.892 -8.886 89.384 1.00 24.37 188 CYS F O 1
ATOM 11011 N N . LYS F 2 192 ? 34.495 -10.608 88.930 1.00 24.85 189 LYS F N 1
ATOM 11012 C CA . LYS F 2 192 ? 35.363 -11.117 87.868 1.00 25.60 189 LYS F CA 1
ATOM 11013 C C . LYS F 2 192 ? 35.304 -10.193 86.643 1.00 24.96 189 LYS F C 1
ATOM 11014 O O . LYS F 2 192 ? 36.308 -10.030 85.970 1.00 24.60 189 LYS F O 1
ATOM 11020 N N . VAL F 2 193 ? 34.134 -9.608 86.346 1.00 24.83 190 VAL F N 1
ATOM 11021 C CA . VAL F 2 193 ? 34.020 -8.648 85.237 1.00 25.20 190 VAL F CA 1
ATOM 11022 C C . VAL F 2 193 ? 35.018 -7.520 85.516 1.00 24.48 190 VAL F C 1
ATOM 11023 O O . VAL F 2 193 ? 35.796 -7.112 84.640 1.00 25.22 190 VAL F O 1
ATOM 11027 N N . VAL F 2 194 ? 35.002 -7.022 86.746 1.00 24.08 191 VAL F N 1
ATOM 11028 C CA . VAL F 2 194 ? 35.933 -5.950 87.137 1.00 23.09 191 VAL F CA 1
ATOM 11029 C C . VAL F 2 194 ? 37.394 -6.372 86.944 1.00 23.72 191 VAL F C 1
ATOM 11030 O O . VAL F 2 194 ? 38.185 -5.638 86.365 1.00 22.67 191 VAL F O 1
ATOM 11034 N N . ARG F 2 195 ? 37.747 -7.563 87.412 1.00 24.16 192 ARG F N 1
ATOM 11035 C CA . ARG F 2 195 ? 39.112 -8.020 87.265 1.00 25.27 192 ARG F CA 1
ATOM 11036 C C . ARG F 2 195 ? 39.477 -8.193 85.796 1.00 25.94 192 ARG F C 1
ATOM 11037 O O . ARG F 2 195 ? 40.591 -7.899 85.419 1.00 25.60 192 ARG F O 1
ATOM 11045 N N . ASP F 2 196 ? 38.564 -8.718 84.974 1.00 27.01 193 ASP F N 1
ATOM 11046 C CA . ASP F 2 196 ? 38.872 -8.916 83.542 1.00 28.25 193 ASP F CA 1
ATOM 11047 C C . ASP F 2 196 ? 39.159 -7.623 82.795 1.00 28.27 193 ASP F C 1
ATOM 11048 O O . ASP F 2 196 ? 39.964 -7.640 81.868 1.00 28.73 193 ASP F O 1
ATOM 11053 N N . VAL F 2 197 ? 38.514 -6.514 83.179 1.00 27.64 194 VAL F N 1
ATOM 11054 C CA . VAL F 2 197 ? 38.786 -5.232 82.520 1.00 28.07 194 VAL F CA 1
ATOM 11055 C C . VAL F 2 197 ? 40.152 -4.710 82.967 1.00 28.14 194 VAL F C 1
ATOM 11056 O O . VAL F 2 197 ? 40.910 -4.161 82.142 1.00 29.09 194 VAL F O 1
ATOM 11060 N N . VAL F 2 198 ? 40.477 -4.913 84.249 1.00 26.38 195 VAL F N 1
ATOM 11061 C CA . VAL F 2 198 ? 41.770 -4.530 84.770 1.00 27.12 195 VAL F CA 1
ATOM 11062 C C . VAL F 2 198 ? 42.856 -5.334 84.026 1.00 27.77 195 VAL F C 1
ATOM 11063 O O . VAL F 2 198 ? 43.901 -4.792 83.710 1.00 27.83 195 VAL F O 1
ATOM 11067 N N . ALA F 2 199 ? 42.577 -6.606 83.706 1.00 27.97 196 ALA F N 1
ATOM 11068 C CA . ALA F 2 199 ? 43.532 -7.428 82.943 1.00 29.70 196 ALA F CA 1
ATOM 11069 C C . ALA F 2 199 ? 43.676 -6.913 81.511 1.00 30.30 196 ALA F C 1
ATOM 11070 O O . ALA F 2 199 ? 44.783 -6.894 80.954 1.00 30.84 196 ALA F O 1
ATOM 11072 N N . ALA F 2 200 ? 42.559 -6.536 80.897 1.00 29.68 197 ALA F N 1
ATOM 11073 C CA . ALA F 2 200 ? 42.601 -6.012 79.520 1.00 30.57 197 ALA F CA 1
ATOM 11074 C C . ALA F 2 200 ? 43.376 -4.696 79.429 1.00 30.66 197 ALA F C 1
ATOM 11075 O O . ALA F 2 200 ? 44.125 -4.493 78.496 1.00 33.48 197 ALA F O 1
ATOM 11077 N N . ASP F 2 201 ? 43.187 -3.806 80.398 1.00 29.31 198 ASP F N 1
ATOM 11078 C CA . ASP F 2 201 ? 43.818 -2.477 80.354 1.00 28.46 198 ASP F CA 1
ATOM 11079 C C . ASP F 2 201 ? 45.250 -2.397 80.898 1.00 27.66 198 ASP F C 1
ATOM 11080 O O . ASP F 2 201 ? 46.027 -1.541 80.449 1.00 26.62 198 ASP F O 1
ATOM 11085 N N . PHE F 2 202 ? 45.592 -3.262 81.857 1.00 27.25 199 PHE F N 1
ATOM 11086 C CA . PHE F 2 202 ? 46.903 -3.239 82.504 1.00 28.18 199 PHE F CA 1
ATOM 11087 C C . PHE F 2 202 ? 47.659 -4.567 82.586 1.00 28.52 199 PHE F C 1
ATOM 11088 O O . PHE F 2 202 ? 48.774 -4.592 83.079 1.00 29.13 199 PHE F O 1
ATOM 11096 N N . GLY F 2 203 ? 47.064 -5.658 82.112 1.00 28.82 200 GLY F N 1
ATOM 11097 C CA . GLY F 2 203 ? 47.716 -6.953 82.144 1.00 30.69 200 GLY F CA 1
ATOM 11098 C C . GLY F 2 203 ? 47.249 -7.800 83.305 1.00 30.76 200 GLY F C 1
ATOM 11099 O O . GLY F 2 203 ? 46.935 -7.284 84.373 1.00 31.81 200 GLY F O 1
ATOM 11100 N N . GLN F 2 204 ? 47.251 -9.112 83.096 1.00 33.11 201 GLN F N 1
ATOM 11101 C CA . GLN F 2 204 ? 46.764 -10.070 84.094 1.00 33.69 201 GLN F CA 1
ATOM 11102 C C . GLN F 2 204 ? 47.546 -9.996 85.393 1.00 33.91 201 GLN F C 1
ATOM 11103 O O . GLN F 2 204 ? 46.994 -10.222 86.463 1.00 32.95 201 GLN F O 1
ATOM 11109 N N . GLU F 2 205 ? 48.828 -9.667 85.297 1.00 34.94 202 GLU F N 1
ATOM 11110 C CA . GLU F 2 205 ? 49.683 -9.580 86.473 1.00 35.84 202 GLU F CA 1
ATOM 11111 C C . GLU F 2 205 ? 49.192 -8.499 87.416 1.00 32.64 202 GLU F C 1
ATOM 11112 O O . GLU F 2 205 ? 49.192 -8.698 88.636 1.00 31.35 202 GLU F O 1
ATOM 11118 N N . VAL F 2 206 ? 48.828 -7.346 86.851 1.00 31.06 203 VAL F N 1
ATOM 11119 C CA . VAL F 2 206 ? 48.267 -6.249 87.638 1.00 29.64 203 VAL F CA 1
ATOM 11120 C C . VAL F 2 206 ? 46.888 -6.661 88.146 1.00 28.02 203 VAL F C 1
ATOM 11121 O O . VAL F 2 206 ? 46.556 -6.413 89.299 1.00 26.61 203 VAL F O 1
ATOM 11125 N N . ALA F 2 207 ? 46.097 -7.309 87.288 1.00 28.45 204 ALA F N 1
ATOM 11126 C CA . ALA F 2 207 ? 44.736 -7.744 87.660 1.00 28.92 204 ALA F CA 1
ATOM 11127 C C . ALA F 2 207 ? 44.720 -8.730 88.836 1.00 30.09 204 ALA F C 1
ATOM 11128 O O . ALA F 2 207 ? 43.790 -8.735 89.641 1.00 30.30 204 ALA F O 1
ATOM 11130 N N . ASP F 2 208 ? 45.759 -9.545 88.942 1.00 32.75 205 ASP F N 1
ATOM 11131 C CA . ASP F 2 208 ? 45.851 -10.526 90.029 1.00 33.61 205 ASP F CA 1
ATOM 11132 C C . ASP F 2 208 ? 46.178 -9.902 91.383 1.00 31.46 205 ASP F C 1
ATOM 11133 O O . ASP F 2 208 ? 46.026 -10.558 92.412 1.00 30.13 205 ASP F O 1
ATOM 11138 N N . LYS F 2 209 ? 46.643 -8.651 91.383 1.00 29.94 206 LYS F N 1
ATOM 11139 C CA . LYS F 2 209 ? 46.984 -7.942 92.620 1.00 29.91 206 LYS F CA 1
ATOM 11140 C C . LYS F 2 209 ? 45.850 -7.033 93.119 1.00 27.76 206 LYS F C 1
ATOM 11141 O O . LYS F 2 209 ? 45.691 -6.832 94.324 1.00 26.46 206 LYS F O 1
ATOM 11147 N N . VAL F 2 210 ? 45.088 -6.455 92.190 1.00 28.00 207 VAL F N 1
ATOM 11148 C CA . VAL F 2 210 ? 43.999 -5.531 92.560 1.00 26.55 207 VAL F CA 1
ATOM 11149 C C . VAL F 2 210 ? 42.913 -6.243 93.392 1.00 26.23 207 VAL F C 1
ATOM 11150 O O . VAL F 2 210 ? 42.490 -7.382 93.058 1.00 27.29 207 VAL F O 1
ATOM 11154 N N . ARG F 2 211 ? 42.540 -5.615 94.512 1.00 24.13 208 ARG F N 1
ATOM 11155 C CA . ARG F 2 211 ? 41.489 -6.121 95.381 1.00 24.11 208 ARG F CA 1
ATOM 11156 C C . ARG F 2 211 ? 40.142 -5.590 94.906 1.00 23.26 208 ARG F C 1
ATOM 11157 O O . ARG F 2 211 ? 39.940 -4.379 94.810 1.00 21.82 208 ARG F O 1
ATOM 11165 N N . VAL F 2 212 ? 39.231 -6.516 94.636 1.00 22.53 209 VAL F N 1
ATOM 11166 C CA . VAL F 2 212 ? 37.904 -6.197 94.206 1.00 21.99 209 VAL F CA 1
ATOM 11167 C C . VAL F 2 212 ? 36.941 -6.570 95.351 1.00 21.13 209 VAL F C 1
ATOM 11168 O O . VAL F 2 212 ? 36.865 -7.732 95.762 1.00 22.55 209 VAL F O 1
ATOM 11172 N N . GLN F 2 213 ? 36.249 -5.582 95.901 1.00 19.97 210 GLN F N 1
ATOM 11173 C CA . GLN F 2 213 ? 35.290 -5.834 96.969 1.00 19.48 210 GLN F CA 1
ATOM 11174 C C . GLN F 2 213 ? 33.876 -5.914 96.447 1.00 19.83 210 GLN F C 1
ATOM 11175 O O . GLN F 2 213 ? 33.540 -5.318 95.421 1.00 20.38 210 GLN F O 1
ATOM 11181 N N . TYR F 2 214 ? 33.046 -6.643 97.176 1.00 20.51 211 TYR F N 1
ATOM 11182 C CA . TYR F 2 214 ? 31.625 -6.706 96.888 1.00 20.09 211 TYR F CA 1
ATOM 11183 C C . TYR F 2 214 ? 30.940 -5.653 97.726 1.00 20.44 211 TYR F C 1
ATOM 11184 O O . TYR F 2 214 ? 31.140 -5.586 98.961 1.00 20.60 211 TYR F O 1
ATOM 11193 N N . GLY F 2 215 ? 30.121 -4.832 97.070 1.00 20.51 212 GLY F N 1
ATOM 11194 C CA . GLY F 2 215 ? 29.393 -3.754 97.731 1.00 20.55 212 GLY F CA 1
ATOM 11195 C C . GLY F 2 215 ? 27.903 -3.959 97.944 1.00 21.17 212 GLY F C 1
ATOM 11196 O O . GLY F 2 215 ? 27.221 -3.039 98.416 1.00 22.24 212 GLY F O 1
ATOM 11197 N N . GLY F 2 216 ? 27.377 -5.142 97.597 1.00 21.27 213 GLY F N 1
ATOM 11198 C CA . GLY F 2 216 ? 25.966 -5.462 97.859 1.00 22.35 213 GLY F CA 1
ATOM 11199 C C . GLY F 2 216 ? 25.801 -5.918 99.303 1.00 22.95 213 GLY F C 1
ATOM 11200 O O . GLY F 2 216 ? 26.766 -6.034 100.038 1.00 22.85 213 GLY F O 1
ATOM 11201 N N . SER F 2 217 ? 24.577 -6.221 99.699 1.00 23.83 214 SER F N 1
ATOM 11202 C CA . SER F 2 217 ? 24.307 -6.591 101.073 1.00 24.75 214 SER F CA 1
ATOM 11203 C C . SER F 2 217 ? 25.083 -7.832 101.526 1.00 25.35 214 SER F C 1
ATOM 11204 O O . SER F 2 217 ? 25.010 -8.891 100.903 1.00 26.64 214 SER F O 1
ATOM 11207 N N . VAL F 2 218 ? 25.839 -7.669 102.603 1.00 25.09 215 VAL F N 1
ATOM 11208 C CA . VAL F 2 218 ? 26.500 -8.783 103.268 1.00 26.85 215 VAL F CA 1
ATOM 11209 C C . VAL F 2 218 ? 26.243 -8.575 104.748 1.00 26.91 215 VAL F C 1
ATOM 11210 O O . VAL F 2 218 ? 26.129 -7.431 105.219 1.00 27.56 215 VAL F O 1
ATOM 11214 N N A LYS F 2 219 ? 26.185 -9.686 105.473 0.50 27.32 216 LYS F N 1
ATOM 11215 N N B LYS F 2 219 ? 26.169 -9.679 105.482 0.50 27.12 216 LYS F N 1
ATOM 11216 C CA A LYS F 2 219 ? 25.914 -9.701 106.897 0.50 27.46 216 LYS F CA 1
ATOM 11217 C CA B LYS F 2 219 ? 25.906 -9.658 106.910 0.50 27.11 216 LYS F CA 1
ATOM 11218 C C A LYS F 2 219 ? 26.848 -10.706 107.552 0.50 27.84 216 LYS F C 1
ATOM 11219 C C B LYS F 2 219 ? 26.808 -10.708 107.555 0.50 27.67 216 LYS F C 1
ATOM 11220 O O A LYS F 2 219 ? 27.473 -11.505 106.853 0.50 28.13 216 LYS F O 1
ATOM 11221 O O B LYS F 2 219 ? 27.362 -11.550 106.849 0.50 28.08 216 LYS F O 1
ATOM 11232 N N . PRO F 2 220 ? 26.971 -10.659 108.891 1.00 28.45 217 PRO F N 1
ATOM 11233 C CA . PRO F 2 220 ? 27.808 -11.634 109.589 1.00 29.02 217 PRO F CA 1
ATOM 11234 C C . PRO F 2 220 ? 27.502 -13.095 109.259 1.00 30.67 217 PRO F C 1
ATOM 11235 O O . PRO F 2 220 ? 28.426 -13.869 109.090 1.00 31.30 217 PRO F O 1
ATOM 11239 N N . GLU F 2 221 ? 26.223 -13.444 109.141 1.00 32.61 218 GLU F N 1
ATOM 11240 C CA . GLU F 2 221 ? 25.822 -14.830 108.811 1.00 34.06 218 GLU F CA 1
ATOM 11241 C C . GLU F 2 221 ? 26.154 -15.299 107.384 1.00 33.67 218 GLU F C 1
ATOM 11242 O O . GLU F 2 221 ? 26.123 -16.508 107.112 1.00 33.85 218 GLU F O 1
ATOM 11248 N N . ASN F 2 222 ? 26.444 -14.373 106.469 1.00 31.58 219 ASN F N 1
ATOM 11249 C CA . ASN F 2 222 ? 26.773 -14.780 105.098 1.00 31.39 219 ASN F CA 1
ATOM 11250 C C . ASN F 2 222 ? 28.073 -14.260 104.499 1.00 29.84 219 ASN F C 1
ATOM 11251 O O . ASN F 2 222 ? 28.402 -14.614 103.375 1.00 32.26 219 ASN F O 1
ATOM 11256 N N . VAL F 2 223 ? 28.818 -13.453 105.239 1.00 28.94 220 VAL F N 1
ATOM 11257 C CA . VAL F 2 223 ? 30.049 -12.857 104.700 1.00 28.93 220 VAL F CA 1
ATOM 11258 C C . VAL F 2 223 ? 31.027 -13.920 104.207 1.00 27.95 220 VAL F C 1
ATOM 11259 O O . VAL F 2 223 ? 31.555 -13.786 103.104 1.00 27.67 220 VAL F O 1
ATOM 11263 N N . ALA F 2 224 ? 31.206 -14.996 104.975 1.00 28.87 221 ALA F N 1
ATOM 11264 C CA . ALA F 2 224 ? 32.129 -16.064 104.564 1.00 29.42 221 ALA F CA 1
ATOM 11265 C C . ALA F 2 224 ? 31.809 -16.614 103.177 1.00 29.57 221 ALA F C 1
ATOM 11266 O O . ALA F 2 224 ? 32.724 -16.782 102.354 1.00 29.79 221 ALA F O 1
ATOM 11268 N N . SER F 2 225 ? 30.520 -16.826 102.900 1.00 29.27 222 SER F N 1
ATOM 11269 C CA . SER F 2 225 ? 30.092 -17.347 101.597 1.00 30.49 222 SER F CA 1
ATOM 11270 C C . SER F 2 225 ? 30.403 -16.385 100.454 1.00 29.23 222 SER F C 1
ATOM 11271 O O . SER F 2 225 ? 30.562 -16.823 99.307 1.00 30.46 222 SER F O 1
ATOM 11274 N N . TYR F 2 226 ? 30.465 -15.086 100.748 1.00 27.01 223 TYR F N 1
ATOM 11275 C CA . TYR F 2 226 ? 30.820 -14.120 99.710 1.00 26.45 223 TYR F CA 1
ATOM 11276 C C . TYR F 2 226 ? 32.319 -14.096 99.509 1.00 26.02 223 TYR F C 1
ATOM 11277 O O . TYR F 2 226 ? 32.801 -14.100 98.366 1.00 26.43 223 TYR F O 1
ATOM 11286 N N . MET F 2 227 ? 33.045 -14.061 100.615 1.00 26.10 224 MET F N 1
ATOM 11287 C CA . MET F 2 227 ? 34.512 -14.058 100.589 1.00 27.74 224 MET F CA 1
ATOM 11288 C C . MET F 2 227 ? 35.135 -15.300 99.931 1.00 28.64 224 MET F C 1
ATOM 11289 O O . MET F 2 227 ? 36.219 -15.207 99.357 1.00 28.74 224 MET F O 1
ATOM 11294 N N . ALA F 2 228 ? 34.454 -16.436 100.004 1.00 30.13 225 ALA F N 1
ATOM 11295 C CA . ALA F 2 228 ? 34.944 -17.676 99.385 1.00 31.38 225 ALA F CA 1
ATOM 11296 C C . ALA F 2 228 ? 35.056 -17.593 97.862 1.00 30.86 225 ALA F C 1
ATOM 11297 O O . ALA F 2 228 ? 35.815 -18.356 97.260 1.00 32.25 225 ALA F O 1
ATOM 11299 N N . CYS F 2 229 ? 34.302 -16.676 97.245 1.00 29.94 226 CYS F N 1
ATOM 11300 C CA . CYS F 2 229 ? 34.300 -16.535 95.795 1.00 30.52 226 CYS F CA 1
ATOM 11301 C C . CYS F 2 229 ? 35.717 -16.147 95.321 1.00 29.77 226 CYS F C 1
ATOM 11302 O O . CYS F 2 229 ? 36.333 -15.228 95.896 1.00 28.45 226 CYS F O 1
ATOM 11305 N N . PRO F 2 230 ? 36.232 -16.839 94.285 1.00 29.98 227 PRO F N 1
ATOM 11306 C CA . PRO F 2 230 ? 37.619 -16.595 93.858 1.00 30.45 227 PRO F CA 1
ATOM 11307 C C . PRO F 2 230 ? 37.974 -15.158 93.493 1.00 28.35 227 PRO F C 1
ATOM 11308 O O . PRO F 2 230 ? 39.102 -14.767 93.727 1.00 28.84 227 PRO F O 1
ATOM 11312 N N . ASP F 2 231 ? 37.039 -14.375 92.954 1.00 27.12 228 ASP F N 1
ATOM 11313 C CA . ASP F 2 231 ? 37.369 -13.000 92.554 1.00 26.16 228 ASP F CA 1
ATOM 11314 C C . ASP F 2 231 ? 36.861 -11.932 93.521 1.00 24.69 228 ASP F C 1
ATOM 11315 O O . ASP F 2 231 ? 36.976 -10.744 93.217 1.00 23.84 228 ASP F O 1
ATOM 11320 N N . VAL F 2 232 ? 36.361 -12.346 94.691 1.00 24.96 229 VAL F N 1
ATOM 11321 C CA . VAL F 2 232 ? 35.859 -11.415 95.728 1.00 23.81 229 VAL F CA 1
ATOM 11322 C C . VAL F 2 232 ? 36.896 -11.338 96.853 1.00 24.25 229 VAL F C 1
ATOM 11323 O O . VAL F 2 232 ? 37.110 -12.325 97.595 1.00 24.95 229 VAL F O 1
ATOM 11327 N N . ASP F 2 233 ? 37.503 -10.164 96.999 1.00 23.18 230 ASP F N 1
ATOM 11328 C CA . ASP F 2 233 ? 38.602 -9.947 97.956 1.00 23.67 230 ASP F CA 1
ATOM 11329 C C . ASP F 2 233 ? 38.184 -9.118 99.155 1.00 22.96 230 ASP F C 1
ATOM 11330 O O . ASP F 2 233 ? 39.033 -8.643 99.908 1.00 23.57 230 ASP F O 1
ATOM 11335 N N . GLY F 2 234 ? 36.887 -8.932 99.348 1.00 21.81 231 GLY F N 1
ATOM 11336 C CA . GLY F 2 234 ? 36.431 -8.100 100.445 1.00 21.82 231 GLY F CA 1
ATOM 11337 C C . GLY F 2 234 ? 35.019 -7.608 100.263 1.00 20.04 231 GLY F C 1
ATOM 11338 O O . GLY F 2 234 ? 34.307 -8.017 99.369 1.00 19.44 231 GLY F O 1
ATOM 11339 N N . ALA F 2 235 ? 34.626 -6.720 101.150 1.00 20.41 232 ALA F N 1
ATOM 11340 C CA . ALA F 2 235 ? 33.301 -6.118 101.104 1.00 20.13 232 ALA F CA 1
ATOM 11341 C C . ALA F 2 235 ? 33.347 -4.698 101.608 1.00 20.21 232 ALA F C 1
ATOM 11342 O O . ALA F 2 235 ? 34.066 -4.408 102.565 1.00 19.60 232 ALA F O 1
ATOM 11344 N N . LEU F 2 236 ? 32.616 -3.825 100.916 1.00 20.28 233 LEU F N 1
ATOM 11345 C CA . LEU F 2 236 ? 32.406 -2.446 101.319 1.00 19.49 233 LEU F CA 1
ATOM 11346 C C . LEU F 2 236 ? 30.988 -2.568 101.908 1.00 20.14 233 LEU F C 1
ATOM 11347 O O . LEU F 2 236 ? 30.003 -2.728 101.167 1.00 20.69 233 LEU F O 1
ATOM 11352 N N . VAL F 2 237 ? 30.919 -2.587 103.237 1.00 18.62 234 VAL F N 1
ATOM 11353 C CA . VAL F 2 237 ? 29.696 -2.926 103.979 1.00 19.28 234 VAL F CA 1
ATOM 11354 C C . VAL F 2 237 ? 28.935 -1.742 104.591 1.00 18.93 234 VAL F C 1
ATOM 11355 O O . VAL F 2 237 ? 29.513 -0.903 105.296 1.00 18.81 234 VAL F O 1
ATOM 11359 N N . GLY F 2 238 ? 27.629 -1.713 104.347 1.00 18.73 235 GLY F N 1
ATOM 11360 C CA . GLY F 2 238 ? 26.765 -0.631 104.818 1.00 18.96 235 GLY F CA 1
ATOM 11361 C C . GLY F 2 238 ? 26.219 -0.877 106.206 1.00 19.69 235 GLY F C 1
ATOM 11362 O O . GLY F 2 238 ? 26.954 -0.834 107.177 1.00 19.47 235 GLY F O 1
ATOM 11363 N N . GLY F 2 239 ? 24.923 -1.155 106.278 1.00 19.76 236 GLY F N 1
ATOM 11364 C CA . GLY F 2 239 ? 24.215 -1.370 107.529 1.00 21.02 236 GLY F CA 1
ATOM 11365 C C . GLY F 2 239 ? 24.911 -2.224 108.562 1.00 21.43 236 GLY F C 1
ATOM 11366 O O . GLY F 2 239 ? 24.957 -1.851 109.712 1.00 23.29 236 GLY F O 1
ATOM 11367 N N . ALA F 2 240 ? 25.470 -3.354 108.143 1.00 21.99 237 ALA F N 1
ATOM 11368 C CA . ALA F 2 240 ? 26.128 -4.283 109.075 1.00 22.26 237 ALA F CA 1
ATOM 11369 C C . ALA F 2 240 ? 27.418 -3.753 109.691 1.00 22.48 237 ALA F C 1
ATOM 11370 O O . ALA F 2 240 ? 27.992 -4.408 110.564 1.00 25.19 237 ALA F O 1
ATOM 11372 N N . SER F 2 241 ? 27.902 -2.592 109.230 1.00 21.30 238 SER F N 1
ATOM 11373 C CA . SER F 2 241 ? 29.094 -2.005 109.850 1.00 20.57 238 SER F CA 1
ATOM 11374 C C . SER F 2 241 ? 28.761 -0.966 110.928 1.00 20.61 238 SER F C 1
ATOM 11375 O O . SER F 2 241 ? 29.658 -0.461 111.618 1.00 20.87 238 SER F O 1
ATOM 11378 N N . LEU F 2 242 ? 27.484 -0.670 111.134 1.00 21.09 239 LEU F N 1
ATOM 11379 C CA . LEU F 2 242 ? 27.130 0.388 112.109 1.00 21.24 239 LEU F CA 1
ATOM 11380 C C . LEU F 2 242 ? 27.243 -0.027 113.580 1.00 22.65 239 LEU F C 1
ATOM 11381 O O . LEU F 2 242 ? 27.537 0.804 114.444 1.00 22.45 239 LEU F O 1
ATOM 11386 N N . GLU F 2 243 ? 27.023 -1.311 113.863 1.00 22.42 240 GLU F N 1
ATOM 11387 C CA . GLU F 2 243 ? 27.103 -1.816 115.233 1.00 24.35 240 GLU F CA 1
ATOM 11388 C C . GLU F 2 243 ? 28.419 -2.547 115.406 1.00 23.53 240 GLU F C 1
ATOM 11389 O O . GLU F 2 243 ? 28.827 -3.317 114.538 1.00 22.65 240 GLU F O 1
ATOM 11395 N N . ALA F 2 244 ? 29.088 -2.283 116.523 1.00 24.20 241 ALA F N 1
ATOM 11396 C CA . ALA F 2 244 ? 30.441 -2.800 116.778 1.00 25.23 241 ALA F CA 1
ATOM 11397 C C . ALA F 2 244 ? 30.580 -4.348 116.710 1.00 25.96 241 ALA F C 1
ATOM 11398 O O . ALA F 2 244 ? 31.466 -4.864 116.041 1.00 25.77 241 ALA F O 1
ATOM 11400 N N . GLU F 2 245 ? 29.702 -5.070 117.401 1.00 28.55 242 GLU F N 1
ATOM 11401 C CA . GLU F 2 245 ? 29.734 -6.546 117.413 1.00 29.95 242 GLU F CA 1
ATOM 11402 C C . GLU F 2 245 ? 29.468 -7.106 116.016 1.00 28.38 242 GLU F C 1
ATOM 11403 O O . GLU F 2 245 ? 30.078 -8.085 115.599 1.00 28.48 242 GLU F O 1
ATOM 11409 N N . SER F 2 246 ? 28.557 -6.460 115.281 1.00 27.70 243 SER F N 1
ATOM 11410 C CA . SER F 2 246 ? 28.276 -6.850 113.912 1.00 26.12 243 SER F CA 1
ATOM 11411 C C . SER F 2 246 ? 29.547 -6.669 113.069 1.00 25.49 243 SER F C 1
ATOM 11412 O O . SER F 2 246 ? 29.949 -7.572 112.332 1.00 25.80 243 SER F O 1
ATOM 11415 N N . PHE F 2 247 ? 30.186 -5.509 113.193 1.00 23.88 244 PHE F N 1
ATOM 11416 C CA . PHE F 2 247 ? 31.405 -5.240 112.423 1.00 23.24 244 PHE F CA 1
ATOM 11417 C C . PHE F 2 247 ? 32.494 -6.286 112.692 1.00 23.63 244 PHE F C 1
ATOM 11418 O O . PHE F 2 247 ? 33.053 -6.845 111.750 1.00 23.16 244 PHE F O 1
ATOM 11426 N N . LEU F 2 248 ? 32.766 -6.574 113.965 1.00 25.21 245 LEU F N 1
ATOM 11427 C CA . LEU F 2 248 ? 33.764 -7.589 114.330 1.00 26.89 245 LEU F CA 1
ATOM 11428 C C . LEU F 2 248 ? 33.394 -8.963 113.763 1.00 27.40 245 LEU F C 1
ATOM 11429 O O . LEU F 2 248 ? 34.276 -9.735 113.326 1.00 27.38 245 LEU F O 1
ATOM 11434 N N . ALA F 2 249 ? 32.094 -9.263 113.765 1.00 27.07 246 ALA F N 1
ATOM 11435 C CA . ALA F 2 249 ? 31.578 -10.544 113.256 1.00 27.55 246 ALA F CA 1
ATOM 11436 C C . ALA F 2 249 ? 31.766 -10.707 111.751 1.00 27.08 246 ALA F C 1
ATOM 11437 O O . ALA F 2 249 ? 31.679 -11.810 111.233 1.00 27.81 246 ALA F O 1
ATOM 11439 N N . LEU F 2 250 ? 31.939 -9.598 111.037 1.00 25.55 247 LEU F N 1
ATOM 11440 C CA . LEU F 2 250 ? 32.258 -9.650 109.611 1.00 25.59 247 LEU F CA 1
ATOM 11441 C C . LEU F 2 250 ? 33.709 -10.092 109.340 1.00 26.27 247 LEU F C 1
ATOM 11442 O O . LEU F 2 250 ? 34.074 -10.365 108.199 1.00 27.33 247 LEU F O 1
ATOM 11447 N N . LEU F 2 251 ? 34.538 -10.130 110.371 1.00 27.51 248 LEU F N 1
ATOM 11448 C CA . LEU F 2 251 ? 35.964 -10.415 110.193 1.00 27.92 248 LEU F CA 1
ATOM 11449 C C . LEU F 2 251 ? 36.382 -11.846 110.576 1.00 30.43 248 LEU F C 1
ATOM 11450 O O . LEU F 2 251 ? 37.552 -12.192 110.445 1.00 31.70 248 LEU F O 1
ATOM 11455 N N . ASP F 2 252 ? 35.417 -12.663 111.000 1.00 31.63 249 ASP F N 1
ATOM 11456 C CA . ASP F 2 252 ? 35.661 -14.041 111.460 1.00 34.78 249 ASP F CA 1
ATOM 11457 C C . ASP F 2 252 ? 35.659 -15.128 110.388 1.00 35.75 249 ASP F C 1
ATOM 11458 O O . ASP F 2 252 ? 35.880 -16.315 110.692 1.00 38.19 249 ASP F O 1
ATOM 11463 N N . PHE F 2 253 ? 35.424 -14.742 109.140 1.00 35.47 250 PHE F N 1
ATOM 11464 C CA . PHE F 2 253 ? 35.457 -15.706 108.038 1.00 36.19 250 PHE F CA 1
ATOM 11465 C C . PHE F 2 253 ? 36.867 -16.293 107.784 1.00 39.49 250 PHE F C 1
ATOM 11466 O O . PHE F 2 253 ? 36.984 -17.291 107.075 1.00 41.05 250 PHE F O 1
ATOM 11474 N N . VAL F 2 254 ? 37.926 -15.684 108.342 1.00 42.14 251 VAL F N 1
ATOM 11475 C CA . VAL F 2 254 ? 39.281 -16.241 108.208 1.00 44.87 251 VAL F CA 1
ATOM 11476 C C . VAL F 2 254 ? 39.560 -17.189 109.374 1.00 48.62 251 VAL F C 1
ATOM 11477 O O . VAL F 2 254 ? 40.028 -16.767 110.433 1.00 51.62 251 VAL F O 1
ATOM 11481 N N . ARG G 2 6 ? -14.169 64.419 59.051 1.00 37.11 3 ARG G N 1
ATOM 11482 C CA . ARG G 2 6 ? -14.618 63.035 58.728 1.00 35.39 3 ARG G CA 1
ATOM 11483 C C . ARG G 2 6 ? -15.452 62.982 57.448 1.00 35.50 3 ARG G C 1
ATOM 11484 O O . ARG G 2 6 ? -16.307 63.825 57.201 1.00 35.08 3 ARG G O 1
ATOM 11492 N N . LYS G 2 7 ? -15.217 61.947 56.658 1.00 36.33 4 LYS G N 1
ATOM 11493 C CA . LYS G 2 7 ? -15.896 61.781 55.384 1.00 36.68 4 LYS G CA 1
ATOM 11494 C C . LYS G 2 7 ? -17.327 61.243 55.539 1.00 34.67 4 LYS G C 1
ATOM 11495 O O . LYS G 2 7 ? -17.514 60.136 56.050 1.00 33.17 4 LYS G O 1
ATOM 11501 N N . PRO G 2 8 ? -18.341 62.008 55.069 1.00 34.06 5 PRO G N 1
ATOM 11502 C CA . PRO G 2 8 ? -19.729 61.543 55.206 1.00 32.71 5 PRO G CA 1
ATOM 11503 C C . PRO G 2 8 ? -19.957 60.212 54.526 1.00 30.47 5 PRO G C 1
ATOM 11504 O O . PRO G 2 8 ? -19.415 59.988 53.450 1.00 30.40 5 PRO G O 1
ATOM 11508 N N . PHE G 2 9 ? -20.748 59.340 55.140 1.00 28.36 6 PHE G N 1
ATOM 11509 C CA . PHE G 2 9 ? -21.016 58.019 54.573 1.00 26.78 6 PHE G CA 1
ATOM 11510 C C . PHE G 2 9 ? -22.522 57.734 54.580 1.00 26.55 6 PHE G C 1
ATOM 11511 O O . PHE G 2 9 ? -23.142 57.627 55.641 1.00 25.46 6 PHE G O 1
ATOM 11519 N N . ILE G 2 10 ? -23.107 57.620 53.383 1.00 26.56 7 ILE G N 1
ATOM 11520 C CA . ILE G 2 10 ? -24.535 57.301 53.240 1.00 26.04 7 ILE G CA 1
ATOM 11521 C C . ILE G 2 10 ? -24.662 55.842 52.780 1.00 24.66 7 ILE G C 1
ATOM 11522 O O . ILE G 2 10 ? -24.271 55.531 51.653 1.00 23.66 7 ILE G O 1
ATOM 11527 N N . ALA G 2 11 ? -25.201 54.970 53.650 1.00 23.80 8 ALA G N 1
ATOM 11528 C CA . ALA G 2 11 ? -25.338 53.531 53.352 1.00 23.11 8 ALA G CA 1
ATOM 11529 C C . ALA G 2 11 ? -26.806 53.147 53.359 1.00 22.60 8 ALA G C 1
ATOM 11530 O O . ALA G 2 11 ? -27.519 53.379 54.363 1.00 24.03 8 ALA G O 1
ATOM 11532 N N . GLY G 2 12 ? -27.254 52.551 52.256 1.00 21.85 9 GLY G N 1
ATOM 11533 C CA . GLY G 2 12 ? -28.639 52.168 52.084 1.00 20.74 9 GLY G CA 1
ATOM 11534 C C . GLY G 2 12 ? -28.796 50.713 52.446 1.00 19.74 9 GLY G C 1
ATOM 11535 O O . GLY G 2 12 ? -28.156 49.859 51.815 1.00 19.58 9 GLY G O 1
ATOM 11536 N N . ASN G 2 13 ? -29.586 50.448 53.491 1.00 19.06 10 ASN G N 1
ATOM 11537 C CA . ASN G 2 13 ? -29.827 49.106 53.954 1.00 18.17 10 ASN G CA 1
ATOM 11538 C C . ASN G 2 13 ? -31.122 48.618 53.317 1.00 18.03 10 ASN G C 1
ATOM 11539 O O . ASN G 2 13 ? -32.208 48.999 53.761 1.00 19.22 10 ASN G O 1
ATOM 11544 N N . TRP G 2 14 ? -30.997 47.749 52.315 1.00 18.00 11 TRP G N 1
ATOM 11545 C CA . TRP G 2 14 ? -32.156 47.211 51.607 1.00 18.07 11 TRP G CA 1
ATOM 11546 C C . TRP G 2 14 ? -32.961 46.243 52.452 1.00 17.60 11 TRP G C 1
ATOM 11547 O O . TRP G 2 14 ? -34.131 45.970 52.129 1.00 18.45 11 TRP G O 1
ATOM 11558 N N . LYS G 2 15 ? -32.346 45.715 53.513 1.00 16.97 12 LYS G N 1
ATOM 11559 C CA . LYS G 2 15 ? -32.969 44.712 54.369 1.00 16.53 12 LYS G CA 1
ATOM 11560 C C . LYS G 2 15 ? -33.323 43.499 53.478 1.00 16.42 12 LYS G C 1
ATOM 11561 O O . LYS G 2 15 ? -32.589 43.243 52.506 1.00 16.82 12 LYS G O 1
ATOM 11567 N N . MET G 2 16 ? -34.423 42.790 53.758 1.00 16.61 13 MET G N 1
ATOM 11568 C CA . MET G 2 16 ? -34.747 41.586 52.981 1.00 16.08 13 MET G CA 1
ATOM 11569 C C . MET G 2 16 ? -35.627 41.928 51.806 1.00 16.19 13 MET G C 1
ATOM 11570 O O . MET G 2 16 ? -36.827 41.588 51.756 1.00 15.63 13 MET G O 1
ATOM 11575 N N . ASN G 2 17 ? -34.991 42.585 50.839 1.00 15.85 14 ASN G N 1
ATOM 11576 C CA . ASN G 2 17 ? -35.644 43.068 49.662 1.00 16.49 14 ASN G CA 1
ATOM 11577 C C . ASN G 2 17 ? -34.668 42.962 48.492 1.00 16.60 14 ASN G C 1
ATOM 11578 O O . ASN G 2 17 ? -33.471 43.197 48.658 1.00 16.66 14 ASN G O 1
ATOM 11583 N N . LYS G 2 18 ? -35.216 42.552 47.344 1.00 17.13 15 LYS G N 1
ATOM 11584 C CA . LYS G 2 18 ? -34.557 42.453 46.018 1.00 17.67 15 LYS G CA 1
ATOM 11585 C C . LYS G 2 18 ? -33.946 41.100 45.638 1.00 17.29 15 LYS G C 1
ATOM 11586 O O . LYS G 2 18 ? -33.254 40.467 46.439 1.00 17.53 15 LYS G O 1
ATOM 11592 N N . ASN G 2 19 ? -34.272 40.651 44.419 1.00 17.29 16 ASN G N 1
ATOM 11593 C CA . ASN G 2 19 ? -33.656 39.481 43.843 1.00 17.14 16 ASN G CA 1
ATOM 11594 C C . ASN G 2 19 ? -32.432 39.979 43.038 1.00 17.46 16 ASN G C 1
ATOM 11595 O O . ASN G 2 19 ? -32.190 41.191 42.956 1.00 16.67 16 ASN G O 1
ATOM 11600 N N . PRO G 2 20 ? -31.650 39.057 42.459 1.00 17.79 17 PRO G N 1
ATOM 11601 C CA . PRO G 2 20 ? -30.444 39.537 41.777 1.00 17.72 17 PRO G CA 1
ATOM 11602 C C . PRO G 2 20 ? -30.701 40.457 40.595 1.00 19.26 17 PRO G C 1
ATOM 11603 O O . PRO G 2 20 ? -29.917 41.374 40.375 1.00 19.35 17 PRO G O 1
ATOM 11607 N N . GLU G 2 21 ? -31.751 40.188 39.822 1.00 21.00 18 GLU G N 1
ATOM 11608 C CA . GLU G 2 21 ? -32.067 41.024 38.668 1.00 23.66 18 GLU G CA 1
ATOM 11609 C C . GLU G 2 21 ? -32.395 42.450 39.111 1.00 22.76 18 GLU G C 1
ATOM 11610 O O . GLU G 2 21 ? -31.975 43.410 38.458 1.00 23.41 18 GLU G O 1
ATOM 11616 N N . GLU G 2 22 ? -33.149 42.581 40.198 1.00 22.36 19 GLU G N 1
ATOM 11617 C CA . GLU G 2 22 ? -33.527 43.883 40.719 1.00 22.73 19 GLU G CA 1
ATOM 11618 C C . GLU G 2 22 ? -32.318 44.615 41.281 1.00 22.42 19 GLU G C 1
ATOM 11619 O O . GLU G 2 22 ? -32.196 45.845 41.123 1.00 22.14 19 GLU G O 1
ATOM 11625 N N . ALA G 2 23 ? -31.424 43.867 41.930 1.00 22.12 20 ALA G N 1
ATOM 11626 C CA . ALA G 2 23 ? -30.191 44.441 42.496 1.00 21.56 20 ALA G CA 1
ATOM 11627 C C . ALA G 2 23 ? -29.328 44.979 41.386 1.00 21.59 20 ALA G C 1
ATOM 11628 O O . ALA G 2 23 ? -28.835 46.088 41.459 1.00 21.67 20 ALA G O 1
ATOM 11630 N N . LYS G 2 24 ? -29.226 44.205 40.314 1.00 21.08 21 LYS G N 1
ATOM 11631 C CA . LYS G 2 24 ? -28.463 44.606 39.143 1.00 22.61 21 LYS G CA 1
ATOM 11632 C C . LYS G 2 24 ? -29.028 45.884 38.491 1.00 22.76 21 LYS G C 1
ATOM 11633 O O . LYS G 2 24 ? -28.265 46.808 38.151 1.00 24.35 21 LYS G O 1
ATOM 11639 N N . ALA G 2 25 ? -30.354 45.949 38.340 1.00 22.16 22 ALA G N 1
ATOM 11640 C CA . ALA G 2 25 ? -31.002 47.132 37.748 1.00 22.68 22 ALA G CA 1
ATOM 11641 C C . ALA G 2 25 ? -30.747 48.378 38.605 1.00 22.05 22 ALA G C 1
ATOM 11642 O O . ALA G 2 25 ? -30.488 49.475 38.083 1.00 22.43 22 ALA G O 1
ATOM 11644 N N . PHE G 2 26 ? -30.808 48.218 39.920 1.00 20.74 23 PHE G N 1
ATOM 11645 C CA . PHE G 2 26 ? -30.538 49.349 40.830 1.00 21.18 23 PHE G CA 1
ATOM 11646 C C . PHE G 2 26 ? -29.114 49.851 40.674 1.00 22.14 23 PHE G C 1
ATOM 11647 O O . PHE G 2 26 ? -28.889 51.058 40.563 1.00 23.56 23 PHE G O 1
ATOM 11655 N N . VAL G 2 27 ? -28.145 48.942 40.715 1.00 21.90 24 VAL G N 1
ATOM 11656 C CA . VAL G 2 27 ? -26.739 49.352 40.590 1.00 23.17 24 VAL G CA 1
ATOM 11657 C C . VAL G 2 27 ? -26.525 50.097 39.271 1.00 25.15 24 VAL G C 1
ATOM 11658 O O . VAL G 2 27 ? -25.872 51.153 39.252 1.00 26.30 24 VAL G O 1
ATOM 11662 N N . GLU G 2 28 ? -27.112 49.575 38.193 1.00 26.77 25 GLU G N 1
ATOM 11663 C CA . GLU G 2 28 ? -27.012 50.205 36.862 1.00 29.21 25 GLU G CA 1
ATOM 11664 C C . GLU G 2 28 ? -27.567 51.634 36.855 1.00 29.66 25 GLU G C 1
ATOM 11665 O O . GLU G 2 28 ? -27.027 52.523 36.181 1.00 30.69 25 GLU G O 1
ATOM 11671 N N . ALA G 2 29 ? -28.644 51.841 37.606 1.00 28.63 26 ALA G N 1
ATOM 11672 C CA . ALA G 2 29 ? -29.304 53.132 37.723 1.00 29.11 26 ALA G CA 1
ATOM 11673 C C . ALA G 2 29 ? -28.539 54.169 38.536 1.00 29.65 26 ALA G C 1
ATOM 11674 O O . ALA G 2 29 ? -28.645 55.365 38.258 1.00 30.47 26 ALA G O 1
ATOM 11676 N N . VAL G 2 30 ? -27.790 53.734 39.542 1.00 29.71 27 VAL G N 1
ATOM 11677 C CA . VAL G 2 30 ? -27.088 54.682 40.428 1.00 30.96 27 VAL G CA 1
ATOM 11678 C C . VAL G 2 30 ? -25.570 54.797 40.310 1.00 32.12 27 VAL G C 1
ATOM 11679 O O . VAL G 2 30 ? -25.015 55.854 40.613 1.00 32.75 27 VAL G O 1
ATOM 11683 N N . ALA G 2 31 ? -24.889 53.728 39.925 1.00 34.06 28 ALA G N 1
ATOM 11684 C CA . ALA G 2 31 ? -23.419 53.736 39.944 1.00 36.09 28 ALA G CA 1
ATOM 11685 C C . ALA G 2 31 ? -22.761 54.908 39.206 1.00 39.11 28 ALA G C 1
ATOM 11686 O O . ALA G 2 31 ? -21.842 55.519 39.743 1.00 41.50 28 ALA G O 1
ATOM 11688 N N . SER G 2 32 ? -23.253 55.249 38.015 1.00 39.66 29 SER G N 1
ATOM 11689 C CA . SER G 2 32 ? -22.681 56.361 37.233 1.00 42.06 29 SER G CA 1
ATOM 11690 C C . SER G 2 32 ? -23.144 57.742 37.707 1.00 41.70 29 SER G C 1
ATOM 11691 O O . SER G 2 32 ? -22.581 58.760 37.280 1.00 44.08 29 SER G O 1
ATOM 11694 N N . LYS G 2 33 ? -24.169 57.773 38.568 1.00 39.54 30 LYS G N 1
ATOM 11695 C CA . LYS G 2 33 ? -24.753 59.029 39.067 1.00 39.67 30 LYS G CA 1
ATOM 11696 C C . LYS G 2 33 ? -24.342 59.456 40.484 1.00 38.84 30 LYS G C 1
ATOM 11697 O O . LYS G 2 33 ? -24.788 60.500 40.970 1.00 39.53 30 LYS G O 1
ATOM 11703 N N . LEU G 2 34 ? -23.479 58.671 41.130 1.00 38.62 31 LEU G N 1
ATOM 11704 C CA . LEU G 2 34 ? -23.007 58.993 42.475 1.00 38.32 31 LEU G CA 1
ATOM 11705 C C . LEU G 2 34 ? -22.135 60.255 42.460 1.00 40.51 31 LEU G C 1
ATOM 11706 O O . LEU G 2 34 ? -21.474 60.533 41.453 1.00 40.89 31 LEU G O 1
ATOM 11711 N N . PRO G 2 35 ? -22.134 61.035 43.566 1.00 41.23 32 PRO G N 1
ATOM 11712 C CA . PRO G 2 35 ? -21.214 62.169 43.583 1.00 42.37 32 PRO G CA 1
ATOM 11713 C C . PRO G 2 35 ? -19.771 61.690 43.739 1.00 42.56 32 PRO G C 1
ATOM 11714 O O . PRO G 2 35 ? -19.521 60.485 43.852 1.00 39.88 32 PRO G O 1
ATOM 11718 N N . SER G 2 36 ? -18.839 62.637 43.726 1.00 43.28 33 SER G N 1
ATOM 11719 C CA . SER G 2 36 ? -17.415 62.354 43.875 1.00 45.06 33 SER G CA 1
ATOM 11720 C C . SER G 2 36 ? -17.112 61.620 45.182 1.00 43.78 33 SER G C 1
ATOM 11721 O O . SER G 2 36 ? -17.670 61.956 46.233 1.00 43.33 33 SER G O 1
ATOM 11724 N N . SER G 2 37 ? -16.200 60.651 45.116 1.00 42.89 34 SER G N 1
ATOM 11725 C CA . SER G 2 37 ? -15.792 59.879 46.299 1.00 43.42 34 SER G CA 1
ATOM 11726 C C . SER G 2 37 ? -15.125 60.768 47.360 1.00 44.95 34 SER G C 1
ATOM 11727 O O . SER G 2 37 ? -15.145 60.442 48.542 1.00 45.56 34 SER G O 1
ATOM 11730 N N . ASP G 2 38 ? -14.546 61.885 46.932 1.00 46.21 35 ASP G N 1
ATOM 11731 C CA . ASP G 2 38 ? -13.938 62.846 47.851 1.00 47.70 35 ASP G CA 1
ATOM 11732 C C . ASP G 2 38 ? -14.967 63.631 48.662 1.00 47.19 35 ASP G C 1
ATOM 11733 O O . ASP G 2 38 ? -14.624 64.203 49.703 1.00 50.68 35 ASP G O 1
ATOM 11738 N N . LEU G 2 39 ? -16.207 63.691 48.172 1.00 44.28 36 LEU G N 1
ATOM 11739 C CA . LEU G 2 39 ? -17.276 64.472 48.808 1.00 42.68 36 LEU G CA 1
ATOM 11740 C C . LEU G 2 39 ? -18.138 63.647 49.746 1.00 39.67 36 LEU G C 1
ATOM 11741 O O . LEU G 2 39 ? -18.473 64.080 50.848 1.00 38.36 36 LEU G O 1
ATOM 11746 N N . VAL G 2 40 ? -18.507 62.457 49.288 1.00 36.76 37 VAL G N 1
ATOM 11747 C CA . VAL G 2 40 ? -19.399 61.605 50.049 1.00 34.99 37 VAL G CA 1
ATOM 11748 C C . VAL G 2 40 ? -19.172 60.155 49.666 1.00 32.41 37 VAL G C 1
ATOM 11749 O O . VAL G 2 40 ? -18.909 59.859 48.506 1.00 31.86 37 VAL G O 1
ATOM 11753 N N . GLU G 2 41 ? -19.240 59.266 50.657 1.00 30.03 38 GLU G N 1
ATOM 11754 C CA . GLU G 2 41 ? -19.088 57.840 50.427 1.00 28.68 38 GLU G CA 1
ATOM 11755 C C . GLU G 2 41 ? -20.496 57.304 50.329 1.00 27.34 38 GLU G C 1
ATOM 11756 O O . GLU G 2 41 ? -21.346 57.654 51.161 1.00 27.08 38 GLU G O 1
ATOM 11762 N N . ALA G 2 42 ? -20.758 56.479 49.313 1.00 26.55 39 ALA G N 1
ATOM 11763 C CA . ALA G 2 42 ? -22.098 55.913 49.108 1.00 26.37 39 ALA G CA 1
ATOM 11764 C C . ALA G 2 42 ? -22.019 54.409 49.042 1.00 25.43 39 ALA G C 1
ATOM 11765 O O . ALA G 2 42 ? -21.154 53.870 48.362 1.00 24.83 39 ALA G O 1
ATOM 11767 N N . GLY G 2 43 ? -22.915 53.737 49.771 1.00 24.57 40 GLY G N 1
ATOM 11768 C CA . GLY G 2 43 ? -22.935 52.280 49.819 1.00 23.66 40 GLY G CA 1
ATOM 11769 C C . GLY G 2 43 ? -24.309 51.677 49.989 1.00 23.00 40 GLY G C 1
ATOM 11770 O O . GLY G 2 43 ? -25.275 52.355 50.360 1.00 22.35 40 GLY G O 1
ATOM 11771 N N . ILE G 2 44 ? -24.383 50.382 49.702 1.00 22.21 41 ILE G N 1
ATOM 11772 C CA . ILE G 2 44 ? -25.617 49.604 49.802 1.00 20.81 41 ILE G CA 1
ATOM 11773 C C . ILE G 2 44 ? -25.294 48.322 50.507 1.00 19.24 41 ILE G C 1
ATOM 11774 O O . ILE G 2 44 ? -24.300 47.671 50.164 1.00 18.91 41 ILE G O 1
ATOM 11779 N N . ALA G 2 45 ? -26.103 47.995 51.515 1.00 17.98 42 ALA G N 1
ATOM 11780 C CA . ALA G 2 45 ? -26.030 46.723 52.186 1.00 17.85 42 ALA G CA 1
ATOM 11781 C C . ALA G 2 45 ? -27.109 45.850 51.515 1.00 17.09 42 ALA G C 1
ATOM 11782 O O . ALA G 2 45 ? -28.311 46.125 51.653 1.00 16.91 42 ALA G O 1
ATOM 11784 N N . ALA G 2 46 ? -26.671 44.807 50.805 1.00 17.42 43 ALA G N 1
ATOM 11785 C CA . ALA G 2 46 ? -27.542 43.932 49.994 1.00 17.07 43 ALA G CA 1
ATOM 11786 C C . ALA G 2 46 ? -27.691 42.532 50.588 1.00 16.57 43 ALA G C 1
ATOM 11787 O O . ALA G 2 46 ? -26.802 42.070 51.279 1.00 17.01 43 ALA G O 1
ATOM 11789 N N . PRO G 2 47 ? -28.802 41.846 50.271 1.00 15.76 44 PRO G N 1
ATOM 11790 C CA . PRO G 2 47 ? -28.928 40.470 50.761 1.00 15.51 44 PRO G CA 1
ATOM 11791 C C . PRO G 2 47 ? -27.821 39.580 50.206 1.00 15.52 44 PRO G C 1
ATOM 11792 O O . PRO G 2 47 ? -27.308 39.835 49.127 1.00 16.12 44 PRO G O 1
ATOM 11796 N N . ALA G 2 48 ? -27.444 38.567 50.978 1.00 14.83 45 ALA G N 1
ATOM 11797 C CA . ALA G 2 48 ? -26.379 37.644 50.603 1.00 14.55 45 ALA G CA 1
ATOM 11798 C C . ALA G 2 48 ? -26.585 36.993 49.229 1.00 14.97 45 ALA G C 1
ATOM 11799 O O . ALA G 2 48 ? -25.630 36.819 48.511 1.00 15.28 45 ALA G O 1
ATOM 11801 N N . LEU G 2 49 ? -27.824 36.679 48.870 1.00 14.34 46 LEU G N 1
ATOM 11802 C CA . LEU G 2 49 ? -28.103 36.041 47.562 1.00 14.99 46 LEU G CA 1
ATOM 11803 C C . LEU G 2 49 ? -27.723 36.974 46.416 1.00 15.05 46 LEU G C 1
ATOM 11804 O O . LEU G 2 49 ? -27.349 36.505 45.337 1.00 16.47 46 LEU G O 1
ATOM 11809 N N . ASP G 2 50 ? -27.784 38.280 46.674 1.00 15.06 47 ASP G N 1
ATOM 11810 C CA . ASP G 2 50 ? -27.534 39.282 45.673 1.00 15.91 47 ASP G CA 1
ATOM 11811 C C . ASP G 2 50 ? -26.102 39.824 45.644 1.00 16.22 47 ASP G C 1
ATOM 11812 O O . ASP G 2 50 ? -25.771 40.580 44.733 1.00 16.53 47 ASP G O 1
ATOM 11817 N N . LEU G 2 51 ? -25.270 39.495 46.642 1.00 15.68 48 LEU G N 1
ATOM 11818 C CA . LEU G 2 51 ? -23.947 40.140 46.750 1.00 16.26 48 LEU G CA 1
ATOM 11819 C C . LEU G 2 51 ? -23.000 39.929 45.559 1.00 16.18 48 LEU G C 1
ATOM 11820 O O . LEU G 2 51 ? -22.408 40.904 45.094 1.00 17.09 48 LEU G O 1
ATOM 11825 N N . THR G 2 52 ? -22.869 38.703 45.037 1.00 15.89 49 THR G N 1
ATOM 11826 C CA . THR G 2 52 ? -21.939 38.533 43.926 1.00 17.18 49 THR G CA 1
ATOM 11827 C C . THR G 2 52 ? -22.410 39.354 42.709 1.00 17.53 49 THR G C 1
ATOM 11828 O O . THR G 2 52 ? -21.584 39.845 41.957 1.00 17.38 49 THR G O 1
ATOM 11832 N N . THR G 2 53 ? -23.737 39.492 42.543 1.00 18.13 50 THR G N 1
ATOM 11833 C CA . THR G 2 53 ? -24.308 40.232 41.442 1.00 18.20 50 THR G CA 1
ATOM 11834 C C . THR G 2 53 ? -24.046 41.737 41.635 1.00 18.85 50 THR G C 1
ATOM 11835 O O . THR G 2 53 ? -23.598 42.404 40.710 1.00 21.09 50 THR G O 1
ATOM 11839 N N . VAL G 2 54 ? -24.333 42.252 42.832 1.00 19.66 51 VAL G N 1
ATOM 11840 C CA . VAL G 2 54 ? -24.095 43.685 43.143 1.00 20.94 51 VAL G CA 1
ATOM 11841 C C . VAL G 2 54 ? -22.620 44.009 42.887 1.00 21.24 51 VAL G C 1
ATOM 11842 O O . VAL G 2 54 ? -22.283 44.995 42.172 1.00 21.95 51 VAL G O 1
ATOM 11846 N N . LEU G 2 55 ? -21.750 43.160 43.431 1.00 20.83 52 LEU G N 1
ATOM 11847 C CA . LEU G 2 55 ? -20.295 43.345 43.291 1.00 21.43 52 LEU G CA 1
ATOM 11848 C C . LEU G 2 55 ? -19.833 43.421 41.835 1.00 22.68 52 LEU G C 1
ATOM 11849 O O . LEU G 2 55 ? -19.118 44.360 41.449 1.00 22.97 52 LEU G O 1
ATOM 11854 N N . ALA G 2 56 ? -20.245 42.463 41.020 1.00 21.89 53 ALA G N 1
ATOM 11855 C CA . ALA G 2 56 ? -19.856 42.457 39.596 1.00 24.00 53 ALA G CA 1
ATOM 11856 C C . ALA G 2 56 ? -20.391 43.668 38.828 1.00 24.86 53 ALA G C 1
ATOM 11857 O O . ALA G 2 56 ? -19.693 44.223 37.972 1.00 25.65 53 ALA G O 1
ATOM 11859 N N . VAL G 2 57 ? -21.623 44.072 39.137 1.00 24.66 54 VAL G N 1
ATOM 11860 C CA . VAL G 2 57 ? -22.265 45.184 38.453 1.00 26.70 54 VAL G CA 1
ATOM 11861 C C . VAL G 2 57 ? -21.618 46.504 38.910 1.00 26.29 54 VAL G C 1
ATOM 11862 O O . VAL G 2 57 ? -21.476 47.436 38.111 1.00 27.54 54 VAL G O 1
ATOM 11866 N N . ALA G 2 58 ? -21.204 46.567 40.178 1.00 25.62 55 ALA G N 1
ATOM 11867 C CA . ALA G 2 58 ? -20.585 47.778 40.750 1.00 27.34 55 ALA G CA 1
ATOM 11868 C C . ALA G 2 58 ? -19.075 47.862 40.551 1.00 29.18 55 ALA G C 1
ATOM 11869 O O . ALA G 2 58 ? -18.478 48.884 40.884 1.00 29.88 55 ALA G O 1
ATOM 11871 N N . LYS G 2 59 ? -18.450 46.808 40.014 1.00 30.86 56 LYS G N 1
ATOM 11872 C CA . LYS G 2 59 ? -17.002 46.801 39.837 1.00 32.75 56 LYS G CA 1
ATOM 11873 C C . LYS G 2 59 ? -16.560 47.976 38.972 1.00 33.47 56 LYS G C 1
ATOM 11874 O O . LYS G 2 59 ? -17.084 48.190 37.877 1.00 33.08 56 LYS G O 1
ATOM 11880 N N . GLY G 2 60 ? -15.619 48.746 39.510 1.00 32.81 57 GLY G N 1
ATOM 11881 C CA . GLY G 2 60 ? -15.080 49.903 38.826 1.00 33.56 57 GLY G CA 1
ATOM 11882 C C . GLY G 2 60 ? -15.741 51.211 39.197 1.00 33.29 57 GLY G C 1
ATOM 11883 O O . GLY G 2 60 ? -15.185 52.262 38.882 1.00 33.17 57 GLY G O 1
ATOM 11884 N N . SER G 2 61 ? -16.921 51.163 39.833 1.00 30.43 58 SER G N 1
ATOM 11885 C CA . SER G 2 61 ? -17.624 52.378 40.256 1.00 30.74 58 SER G CA 1
ATOM 11886 C C . SER G 2 61 ? -17.206 52.729 41.693 1.00 30.79 58 SER G C 1
ATOM 11887 O O . SER G 2 61 ? -16.424 52.014 42.314 1.00 30.66 58 SER G O 1
ATOM 11890 N N . ASN G 2 62 ? -17.753 53.821 42.221 1.00 31.17 59 ASN G N 1
ATOM 11891 C CA . ASN G 2 62 ? -17.503 54.217 43.605 1.00 31.90 59 ASN G CA 1
ATOM 11892 C C . ASN G 2 62 ? -18.569 53.726 44.585 1.00 30.69 59 ASN G C 1
ATOM 11893 O O . ASN G 2 62 ? -18.595 54.153 45.742 1.00 29.84 59 ASN G O 1
ATOM 11898 N N . LEU G 2 63 ? -19.435 52.818 44.135 1.00 29.63 60 LEU G N 1
ATOM 11899 C CA . LEU G 2 63 ? -20.456 52.269 45.008 1.00 27.83 60 LEU G CA 1
ATOM 11900 C C . LEU G 2 63 ? -19.845 51.237 45.946 1.00 27.27 60 LEU G C 1
ATOM 11901 O O . LEU G 2 63 ? -19.359 50.201 45.493 1.00 27.92 60 LEU G O 1
ATOM 11906 N N . LYS G 2 64 ? -19.846 51.528 47.245 1.00 25.77 61 LYS G N 1
ATOM 11907 C CA . LYS G 2 64 ? -19.354 50.573 48.242 1.00 25.31 61 LYS G CA 1
ATOM 11908 C C . LYS G 2 64 ? -20.429 49.526 48.479 1.00 22.63 61 LYS G C 1
ATOM 11909 O O . LYS G 2 64 ? -21.620 49.809 48.352 1.00 22.89 61 LYS G O 1
ATOM 11915 N N . VAL G 2 65 ? -19.997 48.327 48.829 1.00 22.07 62 VAL G N 1
ATOM 11916 C CA . VAL G 2 65 ? -20.885 47.196 49.030 1.00 20.50 62 VAL G CA 1
ATOM 11917 C C . VAL G 2 65 ? -20.724 46.630 50.417 1.00 19.28 62 VAL G C 1
ATOM 11918 O O . VAL G 2 65 ? -19.620 46.384 50.877 1.00 19.17 62 VAL G O 1
ATOM 11922 N N . ALA G 2 66 ? -21.852 46.438 51.090 1.00 18.37 63 ALA G N 1
ATOM 11923 C CA . ALA G 2 66 ? -21.859 45.889 52.423 1.00 17.73 63 ALA G CA 1
ATOM 11924 C C . ALA G 2 66 ? -22.746 44.653 52.489 1.00 16.54 63 ALA G C 1
ATOM 11925 O O . ALA G 2 66 ? -23.730 44.575 51.778 1.00 16.54 63 ALA G O 1
ATOM 11927 N N . ALA G 2 67 ? -22.393 43.715 53.378 1.00 16.66 64 ALA G N 1
ATOM 11928 C CA . ALA G 2 67 ? -23.261 42.619 53.756 1.00 15.58 64 ALA G CA 1
ATOM 11929 C C . ALA G 2 67 ? -24.151 43.131 54.905 1.00 16.46 64 ALA G C 1
ATOM 11930 O O . ALA G 2 67 ? -23.811 44.135 55.573 1.00 16.16 64 ALA G O 1
ATOM 11932 N N . GLN G 2 68 ? -25.261 42.437 55.148 1.00 15.81 65 GLN G N 1
ATOM 11933 C CA . GLN G 2 68 ? -26.221 42.799 56.200 1.00 16.10 65 GLN G CA 1
ATOM 11934 C C . GLN G 2 68 ? -25.990 42.081 57.527 1.00 16.26 65 GLN G C 1
ATOM 11935 O O . GLN G 2 68 ? -26.671 42.375 58.502 1.00 16.07 65 GLN G O 1
ATOM 11941 N N . ASN G 2 69 ? -25.053 41.123 57.523 1.00 15.73 66 ASN G N 1
ATOM 11942 C CA . ASN G 2 69 ? -24.690 40.279 58.686 1.00 16.33 66 ASN G CA 1
ATOM 11943 C C . ASN G 2 69 ? -23.595 39.289 58.234 1.00 15.69 66 ASN G C 1
ATOM 11944 O O . ASN G 2 69 ? -23.405 39.087 57.025 1.00 16.14 66 ASN G O 1
ATOM 11949 N N . CYS G 2 70 ? -22.897 38.697 59.201 1.00 15.60 67 CYS G N 1
ATOM 11950 C CA . CYS G 2 70 ? -21.968 37.590 58.939 1.00 15.55 67 CYS G CA 1
ATOM 11951 C C . CYS G 2 70 ? -21.757 36.881 60.257 1.00 16.13 67 CYS G C 1
ATOM 11952 O O . CYS G 2 70 ? -22.057 37.439 61.324 1.00 16.79 67 CYS G O 1
ATOM 11955 N N . TYR G 2 71 ? -21.173 35.687 60.206 1.00 15.42 68 TYR G N 1
ATOM 11956 C CA . TYR G 2 71 ? -20.862 34.960 61.432 1.00 15.73 68 TYR G CA 1
ATOM 11957 C C . TYR G 2 71 ? -19.446 35.335 61.883 1.00 16.89 68 TYR G C 1
ATOM 11958 O O . TYR G 2 71 ? -18.755 36.108 61.203 1.00 17.34 68 TYR G O 1
ATOM 11967 N N . PHE G 2 72 ? -19.014 34.791 63.024 1.00 17.21 69 PHE G N 1
ATOM 11968 C CA . PHE G 2 72 ? -17.715 35.150 63.620 1.00 18.61 69 PHE G CA 1
ATOM 11969 C C . PHE G 2 72 ? -16.588 34.120 63.479 1.00 19.13 69 PHE G C 1
ATOM 11970 O O . PHE G 2 72 ? -15.569 34.236 64.125 1.00 19.17 69 PHE G O 1
ATOM 11978 N N . GLU G 2 73 ? -16.795 33.140 62.604 1.00 17.89 70 GLU G N 1
ATOM 11979 C CA . GLU G 2 73 ? -15.762 32.193 62.201 1.00 18.46 70 GLU G CA 1
ATOM 11980 C C . GLU G 2 73 ? -15.659 32.227 60.683 1.00 16.69 70 GLU G C 1
ATOM 11981 O O . GLU G 2 73 ? -16.595 32.617 59.999 1.00 16.60 70 GLU G O 1
ATOM 11987 N N . ASN G 2 74 ? -14.509 31.819 60.159 1.00 16.68 71 ASN G N 1
ATOM 11988 C CA . ASN G 2 74 ? -14.268 31.833 58.728 1.00 15.70 71 ASN G CA 1
ATOM 11989 C C . ASN G 2 74 ? -14.903 30.651 57.988 1.00 14.91 71 ASN G C 1
ATOM 11990 O O . ASN G 2 74 ? -15.338 30.789 56.858 1.00 15.85 71 ASN G O 1
ATOM 11995 N N . ALA G 2 75 ? -14.922 29.491 58.623 1.00 15.12 72 ALA G N 1
ATOM 11996 C CA . ALA G 2 75 ? -15.503 28.299 57.987 1.00 15.07 72 ALA G CA 1
ATOM 11997 C C . ALA G 2 75 ? -15.867 27.321 59.064 1.00 16.54 72 ALA G C 1
ATOM 11998 O O . ALA G 2 75 ? -15.240 27.328 60.120 1.00 17.58 72 ALA G O 1
ATOM 12000 N N . GLY G 2 76 ? -16.889 26.506 58.822 1.00 15.11 73 GLY G N 1
ATOM 12001 C CA . GLY G 2 76 ? -17.215 25.466 59.759 1.00 16.26 73 GLY G CA 1
ATOM 12002 C C . GLY G 2 76 ? -18.657 25.019 59.777 1.00 15.51 73 GLY G C 1
ATOM 12003 O O . GLY G 2 76 ? -19.461 25.332 58.874 1.00 15.58 73 GLY G O 1
ATOM 12004 N N . ALA G 2 77 ? -18.971 24.271 60.824 1.00 15.75 74 ALA G N 1
ATOM 12005 C CA . ALA G 2 77 ? -20.274 23.623 60.947 1.00 15.51 74 ALA G CA 1
ATOM 12006 C C . ALA G 2 77 ? -21.314 24.601 61.522 1.00 14.94 74 ALA G C 1
ATOM 12007 O O . ALA G 2 77 ? -21.738 24.477 62.664 1.00 14.73 74 ALA G O 1
ATOM 12009 N N . PHE G 2 78 ? -21.645 25.609 60.706 1.00 13.78 75 PHE G N 1
ATOM 12010 C CA . PHE G 2 78 ? -22.586 26.660 61.050 1.00 13.89 75 PHE G CA 1
ATOM 12011 C C . PHE G 2 78 ? -23.567 26.779 59.901 1.00 14.01 75 PHE G C 1
ATOM 12012 O O . PHE G 2 78 ? -23.530 27.706 59.087 1.00 13.61 75 PHE G O 1
ATOM 12020 N N . THR G 2 79 ? -24.430 25.777 59.814 1.00 14.10 76 THR G N 1
ATOM 12021 C CA . THR G 2 79 ? -25.392 25.697 58.712 1.00 13.93 76 THR G CA 1
ATOM 12022 C C . THR G 2 79 ? -26.213 26.974 58.580 1.00 13.65 76 THR G C 1
ATOM 12023 O O . THR G 2 79 ? -26.814 27.419 59.543 1.00 13.37 76 THR G O 1
ATOM 12027 N N . GLY G 2 80 ? -26.245 27.536 57.369 1.00 13.17 77 GLY G N 1
ATOM 12028 C CA . GLY G 2 80 ? -27.008 28.752 57.075 1.00 13.56 77 GLY G CA 1
ATOM 12029 C C . GLY G 2 80 ? -26.314 30.082 57.327 1.00 13.45 77 GLY G C 1
ATOM 12030 O O . GLY G 2 80 ? -26.883 31.133 57.013 1.00 14.92 77 GLY G O 1
ATOM 12031 N N . GLU G 2 81 ? -25.072 30.049 57.808 1.00 13.39 78 GLU G N 1
ATOM 12032 C CA . GLU G 2 81 ? -24.329 31.292 58.075 1.00 13.60 78 GLU G CA 1
ATOM 12033 C C . GLU G 2 81 ? -23.458 31.770 56.917 1.00 14.03 78 GLU G C 1
ATOM 12034 O O . GLU G 2 81 ? -23.025 30.993 56.098 1.00 13.33 78 GLU G O 1
ATOM 12040 N N . THR G 2 82 ? -23.254 33.085 56.876 1.00 13.97 79 THR G N 1
ATOM 12041 C CA . THR G 2 82 ? -22.473 33.737 55.886 1.00 14.58 79 THR G CA 1
ATOM 12042 C C . THR G 2 82 ? -21.057 33.970 56.420 1.00 14.92 79 THR G C 1
ATOM 12043 O O . THR G 2 82 ? -20.845 34.648 57.473 1.00 14.46 79 THR G O 1
ATOM 12047 N N . SER G 2 83 ? -20.064 33.460 55.689 1.00 14.85 80 SER G N 1
ATOM 12048 C CA . SER G 2 83 ? -18.675 33.615 56.134 1.00 15.22 80 SER G CA 1
ATOM 12049 C C . SER G 2 83 ? -18.042 34.978 55.859 1.00 15.28 80 SER G C 1
ATOM 12050 O O . SER G 2 83 ? -18.049 35.424 54.727 1.00 15.76 80 SER G O 1
ATOM 12053 N N . PRO G 2 84 ? -17.436 35.626 56.877 1.00 15.21 81 PRO G N 1
ATOM 12054 C CA . PRO G 2 84 ? -16.728 36.866 56.574 1.00 15.77 81 PRO G CA 1
ATOM 12055 C C . PRO G 2 84 ? -15.504 36.640 55.678 1.00 16.26 81 PRO G C 1
ATOM 12056 O O . PRO G 2 84 ? -15.103 37.574 54.984 1.00 16.36 81 PRO G O 1
ATOM 12060 N N . GLN G 2 85 ? -14.931 35.430 55.688 1.00 15.80 82 GLN G N 1
ATOM 12061 C CA . GLN G 2 85 ? -13.797 35.129 54.822 1.00 16.47 82 GLN G CA 1
ATOM 12062 C C . GLN G 2 85 ? -14.270 35.136 53.337 1.00 15.88 82 GLN G C 1
ATOM 12063 O O . GLN G 2 85 ? -13.630 35.747 52.479 1.00 16.26 82 GLN G O 1
ATOM 12069 N N . VAL G 2 86 ? -15.389 34.461 53.038 1.00 15.33 83 VAL G N 1
ATOM 12070 C CA . VAL G 2 86 ? -15.942 34.462 51.672 1.00 15.51 83 VAL G CA 1
ATOM 12071 C C . VAL G 2 86 ? -16.366 35.883 51.249 1.00 15.60 83 VAL G C 1
ATOM 12072 O O . VAL G 2 86 ? -16.078 36.335 50.115 1.00 16.93 83 VAL G O 1
ATOM 12076 N N . LEU G 2 87 ? -17.022 36.606 52.165 1.00 15.30 84 LEU G N 1
ATOM 12077 C CA . LEU G 2 87 ? -17.382 38.021 51.939 1.00 15.54 84 LEU G CA 1
ATOM 12078 C C . LEU G 2 87 ? -16.178 38.817 51.469 1.00 16.06 84 LEU G C 1
ATOM 12079 O O . LEU G 2 87 ? -16.287 39.591 50.514 1.00 16.18 84 LEU G O 1
ATOM 12084 N N . LYS G 2 88 ? -15.023 38.611 52.104 1.00 16.41 85 LYS G N 1
ATOM 12085 C CA . LYS G 2 88 ? -13.800 39.334 51.719 1.00 18.73 85 LYS G CA 1
ATOM 12086 C C . LYS G 2 88 ? -13.320 38.852 50.359 1.00 18.94 85 LYS G C 1
ATOM 12087 O O . LYS G 2 88 ? -13.012 39.672 49.492 1.00 19.81 85 LYS G O 1
ATOM 12093 N N . GLU G 2 89 ? -13.307 37.527 50.181 1.00 18.96 86 GLU G N 1
ATOM 12094 C CA . GLU G 2 89 ? -12.879 36.891 48.933 1.00 20.25 86 GLU G CA 1
ATOM 12095 C C . GLU G 2 89 ? -13.645 37.422 47.726 1.00 19.47 86 GLU G C 1
ATOM 12096 O O . GLU G 2 89 ? -13.050 37.607 46.637 1.00 20.98 86 GLU G O 1
ATOM 12102 N N . ILE G 2 90 ? -14.934 37.692 47.899 1.00 18.91 87 ILE G N 1
ATOM 12103 C CA . ILE G 2 90 ? -15.769 38.213 46.799 1.00 18.02 87 ILE G CA 1
ATOM 12104 C C . ILE G 2 90 ? -15.679 39.728 46.586 1.00 18.91 87 ILE G C 1
ATOM 12105 O O . ILE G 2 90 ? -16.139 40.228 45.555 1.00 20.39 87 ILE G O 1
ATOM 12110 N N . GLY G 2 91 ? -15.088 40.434 47.545 1.00 19.08 88 GLY G N 1
ATOM 12111 C CA . GLY G 2 91 ? -14.836 41.871 47.417 1.00 19.35 88 GLY G CA 1
ATOM 12112 C C . GLY G 2 91 ? -15.728 42.807 48.214 1.00 18.62 88 GLY G C 1
ATOM 12113 O O . GLY G 2 91 ? -15.776 44.015 47.919 1.00 19.04 88 GLY G O 1
ATOM 12114 N N . THR G 2 92 ? -16.366 42.287 49.252 1.00 17.83 89 THR G N 1
ATOM 12115 C CA . THR G 2 92 ? -17.222 43.069 50.118 1.00 17.69 89 THR G CA 1
ATOM 12116 C C . THR G 2 92 ? -16.385 44.105 50.942 1.00 18.68 89 THR G C 1
ATOM 12117 O O . THR G 2 92 ? -15.297 43.800 51.433 1.00 18.77 89 THR G O 1
ATOM 12121 N N . ASP G 2 93 ? -16.897 45.319 51.056 1.00 19.31 90 ASP G N 1
ATOM 12122 C CA . ASP G 2 93 ? -16.228 46.395 51.773 1.00 20.46 90 ASP G CA 1
ATOM 12123 C C . ASP G 2 93 ? -16.579 46.497 53.250 1.00 20.71 90 ASP G C 1
ATOM 12124 O O . ASP G 2 93 ? -15.683 46.695 54.091 1.00 20.76 90 ASP G O 1
ATOM 12129 N N . TYR G 2 94 ? -17.882 46.396 53.554 1.00 19.52 91 TYR G N 1
ATOM 12130 C CA . TYR G 2 94 ? -18.412 46.577 54.896 1.00 19.72 91 TYR G CA 1
ATOM 12131 C C . TYR G 2 94 ? -19.364 45.469 55.287 1.00 18.50 91 TYR G C 1
ATOM 12132 O O . TYR G 2 94 ? -19.897 44.749 54.445 1.00 17.15 91 TYR G O 1
ATOM 12141 N N . VAL G 2 95 ? -19.539 45.283 56.585 1.00 18.47 92 VAL G N 1
ATOM 12142 C CA . VAL G 2 95 ? -20.572 44.382 57.074 1.00 17.37 92 VAL G CA 1
ATOM 12143 C C . VAL G 2 95 ? -21.336 45.075 58.172 1.00 17.12 92 VAL G C 1
ATOM 12144 O O . VAL G 2 95 ? -20.719 45.548 59.134 1.00 17.25 92 VAL G O 1
ATOM 12148 N N . VAL G 2 96 ? -22.660 45.184 57.983 1.00 16.82 93 VAL G N 1
ATOM 12149 C CA . VAL G 2 96 ? -23.585 45.694 59.001 1.00 16.78 93 VAL G CA 1
ATOM 12150 C C . VAL G 2 96 ? -23.766 44.606 60.074 1.00 16.84 93 VAL G C 1
ATOM 12151 O O . VAL G 2 96 ? -24.133 43.459 59.755 1.00 16.02 93 VAL G O 1
ATOM 12155 N N . ILE G 2 97 ? -23.520 44.955 61.335 1.00 16.80 94 ILE G N 1
ATOM 12156 C CA . ILE G 2 97 ? -23.682 44.021 62.457 1.00 17.34 94 ILE G CA 1
ATOM 12157 C C . ILE G 2 97 ? -24.462 44.637 63.596 1.00 18.47 94 ILE G C 1
ATOM 12158 O O . ILE G 2 97 ? -24.325 45.844 63.881 1.00 18.73 94 ILE G O 1
ATOM 12163 N N . GLY G 2 98 ? -25.285 43.820 64.249 1.00 18.55 95 GLY G N 1
ATOM 12164 C CA . GLY G 2 98 ? -26.029 44.277 65.401 1.00 19.66 95 GLY G CA 1
ATOM 12165 C C . GLY G 2 98 ? -27.230 45.129 65.083 1.00 19.26 95 GLY G C 1
ATOM 12166 O O . GLY G 2 98 ? -27.714 45.850 65.957 1.00 19.96 95 GLY G O 1
ATOM 12167 N N . HIS G 2 99 ? -27.714 45.058 63.847 1.00 18.41 96 HIS G N 1
ATOM 12168 C CA . HIS G 2 99 ? -28.886 45.809 63.476 1.00 18.02 96 HIS G CA 1
ATOM 12169 C C . HIS G 2 99 ? -29.981 45.436 64.478 1.00 17.61 96 HIS G C 1
ATOM 12170 O O . HIS G 2 99 ? -30.027 44.294 64.937 1.00 18.09 96 HIS G O 1
ATOM 12177 N N . SER G 2 100 ? -30.817 46.405 64.858 1.00 18.15 97 SER G N 1
ATOM 12178 C CA . SER G 2 100 ? -31.929 46.199 65.812 1.00 18.20 97 SER G CA 1
ATOM 12179 C C . SER G 2 100 ? -32.806 44.969 65.484 1.00 17.77 97 SER G C 1
ATOM 12180 O O . SER G 2 100 ? -33.282 44.258 66.374 1.00 18.44 97 SER G O 1
ATOM 12183 N N . GLU G 2 101 ? -33.034 44.770 64.198 1.00 17.77 98 GLU G N 1
ATOM 12184 C CA . GLU G 2 101 ? -33.843 43.638 63.704 1.00 17.38 98 GLU G CA 1
ATOM 12185 C C . GLU G 2 101 ? -33.208 42.311 64.078 1.00 16.55 98 GLU G C 1
ATOM 12186 O O . GLU G 2 101 ? -33.918 41.343 64.429 1.00 17.01 98 GLU G O 1
ATOM 12192 N N . ARG G 2 102 ? -31.881 42.242 63.988 1.00 16.23 99 ARG G N 1
ATOM 12193 C CA . ARG G 2 102 ? -31.163 41.025 64.364 1.00 16.28 99 ARG G CA 1
ATOM 12194 C C . ARG G 2 102 ? -31.069 40.876 65.861 1.00 16.36 99 ARG G C 1
ATOM 12195 O O . ARG G 2 102 ? -31.175 39.767 66.341 1.00 18.54 99 ARG G O 1
ATOM 12203 N N . ARG G 2 103 ? -30.873 41.967 66.629 1.00 17.34 100 ARG G N 1
ATOM 12204 C CA . ARG G 2 103 ? -30.876 41.860 68.074 1.00 18.09 100 ARG G CA 1
ATOM 12205 C C . ARG G 2 103 ? -32.294 41.450 68.555 1.00 18.69 100 ARG G C 1
ATOM 12206 O O . ARG G 2 103 ? -32.446 40.821 69.581 1.00 18.97 100 ARG G O 1
ATOM 12214 N N . ASP G 2 104 ? -33.318 41.829 67.799 1.00 18.93 101 ASP G N 1
ATOM 12215 C CA . ASP G 2 104 ? -34.703 41.503 68.148 1.00 19.87 101 ASP G CA 1
ATOM 12216 C C . ASP G 2 104 ? -35.085 40.071 67.737 1.00 19.32 101 ASP G C 1
ATOM 12217 O O . ASP G 2 104 ? -35.082 39.127 68.550 1.00 21.13 101 ASP G O 1
ATOM 12222 N N . TYR G 2 105 ? -35.399 39.896 66.471 1.00 18.47 102 TYR G N 1
ATOM 12223 C CA . TYR G 2 105 ? -35.895 38.605 66.008 1.00 19.23 102 TYR G CA 1
ATOM 12224 C C . TYR G 2 105 ? -34.940 37.435 66.173 1.00 19.18 102 TYR G C 1
ATOM 12225 O O . TYR G 2 105 ? -35.382 36.309 66.401 1.00 20.71 102 TYR G O 1
ATOM 12234 N N . PHE G 2 106 ? -33.641 37.701 66.092 1.00 18.37 103 PHE G N 1
ATOM 12235 C CA . PHE G 2 106 ? -32.664 36.621 66.053 1.00 18.94 103 PHE G CA 1
ATOM 12236 C C . PHE G 2 106 ? -31.795 36.560 67.284 1.00 19.60 103 PHE G C 1
ATOM 12237 O O . PHE G 2 106 ? -30.813 35.854 67.307 1.00 20.30 103 PHE G O 1
ATOM 12245 N N . HIS G 2 107 ? -32.174 37.307 68.312 1.00 21.31 104 HIS G N 1
ATOM 12246 C CA . HIS G 2 107 ? -31.551 37.190 69.619 1.00 22.94 104 HIS G CA 1
ATOM 12247 C C . HIS G 2 107 ? -30.035 37.446 69.648 1.00 22.46 104 HIS G C 1
ATOM 12248 O O . HIS G 2 107 ? -29.325 36.888 70.513 1.00 24.64 104 HIS G O 1
ATOM 12255 N N . GLU G 2 108 ? -29.518 38.268 68.736 1.00 20.86 105 GLU G N 1
ATOM 12256 C CA . GLU G 2 108 ? -28.092 38.558 68.753 1.00 20.32 105 GLU G CA 1
ATOM 12257 C C . GLU G 2 108 ? -27.765 39.385 69.959 1.00 20.32 105 GLU G C 1
ATOM 12258 O O . GLU G 2 108 ? -28.503 40.309 70.303 1.00 21.33 105 GLU G O 1
ATOM 12264 N N . THR G 2 109 ? -26.656 39.029 70.591 1.00 20.15 106 THR G N 1
ATOM 12265 C CA . THR G 2 109 ? -26.215 39.650 71.842 1.00 21.37 106 THR G CA 1
ATOM 12266 C C . THR G 2 109 ? -25.016 40.558 71.662 1.00 21.25 106 THR G C 1
ATOM 12267 O O . THR G 2 109 ? -24.332 40.519 70.648 1.00 20.19 106 THR G O 1
ATOM 12271 N N . ASP G 2 110 ? -24.738 41.381 72.666 1.00 22.64 107 ASP G N 1
ATOM 12272 C CA . ASP G 2 110 ? -23.536 42.199 72.592 1.00 24.06 107 ASP G CA 1
ATOM 12273 C C . ASP G 2 110 ? -22.290 41.368 72.302 1.00 23.39 107 ASP G C 1
ATOM 12274 O O . ASP G 2 110 ? -21.442 41.802 71.549 1.00 22.95 107 ASP G O 1
ATOM 12279 N N . GLU G 2 111 ? -22.182 40.193 72.925 1.00 25.07 108 GLU G N 1
ATOM 12280 C CA . GLU G 2 111 ? -21.001 39.357 72.751 1.00 26.34 108 GLU G CA 1
ATOM 12281 C C . GLU G 2 111 ? -20.883 38.896 71.312 1.00 23.66 108 GLU G C 1
ATOM 12282 O O . GLU G 2 111 ? -19.769 38.909 70.783 1.00 22.85 108 GLU G O 1
ATOM 12288 N N . ASP G 2 112 ? -22.018 38.502 70.696 1.00 21.67 109 ASP G N 1
ATOM 12289 C CA . ASP G 2 112 ? -22.045 38.109 69.271 1.00 20.97 109 ASP G CA 1
ATOM 12290 C C . ASP G 2 112 ? -21.487 39.243 68.423 1.00 20.08 109 ASP G C 1
ATOM 12291 O O . ASP G 2 112 ? -20.683 39.002 67.559 1.00 19.39 109 ASP G O 1
ATOM 12296 N N . ILE G 2 113 ? -21.925 40.479 68.690 1.00 19.91 110 ILE G N 1
ATOM 12297 C CA . ILE G 2 113 ? -21.503 41.650 67.908 1.00 19.85 110 ILE G CA 1
ATOM 12298 C C . ILE G 2 113 ? -20.002 41.928 68.063 1.00 21.06 110 ILE G C 1
ATOM 12299 O O . ILE G 2 113 ? -19.321 42.194 67.071 1.00 20.14 110 ILE G O 1
ATOM 12304 N N . ASN G 2 114 ? -19.504 41.845 69.298 1.00 21.97 111 ASN G N 1
ATOM 12305 C CA . ASN G 2 114 ? -18.075 41.987 69.594 1.00 23.97 111 ASN G CA 1
ATOM 12306 C C . ASN G 2 114 ? -17.271 40.986 68.760 1.00 23.40 111 ASN G C 1
ATOM 12307 O O . ASN G 2 114 ? -16.326 41.359 68.055 1.00 23.36 111 ASN G O 1
ATOM 12312 N N A LYS G 2 115 ? -17.666 39.714 68.834 0.60 22.67 112 LYS G N 1
ATOM 12313 N N B LYS G 2 115 ? -17.659 39.714 68.839 0.40 22.28 112 LYS G N 1
ATOM 12314 C CA A LYS G 2 115 ? -16.979 38.650 68.095 0.60 21.73 112 LYS G CA 1
ATOM 12315 C CA B LYS G 2 115 ? -16.990 38.656 68.085 0.40 21.23 112 LYS G CA 1
ATOM 12316 C C A LYS G 2 115 ? -17.017 38.916 66.581 0.60 20.63 112 LYS G C 1
ATOM 12317 C C B LYS G 2 115 ? -17.008 38.947 66.583 0.40 20.34 112 LYS G C 1
ATOM 12318 O O A LYS G 2 115 ? -16.011 38.688 65.882 0.60 21.74 112 LYS G O 1
ATOM 12319 O O B LYS G 2 115 ? -15.989 38.763 65.896 0.40 21.07 112 LYS G O 1
ATOM 12330 N N . LYS G 2 116 ? -18.154 39.415 66.085 1.00 19.38 113 LYS G N 1
ATOM 12331 C CA . LYS G 2 116 ? -18.314 39.752 64.650 1.00 19.08 113 LYS G CA 1
ATOM 12332 C C . LYS G 2 116 ? -17.375 40.873 64.211 1.00 18.44 113 LYS G C 1
ATOM 12333 O O . LYS G 2 116 ? -16.754 40.758 63.164 1.00 18.22 113 LYS G O 1
ATOM 12339 N N . ALA G 2 117 ? -17.240 41.919 65.042 1.00 18.49 114 ALA G N 1
ATOM 12340 C CA . ALA G 2 117 ? -16.365 43.042 64.736 1.00 18.28 114 ALA G CA 1
ATOM 12341 C C . ALA G 2 117 ? -14.921 42.550 64.576 1.00 18.30 114 ALA G C 1
ATOM 12342 O O . ALA G 2 117 ? -14.250 42.926 63.620 1.00 18.19 114 ALA G O 1
ATOM 12344 N N A LYS G 2 118 ? -14.474 41.700 65.504 0.50 18.86 115 LYS G N 1
ATOM 12345 N N B LYS G 2 118 ? -14.458 41.699 65.490 0.50 18.60 115 LYS G N 1
ATOM 12346 C CA A LYS G 2 118 ? -13.133 41.099 65.459 0.50 19.36 115 LYS G CA 1
ATOM 12347 C CA B LYS G 2 118 ? -13.100 41.152 65.403 0.50 18.91 115 LYS G CA 1
ATOM 12348 C C A LYS G 2 118 ? -12.921 40.254 64.185 0.50 19.24 115 LYS G C 1
ATOM 12349 C C B LYS G 2 118 ? -12.904 40.239 64.173 0.50 18.97 115 LYS G C 1
ATOM 12350 O O A LYS G 2 118 ? -11.869 40.328 63.541 0.50 19.73 115 LYS G O 1
ATOM 12351 O O B LYS G 2 118 ? -11.835 40.243 63.552 0.50 19.38 115 LYS G O 1
ATOM 12362 N N . ALA G 2 119 ? -13.921 39.458 63.816 1.00 18.62 116 ALA G N 1
ATOM 12363 C CA . ALA G 2 119 ? -13.824 38.615 62.625 1.00 18.82 116 ALA G CA 1
ATOM 12364 C C . ALA G 2 119 ? -13.786 39.438 61.336 1.00 18.44 116 ALA G C 1
ATOM 12365 O O . ALA G 2 119 ? -13.111 39.089 60.381 1.00 19.11 116 ALA G O 1
ATOM 12367 N N . ILE G 2 120 ? -14.524 40.542 61.327 1.00 18.30 117 ILE G N 1
ATOM 12368 C CA . ILE G 2 120 ? -14.577 41.421 60.180 1.00 17.81 117 ILE G CA 1
ATOM 12369 C C . ILE G 2 120 ? -13.170 42.018 59.954 1.00 18.38 117 ILE G C 1
ATOM 12370 O O . ILE G 2 120 ? -12.635 41.968 58.825 1.00 18.02 117 ILE G O 1
ATOM 12375 N N . PHE G 2 121 ? -12.548 42.531 61.025 1.00 18.60 118 PHE G N 1
ATOM 12376 C CA . PHE G 2 121 ? -11.192 43.033 60.911 1.00 19.46 118 PHE G CA 1
ATOM 12377 C C . PHE G 2 121 ? -10.221 41.926 60.555 1.00 19.67 118 PHE G C 1
ATOM 12378 O O . PHE G 2 121 ? -9.311 42.142 59.756 1.00 20.21 118 PHE G O 1
ATOM 12386 N N . ALA G 2 122 ? -10.396 40.740 61.151 1.00 19.42 119 ALA G N 1
ATOM 12387 C CA . ALA G 2 122 ? -9.522 39.607 60.834 1.00 20.07 119 ALA G CA 1
ATOM 12388 C C . ALA G 2 122 ? -9.565 39.241 59.370 1.00 19.52 119 ALA G C 1
ATOM 12389 O O . ALA G 2 122 ? -8.662 38.567 58.901 1.00 20.39 119 ALA G O 1
ATOM 12391 N N . ASN G 2 123 ? -10.628 39.653 58.671 1.00 18.73 120 ASN G N 1
ATOM 12392 C CA . ASN G 2 123 ? -10.817 39.383 57.238 1.00 18.79 120 ASN G CA 1
ATOM 12393 C C . ASN G 2 123 ? -10.682 40.634 56.373 1.00 18.91 120 ASN G C 1
ATOM 12394 O O . ASN G 2 123 ? -11.142 40.663 55.251 1.00 19.01 120 ASN G O 1
ATOM 12399 N N . GLY G 2 124 ? -10.056 41.684 56.914 1.00 18.95 121 GLY G N 1
ATOM 12400 C CA . GLY G 2 124 ? -9.738 42.861 56.102 1.00 19.71 121 GLY G CA 1
ATOM 12401 C C . GLY G 2 124 ? -10.893 43.694 55.589 1.00 20.07 121 GLY G C 1
ATOM 12402 O O . GLY G 2 124 ? -10.781 44.351 54.536 1.00 19.89 121 GLY G O 1
ATOM 12403 N N . MET G 2 125 ? -12.001 43.651 56.321 1.00 19.40 122 MET G N 1
ATOM 12404 C CA . MET G 2 125 ? -13.175 44.454 56.018 1.00 19.68 122 MET G CA 1
ATOM 12405 C C . MET G 2 125 ? -13.423 45.446 57.180 1.00 19.92 122 MET G C 1
ATOM 12406 O O . MET G 2 125 ? -12.687 45.455 58.156 1.00 19.42 122 MET G O 1
ATOM 12411 N N . LEU G 2 126 ? -14.478 46.249 57.069 1.00 20.01 123 LEU G N 1
ATOM 12412 C CA . LEU G 2 126 ? -14.823 47.232 58.072 1.00 20.23 123 LEU G CA 1
ATOM 12413 C C . LEU G 2 126 ? -16.254 47.006 58.548 1.00 20.13 123 LEU G C 1
ATOM 12414 O O . LEU G 2 126 ? -17.116 46.689 57.738 1.00 20.80 123 LEU G O 1
ATOM 12419 N N . PRO G 2 127 ? -16.505 47.131 59.867 1.00 20.81 124 PRO G N 1
ATOM 12420 C CA . PRO G 2 127 ? -17.847 46.947 60.392 1.00 20.65 124 PRO G CA 1
ATOM 12421 C C . PRO G 2 127 ? -18.674 48.242 60.462 1.00 21.79 124 PRO G C 1
ATOM 12422 O O . PRO G 2 127 ? -18.110 49.336 60.644 1.00 21.64 124 PRO G O 1
ATOM 12426 N N . ILE G 2 128 ? -19.980 48.090 60.238 1.00 21.07 125 ILE G N 1
ATOM 12427 C CA . ILE G 2 128 ? -20.971 49.134 60.498 1.00 21.86 125 ILE G CA 1
ATOM 12428 C C . ILE G 2 128 ? -21.722 48.554 61.698 1.00 20.97 125 ILE G C 1
ATOM 12429 O O . ILE G 2 128 ? -22.607 47.694 61.569 1.00 20.21 125 ILE G O 1
ATOM 12434 N N . ILE G 2 129 ? -21.350 49.043 62.883 1.00 21.07 126 ILE G N 1
ATOM 12435 C CA . ILE G 2 129 ? -21.849 48.518 64.168 1.00 20.93 126 ILE G CA 1
ATOM 12436 C C . ILE G 2 129 ? -23.092 49.284 64.592 1.00 21.81 126 ILE G C 1
ATOM 12437 O O . ILE G 2 129 ? -23.017 50.465 64.844 1.00 23.13 126 ILE G O 1
ATOM 12442 N N . CYS G 2 130 ? -24.221 48.595 64.705 1.00 21.49 127 CYS G N 1
ATOM 12443 C CA . CYS G 2 130 ? -25.475 49.255 65.046 1.00 21.29 127 CYS G CA 1
ATOM 12444 C C . CYS G 2 130 ? -25.765 49.200 66.524 1.00 23.26 127 CYS G C 1
ATOM 12445 O O . CYS G 2 130 ? -25.457 48.201 67.198 1.00 22.96 127 CYS G O 1
ATOM 12448 N N . CYS G 2 131 ? -26.390 50.272 67.008 1.00 24.73 128 CYS G N 1
ATOM 12449 C CA . CYS G 2 131 ? -26.820 50.363 68.385 1.00 26.03 128 CYS G CA 1
ATOM 12450 C C . CYS G 2 131 ? -28.039 51.265 68.410 1.00 27.12 128 CYS G C 1
ATOM 12451 O O . CYS G 2 131 ? -28.312 51.945 67.423 1.00 27.52 128 CYS G O 1
ATOM 12454 N N . GLY G 2 132 ? -28.741 51.269 69.545 1.00 28.30 129 GLY G N 1
ATOM 12455 C CA . GLY G 2 132 ? -29.948 52.087 69.736 1.00 28.74 129 GLY G CA 1
ATOM 12456 C C . GLY G 2 132 ? -30.848 51.600 70.863 1.00 30.09 129 GLY G C 1
ATOM 12457 O O . GLY G 2 132 ? -30.851 50.403 71.201 1.00 29.58 129 GLY G O 1
ATOM 12458 N N . GLU G 2 133 ? -31.633 52.519 71.436 1.00 31.30 130 GLU G N 1
ATOM 12459 C CA . GLU G 2 133 ? -32.537 52.160 72.527 1.00 33.24 130 GLU G CA 1
ATOM 12460 C C . GLU G 2 133 ? -34.000 52.064 72.078 1.00 33.65 130 GLU G C 1
ATOM 12461 O O . GLU G 2 133 ? -34.444 52.772 71.173 1.00 32.52 130 GLU G O 1
ATOM 12467 N N . SER G 2 134 ? -34.744 51.209 72.769 1.00 36.35 131 SER G N 1
ATOM 12468 C CA . SER G 2 134 ? -36.172 51.003 72.528 1.00 37.61 131 SER G CA 1
ATOM 12469 C C . SER G 2 134 ? -37.001 52.222 72.959 1.00 40.02 131 SER G C 1
ATOM 12470 O O . SER G 2 134 ? -36.453 53.195 73.499 1.00 40.11 131 SER G O 1
ATOM 12473 N N . LEU G 2 135 ? -38.317 52.165 72.729 1.00 41.51 132 LEU G N 1
ATOM 12474 C CA . LEU G 2 135 ? -39.248 53.224 73.176 1.00 44.55 132 LEU G CA 1
ATOM 12475 C C . LEU G 2 135 ? -39.289 53.272 74.703 1.00 46.27 132 LEU G C 1
ATOM 12476 O O . LEU G 2 135 ? -39.257 54.357 75.299 1.00 48.59 132 LEU G O 1
ATOM 12481 N N . GLU G 2 136 ? -39.366 52.092 75.322 1.00 47.36 133 GLU G N 1
ATOM 12482 C CA . GLU G 2 136 ? -39.385 51.942 76.782 1.00 49.49 133 GLU G CA 1
ATOM 12483 C C . GLU G 2 136 ? -38.170 52.612 77.416 1.00 47.93 133 GLU G C 1
ATOM 12484 O O . GLU G 2 136 ? -38.295 53.383 78.355 1.00 48.13 133 GLU G O 1
ATOM 12490 N N . THR G 2 137 ? -36.992 52.313 76.876 1.00 45.32 134 THR G N 1
ATOM 12491 C CA . THR G 2 137 ? -35.749 52.869 77.390 1.00 43.90 134 THR G CA 1
ATOM 12492 C C . THR G 2 137 ? -35.684 54.386 77.158 1.00 43.73 134 THR G C 1
ATOM 12493 O O . THR G 2 137 ? -35.194 55.122 78.011 1.00 44.65 134 THR G O 1
ATOM 12497 N N . TYR G 2 138 ? -36.188 54.837 76.011 1.00 42.90 135 TYR G N 1
ATOM 12498 C CA . TYR G 2 138 ? -36.232 56.263 75.680 1.00 43.16 135 TYR G CA 1
ATOM 12499 C C . TYR G 2 138 ? -37.126 57.038 76.636 1.00 46.14 135 TYR G C 1
ATOM 12500 O O . TYR G 2 138 ? -36.730 58.096 77.140 1.00 46.53 135 TYR G O 1
ATOM 12509 N N . GLU G 2 139 ? -38.330 56.517 76.875 1.00 46.71 136 GLU G N 1
ATOM 12510 C CA . GLU G 2 139 ? -39.287 57.171 77.783 1.00 49.57 136 GLU G CA 1
ATOM 12511 C C . GLU G 2 139 ? -38.841 57.158 79.265 1.00 50.35 136 GLU G C 1
ATOM 12512 O O . GLU G 2 139 ? -39.254 58.025 80.040 1.00 51.11 136 GLU G O 1
ATOM 12518 N N . ALA G 2 140 ? -37.971 56.214 79.638 1.00 49.35 137 ALA G N 1
ATOM 12519 C CA . ALA G 2 140 ? -37.435 56.142 81.015 1.00 50.05 137 ALA G CA 1
ATOM 12520 C C . ALA G 2 140 ? -36.228 57.059 81.225 1.00 50.17 137 ALA G C 1
ATOM 12521 O O . ALA G 2 140 ? -35.713 57.159 82.342 1.00 51.54 137 ALA G O 1
ATOM 12523 N N . GLY G 2 141 ? -35.778 57.720 80.156 1.00 48.46 138 GLY G N 1
ATOM 12524 C CA . GLY G 2 141 ? -34.649 58.644 80.221 1.00 47.91 138 GLY G CA 1
ATOM 12525 C C . GLY G 2 141 ? -33.312 57.952 80.411 1.00 47.58 138 GLY G C 1
ATOM 12526 O O . GLY G 2 141 ? -32.400 58.519 81.013 1.00 48.76 138 GLY G O 1
ATOM 12527 N N . LYS G 2 142 ? -33.189 56.733 79.881 1.00 45.84 139 LYS G N 1
ATOM 12528 C CA . LYS G 2 142 ? -31.953 55.941 80.002 1.00 45.53 139 LYS G CA 1
ATOM 12529 C C . LYS G 2 142 ? -31.229 55.675 78.672 1.00 42.46 139 LYS G C 1
ATOM 12530 O O . LYS G 2 142 ? -30.354 54.820 78.613 1.00 42.80 139 LYS G O 1
ATOM 12536 N N . ALA G 2 143 ? -31.572 56.423 77.629 1.00 41.39 140 ALA G N 1
ATOM 12537 C CA . ALA G 2 143 ? -30.954 56.255 76.308 1.00 39.00 140 ALA G CA 1
ATOM 12538 C C . ALA G 2 143 ? -29.423 56.267 76.351 1.00 39.27 140 ALA G C 1
ATOM 12539 O O . ALA G 2 143 ? -28.777 55.359 75.816 1.00 37.44 140 ALA G O 1
ATOM 12541 N N . ALA G 2 144 ? -28.856 57.291 76.997 1.00 40.72 141 ALA G N 1
ATOM 12542 C CA . ALA G 2 144 ? -27.401 57.446 77.095 1.00 40.76 141 ALA G CA 1
ATOM 12543 C C . ALA G 2 144 ? -26.730 56.250 77.765 1.00 40.07 141 ALA G C 1
ATOM 12544 O O . ALA G 2 144 ? -25.774 55.696 77.227 1.00 39.42 141 ALA G O 1
ATOM 12546 N N . GLU G 2 145 ? -27.244 55.851 78.931 1.00 40.91 142 GLU G N 1
ATOM 12547 C CA . GLU G 2 145 ? -26.712 54.698 79.665 1.00 41.25 142 GLU G CA 1
ATOM 12548 C C . GLU G 2 145 ? -26.759 53.425 78.830 1.00 38.62 142 GLU G C 1
ATOM 12549 O O . GLU G 2 145 ? -25.779 52.676 78.777 1.00 37.60 142 GLU G O 1
ATOM 12555 N N . PHE G 2 146 ? -27.905 53.187 78.203 1.00 37.30 143 PHE G N 1
ATOM 12556 C CA . PHE G 2 146 ? -28.118 51.967 77.414 1.00 35.61 143 PHE G CA 1
ATOM 12557 C C . PHE G 2 146 ? -27.272 51.902 76.145 1.00 34.15 143 PHE G C 1
ATOM 12558 O O . PHE G 2 146 ? -26.639 50.873 75.873 1.00 33.21 143 PHE G O 1
ATOM 12566 N N . VAL G 2 147 ? -27.318 52.967 75.347 1.00 33.27 144 VAL G N 1
ATOM 12567 C CA . VAL G 2 147 ? -26.573 53.019 74.081 1.00 32.75 144 VAL G CA 1
ATOM 12568 C C . VAL G 2 147 ? -25.069 53.010 74.349 1.00 32.67 144 VAL G C 1
ATOM 12569 O O . VAL G 2 147 ? -24.321 52.351 73.647 1.00 31.21 144 VAL G O 1
ATOM 12573 N N . GLY G 2 148 ? -24.626 53.760 75.363 1.00 34.11 145 GLY G N 1
ATOM 12574 C CA . GLY G 2 148 ? -23.214 53.780 75.727 1.00 34.59 145 GLY G CA 1
ATOM 12575 C C . GLY G 2 148 ? -22.666 52.420 76.154 1.00 34.73 145 GLY G C 1
ATOM 12576 O O . GLY G 2 148 ? -21.493 52.111 75.902 1.00 33.57 145 GLY G O 1
ATOM 12577 N N . ALA G 2 149 ? -23.498 51.611 76.818 1.00 34.99 146 ALA G N 1
ATOM 12578 C CA . ALA G 2 149 ? -23.077 50.275 77.247 1.00 35.01 146 ALA G CA 1
ATOM 12579 C C . ALA G 2 149 ? -22.940 49.369 76.044 1.00 32.48 146 ALA G C 1
ATOM 12580 O O . ALA G 2 149 ? -22.012 48.557 75.983 1.00 32.60 146 ALA G O 1
ATOM 12582 N N . GLN G 2 150 ? -23.855 49.515 75.084 1.00 31.37 147 GLN G N 1
ATOM 12583 C CA . GLN G 2 150 ? -23.786 48.727 73.847 1.00 29.46 147 GLN G CA 1
ATOM 12584 C C . GLN G 2 150 ? -22.522 49.032 73.041 1.00 29.01 147 GLN G C 1
ATOM 12585 O O . GLN G 2 150 ? -21.911 48.121 72.469 1.00 27.23 147 GLN G O 1
ATOM 12591 N N . VAL G 2 151 ? -22.164 50.312 72.968 1.00 29.69 148 VAL G N 1
ATOM 12592 C CA . VAL G 2 151 ? -20.992 50.740 72.205 1.00 29.50 148 VAL G CA 1
ATOM 12593 C C . VAL G 2 151 ? -19.721 50.182 72.849 1.00 29.60 148 VAL G C 1
ATOM 12594 O O . VAL G 2 151 ? -18.893 49.596 72.157 1.00 27.35 148 VAL G O 1
ATOM 12598 N N . SER G 2 152 ? -19.577 50.341 74.165 1.00 30.24 149 SER G N 1
ATOM 12599 C CA . SER G 2 152 ? -18.406 49.809 74.862 1.00 30.70 149 SER G CA 1
ATOM 12600 C C . SER G 2 152 ? -18.254 48.299 74.685 1.00 29.76 149 SER G C 1
ATOM 12601 O O . SER G 2 152 ? -17.168 47.816 74.415 1.00 29.29 149 SER G O 1
ATOM 12604 N N . ALA G 2 153 ? -19.338 47.556 74.864 1.00 29.41 150 ALA G N 1
ATOM 12605 C CA . ALA G 2 153 ? -19.289 46.081 74.706 1.00 28.53 150 ALA G CA 1
ATOM 12606 C C . ALA G 2 153 ? -18.927 45.640 73.281 1.00 27.01 150 ALA G C 1
ATOM 12607 O O . ALA G 2 153 ? -18.215 44.651 73.073 1.00 27.27 150 ALA G O 1
ATOM 12609 N N . ALA G 2 154 ? -19.424 46.367 72.299 1.00 25.80 151 ALA G N 1
ATOM 12610 C CA . ALA G 2 154 ? -19.167 45.999 70.908 1.00 24.63 151 ALA G CA 1
ATOM 12611 C C . ALA G 2 154 ? -17.703 46.237 70.552 1.00 24.09 151 ALA G C 1
ATOM 12612 O O . ALA G 2 154 ? -17.102 45.438 69.826 1.00 24.08 151 ALA G O 1
ATOM 12614 N N . LEU G 2 155 ? -17.133 47.335 71.065 1.00 24.91 152 LEU G N 1
ATOM 12615 C CA . LEU G 2 155 ? -15.753 47.735 70.754 1.00 25.45 152 LEU G CA 1
ATOM 12616 C C . LEU G 2 155 ? -14.673 47.099 71.625 1.00 25.78 152 LEU G C 1
ATOM 12617 O O . LEU G 2 155 ? -13.518 47.115 71.252 1.00 25.65 152 LEU G O 1
ATOM 12622 N N . ALA G 2 156 ? -15.053 46.509 72.755 1.00 27.19 153 ALA G N 1
ATOM 12623 C CA . ALA G 2 156 ? -14.069 45.998 73.735 1.00 28.00 153 ALA G CA 1
ATOM 12624 C C . ALA G 2 156 ? -13.082 45.003 73.107 1.00 27.27 153 ALA G C 1
ATOM 12625 O O . ALA G 2 156 ? -13.491 44.020 72.449 1.00 26.72 153 ALA G O 1
ATOM 12627 N N . GLY G 2 157 ? -11.787 45.306 73.247 1.00 28.08 154 GLY G N 1
ATOM 12628 C CA . GLY G 2 157 ? -10.707 44.470 72.709 1.00 27.58 154 GLY G CA 1
ATOM 12629 C C . GLY G 2 157 ? -10.213 44.869 71.325 1.00 26.89 154 GLY G C 1
ATOM 12630 O O . GLY G 2 157 ? -9.208 44.327 70.838 1.00 26.70 154 GLY G O 1
ATOM 12631 N N . LEU G 2 158 ? -10.931 45.760 70.648 1.00 26.31 155 LEU G N 1
ATOM 12632 C CA . LEU G 2 158 ? -10.477 46.263 69.357 1.00 25.65 155 LEU G CA 1
ATOM 12633 C C . LEU G 2 158 ? -9.301 47.191 69.617 1.00 26.99 155 LEU G C 1
ATOM 12634 O O . LEU G 2 158 ? -9.124 47.711 70.748 1.00 27.30 155 LEU G O 1
ATOM 12639 N N . THR G 2 159 ? -8.459 47.346 68.605 1.00 26.96 156 THR G N 1
ATOM 12640 C CA . THR G 2 159 ? -7.325 48.251 68.718 1.00 27.33 156 THR G CA 1
ATOM 12641 C C . THR G 2 159 ? -7.789 49.653 68.372 1.00 28.02 156 THR G C 1
ATOM 12642 O O . THR G 2 159 ? -8.844 49.844 67.760 1.00 26.85 156 THR G O 1
ATOM 12646 N N . ALA G 2 160 ? -6.984 50.632 68.762 1.00 29.44 157 ALA G N 1
ATOM 12647 C CA . ALA G 2 160 ? -7.276 52.034 68.479 1.00 30.09 157 ALA G CA 1
ATOM 12648 C C . ALA G 2 160 ? -7.425 52.260 66.983 1.00 29.66 157 ALA G C 1
ATOM 12649 O O . ALA G 2 160 ? -8.346 52.960 66.529 1.00 28.90 157 ALA G O 1
ATOM 12651 N N . GLU G 2 161 ? -6.524 51.661 66.213 1.00 30.37 158 GLU G N 1
ATOM 12652 C CA . GLU G 2 161 ? -6.582 51.785 64.751 1.00 30.86 158 GLU G CA 1
ATOM 12653 C C . GLU G 2 161 ? -7.874 51.181 64.163 1.00 29.61 158 GLU G C 1
ATOM 12654 O O . GLU G 2 161 ? -8.453 51.747 63.242 1.00 28.79 158 GLU G O 1
ATOM 12660 N N . GLN G 2 162 ? -8.318 50.042 64.687 1.00 28.51 159 GLN G N 1
ATOM 12661 C CA . GLN G 2 162 ? -9.582 49.426 64.234 1.00 27.08 159 GLN G CA 1
ATOM 12662 C C . GLN G 2 162 ? -10.808 50.281 64.616 1.00 27.10 159 GLN G C 1
ATOM 12663 O O . GLN G 2 162 ? -11.742 50.398 63.837 1.00 27.68 159 GLN G O 1
ATOM 12669 N N . VAL G 2 163 ? -10.801 50.884 65.809 1.00 27.14 160 VAL G N 1
ATOM 12670 C CA . VAL G 2 163 ? -11.930 51.720 66.220 1.00 27.25 160 VAL G CA 1
ATOM 12671 C C . VAL G 2 163 ? -11.974 52.957 65.351 1.00 27.42 160 VAL G C 1
ATOM 12672 O O . VAL G 2 163 ? -13.041 53.316 64.894 1.00 27.59 160 VAL G O 1
ATOM 12676 N N . ALA G 2 164 ? -10.820 53.569 65.073 1.00 28.58 161 ALA G N 1
ATOM 12677 C CA . ALA G 2 164 ? -10.777 54.769 64.222 1.00 28.98 161 ALA G CA 1
ATOM 12678 C C . ALA G 2 164 ? -11.289 54.554 62.787 1.00 28.76 161 ALA G C 1
ATOM 12679 O O . ALA G 2 164 ? -11.741 55.501 62.154 1.00 29.71 161 ALA G O 1
ATOM 12681 N N . ALA G 2 165 ? -11.222 53.316 62.285 1.00 27.74 162 ALA G N 1
ATOM 12682 C CA . ALA G 2 165 ? -11.714 52.970 60.939 1.00 27.28 162 ALA G CA 1
ATOM 12683 C C . ALA G 2 165 ? -13.145 52.390 60.925 1.00 26.87 162 ALA G C 1
ATOM 12684 O O . ALA G 2 165 ? -13.699 52.151 59.846 1.00 27.57 162 ALA G O 1
ATOM 12686 N N A SER G 2 166 ? -13.713 52.134 62.107 0.70 26.37 163 SER G N 1
ATOM 12687 N N B SER G 2 166 ? -13.721 52.155 62.104 0.30 26.53 163 SER G N 1
ATOM 12688 C CA A SER G 2 166 ? -15.066 51.587 62.229 0.70 24.91 163 SER G CA 1
ATOM 12689 C CA B SER G 2 166 ? -15.065 51.599 62.220 0.30 25.44 163 SER G CA 1
ATOM 12690 C C A SER G 2 166 ? -16.132 52.648 61.970 0.70 25.17 163 SER G C 1
ATOM 12691 C C B SER G 2 166 ? -16.129 52.651 61.953 0.30 25.40 163 SER G C 1
ATOM 12692 O O A SER G 2 166 ? -15.856 53.862 61.963 0.70 24.75 163 SER G O 1
ATOM 12693 O O B SER G 2 166 ? -15.848 53.855 61.935 0.30 25.69 163 SER G O 1
ATOM 12698 N N . VAL G 2 167 ? -17.352 52.180 61.733 1.00 24.08 164 VAL G N 1
ATOM 12699 C CA . VAL G 2 167 ? -18.522 53.044 61.544 1.00 24.50 164 VAL G CA 1
ATOM 12700 C C . VAL G 2 167 ? -19.512 52.555 62.588 1.00 24.02 164 VAL G C 1
ATOM 12701 O O . VAL G 2 167 ? -19.688 51.336 62.742 1.00 24.16 164 VAL G O 1
ATOM 12705 N N . ILE G 2 168 ? -20.147 53.474 63.327 1.00 23.84 165 ILE G N 1
ATOM 12706 C CA . ILE G 2 168 ? -21.183 53.084 64.287 1.00 23.30 165 ILE G CA 1
ATOM 12707 C C . ILE G 2 168 ? -22.459 53.804 63.862 1.00 23.16 165 ILE G C 1
ATOM 12708 O O . ILE G 2 168 ? -22.445 55.016 63.667 1.00 24.18 165 ILE G O 1
ATOM 12713 N N . ALA G 2 169 ? -23.554 53.057 63.718 1.00 30.21 166 ALA G N 1
ATOM 12714 C CA . ALA G 2 169 ? -24.843 53.613 63.324 1.00 29.28 166 ALA G CA 1
ATOM 12715 C C . ALA G 2 169 ? -25.806 53.579 64.492 1.00 29.09 166 ALA G C 1
ATOM 12716 O O . ALA G 2 169 ? -26.098 52.509 65.025 1.00 28.40 166 ALA G O 1
ATOM 12718 N N . TYR G 2 170 ? -26.311 54.744 64.863 1.00 29.49 167 TYR G N 1
ATOM 12719 C CA . TYR G 2 170 ? -27.273 54.866 65.949 1.00 29.72 167 TYR G CA 1
ATOM 12720 C C . TYR G 2 170 ? -28.665 54.788 65.359 1.00 29.36 167 TYR G C 1
ATOM 12721 O O . TYR G 2 170 ? -28.995 55.569 64.461 1.00 29.73 167 TYR G O 1
ATOM 12730 N N . GLU G 2 171 ? -29.462 53.819 65.845 1.00 29.72 168 GLU G N 1
ATOM 12731 C CA . GLU G 2 171 ? -30.844 53.653 65.420 1.00 29.57 168 GLU G CA 1
ATOM 12732 C C . GLU G 2 171 ? -31.797 54.158 66.511 1.00 30.54 168 GLU G C 1
ATOM 12733 O O . GLU G 2 171 ? -31.812 53.616 67.616 1.00 31.25 168 GLU G O 1
ATOM 12739 N N . PRO G 2 172 ? -32.599 55.195 66.224 1.00 31.18 169 PRO G N 1
ATOM 12740 C CA . PRO G 2 172 ? -33.581 55.631 67.207 1.00 32.04 169 PRO G CA 1
ATOM 12741 C C . PRO G 2 172 ? -34.818 54.728 67.084 1.00 31.96 169 PRO G C 1
ATOM 12742 O O . PRO G 2 172 ? -35.857 55.142 66.539 1.00 32.41 169 PRO G O 1
ATOM 12746 N N A ILE G 2 173 ? -34.705 53.501 67.579 0.50 32.44 170 ILE G N 1
ATOM 12747 N N B ILE G 2 173 ? -34.688 53.512 67.608 0.50 32.22 170 ILE G N 1
ATOM 12748 C CA A ILE G 2 173 ? -35.792 52.524 67.462 0.50 32.76 170 ILE G CA 1
ATOM 12749 C CA B ILE G 2 173 ? -35.734 52.481 67.544 0.50 32.40 170 ILE G CA 1
ATOM 12750 C C A ILE G 2 173 ? -37.114 53.110 67.958 0.50 33.49 170 ILE G C 1
ATOM 12751 C C B ILE G 2 173 ? -37.091 53.008 68.055 0.50 33.29 170 ILE G C 1
ATOM 12752 O O A ILE G 2 173 ? -38.187 52.838 67.396 0.50 34.17 170 ILE G O 1
ATOM 12753 O O B ILE G 2 173 ? -38.159 52.577 67.608 0.50 34.17 170 ILE G O 1
ATOM 12762 N N . TRP G 2 174 ? -37.015 53.962 68.978 1.00 33.95 171 TRP G N 1
ATOM 12763 C CA . TRP G 2 174 ? -38.179 54.637 69.549 1.00 34.85 171 TRP G CA 1
ATOM 12764 C C . TRP G 2 174 ? -38.919 55.600 68.584 1.00 35.00 171 TRP G C 1
ATOM 12765 O O . TRP G 2 174 ? -40.031 56.031 68.900 1.00 36.25 171 TRP G O 1
ATOM 12776 N N . ALA G 2 175 ? -38.290 55.974 67.462 1.00 34.94 172 ALA G N 1
ATOM 12777 C CA . ALA G 2 175 ? -38.850 56.952 66.506 1.00 35.57 172 ALA G CA 1
ATOM 12778 C C . ALA G 2 175 ? -39.109 56.414 65.098 1.00 35.96 172 ALA G C 1
ATOM 12779 O O . ALA G 2 175 ? -39.224 57.192 64.140 1.00 36.82 172 ALA G O 1
ATOM 12781 N N . ILE G 2 176 ? -39.207 55.098 64.978 1.00 34.87 173 ILE G N 1
ATOM 12782 C CA . ILE G 2 176 ? -39.498 54.450 63.697 1.00 35.61 173 ILE G CA 1
ATOM 12783 C C . ILE G 2 176 ? -40.627 53.451 63.949 1.00 36.43 173 ILE G C 1
ATOM 12784 O O . ILE G 2 176 ? -40.486 52.522 64.754 1.00 36.10 173 ILE G O 1
ATOM 12789 N N . GLY G 2 177 ? -41.761 53.667 63.276 1.00 37.63 174 GLY G N 1
ATOM 12790 C CA . GLY G 2 177 ? -42.945 52.824 63.454 1.00 38.36 174 GLY G CA 1
ATOM 12791 C C . GLY G 2 177 ? -43.598 52.959 64.828 1.00 38.09 174 GLY G C 1
ATOM 12792 O O . GLY G 2 177 ? -44.295 52.049 65.273 1.00 38.48 174 GLY G O 1
ATOM 12793 N N . THR G 2 178 ? -43.357 54.077 65.517 1.00 37.33 175 THR G N 1
ATOM 12794 C CA . THR G 2 178 ? -43.969 54.349 66.834 1.00 37.35 175 THR G CA 1
ATOM 12795 C C . THR G 2 178 ? -44.927 55.542 66.802 1.00 38.40 175 THR G C 1
ATOM 12796 O O . THR G 2 178 ? -45.618 55.809 67.791 1.00 38.85 175 THR G O 1
ATOM 12800 N N . GLY G 2 179 ? -44.978 56.250 65.676 1.00 39.20 176 GLY G N 1
ATOM 12801 C CA . GLY G 2 179 ? -45.764 57.469 65.572 1.00 41.07 176 GLY G CA 1
ATOM 12802 C C . GLY G 2 179 ? -45.027 58.676 66.140 1.00 41.64 176 GLY G C 1
ATOM 12803 O O . GLY G 2 179 ? -45.525 59.802 66.054 1.00 43.11 176 GLY G O 1
ATOM 12804 N N . LYS G 2 180 ? -43.848 58.444 66.717 1.00 41.96 177 LYS G N 1
ATOM 12805 C CA . LYS G 2 180 ? -43.005 59.514 67.258 1.00 43.43 177 LYS G CA 1
ATOM 12806 C C . LYS G 2 180 ? -42.034 59.954 66.169 1.00 44.39 177 LYS G C 1
ATOM 12807 O O . LYS G 2 180 ? -41.554 59.124 65.402 1.00 43.34 177 LYS G O 1
ATOM 12813 N N . SER G 2 181 ? -41.737 61.252 66.122 1.00 46.39 178 SER G N 1
ATOM 12814 C CA . SER G 2 181 ? -40.829 61.808 65.119 1.00 48.13 178 SER G CA 1
ATOM 12815 C C . SER G 2 181 ? -39.529 62.327 65.739 1.00 48.58 178 SER G C 1
ATOM 12816 O O . SER G 2 181 ? -39.525 63.391 66.360 1.00 51.34 178 SER G O 1
ATOM 12819 N N . ALA G 2 182 ? -38.429 61.591 65.554 1.00 46.25 179 ALA G N 1
ATOM 12820 C CA . ALA G 2 182 ? -37.125 62.044 66.059 1.00 44.68 179 ALA G CA 1
ATOM 12821 C C . ALA G 2 182 ? -36.695 63.237 65.217 1.00 43.55 179 ALA G C 1
ATOM 12822 O O . ALA G 2 182 ? -37.068 63.332 64.047 1.00 43.63 179 ALA G O 1
ATOM 12824 N N . SER G 2 183 ? -35.929 64.144 65.814 1.00 40.99 180 SER G N 1
ATOM 12825 C CA . SER G 2 183 ? -35.468 65.344 65.121 1.00 39.93 180 SER G CA 1
ATOM 12826 C C . SER G 2 183 ? -33.939 65.405 65.010 1.00 37.34 180 SER G C 1
ATOM 12827 O O . SER G 2 183 ? -33.233 64.544 65.533 1.00 35.31 180 SER G O 1
ATOM 12830 N N . GLN G 2 184 ? -33.452 66.449 64.334 1.00 37.29 181 GLN G N 1
ATOM 12831 C CA . GLN G 2 184 ? -32.017 66.736 64.220 1.00 36.52 181 GLN G CA 1
ATOM 12832 C C . GLN G 2 184 ? -31.353 66.832 65.596 1.00 36.71 181 GLN G C 1
ATOM 12833 O O . GLN G 2 184 ? -30.191 66.456 65.746 1.00 35.80 181 GLN G O 1
ATOM 12839 N N . ASP G 2 185 ? -32.080 67.342 66.595 1.00 37.89 182 ASP G N 1
ATOM 12840 C CA . ASP G 2 185 ? -31.528 67.445 67.947 1.00 39.14 182 ASP G CA 1
ATOM 12841 C C . ASP G 2 185 ? -31.281 66.057 68.538 1.00 37.96 182 ASP G C 1
ATOM 12842 O O . ASP G 2 185 ? -30.287 65.855 69.244 1.00 37.72 182 ASP G O 1
ATOM 12847 N N . ASP G 2 186 ? -32.187 65.111 68.260 1.00 36.91 183 ASP G N 1
ATOM 12848 C CA . ASP G 2 186 ? -32.047 63.731 68.760 1.00 36.32 183 ASP G CA 1
ATOM 12849 C C . ASP G 2 186 ? -30.863 63.058 68.115 1.00 33.93 183 ASP G C 1
ATOM 12850 O O . ASP G 2 186 ? -30.141 62.290 68.763 1.00 34.04 183 ASP G O 1
ATOM 12855 N N . ALA G 2 187 ? -30.704 63.319 66.819 1.00 32.70 184 ALA G N 1
ATOM 12856 C CA . ALA G 2 187 ? -29.607 62.786 66.025 1.00 30.29 184 ALA G CA 1
ATOM 12857 C C . ALA G 2 187 ? -28.282 63.274 66.574 1.00 29.75 184 ALA G C 1
ATOM 12858 O O . ALA G 2 187 ? -27.400 62.488 66.898 1.00 29.05 184 ALA G O 1
ATOM 12860 N N . GLN G 2 188 ? -28.160 64.588 66.716 1.00 29.98 185 GLN G N 1
ATOM 12861 C CA . GLN G 2 188 ? -26.921 65.181 67.222 1.00 29.77 185 GLN G CA 1
ATOM 12862 C C . GLN G 2 188 ? -26.566 64.671 68.628 1.00 30.79 185 GLN G C 1
ATOM 12863 O O . GLN G 2 188 ? -25.448 64.231 68.865 1.00 30.19 185 GLN G O 1
ATOM 12869 N N . LYS G 2 189 ? -27.533 64.724 69.536 1.00 32.39 186 LYS G N 1
ATOM 12870 C CA . LYS G 2 189 ? -27.348 64.291 70.919 1.00 33.62 186 LYS G CA 1
ATOM 12871 C C . LYS G 2 189 ? -26.860 62.843 71.055 1.00 32.83 186 LYS G C 1
ATOM 12872 O O . LYS G 2 189 ? -25.895 62.559 71.786 1.00 32.18 186 LYS G O 1
ATOM 12878 N N . MET G 2 190 ? -27.527 61.938 70.333 1.00 31.57 187 MET G N 1
ATOM 12879 C CA . MET G 2 190 ? -27.224 60.504 70.449 1.00 31.04 187 MET G CA 1
ATOM 12880 C C . MET G 2 190 ? -25.968 60.090 69.729 1.00 29.89 187 MET G C 1
ATOM 12881 O O . MET G 2 190 ? -25.269 59.198 70.194 1.00 30.81 187 MET G O 1
ATOM 12886 N N . CYS G 2 191 ? -25.679 60.731 68.604 1.00 29.05 188 CYS G N 1
ATOM 12887 C CA . CYS G 2 191 ? -24.433 60.487 67.882 1.00 28.52 188 CYS G CA 1
ATOM 12888 C C . CYS G 2 191 ? -23.259 60.999 68.722 1.00 29.12 188 CYS G C 1
ATOM 12889 O O . CYS G 2 191 ? -22.182 60.399 68.704 1.00 29.10 188 CYS G O 1
ATOM 12892 N N . LYS G 2 192 ? -23.478 62.077 69.485 1.00 29.52 189 LYS G N 1
ATOM 12893 C CA . LYS G 2 192 ? -22.454 62.581 70.393 1.00 30.52 189 LYS G CA 1
ATOM 12894 C C . LYS G 2 192 ? -22.284 61.632 71.585 1.00 30.52 189 LYS G C 1
ATOM 12895 O O . LYS G 2 192 ? -21.163 61.417 72.036 1.00 29.96 189 LYS G O 1
ATOM 12901 N N . VAL G 2 193 ? -23.384 61.037 72.060 1.00 30.76 190 VAL G N 1
ATOM 12902 C CA . VAL G 2 193 ? -23.317 60.028 73.142 1.00 31.65 190 VAL G CA 1
ATOM 12903 C C . VAL G 2 193 ? -22.375 58.892 72.726 1.00 30.83 190 VAL G C 1
ATOM 12904 O O . VAL G 2 193 ? -21.520 58.458 73.505 1.00 31.47 190 VAL G O 1
ATOM 12908 N N . VAL G 2 194 ? -22.569 58.401 71.505 1.00 29.71 191 VAL G N 1
ATOM 12909 C CA . VAL G 2 194 ? -21.693 57.367 70.941 1.00 29.11 191 VAL G CA 1
ATOM 12910 C C . VAL G 2 194 ? -20.210 57.817 70.918 1.00 29.54 191 VAL G C 1
ATOM 12911 O O . VAL G 2 194 ? -19.347 57.138 71.480 1.00 29.74 191 VAL G O 1
ATOM 12915 N N . ARG G 2 195 ? -19.927 58.976 70.328 1.00 28.99 192 ARG G N 1
ATOM 12916 C CA . ARG G 2 195 ? -18.539 59.442 70.188 1.00 29.82 192 ARG G CA 1
ATOM 12917 C C . ARG G 2 195 ? -17.889 59.646 71.559 1.00 30.70 192 ARG G C 1
ATOM 12918 O O . ARG G 2 195 ? -16.708 59.343 71.736 1.00 30.60 192 ARG G O 1
ATOM 12926 N N . ASP G 2 196 ? -18.662 60.165 72.518 1.00 31.38 193 ASP G N 1
ATOM 12927 C CA . ASP G 2 196 ? -18.159 60.386 73.879 1.00 32.47 193 ASP G CA 1
ATOM 12928 C C . ASP G 2 196 ? -17.714 59.074 74.526 1.00 33.09 193 ASP G C 1
ATOM 12929 O O . ASP G 2 196 ? -16.695 59.040 75.223 1.00 33.53 193 ASP G O 1
ATOM 12934 N N . VAL G 2 197 ? -18.462 57.994 74.274 1.00 32.68 194 VAL G N 1
ATOM 12935 C CA . VAL G 2 197 ? -18.103 56.675 74.814 1.00 33.35 194 VAL G CA 1
ATOM 12936 C C . VAL G 2 197 ? -16.825 56.186 74.140 1.00 33.12 194 VAL G C 1
ATOM 12937 O O . VAL G 2 197 ? -15.972 55.585 74.793 1.00 34.55 194 VAL G O 1
ATOM 12941 N N . VAL G 2 198 ? -16.692 56.458 72.843 1.00 32.56 195 VAL G N 1
ATOM 12942 C CA . VAL G 2 198 ? -15.497 56.067 72.101 1.00 32.79 195 VAL G CA 1
ATOM 12943 C C . VAL G 2 198 ? -14.303 56.816 72.691 1.00 33.74 195 VAL G C 1
ATOM 12944 O O . VAL G 2 198 ? -13.237 56.231 72.899 1.00 34.48 195 VAL G O 1
ATOM 12948 N N . ALA G 2 199 ? -14.505 58.099 72.982 1.00 34.40 196 ALA G N 1
ATOM 12949 C CA . ALA G 2 199 ? -13.471 58.927 73.597 1.00 34.92 196 ALA G CA 1
ATOM 12950 C C . ALA G 2 199 ? -13.087 58.415 74.977 1.00 36.31 196 ALA G C 1
ATOM 12951 O O . ALA G 2 199 ? -11.902 58.406 75.336 1.00 37.68 196 ALA G O 1
ATOM 12953 N N . ALA G 2 200 ? -14.084 58.004 75.756 1.00 36.35 197 ALA G N 1
ATOM 12954 C CA . ALA G 2 200 ? -13.837 57.495 77.103 1.00 37.82 197 ALA G CA 1
ATOM 12955 C C . ALA G 2 200 ? -13.071 56.174 77.114 1.00 37.73 197 ALA G C 1
ATOM 12956 O O . ALA G 2 200 ? -12.306 55.918 78.046 1.00 39.50 197 ALA G O 1
ATOM 12958 N N . ASP G 2 201 ? -13.269 55.342 76.082 1.00 35.96 198 ASP G N 1
ATOM 12959 C CA . ASP G 2 201 ? -12.615 54.033 75.996 1.00 36.40 198 ASP G CA 1
ATOM 12960 C C . ASP G 2 201 ? -11.342 53.991 75.147 1.00 36.48 198 ASP G C 1
ATOM 12961 O O . ASP G 2 201 ? -10.494 53.111 75.359 1.00 37.72 198 ASP G O 1
ATOM 12966 N N . PHE G 2 202 ? -11.236 54.885 74.160 1.00 36.25 199 PHE G N 1
ATOM 12967 C CA . PHE G 2 202 ? -10.100 54.885 73.214 1.00 36.59 199 PHE G CA 1
ATOM 12968 C C . PHE G 2 202 ? -9.376 56.228 73.030 1.00 37.53 199 PHE G C 1
ATOM 12969 O O . PHE G 2 202 ? -8.413 56.310 72.257 1.00 38.09 199 PHE G O 1
ATOM 12977 N N . GLY G 2 203 ? -9.806 57.261 73.751 1.00 37.21 200 GLY G N 1
ATOM 12978 C CA . GLY G 2 203 ? -9.177 58.581 73.643 1.00 38.33 200 GLY G CA 1
ATOM 12979 C C . GLY G 2 203 ? -9.835 59.422 72.570 1.00 37.41 200 GLY G C 1
ATOM 12980 O O . GLY G 2 203 ? -10.469 58.898 71.650 1.00 36.04 200 GLY G O 1
ATOM 12981 N N . GLN G 2 204 ? -9.667 60.736 72.691 1.00 38.15 201 GLN G N 1
ATOM 12982 C CA . GLN G 2 204 ? -10.308 61.690 71.792 1.00 37.87 201 GLN G CA 1
ATOM 12983 C C . GLN G 2 204 ? -9.790 61.651 70.353 1.00 37.19 201 GLN G C 1
ATOM 12984 O O . GLN G 2 204 ? -10.541 61.980 69.428 1.00 36.44 201 GLN G O 1
ATOM 12990 N N . GLU G 2 205 ? -8.530 61.259 70.151 1.00 37.72 202 GLU G N 1
ATOM 12991 C CA . GLU G 2 205 ? -7.966 61.208 68.799 1.00 37.91 202 GLU G CA 1
ATOM 12992 C C . GLU G 2 205 ? -8.698 60.147 67.981 1.00 36.24 202 GLU G C 1
ATOM 12993 O O . GLU G 2 205 ? -9.106 60.405 66.855 1.00 35.76 202 GLU G O 1
ATOM 12999 N N . VAL G 2 206 ? -8.882 58.977 68.576 1.00 35.61 203 VAL G N 1
ATOM 13000 C CA . VAL G 2 206 ? -9.608 57.888 67.921 1.00 34.48 203 VAL G CA 1
ATOM 13001 C C . VAL G 2 206 ? -11.080 58.281 67.753 1.00 33.89 203 VAL G C 1
ATOM 13002 O O . VAL G 2 206 ? -11.670 58.035 66.705 1.00 32.89 203 VAL G O 1
ATOM 13006 N N . ALA G 2 207 ? -11.648 58.908 68.782 1.00 33.64 204 ALA G N 1
ATOM 13007 C CA . ALA G 2 207 ? -13.041 59.363 68.751 1.00 33.92 204 ALA G CA 1
ATOM 13008 C C . ALA G 2 207 ? -13.301 60.359 67.628 1.00 34.18 204 ALA G C 1
ATOM 13009 O O . ALA G 2 207 ? -14.373 60.344 67.028 1.00 34.92 204 ALA G O 1
ATOM 13011 N N . ASP G 2 208 ? -12.326 61.211 67.337 1.00 35.70 205 ASP G N 1
ATOM 13012 C CA . ASP G 2 208 ? -12.475 62.211 66.269 1.00 35.65 205 ASP G CA 1
ATOM 13013 C C . ASP G 2 208 ? -12.415 61.609 64.855 1.00 33.36 205 ASP G C 1
ATOM 13014 O O . ASP G 2 208 ? -12.774 62.279 63.896 1.00 32.08 205 ASP G O 1
ATOM 13019 N N . LYS G 2 209 ? -11.985 60.349 64.741 1.00 32.30 206 LYS G N 1
ATOM 13020 C CA . LYS G 2 209 ? -11.862 59.659 63.447 1.00 31.58 206 LYS G CA 1
ATOM 13021 C C . LYS G 2 209 ? -13.025 58.737 63.128 1.00 29.91 206 LYS G C 1
ATOM 13022 O O . LYS G 2 209 ? -13.408 58.596 61.960 1.00 30.32 206 LYS G O 1
ATOM 13028 N N . VAL G 2 210 ? -13.573 58.093 64.156 1.00 29.36 207 VAL G N 1
ATOM 13029 C CA . VAL G 2 210 ? -14.687 57.156 63.974 1.00 28.83 207 VAL G CA 1
ATOM 13030 C C . VAL G 2 210 ? -15.891 57.880 63.396 1.00 28.53 207 VAL G C 1
ATOM 13031 O O . VAL G 2 210 ? -16.170 59.038 63.752 1.00 29.93 207 VAL G O 1
ATOM 13035 N N . ARG G 2 211 ? -16.615 57.195 62.522 1.00 27.81 208 ARG G N 1
ATOM 13036 C CA . ARG G 2 211 ? -17.776 57.806 61.897 1.00 27.56 208 ARG G CA 1
ATOM 13037 C C . ARG G 2 211 ? -19.046 57.263 62.508 1.00 26.69 208 ARG G C 1
ATOM 13038 O O . ARG G 2 211 ? -19.176 56.056 62.756 1.00 26.53 208 ARG G O 1
ATOM 13046 N N . VAL G 2 212 ? -19.978 58.168 62.758 1.00 26.19 209 VAL G N 1
ATOM 13047 C CA . VAL G 2 212 ? -21.216 57.847 63.404 1.00 25.92 209 VAL G CA 1
ATOM 13048 C C . VAL G 2 212 ? -22.351 58.243 62.464 1.00 26.21 209 VAL G C 1
ATOM 13049 O O . VAL G 2 212 ? -22.467 59.417 62.086 1.00 27.12 209 VAL G O 1
ATOM 13053 N N . GLN G 2 213 ? -23.152 57.257 62.075 1.00 25.70 210 GLN G N 1
ATOM 13054 C CA . GLN G 2 213 ? -24.293 57.469 61.226 1.00 25.54 210 GLN G CA 1
ATOM 13055 C C . GLN G 2 213 ? -25.531 57.538 62.086 1.00 25.94 210 GLN G C 1
ATOM 13056 O O . GLN G 2 213 ? -25.576 56.974 63.187 1.00 26.42 210 GLN G O 1
ATOM 13062 N N . TYR G 2 214 ? -26.528 58.249 61.577 1.00 26.52 211 TYR G N 1
ATOM 13063 C CA . TYR G 2 214 ? -27.847 58.340 62.203 1.00 27.91 211 TYR G CA 1
ATOM 13064 C C . TYR G 2 214 ? -28.853 57.474 61.391 1.00 28.99 211 TYR G C 1
ATOM 13065 O O . TYR G 2 214 ? -28.938 57.600 60.171 1.00 28.73 211 TYR G O 1
ATOM 13074 N N . GLY G 2 215 ? -29.588 56.589 62.069 1.00 29.84 212 GLY G N 1
ATOM 13075 C CA . GLY G 2 215 ? -30.558 55.677 61.400 1.00 31.15 212 GLY G CA 1
ATOM 13076 C C . GLY G 2 215 ? -32.029 56.111 61.311 1.00 32.57 212 GLY G C 1
ATOM 13077 O O . GLY G 2 215 ? -32.893 55.316 60.921 1.00 33.15 212 GLY G O 1
ATOM 13078 N N . GLY G 2 216 ? -32.334 57.360 61.655 1.00 32.95 213 GLY G N 1
ATOM 13079 C CA . GLY G 2 216 ? -33.716 57.872 61.606 1.00 34.97 213 GLY G CA 1
ATOM 13080 C C . GLY G 2 216 ? -34.147 58.392 60.244 1.00 35.47 213 GLY G C 1
ATOM 13081 O O . GLY G 2 216 ? -33.378 58.354 59.288 1.00 35.71 213 GLY G O 1
ATOM 13082 N N . SER G 2 217 ? -35.358 58.938 60.168 1.00 36.30 214 SER G N 1
ATOM 13083 C CA . SER G 2 217 ? -35.913 59.396 58.883 1.00 37.20 214 SER G CA 1
ATOM 13084 C C . SER G 2 217 ? -35.229 60.622 58.290 1.00 36.52 214 SER G C 1
ATOM 13085 O O . SER G 2 217 ? -35.089 61.631 58.962 1.00 35.84 214 SER G O 1
ATOM 13088 N N . VAL G 2 218 ? -34.811 60.511 57.029 1.00 36.99 215 VAL G N 1
ATOM 13089 C CA . VAL G 2 218 ? -34.257 61.635 56.259 1.00 38.04 215 VAL G CA 1
ATOM 13090 C C . VAL G 2 218 ? -34.874 61.654 54.859 1.00 39.60 215 VAL G C 1
ATOM 13091 O O . VAL G 2 218 ? -35.146 60.604 54.264 1.00 39.17 215 VAL G O 1
ATOM 13095 N N . LYS G 2 219 ? -35.090 62.855 54.337 1.00 41.52 216 LYS G N 1
ATOM 13096 C CA . LYS G 2 219 ? -35.696 63.029 53.026 1.00 43.99 216 LYS G CA 1
ATOM 13097 C C . LYS G 2 219 ? -34.878 64.066 52.253 1.00 44.02 216 LYS G C 1
ATOM 13098 O O . LYS G 2 219 ? -34.081 64.788 52.849 1.00 42.78 216 LYS G O 1
ATOM 13104 N N . PRO G 2 220 ? -35.089 64.166 50.930 1.00 44.52 217 PRO G N 1
ATOM 13105 C CA . PRO G 2 220 ? -34.279 65.109 50.139 1.00 44.77 217 PRO G CA 1
ATOM 13106 C C . PRO G 2 220 ? -34.345 66.589 50.550 1.00 45.23 217 PRO G C 1
ATOM 13107 O O . PRO G 2 220 ? -33.512 67.369 50.096 1.00 44.60 217 PRO G O 1
ATOM 13111 N N . GLU G 2 221 ? -35.306 66.957 51.400 1.00 45.56 218 GLU G N 1
ATOM 13112 C CA . GLU G 2 221 ? -35.484 68.346 51.835 1.00 47.39 218 GLU G CA 1
ATOM 13113 C C . GLU G 2 221 ? -34.764 68.675 53.149 1.00 45.22 218 GLU G C 1
ATOM 13114 O O . GLU G 2 221 ? -34.561 69.858 53.463 1.00 45.48 218 GLU G O 1
ATOM 13120 N N . ASN G 2 222 ? -34.376 67.648 53.909 1.00 43.43 219 ASN G N 1
ATOM 13121 C CA . ASN G 2 222 ? -33.732 67.859 55.221 1.00 42.19 219 ASN G CA 1
ATOM 13122 C C . ASN G 2 222 ? -32.442 67.064 55.521 1.00 40.26 219 ASN G C 1
ATOM 13123 O O . ASN G 2 222 ? -31.787 67.337 56.515 1.00 40.19 219 ASN G O 1
ATOM 13128 N N . VAL G 2 223 ? -32.093 66.076 54.694 1.00 40.60 220 VAL G N 1
ATOM 13129 C CA . VAL G 2 223 ? -30.894 65.256 54.935 1.00 39.42 220 VAL G CA 1
ATOM 13130 C C . VAL G 2 223 ? -29.648 66.118 55.262 1.00 39.28 220 VAL G C 1
ATOM 13131 O O . VAL G 2 223 ? -28.863 65.768 56.153 1.00 38.14 220 VAL G O 1
ATOM 13135 N N . ALA G 2 224 ? -29.512 67.261 54.586 1.00 40.30 221 ALA G N 1
ATOM 13136 C CA . ALA G 2 224 ? -28.387 68.189 54.804 1.00 40.51 221 ALA G CA 1
ATOM 13137 C C . ALA G 2 224 ? -28.337 68.752 56.226 1.00 40.51 221 ALA G C 1
ATOM 13138 O O . ALA G 2 224 ? -27.261 68.849 56.817 1.00 39.98 221 ALA G O 1
ATOM 13140 N N . SER G 2 225 ? -29.499 69.153 56.748 1.00 40.80 222 SER G N 1
ATOM 13141 C CA . SER G 2 225 ? -29.603 69.681 58.119 1.00 40.24 222 SER G CA 1
ATOM 13142 C C . SER G 2 225 ? -29.282 68.594 59.166 1.00 38.41 222 SER G C 1
ATOM 13143 O O . SER G 2 225 ? -28.944 68.902 60.314 1.00 38.91 222 SER G O 1
ATOM 13146 N N . TYR G 2 226 ? -29.418 67.324 58.783 1.00 35.38 223 TYR G N 1
ATOM 13147 C CA . TYR G 2 226 ? -28.998 66.232 59.662 1.00 33.74 223 TYR G CA 1
ATOM 13148 C C . TYR G 2 226 ? -27.483 66.089 59.547 1.00 33.16 223 TYR G C 1
ATOM 13149 O O . TYR G 2 226 ? -26.798 65.942 60.558 1.00 33.25 223 TYR G O 1
ATOM 13158 N N . MET G 2 227 ? -26.963 66.152 58.321 1.00 32.55 224 MET G N 1
ATOM 13159 C CA . MET G 2 227 ? -25.523 66.028 58.101 1.00 33.39 224 MET G CA 1
ATOM 13160 C C . MET G 2 227 ? -24.752 67.222 58.664 1.00 33.95 224 MET G C 1
ATOM 13161 O O . MET G 2 227 ? -23.578 67.105 58.989 1.00 34.97 224 MET G O 1
ATOM 13166 N N . ALA G 2 228 ? -25.423 68.359 58.770 1.00 34.40 225 ALA G N 1
ATOM 13167 C CA . ALA G 2 228 ? -24.823 69.577 59.340 1.00 35.33 225 ALA G CA 1
ATOM 13168 C C . ALA G 2 228 ? -24.567 69.507 60.863 1.00 35.29 225 ALA G C 1
ATOM 13169 O O . ALA G 2 228 ? -23.943 70.416 61.437 1.00 35.21 225 ALA G O 1
ATOM 13171 N N . CYS G 2 229 ? -25.099 68.480 61.524 1.00 34.30 226 CYS G N 1
ATOM 13172 C CA . CYS G 2 229 ? -24.893 68.271 62.961 1.00 34.92 226 CYS G CA 1
ATOM 13173 C C . CYS G 2 229 ? -23.425 67.861 63.129 1.00 34.14 226 CYS G C 1
ATOM 13174 O O . CYS G 2 229 ? -22.967 66.960 62.444 1.00 32.41 226 CYS G O 1
ATOM 13177 N N . PRO G 2 230 ? -22.687 68.495 64.047 1.00 34.43 227 PRO G N 1
ATOM 13178 C CA . PRO G 2 230 ? -21.240 68.221 64.116 1.00 34.07 227 PRO G CA 1
ATOM 13179 C C . PRO G 2 230 ? -20.821 66.763 64.391 1.00 33.03 227 PRO G C 1
ATOM 13180 O O . PRO G 2 230 ? -19.757 66.342 63.912 1.00 32.43 227 PRO G O 1
ATOM 13184 N N . ASP G 2 231 ? -21.643 66.006 65.119 1.00 30.94 228 ASP G N 1
ATOM 13185 C CA . ASP G 2 231 ? -21.304 64.618 65.446 1.00 29.85 228 ASP G CA 1
ATOM 13186 C C . ASP G 2 231 ? -21.975 63.583 64.531 1.00 28.64 228 ASP G C 1
ATOM 13187 O O . ASP G 2 231 ? -21.761 62.386 64.712 1.00 28.56 228 ASP G O 1
ATOM 13192 N N . VAL G 2 232 ? -22.735 64.031 63.529 1.00 28.18 229 VAL G N 1
ATOM 13193 C CA . VAL G 2 232 ? -23.368 63.102 62.573 1.00 27.43 229 VAL G CA 1
ATOM 13194 C C . VAL G 2 232 ? -22.496 63.036 61.299 1.00 27.10 229 VAL G C 1
ATOM 13195 O O . VAL G 2 232 ? -22.221 64.068 60.665 1.00 27.67 229 VAL G O 1
ATOM 13199 N N . ASP G 2 233 ? -22.006 61.839 60.959 1.00 26.11 230 ASP G N 1
ATOM 13200 C CA . ASP G 2 233 ? -21.127 61.648 59.797 1.00 26.39 230 ASP G CA 1
ATOM 13201 C C . ASP G 2 233 ? -21.777 60.832 58.674 1.00 25.81 230 ASP G C 1
ATOM 13202 O O . ASP G 2 233 ? -21.092 60.329 57.797 1.00 27.03 230 ASP G O 1
ATOM 13207 N N . GLY G 2 234 ? -23.096 60.723 58.686 1.00 25.45 231 GLY G N 1
ATOM 13208 C CA . GLY G 2 234 ? -23.784 59.926 57.676 1.00 25.02 231 GLY G CA 1
ATOM 13209 C C . GLY G 2 234 ? -25.110 59.383 58.154 1.00 24.33 231 GLY G C 1
ATOM 13210 O O . GLY G 2 234 ? -25.640 59.811 59.169 1.00 24.51 231 GLY G O 1
ATOM 13211 N N . ALA G 2 235 ? -25.640 58.416 57.419 1.00 25.73 232 ALA G N 1
ATOM 13212 C CA . ALA G 2 235 ? -26.891 57.815 57.780 1.00 25.08 232 ALA G CA 1
ATOM 13213 C C . ALA G 2 235 ? -26.965 56.402 57.234 1.00 23.87 232 ALA G C 1
ATOM 13214 O O . ALA G 2 235 ? -26.472 56.128 56.144 1.00 23.27 232 ALA G O 1
ATOM 13216 N N . LEU G 2 236 ? -27.498 55.507 58.044 1.00 23.40 233 LEU G N 1
ATOM 13217 C CA . LEU G 2 236 ? -27.774 54.144 57.597 1.00 22.98 233 LEU G CA 1
ATOM 13218 C C . LEU G 2 236 ? -29.263 54.246 57.207 1.00 23.24 233 LEU G C 1
ATOM 13219 O O . LEU G 2 236 ? -30.126 54.429 58.075 1.00 24.07 233 LEU G O 1
ATOM 13224 N N . VAL G 2 237 ? -29.552 54.240 55.899 1.00 22.91 234 VAL G N 1
ATOM 13225 C CA . VAL G 2 237 ? -30.909 54.487 55.392 1.00 23.07 234 VAL G CA 1
ATOM 13226 C C . VAL G 2 237 ? -31.672 53.208 55.047 1.00 23.21 234 VAL G C 1
ATOM 13227 O O . VAL G 2 237 ? -31.166 52.374 54.312 1.00 22.78 234 VAL G O 1
ATOM 13231 N N . GLY G 2 238 ? -32.901 53.109 55.550 1.00 23.96 235 GLY G N 1
ATOM 13232 C CA . GLY G 2 238 ? -33.800 51.962 55.306 1.00 24.59 235 GLY G CA 1
ATOM 13233 C C . GLY G 2 238 ? -34.615 52.109 54.018 1.00 24.60 235 GLY G C 1
ATOM 13234 O O . GLY G 2 238 ? -34.061 52.078 52.952 1.00 23.56 235 GLY G O 1
ATOM 13235 N N . GLY G 2 239 ? -35.931 52.258 54.153 1.00 25.95 236 GLY G N 1
ATOM 13236 C CA . GLY G 2 239 ? -36.880 52.307 53.031 1.00 26.68 236 GLY G CA 1
ATOM 13237 C C . GLY G 2 239 ? -36.563 53.207 51.862 1.00 26.08 236 GLY G C 1
ATOM 13238 O O . GLY G 2 239 ? -36.802 52.845 50.716 1.00 25.99 236 GLY G O 1
ATOM 13239 N N . ALA G 2 240 ? -35.992 54.366 52.145 1.00 25.96 237 ALA G N 1
ATOM 13240 C CA . ALA G 2 240 ? -35.679 55.326 51.099 1.00 25.93 237 ALA G CA 1
ATOM 13241 C C . ALA G 2 240 ? -34.521 54.874 50.201 1.00 24.97 237 ALA G C 1
ATOM 13242 O O . ALA G 2 240 ? -34.225 55.539 49.194 1.00 25.53 237 ALA G O 1
ATOM 13244 N N . SER G 2 241 ? -33.846 53.783 50.566 1.00 24.23 238 SER G N 1
ATOM 13245 C CA . SER G 2 241 ? -32.744 53.265 49.726 1.00 23.77 238 SER G CA 1
ATOM 13246 C C . SER G 2 241 ? -33.236 52.213 48.728 1.00 24.07 238 SER G C 1
ATOM 13247 O O . SER G 2 241 ? -32.439 51.715 47.908 1.00 24.22 238 SER G O 1
ATOM 13250 N N . LEU G 2 242 ? -34.521 51.876 48.773 1.00 24.72 239 LEU G N 1
ATOM 13251 C CA . LEU G 2 242 ? -35.050 50.820 47.888 1.00 25.60 239 LEU G CA 1
ATOM 13252 C C . LEU G 2 242 ? -35.204 51.267 46.438 1.00 26.44 239 LEU G C 1
ATOM 13253 O O . LEU G 2 242 ? -35.052 50.457 45.536 1.00 26.66 239 LEU G O 1
ATOM 13258 N N . GLU G 2 243 ? -35.522 52.542 46.218 1.00 27.19 240 GLU G N 1
ATOM 13259 C CA . GLU G 2 243 ? -35.674 53.063 44.863 1.00 28.89 240 GLU G CA 1
ATOM 13260 C C . GLU G 2 243 ? -34.444 53.911 44.524 1.00 28.58 240 GLU G C 1
ATOM 13261 O O . GLU G 2 243 ? -33.994 54.736 45.326 1.00 28.06 240 GLU G O 1
ATOM 13267 N N . ALA G 2 244 ? -33.914 53.701 43.332 1.00 29.52 241 ALA G N 1
ATOM 13268 C CA . ALA G 2 244 ? -32.732 54.409 42.876 1.00 30.02 241 ALA G CA 1
ATOM 13269 C C . ALA G 2 244 ? -32.863 55.931 43.006 1.00 30.90 241 ALA G C 1
ATOM 13270 O O . ALA G 2 244 ? -31.930 56.590 43.458 1.00 30.76 241 ALA G O 1
ATOM 13272 N N . GLU G 2 245 ? -34.016 56.488 42.625 1.00 31.92 242 GLU G N 1
ATOM 13273 C CA . GLU G 2 245 ? -34.167 57.951 42.662 1.00 33.10 242 GLU G CA 1
ATOM 13274 C C . GLU G 2 245 ? -34.227 58.491 44.084 1.00 32.00 242 GLU G C 1
ATOM 13275 O O . GLU G 2 245 ? -33.621 59.525 44.384 1.00 31.79 242 GLU G O 1
ATOM 13281 N N . SER G 2 246 ? -34.928 57.788 44.960 1.00 30.94 243 SER G N 1
ATOM 13282 C CA . SER G 2 246 ? -34.961 58.172 46.360 1.00 30.72 243 SER G CA 1
ATOM 13283 C C . SER G 2 246 ? -33.552 58.084 46.948 1.00 29.40 243 SER G C 1
ATOM 13284 O O . SER G 2 246 ? -33.136 58.975 47.691 1.00 29.65 243 SER G O 1
ATOM 13287 N N . PHE G 2 247 ? -32.805 57.039 46.593 1.00 27.99 244 PHE G N 1
ATOM 13288 C CA . PHE G 2 247 ? -31.424 56.867 47.098 1.00 27.16 244 PHE G CA 1
ATOM 13289 C C . PHE G 2 247 ? -30.549 58.024 46.639 1.00 28.29 244 PHE G C 1
ATOM 13290 O O . PHE G 2 247 ? -29.995 58.764 47.460 1.00 28.30 244 PHE G O 1
ATOM 13298 N N . LEU G 2 248 ? -30.497 58.227 45.325 1.00 29.19 245 LEU G N 1
ATOM 13299 C CA . LEU G 2 248 ? -29.712 59.309 44.760 1.00 30.53 245 LEU G CA 1
ATOM 13300 C C . LEU G 2 248 ? -30.121 60.663 45.329 1.00 31.51 245 LEU G C 1
ATOM 13301 O O . LEU G 2 248 ? -29.268 61.520 45.563 1.00 31.79 245 LEU G O 1
ATOM 13306 N N . ALA G 2 249 ? -31.418 60.854 45.570 1.00 32.00 246 ALA G N 1
ATOM 13307 C CA . ALA G 2 249 ? -31.901 62.135 46.114 1.00 33.79 246 ALA G CA 1
ATOM 13308 C C . ALA G 2 249 ? -31.293 62.473 47.492 1.00 33.96 246 ALA G C 1
ATOM 13309 O O . ALA G 2 249 ? -31.236 63.648 47.856 1.00 35.86 246 ALA G O 1
ATOM 13311 N N . LEU G 2 250 ? -30.857 61.451 48.240 1.00 33.23 247 LEU G N 1
ATOM 13312 C CA . LEU G 2 250 ? -30.221 61.635 49.558 1.00 33.52 247 LEU G CA 1
ATOM 13313 C C . LEU G 2 250 ? -28.700 61.910 49.531 1.00 34.14 247 LEU G C 1
ATOM 13314 O O . LEU G 2 250 ? -28.081 62.084 50.587 1.00 33.28 247 LEU G O 1
ATOM 13319 N N . LEU G 2 251 ? -28.100 61.947 48.344 1.00 35.64 248 LEU G N 1
ATOM 13320 C CA . LEU G 2 251 ? -26.675 62.202 48.222 1.00 36.91 248 LEU G CA 1
ATOM 13321 C C . LEU G 2 251 ? -26.387 63.614 47.678 1.00 40.63 248 LEU G C 1
ATOM 13322 O O . LEU G 2 251 ? -25.248 63.908 47.319 1.00 42.09 248 LEU G O 1
ATOM 13327 N N . ASP G 2 252 ? -27.405 64.480 47.638 1.00 43.13 249 ASP G N 1
ATOM 13328 C CA . ASP G 2 252 ? -27.268 65.849 47.091 1.00 47.45 249 ASP G CA 1
ATOM 13329 C C . ASP G 2 252 ? -26.663 66.885 48.056 1.00 48.70 249 ASP G C 1
ATOM 13330 O O . ASP G 2 252 ? -26.372 68.009 47.642 1.00 51.35 249 ASP G O 1
ATOM 13335 N N . PHE G 2 253 ? -26.496 66.531 49.329 1.00 47.85 250 PHE G N 1
ATOM 13336 C CA . PHE G 2 253 ? -25.917 67.467 50.310 1.00 48.53 250 PHE G CA 1
ATOM 13337 C C . PHE G 2 253 ? -24.415 67.654 50.097 1.00 49.49 250 PHE G C 1
ATOM 13338 O O . PHE G 2 253 ? -23.849 68.668 50.514 1.00 51.75 250 PHE G O 1
ATOM 13346 N N . SER H 1 5 ? 23.232 64.726 43.311 1.00 43.55 2 SER H N 1
ATOM 13347 C CA . SER H 1 5 ? 21.910 64.353 42.715 1.00 42.12 2 SER H CA 1
ATOM 13348 C C . SER H 1 5 ? 21.443 62.981 43.206 1.00 36.70 2 SER H C 1
ATOM 13349 O O . SER H 1 5 ? 21.100 62.110 42.402 1.00 39.67 2 SER H O 1
ATOM 13352 N N . ARG H 1 6 ? 21.443 62.796 44.525 1.00 30.31 3 ARG H N 1
ATOM 13353 C CA . ARG H 1 6 ? 21.003 61.530 45.135 1.00 27.00 3 ARG H CA 1
ATOM 13354 C C . ARG H 1 6 ? 19.486 61.424 45.075 1.00 25.05 3 ARG H C 1
ATOM 13355 O O . ARG H 1 6 ? 18.778 62.350 45.472 1.00 23.62 3 ARG H O 1
ATOM 13363 N N . LYS H 1 7 ? 18.991 60.304 44.555 1.00 23.97 4 LYS H N 1
ATOM 13364 C CA . LYS H 1 7 ? 17.563 60.091 44.415 1.00 23.70 4 LYS H CA 1
ATOM 13365 C C . LYS H 1 7 ? 16.868 59.912 45.782 1.00 21.50 4 LYS H C 1
ATOM 13366 O O . LYS H 1 7 ? 17.226 59.023 46.542 1.00 20.16 4 LYS H O 1
ATOM 13372 N N . PRO H 1 8 ? 15.831 60.719 46.077 1.00 20.85 5 PRO H N 1
ATOM 13373 C CA . PRO H 1 8 ? 15.185 60.531 47.388 1.00 20.22 5 PRO H CA 1
ATOM 13374 C C . PRO H 1 8 ? 14.492 59.192 47.525 1.00 19.35 5 PRO H C 1
ATOM 13375 O O . PRO H 1 8 ? 13.922 58.668 46.550 1.00 19.22 5 PRO H O 1
ATOM 13379 N N . PHE H 1 9 ? 14.532 58.647 48.734 1.00 18.33 6 PHE H N 1
ATOM 13380 C CA . PHE H 1 9 ? 13.963 57.327 49.016 1.00 18.23 6 PHE H CA 1
ATOM 13381 C C . PHE H 1 9 ? 13.116 57.316 50.301 1.00 17.62 6 PHE H C 1
ATOM 13382 O O . PHE H 1 9 ? 13.628 57.530 51.396 1.00 17.21 6 PHE H O 1
ATOM 13390 N N . ILE H 1 10 ? 11.808 57.137 50.121 1.00 17.66 7 ILE H N 1
ATOM 13391 C CA . ILE H 1 10 ? 10.870 57.050 51.227 1.00 18.55 7 ILE H CA 1
ATOM 13392 C C . ILE H 1 10 ? 10.534 55.576 51.363 1.00 17.37 7 ILE H C 1
ATOM 13393 O O . ILE H 1 10 ? 9.946 54.982 50.457 1.00 17.18 7 ILE H O 1
ATOM 13398 N N . ALA H 1 11 ? 10.905 54.971 52.487 1.00 16.42 8 ALA H N 1
ATOM 13399 C CA . ALA H 1 11 ? 10.582 53.557 52.698 1.00 16.33 8 ALA H CA 1
ATOM 13400 C C . ALA H 1 11 ? 9.706 53.467 53.937 1.00 15.83 8 ALA H C 1
ATOM 13401 O O . ALA H 1 11 ? 10.033 54.036 54.970 1.00 16.46 8 ALA H O 1
ATOM 13403 N N . GLY H 1 12 ? 8.544 52.826 53.781 1.00 15.54 9 GLY H N 1
ATOM 13404 C CA . GLY H 1 12 ? 7.597 52.643 54.865 1.00 16.08 9 GLY H CA 1
ATOM 13405 C C . GLY H 1 12 ? 7.767 51.323 55.598 1.00 16.32 9 GLY H C 1
ATOM 13406 O O . GLY H 1 12 ? 7.538 50.273 55.023 1.00 17.52 9 GLY H O 1
ATOM 13407 N N . ASN H 1 13 ? 8.200 51.377 56.847 1.00 16.03 10 ASN H N 1
ATOM 13408 C CA . ASN H 1 13 ? 8.369 50.166 57.692 1.00 15.39 10 ASN H CA 1
ATOM 13409 C C . ASN H 1 13 ? 7.093 49.860 58.460 1.00 14.70 10 ASN H C 1
ATOM 13410 O O . ASN H 1 13 ? 6.804 50.502 59.456 1.00 13.64 10 ASN H O 1
ATOM 13415 N N . TRP H 1 14 ? 6.331 48.875 57.988 1.00 14.56 11 TRP H N 1
ATOM 13416 C CA . TRP H 1 14 ? 5.096 48.478 58.656 1.00 14.27 11 TRP H CA 1
ATOM 13417 C C . TRP H 1 14 ? 5.357 47.805 60.009 1.00 14.69 11 TRP H C 1
ATOM 13418 O O . TRP H 1 14 ? 4.440 47.708 60.826 1.00 15.37 11 TRP H O 1
ATOM 13429 N N . LYS H 1 15 ? 6.593 47.333 60.247 1.00 14.00 12 LYS H N 1
ATOM 13430 C CA . LYS H 1 15 ? 6.914 46.573 61.450 1.00 13.58 12 LYS H CA 1
ATOM 13431 C C . LYS H 1 15 ? 6.023 45.328 61.496 1.00 13.31 12 LYS H C 1
ATOM 13432 O O . LYS H 1 15 ? 5.712 44.791 60.428 1.00 13.56 12 LYS H O 1
ATOM 13438 N N . MET H 1 16 ? 5.585 44.874 62.676 1.00 12.48 13 MET H N 1
ATOM 13439 C CA . MET H 1 16 ? 4.827 43.617 62.751 1.00 12.80 13 MET H CA 1
ATOM 13440 C C . MET H 1 16 ? 3.343 43.948 62.702 1.00 13.24 13 MET H C 1
ATOM 13441 O O . MET H 1 16 ? 2.611 43.858 63.699 1.00 13.85 13 MET H O 1
ATOM 13446 N N . ASN H 1 17 ? 2.919 44.350 61.508 1.00 13.04 14 ASN H N 1
ATOM 13447 C CA . ASN H 1 17 ? 1.556 44.739 61.258 1.00 13.77 14 ASN H CA 1
ATOM 13448 C C . ASN H 1 17 ? 1.147 44.287 59.872 1.00 13.78 14 ASN H C 1
ATOM 13449 O O . ASN H 1 17 ? 1.955 44.361 58.965 1.00 13.88 14 ASN H O 1
ATOM 13454 N N . LYS H 1 18 ? -0.122 43.910 59.754 1.00 13.74 15 LYS H N 1
ATOM 13455 C CA . LYS H 1 18 ? -0.832 43.508 58.529 1.00 14.10 15 LYS H CA 1
ATOM 13456 C C . LYS H 1 18 ? -0.781 42.040 58.150 1.00 14.39 15 LYS H C 1
ATOM 13457 O O . LYS H 1 18 ? 0.250 41.396 58.169 1.00 14.41 15 LYS H O 1
ATOM 13463 N N . ASN H 1 19 ? -1.964 41.528 57.825 1.00 15.25 16 ASN H N 1
ATOM 13464 C CA . ASN H 1 19 ? -2.079 40.199 57.269 1.00 15.20 16 ASN H CA 1
ATOM 13465 C C . ASN H 1 19 ? -2.068 40.341 55.747 1.00 15.73 16 ASN H C 1
ATOM 13466 O O . ASN H 1 19 ? -1.953 41.446 55.200 1.00 15.15 16 ASN H O 1
ATOM 13471 N N . PRO H 1 20 ? -2.094 39.219 55.033 1.00 15.50 17 PRO H N 1
ATOM 13472 C CA . PRO H 1 20 ? -2.027 39.385 53.565 1.00 15.82 17 PRO H CA 1
ATOM 13473 C C . PRO H 1 20 ? -3.159 40.217 52.906 1.00 17.51 17 PRO H C 1
ATOM 13474 O O . PRO H 1 20 ? -2.912 40.971 51.943 1.00 17.34 17 PRO H O 1
ATOM 13478 N N . GLU H 1 21 ? -4.388 40.090 53.414 1.00 17.80 18 GLU H N 1
ATOM 13479 C CA . GLU H 1 21 ? -5.499 40.851 52.857 1.00 18.55 18 GLU H CA 1
ATOM 13480 C C . GLU H 1 21 ? -5.264 42.337 53.052 1.00 18.21 18 GLU H C 1
ATOM 13481 O O . GLU H 1 21 ? -5.420 43.138 52.123 1.00 18.11 18 GLU H O 1
ATOM 13487 N N . GLU H 1 22 ? -4.853 42.706 54.248 1.00 17.47 19 GLU H N 1
ATOM 13488 C CA . GLU H 1 22 ? -4.586 44.105 54.544 1.00 18.38 19 GLU H CA 1
ATOM 13489 C C . GLU H 1 22 ? -3.423 44.628 53.689 1.00 18.05 19 GLU H C 1
ATOM 13490 O O . GLU H 1 22 ? -3.497 45.742 53.140 1.00 18.94 19 GLU H O 1
ATOM 13496 N N . ALA H 1 23 ? -2.370 43.825 53.549 1.00 17.40 20 ALA H N 1
ATOM 13497 C CA . ALA H 1 23 ? -1.215 44.237 52.721 1.00 16.64 20 ALA H CA 1
ATOM 13498 C C . ALA H 1 23 ? -1.631 44.462 51.277 1.00 17.16 20 ALA H C 1
ATOM 13499 O O . ALA H 1 23 ? -1.290 45.483 50.683 1.00 17.33 20 ALA H O 1
ATOM 13501 N N . LYS H 1 24 ? -2.372 43.513 50.719 1.00 17.36 21 LYS H N 1
ATOM 13502 C CA . LYS H 1 24 ? -2.852 43.590 49.344 1.00 18.98 21 LYS H CA 1
ATOM 13503 C C . LYS H 1 24 ? -3.685 44.851 49.121 1.00 19.05 21 LYS H C 1
ATOM 13504 O O . LYS H 1 24 ? -3.427 45.596 48.188 1.00 20.88 21 LYS H O 1
ATOM 13510 N N . ALA H 1 25 ? -4.668 45.087 49.987 1.00 18.99 22 ALA H N 1
ATOM 13511 C CA . ALA H 1 25 ? -5.513 46.283 49.900 1.00 19.70 22 ALA H CA 1
ATOM 13512 C C . ALA H 1 25 ? -4.676 47.564 49.888 1.00 20.21 22 ALA H C 1
ATOM 13513 O O . ALA H 1 25 ? -4.932 48.457 49.071 1.00 19.73 22 ALA H O 1
ATOM 13515 N N . PHE H 1 26 ? -3.699 47.670 50.794 1.00 19.11 23 PHE H N 1
ATOM 13516 C CA . PHE H 1 26 ? -2.798 48.852 50.831 1.00 18.90 23 PHE H CA 1
ATOM 13517 C C . PHE H 1 26 ? -2.087 49.016 49.488 1.00 20.20 23 PHE H C 1
ATOM 13518 O O . PHE H 1 26 ? -2.153 50.109 48.870 1.00 20.69 23 PHE H O 1
ATOM 13526 N N . VAL H 1 27 ? -1.436 47.953 49.001 1.00 20.07 24 VAL H N 1
ATOM 13527 C CA . VAL H 1 27 ? -0.686 48.072 47.722 1.00 20.40 24 VAL H CA 1
ATOM 13528 C C . VAL H 1 27 ? -1.611 48.507 46.576 1.00 21.21 24 VAL H C 1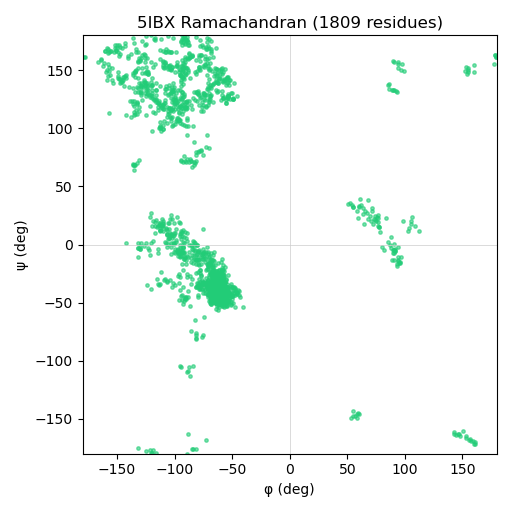
ATOM 13529 O O . VAL H 1 27 ? -1.239 49.385 45.779 1.00 20.97 24 VAL H O 1
ATOM 13533 N N . GLU H 1 28 ? -2.818 47.931 46.508 1.00 22.39 25 GLU H N 1
ATOM 13534 C CA . GLU H 1 28 ? -3.803 48.303 45.459 1.00 25.43 25 GLU H CA 1
ATOM 13535 C C . GLU H 1 28 ? -4.238 49.778 45.569 1.00 24.13 25 GLU H C 1
ATOM 13536 O O . GLU H 1 28 ? -4.555 50.433 44.555 1.00 25.64 25 GLU H O 1
ATOM 13542 N N . ALA H 1 29 ? -4.193 50.322 46.779 1.00 22.61 26 ALA H N 1
ATOM 13543 C CA . ALA H 1 29 ? -4.567 51.719 47.019 1.00 23.26 26 ALA H CA 1
ATOM 13544 C C . ALA H 1 29 ? -3.463 52.730 46.760 1.00 24.07 26 ALA H C 1
ATOM 13545 O O . ALA H 1 29 ? -3.764 53.907 46.663 1.00 25.88 26 ALA H O 1
ATOM 13547 N N . VAL H 1 30 ? -2.210 52.277 46.659 1.00 23.79 27 VAL H N 1
ATOM 13548 C CA . VAL H 1 30 ? -1.058 53.185 46.543 1.00 24.37 27 VAL H CA 1
ATOM 13549 C C . VAL H 1 30 ? -0.195 53.023 45.279 1.00 25.08 27 VAL H C 1
ATOM 13550 O O . VAL H 1 30 ? 0.260 54.012 44.738 1.00 23.89 27 VAL H O 1
ATOM 13554 N N . ALA H 1 31 ? 0.029 51.786 44.825 1.00 25.18 28 ALA H N 1
ATOM 13555 C CA . ALA H 1 31 ? 0.970 51.496 43.725 1.00 26.06 28 ALA H CA 1
ATOM 13556 C C . ALA H 1 31 ? 0.786 52.346 42.463 1.00 29.32 28 ALA H C 1
ATOM 13557 O O . ALA H 1 31 ? 1.773 52.871 41.928 1.00 30.52 28 ALA H O 1
ATOM 13559 N N . SER H 1 32 ? -0.456 52.491 41.992 1.00 30.48 29 SER H N 1
ATOM 13560 C CA . SER H 1 32 ? -0.744 53.276 40.777 1.00 31.40 29 SER H CA 1
ATOM 13561 C C . SER H 1 32 ? -0.786 54.791 41.001 1.00 30.33 29 SER H C 1
ATOM 13562 O O . SER H 1 32 ? -0.792 55.575 40.034 1.00 29.53 29 SER H O 1
ATOM 13565 N N . LYS H 1 33 ? -0.839 55.196 42.261 1.00 28.79 30 LYS H N 1
ATOM 13566 C CA . LYS H 1 33 ? -0.838 56.610 42.645 1.00 28.68 30 LYS H CA 1
ATOM 13567 C C . LYS H 1 33 ? 0.553 57.209 42.936 1.00 27.85 30 LYS H C 1
ATOM 13568 O O . LYS H 1 33 ? 0.644 58.406 43.242 1.00 30.04 30 LYS H O 1
ATOM 13574 N N . LEU H 1 34 ? 1.628 56.433 42.780 1.00 25.65 31 LEU H N 1
ATOM 13575 C CA . LEU H 1 34 ? 2.980 56.931 43.093 1.00 24.44 31 LEU H CA 1
ATOM 13576 C C . LEU H 1 34 ? 3.481 57.945 42.067 1.00 25.28 31 LEU H C 1
ATOM 13577 O O . LEU H 1 34 ? 3.197 57.815 40.905 1.00 24.32 31 LEU H O 1
ATOM 13582 N N . PRO H 1 35 ? 4.261 58.941 42.512 1.00 25.55 32 PRO H N 1
ATOM 13583 C CA . PRO H 1 35 ? 4.830 59.845 41.524 1.00 26.31 32 PRO H CA 1
ATOM 13584 C C . PRO H 1 35 ? 5.875 59.142 40.654 1.00 26.53 32 PRO H C 1
ATOM 13585 O O . PRO H 1 35 ? 6.217 57.971 40.868 1.00 26.16 32 PRO H O 1
ATOM 13589 N N . SER H 1 36 ? 6.366 59.861 39.661 1.00 28.63 33 SER H N 1
ATOM 13590 C CA . SER H 1 36 ? 7.366 59.333 38.777 1.00 29.86 33 SER H CA 1
ATOM 13591 C C . SER H 1 36 ? 8.600 58.839 39.514 1.00 30.02 33 SER H C 1
ATOM 13592 O O . SER H 1 36 ? 9.072 59.471 40.475 1.00 28.63 33 SER H O 1
ATOM 13595 N N . SER H 1 37 ? 9.131 57.727 39.011 1.00 31.85 34 SER H N 1
ATOM 13596 C CA . SER H 1 37 ? 10.343 57.101 39.514 1.00 32.59 34 SER H CA 1
ATOM 13597 C C . SER H 1 37 ? 11.562 58.040 39.479 1.00 32.16 34 SER H C 1
ATOM 13598 O O . SER H 1 37 ? 12.457 57.911 40.284 1.00 32.16 34 SER H O 1
ATOM 13601 N N . ASP H 1 38 ? 11.599 58.969 38.536 1.00 31.58 35 ASP H N 1
ATOM 13602 C CA . ASP H 1 38 ? 12.721 59.898 38.443 1.00 33.67 35 ASP H CA 1
ATOM 13603 C C . ASP H 1 38 ? 12.751 60.931 39.586 1.00 31.30 35 ASP H C 1
ATOM 13604 O O . ASP H 1 38 ? 13.793 61.541 39.829 1.00 33.62 35 ASP H O 1
ATOM 13609 N N . LEU H 1 39 ? 11.621 61.126 40.267 1.00 27.81 36 LEU H N 1
ATOM 13610 C CA . LEU H 1 39 ? 11.496 62.132 41.332 1.00 26.61 36 LEU H CA 1
ATOM 13611 C C . LEU H 1 39 ? 11.710 61.587 42.743 1.00 24.35 36 LEU H C 1
ATOM 13612 O O . LEU H 1 39 ? 12.331 62.239 43.589 1.00 22.84 36 LEU H O 1
ATOM 13617 N N . VAL H 1 40 ? 11.197 60.391 42.992 1.00 23.59 37 VAL H N 1
ATOM 13618 C CA . VAL H 1 40 ? 11.322 59.774 44.298 1.00 21.93 37 VAL H CA 1
ATOM 13619 C C . VAL H 1 40 ? 11.169 58.273 44.168 1.00 21.52 37 VAL H C 1
ATOM 13620 O O . VAL H 1 40 ? 10.402 57.792 43.315 1.00 21.94 37 VAL H O 1
ATOM 13624 N N . GLU H 1 41 ? 11.919 57.549 45.002 1.00 20.31 38 GLU H N 1
ATOM 13625 C CA . GLU H 1 41 ? 11.828 56.096 45.118 1.00 20.00 38 GLU H CA 1
ATOM 13626 C C . GLU H 1 41 ? 10.976 55.861 46.348 1.00 18.89 38 GLU H C 1
ATOM 13627 O O . GLU H 1 41 ? 11.263 56.447 47.374 1.00 18.10 38 GLU H O 1
ATOM 13633 N N . ALA H 1 42 ? 9.910 55.068 46.205 1.00 17.95 39 ALA H N 1
ATOM 13634 C CA . ALA H 1 42 ? 8.961 54.759 47.246 1.00 17.33 39 ALA H CA 1
ATOM 13635 C C . ALA H 1 42 ? 8.876 53.248 47.444 1.00 17.37 39 ALA H C 1
ATOM 13636 O O . ALA H 1 42 ? 8.719 52.494 46.488 1.00 17.81 39 ALA H O 1
ATOM 13638 N N . GLY H 1 43 ? 8.931 52.816 48.699 1.00 16.54 40 GLY H N 1
ATOM 13639 C CA . GLY H 1 43 ? 8.847 51.403 49.007 1.00 16.42 40 GLY H CA 1
ATOM 13640 C C . GLY H 1 43 ? 8.217 51.101 50.346 1.00 16.69 40 GLY H C 1
ATOM 13641 O O . GLY H 1 43 ? 8.020 51.998 51.185 1.00 17.45 40 GLY H O 1
ATOM 13642 N N . ILE H 1 44 ? 7.917 49.815 50.544 1.00 16.77 41 ILE H N 1
ATOM 13643 C CA . ILE H 1 44 ? 7.314 49.296 51.764 1.00 16.35 41 ILE H CA 1
ATOM 13644 C C . ILE H 1 44 ? 8.119 48.108 52.270 1.00 16.32 41 ILE H C 1
ATOM 13645 O O . ILE H 1 44 ? 8.422 47.215 51.503 1.00 16.26 41 ILE H O 1
ATOM 13650 N N . ALA H 1 45 ? 8.437 48.104 53.563 1.00 15.54 42 ALA H N 1
ATOM 13651 C CA . ALA H 1 45 ? 9.091 46.959 54.214 1.00 15.84 42 ALA H CA 1
ATOM 13652 C C . ALA H 1 45 ? 7.953 46.180 54.877 1.00 15.28 42 ALA H C 1
ATOM 13653 O O . ALA H 1 45 ? 7.386 46.635 55.878 1.00 16.26 42 ALA H O 1
ATOM 13655 N N . ALA H 1 46 ? 7.627 45.011 54.326 1.00 14.54 43 ALA H N 1
ATOM 13656 C CA . ALA H 1 46 ? 6.467 44.213 54.769 1.00 14.30 43 ALA H CA 1
ATOM 13657 C C . ALA H 1 46 ? 6.873 42.954 55.493 1.00 13.83 43 ALA H C 1
ATOM 13658 O O . ALA H 1 46 ? 7.932 42.436 55.241 1.00 14.64 43 ALA H O 1
ATOM 13660 N N . PRO H 1 47 ? 6.031 42.470 56.396 1.00 13.27 44 PRO H N 1
ATOM 13661 C CA . PRO H 1 47 ? 6.379 41.210 57.082 1.00 13.24 44 PRO H CA 1
ATOM 13662 C C . PRO H 1 47 ? 6.560 40.030 56.105 1.00 13.33 44 PRO H C 1
ATOM 13663 O O . PRO H 1 47 ? 5.900 39.967 55.033 1.00 12.90 44 PRO H O 1
ATOM 13667 N N . ALA H 1 48 ? 7.432 39.087 56.472 1.00 13.85 45 ALA H N 1
ATOM 13668 C CA . ALA H 1 48 ? 7.705 37.912 55.652 1.00 13.58 45 ALA H CA 1
ATOM 13669 C C . ALA H 1 48 ? 6.429 37.208 55.198 1.00 13.94 45 ALA H C 1
ATOM 13670 O O . ALA H 1 48 ? 6.339 36.770 54.075 1.00 14.08 45 ALA H O 1
ATOM 13672 N N . LEU H 1 49 ? 5.464 37.024 56.104 1.00 13.80 46 LEU H N 1
ATOM 13673 C CA . LEU H 1 49 ? 4.187 36.361 55.744 1.00 14.37 46 LEU H CA 1
ATOM 13674 C C . LEU H 1 49 ? 3.451 37.016 54.575 1.00 14.78 46 LEU H C 1
ATOM 13675 O O . LEU H 1 49 ? 2.739 36.349 53.832 1.00 15.33 46 LEU H O 1
ATOM 13680 N N . ASP H 1 50 ? 3.620 38.336 54.443 1.00 14.47 47 ASP H N 1
ATOM 13681 C CA . ASP H 1 50 ? 2.916 39.144 53.441 1.00 15.18 47 ASP H CA 1
ATOM 13682 C C . ASP H 1 50 ? 3.690 39.426 52.173 1.00 15.78 47 ASP H C 1
ATOM 13683 O O . ASP H 1 50 ? 3.143 40.019 51.243 1.00 16.05 47 ASP H O 1
ATOM 13688 N N . LEU H 1 51 ? 4.973 39.051 52.129 1.00 16.01 48 LEU H N 1
ATOM 13689 C CA . LEU H 1 51 ? 5.816 39.455 50.989 1.00 15.51 48 LEU H CA 1
ATOM 13690 C C . LEU H 1 51 ? 5.385 38.975 49.594 1.00 15.55 48 LEU H C 1
ATOM 13691 O O . LEU H 1 51 ? 5.322 39.794 48.659 1.00 16.16 48 LEU H O 1
ATOM 13696 N N . THR H 1 52 ? 5.048 37.703 49.445 1.00 15.89 49 THR H N 1
ATOM 13697 C CA . THR H 1 52 ? 4.590 37.235 48.111 1.00 16.83 49 THR H CA 1
ATOM 13698 C C . THR H 1 52 ? 3.320 37.970 47.680 1.00 17.49 49 THR H C 1
ATOM 13699 O O . THR H 1 52 ? 3.126 38.236 46.496 1.00 18.38 49 THR H O 1
ATOM 13703 N N . THR H 1 53 ? 2.462 38.282 48.641 1.00 17.66 50 THR H N 1
ATOM 13704 C CA . THR H 1 53 ? 1.215 38.985 48.361 1.00 18.09 50 THR H CA 1
ATOM 13705 C C . THR H 1 53 ? 1.482 40.402 47.864 1.00 18.08 50 THR H C 1
ATOM 13706 O O . THR H 1 53 ? 0.916 40.846 46.864 1.00 18.79 50 THR H O 1
ATOM 13710 N N . VAL H 1 54 ? 2.336 41.107 48.571 1.00 17.69 51 VAL H N 1
ATOM 13711 C CA . VAL H 1 54 ? 2.706 42.438 48.199 1.00 17.92 51 VAL H CA 1
ATOM 13712 C C . VAL H 1 54 ? 3.352 42.455 46.819 1.00 18.97 51 VAL H C 1
ATOM 13713 O O . VAL H 1 54 ? 3.024 43.317 45.990 1.00 18.25 51 VAL H O 1
ATOM 13717 N N . LEU H 1 55 ? 4.307 41.545 46.608 1.00 18.39 52 LEU H N 1
ATOM 13718 C CA . LEU H 1 55 ? 5.049 41.496 45.351 1.00 19.50 52 LEU H CA 1
ATOM 13719 C C . LEU H 1 55 ? 4.111 41.258 44.194 1.00 19.73 52 LEU H C 1
ATOM 13720 O O . LEU H 1 55 ? 4.242 41.910 43.164 1.00 21.62 52 LEU H O 1
ATOM 13725 N N . ALA H 1 56 ? 3.129 40.371 44.371 1.00 20.46 53 ALA H N 1
ATOM 13726 C CA . ALA H 1 56 ? 2.171 40.082 43.289 1.00 21.69 53 ALA H CA 1
ATOM 13727 C C . ALA H 1 56 ? 1.340 41.295 42.901 1.00 23.35 53 ALA H C 1
ATOM 13728 O O . ALA H 1 56 ? 1.083 41.534 41.727 1.00 23.57 53 ALA H O 1
ATOM 13730 N N . VAL H 1 57 ? 0.912 42.058 43.895 1.00 23.67 54 VAL H N 1
ATOM 13731 C CA . VAL H 1 57 ? 0.101 43.237 43.645 1.00 24.72 54 VAL H CA 1
ATOM 13732 C C . VAL H 1 57 ? 0.962 44.391 43.123 1.00 23.65 54 VAL H C 1
ATOM 13733 O O . VAL H 1 57 ? 0.474 45.204 42.331 1.00 26.29 54 VAL H O 1
ATOM 13737 N N . ALA H 1 58 ? 2.229 44.477 43.550 1.00 22.13 55 ALA H N 1
ATOM 13738 C CA . ALA H 1 58 ? 3.143 45.577 43.121 1.00 22.90 55 ALA H CA 1
ATOM 13739 C C . ALA H 1 58 ? 3.760 45.379 41.747 1.00 23.70 55 ALA H C 1
ATOM 13740 O O . ALA H 1 58 ? 4.314 46.328 41.181 1.00 25.14 55 ALA H O 1
ATOM 13742 N N . LYS H 1 59 ? 3.716 44.145 41.236 1.00 25.23 56 LYS H N 1
ATOM 13743 C CA . LYS H 1 59 ? 4.265 43.829 39.908 1.00 27.83 56 LYS H CA 1
ATOM 13744 C C . LYS H 1 59 ? 3.783 44.814 38.845 1.00 29.00 56 LYS H C 1
ATOM 13745 O O . LYS H 1 59 ? 2.587 45.032 38.681 1.00 28.12 56 LYS H O 1
ATOM 13751 N N . GLY H 1 60 ? 4.727 45.422 38.135 1.00 30.29 57 GLY H N 1
ATOM 13752 C CA . GLY H 1 60 ? 4.393 46.396 37.111 1.00 30.97 57 GLY H CA 1
ATOM 13753 C C . GLY H 1 60 ? 4.285 47.845 37.558 1.00 31.06 57 GLY H C 1
ATOM 13754 O O . GLY H 1 60 ? 4.072 48.730 36.708 1.00 30.73 57 GLY H O 1
ATOM 13755 N N . SER H 1 61 ? 4.413 48.099 38.864 1.00 29.23 58 SER H N 1
ATOM 13756 C CA . SER H 1 61 ? 4.369 49.455 39.420 1.00 28.29 58 SER H CA 1
ATOM 13757 C C . SER H 1 61 ? 5.768 49.873 39.813 1.00 26.87 58 SER H C 1
ATOM 13758 O O . SER H 1 61 ? 6.723 49.086 39.685 1.00 26.05 58 SER H O 1
ATOM 13761 N N . ASN H 1 62 ? 5.862 51.106 40.325 1.00 26.10 59 ASN H N 1
ATOM 13762 C CA . ASN H 1 62 ? 7.095 51.682 40.820 1.00 26.54 59 ASN H CA 1
ATOM 13763 C C . ASN H 1 62 ? 7.293 51.440 42.311 1.00 23.83 59 ASN H C 1
ATOM 13764 O O . ASN H 1 62 ? 8.231 51.983 42.909 1.00 23.78 59 ASN H O 1
ATOM 13769 N N . LEU H 1 63 ? 6.420 50.658 42.923 1.00 22.33 60 LEU H N 1
ATOM 13770 C CA . LEU H 1 63 ? 6.552 50.403 44.357 1.00 20.61 60 LEU H CA 1
ATOM 13771 C C . LEU H 1 63 ? 7.646 49.387 44.613 1.00 20.50 60 LEU H C 1
ATOM 13772 O O . LEU H 1 63 ? 7.576 48.262 44.121 1.00 20.22 60 LEU H O 1
ATOM 13777 N N A LYS H 1 64 ? 8.644 49.779 45.402 0.60 19.36 61 LYS H N 1
ATOM 13778 N N B LYS H 1 64 ? 8.671 49.794 45.360 0.40 19.13 61 LYS H N 1
ATOM 13779 C CA A LYS H 1 64 ? 9.743 48.898 45.727 0.60 18.73 61 LYS H CA 1
ATOM 13780 C CA B LYS H 1 64 ? 9.765 48.907 45.699 0.40 18.27 61 LYS H CA 1
ATOM 13781 C C A LYS H 1 64 ? 9.331 48.126 46.945 0.60 17.97 61 LYS H C 1
ATOM 13782 C C B LYS H 1 64 ? 9.311 48.117 46.906 0.40 17.64 61 LYS H C 1
ATOM 13783 O O A LYS H 1 64 ? 8.553 48.624 47.776 0.60 17.05 61 LYS H O 1
ATOM 13784 O O B LYS H 1 64 ? 8.480 48.598 47.690 0.40 16.96 61 LYS H O 1
ATOM 13795 N N . VAL H 1 65 ? 9.829 46.901 47.032 1.00 16.91 62 VAL H N 1
ATOM 13796 C CA . VAL H 1 65 ? 9.462 46.005 48.106 1.00 16.03 62 VAL H CA 1
ATOM 13797 C C . VAL H 1 65 ? 10.684 45.629 48.921 1.00 15.95 62 VAL H C 1
ATOM 13798 O O . VAL H 1 65 ? 11.748 45.281 48.364 1.00 15.73 62 VAL H O 1
ATOM 13802 N N . ALA H 1 66 ? 10.540 45.713 50.253 1.00 14.96 63 ALA H N 1
ATOM 13803 C CA . ALA H 1 66 ? 11.610 45.385 51.156 1.00 14.89 63 ALA H CA 1
ATOM 13804 C C . ALA H 1 66 ? 11.153 44.407 52.196 1.00 14.37 63 ALA H C 1
ATOM 13805 O O . ALA H 1 66 ? 9.956 44.374 52.556 1.00 15.64 63 ALA H O 1
ATOM 13807 N N . ALA H 1 67 ? 12.114 43.621 52.669 1.00 14.75 64 ALA H N 1
ATOM 13808 C CA . ALA H 1 67 ? 11.947 42.744 53.807 1.00 14.10 64 ALA H CA 1
ATOM 13809 C C . ALA H 1 67 ? 12.420 43.535 55.017 1.00 14.12 64 ALA H C 1
ATOM 13810 O O . ALA H 1 67 ? 13.142 44.530 54.881 1.00 14.24 64 ALA H O 1
ATOM 13812 N N . GLN H 1 68 ? 11.975 43.118 56.195 1.00 13.30 65 GLN H N 1
ATOM 13813 C CA . GLN H 1 68 ? 12.320 43.761 57.462 1.00 13.62 65 GLN H CA 1
ATOM 13814 C C . GLN H 1 68 ? 13.557 43.193 58.179 1.00 13.92 65 GLN H C 1
ATOM 13815 O O . GLN H 1 68 ? 14.049 43.769 59.190 1.00 14.39 65 GLN H O 1
ATOM 13821 N N . ASN H 1 69 ? 14.028 42.057 57.681 1.00 13.53 66 ASN H N 1
ATOM 13822 C CA . ASN H 1 69 ? 15.201 41.375 58.183 1.00 13.76 66 ASN H CA 1
ATOM 13823 C C . ASN H 1 69 ? 15.414 40.146 57.313 1.00 14.29 66 ASN H C 1
ATOM 13824 O O . ASN H 1 69 ? 14.498 39.717 56.603 1.00 14.95 66 ASN H O 1
ATOM 13829 N N . CYS H 1 70 ? 16.624 39.609 57.347 1.00 14.89 67 CYS H N 1
ATOM 13830 C CA . CYS H 1 70 ? 16.937 38.330 56.704 1.00 15.20 67 CYS H CA 1
ATOM 13831 C C . CYS H 1 70 ? 18.178 37.757 57.387 1.00 16.31 67 CYS H C 1
ATOM 13832 O O . CYS H 1 70 ? 18.893 38.467 58.118 1.00 16.32 67 CYS H O 1
ATOM 13835 N N . TYR H 1 71 ? 18.438 36.473 57.160 1.00 16.24 68 TYR H N 1
ATOM 13836 C CA . TYR H 1 71 ? 19.590 35.843 57.765 1.00 16.63 68 TYR H CA 1
ATOM 13837 C C . TYR H 1 71 ? 20.768 36.028 56.834 1.00 17.34 68 TYR H C 1
ATOM 13838 O O . TYR H 1 71 ? 20.603 36.528 55.711 1.00 15.94 68 TYR H O 1
ATOM 13847 N N . PHE H 1 72 ? 21.970 35.664 57.288 1.00 18.40 69 PHE H N 1
ATOM 13848 C CA . PHE H 1 72 ? 23.166 35.818 56.425 1.00 18.86 69 PHE H CA 1
ATOM 13849 C C . PHE H 1 72 ? 23.651 34.560 55.696 1.00 19.90 69 PHE H C 1
ATOM 13850 O O . PHE H 1 72 ? 24.763 34.549 55.173 1.00 20.54 69 PHE H O 1
ATOM 13858 N N . GLU H 1 73 ? 22.842 33.503 55.662 1.00 19.70 70 GLU H N 1
ATOM 13859 C CA . GLU H 1 73 ? 23.175 32.308 54.885 1.00 20.30 70 GLU H CA 1
ATOM 13860 C C . GLU H 1 73 ? 22.048 32.135 53.903 1.00 19.07 70 GLU H C 1
ATOM 13861 O O . GLU H 1 73 ? 20.942 32.640 54.114 1.00 17.12 70 GLU H O 1
ATOM 13867 N N . ASN H 1 74 ? 22.320 31.443 52.812 1.00 19.11 71 ASN H N 1
ATOM 13868 C CA . ASN H 1 74 ? 21.314 31.225 51.792 1.00 19.39 71 ASN H CA 1
ATOM 13869 C C . ASN H 1 74 ? 20.273 30.162 52.133 1.00 18.86 71 ASN H C 1
ATOM 13870 O O . ASN H 1 74 ? 19.100 30.270 51.742 1.00 18.09 71 ASN H O 1
ATOM 13875 N N . ALA H 1 75 ? 20.697 29.116 52.834 1.00 18.13 72 ALA H N 1
ATOM 13876 C CA . ALA H 1 75 ? 19.795 28.035 53.122 1.00 18.09 72 ALA H CA 1
ATOM 13877 C C . ALA H 1 75 ? 20.413 27.174 54.187 1.00 18.35 72 ALA H C 1
ATOM 13878 O O . ALA H 1 75 ? 21.642 27.174 54.345 1.00 19.79 72 ALA H O 1
ATOM 13880 N N . GLY H 1 76 ? 19.582 26.439 54.910 1.00 17.93 73 GLY H N 1
ATOM 13881 C CA . GLY H 1 76 ? 20.125 25.545 55.908 1.00 18.32 73 GLY H CA 1
ATOM 13882 C C . GLY H 1 76 ? 19.357 25.412 57.185 1.00 18.22 73 GLY H C 1
ATOM 13883 O O . GLY H 1 76 ? 18.195 25.799 57.280 1.00 17.67 73 GLY H O 1
ATOM 13884 N N . ALA H 1 77 ? 20.050 24.873 58.179 1.00 18.31 74 ALA H N 1
ATOM 13885 C CA . ALA H 1 77 ? 19.462 24.536 59.458 1.00 18.09 74 ALA H CA 1
ATOM 13886 C C . ALA H 1 77 ? 19.390 25.747 60.385 1.00 17.99 74 ALA H C 1
ATOM 13887 O O . ALA H 1 77 ? 20.091 25.818 61.370 1.00 18.14 74 ALA H O 1
ATOM 13889 N N . PHE H 1 78 ? 18.497 26.665 60.041 1.00 17.34 75 PHE H N 1
ATOM 13890 C CA . PHE H 1 78 ? 18.274 27.909 60.747 1.00 16.71 75 PHE H CA 1
ATOM 13891 C C . PHE H 1 78 ? 16.748 28.081 60.835 1.00 15.97 75 PHE H C 1
ATOM 13892 O O . PHE H 1 78 ? 16.149 28.992 60.256 1.00 15.55 75 PHE H O 1
ATOM 13900 N N . THR H 1 79 ? 16.147 27.206 61.640 1.00 15.30 76 THR H N 1
ATOM 13901 C CA . THR H 1 79 ? 14.715 27.191 61.869 1.00 14.53 76 THR H CA 1
ATOM 13902 C C . THR H 1 79 ? 14.232 28.601 62.230 1.00 14.80 76 THR H C 1
ATOM 13903 O O . THR H 1 79 ? 14.823 29.241 63.119 1.00 14.50 76 THR H O 1
ATOM 13907 N N . GLY H 1 80 ? 13.178 29.065 61.545 1.00 14.44 77 GLY H N 1
ATOM 13908 C CA . GLY H 1 80 ? 12.573 30.367 61.781 1.00 14.76 77 GLY H CA 1
ATOM 13909 C C . GLY H 1 80 ? 13.122 31.524 60.979 1.00 14.60 77 GLY H C 1
ATOM 13910 O O . GLY H 1 80 ? 12.544 32.618 61.045 1.00 15.14 77 GLY H O 1
ATOM 13911 N N . GLU H 1 81 ? 14.210 31.309 60.221 1.00 14.37 78 GLU H N 1
ATOM 13912 C CA . GLU H 1 81 ? 14.843 32.409 59.488 1.00 14.19 78 GLU H CA 1
ATOM 13913 C C . GLU H 1 81 ? 14.414 32.601 58.059 1.00 14.87 78 GLU H C 1
ATOM 13914 O O . GLU H 1 81 ? 14.030 31.657 57.373 1.00 15.77 78 GLU H O 1
ATOM 13920 N N . THR H 1 82 ? 14.556 33.845 57.614 1.00 15.12 79 THR H N 1
ATOM 13921 C CA . THR H 1 82 ? 14.184 34.259 56.283 1.00 15.23 79 THR H CA 1
ATOM 13922 C C . THR H 1 82 ? 15.449 34.330 55.422 1.00 14.59 79 THR H C 1
ATOM 13923 O O . THR H 1 82 ? 16.376 35.033 55.741 1.00 14.59 79 THR H O 1
ATOM 13927 N N . SER H 1 83 ? 15.446 33.566 54.343 1.00 14.17 80 SER H N 1
ATOM 13928 C CA . SER H 1 83 ? 16.566 33.460 53.448 1.00 14.15 80 SER H CA 1
ATOM 13929 C C . SER H 1 83 ? 16.686 34.627 52.465 1.00 14.65 80 SER H C 1
ATOM 13930 O O . SER H 1 83 ? 15.704 34.932 51.787 1.00 14.49 80 SER H O 1
ATOM 13933 N N . PRO H 1 84 ? 17.900 35.212 52.331 1.00 14.56 81 PRO H N 1
ATOM 13934 C CA . PRO H 1 84 ? 18.080 36.259 51.320 1.00 14.90 81 PRO H CA 1
ATOM 13935 C C . PRO H 1 84 ? 17.986 35.709 49.902 1.00 15.17 81 PRO H C 1
ATOM 13936 O O . PRO H 1 84 ? 17.609 36.439 49.014 1.00 15.89 81 PRO H O 1
ATOM 13940 N N A GLN H 1 85 ? 18.330 34.434 49.720 0.50 15.77 82 GLN H N 1
ATOM 13941 N N B GLN H 1 85 ? 18.335 34.434 49.711 0.50 15.69 82 GLN H N 1
ATOM 13942 C CA A GLN H 1 85 ? 18.238 33.802 48.407 0.50 16.07 82 GLN H CA 1
ATOM 13943 C CA B GLN H 1 85 ? 18.236 33.785 48.391 0.50 15.93 82 GLN H CA 1
ATOM 13944 C C A GLN H 1 85 ? 16.772 33.733 47.975 0.50 15.98 82 GLN H C 1
ATOM 13945 C C B GLN H 1 85 ? 16.780 33.635 47.941 0.50 15.92 82 GLN H C 1
ATOM 13946 O O A GLN H 1 85 ? 16.423 34.159 46.881 0.50 16.04 82 GLN H O 1
ATOM 13947 O O B GLN H 1 85 ? 16.454 33.864 46.780 0.50 16.08 82 GLN H O 1
ATOM 13958 N N . VAL H 1 86 ? 15.908 33.254 48.867 1.00 15.59 83 VAL H N 1
ATOM 13959 C CA . VAL H 1 86 ? 14.506 33.176 48.567 1.00 15.23 83 VAL H CA 1
ATOM 13960 C C . VAL H 1 86 ? 13.939 34.576 48.360 1.00 14.45 83 VAL H C 1
ATOM 13961 O O . VAL H 1 86 ? 13.102 34.765 47.464 1.00 14.50 83 VAL H O 1
ATOM 13965 N N . LEU H 1 87 ? 14.414 35.554 49.153 1.00 13.68 84 LEU H N 1
ATOM 13966 C CA . LEU H 1 87 ? 13.942 36.932 48.995 1.00 14.19 84 LEU H CA 1
ATOM 13967 C C . LEU H 1 87 ? 14.212 37.434 47.598 1.00 15.25 84 LEU H C 1
ATOM 13968 O O . LEU H 1 87 ? 13.358 38.059 47.000 1.00 15.92 84 LEU H O 1
ATOM 13973 N N A LYS H 1 88 ? 15.413 37.176 47.087 0.50 15.87 85 LYS H N 1
ATOM 13974 N N B LYS H 1 88 ? 15.412 37.180 47.090 0.50 15.52 85 LYS H N 1
ATOM 13975 C CA A LYS H 1 88 ? 15.765 37.590 45.726 0.50 17.27 85 LYS H CA 1
ATOM 13976 C CA B LYS H 1 88 ? 15.743 37.598 45.734 0.50 16.57 85 LYS H CA 1
ATOM 13977 C C A LYS H 1 88 ? 14.912 36.853 44.691 0.50 17.29 85 LYS H C 1
ATOM 13978 C C B LYS H 1 88 ? 14.862 36.866 44.722 0.50 16.88 85 LYS H C 1
ATOM 13979 O O A LYS H 1 88 ? 14.442 37.453 43.722 0.50 17.77 85 LYS H O 1
ATOM 13980 O O B LYS H 1 88 ? 14.304 37.485 43.815 0.50 17.31 85 LYS H O 1
ATOM 13991 N N . GLU H 1 89 ? 14.713 35.559 44.896 1.00 17.88 86 GLU H N 1
ATOM 13992 C CA . GLU H 1 89 ? 13.914 34.743 43.965 1.00 18.83 86 GLU H CA 1
ATOM 13993 C C . GLU H 1 89 ? 12.495 35.267 43.773 1.00 19.17 86 GLU H C 1
ATOM 13994 O O . GLU H 1 89 ? 12.015 35.328 42.634 1.00 20.17 86 GLU H O 1
ATOM 14000 N N . ILE H 1 90 ? 11.860 35.710 44.857 1.00 18.30 87 ILE H N 1
ATOM 14001 C CA . ILE H 1 90 ? 10.482 36.225 44.770 1.00 18.63 87 ILE H CA 1
ATOM 14002 C C . ILE H 1 90 ? 10.377 37.679 44.315 1.00 18.09 87 ILE H C 1
ATOM 14003 O O . ILE H 1 90 ? 9.263 38.171 44.063 1.00 18.04 87 ILE H O 1
ATOM 14008 N N . GLY H 1 91 ? 11.524 38.334 44.149 1.00 18.25 88 GLY H N 1
ATOM 14009 C CA . GLY H 1 91 ? 11.590 39.684 43.565 1.00 17.49 88 GLY H CA 1
ATOM 14010 C C . GLY H 1 91 ? 11.805 40.843 44.522 1.00 16.85 88 GLY H C 1
ATOM 14011 O O . GLY H 1 91 ? 11.615 41.986 44.152 1.00 16.82 88 GLY H O 1
ATOM 14012 N N . THR H 1 92 ? 12.199 40.561 45.752 1.00 17.16 89 THR H N 1
ATOM 14013 C CA . THR H 1 92 ? 12.446 41.603 46.749 1.00 16.46 89 THR H CA 1
ATOM 14014 C C . THR H 1 92 ? 13.586 42.537 46.275 1.00 16.83 89 THR H C 1
ATOM 14015 O O . THR H 1 92 ? 14.609 42.068 45.730 1.00 16.65 89 THR H O 1
ATOM 14019 N N . ASP H 1 93 ? 13.437 43.844 46.558 1.00 17.06 90 ASP H N 1
ATOM 14020 C CA . ASP H 1 93 ? 14.424 44.862 46.164 1.00 17.22 90 ASP H CA 1
ATOM 14021 C C . ASP H 1 93 ? 15.421 45.216 47.258 1.00 16.48 90 ASP H C 1
ATOM 14022 O O . ASP H 1 93 ? 16.632 45.317 46.967 1.00 15.36 90 ASP H O 1
ATOM 14027 N N . TYR H 1 94 ? 14.912 45.472 48.472 1.00 15.27 91 TYR H N 1
ATOM 14028 C CA . TYR H 1 94 ? 15.711 45.885 49.622 1.00 15.49 91 TYR H CA 1
ATOM 14029 C C . TYR H 1 94 ? 15.487 44.990 50.852 1.00 14.92 91 TYR H C 1
ATOM 14030 O O . TYR H 1 94 ? 14.493 44.277 50.929 1.00 15.28 91 TYR H O 1
ATOM 14039 N N . VAL H 1 95 ? 16.398 45.085 51.821 1.00 14.72 92 VAL H N 1
ATOM 14040 C CA . VAL H 1 95 ? 16.235 44.424 53.111 1.00 14.51 92 VAL H CA 1
ATOM 14041 C C . VAL H 1 95 ? 16.698 45.397 54.182 1.00 15.08 92 VAL H C 1
ATOM 14042 O O . VAL H 1 95 ? 17.807 45.887 54.134 1.00 15.47 92 VAL H O 1
ATOM 14046 N N . VAL H 1 96 ? 15.809 45.679 55.126 1.00 12.86 93 VAL H N 1
ATOM 14047 C CA . VAL H 1 96 ? 16.106 46.511 56.318 1.00 12.86 93 VAL H CA 1
ATOM 14048 C C . VAL H 1 96 ? 16.877 45.600 57.257 1.00 13.13 93 VAL H C 1
ATOM 14049 O O . VAL H 1 96 ? 16.418 44.484 57.541 1.00 12.36 93 VAL H O 1
ATOM 14053 N N . ILE H 1 97 ? 18.047 46.047 57.714 1.00 13.44 94 ILE H N 1
ATOM 14054 C CA . ILE H 1 97 ? 18.858 45.301 58.677 1.00 14.48 94 ILE H CA 1
ATOM 14055 C C . ILE H 1 97 ? 19.345 46.233 59.775 1.00 14.27 94 ILE H C 1
ATOM 14056 O O . ILE H 1 97 ? 19.551 47.433 59.561 1.00 14.29 94 ILE H O 1
ATOM 14061 N N . GLY H 1 98 ? 19.521 45.693 60.969 1.00 14.02 95 GLY H N 1
ATOM 14062 C CA . GLY H 1 98 ? 20.023 46.511 62.050 1.00 14.06 95 GLY H CA 1
ATOM 14063 C C . GLY H 1 98 ? 19.037 47.420 62.718 1.00 13.91 95 GLY H C 1
ATOM 14064 O O . GLY H 1 98 ? 19.439 48.290 63.468 1.00 14.65 95 GLY H O 1
ATOM 14065 N N . HIS H 1 99 ? 17.752 47.258 62.438 1.00 14.82 96 HIS H N 1
ATOM 14066 C CA . HIS H 1 99 ? 16.735 48.113 63.068 1.00 14.58 96 HIS H CA 1
ATOM 14067 C C . HIS H 1 99 ? 16.895 48.085 64.585 1.00 15.41 96 HIS H C 1
ATOM 14068 O O . HIS H 1 99 ? 17.197 47.042 65.164 1.00 14.69 96 HIS H O 1
ATOM 14075 N N . SER H 1 100 ? 16.739 49.256 65.232 1.00 14.70 97 SER H N 1
ATOM 14076 C CA . SER H 1 100 ? 16.869 49.372 66.672 1.00 16.16 97 SER H CA 1
ATOM 14077 C C . SER H 1 100 ? 16.137 48.271 67.442 1.00 16.41 97 SER H C 1
ATOM 14078 O O . SER H 1 100 ? 16.644 47.753 68.420 1.00 16.14 97 SER H O 1
ATOM 14081 N N . GLU H 1 101 ? 14.938 47.956 66.992 1.00 16.08 98 GLU H N 1
ATOM 14082 C CA . GLU H 1 101 ? 14.126 46.906 67.610 1.00 15.73 98 GLU H CA 1
ATOM 14083 C C . GLU H 1 101 ? 14.813 45.533 67.574 1.00 15.91 98 GLU H C 1
ATOM 14084 O O . GLU H 1 101 ? 14.744 44.786 68.547 1.00 14.91 98 GLU H O 1
ATOM 14090 N N . ARG H 1 102 ? 15.524 45.231 66.496 1.00 15.36 99 ARG H N 1
ATOM 14091 C CA . ARG H 1 102 ? 16.203 43.934 66.404 1.00 16.42 99 ARG H CA 1
ATOM 14092 C C . ARG H 1 102 ? 17.519 43.883 67.184 1.00 17.29 99 ARG H C 1
ATOM 14093 O O . ARG H 1 102 ? 17.872 42.822 67.712 1.00 17.59 99 ARG H O 1
ATOM 14101 N N . ARG H 1 103 ? 18.241 45.012 67.252 1.00 17.54 100 ARG H N 1
ATOM 14102 C CA . ARG H 1 103 ? 19.460 45.069 68.060 1.00 18.82 100 ARG H CA 1
ATOM 14103 C C . ARG H 1 103 ? 19.059 44.940 69.535 1.00 19.35 100 ARG H C 1
ATOM 14104 O O . ARG H 1 103 ? 19.773 44.294 70.326 1.00 20.43 100 ARG H O 1
ATOM 14112 N N . ASP H 1 104 ? 17.895 45.511 69.890 1.00 18.95 101 ASP H N 1
ATOM 14113 C CA . ASP H 1 104 ? 17.384 45.449 71.274 1.00 20.47 101 ASP H CA 1
ATOM 14114 C C . ASP H 1 104 ? 16.820 44.070 71.595 1.00 20.44 101 ASP H C 1
ATOM 14115 O O . ASP H 1 104 ? 17.483 43.258 72.249 1.00 21.33 101 ASP H O 1
ATOM 14120 N N . TYR H 1 105 ? 15.603 43.799 71.115 1.00 19.02 102 TYR H N 1
ATOM 14121 C CA . TYR H 1 105 ? 14.919 42.580 71.486 1.00 18.61 102 TYR H CA 1
ATOM 14122 C C . TYR H 1 105 ? 15.621 41.303 71.084 1.00 17.93 102 TYR H C 1
ATOM 14123 O O . TYR H 1 105 ? 15.549 40.316 71.800 1.00 17.32 102 TYR H O 1
ATOM 14132 N N . PHE H 1 106 ? 16.280 41.306 69.933 1.00 17.61 103 PHE H N 1
ATOM 14133 C CA . PHE H 1 106 ? 16.842 40.062 69.427 1.00 18.12 103 PHE H CA 1
ATOM 14134 C C . PHE H 1 106 ? 18.361 40.016 69.417 1.00 19.07 103 PHE H C 1
ATOM 14135 O O . PHE H 1 106 ? 18.933 39.143 68.799 1.00 18.51 103 PHE H O 1
ATOM 14143 N N . HIS H 1 107 ? 18.979 40.935 70.166 1.00 19.65 104 HIS H N 1
ATOM 14144 C CA . HIS H 1 107 ? 20.411 40.923 70.420 1.00 21.41 104 HIS H CA 1
ATOM 14145 C C . HIS H 1 107 ? 21.284 40.906 69.172 1.00 20.20 104 HIS H C 1
ATOM 14146 O O . HIS H 1 107 ? 22.384 40.353 69.210 1.00 21.15 104 HIS H O 1
ATOM 14153 N N . GLU H 1 108 ? 20.834 41.537 68.088 1.00 18.22 105 GLU H N 1
ATOM 14154 C CA . GLU H 1 108 ? 21.636 41.579 66.884 1.00 19.79 105 GLU H CA 1
ATOM 14155 C C . GLU H 1 108 ? 22.856 42.484 67.060 1.00 18.38 105 GLU H C 1
ATOM 14156 O O . GLU H 1 108 ? 22.752 43.572 67.600 1.00 18.65 105 GLU H O 1
ATOM 14162 N N . THR H 1 109 ? 24.006 42.017 66.598 1.00 18.98 106 THR H N 1
ATOM 14163 C CA . THR H 1 109 ? 25.274 42.728 66.771 1.00 18.86 106 THR H CA 1
ATOM 14164 C C . THR H 1 109 ? 25.731 43.388 65.483 1.00 18.26 106 THR H C 1
ATOM 14165 O O . THR H 1 109 ? 25.256 43.045 64.375 1.00 15.65 106 THR H O 1
ATOM 14169 N N . ASP H 1 110 ? 26.691 44.290 65.613 1.00 18.96 107 ASP H N 1
ATOM 14170 C CA . ASP H 1 110 ? 27.307 44.903 64.417 1.00 19.68 107 ASP H CA 1
ATOM 14171 C C . ASP H 1 110 ? 27.801 43.830 63.439 1.00 19.23 107 ASP H C 1
ATOM 14172 O O . ASP H 1 110 ? 27.628 43.956 62.231 1.00 18.88 107 ASP H O 1
ATOM 14177 N N . GLU H 1 111 ? 28.405 42.771 63.973 1.00 20.70 108 GLU H N 1
ATOM 14178 C CA . GLU H 1 111 ? 28.903 41.688 63.139 1.00 19.83 108 GLU H CA 1
ATOM 14179 C C . GLU H 1 111 ? 27.756 41.008 62.370 1.00 18.91 108 GLU H C 1
ATOM 14180 O O . GLU H 1 111 ? 27.890 40.743 61.160 1.00 17.64 108 GLU H O 1
ATOM 14186 N N . ASP H 1 112 ? 26.626 40.766 63.045 1.00 17.41 109 ASP H N 1
ATOM 14187 C CA . ASP H 1 112 ? 25.448 40.207 62.370 1.00 17.58 109 ASP H CA 1
ATOM 14188 C C . ASP H 1 112 ? 25.075 41.133 61.215 1.00 16.56 109 ASP H C 1
ATOM 14189 O O . ASP H 1 112 ? 24.793 40.673 60.131 1.00 15.78 109 ASP H O 1
ATOM 14194 N N . ILE H 1 113 ? 25.061 42.437 61.463 1.00 15.04 110 ILE H N 1
ATOM 14195 C CA . ILE H 1 113 ? 24.659 43.397 60.437 1.00 15.50 110 ILE H CA 1
ATOM 14196 C C . ILE H 1 113 ? 25.624 43.430 59.240 1.00 15.65 110 ILE H C 1
ATOM 14197 O O . ILE H 1 113 ? 25.201 43.465 58.083 1.00 15.64 110 ILE H O 1
ATOM 14202 N N . ASN H 1 114 ? 26.903 43.384 59.538 1.00 15.33 111 ASN H N 1
ATOM 14203 C CA . ASN H 1 114 ? 27.945 43.342 58.530 1.00 16.67 111 ASN H CA 1
ATOM 14204 C C . ASN H 1 114 ? 27.740 42.111 57.636 1.00 16.37 111 ASN H C 1
ATOM 14205 O O . ASN H 1 114 ? 27.769 42.216 56.425 1.00 15.80 111 ASN H O 1
ATOM 14210 N N . LYS H 1 115 ? 27.469 40.962 58.253 1.00 15.99 112 LYS H N 1
ATOM 14211 C CA . LYS H 1 115 ? 27.277 39.731 57.497 1.00 17.08 112 LYS H CA 1
ATOM 14212 C C . LYS H 1 115 ? 26.031 39.787 56.638 1.00 16.69 112 LYS H C 1
ATOM 14213 O O . LYS H 1 115 ? 26.044 39.306 55.517 1.00 16.79 112 LYS H O 1
ATOM 14219 N N . LYS H 1 116 ? 24.934 40.311 57.195 1.00 16.51 113 LYS H N 1
ATOM 14220 C CA . LYS H 1 116 ? 23.703 40.457 56.453 1.00 15.21 113 LYS H CA 1
ATOM 14221 C C . LYS H 1 116 ? 23.906 41.374 55.265 1.00 14.54 113 LYS H C 1
ATOM 14222 O O . LYS H 1 116 ? 23.422 41.082 54.188 1.00 14.49 113 LYS H O 1
ATOM 14228 N N . ALA H 1 117 ? 24.624 42.471 55.451 1.00 14.56 114 ALA H N 1
ATOM 14229 C CA . ALA H 1 117 ? 24.853 43.396 54.323 1.00 14.85 114 ALA H CA 1
ATOM 14230 C C . ALA H 1 117 ? 25.569 42.693 53.157 1.00 16.67 114 ALA H C 1
ATOM 14231 O O . ALA H 1 117 ? 25.155 42.816 51.991 1.00 16.28 114 ALA H O 1
ATOM 14233 N N . LYS H 1 118 ? 26.580 41.890 53.482 1.00 16.14 115 LYS H N 1
ATOM 14234 C CA . LYS H 1 118 ? 27.336 41.161 52.462 1.00 16.47 115 LYS H CA 1
ATOM 14235 C C . LYS H 1 118 ? 26.458 40.105 51.766 1.00 16.78 115 LYS H C 1
ATOM 14236 O O . LYS H 1 118 ? 26.548 39.926 50.549 1.00 16.89 115 LYS H O 1
ATOM 14242 N N . ALA H 1 119 ? 25.619 39.420 52.549 1.00 15.02 116 ALA H N 1
ATOM 14243 C CA . ALA H 1 119 ? 24.666 38.439 52.044 1.00 15.49 116 ALA H CA 1
ATOM 14244 C C . ALA H 1 119 ? 23.628 39.050 51.140 1.00 15.25 116 ALA H C 1
ATOM 14245 O O . ALA H 1 119 ? 23.193 38.405 50.192 1.00 15.27 116 ALA H O 1
ATOM 14247 N N A ILE H 1 120 ? 23.175 40.264 51.469 0.70 14.22 117 ILE H N 1
ATOM 14248 N N B ILE H 1 120 ? 23.190 40.265 51.478 0.30 15.00 117 ILE H N 1
ATOM 14249 C CA A ILE H 1 120 ? 22.181 40.976 50.655 0.70 14.17 117 ILE H CA 1
ATOM 14250 C CA B ILE H 1 120 ? 22.218 41.009 50.683 0.30 15.25 117 ILE H CA 1
ATOM 14251 C C A ILE H 1 120 ? 22.747 41.280 49.272 0.70 15.08 117 ILE H C 1
ATOM 14252 C C B ILE H 1 120 ? 22.746 41.305 49.289 0.30 15.73 117 ILE H C 1
ATOM 14253 O O A ILE H 1 120 ? 22.102 40.949 48.239 0.70 15.07 117 ILE H O 1
ATOM 14254 O O B ILE H 1 120 ? 22.055 41.069 48.283 0.30 15.96 117 ILE H O 1
ATOM 14263 N N . PHE H 1 121 ? 23.982 41.794 49.238 1.00 15.93 118 PHE H N 1
ATOM 14264 C CA . PHE H 1 121 ? 24.662 42.074 47.980 1.00 17.02 118 PHE H CA 1
ATOM 14265 C C . PHE H 1 121 ? 24.979 40.799 47.180 1.00 18.05 118 PHE H C 1
ATOM 14266 O O . PHE H 1 121 ? 24.769 40.759 45.964 1.00 19.38 118 PHE H O 1
ATOM 14274 N N . ALA H 1 122 ? 25.415 39.739 47.872 1.00 18.30 119 ALA H N 1
ATOM 14275 C CA . ALA H 1 122 ? 25.697 38.467 47.190 1.00 17.57 119 ALA H CA 1
ATOM 14276 C C . ALA H 1 122 ? 24.431 37.926 46.521 1.00 17.96 119 ALA H C 1
ATOM 14277 O O . ALA H 1 122 ? 24.500 37.212 45.501 1.00 19.33 119 ALA H O 1
ATOM 14279 N N . ASN H 1 123 ? 23.276 38.254 47.105 1.00 17.76 120 ASN H N 1
ATOM 14280 C CA . ASN H 1 123 ? 21.990 37.855 46.566 1.00 18.66 120 ASN H CA 1
ATOM 14281 C C . ASN H 1 123 ? 21.292 38.914 45.695 1.00 18.46 120 ASN H C 1
ATOM 14282 O O . ASN H 1 123 ? 20.091 38.821 45.441 1.00 18.90 120 ASN H O 1
ATOM 14287 N N . GLY H 1 124 ? 22.056 39.889 45.201 1.00 17.75 121 GLY H N 1
ATOM 14288 C CA . GLY H 1 124 ? 21.534 40.863 44.213 1.00 18.19 121 GLY H CA 1
ATOM 14289 C C . GLY H 1 124 ? 20.439 41.809 44.664 1.00 18.37 121 GLY H C 1
ATOM 14290 O O . GLY H 1 124 ? 19.638 42.282 43.835 1.00 19.05 121 GLY H O 1
ATOM 14291 N N . MET H 1 125 ? 20.451 42.116 45.962 1.00 17.34 122 MET H N 1
ATOM 14292 C CA . MET H 1 125 ? 19.521 43.029 46.604 1.00 16.57 122 MET H CA 1
ATOM 14293 C C . MET H 1 125 ? 20.324 44.161 47.229 1.00 15.27 122 MET H C 1
ATOM 14294 O O . MET H 1 125 ? 21.535 44.182 47.107 1.00 16.51 122 MET H O 1
ATOM 14299 N N . LEU H 1 126 ? 19.651 45.109 47.875 1.00 16.05 123 LEU H N 1
ATOM 14300 C CA . LEU H 1 126 ? 20.292 46.264 48.491 1.00 15.54 123 LEU H CA 1
ATOM 14301 C C . LEU H 1 126 ? 19.881 46.399 49.968 1.00 15.50 123 LEU H C 1
ATOM 14302 O O . LEU H 1 126 ? 18.721 46.228 50.287 1.00 15.69 123 LEU H O 1
ATOM 14307 N N . PRO H 1 127 ? 20.813 46.761 50.854 1.00 14.53 124 PRO H N 1
ATOM 14308 C CA . PRO H 1 127 ? 20.458 46.910 52.262 1.00 15.48 124 PRO H CA 1
ATOM 14309 C C . PRO H 1 127 ? 20.009 48.326 52.664 1.00 15.26 124 PRO H C 1
ATOM 14310 O O . PRO H 1 127 ? 20.473 49.319 52.079 1.00 15.92 124 PRO H O 1
ATOM 14314 N N . ILE H 1 128 ? 19.097 48.386 53.624 1.00 15.85 125 ILE H N 1
ATOM 14315 C CA . ILE H 1 128 ? 18.736 49.614 54.318 1.00 15.60 125 ILE H CA 1
ATOM 14316 C C . ILE H 1 128 ? 19.311 49.362 55.706 1.00 15.87 125 ILE H C 1
ATOM 14317 O O . ILE H 1 128 ? 18.716 48.622 56.500 1.00 14.49 125 ILE H O 1
ATOM 14322 N N . ILE H 1 129 ? 20.494 49.937 55.971 1.00 15.99 126 ILE H N 1
ATOM 14323 C CA . ILE H 1 129 ? 21.239 49.702 57.225 1.00 14.99 126 ILE H CA 1
ATOM 14324 C C . ILE H 1 129 ? 20.855 50.716 58.277 1.00 15.36 126 ILE H C 1
ATOM 14325 O O . ILE H 1 129 ? 21.088 51.901 58.106 1.00 16.05 126 ILE H O 1
ATOM 14330 N N . CYS H 1 130 ? 20.274 50.250 59.384 1.00 15.25 127 CYS H N 1
ATOM 14331 C CA . CYS H 1 130 ? 19.833 51.146 60.442 1.00 14.99 127 CYS H CA 1
ATOM 14332 C C . CYS H 1 130 ? 20.859 51.330 61.540 1.00 16.73 127 CYS H C 1
ATOM 14333 O O . CYS H 1 130 ? 21.610 50.420 61.878 1.00 17.05 127 CYS H O 1
ATOM 14336 N N . CYS H 1 131 ? 20.878 52.544 62.079 1.00 16.59 128 CYS H N 1
ATOM 14337 C CA . CYS H 1 131 ? 21.756 52.963 63.166 1.00 17.10 128 CYS H CA 1
ATOM 14338 C C . CYS H 1 131 ? 20.979 53.997 63.965 1.00 17.27 128 CYS H C 1
ATOM 14339 O O . CYS H 1 131 ? 19.964 54.548 63.493 1.00 18.13 128 CYS H O 1
ATOM 14342 N N . GLY H 1 132 ? 21.436 54.244 65.184 1.00 18.23 129 GLY H N 1
ATOM 14343 C CA . GLY H 1 132 ? 20.801 55.234 66.060 1.00 17.86 129 GLY H CA 1
ATOM 14344 C C . GLY H 1 132 ? 21.165 55.011 67.505 1.00 18.61 129 GLY H C 1
ATOM 14345 O O . GLY H 1 132 ? 21.332 53.866 67.962 1.00 18.29 129 GLY H O 1
ATOM 14346 N N . GLU H 1 133 ? 21.223 56.109 68.246 1.00 18.92 130 GLU H N 1
ATOM 14347 C CA . GLU H 1 133 ? 21.686 56.063 69.621 1.00 20.42 130 GLU H CA 1
ATOM 14348 C C . GLU H 1 133 ? 20.542 56.123 70.626 1.00 20.68 130 GLU H C 1
ATOM 14349 O O . GLU H 1 133 ? 19.526 56.721 70.365 1.00 19.49 130 GLU H O 1
ATOM 14355 N N . SER H 1 134 ? 20.778 55.549 71.807 1.00 21.58 131 SER H N 1
ATOM 14356 C CA . SER H 1 134 ? 19.821 55.567 72.901 1.00 22.09 131 SER H CA 1
ATOM 14357 C C . SER H 1 134 ? 19.786 56.932 73.594 1.00 23.44 131 SER H C 1
ATOM 14358 O O . SER H 1 134 ? 20.633 57.799 73.359 1.00 23.21 131 SER H O 1
ATOM 14361 N N . LEU H 1 135 ? 18.820 57.083 74.495 1.00 25.30 132 LEU H N 1
ATOM 14362 C CA . LEU H 1 135 ? 18.648 58.320 75.254 1.00 27.23 132 LEU H CA 1
ATOM 14363 C C . LEU H 1 135 ? 19.853 58.567 76.141 1.00 28.28 132 LEU H C 1
ATOM 14364 O O . LEU H 1 135 ? 20.334 59.695 76.248 1.00 28.77 132 LEU H O 1
ATOM 14369 N N . GLU H 1 136 ? 20.334 57.507 76.777 1.00 29.98 133 GLU H N 1
ATOM 14370 C CA . GLU H 1 136 ? 21.524 57.570 77.626 1.00 32.02 133 GLU H CA 1
ATOM 14371 C C . GLU H 1 136 ? 22.734 58.094 76.844 1.00 31.07 133 GLU H C 1
ATOM 14372 O O . GLU H 1 136 ? 23.427 59.017 77.278 1.00 31.37 133 GLU H O 1
ATOM 14378 N N . THR H 1 137 ? 22.986 57.482 75.695 1.00 29.29 134 THR H N 1
ATOM 14379 C CA . THR H 1 137 ? 24.102 57.887 74.843 1.00 27.66 134 THR H CA 1
ATOM 14380 C C . THR H 1 137 ? 23.922 59.318 74.387 1.00 27.72 134 THR H C 1
ATOM 14381 O O . THR H 1 137 ? 24.859 60.103 74.425 1.00 27.85 134 THR H O 1
ATOM 14385 N N . TYR H 1 138 ? 22.713 59.657 73.950 1.00 26.59 135 TYR H N 1
ATOM 14386 C CA . TYR H 1 138 ? 22.409 61.020 73.519 1.00 26.31 135 TYR H CA 1
ATOM 14387 C C . TYR H 1 138 ? 22.678 62.037 74.644 1.00 28.34 135 TYR H C 1
ATOM 14388 O O . TYR H 1 138 ? 23.298 63.064 74.408 1.00 29.11 135 TYR H O 1
ATOM 14397 N N . GLU H 1 139 ? 22.210 61.721 75.850 1.00 29.49 136 GLU H N 1
ATOM 14398 C CA . GLU H 1 139 ? 22.374 62.597 77.028 1.00 32.29 136 GLU H CA 1
ATOM 14399 C C . GLU H 1 139 ? 23.822 62.668 77.521 1.00 33.43 136 GLU H C 1
ATOM 14400 O O . GLU H 1 139 ? 24.222 63.657 78.134 1.00 33.01 136 GLU H O 1
ATOM 14406 N N . ALA H 1 140 ? 24.590 61.618 77.239 1.00 33.93 137 ALA H N 1
ATOM 14407 C CA . ALA H 1 140 ? 26.022 61.565 77.529 1.00 33.28 137 ALA H CA 1
ATOM 14408 C C . ALA H 1 140 ? 26.868 62.344 76.510 1.00 33.33 137 ALA H C 1
ATOM 14409 O O . ALA H 1 140 ? 28.082 62.493 76.701 1.00 37.06 137 ALA H O 1
ATOM 14411 N N . GLY H 1 141 ? 26.242 62.848 75.449 1.00 32.55 138 GLY H N 1
ATOM 14412 C CA . GLY H 1 141 ? 26.934 63.592 74.408 1.00 32.14 138 GLY H CA 1
ATOM 14413 C C . GLY H 1 141 ? 27.729 62.704 73.448 1.00 32.24 138 GLY H C 1
ATOM 14414 O O . GLY H 1 141 ? 28.635 63.179 72.772 1.00 33.31 138 GLY H O 1
ATOM 14415 N N . LYS H 1 142 ? 27.354 61.430 73.347 1.00 31.87 139 LYS H N 1
ATOM 14416 C CA . LYS H 1 142 ? 28.097 60.467 72.537 1.00 32.05 139 LYS H CA 1
ATOM 14417 C C . LYS H 1 142 ? 27.380 60.002 71.272 1.00 30.29 139 LYS H C 1
ATOM 14418 O O . LYS H 1 142 ? 27.811 59.032 70.655 1.00 30.54 139 LYS H O 1
ATOM 14424 N N . ALA H 1 143 ? 26.343 60.719 70.843 1.00 28.15 140 ALA H N 1
ATOM 14425 C CA . ALA H 1 143 ? 25.553 60.294 69.674 1.00 27.89 140 ALA H CA 1
ATOM 14426 C C . ALA H 1 143 ? 26.380 60.111 68.395 1.00 27.64 140 ALA H C 1
ATOM 14427 O O . ALA H 1 143 ? 26.323 59.052 67.765 1.00 26.28 140 ALA H O 1
ATOM 14429 N N . ALA H 1 144 ? 27.167 61.122 68.039 1.00 28.39 141 ALA H N 1
ATOM 14430 C CA . ALA H 1 144 ? 27.984 61.065 66.827 1.00 27.63 141 ALA H CA 1
ATOM 14431 C C . ALA H 1 144 ? 28.983 59.900 66.869 1.00 26.92 141 ALA H C 1
ATOM 14432 O O . ALA H 1 144 ? 29.167 59.206 65.871 1.00 27.49 141 ALA H O 1
ATOM 14434 N N . GLU H 1 145 ? 29.588 59.659 68.029 1.00 25.36 142 GLU H N 1
ATOM 14435 C CA . GLU H 1 145 ? 30.557 58.561 68.156 1.00 25.72 142 GLU H CA 1
ATOM 14436 C C . GLU H 1 145 ? 29.878 57.204 68.011 1.00 23.40 142 GLU H C 1
ATOM 14437 O O . GLU H 1 145 ? 30.326 56.349 67.235 1.00 22.58 142 GLU H O 1
ATOM 14443 N N . PHE H 1 146 ? 28.785 57.024 68.758 1.00 22.00 143 PHE H N 1
ATOM 14444 C CA . PHE H 1 146 ? 28.052 55.762 68.770 1.00 21.54 143 PHE H CA 1
ATOM 14445 C C . PHE H 1 146 ? 27.586 55.412 67.377 1.00 20.45 143 PHE H C 1
ATOM 14446 O O . PHE H 1 146 ? 27.780 54.288 66.906 1.00 19.22 143 PHE H O 1
ATOM 14454 N N . VAL H 1 147 ? 26.954 56.382 66.729 1.00 20.96 144 VAL H N 1
ATOM 14455 C CA . VAL H 1 147 ? 26.392 56.189 65.394 1.00 20.74 144 VAL H CA 1
ATOM 14456 C C . VAL H 1 147 ? 27.494 55.939 64.373 1.00 20.56 144 VAL H C 1
ATOM 14457 O O . VAL H 1 147 ? 27.368 55.047 63.524 1.00 20.84 144 VAL H O 1
ATOM 14461 N N . GLY H 1 148 ? 28.572 56.713 64.479 1.00 21.34 145 GLY H N 1
ATOM 14462 C CA . GLY H 1 148 ? 29.729 56.531 63.625 1.00 21.20 145 GLY H CA 1
ATOM 14463 C C . GLY H 1 148 ? 30.282 55.129 63.702 1.00 21.37 145 GLY H C 1
ATOM 14464 O O . GLY H 1 148 ? 30.550 54.492 62.669 1.00 21.13 145 GLY H O 1
ATOM 14465 N N . ALA H 1 149 ? 30.382 54.614 64.927 1.00 21.07 146 ALA H N 1
ATOM 14466 C CA . ALA H 1 149 ? 30.936 53.286 65.141 1.00 20.64 146 ALA H CA 1
ATOM 14467 C C . ALA H 1 149 ? 30.052 52.219 64.526 1.00 18.57 146 ALA H C 1
ATOM 14468 O O . ALA H 1 149 ? 30.556 51.269 63.962 1.00 18.98 146 ALA H O 1
ATOM 14470 N N . GLN H 1 150 ? 28.729 52.394 64.620 1.00 18.60 147 GLN H N 1
ATOM 14471 C CA . GLN H 1 150 ? 27.776 51.453 64.007 1.00 17.73 1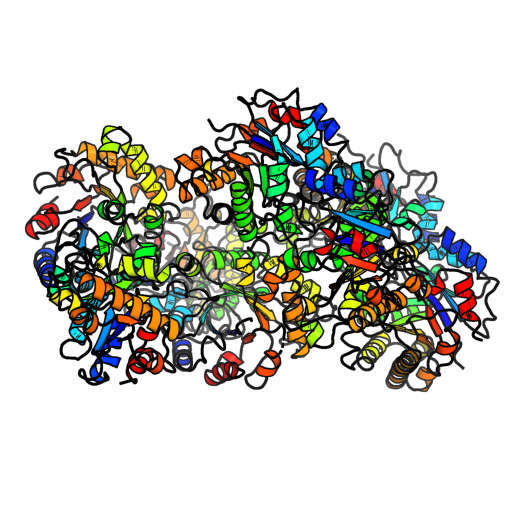47 GLN H CA 1
ATOM 14472 C C . GLN H 1 150 ? 27.901 51.407 62.527 1.00 17.00 147 GLN H C 1
ATOM 14473 O O . GLN H 1 150 ? 27.909 50.333 61.917 1.00 18.99 147 GLN H O 1
ATOM 14479 N N . VAL H 1 151 ? 28.013 52.580 61.934 1.00 18.17 148 VAL H N 1
ATOM 14480 C CA . VAL H 1 151 ? 28.154 52.702 60.489 1.00 18.37 148 VAL H CA 1
ATOM 14481 C C . VAL H 1 151 ? 29.441 52.052 59.949 1.00 18.10 148 VAL H C 1
ATOM 14482 O O . VAL H 1 151 ? 29.389 51.256 58.991 1.00 17.67 148 VAL H O 1
ATOM 14486 N N . SER H 1 152 ? 30.546 52.325 60.616 1.00 18.70 149 SER H N 1
ATOM 14487 C CA . SER H 1 152 ? 31.858 51.782 60.227 1.00 19.47 149 SER H CA 1
ATOM 14488 C C . SER H 1 152 ? 31.871 50.278 60.330 1.00 19.04 149 SER H C 1
ATOM 14489 O O . SER H 1 152 ? 32.407 49.595 59.463 1.00 19.11 149 SER H O 1
ATOM 14492 N N . ALA H 1 153 ? 31.276 49.760 61.395 1.00 17.23 150 ALA H N 1
ATOM 14493 C CA . ALA H 1 153 ? 31.212 48.309 61.589 1.00 17.29 150 ALA H CA 1
ATOM 14494 C C . ALA H 1 153 ? 30.342 47.606 60.547 1.00 16.96 150 ALA H C 1
ATOM 14495 O O . ALA H 1 153 ? 30.679 46.496 60.102 1.00 16.94 150 ALA H O 1
ATOM 14497 N N . ALA H 1 154 ? 29.220 48.235 60.187 1.00 16.23 151 ALA H N 1
ATOM 14498 C CA . ALA H 1 154 ? 28.297 47.649 59.237 1.00 16.94 151 ALA H CA 1
ATOM 14499 C C . ALA H 1 154 ? 28.867 47.547 57.813 1.00 16.65 151 ALA H C 1
ATOM 14500 O O . ALA H 1 154 ? 28.623 46.559 57.113 1.00 18.24 151 ALA H O 1
ATOM 14502 N N . LEU H 1 155 ? 29.626 48.564 57.389 1.00 16.95 152 LEU H N 1
ATOM 14503 C CA . LEU H 1 155 ? 30.154 48.620 56.033 1.00 17.09 152 LEU H CA 1
ATOM 14504 C C . LEU H 1 155 ? 31.507 47.953 55.815 1.00 17.95 152 LEU H C 1
ATOM 14505 O O . LEU H 1 155 ? 31.948 47.836 54.664 1.00 18.18 152 LEU H O 1
ATOM 14510 N N . ALA H 1 156 ? 32.193 47.567 56.897 1.00 18.74 153 ALA H N 1
ATOM 14511 C CA . ALA H 1 156 ? 33.558 47.046 56.781 1.00 19.33 153 ALA H CA 1
ATOM 14512 C C . ALA H 1 156 ? 33.629 45.869 55.835 1.00 19.55 153 ALA H C 1
ATOM 14513 O O . ALA H 1 156 ? 32.954 44.854 56.034 1.00 19.13 153 ALA H O 1
ATOM 14515 N N . GLY H 1 157 ? 34.459 46.008 54.807 1.00 20.41 154 GLY H N 1
ATOM 14516 C CA . GLY H 1 157 ? 34.634 44.936 53.827 1.00 19.97 154 GLY H CA 1
ATOM 14517 C C . GLY H 1 157 ? 33.805 45.053 52.556 1.00 19.43 154 GLY H C 1
ATOM 14518 O O . GLY H 1 157 ? 34.010 44.292 51.606 1.00 20.36 154 GLY H O 1
ATOM 14519 N N . LEU H 1 158 ? 32.841 45.963 52.520 1.00 19.09 155 LEU H N 1
ATOM 14520 C CA . LEU H 1 158 ? 32.082 46.180 51.292 1.00 17.40 155 LEU H CA 1
ATOM 14521 C C . LEU H 1 158 ? 32.966 46.938 50.290 1.00 18.90 155 LEU H C 1
ATOM 14522 O O . LEU H 1 158 ? 33.890 47.686 50.661 1.00 18.85 155 LEU H O 1
ATOM 14527 N N . THR H 1 159 ? 32.685 46.729 49.011 1.00 18.52 156 THR H N 1
ATOM 14528 C CA . THR H 1 159 ? 33.410 47.406 47.958 1.00 19.31 156 THR H CA 1
ATOM 14529 C C . THR H 1 159 ? 32.906 48.819 47.875 1.00 19.57 156 THR H C 1
ATOM 14530 O O . THR H 1 159 ? 31.816 49.135 48.367 1.00 18.66 156 THR H O 1
ATOM 14534 N N . ALA H 1 160 ? 33.673 49.674 47.217 1.00 21.33 157 ALA H N 1
ATOM 14535 C CA . ALA H 1 160 ? 33.252 51.074 47.032 1.00 21.51 157 ALA H CA 1
ATOM 14536 C C . ALA H 1 160 ? 31.894 51.184 46.335 1.00 21.25 157 ALA H C 1
ATOM 14537 O O . ALA H 1 160 ? 31.078 52.049 46.668 1.00 20.68 157 ALA H O 1
ATOM 14539 N N . GLU H 1 161 ? 31.646 50.304 45.362 1.00 21.82 158 GLU H N 1
ATOM 14540 C CA . GLU H 1 161 ? 30.395 50.332 44.612 1.00 23.43 158 GLU H CA 1
ATOM 14541 C C . GLU H 1 161 ? 29.216 49.864 45.472 1.00 21.99 158 GLU H C 1
ATOM 14542 O O . GLU H 1 161 ? 28.102 50.389 45.365 1.00 22.46 158 GLU H O 1
ATOM 14548 N N . GLN H 1 162 ? 29.454 48.851 46.304 1.00 20.22 159 GLN H N 1
ATOM 14549 C CA . GLN H 1 162 ? 28.446 48.380 47.229 1.00 18.89 159 GLN H CA 1
ATOM 14550 C C . GLN H 1 162 ? 28.069 49.478 48.237 1.00 18.37 159 GLN H C 1
ATOM 14551 O O . GLN H 1 162 ? 26.887 49.770 48.414 1.00 19.40 159 GLN H O 1
ATOM 14557 N N . VAL H 1 163 ? 29.060 50.112 48.852 1.00 19.04 160 VAL H N 1
ATOM 14558 C CA . VAL H 1 163 ? 28.795 51.213 49.794 1.00 18.61 160 VAL H CA 1
ATOM 14559 C C . VAL H 1 163 ? 27.973 52.313 49.117 1.00 18.88 160 VAL H C 1
ATOM 14560 O O . VAL H 1 163 ? 26.959 52.757 49.660 1.00 18.92 160 VAL H O 1
ATOM 14564 N N . ALA H 1 164 ? 28.367 52.709 47.902 1.00 19.95 161 ALA H N 1
ATOM 14565 C CA . ALA H 1 164 ? 27.648 53.744 47.149 1.00 19.31 161 ALA H CA 1
ATOM 14566 C C . ALA H 1 164 ? 26.198 53.393 46.888 1.00 19.32 161 ALA H C 1
ATOM 14567 O O . ALA H 1 164 ? 25.365 54.283 46.795 1.00 20.01 161 ALA H O 1
ATOM 14569 N N . ALA H 1 165 ? 25.897 52.097 46.783 1.00 19.43 162 ALA H N 1
ATOM 14570 C CA . ALA H 1 165 ? 24.538 51.636 46.531 1.00 20.12 162 ALA H CA 1
ATOM 14571 C C . ALA H 1 165 ? 23.737 51.304 47.811 1.00 20.10 162 ALA H C 1
ATOM 14572 O O . ALA H 1 165 ? 22.577 50.973 47.712 1.00 22.44 162 ALA H O 1
ATOM 14574 N N A SER H 1 166 ? 24.349 51.395 48.988 0.70 19.35 163 SER H N 1
ATOM 14575 N N B SER H 1 166 ? 24.347 51.467 48.997 0.30 19.79 163 SER H N 1
ATOM 14576 C CA A SER H 1 166 ? 23.627 51.095 50.216 0.70 18.23 163 SER H CA 1
ATOM 14577 C CA B SER H 1 166 ? 23.700 51.139 50.285 0.30 18.95 163 SER H CA 1
ATOM 14578 C C A SER H 1 166 ? 22.790 52.299 50.631 0.70 18.40 163 SER H C 1
ATOM 14579 C C B SER H 1 166 ? 22.990 52.325 50.932 0.30 18.38 163 SER H C 1
ATOM 14580 O O A SER H 1 166 ? 22.968 53.409 50.114 0.70 19.67 163 SER H O 1
ATOM 14581 O O B SER H 1 166 ? 23.517 53.440 50.984 0.30 18.61 163 SER H O 1
ATOM 14586 N N . VAL H 1 167 ? 21.835 52.049 51.513 1.00 17.09 164 VAL H N 1
ATOM 14587 C CA . VAL H 1 167 ? 21.013 53.090 52.124 1.00 16.24 164 VAL H CA 1
ATOM 14588 C C . VAL H 1 167 ? 21.252 52.932 53.596 1.00 16.34 164 VAL H C 1
ATOM 14589 O O . VAL H 1 167 ? 21.288 51.794 54.101 1.00 15.32 164 VAL H O 1
ATOM 14593 N N . ILE H 1 168 ? 21.428 54.059 54.289 1.00 16.25 165 ILE H N 1
ATOM 14594 C CA . ILE H 1 168 ? 21.654 54.057 55.723 1.00 15.70 165 ILE H CA 1
ATOM 14595 C C . ILE H 1 168 ? 20.548 54.884 56.328 1.00 16.80 165 ILE H C 1
ATOM 14596 O O . ILE H 1 168 ? 20.328 56.022 55.899 1.00 16.39 165 ILE H O 1
ATOM 14601 N N . ALA H 1 169 ? 19.846 54.303 57.305 1.00 15.57 166 ALA H N 1
ATOM 14602 C CA . ALA H 1 169 ? 18.745 54.971 57.984 1.00 16.56 166 ALA H CA 1
ATOM 14603 C C . ALA H 1 169 ? 19.122 55.302 59.433 1.00 16.11 166 ALA H C 1
ATOM 14604 O O . ALA H 1 169 ? 19.442 54.415 60.241 1.00 18.17 166 ALA H O 1
ATOM 14606 N N . TYR H 1 170 ? 19.102 56.581 59.757 1.00 15.83 167 TYR H N 1
ATOM 14607 C CA . TYR H 1 170 ? 19.367 57.040 61.135 1.00 16.47 167 TYR H CA 1
ATOM 14608 C C . TYR H 1 170 ? 18.066 57.166 61.935 1.00 17.04 167 TYR H C 1
ATOM 14609 O O . TYR H 1 170 ? 17.167 57.897 61.525 1.00 18.87 167 TYR H O 1
ATOM 14618 N N . GLU H 1 171 ? 18.024 56.537 63.119 1.00 17.33 168 GLU H N 1
ATOM 14619 C CA . GLU H 1 171 ? 16.852 56.524 64.015 1.00 19.12 168 GLU H CA 1
ATOM 14620 C C . GLU H 1 171 ? 17.226 57.207 65.322 1.00 20.43 168 GLU H C 1
ATOM 14621 O O . GLU H 1 171 ? 18.073 56.687 66.041 1.00 23.16 168 GLU H O 1
ATOM 14627 N N . PRO H 1 172 ? 16.633 58.376 65.630 1.00 21.18 169 PRO H N 1
ATOM 14628 C CA . PRO H 1 172 ? 16.919 59.025 66.904 1.00 23.64 169 PRO H CA 1
ATOM 14629 C C . PRO H 1 172 ? 16.081 58.318 67.968 1.00 23.88 169 PRO H C 1
ATOM 14630 O O . PRO H 1 172 ? 14.991 58.782 68.342 1.00 21.81 169 PRO H O 1
ATOM 14634 N N . ILE H 1 173 ? 16.591 57.160 68.390 1.00 23.81 170 ILE H N 1
ATOM 14635 C CA . ILE H 1 173 ? 15.932 56.315 69.375 1.00 24.48 170 ILE H CA 1
ATOM 14636 C C . ILE H 1 173 ? 15.663 57.148 70.636 1.00 24.53 170 ILE H C 1
ATOM 14637 O O . ILE H 1 173 ? 14.647 56.996 71.290 1.00 26.02 170 ILE H O 1
ATOM 14642 N N . TRP H 1 174 ? 16.615 58.034 70.958 1.00 25.65 171 TRP H N 1
ATOM 14643 C CA . TRP H 1 174 ? 16.515 58.944 72.112 1.00 27.63 171 TRP H CA 1
ATOM 14644 C C . TRP H 1 174 ? 15.251 59.803 72.172 1.00 29.40 171 TRP H C 1
ATOM 14645 O O . TRP H 1 174 ? 14.840 60.238 73.260 1.00 31.72 171 TRP H O 1
ATOM 14656 N N . ALA H 1 175 ? 14.653 60.078 71.012 1.00 30.62 172 ALA H N 1
ATOM 14657 C CA . ALA H 1 175 ? 13.434 60.905 70.921 1.00 30.85 172 ALA H CA 1
ATOM 14658 C C . ALA H 1 175 ? 12.104 60.125 71.005 1.00 31.92 172 ALA H C 1
ATOM 14659 O O . ALA H 1 175 ? 11.041 60.717 70.812 1.00 30.45 172 ALA H O 1
ATOM 14661 N N . ILE H 1 176 ? 12.172 58.818 71.267 1.00 35.53 173 ILE H N 1
ATOM 14662 C CA . ILE H 1 176 ? 10.984 57.974 71.405 1.00 40.43 173 ILE H CA 1
ATOM 14663 C C . ILE H 1 176 ? 10.089 58.435 72.566 1.00 43.45 173 ILE H C 1
ATOM 14664 O O . ILE H 1 176 ? 8.873 58.562 72.393 1.00 43.35 173 ILE H O 1
ATOM 14669 N N . GLY H 1 177 ? 10.690 58.688 73.730 1.00 46.07 174 GLY H N 1
ATOM 14670 C CA . GLY H 1 177 ? 9.954 59.164 74.907 1.00 48.95 174 GLY H CA 1
ATOM 14671 C C . GLY H 1 177 ? 9.363 60.548 74.680 1.00 51.99 174 GLY H C 1
ATOM 14672 O O . GLY H 1 177 ? 9.948 61.369 73.965 1.00 51.28 174 GLY H O 1
ATOM 14673 N N . THR H 1 178 ? 8.210 60.816 75.297 1.00 55.48 175 THR H N 1
ATOM 14674 C CA . THR H 1 178 ? 7.510 62.099 75.098 1.00 58.51 175 THR H CA 1
ATOM 14675 C C . THR H 1 178 ? 8.279 63.304 75.684 1.00 58.81 175 THR H C 1
ATOM 14676 O O . THR H 1 178 ? 7.964 64.451 75.370 1.00 59.40 175 THR H O 1
ATOM 14680 N N . GLY H 1 179 ? 9.294 63.036 76.510 1.00 59.42 176 GLY H N 1
ATOM 14681 C CA . GLY H 1 179 ? 10.149 64.091 77.063 1.00 59.33 176 GLY H CA 1
ATOM 14682 C C . GLY H 1 179 ? 11.061 64.781 76.048 1.00 54.73 176 GLY H C 1
ATOM 14683 O O . GLY H 1 179 ? 11.359 65.968 76.192 1.00 54.74 176 GLY H O 1
ATOM 14684 N N . LYS H 1 180 ? 11.510 64.045 75.032 1.00 50.65 177 LYS H N 1
ATOM 14685 C CA . LYS H 1 180 ? 12.393 64.600 73.986 1.00 50.73 177 LYS H CA 1
ATOM 14686 C C . LYS H 1 180 ? 11.658 64.632 72.650 1.00 48.33 177 LYS H C 1
ATOM 14687 O O . LYS H 1 180 ? 10.675 63.920 72.462 1.00 50.80 177 LYS H O 1
ATOM 14693 N N . SER H 1 181 ? 12.136 65.461 71.724 1.00 45.80 178 SER H N 1
ATOM 14694 C CA . SER H 1 181 ? 11.509 65.596 70.401 1.00 41.87 178 SER H CA 1
ATOM 14695 C C . SER H 1 181 ? 12.501 66.136 69.362 1.00 38.72 178 SER H C 1
ATOM 14696 O O . SER H 1 181 ? 12.916 67.302 69.432 1.00 44.60 178 SER H O 1
ATOM 14699 N N . ALA H 1 182 ? 12.838 65.291 68.387 1.00 31.69 179 ALA H N 1
ATOM 14700 C CA . ALA H 1 182 ? 13.796 65.613 67.327 1.00 28.49 179 ALA H CA 1
ATOM 14701 C C . ALA H 1 182 ? 13.282 66.711 66.387 1.00 27.11 179 ALA H C 1
ATOM 14702 O O . ALA H 1 182 ? 12.057 66.970 66.329 1.00 26.40 179 ALA H O 1
ATOM 14704 N N . SER H 1 183 ? 14.237 67.316 65.656 1.00 23.82 180 SER H N 1
ATOM 14705 C CA . SER H 1 183 ? 14.026 68.432 64.726 1.00 23.67 180 SER H CA 1
ATOM 14706 C C . SER H 1 183 ? 14.765 68.241 63.397 1.00 22.08 180 SER H C 1
ATOM 14707 O O . SER H 1 183 ? 15.579 67.334 63.235 1.00 21.40 180 SER H O 1
ATOM 14710 N N . GLN H 1 184 ? 14.513 69.152 62.454 1.00 21.41 181 GLN H N 1
ATOM 14711 C CA . GLN H 1 184 ? 15.232 69.164 61.202 1.00 20.82 181 GLN H CA 1
ATOM 14712 C C . GLN H 1 184 ? 16.739 69.309 61.437 1.00 21.00 181 GLN H C 1
ATOM 14713 O O . GLN H 1 184 ? 17.523 68.678 60.741 1.00 19.17 181 GLN H O 1
ATOM 14719 N N . ASP H 1 185 ? 17.129 70.189 62.368 1.00 22.87 182 ASP H N 1
ATOM 14720 C CA . ASP H 1 185 ? 18.526 70.383 62.725 1.00 24.24 182 ASP H CA 1
ATOM 14721 C C . ASP H 1 185 ? 19.167 69.066 63.175 1.00 23.96 182 ASP H C 1
ATOM 14722 O O . ASP H 1 185 ? 20.310 68.784 62.783 1.00 25.30 182 ASP H O 1
ATOM 14727 N N . ASP H 1 186 ? 18.451 68.281 63.984 1.00 23.64 183 ASP H N 1
ATOM 14728 C CA . ASP H 1 186 ? 18.948 66.974 64.454 1.00 24.21 183 ASP H CA 1
ATOM 14729 C C . ASP H 1 186 ? 19.128 66.037 63.257 1.00 22.75 183 ASP H C 1
ATOM 14730 O O . ASP H 1 186 ? 20.145 65.345 63.132 1.00 21.97 183 ASP H O 1
ATOM 14735 N N . ALA H 1 187 ? 18.109 65.975 62.416 1.00 21.12 184 ALA H N 1
ATOM 14736 C CA . ALA H 1 187 ? 18.124 65.089 61.235 1.00 19.83 184 ALA H CA 1
ATOM 14737 C C . ALA H 1 187 ? 19.294 65.424 60.328 1.00 19.04 184 ALA H C 1
ATOM 14738 O O . ALA H 1 187 ? 20.066 64.543 59.983 1.00 17.72 184 ALA H O 1
ATOM 14740 N N . GLN H 1 188 ? 19.420 66.707 59.953 1.00 18.50 185 GLN H N 1
ATOM 14741 C CA . GLN H 1 188 ? 20.547 67.137 59.139 1.00 19.40 185 GLN H CA 1
ATOM 14742 C C . GLN H 1 188 ? 21.893 66.830 59.795 1.00 19.79 185 GLN H C 1
ATOM 14743 O O . GLN H 1 188 ? 22.799 66.323 59.145 1.00 19.70 185 GLN H O 1
ATOM 14749 N N . LYS H 1 189 ? 22.037 67.181 61.065 1.00 20.14 186 LYS H N 1
ATOM 14750 C CA . LYS H 1 189 ? 23.286 66.988 61.763 1.00 21.99 186 LYS H CA 1
ATOM 14751 C C . LYS H 1 189 ? 23.722 65.528 61.769 1.00 20.29 186 LYS H C 1
ATOM 14752 O O . LYS H 1 189 ? 24.867 65.220 61.444 1.00 20.67 186 LYS H O 1
ATOM 14758 N N . MET H 1 190 ? 22.804 64.651 62.149 1.00 19.30 187 MET H N 1
ATOM 14759 C CA . MET H 1 190 ? 23.101 63.211 62.244 1.00 19.42 187 MET H CA 1
ATOM 14760 C C . MET H 1 190 ? 23.238 62.524 60.880 1.00 17.89 187 MET H C 1
ATOM 14761 O O . MET H 1 190 ? 24.047 61.615 60.735 1.00 18.08 187 MET H O 1
ATOM 14766 N N . CYS H 1 191 ? 22.500 62.976 59.871 1.00 18.99 188 CYS H N 1
ATOM 14767 C CA . CYS H 1 191 ? 22.681 62.419 58.534 1.00 18.19 188 CYS H CA 1
ATOM 14768 C C . CYS H 1 191 ? 24.079 62.778 57.993 1.00 19.81 188 CYS H C 1
ATOM 14769 O O . CYS H 1 191 ? 24.736 61.954 57.343 1.00 20.10 188 CYS H O 1
ATOM 14772 N N . LYS H 1 192 ? 24.571 63.982 58.311 1.00 20.85 189 LYS H N 1
ATOM 14773 C CA . LYS H 1 192 ? 25.912 64.380 57.878 1.00 21.70 189 LYS H CA 1
ATOM 14774 C C . LYS H 1 192 ? 26.970 63.578 58.645 1.00 21.00 189 LYS H C 1
ATOM 14775 O O . LYS H 1 192 ? 28.012 63.217 58.085 1.00 21.20 189 LYS H O 1
ATOM 14781 N N . VAL H 1 193 ? 26.733 63.326 59.934 1.00 19.99 190 VAL H N 1
ATOM 14782 C CA . VAL H 1 193 ? 27.650 62.465 60.719 1.00 21.07 190 VAL H CA 1
ATOM 14783 C C . VAL H 1 193 ? 27.852 61.128 59.988 1.00 20.41 190 VAL H C 1
ATOM 14784 O O . VAL H 1 193 ? 28.984 60.680 59.806 1.00 21.46 190 VAL H O 1
ATOM 14788 N N . VAL H 1 194 ? 26.748 60.520 59.565 1.00 20.07 191 VAL H N 1
ATOM 14789 C CA . VAL H 1 194 ? 26.773 59.247 58.846 1.00 19.33 191 VAL H CA 1
ATOM 14790 C C . VAL H 1 194 ? 27.597 59.398 57.581 1.00 20.10 191 VAL H C 1
ATOM 14791 O O . VAL H 1 194 ? 28.537 58.641 57.345 1.00 19.63 191 VAL H O 1
ATOM 14795 N N . ARG H 1 195 ? 27.288 60.422 56.797 1.00 20.70 192 ARG H N 1
ATOM 14796 C CA . ARG H 1 195 ? 28.003 60.647 55.551 1.00 20.09 192 ARG H CA 1
ATOM 14797 C C . ARG H 1 195 ? 29.512 60.882 55.787 1.00 20.08 192 ARG H C 1
ATOM 14798 O O . ARG H 1 195 ? 30.314 60.359 55.059 1.00 20.58 192 ARG H O 1
ATOM 14806 N N . ASP H 1 196 ? 29.887 61.654 56.806 1.00 20.05 193 ASP H N 1
ATOM 14807 C CA . ASP H 1 196 ? 31.293 61.902 57.103 1.00 21.85 193 ASP H CA 1
ATOM 14808 C C . ASP H 1 196 ? 32.054 60.643 57.527 1.00 21.51 193 ASP H C 1
ATOM 14809 O O . ASP H 1 196 ? 33.269 60.541 57.297 1.00 22.14 193 ASP H O 1
ATOM 14814 N N . VAL H 1 197 ? 31.363 59.667 58.120 1.00 22.06 194 VAL H N 1
ATOM 14815 C CA . VAL H 1 197 ? 32.014 58.416 58.495 1.00 22.99 194 VAL H CA 1
ATOM 14816 C C . VAL H 1 197 ? 32.271 57.616 57.229 1.00 22.49 194 VAL H C 1
ATOM 14817 O O . VAL H 1 197 ? 33.358 57.031 57.064 1.00 22.52 194 VAL H O 1
ATOM 14821 N N . VAL H 1 198 ? 31.289 57.608 56.328 1.00 20.74 195 VAL H N 1
ATOM 14822 C CA . VAL H 1 198 ? 31.454 56.942 55.045 1.00 19.91 195 VAL H CA 1
ATOM 14823 C C . VAL H 1 198 ? 32.630 57.616 54.304 1.00 20.74 195 VAL H C 1
ATOM 14824 O O . VAL H 1 198 ? 33.481 56.934 53.725 1.00 21.50 195 VAL H O 1
ATOM 14828 N N . ALA H 1 199 ? 32.708 58.946 54.355 1.00 21.55 196 ALA H N 1
ATOM 14829 C CA . ALA H 1 199 ? 33.823 59.655 53.713 1.00 22.03 196 ALA H CA 1
ATOM 14830 C C . ALA H 1 199 ? 35.189 59.238 54.320 1.00 22.50 196 ALA H C 1
ATOM 14831 O O . ALA H 1 199 ? 36.164 59.021 53.588 1.00 24.46 196 ALA H O 1
ATOM 14833 N N . ALA H 1 200 ? 35.253 59.110 55.639 1.00 22.32 197 ALA H N 1
ATOM 14834 C CA . ALA H 1 200 ? 36.482 58.698 56.307 1.00 24.49 197 ALA H CA 1
ATOM 14835 C C . ALA H 1 200 ? 36.916 57.300 55.904 1.00 23.48 197 ALA H C 1
ATOM 14836 O O . ALA H 1 200 ? 38.086 57.064 55.612 1.00 23.25 197 ALA H O 1
ATOM 14838 N N . ASP H 1 201 ? 35.952 56.387 55.816 1.00 23.46 198 ASP H N 1
ATOM 14839 C CA . ASP H 1 201 ? 36.266 54.987 55.563 1.00 23.13 198 ASP H CA 1
ATOM 14840 C C . ASP H 1 201 ? 36.390 54.599 54.084 1.00 22.54 198 ASP H C 1
ATOM 14841 O O . ASP H 1 201 ? 37.120 53.644 53.766 1.00 21.19 198 ASP H O 1
ATOM 14846 N N . PHE H 1 202 ? 35.701 55.334 53.199 1.00 21.54 199 PHE H N 1
ATOM 14847 C CA . PHE H 1 202 ? 35.662 55.014 51.752 1.00 21.89 199 PHE H CA 1
ATOM 14848 C C . PHE H 1 202 ? 35.920 56.196 50.804 1.00 22.33 199 PHE H C 1
ATOM 14849 O O . PHE H 1 202 ? 35.996 56.005 49.594 1.00 21.51 199 PHE H O 1
ATOM 14857 N N . GLY H 1 203 ? 36.089 57.393 51.352 1.00 22.47 200 GLY H N 1
ATOM 14858 C CA . GLY H 1 203 ? 36.324 58.589 50.540 1.00 23.22 200 GLY H CA 1
ATOM 14859 C C . GLY H 1 203 ? 35.071 59.396 50.264 1.00 23.62 200 GLY H C 1
ATOM 14860 O O . GLY H 1 203 ? 33.962 58.857 50.164 1.00 22.51 200 GLY H O 1
ATOM 14861 N N . GLN H 1 204 ? 35.249 60.700 50.105 1.00 24.77 201 GLN H N 1
ATOM 14862 C CA . GLN H 1 204 ? 34.109 61.597 49.892 1.00 25.87 201 GLN H CA 1
ATOM 14863 C C . GLN H 1 204 ? 33.267 61.270 48.654 1.00 26.22 201 GLN H C 1
ATOM 14864 O O . GLN H 1 204 ? 32.058 61.458 48.662 1.00 26.35 201 GLN H O 1
ATOM 14870 N N . GLU H 1 205 ? 33.923 60.815 47.598 1.00 27.06 202 GLU H N 1
ATOM 14871 C CA . GLU H 1 205 ? 33.264 60.479 46.323 1.00 28.99 202 GLU H CA 1
ATOM 14872 C C . GLU H 1 205 ? 32.212 59.377 46.515 1.00 27.93 202 GLU H C 1
ATOM 14873 O O . GLU H 1 205 ? 31.085 59.497 46.031 1.00 27.60 202 GLU H O 1
ATOM 14879 N N . VAL H 1 206 ? 32.581 58.321 47.247 1.00 26.10 203 VAL H N 1
ATOM 14880 C CA . VAL H 1 206 ? 31.626 57.272 47.613 1.00 24.35 203 VAL H CA 1
ATOM 14881 C C . VAL H 1 206 ? 30.572 57.858 48.559 1.00 22.77 203 VAL H C 1
ATOM 14882 O O . VAL H 1 206 ? 29.382 57.635 48.386 1.00 21.92 203 VAL H O 1
ATOM 14886 N N . ALA H 1 207 ? 31.021 58.611 49.557 1.00 21.93 204 ALA H N 1
ATOM 14887 C CA . ALA H 1 207 ? 30.096 59.203 50.538 1.00 21.86 204 ALA H CA 1
ATOM 14888 C C . ALA H 1 207 ? 29.013 60.070 49.909 1.00 22.19 204 ALA H C 1
ATOM 14889 O O . ALA H 1 207 ? 27.863 60.050 50.332 1.00 24.13 204 ALA H O 1
ATOM 14891 N N . ASP H 1 208 ? 29.368 60.830 48.884 1.00 23.56 205 ASP H N 1
ATOM 14892 C CA . ASP H 1 208 ? 28.390 61.709 48.236 1.00 23.77 205 ASP H CA 1
ATOM 14893 C C . ASP H 1 208 ? 27.341 60.934 47.450 1.00 23.06 205 ASP H C 1
ATOM 14894 O O . ASP H 1 208 ? 26.345 61.514 47.004 1.00 22.25 205 ASP H O 1
ATOM 14899 N N . LYS H 1 209 ? 27.557 59.626 47.288 1.00 21.93 206 LYS H N 1
ATOM 14900 C CA . LYS H 1 209 ? 26.578 58.764 46.606 1.00 21.09 206 LYS H CA 1
ATOM 14901 C C . LYS H 1 209 ? 25.631 58.012 47.564 1.00 17.78 206 LYS H C 1
ATOM 14902 O O . LYS H 1 209 ? 24.526 57.697 47.172 1.00 19.49 206 LYS H O 1
ATOM 14908 N N A VAL H 1 210 ? 26.074 57.725 48.788 0.60 30.25 207 VAL H N 1
ATOM 14909 N N B VAL H 1 210 ? 26.078 57.734 48.783 0.40 30.26 207 VAL H N 1
ATOM 14910 C CA A VAL H 1 210 ? 25.247 56.954 49.733 0.60 27.78 207 VAL H CA 1
ATOM 14911 C CA B VAL H 1 210 ? 25.258 57.018 49.758 0.40 27.88 207 VAL H CA 1
ATOM 14912 C C A VAL H 1 210 ? 24.022 57.766 50.165 0.60 26.44 207 VAL H C 1
ATOM 14913 C C B VAL H 1 210 ? 24.003 57.805 50.103 0.40 26.52 207 VAL H C 1
ATOM 14914 O O A VAL H 1 210 ? 24.128 58.946 50.496 0.60 26.13 207 VAL H O 1
ATOM 14915 O O B VAL H 1 210 ? 24.071 59.013 50.318 0.40 26.32 207 VAL H O 1
ATOM 14922 N N . ARG H 1 211 ? 22.854 57.129 50.132 1.00 25.49 208 ARG H N 1
ATOM 14923 C CA . ARG H 1 211 ? 21.614 57.774 50.510 1.00 24.14 208 ARG H CA 1
ATOM 14924 C C . ARG H 1 211 ? 21.398 57.519 51.980 1.00 22.54 208 ARG H C 1
ATOM 14925 O O . ARG H 1 211 ? 21.497 56.375 52.439 1.00 22.33 208 ARG H O 1
ATOM 14933 N N . VAL H 1 212 ? 21.215 58.608 52.723 1.00 21.55 209 VAL H N 1
ATOM 14934 C CA . VAL H 1 212 ? 21.039 58.548 54.167 1.00 20.61 209 VAL H CA 1
ATOM 14935 C C . VAL H 1 212 ? 19.624 58.991 54.454 1.00 20.29 209 VAL H C 1
ATOM 14936 O O . VAL H 1 212 ? 19.233 60.104 54.068 1.00 20.16 209 VAL H O 1
ATOM 14940 N N . GLN H 1 213 ? 18.860 58.128 55.142 1.00 20.04 210 GLN H N 1
ATOM 14941 C CA . GLN H 1 213 ? 17.468 58.411 55.439 1.00 20.18 210 GLN H CA 1
ATOM 14942 C C . GLN H 1 213 ? 17.315 58.828 56.879 1.00 20.13 210 GLN H C 1
ATOM 14943 O O . GLN H 1 213 ? 18.093 58.394 57.740 1.00 19.96 210 GLN H O 1
ATOM 14949 N N . TYR H 1 214 ? 16.303 59.657 57.129 1.00 20.70 211 TYR H N 1
ATOM 14950 C CA . TYR H 1 214 ? 15.934 60.056 58.487 1.00 21.56 211 TYR H CA 1
ATOM 14951 C C . TYR H 1 214 ? 14.836 59.107 58.951 1.00 22.64 211 TYR H C 1
ATOM 14952 O O . TYR H 1 214 ? 13.913 58.829 58.203 1.00 22.85 211 TYR H O 1
ATOM 14961 N N . GLY H 1 215 ? 14.932 58.644 60.192 1.00 23.75 212 GLY H N 1
ATOM 14962 C CA . GLY H 1 215 ? 13.969 57.676 60.736 1.00 25.38 212 GLY H CA 1
ATOM 14963 C C . GLY H 1 215 ? 13.177 58.148 61.929 1.00 26.96 212 GLY H C 1
ATOM 14964 O O . GLY H 1 215 ? 12.458 57.360 62.543 1.00 28.30 212 GLY H O 1
ATOM 14965 N N . GLY H 1 216 ? 13.390 59.399 62.329 1.00 27.93 213 GLY H N 1
ATOM 14966 C CA . GLY H 1 216 ? 12.612 60.006 63.388 1.00 30.24 213 GLY H CA 1
ATOM 14967 C C . GLY H 1 216 ? 11.165 60.096 62.940 1.00 31.59 213 GLY H C 1
ATOM 14968 O O . GLY H 1 216 ? 10.827 59.887 61.765 1.00 31.02 213 GLY H O 1
ATOM 14969 N N . SER H 1 217 ? 10.305 60.413 63.882 1.00 33.90 214 SER H N 1
ATOM 14970 C CA . SER H 1 217 ? 8.880 60.400 63.610 1.00 36.21 214 SER H CA 1
ATOM 14971 C C . SER H 1 217 ? 8.399 61.722 63.096 1.00 36.27 214 SER H C 1
ATOM 14972 O O . SER H 1 217 ? 8.105 62.634 63.864 1.00 36.30 214 SER H O 1
ATOM 14975 N N . VAL H 1 218 ? 8.365 61.802 61.763 1.00 35.53 215 VAL H N 1
ATOM 14976 C CA . VAL H 1 218 ? 7.927 62.974 61.035 1.00 36.16 215 VAL H CA 1
ATOM 14977 C C . VAL H 1 218 ? 6.504 62.692 60.578 1.00 36.77 215 VAL H C 1
ATOM 14978 O O . VAL H 1 218 ? 6.212 61.580 60.107 1.00 38.60 215 VAL H O 1
ATOM 14982 N N . LYS H 1 219 ? 5.606 63.650 60.793 1.00 37.59 216 LYS H N 1
ATOM 14983 C CA . LYS H 1 219 ? 4.246 63.533 60.260 1.00 38.92 216 LYS H CA 1
ATOM 14984 C C . LYS H 1 219 ? 4.369 63.824 58.752 1.00 36.93 216 LYS H C 1
ATOM 14985 O O . LYS H 1 219 ? 5.309 64.508 58.322 1.00 36.60 216 LYS H O 1
ATOM 14991 N N . PRO H 1 220 ? 3.453 63.294 57.936 1.00 36.40 217 PRO H N 1
ATOM 14992 C CA . PRO H 1 220 ? 3.592 63.524 56.500 1.00 34.48 217 PRO H CA 1
ATOM 14993 C C . PRO H 1 220 ? 3.705 65.000 56.074 1.00 32.99 217 PRO H C 1
ATOM 14994 O O . PRO H 1 220 ? 4.483 65.299 55.177 1.00 31.01 217 PRO H O 1
ATOM 14998 N N . GLU H 1 221 ? 2.981 65.890 56.760 1.00 32.78 218 GLU H N 1
ATOM 14999 C CA . GLU H 1 221 ? 2.988 67.318 56.452 1.00 32.13 218 GLU H CA 1
ATOM 15000 C C . GLU H 1 221 ? 4.374 67.996 56.606 1.00 29.52 218 GLU H C 1
ATOM 15001 O O . GLU H 1 221 ? 4.589 69.062 56.040 1.00 27.95 218 GLU H O 1
ATOM 15007 N N . ASN H 1 222 ? 5.286 67.414 57.380 1.00 28.28 219 ASN H N 1
ATOM 15008 C CA . ASN H 1 222 ? 6.627 67.998 57.541 1.00 27.31 219 ASN H CA 1
ATOM 15009 C C . ASN H 1 222 ? 7.729 67.318 56.753 1.00 25.69 219 ASN H C 1
ATOM 15010 O O . ASN H 1 222 ? 8.855 67.783 56.781 1.00 25.40 219 ASN H O 1
ATOM 15015 N N . VAL H 1 223 ? 7.423 66.241 56.022 1.00 25.02 220 VAL H N 1
ATOM 15016 C CA . VAL H 1 223 ? 8.464 65.525 55.265 1.00 24.03 220 VAL H CA 1
ATOM 15017 C C . VAL H 1 223 ? 9.240 66.402 54.305 1.00 23.21 220 VAL H C 1
ATOM 15018 O O . VAL H 1 223 ? 10.456 66.303 54.248 1.00 22.70 220 VAL H O 1
ATOM 15022 N N . ALA H 1 224 ? 8.533 67.270 53.585 1.00 22.89 221 ALA H N 1
ATOM 15023 C CA . ALA H 1 224 ? 9.165 68.155 52.596 1.00 22.23 221 ALA H CA 1
ATOM 15024 C C . ALA H 1 224 ? 10.250 69.048 53.209 1.00 21.63 221 ALA H C 1
ATOM 15025 O O . ALA H 1 224 ? 11.289 69.293 52.594 1.00 21.46 221 ALA H O 1
ATOM 15027 N N A SER H 1 225 ? 9.991 69.527 54.422 0.60 21.45 222 SER H N 1
ATOM 15028 N N B SER H 1 225 ? 9.990 69.520 54.424 0.40 21.66 222 SER H N 1
ATOM 15029 C CA A SER H 1 225 ? 10.947 70.359 55.154 0.60 21.16 222 SER H CA 1
ATOM 15030 C CA B SER H 1 225 ? 10.934 70.352 55.158 0.40 21.54 222 SER H CA 1
ATOM 15031 C C A SER H 1 225 ? 12.194 69.572 55.556 0.60 21.17 222 SER H C 1
ATOM 15032 C C B SER H 1 225 ? 12.188 69.578 55.577 0.40 21.38 222 SER H C 1
ATOM 15033 O O A SER H 1 225 ? 13.293 70.113 55.509 0.60 21.18 222 SER H O 1
ATOM 15034 O O B SER H 1 225 ? 13.282 70.135 55.561 0.40 21.39 222 SER H O 1
ATOM 15039 N N . TYR H 1 226 ? 12.029 68.309 55.972 1.00 21.24 223 TYR H N 1
ATOM 15040 C CA . TYR H 1 226 ? 13.189 67.444 56.277 1.00 21.27 223 TYR H CA 1
ATOM 15041 C C . TYR H 1 226 ? 13.951 67.073 54.984 1.00 21.34 223 TYR H C 1
ATOM 15042 O O . TYR H 1 226 ? 15.184 67.155 54.940 1.00 21.23 223 TYR H O 1
ATOM 15051 N N . MET H 1 227 ? 13.213 66.693 53.937 1.00 21.84 224 MET H N 1
ATOM 15052 C CA . MET H 1 227 ? 13.829 66.350 52.652 1.00 22.58 224 MET H CA 1
ATOM 15053 C C . MET H 1 227 ? 14.641 67.474 52.029 1.00 22.74 224 MET H C 1
ATOM 15054 O O . MET H 1 227 ? 15.555 67.204 51.253 1.00 22.89 224 MET H O 1
ATOM 15059 N N . ALA H 1 228 ? 14.311 68.724 52.366 1.00 23.07 225 ALA H N 1
ATOM 15060 C CA . ALA H 1 228 ? 15.035 69.891 51.847 1.00 23.79 225 ALA H CA 1
ATOM 15061 C C . ALA H 1 228 ? 16.409 70.101 52.506 1.00 24.47 225 ALA H C 1
ATOM 15062 O O . ALA H 1 228 ? 17.195 70.911 52.029 1.00 24.97 225 ALA H O 1
ATOM 15074 N N . PRO H 1 230 ? 20.248 69.403 53.168 1.00 21.64 227 PRO H N 1
ATOM 15075 C CA . PRO H 1 230 ? 21.198 68.899 52.161 1.00 21.58 227 PRO H CA 1
ATOM 15076 C C . PRO 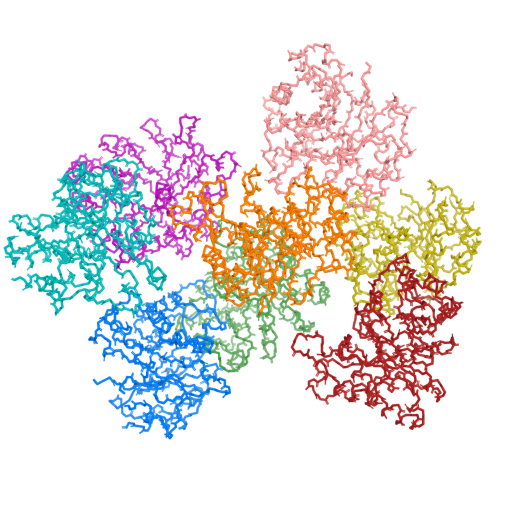H 1 230 ? 21.759 67.484 52.341 1.00 21.16 227 PRO H C 1
ATOM 15077 O O . PRO H 1 230 ? 22.175 66.860 51.356 1.00 21.99 227 PRO H O 1
ATOM 15081 N N . ASP H 1 231 ? 21.769 66.961 53.561 1.00 20.34 228 ASP H N 1
ATOM 15082 C CA . ASP H 1 231 ? 22.314 65.617 53.752 1.00 19.81 228 ASP H CA 1
ATOM 15083 C C . ASP H 1 231 ? 21.245 64.592 53.984 1.00 18.79 228 ASP H C 1
ATOM 15084 O O . ASP H 1 231 ? 21.574 63.396 54.196 1.00 18.31 228 ASP H O 1
ATOM 15089 N N . VAL H 1 232 ? 19.977 65.027 53.967 1.00 18.14 229 VAL H N 1
ATOM 15090 C CA . VAL H 1 232 ? 18.858 64.096 54.178 1.00 17.81 229 VAL H CA 1
ATOM 15091 C C . VAL H 1 232 ? 18.394 63.637 52.819 1.00 17.71 229 VAL H C 1
ATOM 15092 O O . VAL H 1 232 ? 17.974 64.463 51.993 1.00 17.50 229 VAL H O 1
ATOM 15096 N N . ASP H 1 233 ? 18.432 62.323 52.584 1.00 18.04 230 ASP H N 1
ATOM 15097 C CA . ASP H 1 233 ? 18.040 61.766 51.293 1.00 18.52 230 ASP H CA 1
ATOM 15098 C C . ASP H 1 233 ? 16.766 60.926 51.335 1.00 18.36 230 ASP H C 1
ATOM 15099 O O . ASP H 1 233 ? 16.445 60.274 50.369 1.00 19.84 230 ASP H O 1
ATOM 15104 N N . GLY H 1 234 ? 16.010 60.968 52.415 1.00 18.91 231 GLY H N 1
ATOM 15105 C CA . GLY H 1 234 ? 14.814 60.123 52.485 1.00 18.55 231 GLY H CA 1
ATOM 15106 C C . GLY H 1 234 ? 14.380 59.923 53.901 1.00 18.17 231 GLY H C 1
ATOM 15107 O O . GLY H 1 234 ? 14.911 60.536 54.813 1.00 17.85 231 GLY H O 1
ATOM 15108 N N . ALA H 1 235 ? 13.447 59.003 54.077 1.00 17.84 232 ALA H N 1
ATOM 15109 C CA . ALA H 1 235 ? 12.926 58.690 55.371 1.00 17.73 232 ALA H CA 1
ATOM 15110 C C . ALA H 1 235 ? 12.565 57.213 55.442 1.00 17.54 232 ALA H C 1
ATOM 15111 O O . ALA H 1 235 ? 12.122 56.670 54.457 1.00 18.31 232 ALA H O 1
ATOM 15113 N N . LEU H 1 236 ? 12.852 56.582 56.583 1.00 17.66 233 LEU H N 1
ATOM 15114 C CA . LEU H 1 236 ? 12.393 55.222 56.908 1.00 17.14 233 LEU H CA 1
ATOM 15115 C C . LEU H 1 236 ? 11.261 55.499 57.916 1.00 16.99 233 LEU H C 1
ATOM 15116 O O . LEU H 1 236 ? 11.491 55.940 59.060 1.00 17.47 233 LEU H O 1
ATOM 15121 N N . VAL H 1 237 ? 10.045 55.260 57.478 1.00 16.26 234 VAL H N 1
ATOM 15122 C CA . VAL H 1 237 ? 8.854 55.731 58.188 1.00 16.86 234 VAL H CA 1
ATOM 15123 C C . VAL H 1 237 ? 8.104 54.621 58.854 1.00 17.16 234 VAL H C 1
ATOM 15124 O O . VAL H 1 237 ? 7.851 53.596 58.228 1.00 17.05 234 VAL H O 1
ATOM 15128 N N . GLY H 1 238 ? 7.786 54.820 60.130 1.00 17.50 235 GLY H N 1
ATOM 15129 C CA . GLY H 1 238 ? 7.093 53.805 60.946 1.00 18.33 235 GLY H CA 1
ATOM 15130 C C . GLY H 1 238 ? 5.597 53.946 60.834 1.00 18.58 235 GLY H C 1
ATOM 15131 O O . GLY H 1 238 ? 5.016 53.699 59.768 1.00 18.65 235 GLY H O 1
ATOM 15132 N N . GLY H 1 239 ? 4.973 54.391 61.905 1.00 19.40 236 GLY H N 1
ATOM 15133 C CA . GLY H 1 239 ? 3.513 54.485 61.977 1.00 20.12 236 GLY H CA 1
ATOM 15134 C C . GLY H 1 239 ? 2.802 55.152 60.805 1.00 20.27 236 GLY H C 1
ATOM 15135 O O . GLY H 1 239 ? 1.769 54.663 60.358 1.00 19.89 236 GLY H O 1
ATOM 15136 N N . ALA H 1 240 ? 3.358 56.256 60.296 1.00 20.20 237 ALA H N 1
ATOM 15137 C CA . ALA H 1 240 ? 2.744 56.978 59.165 1.00 19.98 237 ALA H CA 1
ATOM 15138 C C . ALA H 1 240 ? 2.713 56.192 57.830 1.00 19.81 237 ALA H C 1
ATOM 15139 O O . ALA H 1 240 ? 2.136 56.663 56.867 1.00 19.81 237 ALA H O 1
ATOM 15141 N N . SER H 1 241 ? 3.340 55.010 57.772 1.00 18.61 238 SER H N 1
ATOM 15142 C CA . SER H 1 241 ? 3.310 54.194 56.556 1.00 18.38 238 SER H CA 1
ATOM 15143 C C . SER H 1 241 ? 2.211 53.145 56.596 1.00 18.38 238 SER H C 1
ATOM 15144 O O . SER H 1 241 ? 2.027 52.429 55.600 1.00 17.79 238 SER H O 1
ATOM 15147 N N . LEU H 1 242 ? 1.491 53.026 57.712 1.00 18.97 239 LEU H N 1
ATOM 15148 C CA . LEU H 1 242 ? 0.466 51.979 57.816 1.00 19.66 239 LEU H CA 1
ATOM 15149 C C . LEU H 1 242 ? -0.836 52.257 57.073 1.00 20.74 239 LEU H C 1
ATOM 15150 O O . LEU H 1 242 ? -1.544 51.305 56.711 1.00 20.78 239 LEU H O 1
ATOM 15155 N N . GLU H 1 243 ? -1.190 53.528 56.886 1.00 21.35 240 GLU H N 1
ATOM 15156 C CA . GLU H 1 243 ? -2.423 53.882 56.174 1.00 23.01 240 GLU H CA 1
ATOM 15157 C C . GLU H 1 243 ? -2.102 54.442 54.802 1.00 22.47 240 GLU H C 1
ATOM 15158 O O . GLU H 1 243 ? -1.233 55.274 54.689 1.00 21.83 240 GLU H O 1
ATOM 15164 N N . ALA H 1 244 ? -2.818 53.964 53.781 1.00 22.90 241 ALA H N 1
ATOM 15165 C CA . ALA H 1 244 ? -2.543 54.300 52.392 1.00 23.44 241 ALA H CA 1
ATOM 15166 C C . ALA H 1 244 ? -2.426 55.807 52.109 1.00 24.21 241 ALA H C 1
ATOM 15167 O O . ALA H 1 244 ? -1.451 56.260 51.472 1.00 22.91 241 ALA H O 1
ATOM 15169 N N . GLU H 1 245 ? -3.393 56.593 52.577 1.00 25.73 242 GLU H N 1
ATOM 15170 C CA . GLU H 1 245 ? -3.351 58.048 52.281 1.00 27.45 242 GLU H CA 1
ATOM 15171 C C . GLU H 1 245 ? -2.200 58.774 52.990 1.00 25.34 242 GLU H C 1
ATOM 15172 O O . GLU H 1 245 ? -1.625 59.709 52.437 1.00 25.06 242 GLU H O 1
ATOM 15178 N N . SER H 1 246 ? -1.875 58.335 54.197 1.00 24.19 243 SER H N 1
ATOM 15179 C CA . SER H 1 246 ? -0.766 58.899 54.969 1.00 23.18 243 SER H CA 1
ATOM 15180 C C . SER H 1 246 ? 0.564 58.587 54.242 1.00 21.65 243 SER H C 1
ATOM 15181 O O . SER H 1 246 ? 1.440 59.440 54.115 1.00 20.62 243 SER H O 1
ATOM 15184 N N . PHE H 1 247 ? 0.681 57.359 53.727 1.00 20.70 244 PHE H N 1
ATOM 15185 C CA . PHE H 1 247 ? 1.871 56.952 53.017 1.00 19.73 244 PHE H CA 1
ATOM 15186 C C . PHE H 1 247 ? 2.004 57.784 51.750 1.00 20.16 244 PHE H C 1
ATOM 15187 O O . PHE H 1 247 ? 3.076 58.295 51.474 1.00 19.69 244 PHE H O 1
ATOM 15195 N N . LEU H 1 248 ? 0.927 57.917 50.980 1.00 20.91 245 LEU H N 1
ATOM 15196 C CA . LEU H 1 248 ? 1.007 58.756 49.750 1.00 22.07 245 LEU H CA 1
ATOM 15197 C C . LEU H 1 248 ? 1.370 60.183 50.075 1.00 22.76 245 LEU H C 1
ATOM 15198 O O . LEU H 1 248 ? 2.040 60.850 49.278 1.00 23.63 245 LEU H O 1
ATOM 15203 N N . ALA H 1 249 ? 0.941 60.664 51.237 1.00 23.12 246 ALA H N 1
ATOM 15204 C CA . ALA H 1 249 ? 1.224 62.053 51.639 1.00 23.59 246 ALA H CA 1
ATOM 15205 C C . ALA H 1 249 ? 2.719 62.284 51.919 1.00 22.90 246 ALA H C 1
ATOM 15206 O O . ALA H 1 249 ? 3.209 63.425 51.885 1.00 22.66 246 ALA H O 1
ATOM 15208 N N . LEU H 1 250 ? 3.443 61.202 52.198 1.00 21.50 247 LEU H N 1
ATOM 15209 C CA . LEU H 1 250 ? 4.889 61.283 52.424 1.00 21.56 247 LEU H CA 1
ATOM 15210 C C . LEU H 1 250 ? 5.617 61.671 51.171 1.00 21.90 247 LEU H C 1
ATOM 15211 O O . LEU H 1 250 ? 6.762 62.112 51.248 1.00 22.58 247 LEU H O 1
ATOM 15216 N N . LEU H 1 251 ? 4.964 61.488 50.027 1.00 22.35 248 LEU H N 1
ATOM 15217 C CA . LEU H 1 251 ? 5.563 61.735 48.723 1.00 24.14 248 LEU H CA 1
ATOM 15218 C C . LEU H 1 251 ? 5.188 63.092 48.117 1.00 25.64 248 LEU H C 1
ATOM 15219 O O . LEU H 1 251 ? 5.614 63.392 46.986 1.00 25.62 248 LEU H O 1
ATOM 15224 N N . ASP H 1 252 ? 4.442 63.920 48.865 1.00 27.58 249 ASP H N 1
ATOM 15225 C CA . ASP H 1 252 ? 4.028 65.267 48.387 1.00 30.08 249 ASP H CA 1
ATOM 15226 C C . ASP H 1 252 ? 5.183 66.231 48.063 1.00 29.26 249 ASP H C 1
ATOM 15227 O O . ASP H 1 252 ? 5.014 67.144 47.231 1.00 29.83 249 ASP H O 1
ATOM 15232 N N . PHE H 1 253 ? 6.352 66.026 48.671 1.00 27.60 250 PHE H N 1
ATOM 15233 C CA . PHE H 1 253 ? 7.501 66.931 48.449 1.00 28.31 250 PHE H CA 1
ATOM 15234 C C . PHE H 1 253 ? 7.957 67.065 46.981 1.00 29.55 250 PHE H C 1
ATOM 15235 O O . PHE H 1 253 ? 8.590 68.055 46.625 1.00 30.25 250 PHE H O 1
ATOM 15243 N N . VAL H 1 254 ? 7.630 66.082 46.146 1.00 29.98 251 VAL H N 1
ATOM 15244 C CA . VAL H 1 254 ? 8.005 66.107 44.714 1.00 32.02 251 VAL H CA 1
ATOM 15245 C C . VAL H 1 254 ? 6.943 66.724 43.817 1.00 34.98 251 VAL H C 1
ATOM 15246 O O . VAL H 1 254 ? 7.215 66.966 42.653 1.00 35.66 251 VAL H O 1
ATOM 15250 N N . LYS H 1 255 ? 5.730 66.931 44.345 1.00 38.44 252 LYS H N 1
ATOM 15251 C CA . LYS H 1 255 ? 4.630 67.548 43.583 1.00 43.53 252 LYS H CA 1
ATOM 15252 C C . LYS H 1 255 ? 4.971 68.957 43.144 1.00 45.65 252 LYS H C 1
ATOM 15253 O O . LYS H 1 255 ? 4.274 69.511 42.304 1.00 50.16 252 LYS H O 1
#

Foldseek 3Di:
DAAFEAEEEADPDDAQVLLLVLCLLAFVPAPDLRRHQYEYADEPNNQLSNLVNNPPGRYAYEHADFFLDQDDDDPPGHHLLVCLVSPHAEYEPDPPVCVPPVVDDLQRLLSNQVSNVVNPHEYAYEFEDALVCVVVVNGLVRRLVSLCSNCPPPDLVNLLRYEYEYEHNSQPDDPHDDDLVNLVVNLVSNLVSCCVVRNNVSSVRYAYAYAYDDFLVPLLVSCPPRHRYYHYYPQSSHNVSSSSSSVSD/DEAFEAEEEADPDDAQVLLLVLCLLAFVPAPDSRRHQYEYADEPNNQLSNLVSNPPGRYAYEHADFFLDADDDDPPGHHLLVCLVSPHAEYEPDPPVCCPPVVDDLQRLQSNQVSNVVNVHAYAYEFEDALVCVVVVNGLVRRLVSLCSNCPPPDLVNLLRHEYEYEHNNDDPPPDDDDLVNLVVNLVSNLVSCCVVRNNVSSVRYAYAYEYADWLVCLLVSCPPSHRYYHHYPLCSHNVRSSSNNPSD/DAAFEAEEEADPDDAQVLLLVLCLLAQVLADDSRHHQAEYADEPNRQLSNCVSNPPGRYAYEHAEFFLDQDDDDPPGHHLLVCVVSPHAEYEPDPPVCCPPVVQDLQRLLSNQVSNVVNPHEYAYEFEDALVCVVVVNGLVRRLVSLCSNCPPPDLVNLLRYEYEYEHNNDPPPPHHDDLVNLLVNLVSNLVSCCVVRNNVSSVRYAYAYEYDDWLVCLLVNCPRPSHRYYHHYPQCSHNVSSSSSRPSD/DAFEAEEEADPDDAQVLLLVLCVLAQVPFPDPRRHQYEYADEPNRVLSNCVSNPPTRYAYEHAAFFLDQDDDDPPTHHLLVCVVSPHAEYEPDDVVCCPPVVDDLQRLLSRQVSNVVNPHEYAYEFEDALVCVVVVNGLVRRLVSLCSNCPPPDLVNLLRYEYEYEHNSQPDPVHDDDLVNLQVNLVSNLVSCCVVRNNVSSVRYAYAYAGDDFLVCLLVSCPPSHRYYHHYPLSSHNVSSSSSNVSD/DDEAFEAEEEADPDDAQVLLLVLCVLAFVVFDDLRRHQYEYADEPNRQLSNLVSNPPGRYAYEHADFFLDQDDDDPPGHHLLVCVVSPHAEYEPDPVVCVPPVVDDLQRLLSNQVSNVVNPHEYAYEFEDALVCVVVVNGLVRRLVSLCSNPPPPDLVNQLRYEYEYEHNSQPDPVHDDDLVNLVVNLVSNLVSCCVVRNNVSSVRYAYAYAGDDFLVPLLVSCPPSHRYYHHYPLSSHSVSSSSNNVND/DEAFEAEEEADPDDDQVLLLVLCLLAQVPADDSRRHQYEYADEPNRVLSNCVSNPPGRYAYEHADFFLDQDDDDPPGHHLLVCVVSPHAEYEPDPPVCCPPVVDDLQRLLSRQVSNVVNPHEYAYEFEDAPVCVVVVNGLVRRLVSLCSNCPPPDLVNLLRYEYEYEHNNAAPPPHADDLVNLLVNLVSNLVSNCVVRNNVSSVRYAYAYEGADWLVCLLVNCVRPSHRYYHYYPQCSHNVRSSSSNPSD/DAFEAEEEADPDDAQVLLLVLCVLPQVPFDDCRHHQYEYADEPNNVLSNLVSNPPGRYAYEHADFFLDQDDDDPPGHHLLVCVVSPHAEYEPDDVCCCPPVVDDLQRLLSRQVSNVVNPHEYAYEFEDALVCVVVVNGLVRRLVSLCSNCPPPALVNLLRYEYEYEHNSDPPPPHHDDLVNLLVNLVSNLVSCCVVRNNVSSVRYAYAYAHDDFLVCLVVSCPRVSHRYHHYYPLCSHSVSSSSNNPD/DAAFEAEEEADPDDAQVLLLVLLLLAQVVADDPRRHQYEYADEPNNQLSNLVSNPPGRYAYEHAAFFLDQDDDDPPGHHLLVCVVSPHAEYEPQPPCCCPPVVDDLQRLLSRQVSNVVNPHEYAYEFEDALVCVVVVNTLVRRLVSLCSNCPPPDLVNLLRYEYEYEHNSQPDVVHHDDLVNLVVNLVSSLVSCCVRRNNVSSVRYAYAYEYADFLVCLLVSCPPSHRYYHYYPLCSHNVSSSSNNVNSD

InterPro domains:
  IPR000652 Triosephosphate isomerase [PF00121] (5-249)
  IPR000652 Triosephosphate isomerase [PS51440] (4-250)
  IPR000652 Triosephosphate isomerase [PTHR21139] (2-248)
  IPR000652 Triosephosphate isomerase [TIGR00419] (6-242)
  IPR000652 Triosephosphate isomerase [cd00311] (5-249)
  IPR013785 Aldolase-type TIM barrel [G3DSA:3.20.20.70] (1-252)
  IPR020861 Triosephosphate isomerase, active site [PS00171] (166-176)
  IPR022896 Triosephosphate isomerase, bacterial/eukaryotic [MF_00147_B] (3-250)
  IPR035990 Triosephosphate isomerase superfamily [SSF51351] (3-250)

Sequence (1994 aa):
SRKPFIAGNWKMNKNPEEAKAFVEAVASKLPSSDLVEAGIAAPALDLTTVLAVAKKGSNLKVAAQNCYFENAGAFTGETSPQVLKEIGTDYVVIGHSERRDYFHETDEDINKKAKAIFANGMLPIICCGESLETYEAGKAAEEFVGAQVSAALAGLTAEQVAASVIAYEPIWAIGTGKSASQDDAQKMCKVVRDVVAADFGQEVADKVVRRVQYGGSVKKPENNVVASYMAPDVDGALVGGASLEAEESSFLALLDFVSRKPFIAGNWKMNKNPEEAKAFVEEAVASKLPSSDLVEAGIAAPALDLTTVLAVVAKGSNLKVAAQNCYFENAGAFTGETSPQVLKKEIGTDYVVIGHSERRDYFHETDEDINKKAKAIFANGMLPIICCGESLETYEEAGKAAEFVGAQVSAALAGLTAEQVAASSVIAYEPIWAIGTGKSASQDDAQKMCKVVRDVVVAADFGQEVADKVRVQYGGSVKPENVASYMAPDVDGALVGGASLEAESFLALLDFVSRKPFIAGNWKMNKNPEEEAKAFVEAVVASSKLPSSSDLVEAGIAAPALDLTTVLAVAKGSNLKVAAQNCYFENAGAFTGETSPQVLKEIGTDYVVIGHSERRDYFHETDEDINKKAKAIFANGMLPIICCGESLETYEAGKAAEEFVGAQVSAALAGLTAEEQVAASVIAYEPIIWAIGTGKSASQDDAQKMCKVVRDVVAADFGQEVADKVVRVQYGGSVKPENVASYMACPDVDGALVGGASLEAEESFLALLDFVRKKPFIAGNWKMNKNPEEAKAFVEAVASKLPSSDLVEAGIAAPALDLTTVLAVAKGSNLKVAAQNCYFENAGAFTGETSPQVLKEIGTDYVVIGHSERRDYFHETDEDINKKKAKAIIFANGMLPIICCGESLETYEAGKAAEFVGAQVSSAALAGLTAEQVAASSVIIAYEPPIIWAIIGTGKKSASQDDAQKMCKVVRDVVAADFGQEVADKVRVQYGGSSVKPEENVASYMAPDVDGALVVGGASLEAESFLALLDFVMSRKPFIAGNWKMNKNPEEAKAFVEAVASKLPSSDLVEAGIAAPALDLTTVLAVAKGSNLKVAAQNCYFENAGAFTGETSPQVLKEIGTDYVVIGHSERRDYFHETDEDIINKKAKAIFANGMLPIICCGESLETYEAGKAAEFVGAQVSSAALAGLTAEQVAASSVIAYEPIWAIGTGKSASQDDDAQKMCKKVVRDVVAADFGQEVADKVRVQYGGSSVKPENVASYMAPDVDGALVGGASLEEAESFLALLDFVSRKPFIAGNWKMNKNPEEAKAFVEAVASKLPSSDLVEAGIAAPALDLTTVLAVAKGSNLKVAAQNCYFEENAGAFTGETSPQVLKEIGTDYVVIGHSERRDYFHETDEDINKKAKAIFANGMLPIICCGESLETYEEAGKAAEEFVGAQVSAALAGLTAEQVAASSVIAYEPIWAIGTGKSASQDDAQKMCKVVRDVVAADFGQEVADKVRVQYGGSVKKPENVASYMACPDVDGALVGGASLEAESFLALLDFVRKPFIAGNWKMNKNPEEAKAFVEAVASKLPSSDLVEAGIAAPALDLTTVLAVAKGSNLKVAAQNCYFENAGAFTGETSPQVLKEIGTDYVVIGHSERRDYFHETDEDINKKKAKKAIFANGMLPIICCGESLETYEAGKAAEFVGAQVSAALAGLTAEQVAASSVIAYEPIIWAIGTGKSASQDDAQKMCKVVRDVVAADFGQEVADKVRVQYGGSVKPENVASYMACPDVDGALVGGASLEAESFLALLDFSRKPFIAGNWKMNKNPEEAKAFVEAVASKLPSSDLVEAGIAAPALDLTTVLAVAKGSNLKKVAAQNCYFENAGAFTGETSPQQVLKKEIGTDYVVIGHSERRDYFHETDEDINKKAKAIIFANGMLPIICCGESLETYEAGKAAEFVGAQVSAALAGLTAEQVAASSVIAYEPIWAIGTGKSASQDDAQKMCKVVRDVVAADFGQEVADKVVRVQYGGSVKPENVASSYMAPDVDGALVGGASLEAESFLALLDFVK